Protein 1OH1 (pdb70)

Foldseek 3Di:
DCCFQAAEEEDQQDDADLCDDLPCVQAAQFFPAPDPVRGTHHYYYAPPPSRFWDFDHADVPQRWTWTFGPPPAQWIKIKHRHDQFWIKIAIDHPVDDGDDDIDIGGRHD

Structure (mmCIF, N/CA/C/O backbone):
data_1OH1
#
_entry.id   1OH1
#
_cell.length_a   1.000
_cell.length_b   1.000
_cell.length_c   1.000
_cell.angle_alpha   90.00
_cell.angle_beta   90.00
_cell.angle_gamma   90.00
#
_symmetry.space_group_name_H-M   'P 1'
#
loop_
_atom_site.group_PDB
_atom_site.id
_atom_site.type_symbol
_atom_site.label_atom_id
_atom_site.label_alt_id
_atom_site.label_comp_id
_atom_site.label_asym_id
_atom_site.label_entity_id
_atom_site.label_seq_id
_atom_site.pdbx_PDB_ins_code
_atom_site.Cartn_x
_atom_site.Cartn_y
_atom_site.Cartn_z
_atom_site.occupancy
_atom_site.B_iso_or_equiv
_atom_site.auth_seq_id
_atom_site.auth_comp_id
_atom_site.auth_asym_id
_atom_site.auth_atom_id
_atom_site.pdbx_PDB_model_num
ATOM 1 N N . GLY A 1 1 ? 2.061 -17.872 -4.261 1.00 0.00 1 GLY A N 1
ATOM 2 C CA . GLY A 1 1 ? 0.827 -18.291 -4.964 1.00 0.00 1 GLY A CA 1
ATOM 3 C C . GLY A 1 1 ? 0.551 -17.521 -6.273 1.00 0.00 1 GLY A C 1
ATOM 4 O O . GLY A 1 1 ? 0.967 -17.924 -7.356 1.00 0.00 1 GLY A O 1
ATOM 8 N N . SER A 1 2 ? -0.179 -16.419 -6.109 1.00 0.00 2 SER A N 1
ATOM 9 C CA . SER A 1 2 ? -0.512 -15.444 -7.171 1.00 0.00 2 SER A CA 1
ATOM 10 C C . SER A 1 2 ? -1.004 -14.147 -6.510 1.00 0.00 2 SER A C 1
ATOM 11 O O . SER A 1 2 ? -1.603 -14.194 -5.436 1.00 0.00 2 SER A O 1
ATOM 16 N N . MET A 1 3 ? -0.690 -13.032 -7.169 1.00 0.00 3 MET A N 1
ATOM 17 C CA . MET A 1 3 ? -1.022 -11.659 -6.705 1.00 0.00 3 MET A CA 1
ATOM 18 C C . MET A 1 3 ? -0.543 -10.567 -7.678 1.00 0.00 3 MET A C 1
ATOM 19 O O . MET A 1 3 ? -1.218 -9.556 -7.856 1.00 0.00 3 MET A O 1
ATOM 25 N N . GLU A 1 4 ? 0.661 -10.748 -8.221 1.00 0.00 4 GLU A N 1
ATOM 26 C CA . GLU A 1 4 ? 1.229 -9.874 -9.272 1.00 0.00 4 GLU A CA 1
ATOM 27 C C . GLU A 1 4 ? 0.488 -10.020 -10.614 1.00 0.00 4 GLU A C 1
ATOM 28 O O . GLU A 1 4 ? 0.871 -10.810 -11.476 1.00 0.00 4 GLU A O 1
ATOM 35 N N . GLN A 1 5 ? -0.689 -9.395 -10.633 1.00 0.00 5 GLN A N 1
ATOM 36 C CA . GLN A 1 5 ? -1.587 -9.248 -11.798 1.00 0.00 5 GLN A CA 1
ATOM 37 C C . GLN A 1 5 ? -2.756 -8.326 -11.404 1.00 0.00 5 GLN A C 1
ATOM 38 O O . GLN A 1 5 ? -3.570 -8.671 -10.550 1.00 0.00 5 GLN A O 1
ATOM 47 N N . PHE A 1 6 ? -2.566 -7.059 -11.764 1.00 0.00 6 PHE A N 1
ATOM 48 C CA . PHE A 1 6 ? -3.542 -5.948 -11.668 1.00 0.00 6 PHE A CA 1
ATOM 49 C C . PHE A 1 6 ? -3.928 -5.627 -10.215 1.00 0.00 6 PHE A C 1
ATOM 50 O O . PHE A 1 6 ? -5.059 -5.809 -9.758 1.00 0.00 6 PHE A O 1
ATOM 64 N N . GLU A 1 7 ? -2.999 -4.938 -9.563 1.00 0.00 7 GLU A N 1
ATOM 65 C CA . GLU A 1 7 ? -3.109 -4.619 -8.129 1.00 0.00 7 GLU A CA 1
ATOM 66 C C . GLU A 1 7 ? -3.540 -3.160 -7.921 1.00 0.00 7 GLU A C 1
ATOM 67 O O . GLU A 1 7 ? -2.722 -2.246 -7.812 1.00 0.00 7 GLU A O 1
ATOM 74 N N . LEU A 1 8 ? -4.857 -2.985 -7.899 1.00 0.00 8 LEU A N 1
ATOM 75 C CA . LEU A 1 8 ? -5.487 -1.657 -7.770 1.00 0.00 8 LEU A CA 1
ATOM 76 C C . LEU A 1 8 ? -6.073 -1.467 -6.364 1.00 0.00 8 LEU A C 1
ATOM 77 O O . LEU A 1 8 ? -6.951 -2.206 -5.919 1.00 0.00 8 LEU A O 1
ATOM 83 N N . PHE A 1 9 ? -5.478 -0.509 -5.667 1.00 0.00 9 PHE A N 1
ATOM 84 C CA . PHE A 1 9 ? -5.815 -0.193 -4.265 1.00 0.00 9 PHE A CA 1
ATOM 85 C C . PHE A 1 9 ? -6.220 1.277 -4.063 1.00 0.00 9 PHE A C 1
ATOM 86 O O . PHE A 1 9 ? -5.791 2.178 -4.784 1.00 0.00 9 PHE A O 1
ATOM 100 N N . SER A 1 10 ? -7.081 1.487 -3.070 1.00 0.00 10 SER A N 1
ATOM 101 C CA . SER A 1 10 ? -7.683 2.816 -2.815 1.00 0.00 10 SER A CA 1
ATOM 102 C C . SER A 1 10 ? -7.893 3.081 -1.318 1.00 0.00 10 SER A C 1
ATOM 103 O O . SER A 1 10 ? -8.602 2.331 -0.641 1.00 0.00 10 SER A O 1
ATOM 108 N N . ILE A 1 11 ? -7.271 4.150 -0.822 1.00 0.00 11 ILE A N 1
ATOM 109 C CA . ILE A 1 11 ? -7.481 4.577 0.579 1.00 0.00 11 ILE A CA 1
ATOM 110 C C . ILE A 1 11 ? -8.781 5.393 0.715 1.00 0.00 11 ILE A C 1
ATOM 111 O O . ILE A 1 11 ? -9.084 6.257 -0.109 1.00 0.00 11 ILE A O 1
ATOM 117 N N . ASP A 1 12 ? -9.457 5.191 1.841 1.00 0.00 12 ASP A N 1
ATOM 118 C CA . ASP A 1 12 ? -10.654 5.970 2.225 1.00 0.00 12 ASP A CA 1
ATOM 119 C C . ASP A 1 12 ? -10.383 7.468 2.469 1.00 0.00 12 ASP A C 1
ATOM 120 O O . ASP A 1 12 ? -11.287 8.282 2.320 1.00 0.00 12 ASP A O 1
ATOM 126 N N . LYS A 1 13 ? -9.109 7.795 2.701 1.00 0.00 13 LYS A N 1
ATOM 127 C CA . LYS A 1 13 ? -8.624 9.076 3.257 1.00 0.00 13 LYS A CA 1
ATOM 128 C C . LYS A 1 13 ? -9.368 9.408 4.564 1.00 0.00 13 LYS A C 1
ATOM 129 O O . LYS A 1 13 ? -9.999 10.443 4.750 1.00 0.00 13 LYS A O 1
ATOM 139 N N . PHE A 1 14 ? -9.203 8.472 5.495 1.00 0.00 14 PHE A N 1
ATOM 140 C CA . PHE A 1 14 ? -9.834 8.510 6.828 1.00 0.00 14 PHE A CA 1
ATOM 141 C C . PHE A 1 14 ? -9.355 9.653 7.750 1.00 0.00 14 PHE A C 1
ATOM 142 O O . PHE A 1 14 ? -10.022 9.931 8.742 1.00 0.00 14 PHE A O 1
ATOM 156 N N . LYS A 1 15 ? -8.289 10.331 7.305 1.00 0.00 15 LYS A N 1
ATOM 157 C CA . LYS A 1 15 ? -7.514 11.442 7.910 1.00 0.00 15 LYS A CA 1
ATOM 158 C C . LYS A 1 15 ? -6.009 11.119 7.951 1.00 0.00 15 LYS A C 1
ATOM 159 O O . LYS A 1 15 ? -5.220 11.840 7.349 1.00 0.00 15 LYS A O 1
ATOM 169 N N . CYS A 1 16 ? -5.680 9.934 8.479 1.00 0.00 16 CYS A N 1
ATOM 170 C CA . CYS A 1 16 ? -4.291 9.478 8.743 1.00 0.00 16 CYS A CA 1
ATOM 171 C C . CYS A 1 16 ? -3.564 10.470 9.689 1.00 0.00 16 CYS A C 1
ATOM 172 O O . CYS A 1 16 ? -4.221 11.288 10.336 1.00 0.00 16 CYS A O 1
ATOM 176 N N . ASN A 1 17 ? -2.233 10.416 9.761 1.00 0.00 17 ASN A N 1
ATOM 177 C CA . ASN A 1 17 ? -1.444 11.295 10.663 1.00 0.00 17 ASN A CA 1
ATOM 178 C C . ASN A 1 17 ? -0.171 11.866 10.013 1.00 0.00 17 ASN A C 1
ATOM 179 O O . ASN A 1 17 ? 0.086 13.063 10.100 1.00 0.00 17 ASN A O 1
ATOM 187 N N . SER A 1 18 ? 0.683 10.966 9.533 1.00 0.00 18 SER A N 1
ATOM 188 C CA . SER A 1 18 ? 1.800 11.319 8.631 1.00 0.00 18 SER A CA 1
ATOM 189 C C . SER A 1 18 ? 1.529 10.687 7.248 1.00 0.00 18 SER A C 1
ATOM 190 O O . SER A 1 18 ? 0.421 10.206 7.005 1.00 0.00 18 SER A O 1
ATOM 195 N N . GLU A 1 19 ? 2.591 10.486 6.463 1.00 0.00 19 GLU A N 1
ATOM 196 C CA . GLU A 1 19 ? 2.532 10.162 5.020 1.00 0.00 19 GLU A CA 1
ATOM 197 C C . GLU A 1 19 ? 1.819 11.261 4.211 1.00 0.00 19 GLU A C 1
ATOM 198 O O . GLU A 1 19 ? 0.684 11.644 4.481 1.00 0.00 19 GLU A O 1
ATOM 205 N N . ALA A 1 20 ? 2.538 11.725 3.193 1.00 0.00 20 ALA A N 1
ATOM 206 C CA . ALA A 1 20 ? 2.131 12.837 2.302 1.00 0.00 20 ALA A CA 1
ATOM 207 C C . ALA A 1 20 ? 3.059 12.899 1.075 1.00 0.00 20 ALA A C 1
ATOM 208 O O . ALA A 1 20 ? 2.945 12.010 0.239 1.00 0.00 20 ALA A O 1
ATOM 211 N N . LYS A 1 21 ? 4.150 13.666 1.145 1.00 0.00 21 LYS A N 1
ATOM 212 C CA . LYS A 1 21 ? 5.107 13.886 0.032 1.00 0.00 21 LYS A CA 1
ATOM 213 C C . LYS A 1 21 ? 5.613 12.594 -0.637 1.00 0.00 21 LYS A C 1
ATOM 214 O O . LYS A 1 21 ? 5.047 12.160 -1.636 1.00 0.00 21 LYS A O 1
ATOM 224 N N . TYR A 1 22 ? 6.575 11.931 0.003 1.00 0.00 22 TYR A N 1
ATOM 225 C CA . TYR A 1 22 ? 7.103 10.612 -0.408 1.00 0.00 22 TYR A CA 1
ATOM 226 C C . TYR A 1 22 ? 6.033 9.531 -0.669 1.00 0.00 22 TYR A C 1
ATOM 227 O O . TYR A 1 22 ? 6.123 8.793 -1.644 1.00 0.00 22 TYR A O 1
ATOM 242 N N . TYR A 1 23 ? 4.932 9.599 0.080 1.00 0.00 23 TYR A N 1
ATOM 243 C CA . TYR A 1 23 ? 3.774 8.703 -0.091 1.00 0.00 23 TYR A CA 1
ATOM 244 C C . TYR A 1 23 ? 3.142 8.927 -1.476 1.00 0.00 23 TYR A C 1
ATOM 245 O O . TYR A 1 23 ? 3.373 8.118 -2.370 1.00 0.00 23 TYR A O 1
ATOM 260 N N . LEU A 1 24 ? 2.640 10.136 -1.728 1.00 0.00 24 LEU A N 1
ATOM 261 C CA . LEU A 1 24 ? 2.032 10.495 -3.025 1.00 0.00 24 LEU A CA 1
ATOM 262 C C . LEU A 1 24 ? 2.990 10.355 -4.225 1.00 0.00 24 LEU A C 1
ATOM 263 O O . LEU A 1 24 ? 2.714 9.560 -5.119 1.00 0.00 24 LEU A O 1
ATOM 269 N N . ASN A 1 25 ? 4.228 10.802 -4.010 1.00 0.00 25 ASN A N 1
ATOM 270 C CA . ASN A 1 25 ? 5.325 10.769 -4.999 1.00 0.00 25 ASN A CA 1
ATOM 271 C C . ASN A 1 25 ? 5.772 9.350 -5.417 1.00 0.00 25 ASN A C 1
ATOM 272 O O . ASN A 1 25 ? 6.420 9.189 -6.449 1.00 0.00 25 ASN A O 1
ATOM 280 N N . ILE A 1 26 ? 5.570 8.375 -4.528 1.00 0.00 26 ILE A N 1
ATOM 281 C CA . ILE A 1 26 ? 6.075 6.997 -4.708 1.00 0.00 26 ILE A CA 1
ATOM 282 C C . ILE A 1 26 ? 4.988 5.886 -4.715 1.00 0.00 26 ILE A C 1
ATOM 283 O O . ILE A 1 26 ? 4.954 5.097 -5.656 1.00 0.00 26 ILE A O 1
ATOM 289 N N . ILE A 1 27 ? 4.105 5.819 -3.713 1.00 0.00 27 ILE A N 1
ATOM 290 C CA . ILE A 1 27 ? 2.967 4.858 -3.706 1.00 0.00 27 ILE A CA 1
ATOM 291 C C . ILE A 1 27 ? 1.768 5.292 -4.579 1.00 0.00 27 ILE A C 1
ATOM 292 O O . ILE A 1 27 ? 1.083 4.436 -5.140 1.00 0.00 27 ILE A O 1
ATOM 298 N N . GLU A 1 28 ? 1.440 6.585 -4.543 1.00 0.00 28 GLU A N 1
ATOM 299 C CA . GLU A 1 28 ? 0.237 7.121 -5.210 1.00 0.00 28 GLU A CA 1
ATOM 300 C C . GLU A 1 28 ? 0.457 7.215 -6.727 1.00 0.00 28 GLU A C 1
ATOM 301 O O . GLU A 1 28 ? 0.786 8.247 -7.307 1.00 0.00 28 GLU A O 1
ATOM 308 N N . GLY A 1 29 ? 0.251 6.032 -7.298 1.00 0.00 29 GLY A N 1
ATOM 309 C CA . GLY A 1 29 ? 0.513 5.696 -8.705 1.00 0.00 29 GLY A CA 1
ATOM 310 C C . GLY A 1 29 ? 0.856 4.200 -8.773 1.00 0.00 29 GLY A C 1
ATOM 311 O O . GLY A 1 29 ? 0.431 3.424 -7.916 1.00 0.00 29 GLY A O 1
ATOM 313 N N . GLU A 1 30 ? 1.676 3.857 -9.759 1.00 0.00 30 GLU A N 1
ATOM 314 C CA . GLU A 1 30 ? 2.022 2.445 -10.037 1.00 0.00 30 GLU A CA 1
ATOM 315 C C . GLU A 1 30 ? 3.519 2.106 -10.093 1.00 0.00 30 GLU A C 1
ATOM 316 O O . GLU A 1 30 ? 4.302 2.737 -10.797 1.00 0.00 30 GLU A O 1
ATOM 323 N N . TRP A 1 31 ? 3.832 1.053 -9.355 1.00 0.00 31 TRP A N 1
ATOM 324 C CA . TRP A 1 31 ? 5.174 0.425 -9.322 1.00 0.00 31 TRP A CA 1
ATOM 325 C C . TRP A 1 31 ? 5.431 -0.408 -10.583 1.00 0.00 31 TRP A C 1
ATOM 326 O O . TRP A 1 31 ? 4.717 -1.372 -10.835 1.00 0.00 31 TRP A O 1
ATOM 344 N N . HIS A 1 32 ? 6.597 -0.150 -11.166 1.00 0.00 32 HIS A N 1
ATOM 345 C CA . HIS A 1 32 ? 7.004 -0.642 -12.507 1.00 0.00 32 HIS A CA 1
ATOM 346 C C . HIS A 1 32 ? 6.146 -0.052 -13.643 1.00 0.00 32 HIS A C 1
ATOM 347 O O . HIS A 1 32 ? 4.925 -0.215 -13.633 1.00 0.00 32 HIS A O 1
ATOM 356 N N . PRO A 1 33 ? 6.791 0.564 -14.642 1.00 0.00 33 PRO A N 1
ATOM 357 C CA . PRO A 1 33 ? 6.107 1.006 -15.875 1.00 0.00 33 PRO A CA 1
ATOM 358 C C . PRO A 1 33 ? 5.754 -0.207 -16.759 1.00 0.00 33 PRO A C 1
ATOM 359 O O . PRO A 1 33 ? 6.593 -0.745 -17.471 1.00 0.00 33 PRO A O 1
ATOM 363 N N . GLN A 1 34 ? 4.633 -0.814 -16.371 1.00 0.00 34 GLN A N 1
ATOM 364 C CA . GLN A 1 34 ? 3.949 -1.927 -17.080 1.00 0.00 34 GLN A CA 1
ATOM 365 C C . GLN A 1 34 ? 4.781 -3.213 -17.308 1.00 0.00 34 GLN A C 1
ATOM 366 O O . GLN A 1 34 ? 4.304 -4.125 -17.985 1.00 0.00 34 GLN A O 1
ATOM 375 N N . ASP A 1 35 ? 5.770 -3.412 -16.432 1.00 0.00 35 ASP A N 1
ATOM 376 C CA . ASP A 1 35 ? 6.794 -4.486 -16.516 1.00 0.00 35 ASP A CA 1
ATOM 377 C C . ASP A 1 35 ? 6.353 -5.897 -16.069 1.00 0.00 35 ASP A C 1
ATOM 378 O O . ASP A 1 35 ? 7.163 -6.755 -15.733 1.00 0.00 35 ASP A O 1
ATOM 384 N N . LEU A 1 36 ? 5.057 -6.126 -16.222 1.00 0.00 36 LEU A N 1
ATOM 385 C CA . LEU A 1 36 ? 4.319 -7.361 -15.896 1.00 0.00 36 LEU A CA 1
ATOM 386 C C . LEU A 1 36 ? 2.893 -7.149 -16.427 1.00 0.00 36 LEU A C 1
ATOM 387 O O . LEU A 1 36 ? 2.165 -6.332 -15.872 1.00 0.00 36 LEU A O 1
ATOM 393 N N . ASN A 1 37 ? 2.773 -7.479 -17.714 1.00 0.00 37 ASN A N 1
ATOM 394 C CA . ASN A 1 37 ? 1.518 -7.505 -18.503 1.00 0.00 37 ASN A CA 1
ATOM 395 C C . ASN A 1 37 ? 0.529 -6.337 -18.262 1.00 0.00 37 ASN A C 1
ATOM 396 O O . ASN A 1 37 ? -0.674 -6.531 -18.110 1.00 0.00 37 ASN A O 1
ATOM 404 N N . ASP A 1 38 ? 1.070 -5.114 -18.233 1.00 0.00 38 ASP A N 1
ATOM 405 C CA . ASP A 1 38 ? 0.356 -3.864 -17.869 1.00 0.00 38 ASP A CA 1
ATOM 406 C C . ASP A 1 38 ? -0.519 -3.930 -16.593 1.00 0.00 38 ASP A C 1
ATOM 407 O O . ASP A 1 38 ? -1.435 -3.132 -16.413 1.00 0.00 38 ASP A O 1
ATOM 413 N N . SER A 1 39 ? -0.105 -4.779 -15.655 1.00 0.00 39 SER A N 1
ATOM 414 C CA . SER A 1 39 ? -0.858 -5.071 -14.418 1.00 0.00 39 SER A CA 1
ATOM 415 C C . SER A 1 39 ? -0.081 -4.843 -13.088 1.00 0.00 39 SER A C 1
ATOM 416 O O . SER A 1 39 ? -0.104 -5.710 -12.210 1.00 0.00 39 SER A O 1
ATOM 421 N N . PRO A 1 40 ? 0.492 -3.645 -12.867 1.00 0.00 40 PRO A N 1
ATOM 422 C CA . PRO A 1 40 ? 1.386 -3.345 -11.722 1.00 0.00 40 PRO A CA 1
ATOM 423 C C . PRO A 1 40 ? 0.623 -3.126 -10.393 1.00 0.00 40 PRO A C 1
ATOM 424 O O . PRO A 1 40 ? -0.509 -3.582 -10.233 1.00 0.00 40 PRO A O 1
ATOM 428 N N . LEU A 1 41 ? 1.261 -2.410 -9.462 1.00 0.00 41 LEU A N 1
ATOM 429 C CA . LEU A 1 41 ? 0.678 -1.990 -8.168 1.00 0.00 41 LEU A CA 1
ATOM 430 C C . LEU A 1 41 ? 0.323 -0.491 -8.224 1.00 0.00 41 LEU A C 1
ATOM 431 O O . LEU A 1 41 ? 1.213 0.354 -8.124 1.00 0.00 41 LEU A O 1
ATOM 437 N N . LYS A 1 42 ? -0.963 -0.209 -8.402 1.00 0.00 42 LYS A N 1
ATOM 438 C CA . LYS A 1 42 ? -1.481 1.174 -8.463 1.00 0.00 42 LYS A CA 1
ATOM 439 C C . LYS A 1 42 ? -2.477 1.468 -7.332 1.00 0.00 42 LYS A C 1
ATOM 440 O O . LYS A 1 42 ? -3.494 0.796 -7.171 1.00 0.00 42 LYS A O 1
ATOM 450 N N . PHE A 1 43 ? -2.076 2.425 -6.504 1.00 0.00 43 PHE A N 1
ATOM 451 C CA . PHE A 1 43 ? -2.897 2.927 -5.384 1.00 0.00 43 PHE A CA 1
ATOM 452 C C . PHE A 1 43 ? -3.170 4.438 -5.473 1.00 0.00 43 PHE A C 1
ATOM 453 O O . PHE A 1 43 ? -2.280 5.239 -5.753 1.00 0.00 43 PHE A O 1
ATOM 467 N N . ILE A 1 44 ? -4.400 4.771 -5.099 1.00 0.00 44 ILE A N 1
ATOM 468 C CA . ILE A 1 44 ? -4.922 6.155 -5.061 1.00 0.00 44 ILE A CA 1
ATOM 469 C C . ILE A 1 44 ? -5.425 6.557 -3.652 1.00 0.00 44 ILE A C 1
ATOM 470 O O . ILE A 1 44 ? -5.731 5.710 -2.807 1.00 0.00 44 ILE A O 1
ATOM 476 N N . LEU A 1 45 ? -5.569 7.867 -3.460 1.00 0.00 45 LEU A N 1
ATOM 477 C CA . LEU A 1 45 ? -6.060 8.471 -2.203 1.00 0.00 45 LEU A CA 1
ATOM 478 C C . LEU A 1 45 ? -7.423 9.145 -2.403 1.00 0.00 45 LEU A C 1
ATOM 479 O O . LEU A 1 45 ? -7.653 9.751 -3.448 1.00 0.00 45 LEU A O 1
ATOM 485 N N . SER A 1 46 ? -8.313 8.869 -1.446 1.00 0.00 46 SER A N 1
ATOM 486 C CA . SER A 1 46 ? -9.692 9.412 -1.342 1.00 0.00 46 SER A CA 1
ATOM 487 C C . SER A 1 46 ? -10.570 9.074 -2.555 1.00 0.00 46 SER A C 1
ATOM 488 O O . SER A 1 46 ? -10.112 8.411 -3.483 1.00 0.00 46 SER A O 1
ATOM 493 N N . THR A 1 47 ? -11.875 9.302 -2.386 1.00 0.00 47 THR A N 1
ATOM 494 C CA . THR A 1 47 ? -12.915 9.190 -3.436 1.00 0.00 47 THR A CA 1
ATOM 495 C C . THR A 1 47 ? -12.911 7.812 -4.136 1.00 0.00 47 THR A C 1
ATOM 496 O O . THR A 1 47 ? -13.561 6.879 -3.671 1.00 0.00 47 THR A O 1
ATOM 502 N N . SER A 1 48 ? -12.102 7.699 -5.194 1.00 0.00 48 SER A N 1
ATOM 503 C CA . SER A 1 48 ? -11.940 6.511 -6.065 1.00 0.00 48 SER A CA 1
ATOM 504 C C . SER A 1 48 ? -13.257 5.798 -6.434 1.00 0.00 48 SER A C 1
ATOM 505 O O . SER A 1 48 ? -13.317 4.576 -6.576 1.00 0.00 48 SER A O 1
ATOM 510 N N . ASP A 1 49 ? -14.295 6.617 -6.612 1.00 0.00 49 ASP A N 1
ATOM 511 C CA . ASP A 1 49 ? -15.710 6.243 -6.836 1.00 0.00 49 ASP A CA 1
ATOM 512 C C . ASP A 1 49 ? -16.376 5.509 -5.651 1.00 0.00 49 ASP A C 1
ATOM 513 O O . ASP A 1 49 ? -17.566 5.701 -5.423 1.00 0.00 49 ASP A O 1
ATOM 519 N N . ASP A 1 50 ? -15.618 4.641 -4.976 1.00 0.00 50 ASP A N 1
ATOM 520 C CA . ASP A 1 50 ? -16.014 3.933 -3.738 1.00 0.00 50 ASP A CA 1
ATOM 521 C C . ASP A 1 50 ? -14.788 3.255 -3.091 1.00 0.00 50 ASP A C 1
ATOM 522 O O . ASP A 1 50 ? -14.366 2.174 -3.500 1.00 0.00 50 ASP A O 1
ATOM 528 N N . SER A 1 51 ? -14.151 3.985 -2.181 1.00 0.00 51 SER A N 1
ATOM 529 C CA . SER A 1 51 ? -12.966 3.509 -1.427 1.00 0.00 51 SER A CA 1
ATOM 530 C C . SER A 1 51 ? -13.293 2.450 -0.354 1.00 0.00 51 SER A C 1
ATOM 531 O O . SER A 1 51 ? -14.445 2.260 0.027 1.00 0.00 51 SER A O 1
ATOM 536 N N . ASP A 1 52 ? -12.295 1.609 -0.073 1.00 0.00 52 ASP A N 1
ATOM 537 C CA . ASP A 1 52 ? -12.446 0.446 0.838 1.00 0.00 52 ASP A CA 1
ATOM 538 C C . ASP A 1 52 ? -11.415 0.232 1.970 1.00 0.00 52 ASP A C 1
ATOM 539 O O . ASP A 1 52 ? -11.644 -0.595 2.857 1.00 0.00 52 ASP A O 1
ATOM 545 N N . TYR A 1 53 ? -10.196 0.732 1.771 1.00 0.00 53 TYR A N 1
ATOM 546 C CA . TYR A 1 53 ? -9.154 0.730 2.822 1.00 0.00 53 TYR A CA 1
ATOM 547 C C . TYR A 1 53 ? -9.346 1.824 3.878 1.00 0.00 53 TYR A C 1
ATOM 548 O O . TYR A 1 53 ? -9.276 3.013 3.568 1.00 0.00 53 TYR A O 1
ATOM 563 N N . ILE A 1 54 ? -9.344 1.389 5.131 1.00 0.00 54 ILE A N 1
ATOM 564 C CA . ILE A 1 54 ? -9.431 2.308 6.283 1.00 0.00 54 ILE A CA 1
ATOM 565 C C . ILE A 1 54 ? -8.005 2.517 6.818 1.00 0.00 54 ILE A C 1
ATOM 566 O O . ILE A 1 54 ? -7.284 1.565 7.123 1.00 0.00 54 ILE A O 1
ATOM 572 N N . CYS A 1 55 ? -7.600 3.781 6.739 1.00 0.00 55 CYS A N 1
ATOM 573 C CA . CYS A 1 55 ? -6.292 4.266 7.225 1.00 0.00 55 CYS A CA 1
ATOM 574 C C . CYS A 1 55 ? -6.250 4.164 8.756 1.00 0.00 55 CYS A C 1
ATOM 575 O O . CYS A 1 55 ? -6.902 4.946 9.442 1.00 0.00 55 CYS A O 1
ATOM 579 N N . LYS A 1 56 ? -5.645 3.077 9.228 1.00 0.00 56 LYS A N 1
ATOM 580 C CA . LYS A 1 56 ? -5.503 2.801 10.671 1.00 0.00 56 LYS A CA 1
ATOM 581 C C . LYS A 1 56 ? -4.623 3.858 11.358 1.00 0.00 56 LYS A C 1
ATOM 582 O O . LYS A 1 56 ? -5.138 4.785 11.974 1.00 0.00 56 LYS A O 1
ATOM 592 N N . TYR A 1 57 ? -3.312 3.746 11.142 1.00 0.00 57 TYR A N 1
ATOM 593 C CA . TYR A 1 57 ? -2.306 4.649 11.734 1.00 0.00 57 TYR A CA 1
ATOM 594 C C . TYR A 1 57 ? -0.933 4.451 11.078 1.00 0.00 57 TYR A C 1
ATOM 595 O O . TYR A 1 57 ? -0.697 3.523 10.298 1.00 0.00 57 TYR A O 1
ATOM 610 N N . ILE A 1 58 ? -0.080 5.418 11.375 1.00 0.00 58 ILE A N 1
ATOM 611 C CA . ILE A 1 58 ? 1.274 5.528 10.800 1.00 0.00 58 ILE A CA 1
ATOM 612 C C . ILE A 1 58 ? 2.294 4.806 11.701 1.00 0.00 58 ILE A C 1
ATOM 613 O O . ILE A 1 58 ? 2.176 4.797 12.927 1.00 0.00 58 ILE A O 1
ATOM 619 N N . ASN A 1 59 ? 3.324 4.263 11.071 1.00 0.00 59 ASN A N 1
ATOM 620 C CA . ASN A 1 59 ? 4.476 3.680 11.782 1.00 0.00 59 ASN A CA 1
ATOM 621 C C . ASN A 1 59 ? 5.767 4.455 11.494 1.00 0.00 59 ASN A C 1
ATOM 622 O O . ASN A 1 59 ? 6.383 4.333 10.433 1.00 0.00 59 ASN A O 1
ATOM 630 N N . THR A 1 60 ? 6.153 5.218 12.513 1.00 0.00 60 THR A N 1
ATOM 631 C CA . THR A 1 60 ? 7.436 5.961 12.602 1.00 0.00 60 THR A CA 1
ATOM 632 C C . THR A 1 60 ? 8.685 5.045 12.663 1.00 0.00 60 THR A C 1
ATOM 633 O O . THR A 1 60 ? 9.792 5.509 12.915 1.00 0.00 60 THR A O 1
ATOM 639 N N . GLU A 1 61 ? 8.496 3.766 12.340 1.00 0.00 61 GLU A N 1
ATOM 640 C CA . GLU A 1 61 ? 9.555 2.739 12.266 1.00 0.00 61 GLU A CA 1
ATOM 641 C C . GLU A 1 61 ? 10.408 2.990 11.004 1.00 0.00 61 GLU A C 1
ATOM 642 O O . GLU A 1 61 ? 11.482 3.578 11.081 1.00 0.00 61 GLU A O 1
ATOM 649 N N . HIS A 1 62 ? 9.897 2.545 9.859 1.00 0.00 62 HIS A N 1
ATOM 650 C CA . HIS A 1 62 ? 10.509 2.783 8.542 1.00 0.00 62 HIS A CA 1
ATOM 651 C C . HIS A 1 62 ? 9.483 3.498 7.644 1.00 0.00 62 HIS A C 1
ATOM 652 O O . HIS A 1 62 ? 8.778 2.839 6.893 1.00 0.00 62 HIS A O 1
ATOM 661 N N . LYS A 1 63 ? 9.145 4.718 8.065 1.00 0.00 63 LYS A N 1
ATOM 662 C CA . LYS A 1 63 ? 8.249 5.674 7.359 1.00 0.00 63 LYS A CA 1
ATOM 663 C C . LYS A 1 63 ? 7.053 5.090 6.567 1.00 0.00 63 LYS A C 1
ATOM 664 O O . LYS A 1 63 ? 6.677 5.572 5.499 1.00 0.00 63 LYS A O 1
ATOM 674 N N . GLN A 1 64 ? 6.313 4.232 7.255 1.00 0.00 64 GLN A N 1
ATOM 675 C CA . GLN A 1 64 ? 5.292 3.348 6.648 1.00 0.00 64 GLN A CA 1
ATOM 676 C C . GLN A 1 64 ? 3.898 3.521 7.268 1.00 0.00 64 GLN A C 1
ATOM 677 O O . GLN A 1 64 ? 3.774 3.951 8.413 1.00 0.00 64 GLN A O 1
ATOM 686 N N . LEU A 1 65 ? 2.884 3.087 6.529 1.00 0.00 65 LEU A N 1
ATOM 687 C CA . LEU A 1 65 ? 1.488 3.160 7.009 1.00 0.00 65 LEU A CA 1
ATOM 688 C C . LEU A 1 65 ? 0.844 1.764 7.011 1.00 0.00 65 LEU A C 1
ATOM 689 O O . LEU A 1 65 ? 1.051 0.963 6.096 1.00 0.00 65 LEU A O 1
ATOM 695 N N . THR A 1 66 ? 0.051 1.544 8.053 1.00 0.00 66 THR A N 1
ATOM 696 C CA . THR A 1 66 ? -0.687 0.281 8.272 1.00 0.00 66 THR A CA 1
ATOM 697 C C . THR A 1 66 ? -2.194 0.564 8.160 1.00 0.00 66 THR A C 1
ATOM 698 O O . THR A 1 66 ? -2.726 1.472 8.801 1.00 0.00 66 THR A O 1
ATOM 704 N N . LEU A 1 67 ? -2.811 -0.148 7.225 1.00 0.00 67 LEU A N 1
ATOM 705 C CA . LEU A 1 67 ? -4.237 0.003 6.858 1.00 0.00 67 LEU A CA 1
ATOM 706 C C . LEU A 1 67 ? -5.008 -1.328 6.814 1.00 0.00 67 LEU A C 1
ATOM 707 O O . LEU A 1 67 ? -4.416 -2.377 6.578 1.00 0.00 67 LEU A O 1
ATOM 713 N N . TYR A 1 68 ? -6.318 -1.259 7.032 1.00 0.00 68 TYR A N 1
ATOM 714 C CA . TYR A 1 68 ? -7.195 -2.452 7.016 1.00 0.00 68 TYR A CA 1
ATOM 715 C C . TYR A 1 68 ? -8.387 -2.327 6.055 1.00 0.00 68 TYR A C 1
ATOM 716 O O . TYR A 1 68 ? -9.002 -1.270 5.927 1.00 0.00 68 TYR A O 1
ATOM 731 N N . ASN A 1 69 ? -8.576 -3.385 5.271 1.00 0.00 69 ASN A N 1
ATOM 732 C CA . ASN A 1 69 ? -9.651 -3.459 4.263 1.00 0.00 69 ASN A CA 1
ATOM 733 C C . ASN A 1 69 ? -10.977 -3.964 4.851 1.00 0.00 69 ASN A C 1
ATOM 734 O O . ASN A 1 69 ? -11.099 -5.120 5.260 1.00 0.00 69 ASN A O 1
ATOM 742 N N . LYS A 1 70 ? -11.970 -3.087 4.742 1.00 0.00 70 LYS A N 1
ATOM 743 C CA . LYS A 1 70 ? -13.356 -3.393 5.152 1.00 0.00 70 LYS A CA 1
ATOM 744 C C . LYS A 1 70 ? -14.225 -4.033 4.043 1.00 0.00 70 LYS A C 1
ATOM 745 O O . LYS A 1 70 ? -15.431 -4.179 4.213 1.00 0.00 70 LYS A O 1
ATOM 755 N N . ASN A 1 71 ? -13.600 -4.539 2.978 1.00 0.00 71 ASN A N 1
ATOM 756 C CA . ASN A 1 71 ? -14.338 -5.230 1.893 1.00 0.00 71 ASN A CA 1
ATOM 757 C C . ASN A 1 71 ? -14.076 -6.753 1.891 1.00 0.00 71 ASN A C 1
ATOM 758 O O . ASN A 1 71 ? -14.168 -7.438 0.875 1.00 0.00 71 ASN A O 1
ATOM 766 N N . ASN A 1 72 ? -13.713 -7.262 3.068 1.00 0.00 72 ASN A N 1
ATOM 767 C CA . ASN A 1 72 ? -13.335 -8.675 3.250 1.00 0.00 72 ASN A CA 1
ATOM 768 C C . ASN A 1 72 ? -13.780 -9.190 4.630 1.00 0.00 72 ASN A C 1
ATOM 769 O O . ASN A 1 72 ? -14.712 -9.983 4.720 1.00 0.00 72 ASN A O 1
ATOM 777 N N . SER A 1 73 ? -13.148 -8.657 5.679 1.00 0.00 73 SER A N 1
ATOM 778 C CA . SER A 1 73 ? -13.465 -8.966 7.095 1.00 0.00 73 SER A CA 1
ATOM 779 C C . SER A 1 73 ? -12.563 -8.153 8.040 1.00 0.00 73 SER A C 1
ATOM 780 O O . SER A 1 73 ? -13.044 -7.248 8.714 1.00 0.00 73 SER A O 1
ATOM 785 N N . SER A 1 74 ? -11.247 -8.350 7.904 1.00 0.00 74 SER A N 1
ATOM 786 C CA . SER A 1 74 ? -10.228 -7.700 8.766 1.00 0.00 74 SER A CA 1
ATOM 787 C C . SER A 1 74 ? -8.807 -7.847 8.183 1.00 0.00 74 SER A C 1
ATOM 788 O O . SER A 1 74 ? -7.916 -8.455 8.772 1.00 0.00 74 SER A O 1
ATOM 793 N N . ILE A 1 75 ? -8.558 -7.149 7.076 1.00 0.00 75 ILE A N 1
ATOM 794 C CA . ILE A 1 75 ? -7.296 -7.316 6.310 1.00 0.00 75 ILE A CA 1
ATOM 795 C C . ILE A 1 75 ? -6.353 -6.131 6.573 1.00 0.00 75 ILE A C 1
ATOM 796 O O . ILE A 1 75 ? -6.463 -5.093 5.923 1.00 0.00 75 ILE A O 1
ATOM 802 N N . VAL A 1 76 ? -5.362 -6.384 7.414 1.00 0.00 76 VAL A N 1
ATOM 803 C CA . VAL A 1 76 ? -4.378 -5.351 7.785 1.00 0.00 76 VAL A CA 1
ATOM 804 C C . VAL A 1 76 ? -3.068 -5.545 6.993 1.00 0.00 76 VAL A C 1
ATOM 805 O O . VAL A 1 76 ? -2.504 -6.635 6.914 1.00 0.00 76 VAL A O 1
ATOM 810 N N . ILE A 1 77 ? -2.786 -4.516 6.214 1.00 0.00 77 ILE A N 1
ATOM 811 C CA . ILE A 1 77 ? -1.595 -4.427 5.347 1.00 0.00 77 ILE A CA 1
ATOM 812 C C . ILE A 1 77 ? -0.677 -3.297 5.842 1.00 0.00 77 ILE A C 1
ATOM 813 O O . ILE A 1 77 ? -1.115 -2.181 6.118 1.00 0.00 77 ILE A O 1
ATOM 819 N N . GLU A 1 78 ? 0.592 -3.670 5.910 1.00 0.00 78 GLU A N 1
ATOM 820 C CA . GLU A 1 78 ? 1.689 -2.787 6.348 1.00 0.00 78 GLU A CA 1
ATOM 821 C C . GLU A 1 78 ? 2.711 -2.686 5.210 1.00 0.00 78 GLU A C 1
ATOM 822 O O . GLU A 1 78 ? 3.130 -3.701 4.651 1.00 0.00 78 GLU A O 1
ATOM 829 N N . ILE A 1 79 ? 2.782 -1.468 4.687 1.00 0.00 79 ILE A N 1
ATOM 830 C CA . ILE A 1 79 ? 3.634 -1.136 3.524 1.00 0.00 79 ILE A CA 1
ATOM 831 C C . ILE A 1 79 ? 4.506 0.102 3.750 1.00 0.00 79 ILE A C 1
ATOM 832 O O . ILE A 1 79 ? 4.030 1.128 4.244 1.00 0.00 79 ILE A O 1
ATOM 838 N N . PHE A 1 80 ? 5.742 0.005 3.260 1.00 0.00 80 PHE A N 1
ATOM 839 C CA . PHE A 1 80 ? 6.697 1.129 3.301 1.00 0.00 80 PHE A CA 1
ATOM 840 C C . PHE A 1 80 ? 7.005 1.666 1.904 1.00 0.00 80 PHE A C 1
ATOM 841 O O . PHE A 1 80 ? 7.517 0.962 1.037 1.00 0.00 80 PHE A O 1
ATOM 855 N N . ILE A 1 81 ? 6.897 2.990 1.873 1.00 0.00 81 ILE A N 1
ATOM 856 C CA . ILE A 1 81 ? 7.011 3.868 0.701 1.00 0.00 81 ILE A CA 1
ATOM 857 C C . ILE A 1 81 ? 8.143 4.872 1.015 1.00 0.00 81 ILE A C 1
ATOM 858 O O . ILE A 1 81 ? 7.877 5.838 1.731 1.00 0.00 81 ILE A O 1
ATOM 864 N N . PRO A 1 82 ? 9.411 4.546 0.722 1.00 0.00 82 PRO A N 1
ATOM 865 C CA . PRO A 1 82 ? 10.511 5.513 0.880 1.00 0.00 82 PRO A CA 1
ATOM 866 C C . PRO A 1 82 ? 10.700 6.385 -0.376 1.00 0.00 82 PRO A C 1
ATOM 867 O O . PRO A 1 82 ? 9.923 7.306 -0.606 1.00 0.00 82 PRO A O 1
ATOM 871 N N . ASN A 1 83 ? 11.691 6.016 -1.185 1.00 0.00 83 ASN A N 1
ATOM 872 C CA . ASN A 1 83 ? 12.142 6.626 -2.450 1.00 0.00 83 ASN A CA 1
ATOM 873 C C . ASN A 1 83 ? 13.363 5.792 -2.901 1.00 0.00 83 ASN A C 1
ATOM 874 O O . ASN A 1 83 ? 13.472 4.634 -2.496 1.00 0.00 83 ASN A O 1
ATOM 882 N N . ASP A 1 84 ? 14.232 6.349 -3.752 1.00 0.00 84 ASP A N 1
ATOM 883 C CA . ASP A 1 84 ? 15.423 5.676 -4.330 1.00 0.00 84 ASP A CA 1
ATOM 884 C C . ASP A 1 84 ? 15.164 4.222 -4.786 1.00 0.00 84 ASP A C 1
ATOM 885 O O . ASP A 1 84 ? 16.018 3.350 -4.656 1.00 0.00 84 ASP A O 1
ATOM 891 N N . ASN A 1 85 ? 13.978 4.030 -5.364 1.00 0.00 85 ASN A N 1
ATOM 892 C CA . ASN A 1 85 ? 13.455 2.735 -5.850 1.00 0.00 85 ASN A CA 1
ATOM 893 C C . ASN A 1 85 ? 13.416 1.688 -4.714 1.00 0.00 85 ASN A C 1
ATOM 894 O O . ASN A 1 85 ? 14.401 0.996 -4.475 1.00 0.00 85 ASN A O 1
ATOM 902 N N . LYS A 1 86 ? 12.310 1.664 -3.962 1.00 0.00 86 LYS A N 1
ATOM 903 C CA . LYS A 1 86 ? 12.098 0.701 -2.851 1.00 0.00 86 LYS A CA 1
ATOM 904 C C . LYS A 1 86 ? 10.654 0.768 -2.313 1.00 0.00 86 LYS A C 1
ATOM 905 O O . LYS A 1 86 ? 10.102 1.862 -2.194 1.00 0.00 86 LYS A O 1
ATOM 915 N N . ILE A 1 87 ? 10.035 -0.402 -2.156 1.00 0.00 87 ILE A N 1
ATOM 916 C CA . ILE A 1 87 ? 8.770 -0.613 -1.406 1.00 0.00 87 ILE A CA 1
ATOM 917 C C . ILE A 1 87 ? 8.658 -2.077 -0.933 1.00 0.00 87 ILE A C 1
ATOM 918 O O . ILE A 1 87 ? 9.098 -3.008 -1.608 1.00 0.00 87 ILE A O 1
ATOM 924 N N . LEU A 1 88 ? 8.043 -2.230 0.233 1.00 0.00 88 LEU A N 1
ATOM 925 C CA . LEU A 1 88 ? 7.673 -3.541 0.803 1.00 0.00 88 LEU A CA 1
ATOM 926 C C . LEU A 1 88 ? 6.170 -3.654 1.101 1.00 0.00 88 LEU A C 1
ATOM 927 O O . LEU A 1 88 ? 5.558 -2.705 1.591 1.00 0.00 88 LEU A O 1
ATOM 933 N N . LEU A 1 89 ? 5.638 -4.824 0.755 1.00 0.00 89 LEU A N 1
ATOM 934 C CA . LEU A 1 89 ? 4.227 -5.230 0.938 1.00 0.00 89 LEU A CA 1
ATOM 935 C C . LEU A 1 89 ? 4.091 -6.389 1.942 1.00 0.00 89 LEU A C 1
ATOM 936 O O . LEU A 1 89 ? 4.771 -7.406 1.821 1.00 0.00 89 LEU A O 1
ATOM 942 N N . THR A 1 90 ? 3.243 -6.181 2.948 1.00 0.00 90 THR A N 1
ATOM 943 C CA . THR A 1 90 ? 2.866 -7.237 3.921 1.00 0.00 90 THR A CA 1
ATOM 944 C C . THR A 1 90 ? 1.334 -7.339 4.046 1.00 0.00 90 THR A C 1
ATOM 945 O O . THR A 1 90 ? 0.668 -6.325 4.241 1.00 0.00 90 THR A O 1
ATOM 951 N N . ILE A 1 91 ? 0.853 -8.580 4.120 1.00 0.00 91 ILE A N 1
ATOM 952 C CA . ILE A 1 91 ? -0.575 -8.901 4.345 1.00 0.00 91 ILE A CA 1
ATOM 953 C C . ILE A 1 91 ? -0.756 -9.737 5.634 1.00 0.00 91 ILE A C 1
ATOM 954 O O . ILE A 1 91 ? 0.065 -10.604 5.938 1.00 0.00 91 ILE A O 1
ATOM 960 N N . MET A 1 92 ? -1.706 -9.280 6.444 1.00 0.00 92 MET A N 1
ATOM 961 C CA . MET A 1 92 ? -2.186 -9.946 7.678 1.00 0.00 92 MET A CA 1
ATOM 962 C C . MET A 1 92 ? -3.707 -9.768 7.851 1.00 0.00 92 MET A C 1
ATOM 963 O O . MET A 1 92 ? -4.331 -8.958 7.165 1.00 0.00 92 MET A O 1
ATOM 969 N N . ASN A 1 93 ? -4.297 -10.606 8.697 1.00 0.00 93 ASN A N 1
ATOM 970 C CA . ASN A 1 93 ? -5.728 -10.514 9.054 1.00 0.00 93 ASN A CA 1
ATOM 971 C C . ASN A 1 93 ? -5.935 -10.609 10.576 1.00 0.00 93 ASN A C 1
ATOM 972 O O . ASN A 1 93 ? -5.574 -11.608 11.197 1.00 0.00 93 ASN A O 1
ATOM 980 N N . THR A 1 94 ? -6.676 -9.636 11.101 1.00 0.00 94 THR A N 1
ATOM 981 C CA . THR A 1 94 ? -7.040 -9.501 12.535 1.00 0.00 94 THR A CA 1
ATOM 982 C C . THR A 1 94 ? -7.841 -10.714 13.069 1.00 0.00 94 THR A C 1
ATOM 983 O O . THR A 1 94 ? -7.985 -10.888 14.276 1.00 0.00 94 THR A O 1
ATOM 989 N N . GLU A 1 95 ? -8.498 -11.437 12.164 1.00 0.00 95 GLU A N 1
ATOM 990 C CA . GLU A 1 95 ? -9.236 -12.680 12.470 1.00 0.00 95 GLU A CA 1
ATOM 991 C C . GLU A 1 95 ? -8.753 -13.928 11.696 1.00 0.00 95 GLU A C 1
ATOM 992 O O . GLU A 1 95 ? -9.503 -14.894 11.542 1.00 0.00 95 GLU A O 1
ATOM 999 N N . ALA A 1 96 ? -7.473 -13.949 11.311 1.00 0.00 96 ALA A N 1
ATOM 1000 C CA . ALA A 1 96 ? -6.855 -15.052 10.535 1.00 0.00 96 ALA A CA 1
ATOM 1001 C C . ALA A 1 96 ? -5.309 -14.968 10.546 1.00 0.00 96 ALA A C 1
ATOM 1002 O O . ALA A 1 96 ? -4.728 -14.522 11.532 1.00 0.00 96 ALA A O 1
ATOM 1005 N N . LEU A 1 97 ? -4.654 -15.443 9.485 1.00 0.00 97 LEU A N 1
ATOM 1006 C CA . LEU A 1 97 ? -3.182 -15.489 9.369 1.00 0.00 97 LEU A CA 1
ATOM 1007 C C . LEU A 1 97 ? -2.579 -14.233 8.705 1.00 0.00 97 LEU A C 1
ATOM 1008 O O . LEU A 1 97 ? -3.275 -13.257 8.428 1.00 0.00 97 LEU A O 1
ATOM 1014 N N . GLY A 1 98 ? -1.257 -14.288 8.513 1.00 0.00 98 GLY A N 1
ATOM 1015 C CA . GLY A 1 98 ? -0.469 -13.241 7.838 1.00 0.00 98 GLY A CA 1
ATOM 1016 C C . GLY A 1 98 ? 1.021 -13.586 7.944 1.00 0.00 98 GLY A C 1
ATOM 1017 O O . GLY A 1 98 ? 1.376 -14.761 7.944 1.00 0.00 98 GLY A O 1
ATOM 1019 N N . THR A 1 99 ? 1.846 -12.540 7.991 1.00 0.00 99 THR A N 1
ATOM 1020 C CA . THR A 1 99 ? 3.313 -12.606 8.250 1.00 0.00 99 THR A CA 1
ATOM 1021 C C . THR A 1 99 ? 4.048 -13.805 7.599 1.00 0.00 99 THR A C 1
ATOM 1022 O O . THR A 1 99 ? 4.711 -14.608 8.251 1.00 0.00 99 THR A O 1
ATOM 1028 N N . SER A 1 100 ? 3.866 -13.879 6.284 1.00 0.00 100 SER A N 1
ATOM 1029 C CA . SER A 1 100 ? 4.388 -14.964 5.421 1.00 0.00 100 SER A CA 1
ATOM 1030 C C . SER A 1 100 ? 5.012 -14.496 4.084 1.00 0.00 100 SER A C 1
ATOM 1031 O O . SER A 1 100 ? 6.213 -14.695 3.929 1.00 0.00 100 SER A O 1
ATOM 1036 N N . PRO A 1 101 ? 4.288 -13.805 3.179 1.00 0.00 101 PRO A N 1
ATOM 1037 C CA . PRO A 1 101 ? 4.815 -13.451 1.845 1.00 0.00 101 PRO A CA 1
ATOM 1038 C C . PRO A 1 101 ? 5.938 -12.395 1.863 1.00 0.00 101 PRO A C 1
ATOM 1039 O O . PRO A 1 101 ? 7.102 -12.749 1.728 1.00 0.00 101 PRO A O 1
ATOM 1043 N N . ARG A 1 102 ? 5.563 -11.124 2.032 1.00 0.00 102 ARG A N 1
ATOM 1044 C CA . ARG A 1 102 ? 6.447 -9.940 1.961 1.00 0.00 102 ARG A CA 1
ATOM 1045 C C . ARG A 1 102 ? 7.193 -9.772 0.634 1.00 0.00 102 ARG A C 1
ATOM 1046 O O . ARG A 1 102 ? 8.152 -10.469 0.312 1.00 0.00 102 ARG A O 1
ATOM 1060 N N . MET A 1 103 ? 6.729 -8.774 -0.105 1.00 0.00 103 MET A N 1
ATOM 1061 C CA . MET A 1 103 ? 7.300 -8.455 -1.424 1.00 0.00 103 MET A CA 1
ATOM 1062 C C . MET A 1 103 ? 8.028 -7.109 -1.365 1.00 0.00 103 MET A C 1
ATOM 1063 O O . MET A 1 103 ? 7.432 -6.092 -1.011 1.00 0.00 103 MET A O 1
ATOM 1069 N N . THR A 1 104 ? 9.338 -7.195 -1.565 1.00 0.00 104 THR A N 1
ATOM 1070 C CA . THR A 1 104 ? 10.243 -6.025 -1.584 1.00 0.00 104 THR A CA 1
ATOM 1071 C C . THR A 1 104 ? 10.662 -5.759 -3.034 1.00 0.00 104 THR A C 1
ATOM 1072 O O . THR A 1 104 ? 11.549 -6.402 -3.591 1.00 0.00 104 THR A O 1
ATOM 1078 N N . PHE A 1 105 ? 9.937 -4.821 -3.626 1.00 0.00 105 PHE A N 1
ATOM 1079 C CA . PHE A 1 105 ? 10.051 -4.454 -5.048 1.00 0.00 105 PHE A CA 1
ATOM 1080 C C . PHE A 1 105 ? 10.477 -2.990 -5.179 1.00 0.00 105 PHE A C 1
ATOM 1081 O O . PHE A 1 105 ? 10.138 -2.150 -4.348 1.00 0.00 105 PHE A O 1
ATOM 1095 N N . ILE A 1 106 ? 11.352 -2.740 -6.144 1.00 0.00 106 ILE A N 1
ATOM 1096 C CA . ILE A 1 106 ? 11.948 -1.401 -6.310 1.00 0.00 106 ILE A CA 1
ATOM 1097 C C . ILE A 1 106 ? 11.407 -0.708 -7.572 1.00 0.00 106 ILE A C 1
ATOM 1098 O O . ILE A 1 106 ? 10.842 -1.359 -8.455 1.00 0.00 106 ILE A O 1
ATOM 1104 N N . LYS A 1 107 ? 11.331 0.622 -7.502 1.00 0.00 107 LYS A N 1
ATOM 1105 C CA . LYS A 1 107 ? 10.773 1.473 -8.578 1.00 0.00 107 LYS A CA 1
ATOM 1106 C C . LYS A 1 107 ? 11.688 1.468 -9.816 1.00 0.00 107 LYS A C 1
ATOM 1107 O O . LYS A 1 107 ? 12.525 2.352 -9.989 1.00 0.00 107 LYS A O 1
ATOM 1117 N N . HIS A 1 108 ? 11.557 0.347 -10.528 1.00 0.00 108 HIS A N 1
ATOM 1118 C CA . HIS A 1 108 ? 12.301 -0.160 -11.707 1.00 0.00 108 HIS A CA 1
ATOM 1119 C C . HIS A 1 108 ? 13.164 -1.324 -11.204 1.00 0.00 108 HIS A C 1
ATOM 1120 O O . HIS A 1 108 ? 13.826 -1.187 -10.179 1.00 0.00 108 HIS A O 1
ATOM 1129 N N . LYS A 1 109 ? 13.066 -2.467 -11.885 1.00 0.00 109 LYS A N 1
ATOM 1130 C CA . LYS A 1 109 ? 13.703 -3.758 -11.513 1.00 0.00 109 LYS A CA 1
ATOM 1131 C C . LYS A 1 109 ? 13.020 -4.507 -10.349 1.00 0.00 109 LYS A C 1
ATOM 1132 O O . LYS A 1 109 ? 12.969 -5.755 -10.452 1.00 99.99 109 LYS A O 1
ATOM 1142 N N . GLY A 1 1 ? 1.036 -17.233 -9.096 1.00 0.00 1 GLY A N 2
ATOM 1143 C CA . GLY A 1 1 ? -0.319 -17.824 -8.971 1.00 0.00 1 GLY A CA 2
ATOM 1144 C C . GLY A 1 1 ? -0.984 -17.722 -7.580 1.00 0.00 1 GLY A C 2
ATOM 1145 O O . GLY A 1 1 ? -1.399 -18.726 -7.005 1.00 0.00 1 GLY A O 2
ATOM 1149 N N . SER A 1 2 ? -0.958 -16.508 -7.035 1.00 0.00 2 SER A N 2
ATOM 1150 C CA . SER A 1 2 ? -1.601 -16.128 -5.757 1.00 0.00 2 SER A CA 2
ATOM 1151 C C . SER A 1 2 ? -1.867 -14.611 -5.736 1.00 0.00 2 SER A C 2
ATOM 1152 O O . SER A 1 2 ? -2.926 -14.168 -6.172 1.00 0.00 2 SER A O 2
ATOM 1157 N N . MET A 1 3 ? -0.868 -13.831 -5.326 1.00 0.00 3 MET A N 2
ATOM 1158 C CA . MET A 1 3 ? -0.891 -12.354 -5.344 1.00 0.00 3 MET A CA 2
ATOM 1159 C C . MET A 1 3 ? 0.355 -11.778 -6.031 1.00 0.00 3 MET A C 2
ATOM 1160 O O . MET A 1 3 ? 1.460 -11.830 -5.494 1.00 0.00 3 MET A O 2
ATOM 1166 N N . GLU A 1 4 ? 0.174 -11.564 -7.331 1.00 0.00 4 GLU A N 2
ATOM 1167 C CA . GLU A 1 4 ? 1.125 -10.915 -8.265 1.00 0.00 4 GLU A CA 2
ATOM 1168 C C . GLU A 1 4 ? 0.468 -10.771 -9.646 1.00 0.00 4 GLU A C 2
ATOM 1169 O O . GLU A 1 4 ? -0.448 -11.526 -9.967 1.00 0.00 4 GLU A O 2
ATOM 1176 N N . GLN A 1 5 ? 0.955 -9.807 -10.427 1.00 0.00 5 GLN A N 2
ATOM 1177 C CA . GLN A 1 5 ? 0.390 -9.425 -11.744 1.00 0.00 5 GLN A CA 2
ATOM 1178 C C . GLN A 1 5 ? -1.063 -8.900 -11.706 1.00 0.00 5 GLN A C 2
ATOM 1179 O O . GLN A 1 5 ? -1.847 -9.136 -12.623 1.00 0.00 5 GLN A O 2
ATOM 1188 N N . PHE A 1 6 ? -1.385 -8.231 -10.595 1.00 0.00 6 PHE A N 2
ATOM 1189 C CA . PHE A 1 6 ? -2.597 -7.408 -10.363 1.00 0.00 6 PHE A CA 2
ATOM 1190 C C . PHE A 1 6 ? -2.625 -6.886 -8.920 1.00 0.00 6 PHE A C 2
ATOM 1191 O O . PHE A 1 6 ? -2.722 -7.668 -7.974 1.00 0.00 6 PHE A O 2
ATOM 1205 N N . GLU A 1 7 ? -2.192 -5.637 -8.765 1.00 0.00 7 GLU A N 2
ATOM 1206 C CA . GLU A 1 7 ? -2.265 -4.922 -7.473 1.00 0.00 7 GLU A CA 2
ATOM 1207 C C . GLU A 1 7 ? -2.928 -3.545 -7.628 1.00 0.00 7 GLU A C 2
ATOM 1208 O O . GLU A 1 7 ? -2.342 -2.625 -8.196 1.00 0.00 7 GLU A O 2
ATOM 1215 N N . LEU A 1 8 ? -4.189 -3.471 -7.209 1.00 0.00 8 LEU A N 2
ATOM 1216 C CA . LEU A 1 8 ? -5.025 -2.260 -7.345 1.00 0.00 8 LEU A CA 2
ATOM 1217 C C . LEU A 1 8 ? -5.611 -1.865 -5.978 1.00 0.00 8 LEU A C 2
ATOM 1218 O O . LEU A 1 8 ? -6.373 -2.624 -5.380 1.00 0.00 8 LEU A O 2
ATOM 1224 N N . PHE A 1 9 ? -5.154 -0.726 -5.463 1.00 0.00 9 PHE A N 2
ATOM 1225 C CA . PHE A 1 9 ? -5.548 -0.245 -4.118 1.00 0.00 9 PHE A CA 2
ATOM 1226 C C . PHE A 1 9 ? -6.113 1.185 -4.083 1.00 0.00 9 PHE A C 2
ATOM 1227 O O . PHE A 1 9 ? -5.674 2.054 -4.833 1.00 0.00 9 PHE A O 2
ATOM 1241 N N . SER A 1 10 ? -7.054 1.408 -3.164 1.00 0.00 10 SER A N 2
ATOM 1242 C CA . SER A 1 10 ? -7.717 2.720 -2.979 1.00 0.00 10 SER A CA 2
ATOM 1243 C C . SER A 1 10 ? -7.954 3.105 -1.509 1.00 0.00 10 SER A C 2
ATOM 1244 O O . SER A 1 10 ? -8.592 2.369 -0.751 1.00 0.00 10 SER A O 2
ATOM 1249 N N . ILE A 1 11 ? -7.469 4.296 -1.165 1.00 0.00 11 ILE A N 2
ATOM 1250 C CA . ILE A 1 11 ? -7.614 4.894 0.182 1.00 0.00 11 ILE A CA 2
ATOM 1251 C C . ILE A 1 11 ? -8.970 5.597 0.398 1.00 0.00 11 ILE A C 2
ATOM 1252 O O . ILE A 1 11 ? -9.431 6.347 -0.460 1.00 0.00 11 ILE A O 2
ATOM 1258 N N . ASP A 1 12 ? -9.414 5.500 1.649 1.00 0.00 12 ASP A N 2
ATOM 1259 C CA . ASP A 1 12 ? -10.614 6.136 2.258 1.00 0.00 12 ASP A CA 2
ATOM 1260 C C . ASP A 1 12 ? -10.850 7.659 2.122 1.00 0.00 12 ASP A C 2
ATOM 1261 O O . ASP A 1 12 ? -11.856 8.159 2.619 1.00 0.00 12 ASP A O 2
ATOM 1267 N N . LYS A 1 13 ? -9.986 8.343 1.378 1.00 0.00 13 LYS A N 2
ATOM 1268 C CA . LYS A 1 13 ? -9.805 9.812 1.406 1.00 0.00 13 LYS A CA 2
ATOM 1269 C C . LYS A 1 13 ? -9.594 10.355 2.836 1.00 0.00 13 LYS A C 2
ATOM 1270 O O . LYS A 1 13 ? -10.514 10.817 3.508 1.00 0.00 13 LYS A O 2
ATOM 1280 N N . PHE A 1 14 ? -8.365 10.162 3.299 1.00 0.00 14 PHE A N 2
ATOM 1281 C CA . PHE A 1 14 ? -7.861 10.713 4.574 1.00 0.00 14 PHE A CA 2
ATOM 1282 C C . PHE A 1 14 ? -6.661 11.654 4.323 1.00 0.00 14 PHE A C 2
ATOM 1283 O O . PHE A 1 14 ? -6.767 12.580 3.522 1.00 0.00 14 PHE A O 2
ATOM 1297 N N . LYS A 1 15 ? -5.489 11.266 4.830 1.00 0.00 15 LYS A N 2
ATOM 1298 C CA . LYS A 1 15 ? -4.222 12.034 4.865 1.00 0.00 15 LYS A CA 2
ATOM 1299 C C . LYS A 1 15 ? -3.213 11.230 5.706 1.00 0.00 15 LYS A C 2
ATOM 1300 O O . LYS A 1 15 ? -2.142 10.868 5.223 1.00 0.00 15 LYS A O 2
ATOM 1310 N N . CYS A 1 16 ? -3.710 10.787 6.869 1.00 0.00 16 CYS A N 2
ATOM 1311 C CA . CYS A 1 16 ? -2.988 10.051 7.932 1.00 0.00 16 CYS A CA 2
ATOM 1312 C C . CYS A 1 16 ? -1.981 10.997 8.627 1.00 0.00 16 CYS A C 2
ATOM 1313 O O . CYS A 1 16 ? -2.226 12.201 8.686 1.00 0.00 16 CYS A O 2
ATOM 1317 N N . ASN A 1 17 ? -0.930 10.457 9.243 1.00 0.00 17 ASN A N 2
ATOM 1318 C CA . ASN A 1 17 ? 0.085 11.260 9.958 1.00 0.00 17 ASN A CA 2
ATOM 1319 C C . ASN A 1 17 ? 1.515 10.968 9.489 1.00 0.00 17 ASN A C 2
ATOM 1320 O O . ASN A 1 17 ? 1.794 9.845 9.068 1.00 0.00 17 ASN A O 2
ATOM 1328 N N . SER A 1 18 ? 2.374 11.989 9.580 1.00 0.00 18 SER A N 2
ATOM 1329 C CA . SER A 1 18 ? 3.811 11.994 9.182 1.00 0.00 18 SER A CA 2
ATOM 1330 C C . SER A 1 18 ? 4.061 11.816 7.670 1.00 0.00 18 SER A C 2
ATOM 1331 O O . SER A 1 18 ? 4.864 12.514 7.051 1.00 0.00 18 SER A O 2
ATOM 1336 N N . GLU A 1 19 ? 3.369 10.839 7.104 1.00 0.00 19 GLU A N 2
ATOM 1337 C CA . GLU A 1 19 ? 3.296 10.565 5.661 1.00 0.00 19 GLU A CA 2
ATOM 1338 C C . GLU A 1 19 ? 2.561 11.685 4.905 1.00 0.00 19 GLU A C 2
ATOM 1339 O O . GLU A 1 19 ? 1.559 12.222 5.373 1.00 0.00 19 GLU A O 2
ATOM 1346 N N . ALA A 1 20 ? 3.111 11.989 3.733 1.00 0.00 20 ALA A N 2
ATOM 1347 C CA . ALA A 1 20 ? 2.601 12.983 2.761 1.00 0.00 20 ALA A CA 2
ATOM 1348 C C . ALA A 1 20 ? 3.457 12.912 1.481 1.00 0.00 20 ALA A C 2
ATOM 1349 O O . ALA A 1 20 ? 3.340 11.920 0.768 1.00 0.00 20 ALA A O 2
ATOM 1352 N N . LYS A 1 21 ? 4.521 13.716 1.414 1.00 0.00 21 LYS A N 2
ATOM 1353 C CA . LYS A 1 21 ? 5.475 13.799 0.282 1.00 0.00 21 LYS A CA 2
ATOM 1354 C C . LYS A 1 21 ? 5.971 12.447 -0.275 1.00 0.00 21 LYS A C 2
ATOM 1355 O O . LYS A 1 21 ? 5.381 11.935 -1.225 1.00 0.00 21 LYS A O 2
ATOM 1365 N N . TYR A 1 22 ? 6.986 11.858 0.361 1.00 0.00 22 TYR A N 2
ATOM 1366 C CA . TYR A 1 22 ? 7.569 10.545 0.002 1.00 0.00 22 TYR A CA 2
ATOM 1367 C C . TYR A 1 22 ? 6.521 9.435 -0.198 1.00 0.00 22 TYR A C 2
ATOM 1368 O O . TYR A 1 22 ? 6.412 8.883 -1.290 1.00 0.00 22 TYR A O 2
ATOM 1383 N N . TYR A 1 23 ? 5.600 9.352 0.760 1.00 0.00 23 TYR A N 2
ATOM 1384 C CA . TYR A 1 23 ? 4.447 8.436 0.723 1.00 0.00 23 TYR A CA 2
ATOM 1385 C C . TYR A 1 23 ? 3.656 8.549 -0.594 1.00 0.00 23 TYR A C 2
ATOM 1386 O O . TYR A 1 23 ? 3.805 7.688 -1.452 1.00 0.00 23 TYR A O 2
ATOM 1401 N N . LEU A 1 24 ? 3.066 9.715 -0.857 1.00 0.00 24 LEU A N 2
ATOM 1402 C CA . LEU A 1 24 ? 2.292 9.964 -2.091 1.00 0.00 24 LEU A CA 2
ATOM 1403 C C . LEU A 1 24 ? 3.129 9.793 -3.369 1.00 0.00 24 LEU A C 2
ATOM 1404 O O . LEU A 1 24 ? 2.832 8.901 -4.155 1.00 0.00 24 LEU A O 2
ATOM 1410 N N . ASN A 1 25 ? 4.314 10.401 -3.391 1.00 0.00 25 ASN A N 2
ATOM 1411 C CA . ASN A 1 25 ? 5.240 10.345 -4.544 1.00 0.00 25 ASN A CA 2
ATOM 1412 C C . ASN A 1 25 ? 5.678 8.916 -4.932 1.00 0.00 25 ASN A C 2
ATOM 1413 O O . ASN A 1 25 ? 5.939 8.648 -6.102 1.00 0.00 25 ASN A O 2
ATOM 1421 N N . ILE A 1 26 ? 5.724 8.022 -3.944 1.00 0.00 26 ILE A N 2
ATOM 1422 C CA . ILE A 1 26 ? 6.162 6.625 -4.132 1.00 0.00 26 ILE A CA 2
ATOM 1423 C C . ILE A 1 26 ? 5.018 5.574 -4.120 1.00 0.00 26 ILE A C 2
ATOM 1424 O O . ILE A 1 26 ? 5.135 4.566 -4.810 1.00 0.00 26 ILE A O 2
ATOM 1430 N N . ILE A 1 27 ? 3.875 5.834 -3.472 1.00 0.00 27 ILE A N 2
ATOM 1431 C CA . ILE A 1 27 ? 2.699 4.920 -3.524 1.00 0.00 27 ILE A CA 2
ATOM 1432 C C . ILE A 1 27 ? 1.587 5.333 -4.521 1.00 0.00 27 ILE A C 2
ATOM 1433 O O . ILE A 1 27 ? 0.986 4.478 -5.172 1.00 0.00 27 ILE A O 2
ATOM 1439 N N . GLU A 1 28 ? 1.317 6.634 -4.611 1.00 0.00 28 GLU A N 2
ATOM 1440 C CA . GLU A 1 28 ? 0.219 7.212 -5.415 1.00 0.00 28 GLU A CA 2
ATOM 1441 C C . GLU A 1 28 ? 0.597 7.189 -6.906 1.00 0.00 28 GLU A C 2
ATOM 1442 O O . GLU A 1 28 ? 1.316 8.047 -7.412 1.00 0.00 28 GLU A O 2
ATOM 1449 N N . GLY A 1 29 ? 0.060 6.157 -7.558 1.00 0.00 29 GLY A N 2
ATOM 1450 C CA . GLY A 1 29 ? 0.398 5.798 -8.948 1.00 0.00 29 GLY A CA 2
ATOM 1451 C C . GLY A 1 29 ? 0.769 4.311 -9.031 1.00 0.00 29 GLY A C 2
ATOM 1452 O O . GLY A 1 29 ? 0.252 3.500 -8.262 1.00 0.00 29 GLY A O 2
ATOM 1454 N N . GLU A 1 30 ? 1.638 3.988 -9.986 1.00 0.00 30 GLU A N 2
ATOM 1455 C CA . GLU A 1 30 ? 2.022 2.588 -10.253 1.00 0.00 30 GLU A CA 2
ATOM 1456 C C . GLU A 1 30 ? 3.535 2.356 -10.375 1.00 0.00 30 GLU A C 2
ATOM 1457 O O . GLU A 1 30 ? 4.244 3.044 -11.107 1.00 0.00 30 GLU A O 2
ATOM 1464 N N . TRP A 1 31 ? 3.961 1.333 -9.643 1.00 0.00 31 TRP A N 2
ATOM 1465 C CA . TRP A 1 31 ? 5.311 0.737 -9.702 1.00 0.00 31 TRP A CA 2
ATOM 1466 C C . TRP A 1 31 ? 5.507 0.016 -11.039 1.00 0.00 31 TRP A C 2
ATOM 1467 O O . TRP A 1 31 ? 4.613 -0.709 -11.471 1.00 0.00 31 TRP A O 2
ATOM 1485 N N . HIS A 1 32 ? 6.733 0.095 -11.559 1.00 0.00 32 HIS A N 2
ATOM 1486 C CA . HIS A 1 32 ? 7.159 -0.526 -12.838 1.00 0.00 32 HIS A CA 2
ATOM 1487 C C . HIS A 1 32 ? 6.455 0.064 -14.083 1.00 0.00 32 HIS A C 2
ATOM 1488 O O . HIS A 1 32 ? 5.299 0.485 -13.996 1.00 0.00 32 HIS A O 2
ATOM 1497 N N . PRO A 1 33 ? 7.149 0.147 -15.232 1.00 0.00 33 PRO A N 2
ATOM 1498 C CA . PRO A 1 33 ? 6.583 0.744 -16.457 1.00 0.00 33 PRO A CA 2
ATOM 1499 C C . PRO A 1 33 ? 5.453 -0.123 -17.029 1.00 0.00 33 PRO A C 2
ATOM 1500 O O . PRO A 1 33 ? 5.478 -1.348 -16.912 1.00 0.00 33 PRO A O 2
ATOM 1504 N N . GLN A 1 34 ? 4.556 0.532 -17.759 1.00 0.00 34 GLN A N 2
ATOM 1505 C CA . GLN A 1 34 ? 3.400 -0.104 -18.438 1.00 0.00 34 GLN A CA 2
ATOM 1506 C C . GLN A 1 34 ? 3.754 -1.155 -19.517 1.00 0.00 34 GLN A C 2
ATOM 1507 O O . GLN A 1 34 ? 2.921 -1.991 -19.857 1.00 0.00 34 GLN A O 2
ATOM 1516 N N . ASP A 1 35 ? 5.055 -1.342 -19.732 1.00 0.00 35 ASP A N 2
ATOM 1517 C CA . ASP A 1 35 ? 5.614 -2.105 -20.865 1.00 0.00 35 ASP A CA 2
ATOM 1518 C C . ASP A 1 35 ? 5.855 -3.594 -20.530 1.00 0.00 35 ASP A C 2
ATOM 1519 O O . ASP A 1 35 ? 6.810 -4.215 -20.992 1.00 0.00 35 ASP A O 2
ATOM 1525 N N . LEU A 1 36 ? 4.909 -4.148 -19.776 1.00 0.00 36 LEU A N 2
ATOM 1526 C CA . LEU A 1 36 ? 4.914 -5.549 -19.310 1.00 0.00 36 LEU A CA 2
ATOM 1527 C C . LEU A 1 36 ? 3.492 -5.940 -18.875 1.00 0.00 36 LEU A C 2
ATOM 1528 O O . LEU A 1 36 ? 3.080 -5.677 -17.746 1.00 0.00 36 LEU A O 2
ATOM 1534 N N . ASN A 1 37 ? 2.713 -6.309 -19.896 1.00 0.00 37 ASN A N 2
ATOM 1535 C CA . ASN A 1 37 ? 1.313 -6.806 -19.844 1.00 0.00 37 ASN A CA 2
ATOM 1536 C C . ASN A 1 37 ? 0.217 -5.837 -19.338 1.00 0.00 37 ASN A C 2
ATOM 1537 O O . ASN A 1 37 ? -0.870 -5.817 -19.910 1.00 0.00 37 ASN A O 2
ATOM 1545 N N . ASP A 1 38 ? 0.592 -4.965 -18.403 1.00 0.00 38 ASP A N 2
ATOM 1546 C CA . ASP A 1 38 ? -0.234 -3.999 -17.638 1.00 0.00 38 ASP A CA 2
ATOM 1547 C C . ASP A 1 38 ? -0.992 -4.677 -16.487 1.00 0.00 38 ASP A C 2
ATOM 1548 O O . ASP A 1 38 ? -2.191 -4.950 -16.521 1.00 0.00 38 ASP A O 2
ATOM 1554 N N . SER A 1 39 ? -0.183 -4.917 -15.461 1.00 0.00 39 SER A N 2
ATOM 1555 C CA . SER A 1 39 ? -0.524 -5.682 -14.243 1.00 0.00 39 SER A CA 2
ATOM 1556 C C . SER A 1 39 ? 0.228 -5.355 -12.917 1.00 0.00 39 SER A C 2
ATOM 1557 O O . SER A 1 39 ? 0.066 -6.131 -11.971 1.00 0.00 39 SER A O 2
ATOM 1562 N N . PRO A 1 40 ? 1.009 -4.269 -12.747 1.00 0.00 40 PRO A N 2
ATOM 1563 C CA . PRO A 1 40 ? 1.852 -4.095 -11.542 1.00 0.00 40 PRO A CA 2
ATOM 1564 C C . PRO A 1 40 ? 1.087 -3.617 -10.284 1.00 0.00 40 PRO A C 2
ATOM 1565 O O . PRO A 1 40 ? -0.020 -4.077 -10.006 1.00 0.00 40 PRO A O 2
ATOM 1569 N N . LEU A 1 41 ? 1.730 -2.748 -9.503 1.00 0.00 41 LEU A N 2
ATOM 1570 C CA . LEU A 1 41 ? 1.257 -2.243 -8.199 1.00 0.00 41 LEU A CA 2
ATOM 1571 C C . LEU A 1 41 ? 0.810 -0.777 -8.303 1.00 0.00 41 LEU A C 2
ATOM 1572 O O . LEU A 1 41 ? 1.646 0.111 -8.472 1.00 0.00 41 LEU A O 2
ATOM 1578 N N . LYS A 1 42 ? -0.506 -0.580 -8.358 1.00 0.00 42 LYS A N 2
ATOM 1579 C CA . LYS A 1 42 ? -1.105 0.769 -8.357 1.00 0.00 42 LYS A CA 2
ATOM 1580 C C . LYS A 1 42 ? -1.976 1.063 -7.125 1.00 0.00 42 LYS A C 2
ATOM 1581 O O . LYS A 1 42 ? -2.691 0.204 -6.603 1.00 0.00 42 LYS A O 2
ATOM 1591 N N . PHE A 1 43 ? -1.858 2.308 -6.685 1.00 0.00 43 PHE A N 2
ATOM 1592 C CA . PHE A 1 43 ? -2.680 2.886 -5.608 1.00 0.00 43 PHE A CA 2
ATOM 1593 C C . PHE A 1 43 ? -3.218 4.284 -5.956 1.00 0.00 43 PHE A C 2
ATOM 1594 O O . PHE A 1 43 ? -2.492 5.149 -6.449 1.00 0.00 43 PHE A O 2
ATOM 1608 N N . ILE A 1 44 ? -4.485 4.462 -5.599 1.00 0.00 44 ILE A N 2
ATOM 1609 C CA . ILE A 1 44 ? -5.258 5.708 -5.779 1.00 0.00 44 ILE A CA 2
ATOM 1610 C C . ILE A 1 44 ? -5.938 6.162 -4.465 1.00 0.00 44 ILE A C 2
ATOM 1611 O O . ILE A 1 44 ? -6.090 5.398 -3.509 1.00 0.00 44 ILE A O 2
ATOM 1617 N N . LEU A 1 45 ? -6.299 7.440 -4.437 1.00 0.00 45 LEU A N 2
ATOM 1618 C CA . LEU A 1 45 ? -7.008 8.073 -3.308 1.00 0.00 45 LEU A CA 2
ATOM 1619 C C . LEU A 1 45 ? -8.470 8.359 -3.680 1.00 0.00 45 LEU A C 2
ATOM 1620 O O . LEU A 1 45 ? -8.753 8.830 -4.781 1.00 0.00 45 LEU A O 2
ATOM 1626 N N . SER A 1 46 ? -9.349 8.089 -2.714 1.00 0.00 46 SER A N 2
ATOM 1627 C CA . SER A 1 46 ? -10.796 8.428 -2.700 1.00 0.00 46 SER A CA 2
ATOM 1628 C C . SER A 1 46 ? -11.666 7.581 -3.647 1.00 0.00 46 SER A C 2
ATOM 1629 O O . SER A 1 46 ? -11.193 6.706 -4.372 1.00 0.00 46 SER A O 2
ATOM 1634 N N . THR A 1 47 ? -12.963 7.893 -3.609 1.00 0.00 47 THR A N 2
ATOM 1635 C CA . THR A 1 47 ? -13.986 7.468 -4.588 1.00 0.00 47 THR A CA 2
ATOM 1636 C C . THR A 1 47 ? -14.232 5.950 -4.495 1.00 0.00 47 THR A C 2
ATOM 1637 O O . THR A 1 47 ? -14.721 5.499 -3.462 1.00 0.00 47 THR A O 2
ATOM 1643 N N . SER A 1 48 ? -13.779 5.167 -5.480 1.00 0.00 48 SER A N 2
ATOM 1644 C CA . SER A 1 48 ? -13.974 3.695 -5.582 1.00 0.00 48 SER A CA 2
ATOM 1645 C C . SER A 1 48 ? -15.270 3.182 -4.916 1.00 0.00 48 SER A C 2
ATOM 1646 O O . SER A 1 48 ? -15.253 2.357 -4.003 1.00 0.00 48 SER A O 2
ATOM 1651 N N . ASP A 1 49 ? -16.396 3.720 -5.397 1.00 0.00 49 ASP A N 2
ATOM 1652 C CA . ASP A 1 49 ? -17.739 3.631 -4.776 1.00 0.00 49 ASP A CA 2
ATOM 1653 C C . ASP A 1 49 ? -17.744 4.342 -3.405 1.00 0.00 49 ASP A C 2
ATOM 1654 O O . ASP A 1 49 ? -18.101 5.514 -3.325 1.00 0.00 49 ASP A O 2
ATOM 1660 N N . ASP A 1 50 ? -17.210 3.660 -2.395 1.00 0.00 50 ASP A N 2
ATOM 1661 C CA . ASP A 1 50 ? -17.165 4.135 -0.998 1.00 0.00 50 ASP A CA 2
ATOM 1662 C C . ASP A 1 50 ? -15.803 3.876 -0.321 1.00 0.00 50 ASP A C 2
ATOM 1663 O O . ASP A 1 50 ? -15.711 3.819 0.904 1.00 0.00 50 ASP A O 2
ATOM 1669 N N . SER A 1 51 ? -14.742 3.937 -1.133 1.00 0.00 51 SER A N 2
ATOM 1670 C CA . SER A 1 51 ? -13.357 3.533 -0.780 1.00 0.00 51 SER A CA 2
ATOM 1671 C C . SER A 1 51 ? -13.257 2.066 -0.327 1.00 0.00 51 SER A C 2
ATOM 1672 O O . SER A 1 51 ? -14.253 1.343 -0.347 1.00 0.00 51 SER A O 2
ATOM 1677 N N . ASP A 1 52 ? -12.025 1.576 -0.174 1.00 0.00 52 ASP A N 2
ATOM 1678 C CA . ASP A 1 52 ? -11.810 0.206 0.341 1.00 0.00 52 ASP A CA 2
ATOM 1679 C C . ASP A 1 52 ? -10.790 0.037 1.489 1.00 0.00 52 ASP A C 2
ATOM 1680 O O . ASP A 1 52 ? -11.002 -0.786 2.380 1.00 0.00 52 ASP A O 2
ATOM 1686 N N . TYR A 1 53 ? -9.708 0.815 1.457 1.00 0.00 53 TYR A N 2
ATOM 1687 C CA . TYR A 1 53 ? -8.697 0.831 2.534 1.00 0.00 53 TYR A CA 2
ATOM 1688 C C . TYR A 1 53 ? -8.880 2.010 3.503 1.00 0.00 53 TYR A C 2
ATOM 1689 O O . TYR A 1 53 ? -8.814 3.180 3.120 1.00 0.00 53 TYR A O 2
ATOM 1704 N N . ILE A 1 54 ? -9.048 1.652 4.772 1.00 0.00 54 ILE A N 2
ATOM 1705 C CA . ILE A 1 54 ? -9.205 2.597 5.897 1.00 0.00 54 ILE A CA 2
ATOM 1706 C C . ILE A 1 54 ? -7.921 2.661 6.746 1.00 0.00 54 ILE A C 2
ATOM 1707 O O . ILE A 1 54 ? -7.424 1.668 7.278 1.00 0.00 54 ILE A O 2
ATOM 1713 N N . CYS A 1 55 ? -7.349 3.861 6.698 1.00 0.00 55 CYS A N 2
ATOM 1714 C CA . CYS A 1 55 ? -6.085 4.251 7.347 1.00 0.00 55 CYS A CA 2
ATOM 1715 C C . CYS A 1 55 ? -6.165 4.178 8.877 1.00 0.00 55 CYS A C 2
ATOM 1716 O O . CYS A 1 55 ? -6.996 4.838 9.498 1.00 0.00 55 CYS A O 2
ATOM 1720 N N . LYS A 1 56 ? -5.314 3.317 9.430 1.00 0.00 56 LYS A N 2
ATOM 1721 C CA . LYS A 1 56 ? -5.124 3.203 10.888 1.00 0.00 56 LYS A CA 2
ATOM 1722 C C . LYS A 1 56 ? -4.179 4.296 11.426 1.00 0.00 56 LYS A C 2
ATOM 1723 O O . LYS A 1 56 ? -4.649 5.325 11.903 1.00 0.00 56 LYS A O 2
ATOM 1733 N N . TYR A 1 57 ? -2.867 4.105 11.252 1.00 0.00 57 TYR A N 2
ATOM 1734 C CA . TYR A 1 57 ? -1.815 5.001 11.793 1.00 0.00 57 TYR A CA 2
ATOM 1735 C C . TYR A 1 57 ? -0.414 4.666 11.255 1.00 0.00 57 TYR A C 2
ATOM 1736 O O . TYR A 1 57 ? -0.164 3.561 10.769 1.00 0.00 57 TYR A O 2
ATOM 1751 N N . ILE A 1 58 ? 0.436 5.690 11.258 1.00 0.00 58 ILE A N 2
ATOM 1752 C CA . ILE A 1 58 ? 1.866 5.565 10.906 1.00 0.00 58 ILE A CA 2
ATOM 1753 C C . ILE A 1 58 ? 2.663 4.929 12.063 1.00 0.00 58 ILE A C 2
ATOM 1754 O O . ILE A 1 58 ? 2.528 5.298 13.230 1.00 0.00 58 ILE A O 2
ATOM 1760 N N . ASN A 1 59 ? 3.594 4.081 11.662 1.00 0.00 59 ASN A N 2
ATOM 1761 C CA . ASN A 1 59 ? 4.483 3.334 12.564 1.00 0.00 59 ASN A CA 2
ATOM 1762 C C . ASN A 1 59 ? 5.897 3.926 12.467 1.00 0.00 59 ASN A C 2
ATOM 1763 O O . ASN A 1 59 ? 6.643 3.709 11.505 1.00 0.00 59 ASN A O 2
ATOM 1771 N N . THR A 1 60 ? 6.142 4.846 13.396 1.00 0.00 60 THR A N 2
ATOM 1772 C CA . THR A 1 60 ? 7.422 5.573 13.559 1.00 0.00 60 THR A CA 2
ATOM 1773 C C . THR A 1 60 ? 8.585 4.667 13.993 1.00 0.00 60 THR A C 2
ATOM 1774 O O . THR A 1 60 ? 8.968 4.565 15.156 1.00 0.00 60 THR A O 2
ATOM 1780 N N . GLU A 1 61 ? 9.073 3.974 12.971 1.00 0.00 61 GLU A N 2
ATOM 1781 C CA . GLU A 1 61 ? 10.202 3.018 13.006 1.00 0.00 61 GLU A CA 2
ATOM 1782 C C . GLU A 1 61 ? 10.756 2.733 11.600 1.00 0.00 61 GLU A C 2
ATOM 1783 O O . GLU A 1 61 ? 11.961 2.565 11.423 1.00 0.00 61 GLU A O 2
ATOM 1790 N N . HIS A 1 62 ? 9.846 2.550 10.645 1.00 0.00 62 HIS A N 2
ATOM 1791 C CA . HIS A 1 62 ? 10.199 2.398 9.221 1.00 0.00 62 HIS A CA 2
ATOM 1792 C C . HIS A 1 62 ? 9.278 3.208 8.289 1.00 0.00 62 HIS A C 2
ATOM 1793 O O . HIS A 1 62 ? 8.682 2.652 7.376 1.00 0.00 62 HIS A O 2
ATOM 1802 N N . LYS A 1 63 ? 9.140 4.505 8.593 1.00 0.00 63 LYS A N 2
ATOM 1803 C CA . LYS A 1 63 ? 8.251 5.506 7.938 1.00 0.00 63 LYS A CA 2
ATOM 1804 C C . LYS A 1 63 ? 7.063 4.936 7.120 1.00 0.00 63 LYS A C 2
ATOM 1805 O O . LYS A 1 63 ? 6.806 5.281 5.965 1.00 0.00 63 LYS A O 2
ATOM 1815 N N . GLN A 1 64 ? 6.262 4.137 7.820 1.00 0.00 64 GLN A N 2
ATOM 1816 C CA . GLN A 1 64 ? 5.241 3.258 7.213 1.00 0.00 64 GLN A CA 2
ATOM 1817 C C . GLN A 1 64 ? 3.845 3.447 7.814 1.00 0.00 64 GLN A C 2
ATOM 1818 O O . GLN A 1 64 ? 3.726 3.716 9.007 1.00 0.00 64 GLN A O 2
ATOM 1827 N N . LEU A 1 65 ? 2.823 3.159 7.019 1.00 0.00 65 LEU A N 2
ATOM 1828 C CA . LEU A 1 65 ? 1.429 3.157 7.500 1.00 0.00 65 LEU A CA 2
ATOM 1829 C C . LEU A 1 65 ? 0.889 1.726 7.623 1.00 0.00 65 LEU A C 2
ATOM 1830 O O . LEU A 1 65 ? 1.114 0.862 6.771 1.00 0.00 65 LEU A O 2
ATOM 1836 N N . THR A 1 66 ? 0.170 1.540 8.722 1.00 0.00 66 THR A N 2
ATOM 1837 C CA . THR A 1 66 ? -0.687 0.359 8.946 1.00 0.00 66 THR A CA 2
ATOM 1838 C C . THR A 1 66 ? -2.132 0.814 8.694 1.00 0.00 66 THR A C 2
ATOM 1839 O O . THR A 1 66 ? -2.537 1.911 9.087 1.00 0.00 66 THR A O 2
ATOM 1845 N N . LEU A 1 67 ? -2.847 -0.011 7.938 1.00 0.00 67 LEU A N 2
ATOM 1846 C CA . LEU A 1 67 ? -4.245 0.241 7.527 1.00 0.00 67 LEU A CA 2
ATOM 1847 C C . LEU A 1 67 ? -4.989 -1.058 7.189 1.00 0.00 67 LEU A C 2
ATOM 1848 O O . LEU A 1 67 ? -4.377 -2.081 6.887 1.00 0.00 67 LEU A O 2
ATOM 1854 N N . TYR A 1 68 ? -6.311 -1.004 7.310 1.00 0.00 68 TYR A N 2
ATOM 1855 C CA . TYR A 1 68 ? -7.178 -2.188 7.151 1.00 0.00 68 TYR A CA 2
ATOM 1856 C C . TYR A 1 68 ? -8.244 -2.012 6.061 1.00 0.00 68 TYR A C 2
ATOM 1857 O O . TYR A 1 68 ? -8.671 -0.899 5.765 1.00 0.00 68 TYR A O 2
ATOM 1872 N N . ASN A 1 69 ? -8.507 -3.105 5.355 1.00 0.00 69 ASN A N 2
ATOM 1873 C CA . ASN A 1 69 ? -9.427 -3.121 4.202 1.00 0.00 69 ASN A CA 2
ATOM 1874 C C . ASN A 1 69 ? -10.800 -3.670 4.609 1.00 0.00 69 ASN A C 2
ATOM 1875 O O . ASN A 1 69 ? -10.958 -4.857 4.912 1.00 0.00 69 ASN A O 2
ATOM 1883 N N . LYS A 1 70 ? -11.799 -2.828 4.377 1.00 0.00 70 LYS A N 2
ATOM 1884 C CA . LYS A 1 70 ? -13.187 -3.114 4.787 1.00 0.00 70 LYS A CA 2
ATOM 1885 C C . LYS A 1 70 ? -14.007 -3.621 3.586 1.00 0.00 70 LYS A C 2
ATOM 1886 O O . LYS A 1 70 ? -14.954 -3.001 3.110 1.00 0.00 70 LYS A O 2
ATOM 1896 N N . ASN A 1 71 ? -13.575 -4.795 3.131 1.00 0.00 71 ASN A N 2
ATOM 1897 C CA . ASN A 1 71 ? -14.156 -5.499 1.967 1.00 0.00 71 ASN A CA 2
ATOM 1898 C C . ASN A 1 71 ? -14.562 -6.933 2.346 1.00 0.00 71 ASN A C 2
ATOM 1899 O O . ASN A 1 71 ? -15.630 -7.395 1.961 1.00 0.00 71 ASN A O 2
ATOM 1907 N N . ASN A 1 72 ? -13.574 -7.696 2.823 1.00 0.00 72 ASN A N 2
ATOM 1908 C CA . ASN A 1 72 ? -13.835 -8.972 3.524 1.00 0.00 72 ASN A CA 2
ATOM 1909 C C . ASN A 1 72 ? -14.443 -8.710 4.917 1.00 0.00 72 ASN A C 2
ATOM 1910 O O . ASN A 1 72 ? -15.654 -8.561 5.026 1.00 0.00 72 ASN A O 2
ATOM 1918 N N . SER A 1 73 ? -13.568 -8.309 5.845 1.00 0.00 73 SER A N 2
ATOM 1919 C CA . SER A 1 73 ? -13.879 -8.157 7.287 1.00 0.00 73 SER A CA 2
ATOM 1920 C C . SER A 1 73 ? -12.696 -7.541 8.048 1.00 0.00 73 SER A C 2
ATOM 1921 O O . SER A 1 73 ? -12.855 -6.554 8.761 1.00 0.00 73 SER A O 2
ATOM 1926 N N . SER A 1 74 ? -11.505 -8.119 7.862 1.00 0.00 74 SER A N 2
ATOM 1927 C CA . SER A 1 74 ? -10.334 -7.808 8.712 1.00 0.00 74 SER A CA 2
ATOM 1928 C C . SER A 1 74 ? -8.957 -7.921 8.019 1.00 0.00 74 SER A C 2
ATOM 1929 O O . SER A 1 74 ? -8.053 -8.601 8.516 1.00 0.00 74 SER A O 2
ATOM 1934 N N . ILE A 1 75 ? -8.772 -7.191 6.923 1.00 0.00 75 ILE A N 2
ATOM 1935 C CA . ILE A 1 75 ? -7.518 -7.278 6.138 1.00 0.00 75 ILE A CA 2
ATOM 1936 C C . ILE A 1 75 ? -6.566 -6.161 6.593 1.00 0.00 75 ILE A C 2
ATOM 1937 O O . ILE A 1 75 ? -6.739 -5.003 6.224 1.00 0.00 75 ILE A O 2
ATOM 1943 N N . VAL A 1 76 ? -5.530 -6.562 7.314 1.00 0.00 76 VAL A N 2
ATOM 1944 C CA . VAL A 1 76 ? -4.550 -5.635 7.916 1.00 0.00 76 VAL A CA 2
ATOM 1945 C C . VAL A 1 76 ? -3.296 -5.627 7.026 1.00 0.00 76 VAL A C 2
ATOM 1946 O O . VAL A 1 76 ? -2.640 -6.650 6.836 1.00 0.00 76 VAL A O 2
ATOM 1951 N N . ILE A 1 77 ? -3.030 -4.465 6.449 1.00 0.00 77 ILE A N 2
ATOM 1952 C CA . ILE A 1 77 ? -1.825 -4.250 5.631 1.00 0.00 77 ILE A CA 2
ATOM 1953 C C . ILE A 1 77 ? -0.900 -3.229 6.319 1.00 0.00 77 ILE A C 2
ATOM 1954 O O . ILE A 1 77 ? -1.341 -2.231 6.895 1.00 0.00 77 ILE A O 2
ATOM 1960 N N . GLU A 1 78 ? 0.372 -3.595 6.322 1.00 0.00 78 GLU A N 2
ATOM 1961 C CA . GLU A 1 78 ? 1.453 -2.773 6.890 1.00 0.00 78 GLU A CA 2
ATOM 1962 C C . GLU A 1 78 ? 2.497 -2.552 5.788 1.00 0.00 78 GLU A C 2
ATOM 1963 O O . GLU A 1 78 ? 3.031 -3.508 5.226 1.00 0.00 78 GLU A O 2
ATOM 1970 N N . ILE A 1 79 ? 2.526 -1.314 5.313 1.00 0.00 79 ILE A N 2
ATOM 1971 C CA . ILE A 1 79 ? 3.316 -0.940 4.122 1.00 0.00 79 ILE A CA 2
ATOM 1972 C C . ILE A 1 79 ? 4.285 0.227 4.345 1.00 0.00 79 ILE A C 2
ATOM 1973 O O . ILE A 1 79 ? 3.904 1.275 4.863 1.00 0.00 79 ILE A O 2
ATOM 1979 N N . PHE A 1 80 ? 5.504 0.035 3.845 1.00 0.00 80 PHE A N 2
ATOM 1980 C CA . PHE A 1 80 ? 6.549 1.077 3.880 1.00 0.00 80 PHE A CA 2
ATOM 1981 C C . PHE A 1 80 ? 6.773 1.652 2.482 1.00 0.00 80 PHE A C 2
ATOM 1982 O O . PHE A 1 80 ? 7.085 0.930 1.534 1.00 0.00 80 PHE A O 2
ATOM 1996 N N . ILE A 1 81 ? 6.585 2.965 2.435 1.00 0.00 81 ILE A N 2
ATOM 1997 C CA . ILE A 1 81 ? 6.688 3.778 1.209 1.00 0.00 81 ILE A CA 2
ATOM 1998 C C . ILE A 1 81 ? 7.825 4.806 1.419 1.00 0.00 81 ILE A C 2
ATOM 1999 O O . ILE A 1 81 ? 7.578 5.829 2.061 1.00 0.00 81 ILE A O 2
ATOM 2005 N N . PRO A 1 82 ? 9.078 4.465 1.074 1.00 0.00 82 PRO A N 2
ATOM 2006 C CA . PRO A 1 82 ? 10.208 5.407 1.203 1.00 0.00 82 PRO A CA 2
ATOM 2007 C C . PRO A 1 82 ? 10.438 6.294 -0.040 1.00 0.00 82 PRO A C 2
ATOM 2008 O O . PRO A 1 82 ? 9.714 7.268 -0.234 1.00 0.00 82 PRO A O 2
ATOM 2012 N N . ASN A 1 83 ? 11.455 5.950 -0.832 1.00 0.00 83 ASN A N 2
ATOM 2013 C CA . ASN A 1 83 ? 11.951 6.620 -2.056 1.00 0.00 83 ASN A CA 2
ATOM 2014 C C . ASN A 1 83 ? 13.116 5.747 -2.583 1.00 0.00 83 ASN A C 2
ATOM 2015 O O . ASN A 1 83 ? 13.209 4.578 -2.205 1.00 0.00 83 ASN A O 2
ATOM 2023 N N . ASP A 1 84 ? 13.934 6.274 -3.499 1.00 0.00 84 ASP A N 2
ATOM 2024 C CA . ASP A 1 84 ? 15.098 5.587 -4.110 1.00 0.00 84 ASP A CA 2
ATOM 2025 C C . ASP A 1 84 ? 14.773 4.183 -4.651 1.00 0.00 84 ASP A C 2
ATOM 2026 O O . ASP A 1 84 ? 15.521 3.221 -4.491 1.00 0.00 84 ASP A O 2
ATOM 2032 N N . ASN A 1 85 ? 13.584 4.125 -5.252 1.00 0.00 85 ASN A N 2
ATOM 2033 C CA . ASN A 1 85 ? 12.980 2.930 -5.872 1.00 0.00 85 ASN A CA 2
ATOM 2034 C C . ASN A 1 85 ? 12.912 1.736 -4.893 1.00 0.00 85 ASN A C 2
ATOM 2035 O O . ASN A 1 85 ? 13.603 0.740 -5.062 1.00 0.00 85 ASN A O 2
ATOM 2043 N N . LYS A 1 86 ? 12.051 1.866 -3.882 1.00 0.00 86 LYS A N 2
ATOM 2044 C CA . LYS A 1 86 ? 11.777 0.817 -2.869 1.00 0.00 86 LYS A CA 2
ATOM 2045 C C . LYS A 1 86 ? 10.383 0.958 -2.235 1.00 0.00 86 LYS A C 2
ATOM 2046 O O . LYS A 1 86 ? 9.908 2.075 -2.027 1.00 0.00 86 LYS A O 2
ATOM 2056 N N . ILE A 1 87 ? 9.731 -0.187 -2.036 1.00 0.00 87 ILE A N 2
ATOM 2057 C CA . ILE A 1 87 ? 8.464 -0.322 -1.276 1.00 0.00 87 ILE A CA 2
ATOM 2058 C C . ILE A 1 87 ? 8.355 -1.726 -0.641 1.00 0.00 87 ILE A C 2
ATOM 2059 O O . ILE A 1 87 ? 8.754 -2.729 -1.237 1.00 0.00 87 ILE A O 2
ATOM 2065 N N . LEU A 1 88 ? 7.770 -1.752 0.554 1.00 0.00 88 LEU A N 2
ATOM 2066 C CA . LEU A 1 88 ? 7.510 -2.995 1.308 1.00 0.00 88 LEU A CA 2
ATOM 2067 C C . LEU A 1 88 ? 6.028 -3.260 1.604 1.00 0.00 88 LEU A C 2
ATOM 2068 O O . LEU A 1 88 ? 5.321 -2.386 2.101 1.00 0.00 88 LEU A O 2
ATOM 2074 N N . LEU A 1 89 ? 5.662 -4.523 1.395 1.00 0.00 89 LEU A N 2
ATOM 2075 C CA . LEU A 1 89 ? 4.307 -5.067 1.634 1.00 0.00 89 LEU A CA 2
ATOM 2076 C C . LEU A 1 89 ? 4.315 -6.110 2.764 1.00 0.00 89 LEU A C 2
ATOM 2077 O O . LEU A 1 89 ? 5.147 -7.017 2.755 1.00 0.00 89 LEU A O 2
ATOM 2083 N N . THR A 1 90 ? 3.417 -5.930 3.729 1.00 0.00 90 THR A N 2
ATOM 2084 C CA . THR A 1 90 ? 3.103 -6.967 4.740 1.00 0.00 90 THR A CA 2
ATOM 2085 C C . THR A 1 90 ? 1.579 -7.173 4.813 1.00 0.00 90 THR A C 2
ATOM 2086 O O . THR A 1 90 ? 0.829 -6.216 5.011 1.00 0.00 90 THR A O 2
ATOM 2092 N N . ILE A 1 91 ? 1.176 -8.443 4.769 1.00 0.00 91 ILE A N 2
ATOM 2093 C CA . ILE A 1 91 ? -0.249 -8.849 4.857 1.00 0.00 91 ILE A CA 2
ATOM 2094 C C . ILE A 1 91 ? -0.505 -9.627 6.166 1.00 0.00 91 ILE A C 2
ATOM 2095 O O . ILE A 1 91 ? 0.287 -10.476 6.578 1.00 0.00 91 ILE A O 2
ATOM 2101 N N . MET A 1 92 ? -1.559 -9.191 6.848 1.00 0.00 92 MET A N 2
ATOM 2102 C CA . MET A 1 92 ? -2.147 -9.805 8.060 1.00 0.00 92 MET A CA 2
ATOM 2103 C C . MET A 1 92 ? -3.683 -9.815 7.934 1.00 0.00 92 MET A C 2
ATOM 2104 O O . MET A 1 92 ? -4.253 -8.989 7.223 1.00 0.00 92 MET A O 2
ATOM 2110 N N . ASN A 1 93 ? -4.348 -10.774 8.576 1.00 0.00 93 ASN A N 2
ATOM 2111 C CA . ASN A 1 93 ? -5.827 -10.792 8.625 1.00 0.00 93 ASN A CA 2
ATOM 2112 C C . ASN A 1 93 ? -6.332 -11.271 9.996 1.00 0.00 93 ASN A C 2
ATOM 2113 O O . ASN A 1 93 ? -6.173 -12.438 10.344 1.00 0.00 93 ASN A O 2
ATOM 2121 N N . THR A 1 94 ? -7.025 -10.379 10.701 1.00 0.00 94 THR A N 2
ATOM 2122 C CA . THR A 1 94 ? -7.497 -10.591 12.093 1.00 0.00 94 THR A CA 2
ATOM 2123 C C . THR A 1 94 ? -8.327 -11.874 12.300 1.00 0.00 94 THR A C 2
ATOM 2124 O O . THR A 1 94 ? -8.196 -12.513 13.340 1.00 0.00 94 THR A O 2
ATOM 2130 N N . GLU A 1 95 ? -9.189 -12.224 11.341 1.00 0.00 95 GLU A N 2
ATOM 2131 C CA . GLU A 1 95 ? -9.917 -13.513 11.399 1.00 0.00 95 GLU A CA 2
ATOM 2132 C C . GLU A 1 95 ? -9.369 -14.628 10.474 1.00 0.00 95 GLU A C 2
ATOM 2133 O O . GLU A 1 95 ? -10.098 -15.541 10.086 1.00 0.00 95 GLU A O 2
ATOM 2140 N N . ALA A 1 96 ? -8.078 -14.561 10.137 1.00 0.00 96 ALA A N 2
ATOM 2141 C CA . ALA A 1 96 ? -7.415 -15.501 9.200 1.00 0.00 96 ALA A CA 2
ATOM 2142 C C . ALA A 1 96 ? -5.871 -15.447 9.317 1.00 0.00 96 ALA A C 2
ATOM 2143 O O . ALA A 1 96 ? -5.350 -15.195 10.400 1.00 0.00 96 ALA A O 2
ATOM 2146 N N . LEU A 1 97 ? -5.154 -15.630 8.207 1.00 0.00 97 LEU A N 2
ATOM 2147 C CA . LEU A 1 97 ? -3.686 -15.778 8.181 1.00 0.00 97 LEU A CA 2
ATOM 2148 C C . LEU A 1 97 ? -2.969 -14.485 7.761 1.00 0.00 97 LEU A C 2
ATOM 2149 O O . LEU A 1 97 ? -3.568 -13.587 7.170 1.00 0.00 97 LEU A O 2
ATOM 2155 N N . GLY A 1 98 ? -1.708 -14.390 8.201 1.00 0.00 98 GLY A N 2
ATOM 2156 C CA . GLY A 1 98 ? -0.814 -13.271 7.849 1.00 0.00 98 GLY A CA 2
ATOM 2157 C C . GLY A 1 98 ? 0.542 -13.376 8.558 1.00 0.00 98 GLY A C 2
ATOM 2158 O O . GLY A 1 98 ? 1.097 -14.469 8.685 1.00 0.00 98 GLY A O 2
ATOM 2160 N N . THR A 1 99 ? 1.126 -12.203 8.789 1.00 0.00 99 THR A N 2
ATOM 2161 C CA . THR A 1 99 ? 2.370 -11.989 9.575 1.00 0.00 99 THR A CA 2
ATOM 2162 C C . THR A 1 99 ? 3.534 -12.872 9.072 1.00 0.00 99 THR A C 2
ATOM 2163 O O . THR A 1 99 ? 4.243 -13.533 9.829 1.00 0.00 99 THR A O 2
ATOM 2169 N N . SER A 1 100 ? 3.654 -12.895 7.745 1.00 0.00 100 SER A N 2
ATOM 2170 C CA . SER A 1 100 ? 4.619 -13.728 6.987 1.00 0.00 100 SER A CA 2
ATOM 2171 C C . SER A 1 100 ? 4.786 -13.375 5.491 1.00 0.00 100 SER A C 2
ATOM 2172 O O . SER A 1 100 ? 5.935 -13.364 5.046 1.00 0.00 100 SER A O 2
ATOM 2177 N N . PRO A 1 101 ? 3.738 -13.014 4.722 1.00 0.00 101 PRO A N 2
ATOM 2178 C CA . PRO A 1 101 ? 3.915 -12.526 3.340 1.00 0.00 101 PRO A CA 2
ATOM 2179 C C . PRO A 1 101 ? 4.454 -11.089 3.315 1.00 0.00 101 PRO A C 2
ATOM 2180 O O . PRO A 1 101 ? 3.820 -10.163 3.826 1.00 0.00 101 PRO A O 2
ATOM 2184 N N . ARG A 1 102 ? 5.717 -11.005 2.908 1.00 0.00 102 ARG A N 2
ATOM 2185 C CA . ARG A 1 102 ? 6.456 -9.736 2.795 1.00 0.00 102 ARG A CA 2
ATOM 2186 C C . ARG A 1 102 ? 7.090 -9.617 1.399 1.00 0.00 102 ARG A C 2
ATOM 2187 O O . ARG A 1 102 ? 7.778 -10.531 0.947 1.00 0.00 102 ARG A O 2
ATOM 2201 N N . MET A 1 103 ? 6.770 -8.521 0.718 1.00 0.00 103 MET A N 2
ATOM 2202 C CA . MET A 1 103 ? 7.244 -8.284 -0.662 1.00 0.00 103 MET A CA 2
ATOM 2203 C C . MET A 1 103 ? 7.973 -6.940 -0.831 1.00 0.00 103 MET A C 2
ATOM 2204 O O . MET A 1 103 ? 7.473 -5.887 -0.430 1.00 0.00 103 MET A O 2
ATOM 2210 N N . THR A 1 104 ? 9.177 -7.057 -1.384 1.00 0.00 104 THR A N 2
ATOM 2211 C CA . THR A 1 104 ? 10.051 -5.934 -1.787 1.00 0.00 104 THR A CA 2
ATOM 2212 C C . THR A 1 104 ? 9.937 -5.659 -3.291 1.00 0.00 104 THR A C 2
ATOM 2213 O O . THR A 1 104 ? 10.469 -6.387 -4.131 1.00 0.00 104 THR A O 2
ATOM 2219 N N . PHE A 1 105 ? 9.227 -4.582 -3.596 1.00 0.00 105 PHE A N 2
ATOM 2220 C CA . PHE A 1 105 ? 9.036 -4.125 -4.987 1.00 0.00 105 PHE A CA 2
ATOM 2221 C C . PHE A 1 105 ? 9.840 -2.826 -5.133 1.00 0.00 105 PHE A C 2
ATOM 2222 O O . PHE A 1 105 ? 9.894 -2.011 -4.210 1.00 0.00 105 PHE A O 2
ATOM 2236 N N . ILE A 1 106 ? 10.541 -2.692 -6.252 1.00 0.00 106 ILE A N 2
ATOM 2237 C CA . ILE A 1 106 ? 11.352 -1.483 -6.501 1.00 0.00 106 ILE A CA 2
ATOM 2238 C C . ILE A 1 106 ? 10.902 -0.776 -7.790 1.00 0.00 106 ILE A C 2
ATOM 2239 O O . ILE A 1 106 ? 10.409 -1.419 -8.716 1.00 0.00 106 ILE A O 2
ATOM 2245 N N . LYS A 1 107 ? 10.899 0.554 -7.760 1.00 0.00 107 LYS A N 2
ATOM 2246 C CA . LYS A 1 107 ? 10.399 1.375 -8.884 1.00 0.00 107 LYS A CA 2
ATOM 2247 C C . LYS A 1 107 ? 11.434 1.351 -10.019 1.00 0.00 107 LYS A C 2
ATOM 2248 O O . LYS A 1 107 ? 12.335 2.184 -10.069 1.00 0.00 107 LYS A O 2
ATOM 2258 N N . HIS A 1 108 ? 11.334 0.276 -10.802 1.00 0.00 108 HIS A N 2
ATOM 2259 C CA . HIS A 1 108 ? 12.221 -0.086 -11.935 1.00 0.00 108 HIS A CA 2
ATOM 2260 C C . HIS A 1 108 ? 13.459 -0.816 -11.395 1.00 0.00 108 HIS A C 2
ATOM 2261 O O . HIS A 1 108 ? 14.274 -0.252 -10.669 1.00 0.00 108 HIS A O 2
ATOM 2270 N N . LYS A 1 109 ? 13.455 -2.135 -11.578 1.00 0.00 109 LYS A N 2
ATOM 2271 C CA . LYS A 1 109 ? 14.575 -3.004 -11.144 1.00 0.00 109 LYS A CA 2
ATOM 2272 C C . LYS A 1 109 ? 15.962 -2.650 -11.721 1.00 0.00 109 LYS A C 2
ATOM 2273 O O . LYS A 1 109 ? 16.955 -2.922 -11.012 1.00 99.99 109 LYS A O 2
ATOM 2283 N N . GLY A 1 1 ? -2.660 -18.911 -6.002 1.00 0.00 1 GLY A N 3
ATOM 2284 C CA . GLY A 1 1 ? -2.560 -17.471 -5.662 1.00 0.00 1 GLY A CA 3
ATOM 2285 C C . GLY A 1 1 ? -1.341 -16.736 -6.259 1.00 0.00 1 GLY A C 3
ATOM 2286 O O . GLY A 1 1 ? -0.315 -16.539 -5.606 1.00 0.00 1 GLY A O 3
ATOM 2290 N N . SER A 1 2 ? -1.521 -16.304 -7.504 1.00 0.00 2 SER A N 3
ATOM 2291 C CA . SER A 1 2 ? -0.505 -15.559 -8.275 1.00 0.00 2 SER A CA 3
ATOM 2292 C C . SER A 1 2 ? -0.472 -14.070 -7.913 1.00 0.00 2 SER A C 3
ATOM 2293 O O . SER A 1 2 ? -1.395 -13.316 -8.217 1.00 0.00 2 SER A O 3
ATOM 2298 N N . MET A 1 3 ? 0.472 -13.746 -7.034 1.00 0.00 3 MET A N 3
ATOM 2299 C CA . MET A 1 3 ? 0.808 -12.349 -6.695 1.00 0.00 3 MET A CA 3
ATOM 2300 C C . MET A 1 3 ? 1.456 -11.600 -7.870 1.00 0.00 3 MET A C 3
ATOM 2301 O O . MET A 1 3 ? 2.105 -12.200 -8.725 1.00 0.00 3 MET A O 3
ATOM 2307 N N . GLU A 1 4 ? 1.292 -10.277 -7.841 1.00 0.00 4 GLU A N 3
ATOM 2308 C CA . GLU A 1 4 ? 1.781 -9.309 -8.854 1.00 0.00 4 GLU A CA 3
ATOM 2309 C C . GLU A 1 4 ? 1.053 -9.468 -10.206 1.00 0.00 4 GLU A C 3
ATOM 2310 O O . GLU A 1 4 ? 1.631 -9.734 -11.261 1.00 0.00 4 GLU A O 3
ATOM 2317 N N . GLN A 1 5 ? -0.225 -9.105 -10.144 1.00 0.00 5 GLN A N 3
ATOM 2318 C CA . GLN A 1 5 ? -1.173 -9.153 -11.272 1.00 0.00 5 GLN A CA 3
ATOM 2319 C C . GLN A 1 5 ? -2.419 -8.318 -10.936 1.00 0.00 5 GLN A C 3
ATOM 2320 O O . GLN A 1 5 ? -3.169 -8.637 -10.017 1.00 0.00 5 GLN A O 3
ATOM 2329 N N . PHE A 1 6 ? -2.305 -7.072 -11.386 1.00 0.00 6 PHE A N 3
ATOM 2330 C CA . PHE A 1 6 ? -3.337 -6.015 -11.394 1.00 0.00 6 PHE A CA 3
ATOM 2331 C C . PHE A 1 6 ? -3.783 -5.625 -9.972 1.00 0.00 6 PHE A C 3
ATOM 2332 O O . PHE A 1 6 ? -4.862 -5.953 -9.482 1.00 0.00 6 PHE A O 3
ATOM 2346 N N . GLU A 1 7 ? -2.925 -4.820 -9.350 1.00 0.00 7 GLU A N 3
ATOM 2347 C CA . GLU A 1 7 ? -3.108 -4.359 -7.961 1.00 0.00 7 GLU A CA 3
ATOM 2348 C C . GLU A 1 7 ? -3.620 -2.917 -7.906 1.00 0.00 7 GLU A C 3
ATOM 2349 O O . GLU A 1 7 ? -2.862 -1.971 -8.103 1.00 0.00 7 GLU A O 3
ATOM 2356 N N . LEU A 1 8 ? -4.932 -2.814 -7.730 1.00 0.00 8 LEU A N 3
ATOM 2357 C CA . LEU A 1 8 ? -5.655 -1.526 -7.669 1.00 0.00 8 LEU A CA 3
ATOM 2358 C C . LEU A 1 8 ? -6.060 -1.194 -6.225 1.00 0.00 8 LEU A C 3
ATOM 2359 O O . LEU A 1 8 ? -6.858 -1.899 -5.606 1.00 0.00 8 LEU A O 3
ATOM 2365 N N . PHE A 1 9 ? -5.362 -0.212 -5.664 1.00 0.00 9 PHE A N 3
ATOM 2366 C CA . PHE A 1 9 ? -5.607 0.247 -4.281 1.00 0.00 9 PHE A CA 3
ATOM 2367 C C . PHE A 1 9 ? -6.015 1.725 -4.204 1.00 0.00 9 PHE A C 3
ATOM 2368 O O . PHE A 1 9 ? -5.523 2.566 -4.952 1.00 0.00 9 PHE A O 3
ATOM 2382 N N . SER A 1 10 ? -6.918 2.008 -3.270 1.00 0.00 10 SER A N 3
ATOM 2383 C CA . SER A 1 10 ? -7.446 3.371 -3.032 1.00 0.00 10 SER A CA 3
ATOM 2384 C C . SER A 1 10 ? -7.432 3.716 -1.537 1.00 0.00 10 SER A C 3
ATOM 2385 O O . SER A 1 10 ? -8.024 2.982 -0.738 1.00 0.00 10 SER A O 3
ATOM 2390 N N . ILE A 1 11 ? -6.664 4.747 -1.172 1.00 0.00 11 ILE A N 3
ATOM 2391 C CA . ILE A 1 11 ? -6.723 5.315 0.200 1.00 0.00 11 ILE A CA 3
ATOM 2392 C C . ILE A 1 11 ? -7.967 6.177 0.436 1.00 0.00 11 ILE A C 3
ATOM 2393 O O . ILE A 1 11 ? -8.489 6.785 -0.491 1.00 0.00 11 ILE A O 3
ATOM 2399 N N . ASP A 1 12 ? -8.190 6.430 1.721 1.00 0.00 12 ASP A N 3
ATOM 2400 C CA . ASP A 1 12 ? -9.285 7.288 2.218 1.00 0.00 12 ASP A CA 3
ATOM 2401 C C . ASP A 1 12 ? -9.136 8.787 1.888 1.00 0.00 12 ASP A C 3
ATOM 2402 O O . ASP A 1 12 ? -10.126 9.453 1.599 1.00 0.00 12 ASP A O 3
ATOM 2408 N N . LYS A 1 13 ? -7.893 9.281 1.921 1.00 0.00 13 LYS A N 3
ATOM 2409 C CA . LYS A 1 13 ? -7.532 10.721 1.848 1.00 0.00 13 LYS A CA 3
ATOM 2410 C C . LYS A 1 13 ? -8.456 11.591 2.734 1.00 0.00 13 LYS A C 3
ATOM 2411 O O . LYS A 1 13 ? -9.106 12.541 2.302 1.00 0.00 13 LYS A O 3
ATOM 2421 N N . PHE A 1 14 ? -8.570 11.118 3.976 1.00 0.00 14 PHE A N 3
ATOM 2422 C CA . PHE A 1 14 ? -9.441 11.685 5.022 1.00 0.00 14 PHE A CA 3
ATOM 2423 C C . PHE A 1 14 ? -8.676 11.836 6.351 1.00 0.00 14 PHE A C 3
ATOM 2424 O O . PHE A 1 14 ? -8.052 12.865 6.590 1.00 0.00 14 PHE A O 3
ATOM 2438 N N . LYS A 1 15 ? -8.755 10.817 7.208 1.00 0.00 15 LYS A N 3
ATOM 2439 C CA . LYS A 1 15 ? -7.927 10.702 8.424 1.00 0.00 15 LYS A CA 3
ATOM 2440 C C . LYS A 1 15 ? -6.498 10.220 8.092 1.00 0.00 15 LYS A C 3
ATOM 2441 O O . LYS A 1 15 ? -6.204 9.921 6.933 1.00 0.00 15 LYS A O 3
ATOM 2451 N N . CYS A 1 16 ? -5.740 9.947 9.161 1.00 0.00 16 CYS A N 3
ATOM 2452 C CA . CYS A 1 16 ? -4.335 9.468 9.177 1.00 0.00 16 CYS A CA 3
ATOM 2453 C C . CYS A 1 16 ? -3.296 10.560 8.860 1.00 0.00 16 CYS A C 3
ATOM 2454 O O . CYS A 1 16 ? -3.121 10.981 7.721 1.00 0.00 16 CYS A O 3
ATOM 2458 N N . ASN A 1 17 ? -2.745 11.097 9.950 1.00 0.00 17 ASN A N 3
ATOM 2459 C CA . ASN A 1 17 ? -1.704 12.152 9.958 1.00 0.00 17 ASN A CA 3
ATOM 2460 C C . ASN A 1 17 ? -0.410 11.768 9.210 1.00 0.00 17 ASN A C 3
ATOM 2461 O O . ASN A 1 17 ? -0.008 12.447 8.270 1.00 0.00 17 ASN A O 3
ATOM 2469 N N . SER A 1 18 ? 0.316 10.794 9.763 1.00 0.00 18 SER A N 3
ATOM 2470 C CA . SER A 1 18 ? 1.511 10.228 9.095 1.00 0.00 18 SER A CA 3
ATOM 2471 C C . SER A 1 18 ? 1.043 9.501 7.825 1.00 0.00 18 SER A C 3
ATOM 2472 O O . SER A 1 18 ? -0.003 8.858 7.862 1.00 0.00 18 SER A O 3
ATOM 2477 N N . GLU A 1 19 ? 1.970 9.388 6.877 1.00 0.00 19 GLU A N 3
ATOM 2478 C CA . GLU A 1 19 ? 1.736 9.120 5.439 1.00 0.00 19 GLU A CA 3
ATOM 2479 C C . GLU A 1 19 ? 0.981 10.275 4.754 1.00 0.00 19 GLU A C 3
ATOM 2480 O O . GLU A 1 19 ? -0.126 10.643 5.138 1.00 0.00 19 GLU A O 3
ATOM 2487 N N . ALA A 1 20 ? 1.660 10.846 3.763 1.00 0.00 20 ALA A N 3
ATOM 2488 C CA . ALA A 1 20 ? 1.173 11.960 2.917 1.00 0.00 20 ALA A CA 3
ATOM 2489 C C . ALA A 1 20 ? 2.174 12.220 1.771 1.00 0.00 20 ALA A C 3
ATOM 2490 O O . ALA A 1 20 ? 2.261 11.374 0.889 1.00 0.00 20 ALA A O 3
ATOM 2493 N N . LYS A 1 21 ? 3.121 13.142 1.971 1.00 0.00 21 LYS A N 3
ATOM 2494 C CA . LYS A 1 21 ? 4.104 13.561 0.944 1.00 0.00 21 LYS A CA 3
ATOM 2495 C C . LYS A 1 21 ? 4.937 12.409 0.349 1.00 0.00 21 LYS A C 3
ATOM 2496 O O . LYS A 1 21 ? 4.586 11.905 -0.711 1.00 0.00 21 LYS A O 3
ATOM 2506 N N . TYR A 1 22 ? 5.918 11.917 1.109 1.00 0.00 22 TYR A N 3
ATOM 2507 C CA . TYR A 1 22 ? 6.753 10.754 0.720 1.00 0.00 22 TYR A CA 3
ATOM 2508 C C . TYR A 1 22 ? 5.934 9.516 0.285 1.00 0.00 22 TYR A C 3
ATOM 2509 O O . TYR A 1 22 ? 6.242 8.895 -0.726 1.00 0.00 22 TYR A O 3
ATOM 2524 N N . TYR A 1 23 ? 4.776 9.341 0.920 1.00 0.00 23 TYR A N 3
ATOM 2525 C CA . TYR A 1 23 ? 3.812 8.278 0.577 1.00 0.00 23 TYR A CA 3
ATOM 2526 C C . TYR A 1 23 ? 3.344 8.452 -0.883 1.00 0.00 23 TYR A C 3
ATOM 2527 O O . TYR A 1 23 ? 3.867 7.766 -1.750 1.00 0.00 23 TYR A O 3
ATOM 2542 N N . LEU A 1 24 ? 2.628 9.537 -1.168 1.00 0.00 24 LEU A N 3
ATOM 2543 C CA . LEU A 1 24 ? 2.157 9.822 -2.541 1.00 0.00 24 LEU A CA 3
ATOM 2544 C C . LEU A 1 24 ? 3.315 9.933 -3.562 1.00 0.00 24 LEU A C 3
ATOM 2545 O O . LEU A 1 24 ? 3.343 9.160 -4.507 1.00 0.00 24 LEU A O 3
ATOM 2551 N N . ASN A 1 25 ? 4.386 10.614 -3.172 1.00 0.00 25 ASN A N 3
ATOM 2552 C CA . ASN A 1 25 ? 5.589 10.777 -4.021 1.00 0.00 25 ASN A CA 3
ATOM 2553 C C . ASN A 1 25 ? 6.299 9.481 -4.466 1.00 0.00 25 ASN A C 3
ATOM 2554 O O . ASN A 1 25 ? 6.994 9.499 -5.477 1.00 0.00 25 ASN A O 3
ATOM 2562 N N . ILE A 1 26 ? 6.198 8.433 -3.654 1.00 0.00 26 ILE A N 3
ATOM 2563 C CA . ILE A 1 26 ? 6.826 7.130 -3.979 1.00 0.00 26 ILE A CA 3
ATOM 2564 C C . ILE A 1 26 ? 5.821 5.990 -4.297 1.00 0.00 26 ILE A C 3
ATOM 2565 O O . ILE A 1 26 ? 6.165 5.093 -5.060 1.00 0.00 26 ILE A O 3
ATOM 2571 N N . ILE A 1 27 ? 4.581 6.065 -3.808 1.00 0.00 27 ILE A N 3
ATOM 2572 C CA . ILE A 1 27 ? 3.544 5.048 -4.130 1.00 0.00 27 ILE A CA 3
ATOM 2573 C C . ILE A 1 27 ? 2.428 5.497 -5.107 1.00 0.00 27 ILE A C 3
ATOM 2574 O O . ILE A 1 27 ? 1.934 4.655 -5.854 1.00 0.00 27 ILE A O 3
ATOM 2580 N N . GLU A 1 28 ? 2.059 6.782 -5.129 1.00 0.00 28 GLU A N 3
ATOM 2581 C CA . GLU A 1 28 ? 0.893 7.280 -5.905 1.00 0.00 28 GLU A CA 3
ATOM 2582 C C . GLU A 1 28 ? 1.064 7.022 -7.406 1.00 0.00 28 GLU A C 3
ATOM 2583 O O . GLU A 1 28 ? 1.847 7.673 -8.095 1.00 0.00 28 GLU A O 3
ATOM 2590 N N . GLY A 1 29 ? 0.242 6.077 -7.855 1.00 0.00 29 GLY A N 3
ATOM 2591 C CA . GLY A 1 29 ? 0.314 5.550 -9.223 1.00 0.00 29 GLY A CA 3
ATOM 2592 C C . GLY A 1 29 ? 0.791 4.095 -9.181 1.00 0.00 29 GLY A C 3
ATOM 2593 O O . GLY A 1 29 ? 0.495 3.359 -8.240 1.00 0.00 29 GLY A O 3
ATOM 2595 N N . GLU A 1 30 ? 1.635 3.777 -10.155 1.00 0.00 30 GLU A N 3
ATOM 2596 C CA . GLU A 1 30 ? 2.062 2.393 -10.414 1.00 0.00 30 GLU A CA 3
ATOM 2597 C C . GLU A 1 30 ? 3.576 2.189 -10.494 1.00 0.00 30 GLU A C 3
ATOM 2598 O O . GLU A 1 30 ? 4.294 2.934 -11.157 1.00 0.00 30 GLU A O 3
ATOM 2605 N N . TRP A 1 31 ? 4.009 1.259 -9.652 1.00 0.00 31 TRP A N 3
ATOM 2606 C CA . TRP A 1 31 ? 5.354 0.647 -9.702 1.00 0.00 31 TRP A CA 3
ATOM 2607 C C . TRP A 1 31 ? 5.464 -0.171 -11.002 1.00 0.00 31 TRP A C 3
ATOM 2608 O O . TRP A 1 31 ? 4.452 -0.658 -11.498 1.00 0.00 31 TRP A O 3
ATOM 2626 N N . HIS A 1 32 ? 6.668 -0.216 -11.576 1.00 0.00 32 HIS A N 3
ATOM 2627 C CA . HIS A 1 32 ? 7.015 -0.997 -12.795 1.00 0.00 32 HIS A CA 3
ATOM 2628 C C . HIS A 1 32 ? 6.380 -0.461 -14.105 1.00 0.00 32 HIS A C 3
ATOM 2629 O O . HIS A 1 32 ? 5.289 0.107 -14.078 1.00 0.00 32 HIS A O 3
ATOM 2638 N N . PRO A 1 33 ? 7.082 -0.573 -15.248 1.00 0.00 33 PRO A N 3
ATOM 2639 C CA . PRO A 1 33 ? 6.551 -0.179 -16.573 1.00 0.00 33 PRO A CA 3
ATOM 2640 C C . PRO A 1 33 ? 5.513 -1.170 -17.136 1.00 0.00 33 PRO A C 3
ATOM 2641 O O . PRO A 1 33 ? 5.369 -2.285 -16.638 1.00 0.00 33 PRO A O 3
ATOM 2645 N N . GLN A 1 34 ? 5.009 -0.856 -18.330 1.00 0.00 34 GLN A N 3
ATOM 2646 C CA . GLN A 1 34 ? 3.916 -1.635 -18.957 1.00 0.00 34 GLN A CA 3
ATOM 2647 C C . GLN A 1 34 ? 4.384 -2.464 -20.175 1.00 0.00 34 GLN A C 3
ATOM 2648 O O . GLN A 1 34 ? 3.803 -2.426 -21.259 1.00 0.00 34 GLN A O 3
ATOM 2657 N N . ASP A 1 35 ? 5.369 -3.327 -19.929 1.00 0.00 35 ASP A N 3
ATOM 2658 C CA . ASP A 1 35 ? 5.948 -4.195 -20.983 1.00 0.00 35 ASP A CA 3
ATOM 2659 C C . ASP A 1 35 ? 5.756 -5.712 -20.803 1.00 0.00 35 ASP A C 3
ATOM 2660 O O . ASP A 1 35 ? 6.500 -6.520 -21.353 1.00 0.00 35 ASP A O 3
ATOM 2666 N N . LEU A 1 36 ? 4.646 -6.070 -20.161 1.00 0.00 36 LEU A N 3
ATOM 2667 C CA . LEU A 1 36 ? 4.266 -7.474 -19.900 1.00 0.00 36 LEU A CA 3
ATOM 2668 C C . LEU A 1 36 ? 2.790 -7.530 -19.470 1.00 0.00 36 LEU A C 3
ATOM 2669 O O . LEU A 1 36 ? 2.473 -7.550 -18.282 1.00 0.00 36 LEU A O 3
ATOM 2675 N N . ASN A 1 37 ? 1.913 -7.387 -20.470 1.00 0.00 37 ASN A N 3
ATOM 2676 C CA . ASN A 1 37 ? 0.431 -7.366 -20.343 1.00 0.00 37 ASN A CA 3
ATOM 2677 C C . ASN A 1 37 ? -0.203 -6.198 -19.554 1.00 0.00 37 ASN A C 3
ATOM 2678 O O . ASN A 1 37 ? -1.314 -5.780 -19.865 1.00 0.00 37 ASN A O 3
ATOM 2686 N N . ASP A 1 38 ? 0.554 -5.679 -18.587 1.00 0.00 38 ASP A N 3
ATOM 2687 C CA . ASP A 1 38 ? 0.241 -4.567 -17.661 1.00 0.00 38 ASP A CA 3
ATOM 2688 C C . ASP A 1 38 ? -0.620 -5.050 -16.487 1.00 0.00 38 ASP A C 3
ATOM 2689 O O . ASP A 1 38 ? -1.842 -5.153 -16.568 1.00 0.00 38 ASP A O 3
ATOM 2695 N N . SER A 1 39 ? 0.079 -5.259 -15.376 1.00 0.00 39 SER A N 3
ATOM 2696 C CA . SER A 1 39 ? -0.511 -5.789 -14.127 1.00 0.00 39 SER A CA 3
ATOM 2697 C C . SER A 1 39 ? 0.261 -5.462 -12.822 1.00 0.00 39 SER A C 3
ATOM 2698 O O . SER A 1 39 ? 0.261 -6.281 -11.899 1.00 0.00 39 SER A O 3
ATOM 2703 N N . PRO A 1 40 ? 0.806 -4.248 -12.639 1.00 0.00 40 PRO A N 3
ATOM 2704 C CA . PRO A 1 40 ? 1.677 -3.942 -11.493 1.00 0.00 40 PRO A CA 3
ATOM 2705 C C . PRO A 1 40 ? 0.867 -3.454 -10.271 1.00 0.00 40 PRO A C 3
ATOM 2706 O O . PRO A 1 40 ? -0.293 -3.832 -10.094 1.00 0.00 40 PRO A O 3
ATOM 2710 N N . LEU A 1 41 ? 1.484 -2.582 -9.475 1.00 0.00 41 LEU A N 3
ATOM 2711 C CA . LEU A 1 41 ? 0.938 -2.040 -8.216 1.00 0.00 41 LEU A CA 3
ATOM 2712 C C . LEU A 1 41 ? 0.582 -0.553 -8.374 1.00 0.00 41 LEU A C 3
ATOM 2713 O O . LEU A 1 41 ? 1.462 0.304 -8.396 1.00 0.00 41 LEU A O 3
ATOM 2719 N N . LYS A 1 42 ? -0.713 -0.312 -8.570 1.00 0.00 42 LYS A N 3
ATOM 2720 C CA . LYS A 1 42 ? -1.302 1.032 -8.740 1.00 0.00 42 LYS A CA 3
ATOM 2721 C C . LYS A 1 42 ? -2.267 1.424 -7.613 1.00 0.00 42 LYS A C 3
ATOM 2722 O O . LYS A 1 42 ? -3.171 0.682 -7.226 1.00 0.00 42 LYS A O 3
ATOM 2732 N N . PHE A 1 43 ? -1.955 2.573 -7.031 1.00 0.00 43 PHE A N 3
ATOM 2733 C CA . PHE A 1 43 ? -2.734 3.166 -5.931 1.00 0.00 43 PHE A CA 3
ATOM 2734 C C . PHE A 1 43 ? -3.134 4.634 -6.186 1.00 0.00 43 PHE A C 3
ATOM 2735 O O . PHE A 1 43 ? -2.320 5.453 -6.614 1.00 0.00 43 PHE A O 3
ATOM 2749 N N . ILE A 1 44 ? -4.384 4.927 -5.828 1.00 0.00 44 ILE A N 3
ATOM 2750 C CA . ILE A 1 44 ? -5.017 6.257 -5.954 1.00 0.00 44 ILE A CA 3
ATOM 2751 C C . ILE A 1 44 ? -5.478 6.829 -4.587 1.00 0.00 44 ILE A C 3
ATOM 2752 O O . ILE A 1 44 ? -5.428 6.162 -3.550 1.00 0.00 44 ILE A O 3
ATOM 2758 N N . LEU A 1 45 ? -6.072 8.020 -4.655 1.00 0.00 45 LEU A N 3
ATOM 2759 C CA . LEU A 1 45 ? -6.420 8.877 -3.502 1.00 0.00 45 LEU A CA 3
ATOM 2760 C C . LEU A 1 45 ? -7.945 9.073 -3.448 1.00 0.00 45 LEU A C 3
ATOM 2761 O O . LEU A 1 45 ? -8.594 9.259 -4.481 1.00 0.00 45 LEU A O 3
ATOM 2767 N N . SER A 1 46 ? -8.496 8.939 -2.242 1.00 0.00 46 SER A N 3
ATOM 2768 C CA . SER A 1 46 ? -9.911 9.237 -1.915 1.00 0.00 46 SER A CA 3
ATOM 2769 C C . SER A 1 46 ? -10.874 8.437 -2.822 1.00 0.00 46 SER A C 3
ATOM 2770 O O . SER A 1 46 ? -10.555 7.333 -3.278 1.00 0.00 46 SER A O 3
ATOM 2775 N N . THR A 1 47 ? -12.039 9.016 -3.106 1.00 0.00 47 THR A N 3
ATOM 2776 C CA . THR A 1 47 ? -13.049 8.504 -4.060 1.00 0.00 47 THR A CA 3
ATOM 2777 C C . THR A 1 47 ? -13.524 7.107 -3.591 1.00 0.00 47 THR A C 3
ATOM 2778 O O . THR A 1 47 ? -13.506 6.805 -2.398 1.00 0.00 47 THR A O 3
ATOM 2784 N N . SER A 1 48 ? -14.024 6.276 -4.510 1.00 0.00 48 SER A N 3
ATOM 2785 C CA . SER A 1 48 ? -14.412 4.864 -4.254 1.00 0.00 48 SER A CA 3
ATOM 2786 C C . SER A 1 48 ? -15.410 4.700 -3.079 1.00 0.00 48 SER A C 3
ATOM 2787 O O . SER A 1 48 ? -15.353 3.736 -2.316 1.00 0.00 48 SER A O 3
ATOM 2792 N N . ASP A 1 49 ? -16.322 5.669 -2.934 1.00 0.00 49 ASP A N 3
ATOM 2793 C CA . ASP A 1 49 ? -17.266 5.811 -1.798 1.00 0.00 49 ASP A CA 3
ATOM 2794 C C . ASP A 1 49 ? -16.555 6.005 -0.442 1.00 0.00 49 ASP A C 3
ATOM 2795 O O . ASP A 1 49 ? -16.264 7.137 -0.069 1.00 0.00 49 ASP A O 3
ATOM 2801 N N . ASP A 1 50 ? -16.197 4.906 0.220 1.00 0.00 50 ASP A N 3
ATOM 2802 C CA . ASP A 1 50 ? -15.416 4.935 1.476 1.00 0.00 50 ASP A CA 3
ATOM 2803 C C . ASP A 1 50 ? -14.031 4.270 1.358 1.00 0.00 50 ASP A C 3
ATOM 2804 O O . ASP A 1 50 ? -13.367 4.050 2.370 1.00 0.00 50 ASP A O 3
ATOM 2810 N N . SER A 1 51 ? -13.498 4.279 0.132 1.00 0.00 51 SER A N 3
ATOM 2811 C CA . SER A 1 51 ? -12.242 3.588 -0.261 1.00 0.00 51 SER A CA 3
ATOM 2812 C C . SER A 1 51 ? -12.303 2.070 -0.011 1.00 0.00 51 SER A C 3
ATOM 2813 O O . SER A 1 51 ? -13.320 1.534 0.422 1.00 0.00 51 SER A O 3
ATOM 2818 N N . ASP A 1 52 ? -11.244 1.375 -0.427 1.00 0.00 52 ASP A N 3
ATOM 2819 C CA . ASP A 1 52 ? -11.096 -0.073 -0.176 1.00 0.00 52 ASP A CA 3
ATOM 2820 C C . ASP A 1 52 ? -10.179 -0.392 1.024 1.00 0.00 52 ASP A C 3
ATOM 2821 O O . ASP A 1 52 ? -10.366 -1.408 1.691 1.00 0.00 52 ASP A O 3
ATOM 2827 N N . TYR A 1 53 ? -9.236 0.512 1.304 1.00 0.00 53 TYR A N 3
ATOM 2828 C CA . TYR A 1 53 ? -8.285 0.406 2.427 1.00 0.00 53 TYR A CA 3
ATOM 2829 C C . TYR A 1 53 ? -8.545 1.480 3.495 1.00 0.00 53 TYR A C 3
ATOM 2830 O O . TYR A 1 53 ? -8.708 2.657 3.171 1.00 0.00 53 TYR A O 3
ATOM 2845 N N . ILE A 1 54 ? -8.558 1.031 4.749 1.00 0.00 54 ILE A N 3
ATOM 2846 C CA . ILE A 1 54 ? -8.753 1.896 5.935 1.00 0.00 54 ILE A CA 3
ATOM 2847 C C . ILE A 1 54 ? -7.537 1.811 6.877 1.00 0.00 54 ILE A C 3
ATOM 2848 O O . ILE A 1 54 ? -7.232 0.767 7.455 1.00 0.00 54 ILE A O 3
ATOM 2854 N N . CYS A 1 55 ? -6.808 2.924 6.910 1.00 0.00 55 CYS A N 3
ATOM 2855 C CA . CYS A 1 55 ? -5.657 3.143 7.811 1.00 0.00 55 CYS A CA 3
ATOM 2856 C C . CYS A 1 55 ? -6.073 3.383 9.270 1.00 0.00 55 CYS A C 3
ATOM 2857 O O . CYS A 1 55 ? -6.724 4.379 9.581 1.00 0.00 55 CYS A O 3
ATOM 2861 N N . LYS A 1 56 ? -5.888 2.350 10.092 1.00 0.00 56 LYS A N 3
ATOM 2862 C CA . LYS A 1 56 ? -6.141 2.449 11.547 1.00 0.00 56 LYS A CA 3
ATOM 2863 C C . LYS A 1 56 ? -5.018 3.183 12.297 1.00 0.00 56 LYS A C 3
ATOM 2864 O O . LYS A 1 56 ? -5.280 3.967 13.209 1.00 0.00 56 LYS A O 3
ATOM 2874 N N . TYR A 1 57 ? -3.774 2.875 11.935 1.00 0.00 57 TYR A N 3
ATOM 2875 C CA . TYR A 1 57 ? -2.598 3.538 12.525 1.00 0.00 57 TYR A CA 3
ATOM 2876 C C . TYR A 1 57 ? -1.468 3.658 11.496 1.00 0.00 57 TYR A C 3
ATOM 2877 O O . TYR A 1 57 ? -1.313 2.849 10.584 1.00 0.00 57 TYR A O 3
ATOM 2892 N N . ILE A 1 58 ? -0.724 4.739 11.664 1.00 0.00 58 ILE A N 3
ATOM 2893 C CA . ILE A 1 58 ? 0.343 5.177 10.747 1.00 0.00 58 ILE A CA 3
ATOM 2894 C C . ILE A 1 58 ? 1.617 5.505 11.538 1.00 0.00 58 ILE A C 3
ATOM 2895 O O . ILE A 1 58 ? 1.557 6.176 12.570 1.00 0.00 58 ILE A O 3
ATOM 2901 N N . ASN A 1 59 ? 2.760 5.032 11.048 1.00 0.00 59 ASN A N 3
ATOM 2902 C CA . ASN A 1 59 ? 4.022 5.103 11.805 1.00 0.00 59 ASN A CA 3
ATOM 2903 C C . ASN A 1 59 ? 5.154 5.841 11.071 1.00 0.00 59 ASN A C 3
ATOM 2904 O O . ASN A 1 59 ? 5.963 5.255 10.353 1.00 0.00 59 ASN A O 3
ATOM 2912 N N . THR A 1 60 ? 5.284 7.114 11.429 1.00 0.00 60 THR A N 3
ATOM 2913 C CA . THR A 1 60 ? 6.339 8.022 10.918 1.00 0.00 60 THR A CA 3
ATOM 2914 C C . THR A 1 60 ? 7.766 7.572 11.263 1.00 0.00 60 THR A C 3
ATOM 2915 O O . THR A 1 60 ? 8.659 7.678 10.428 1.00 0.00 60 THR A O 3
ATOM 2921 N N . GLU A 1 61 ? 7.929 6.960 12.437 1.00 0.00 61 GLU A N 3
ATOM 2922 C CA . GLU A 1 61 ? 9.246 6.557 12.975 1.00 0.00 61 GLU A CA 3
ATOM 2923 C C . GLU A 1 61 ? 9.980 5.555 12.067 1.00 0.00 61 GLU A C 3
ATOM 2924 O O . GLU A 1 61 ? 11.162 5.741 11.789 1.00 0.00 61 GLU A O 3
ATOM 2931 N N . HIS A 1 62 ? 9.238 4.589 11.524 1.00 0.00 62 HIS A N 3
ATOM 2932 C CA . HIS A 1 62 ? 9.776 3.662 10.508 1.00 0.00 62 HIS A CA 3
ATOM 2933 C C . HIS A 1 62 ? 9.235 3.949 9.091 1.00 0.00 62 HIS A C 3
ATOM 2934 O O . HIS A 1 62 ? 9.285 3.099 8.202 1.00 0.00 62 HIS A O 3
ATOM 2943 N N . LYS A 1 63 ? 8.774 5.188 8.903 1.00 0.00 63 LYS A N 3
ATOM 2944 C CA . LYS A 1 63 ? 8.129 5.706 7.676 1.00 0.00 63 LYS A CA 3
ATOM 2945 C C . LYS A 1 63 ? 7.128 4.736 7.001 1.00 0.00 63 LYS A C 3
ATOM 2946 O O . LYS A 1 63 ? 6.828 4.802 5.809 1.00 0.00 63 LYS A O 3
ATOM 2956 N N . GLN A 1 64 ? 6.395 4.032 7.858 1.00 0.00 64 GLN A N 3
ATOM 2957 C CA . GLN A 1 64 ? 5.516 2.913 7.468 1.00 0.00 64 GLN A CA 3
ATOM 2958 C C . GLN A 1 64 ? 4.059 3.163 7.896 1.00 0.00 64 GLN A C 3
ATOM 2959 O O . GLN A 1 64 ? 3.776 4.057 8.692 1.00 0.00 64 GLN A O 3
ATOM 2968 N N . LEU A 1 65 ? 3.136 2.473 7.233 1.00 0.00 65 LEU A N 3
ATOM 2969 C CA . LEU A 1 65 ? 1.692 2.586 7.522 1.00 0.00 65 LEU A CA 3
ATOM 2970 C C . LEU A 1 65 ? 0.929 1.251 7.590 1.00 0.00 65 LEU A C 3
ATOM 2971 O O . LEU A 1 65 ? 1.235 0.308 6.859 1.00 0.00 65 LEU A O 3
ATOM 2977 N N . THR A 1 66 ? -0.076 1.247 8.467 1.00 0.00 66 THR A N 3
ATOM 2978 C CA . THR A 1 66 ? -0.832 0.040 8.874 1.00 0.00 66 THR A CA 3
ATOM 2979 C C . THR A 1 66 ? -2.333 0.208 8.569 1.00 0.00 66 THR A C 3
ATOM 2980 O O . THR A 1 66 ? -3.073 0.874 9.303 1.00 0.00 66 THR A O 3
ATOM 2986 N N . LEU A 1 67 ? -2.758 -0.423 7.477 1.00 0.00 67 LEU A N 3
ATOM 2987 C CA . LEU A 1 67 ? -4.156 -0.351 6.994 1.00 0.00 67 LEU A CA 3
ATOM 2988 C C . LEU A 1 67 ? -4.812 -1.685 6.607 1.00 0.00 67 LEU A C 3
ATOM 2989 O O . LEU A 1 67 ? -4.187 -2.520 5.959 1.00 0.00 67 LEU A O 3
ATOM 2995 N N . TYR A 1 68 ? -6.106 -1.804 6.900 1.00 0.00 68 TYR A N 3
ATOM 2996 C CA . TYR A 1 68 ? -6.892 -3.011 6.566 1.00 0.00 68 TYR A CA 3
ATOM 2997 C C . TYR A 1 68 ? -7.965 -2.749 5.505 1.00 0.00 68 TYR A C 3
ATOM 2998 O O . TYR A 1 68 ? -8.561 -1.674 5.438 1.00 0.00 68 TYR A O 3
ATOM 3013 N N . ASN A 1 69 ? -8.080 -3.721 4.610 1.00 0.00 69 ASN A N 3
ATOM 3014 C CA . ASN A 1 69 ? -9.044 -3.685 3.499 1.00 0.00 69 ASN A CA 3
ATOM 3015 C C . ASN A 1 69 ? -10.411 -4.230 3.931 1.00 0.00 69 ASN A C 3
ATOM 3016 O O . ASN A 1 69 ? -10.521 -5.354 4.431 1.00 0.00 69 ASN A O 3
ATOM 3024 N N . LYS A 1 70 ? -11.424 -3.452 3.565 1.00 0.00 70 LYS A N 3
ATOM 3025 C CA . LYS A 1 70 ? -12.836 -3.711 3.914 1.00 0.00 70 LYS A CA 3
ATOM 3026 C C . LYS A 1 70 ? -13.703 -4.061 2.680 1.00 0.00 70 LYS A C 3
ATOM 3027 O O . LYS A 1 70 ? -14.819 -3.580 2.491 1.00 0.00 70 LYS A O 3
ATOM 3037 N N . ASN A 1 71 ? -13.092 -4.826 1.777 1.00 0.00 71 ASN A N 3
ATOM 3038 C CA . ASN A 1 71 ? -13.793 -5.468 0.644 1.00 0.00 71 ASN A CA 3
ATOM 3039 C C . ASN A 1 71 ? -13.960 -6.993 0.821 1.00 0.00 71 ASN A C 3
ATOM 3040 O O . ASN A 1 71 ? -14.735 -7.632 0.112 1.00 0.00 71 ASN A O 3
ATOM 3048 N N . ASN A 1 72 ? -13.165 -7.574 1.719 1.00 0.00 72 ASN A N 3
ATOM 3049 C CA . ASN A 1 72 ? -13.151 -9.030 1.956 1.00 0.00 72 ASN A CA 3
ATOM 3050 C C . ASN A 1 72 ? -13.722 -9.384 3.345 1.00 0.00 72 ASN A C 3
ATOM 3051 O O . ASN A 1 72 ? -14.873 -9.793 3.462 1.00 0.00 72 ASN A O 3
ATOM 3059 N N . SER A 1 73 ? -12.873 -9.287 4.363 1.00 0.00 73 SER A N 3
ATOM 3060 C CA . SER A 1 73 ? -13.232 -9.564 5.767 1.00 0.00 73 SER A CA 3
ATOM 3061 C C . SER A 1 73 ? -12.510 -8.581 6.700 1.00 0.00 73 SER A C 3
ATOM 3062 O O . SER A 1 73 ? -13.132 -7.710 7.300 1.00 0.00 73 SER A O 3
ATOM 3067 N N . SER A 1 74 ? -11.183 -8.718 6.757 1.00 0.00 74 SER A N 3
ATOM 3068 C CA . SER A 1 74 ? -10.294 -7.883 7.597 1.00 0.00 74 SER A CA 3
ATOM 3069 C C . SER A 1 74 ? -8.812 -8.159 7.291 1.00 0.00 74 SER A C 3
ATOM 3070 O O . SER A 1 74 ? -8.194 -9.045 7.875 1.00 0.00 74 SER A O 3
ATOM 3075 N N . ILE A 1 75 ? -8.287 -7.476 6.278 1.00 0.00 75 ILE A N 3
ATOM 3076 C CA . ILE A 1 75 ? -6.896 -7.701 5.816 1.00 0.00 75 ILE A CA 3
ATOM 3077 C C . ILE A 1 75 ? -6.004 -6.456 5.958 1.00 0.00 75 ILE A C 3
ATOM 3078 O O . ILE A 1 75 ? -6.042 -5.536 5.142 1.00 0.00 75 ILE A O 3
ATOM 3084 N N . VAL A 1 76 ? -5.142 -6.542 6.964 1.00 0.00 76 VAL A N 3
ATOM 3085 C CA . VAL A 1 76 ? -4.257 -5.448 7.416 1.00 0.00 76 VAL A CA 3
ATOM 3086 C C . VAL A 1 76 ? -2.894 -5.622 6.728 1.00 0.00 76 VAL A C 3
ATOM 3087 O O . VAL A 1 76 ? -2.237 -6.646 6.896 1.00 0.00 76 VAL A O 3
ATOM 3092 N N . ILE A 1 77 ? -2.498 -4.627 5.951 1.00 0.00 77 ILE A N 3
ATOM 3093 C CA . ILE A 1 77 ? -1.149 -4.607 5.355 1.00 0.00 77 ILE A CA 3
ATOM 3094 C C . ILE A 1 77 ? -0.301 -3.459 5.919 1.00 0.00 77 ILE A C 3
ATOM 3095 O O . ILE A 1 77 ? -0.800 -2.393 6.284 1.00 0.00 77 ILE A O 3
ATOM 3101 N N . GLU A 1 78 ? 0.979 -3.788 6.050 1.00 0.00 78 GLU A N 3
ATOM 3102 C CA . GLU A 1 78 ? 2.025 -2.911 6.618 1.00 0.00 78 GLU A CA 3
ATOM 3103 C C . GLU A 1 78 ? 3.079 -2.658 5.534 1.00 0.00 78 GLU A C 3
ATOM 3104 O O . GLU A 1 78 ? 3.740 -3.599 5.090 1.00 0.00 78 GLU A O 3
ATOM 3111 N N . ILE A 1 79 ? 2.993 -1.472 4.938 1.00 0.00 79 ILE A N 3
ATOM 3112 C CA . ILE A 1 79 ? 3.854 -1.112 3.789 1.00 0.00 79 ILE A CA 3
ATOM 3113 C C . ILE A 1 79 ? 4.665 0.179 3.989 1.00 0.00 79 ILE A C 3
ATOM 3114 O O . ILE A 1 79 ? 4.157 1.161 4.534 1.00 0.00 79 ILE A O 3
ATOM 3120 N N . PHE A 1 80 ? 5.940 0.107 3.607 1.00 0.00 80 PHE A N 3
ATOM 3121 C CA . PHE A 1 80 ? 6.874 1.254 3.667 1.00 0.00 80 PHE A CA 3
ATOM 3122 C C . PHE A 1 80 ? 7.240 1.721 2.255 1.00 0.00 80 PHE A C 3
ATOM 3123 O O . PHE A 1 80 ? 7.680 0.945 1.408 1.00 0.00 80 PHE A O 3
ATOM 3137 N N . ILE A 1 81 ? 6.973 3.010 2.086 1.00 0.00 81 ILE A N 3
ATOM 3138 C CA . ILE A 1 81 ? 7.144 3.810 0.860 1.00 0.00 81 ILE A CA 3
ATOM 3139 C C . ILE A 1 81 ? 8.270 4.837 1.145 1.00 0.00 81 ILE A C 3
ATOM 3140 O O . ILE A 1 81 ? 8.020 5.812 1.854 1.00 0.00 81 ILE A O 3
ATOM 3146 N N . PRO A 1 82 ? 9.521 4.492 0.798 1.00 0.00 82 PRO A N 3
ATOM 3147 C CA . PRO A 1 82 ? 10.703 5.333 1.079 1.00 0.00 82 PRO A CA 3
ATOM 3148 C C . PRO A 1 82 ? 10.995 6.309 -0.075 1.00 0.00 82 PRO A C 3
ATOM 3149 O O . PRO A 1 82 ? 10.632 7.477 0.017 1.00 0.00 82 PRO A O 3
ATOM 3153 N N . ASN A 1 83 ? 11.780 5.830 -1.041 1.00 0.00 83 ASN A N 3
ATOM 3154 C CA . ASN A 1 83 ? 12.191 6.429 -2.329 1.00 0.00 83 ASN A CA 3
ATOM 3155 C C . ASN A 1 83 ? 13.203 5.425 -2.921 1.00 0.00 83 ASN A C 3
ATOM 3156 O O . ASN A 1 83 ? 13.037 4.221 -2.731 1.00 0.00 83 ASN A O 3
ATOM 3164 N N . ASP A 1 84 ? 14.146 5.902 -3.735 1.00 0.00 84 ASP A N 3
ATOM 3165 C CA . ASP A 1 84 ? 15.371 5.184 -4.168 1.00 0.00 84 ASP A CA 3
ATOM 3166 C C . ASP A 1 84 ? 15.133 3.764 -4.721 1.00 0.00 84 ASP A C 3
ATOM 3167 O O . ASP A 1 84 ? 15.913 2.844 -4.490 1.00 0.00 84 ASP A O 3
ATOM 3173 N N . ASN A 1 85 ? 13.993 3.623 -5.395 1.00 0.00 85 ASN A N 3
ATOM 3174 C CA . ASN A 1 85 ? 13.537 2.377 -6.042 1.00 0.00 85 ASN A CA 3
ATOM 3175 C C . ASN A 1 85 ? 13.396 1.235 -5.008 1.00 0.00 85 ASN A C 3
ATOM 3176 O O . ASN A 1 85 ? 14.189 0.300 -4.991 1.00 0.00 85 ASN A O 3
ATOM 3184 N N . LYS A 1 86 ? 12.435 1.394 -4.092 1.00 0.00 86 LYS A N 3
ATOM 3185 C CA . LYS A 1 86 ? 12.049 0.356 -3.099 1.00 0.00 86 LYS A CA 3
ATOM 3186 C C . LYS A 1 86 ? 10.713 0.622 -2.375 1.00 0.00 86 LYS A C 3
ATOM 3187 O O . LYS A 1 86 ? 10.268 1.764 -2.293 1.00 0.00 86 LYS A O 3
ATOM 3197 N N . ILE A 1 87 ? 10.045 -0.484 -2.054 1.00 0.00 87 ILE A N 3
ATOM 3198 C CA . ILE A 1 87 ? 8.816 -0.593 -1.226 1.00 0.00 87 ILE A CA 3
ATOM 3199 C C . ILE A 1 87 ? 8.687 -2.040 -0.697 1.00 0.00 87 ILE A C 3
ATOM 3200 O O . ILE A 1 87 ? 8.995 -3.001 -1.403 1.00 0.00 87 ILE A O 3
ATOM 3206 N N . LEU A 1 88 ? 8.203 -2.168 0.535 1.00 0.00 88 LEU A N 3
ATOM 3207 C CA . LEU A 1 88 ? 7.945 -3.482 1.166 1.00 0.00 88 LEU A CA 3
ATOM 3208 C C . LEU A 1 88 ? 6.481 -3.668 1.603 1.00 0.00 88 LEU A C 3
ATOM 3209 O O . LEU A 1 88 ? 5.860 -2.721 2.085 1.00 0.00 88 LEU A O 3
ATOM 3215 N N . LEU A 1 89 ? 5.971 -4.880 1.379 1.00 0.00 89 LEU A N 3
ATOM 3216 C CA . LEU A 1 89 ? 4.589 -5.288 1.727 1.00 0.00 89 LEU A CA 3
ATOM 3217 C C . LEU A 1 89 ? 4.497 -6.470 2.706 1.00 0.00 89 LEU A C 3
ATOM 3218 O O . LEU A 1 89 ? 4.909 -7.582 2.383 1.00 0.00 89 LEU A O 3
ATOM 3224 N N . THR A 1 90 ? 3.721 -6.234 3.760 1.00 0.00 90 THR A N 3
ATOM 3225 C CA . THR A 1 90 ? 3.359 -7.244 4.786 1.00 0.00 90 THR A CA 3
ATOM 3226 C C . THR A 1 90 ? 1.839 -7.493 4.750 1.00 0.00 90 THR A C 3
ATOM 3227 O O . THR A 1 90 ? 1.078 -6.532 4.700 1.00 0.00 90 THR A O 3
ATOM 3233 N N . ILE A 1 91 ? 1.445 -8.737 5.020 1.00 0.00 91 ILE A N 3
ATOM 3234 C CA . ILE A 1 91 ? 0.033 -9.182 5.111 1.00 0.00 91 ILE A CA 3
ATOM 3235 C C . ILE A 1 91 ? -0.325 -9.550 6.571 1.00 0.00 91 ILE A C 3
ATOM 3236 O O . ILE A 1 91 ? 0.539 -10.009 7.313 1.00 0.00 91 ILE A O 3
ATOM 3242 N N . MET A 1 92 ? -1.586 -9.339 6.937 1.00 0.00 92 MET A N 3
ATOM 3243 C CA . MET A 1 92 ? -2.214 -9.726 8.223 1.00 0.00 92 MET A CA 3
ATOM 3244 C C . MET A 1 92 ? -3.741 -9.768 8.070 1.00 0.00 92 MET A C 3
ATOM 3245 O O . MET A 1 92 ? -4.298 -9.147 7.165 1.00 0.00 92 MET A O 3
ATOM 3251 N N . ASN A 1 93 ? -4.398 -10.435 9.012 1.00 0.00 93 ASN A N 3
ATOM 3252 C CA . ASN A 1 93 ? -5.868 -10.424 9.115 1.00 0.00 93 ASN A CA 3
ATOM 3253 C C . ASN A 1 93 ? -6.352 -10.166 10.549 1.00 0.00 93 ASN A C 3
ATOM 3254 O O . ASN A 1 93 ? -6.023 -10.922 11.460 1.00 0.00 93 ASN A O 3
ATOM 3262 N N . THR A 1 94 ? -7.209 -9.159 10.704 1.00 0.00 94 THR A N 3
ATOM 3263 C CA . THR A 1 94 ? -7.793 -8.770 12.014 1.00 0.00 94 THR A CA 3
ATOM 3264 C C . THR A 1 94 ? -8.629 -9.910 12.630 1.00 0.00 94 THR A C 3
ATOM 3265 O O . THR A 1 94 ? -8.802 -9.968 13.845 1.00 0.00 94 THR A O 3
ATOM 3271 N N . GLU A 1 95 ? -9.282 -10.688 11.766 1.00 0.00 95 GLU A N 3
ATOM 3272 C CA . GLU A 1 95 ? -10.020 -11.904 12.169 1.00 0.00 95 GLU A CA 3
ATOM 3273 C C . GLU A 1 95 ? -9.497 -13.234 11.585 1.00 0.00 95 GLU A C 3
ATOM 3274 O O . GLU A 1 95 ? -10.266 -14.165 11.345 1.00 0.00 95 GLU A O 3
ATOM 3281 N N . ALA A 1 96 ? -8.172 -13.325 11.427 1.00 0.00 96 ALA A N 3
ATOM 3282 C CA . ALA A 1 96 ? -7.445 -14.517 10.922 1.00 0.00 96 ALA A CA 3
ATOM 3283 C C . ALA A 1 96 ? -5.916 -14.323 11.068 1.00 0.00 96 ALA A C 3
ATOM 3284 O O . ALA A 1 96 ? -5.482 -13.631 11.986 1.00 0.00 96 ALA A O 3
ATOM 3287 N N . LEU A 1 97 ? -5.106 -14.907 10.182 1.00 0.00 97 LEU A N 3
ATOM 3288 C CA . LEU A 1 97 ? -3.631 -14.878 10.269 1.00 0.00 97 LEU A CA 3
ATOM 3289 C C . LEU A 1 97 ? -2.960 -14.230 9.046 1.00 0.00 97 LEU A C 3
ATOM 3290 O O . LEU A 1 97 ? -3.608 -13.984 8.030 1.00 0.00 97 LEU A O 3
ATOM 3296 N N . GLY A 1 98 ? -1.650 -13.990 9.187 1.00 0.00 98 GLY A N 3
ATOM 3297 C CA . GLY A 1 98 ? -0.818 -13.330 8.161 1.00 0.00 98 GLY A CA 3
ATOM 3298 C C . GLY A 1 98 ? 0.666 -13.469 8.519 1.00 0.00 98 GLY A C 3
ATOM 3299 O O . GLY A 1 98 ? 1.124 -14.565 8.845 1.00 0.00 98 GLY A O 3
ATOM 3301 N N . THR A 1 99 ? 1.391 -12.370 8.334 1.00 0.00 99 THR A N 3
ATOM 3302 C CA . THR A 1 99 ? 2.826 -12.200 8.678 1.00 0.00 99 THR A CA 3
ATOM 3303 C C . THR A 1 99 ? 3.725 -13.416 8.409 1.00 0.00 99 THR A C 3
ATOM 3304 O O . THR A 1 99 ? 4.094 -14.174 9.307 1.00 0.00 99 THR A O 3
ATOM 3310 N N . SER A 1 100 ? 4.146 -13.481 7.147 1.00 0.00 100 SER A N 3
ATOM 3311 C CA . SER A 1 100 ? 4.971 -14.574 6.582 1.00 0.00 100 SER A CA 3
ATOM 3312 C C . SER A 1 100 ? 5.652 -14.221 5.242 1.00 0.00 100 SER A C 3
ATOM 3313 O O . SER A 1 100 ? 6.852 -13.968 5.294 1.00 0.00 100 SER A O 3
ATOM 3318 N N . PRO A 1 101 ? 4.937 -14.010 4.113 1.00 0.00 101 PRO A N 3
ATOM 3319 C CA . PRO A 1 101 ? 5.572 -13.829 2.793 1.00 0.00 101 PRO A CA 3
ATOM 3320 C C . PRO A 1 101 ? 6.473 -12.584 2.683 1.00 0.00 101 PRO A C 3
ATOM 3321 O O . PRO A 1 101 ? 7.689 -12.731 2.654 1.00 0.00 101 PRO A O 3
ATOM 3325 N N . ARG A 1 102 ? 5.862 -11.398 2.733 1.00 0.00 102 ARG A N 3
ATOM 3326 C CA . ARG A 1 102 ? 6.512 -10.081 2.552 1.00 0.00 102 ARG A CA 3
ATOM 3327 C C . ARG A 1 102 ? 7.170 -9.893 1.176 1.00 0.00 102 ARG A C 3
ATOM 3328 O O . ARG A 1 102 ? 8.047 -10.643 0.754 1.00 0.00 102 ARG A O 3
ATOM 3342 N N . MET A 1 103 ? 6.670 -8.885 0.479 1.00 0.00 103 MET A N 3
ATOM 3343 C CA . MET A 1 103 ? 7.103 -8.611 -0.904 1.00 0.00 103 MET A CA 3
ATOM 3344 C C . MET A 1 103 ? 7.825 -7.260 -1.021 1.00 0.00 103 MET A C 3
ATOM 3345 O O . MET A 1 103 ? 7.278 -6.216 -0.673 1.00 0.00 103 MET A O 3
ATOM 3351 N N . THR A 1 104 ? 9.079 -7.366 -1.429 1.00 0.00 104 THR A N 3
ATOM 3352 C CA . THR A 1 104 ? 9.979 -6.201 -1.594 1.00 0.00 104 THR A CA 3
ATOM 3353 C C . THR A 1 104 ? 10.105 -5.891 -3.096 1.00 0.00 104 THR A C 3
ATOM 3354 O O . THR A 1 104 ? 10.870 -6.508 -3.831 1.00 0.00 104 THR A O 3
ATOM 3360 N N . PHE A 1 105 ? 9.301 -4.922 -3.491 1.00 0.00 105 PHE A N 3
ATOM 3361 C CA . PHE A 1 105 ? 9.206 -4.468 -4.898 1.00 0.00 105 PHE A CA 3
ATOM 3362 C C . PHE A 1 105 ? 10.059 -3.192 -5.008 1.00 0.00 105 PHE A C 3
ATOM 3363 O O . PHE A 1 105 ? 10.099 -2.382 -4.086 1.00 0.00 105 PHE A O 3
ATOM 3377 N N . ILE A 1 106 ? 10.811 -3.096 -6.088 1.00 0.00 106 ILE A N 3
ATOM 3378 C CA . ILE A 1 106 ? 11.618 -1.877 -6.343 1.00 0.00 106 ILE A CA 3
ATOM 3379 C C . ILE A 1 106 ? 11.120 -1.144 -7.603 1.00 0.00 106 ILE A C 3
ATOM 3380 O O . ILE A 1 106 ? 10.657 -1.775 -8.555 1.00 0.00 106 ILE A O 3
ATOM 3386 N N . LYS A 1 107 ? 11.093 0.180 -7.503 1.00 0.00 107 LYS A N 3
ATOM 3387 C CA . LYS A 1 107 ? 10.630 1.084 -8.587 1.00 0.00 107 LYS A CA 3
ATOM 3388 C C . LYS A 1 107 ? 11.627 1.017 -9.756 1.00 0.00 107 LYS A C 3
ATOM 3389 O O . LYS A 1 107 ? 12.589 1.775 -9.802 1.00 0.00 107 LYS A O 3
ATOM 3399 N N . HIS A 1 108 ? 11.375 0.046 -10.631 1.00 0.00 108 HIS A N 3
ATOM 3400 C CA . HIS A 1 108 ? 12.231 -0.377 -11.770 1.00 0.00 108 HIS A CA 3
ATOM 3401 C C . HIS A 1 108 ? 13.271 -1.388 -11.262 1.00 0.00 108 HIS A C 3
ATOM 3402 O O . HIS A 1 108 ? 14.059 -1.101 -10.366 1.00 0.00 108 HIS A O 3
ATOM 3411 N N . LYS A 1 109 ? 13.157 -2.613 -11.768 1.00 0.00 109 LYS A N 3
ATOM 3412 C CA . LYS A 1 109 ? 14.079 -3.719 -11.410 1.00 0.00 109 LYS A CA 3
ATOM 3413 C C . LYS A 1 109 ? 15.550 -3.471 -11.800 1.00 0.00 109 LYS A C 3
ATOM 3414 O O . LYS A 1 109 ? 16.426 -3.988 -11.073 1.00 99.99 109 LYS A O 3
ATOM 3424 N N . GLY A 1 1 ? -3.960 -15.028 -3.161 1.00 0.00 1 GLY A N 4
ATOM 3425 C CA . GLY A 1 1 ? -3.293 -16.154 -3.856 1.00 0.00 1 GLY A CA 4
ATOM 3426 C C . GLY A 1 1 ? -2.180 -15.738 -4.841 1.00 0.00 1 GLY A C 4
ATOM 3427 O O . GLY A 1 1 ? -1.000 -15.736 -4.490 1.00 0.00 1 GLY A O 4
ATOM 3431 N N . SER A 1 2 ? -2.575 -15.493 -6.087 1.00 0.00 2 SER A N 4
ATOM 3432 C CA . SER A 1 2 ? -1.673 -15.006 -7.155 1.00 0.00 2 SER A CA 4
ATOM 3433 C C . SER A 1 2 ? -1.360 -13.511 -7.004 1.00 0.00 2 SER A C 4
ATOM 3434 O O . SER A 1 2 ? -2.239 -12.710 -6.693 1.00 0.00 2 SER A O 4
ATOM 3439 N N . MET A 1 3 ? -0.079 -13.184 -7.164 1.00 0.00 3 MET A N 4
ATOM 3440 C CA . MET A 1 3 ? 0.427 -11.792 -7.146 1.00 0.00 3 MET A CA 4
ATOM 3441 C C . MET A 1 3 ? 1.368 -11.489 -8.328 1.00 0.00 3 MET A C 4
ATOM 3442 O O . MET A 1 3 ? 1.589 -12.336 -9.192 1.00 0.00 3 MET A O 4
ATOM 3448 N N . GLU A 1 4 ? 1.925 -10.273 -8.327 1.00 0.00 4 GLU A N 4
ATOM 3449 C CA . GLU A 1 4 ? 2.891 -9.752 -9.325 1.00 0.00 4 GLU A CA 4
ATOM 3450 C C . GLU A 1 4 ? 2.390 -9.702 -10.785 1.00 0.00 4 GLU A C 4
ATOM 3451 O O . GLU A 1 4 ? 3.120 -9.923 -11.751 1.00 0.00 4 GLU A O 4
ATOM 3458 N N . GLN A 1 5 ? 1.119 -9.317 -10.872 1.00 0.00 5 GLN A N 4
ATOM 3459 C CA . GLN A 1 5 ? 0.324 -9.020 -12.082 1.00 0.00 5 GLN A CA 4
ATOM 3460 C C . GLN A 1 5 ? -0.976 -8.364 -11.602 1.00 0.00 5 GLN A C 4
ATOM 3461 O O . GLN A 1 5 ? -1.583 -8.859 -10.652 1.00 0.00 5 GLN A O 4
ATOM 3470 N N . PHE A 1 6 ? -1.149 -7.111 -12.021 1.00 0.00 6 PHE A N 4
ATOM 3471 C CA . PHE A 1 6 ? -2.339 -6.272 -11.745 1.00 0.00 6 PHE A CA 4
ATOM 3472 C C . PHE A 1 6 ? -2.554 -5.994 -10.245 1.00 0.00 6 PHE A C 4
ATOM 3473 O O . PHE A 1 6 ? -3.256 -6.704 -9.528 1.00 0.00 6 PHE A O 4
ATOM 3487 N N . GLU A 1 7 ? -1.926 -4.913 -9.796 1.00 0.00 7 GLU A N 4
ATOM 3488 C CA . GLU A 1 7 ? -1.980 -4.488 -8.383 1.00 0.00 7 GLU A CA 4
ATOM 3489 C C . GLU A 1 7 ? -2.632 -3.111 -8.212 1.00 0.00 7 GLU A C 4
ATOM 3490 O O . GLU A 1 7 ? -2.003 -2.075 -8.415 1.00 0.00 7 GLU A O 4
ATOM 3497 N N . LEU A 1 8 ? -3.908 -3.151 -7.850 1.00 0.00 8 LEU A N 4
ATOM 3498 C CA . LEU A 1 8 ? -4.733 -1.939 -7.668 1.00 0.00 8 LEU A CA 4
ATOM 3499 C C . LEU A 1 8 ? -5.034 -1.721 -6.176 1.00 0.00 8 LEU A C 4
ATOM 3500 O O . LEU A 1 8 ? -5.595 -2.585 -5.501 1.00 0.00 8 LEU A O 4
ATOM 3506 N N . PHE A 1 9 ? -4.585 -0.569 -5.693 1.00 0.00 9 PHE A N 4
ATOM 3507 C CA . PHE A 1 9 ? -4.785 -0.139 -4.292 1.00 0.00 9 PHE A CA 4
ATOM 3508 C C . PHE A 1 9 ? -5.437 1.255 -4.211 1.00 0.00 9 PHE A C 4
ATOM 3509 O O . PHE A 1 9 ? -5.142 2.136 -5.016 1.00 0.00 9 PHE A O 4
ATOM 3523 N N . SER A 1 10 ? -6.316 1.439 -3.229 1.00 0.00 10 SER A N 4
ATOM 3524 C CA . SER A 1 10 ? -7.070 2.707 -3.052 1.00 0.00 10 SER A CA 4
ATOM 3525 C C . SER A 1 10 ? -7.083 3.175 -1.586 1.00 0.00 10 SER A C 4
ATOM 3526 O O . SER A 1 10 ? -7.604 2.467 -0.723 1.00 0.00 10 SER A O 4
ATOM 3531 N N . ILE A 1 11 ? -6.504 4.347 -1.319 1.00 0.00 11 ILE A N 4
ATOM 3532 C CA . ILE A 1 11 ? -6.498 4.951 0.041 1.00 0.00 11 ILE A CA 4
ATOM 3533 C C . ILE A 1 11 ? -7.897 5.436 0.484 1.00 0.00 11 ILE A C 4
ATOM 3534 O O . ILE A 1 11 ? -8.744 5.712 -0.356 1.00 0.00 11 ILE A O 4
ATOM 3540 N N . ASP A 1 12 ? -8.028 5.693 1.782 1.00 0.00 12 ASP A N 4
ATOM 3541 C CA . ASP A 1 12 ? -9.248 6.259 2.400 1.00 0.00 12 ASP A CA 4
ATOM 3542 C C . ASP A 1 12 ? -9.459 7.783 2.245 1.00 0.00 12 ASP A C 4
ATOM 3543 O O . ASP A 1 12 ? -10.375 8.326 2.851 1.00 0.00 12 ASP A O 4
ATOM 3549 N N . LYS A 1 13 ? -8.634 8.446 1.426 1.00 0.00 13 LYS A N 4
ATOM 3550 C CA . LYS A 1 13 ? -8.594 9.923 1.254 1.00 0.00 13 LYS A CA 4
ATOM 3551 C C . LYS A 1 13 ? -8.693 10.655 2.614 1.00 0.00 13 LYS A C 4
ATOM 3552 O O . LYS A 1 13 ? -9.698 11.273 2.962 1.00 0.00 13 LYS A O 4
ATOM 3562 N N . PHE A 1 14 ? -7.649 10.470 3.416 1.00 0.00 14 PHE A N 4
ATOM 3563 C CA . PHE A 1 14 ? -7.614 11.029 4.781 1.00 0.00 14 PHE A CA 4
ATOM 3564 C C . PHE A 1 14 ? -6.269 11.715 5.094 1.00 0.00 14 PHE A C 4
ATOM 3565 O O . PHE A 1 14 ? -5.974 12.756 4.513 1.00 0.00 14 PHE A O 4
ATOM 3579 N N . LYS A 1 15 ? -5.410 11.027 5.850 1.00 0.00 15 LYS A N 4
ATOM 3580 C CA . LYS A 1 15 ? -4.062 11.481 6.270 1.00 0.00 15 LYS A CA 4
ATOM 3581 C C . LYS A 1 15 ? -3.306 10.407 7.074 1.00 0.00 15 LYS A C 4
ATOM 3582 O O . LYS A 1 15 ? -2.365 9.817 6.556 1.00 0.00 15 LYS A O 4
ATOM 3592 N N . CYS A 1 16 ? -3.924 9.967 8.175 1.00 0.00 16 CYS A N 4
ATOM 3593 C CA . CYS A 1 16 ? -3.365 9.002 9.155 1.00 0.00 16 CYS A CA 4
ATOM 3594 C C . CYS A 1 16 ? -2.060 9.462 9.842 1.00 0.00 16 CYS A C 4
ATOM 3595 O O . CYS A 1 16 ? -1.154 8.668 10.098 1.00 0.00 16 CYS A O 4
ATOM 3599 N N . ASN A 1 17 ? -2.223 10.620 10.487 1.00 0.00 17 ASN A N 4
ATOM 3600 C CA . ASN A 1 17 ? -1.204 11.423 11.206 1.00 0.00 17 ASN A CA 4
ATOM 3601 C C . ASN A 1 17 ? -0.160 12.061 10.273 1.00 0.00 17 ASN A C 4
ATOM 3602 O O . ASN A 1 17 ? -0.371 13.171 9.789 1.00 0.00 17 ASN A O 4
ATOM 3610 N N . SER A 1 18 ? 0.935 11.346 10.018 1.00 0.00 18 SER A N 4
ATOM 3611 C CA . SER A 1 18 ? 1.959 11.771 9.041 1.00 0.00 18 SER A CA 4
ATOM 3612 C C . SER A 1 18 ? 1.550 11.221 7.656 1.00 0.00 18 SER A C 4
ATOM 3613 O O . SER A 1 18 ? 0.382 10.893 7.459 1.00 0.00 18 SER A O 4
ATOM 3618 N N . GLU A 1 19 ? 2.534 11.015 6.780 1.00 0.00 19 GLU A N 4
ATOM 3619 C CA . GLU A 1 19 ? 2.415 10.575 5.371 1.00 0.00 19 GLU A CA 4
ATOM 3620 C C . GLU A 1 19 ? 1.717 11.624 4.486 1.00 0.00 19 GLU A C 4
ATOM 3621 O O . GLU A 1 19 ? 0.702 12.212 4.853 1.00 0.00 19 GLU A O 4
ATOM 3628 N N . ALA A 1 20 ? 2.317 11.823 3.314 1.00 0.00 20 ALA A N 4
ATOM 3629 C CA . ALA A 1 20 ? 1.882 12.784 2.273 1.00 0.00 20 ALA A CA 4
ATOM 3630 C C . ALA A 1 20 ? 2.835 12.706 1.066 1.00 0.00 20 ALA A C 4
ATOM 3631 O O . ALA A 1 20 ? 2.740 11.736 0.322 1.00 0.00 20 ALA A O 4
ATOM 3634 N N . LYS A 1 21 ? 3.917 13.490 1.090 1.00 0.00 21 LYS A N 4
ATOM 3635 C CA . LYS A 1 21 ? 4.902 13.596 -0.007 1.00 0.00 21 LYS A CA 4
ATOM 3636 C C . LYS A 1 21 ? 5.548 12.265 -0.434 1.00 0.00 21 LYS A C 4
ATOM 3637 O O . LYS A 1 21 ? 5.061 11.641 -1.371 1.00 0.00 21 LYS A O 4
ATOM 3647 N N . TYR A 1 22 ? 6.517 11.778 0.345 1.00 0.00 22 TYR A N 4
ATOM 3648 C CA . TYR A 1 22 ? 7.179 10.477 0.097 1.00 0.00 22 TYR A CA 4
ATOM 3649 C C . TYR A 1 22 ? 6.200 9.296 -0.085 1.00 0.00 22 TYR A C 4
ATOM 3650 O O . TYR A 1 22 ? 6.424 8.428 -0.923 1.00 0.00 22 TYR A O 4
ATOM 3665 N N . TYR A 1 23 ? 5.064 9.352 0.614 1.00 0.00 23 TYR A N 4
ATOM 3666 C CA . TYR A 1 23 ? 3.924 8.455 0.338 1.00 0.00 23 TYR A CA 4
ATOM 3667 C C . TYR A 1 23 ? 3.412 8.564 -1.100 1.00 0.00 23 TYR A C 4
ATOM 3668 O O . TYR A 1 23 ? 3.795 7.726 -1.907 1.00 0.00 23 TYR A O 4
ATOM 3683 N N . LEU A 1 24 ? 2.773 9.673 -1.468 1.00 0.00 24 LEU A N 4
ATOM 3684 C CA . LEU A 1 24 ? 2.213 9.851 -2.824 1.00 0.00 24 LEU A CA 4
ATOM 3685 C C . LEU A 1 24 ? 3.259 9.648 -3.939 1.00 0.00 24 LEU A C 4
ATOM 3686 O O . LEU A 1 24 ? 3.062 8.786 -4.787 1.00 0.00 24 LEU A O 4
ATOM 3692 N N . ASN A 1 25 ? 4.463 10.168 -3.713 1.00 0.00 25 ASN A N 4
ATOM 3693 C CA . ASN A 1 25 ? 5.611 10.027 -4.629 1.00 0.00 25 ASN A CA 4
ATOM 3694 C C . ASN A 1 25 ? 6.040 8.588 -4.959 1.00 0.00 25 ASN A C 4
ATOM 3695 O O . ASN A 1 25 ? 6.726 8.375 -5.958 1.00 0.00 25 ASN A O 4
ATOM 3703 N N . ILE A 1 26 ? 5.793 7.661 -4.030 1.00 0.00 26 ILE A N 4
ATOM 3704 C CA . ILE A 1 26 ? 6.146 6.240 -4.220 1.00 0.00 26 ILE A CA 4
ATOM 3705 C C . ILE A 1 26 ? 4.923 5.295 -4.261 1.00 0.00 26 ILE A C 4
ATOM 3706 O O . ILE A 1 26 ? 4.910 4.378 -5.074 1.00 0.00 26 ILE A O 4
ATOM 3712 N N . ILE A 1 27 ? 3.856 5.561 -3.505 1.00 0.00 27 ILE A N 4
ATOM 3713 C CA . ILE A 1 27 ? 2.617 4.747 -3.560 1.00 0.00 27 ILE A CA 4
ATOM 3714 C C . ILE A 1 27 ? 1.613 5.196 -4.648 1.00 0.00 27 ILE A C 4
ATOM 3715 O O . ILE A 1 27 ? 1.066 4.362 -5.368 1.00 0.00 27 ILE A O 4
ATOM 3721 N N . GLU A 1 28 ? 1.465 6.509 -4.830 1.00 0.00 28 GLU A N 4
ATOM 3722 C CA . GLU A 1 28 ? 0.477 7.095 -5.758 1.00 0.00 28 GLU A CA 4
ATOM 3723 C C . GLU A 1 28 ? 1.065 7.199 -7.170 1.00 0.00 28 GLU A C 4
ATOM 3724 O O . GLU A 1 28 ? 1.934 8.018 -7.461 1.00 0.00 28 GLU A O 4
ATOM 3731 N N . GLY A 1 29 ? 0.481 6.352 -8.018 1.00 0.00 29 GLY A N 4
ATOM 3732 C CA . GLY A 1 29 ? 0.914 6.159 -9.412 1.00 0.00 29 GLY A CA 4
ATOM 3733 C C . GLY A 1 29 ? 1.098 4.661 -9.717 1.00 0.00 29 GLY A C 4
ATOM 3734 O O . GLY A 1 29 ? 0.790 3.809 -8.886 1.00 0.00 29 GLY A O 4
ATOM 3736 N N . GLU A 1 30 ? 1.623 4.401 -10.908 1.00 0.00 30 GLU A N 4
ATOM 3737 C CA . GLU A 1 30 ? 1.787 3.023 -11.420 1.00 0.00 30 GLU A CA 4
ATOM 3738 C C . GLU A 1 30 ? 3.262 2.648 -11.652 1.00 0.00 30 GLU A C 4
ATOM 3739 O O . GLU A 1 30 ? 4.017 3.380 -12.286 1.00 0.00 30 GLU A O 4
ATOM 3746 N N . TRP A 1 31 ? 3.587 1.477 -11.141 1.00 0.00 31 TRP A N 4
ATOM 3747 C CA . TRP A 1 31 ? 4.969 0.947 -11.140 1.00 0.00 31 TRP A CA 4
ATOM 3748 C C . TRP A 1 31 ? 5.272 0.040 -12.337 1.00 0.00 31 TRP A C 4
ATOM 3749 O O . TRP A 1 31 ? 4.612 -0.976 -12.533 1.00 0.00 31 TRP A O 4
ATOM 3767 N N . HIS A 1 32 ? 6.482 0.282 -12.831 1.00 0.00 32 HIS A N 4
ATOM 3768 C CA . HIS A 1 32 ? 7.001 -0.214 -14.136 1.00 0.00 32 HIS A CA 4
ATOM 3769 C C . HIS A 1 32 ? 6.211 0.406 -15.312 1.00 0.00 32 HIS A C 4
ATOM 3770 O O . HIS A 1 32 ? 4.988 0.475 -15.237 1.00 0.00 32 HIS A O 4
ATOM 3779 N N . PRO A 1 33 ? 6.891 0.749 -16.417 1.00 0.00 33 PRO A N 4
ATOM 3780 C CA . PRO A 1 33 ? 6.263 1.426 -17.574 1.00 0.00 33 PRO A CA 4
ATOM 3781 C C . PRO A 1 33 ? 5.083 0.637 -18.176 1.00 0.00 33 PRO A C 4
ATOM 3782 O O . PRO A 1 33 ? 3.935 0.991 -17.942 1.00 0.00 33 PRO A O 4
ATOM 3786 N N . GLN A 1 34 ? 5.380 -0.350 -19.022 1.00 0.00 34 GLN A N 4
ATOM 3787 C CA . GLN A 1 34 ? 4.345 -1.224 -19.633 1.00 0.00 34 GLN A CA 4
ATOM 3788 C C . GLN A 1 34 ? 4.788 -2.659 -19.985 1.00 0.00 34 GLN A C 4
ATOM 3789 O O . GLN A 1 34 ? 3.949 -3.514 -20.269 1.00 0.00 34 GLN A O 4
ATOM 3798 N N . ASP A 1 35 ? 6.011 -2.996 -19.572 1.00 0.00 35 ASP A N 4
ATOM 3799 C CA . ASP A 1 35 ? 6.714 -4.219 -20.019 1.00 0.00 35 ASP A CA 4
ATOM 3800 C C . ASP A 1 35 ? 6.443 -5.420 -19.085 1.00 0.00 35 ASP A C 4
ATOM 3801 O O . ASP A 1 35 ? 7.338 -6.171 -18.706 1.00 0.00 35 ASP A O 4
ATOM 3807 N N . LEU A 1 36 ? 5.165 -5.545 -18.730 1.00 0.00 36 LEU A N 4
ATOM 3808 C CA . LEU A 1 36 ? 4.631 -6.522 -17.755 1.00 0.00 36 LEU A CA 4
ATOM 3809 C C . LEU A 1 36 ? 3.158 -6.885 -18.053 1.00 0.00 36 LEU A C 4
ATOM 3810 O O . LEU A 1 36 ? 2.267 -6.770 -17.210 1.00 0.00 36 LEU A O 4
ATOM 3816 N N . ASN A 1 37 ? 2.902 -7.171 -19.333 1.00 0.00 37 ASN A N 4
ATOM 3817 C CA . ASN A 1 37 ? 1.557 -7.462 -19.889 1.00 0.00 37 ASN A CA 4
ATOM 3818 C C . ASN A 1 37 ? 0.501 -6.385 -19.526 1.00 0.00 37 ASN A C 4
ATOM 3819 O O . ASN A 1 37 ? -0.659 -6.674 -19.240 1.00 0.00 37 ASN A O 4
ATOM 3827 N N . ASP A 1 38 ? 0.964 -5.131 -19.487 1.00 0.00 38 ASP A N 4
ATOM 3828 C CA . ASP A 1 38 ? 0.183 -3.932 -19.103 1.00 0.00 38 ASP A CA 4
ATOM 3829 C C . ASP A 1 38 ? -0.673 -4.091 -17.819 1.00 0.00 38 ASP A C 4
ATOM 3830 O O . ASP A 1 38 ? -1.885 -3.886 -17.834 1.00 0.00 38 ASP A O 4
ATOM 3836 N N . SER A 1 39 ? -0.005 -4.450 -16.723 1.00 0.00 39 SER A N 4
ATOM 3837 C CA . SER A 1 39 ? -0.653 -4.599 -15.394 1.00 0.00 39 SER A CA 4
ATOM 3838 C C . SER A 1 39 ? 0.221 -4.184 -14.181 1.00 0.00 39 SER A C 4
ATOM 3839 O O . SER A 1 39 ? 0.611 -5.042 -13.383 1.00 0.00 39 SER A O 4
ATOM 3844 N N . PRO A 1 40 ? 0.529 -2.883 -14.033 1.00 0.00 40 PRO A N 4
ATOM 3845 C CA . PRO A 1 40 ? 1.402 -2.364 -12.951 1.00 0.00 40 PRO A CA 4
ATOM 3846 C C . PRO A 1 40 ? 0.837 -2.478 -11.519 1.00 0.00 40 PRO A C 4
ATOM 3847 O O . PRO A 1 40 ? -0.124 -3.193 -11.248 1.00 0.00 40 PRO A O 4
ATOM 3851 N N . LEU A 1 41 ? 1.622 -1.916 -10.604 1.00 0.00 41 LEU A N 4
ATOM 3852 C CA . LEU A 1 41 ? 1.226 -1.602 -9.214 1.00 0.00 41 LEU A CA 4
ATOM 3853 C C . LEU A 1 41 ? 0.815 -0.120 -9.151 1.00 0.00 41 LEU A C 4
ATOM 3854 O O . LEU A 1 41 ? 1.651 0.762 -9.316 1.00 0.00 41 LEU A O 4
ATOM 3860 N N . LYS A 1 42 ? -0.492 0.097 -9.155 1.00 0.00 42 LYS A N 4
ATOM 3861 C CA . LYS A 1 42 ? -1.084 1.448 -9.068 1.00 0.00 42 LYS A CA 4
ATOM 3862 C C . LYS A 1 42 ? -2.020 1.614 -7.872 1.00 0.00 42 LYS A C 4
ATOM 3863 O O . LYS A 1 42 ? -2.857 0.768 -7.559 1.00 0.00 42 LYS A O 4
ATOM 3873 N N . PHE A 1 43 ? -1.728 2.689 -7.166 1.00 0.00 43 PHE A N 4
ATOM 3874 C CA . PHE A 1 43 ? -2.568 3.165 -6.055 1.00 0.00 43 PHE A CA 4
ATOM 3875 C C . PHE A 1 43 ? -3.124 4.568 -6.330 1.00 0.00 43 PHE A C 4
ATOM 3876 O O . PHE A 1 43 ? -2.414 5.469 -6.784 1.00 0.00 43 PHE A O 4
ATOM 3890 N N . ILE A 1 44 ? -4.388 4.696 -5.947 1.00 0.00 44 ILE A N 4
ATOM 3891 C CA . ILE A 1 44 ? -5.178 5.940 -6.067 1.00 0.00 44 ILE A CA 4
ATOM 3892 C C . ILE A 1 44 ? -5.726 6.401 -4.696 1.00 0.00 44 ILE A C 4
ATOM 3893 O O . ILE A 1 44 ? -5.522 5.771 -3.656 1.00 0.00 44 ILE A O 4
ATOM 3899 N N . LEU A 1 45 ? -6.593 7.405 -4.770 1.00 0.00 45 LEU A N 4
ATOM 3900 C CA . LEU A 1 45 ? -7.113 8.170 -3.622 1.00 0.00 45 LEU A CA 4
ATOM 3901 C C . LEU A 1 45 ? -8.645 8.183 -3.582 1.00 0.00 45 LEU A C 4
ATOM 3902 O O . LEU A 1 45 ? -9.299 8.669 -4.502 1.00 0.00 45 LEU A O 4
ATOM 3908 N N . SER A 1 46 ? -9.159 7.492 -2.564 1.00 0.00 46 SER A N 4
ATOM 3909 C CA . SER A 1 46 ? -10.595 7.224 -2.323 1.00 0.00 46 SER A CA 4
ATOM 3910 C C . SER A 1 46 ? -11.175 6.217 -3.333 1.00 0.00 46 SER A C 4
ATOM 3911 O O . SER A 1 46 ? -10.475 5.687 -4.196 1.00 0.00 46 SER A O 4
ATOM 3916 N N . THR A 1 47 ? -12.379 5.778 -2.992 1.00 0.00 47 THR A N 4
ATOM 3917 C CA . THR A 1 47 ? -13.253 4.940 -3.839 1.00 0.00 47 THR A CA 4
ATOM 3918 C C . THR A 1 47 ? -14.675 5.494 -3.667 1.00 0.00 47 THR A C 4
ATOM 3919 O O . THR A 1 47 ? -15.039 5.921 -2.569 1.00 0.00 47 THR A O 4
ATOM 3925 N N . SER A 1 48 ? -15.505 5.309 -4.693 1.00 0.00 48 SER A N 4
ATOM 3926 C CA . SER A 1 48 ? -16.920 5.750 -4.736 1.00 0.00 48 SER A CA 4
ATOM 3927 C C . SER A 1 48 ? -17.744 5.440 -3.471 1.00 0.00 48 SER A C 4
ATOM 3928 O O . SER A 1 48 ? -18.466 6.300 -2.969 1.00 0.00 48 SER A O 4
ATOM 3933 N N . ASP A 1 49 ? -17.486 4.278 -2.874 1.00 0.00 49 ASP A N 4
ATOM 3934 C CA . ASP A 1 49 ? -18.155 3.794 -1.646 1.00 0.00 49 ASP A CA 4
ATOM 3935 C C . ASP A 1 49 ? -17.463 4.229 -0.334 1.00 0.00 49 ASP A C 4
ATOM 3936 O O . ASP A 1 49 ? -17.309 3.438 0.593 1.00 0.00 49 ASP A O 4
ATOM 3942 N N . ASP A 1 50 ? -17.079 5.507 -0.266 1.00 0.00 50 ASP A N 4
ATOM 3943 C CA . ASP A 1 50 ? -16.295 6.098 0.848 1.00 0.00 50 ASP A CA 4
ATOM 3944 C C . ASP A 1 50 ? -14.983 5.330 1.131 1.00 0.00 50 ASP A C 4
ATOM 3945 O O . ASP A 1 50 ? -14.537 5.218 2.273 1.00 0.00 50 ASP A O 4
ATOM 3951 N N . SER A 1 51 ? -14.290 5.001 0.040 1.00 0.00 51 SER A N 4
ATOM 3952 C CA . SER A 1 51 ? -13.038 4.206 0.007 1.00 0.00 51 SER A CA 4
ATOM 3953 C C . SER A 1 51 ? -13.201 2.747 0.463 1.00 0.00 51 SER A C 4
ATOM 3954 O O . SER A 1 51 ? -14.291 2.308 0.817 1.00 0.00 51 SER A O 4
ATOM 3959 N N . ASP A 1 52 ? -12.146 1.963 0.232 1.00 0.00 52 ASP A N 4
ATOM 3960 C CA . ASP A 1 52 ? -12.112 0.533 0.619 1.00 0.00 52 ASP A CA 4
ATOM 3961 C C . ASP A 1 52 ? -11.029 0.178 1.660 1.00 0.00 52 ASP A C 4
ATOM 3962 O O . ASP A 1 52 ? -11.204 -0.746 2.455 1.00 0.00 52 ASP A O 4
ATOM 3968 N N . TYR A 1 53 ? -9.892 0.877 1.622 1.00 0.00 53 TYR A N 4
ATOM 3969 C CA . TYR A 1 53 ? -8.772 0.651 2.559 1.00 0.00 53 TYR A CA 4
ATOM 3970 C C . TYR A 1 53 ? -8.734 1.740 3.637 1.00 0.00 53 TYR A C 4
ATOM 3971 O O . TYR A 1 53 ? -8.568 2.922 3.335 1.00 0.00 53 TYR A O 4
ATOM 3986 N N 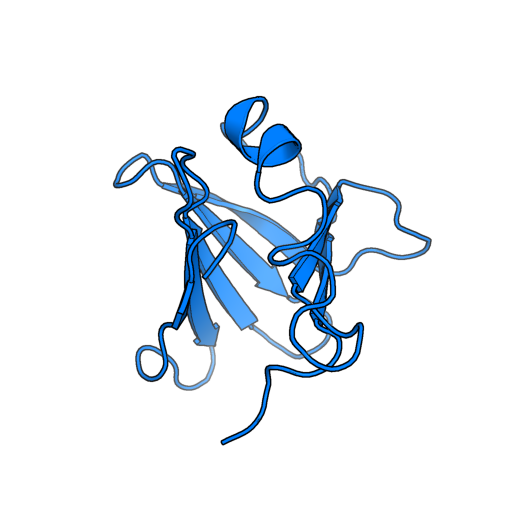. ILE A 1 54 ? -8.811 1.297 4.888 1.00 0.00 54 ILE A N 4
ATOM 3987 C CA . ILE A 1 54 ? -8.835 2.201 6.055 1.00 0.00 54 ILE A CA 4
ATOM 3988 C C . ILE A 1 54 ? -7.565 2.006 6.898 1.00 0.00 54 ILE A C 4
ATOM 3989 O O . ILE A 1 54 ? -7.288 0.923 7.413 1.00 0.00 54 ILE A O 4
ATOM 3995 N N . CYS A 1 55 ? -6.745 3.053 6.879 1.00 0.00 55 CYS A N 4
ATOM 3996 C CA . CYS A 1 55 ? -5.522 3.124 7.698 1.00 0.00 55 CYS A CA 4
ATOM 3997 C C . CYS A 1 55 ? -5.845 3.525 9.137 1.00 0.00 55 CYS A C 4
ATOM 3998 O O . CYS A 1 55 ? -6.577 4.485 9.369 1.00 0.00 55 CYS A O 4
ATOM 4002 N N . LYS A 1 56 ? -5.366 2.708 10.068 1.00 0.00 56 LYS A N 4
ATOM 4003 C CA . LYS A 1 56 ? -5.522 2.985 11.508 1.00 0.00 56 LYS A CA 4
ATOM 4004 C C . LYS A 1 56 ? -4.611 4.150 11.952 1.00 0.00 56 LYS A C 4
ATOM 4005 O O . LYS A 1 56 ? -5.075 5.070 12.622 1.00 0.00 56 LYS A O 4
ATOM 4015 N N . TYR A 1 57 ? -3.346 4.107 11.517 1.00 0.00 57 TYR A N 4
ATOM 4016 C CA . TYR A 1 57 ? -2.317 5.152 11.737 1.00 0.00 57 TYR A CA 4
ATOM 4017 C C . TYR A 1 57 ? -0.965 4.766 11.109 1.00 0.00 57 TYR A C 4
ATOM 4018 O O . TYR A 1 57 ? -0.752 3.611 10.728 1.00 0.00 57 TYR A O 4
ATOM 4033 N N . ILE A 1 58 ? -0.169 5.793 10.804 1.00 0.00 58 ILE A N 4
ATOM 4034 C CA . ILE A 1 58 ? 1.254 5.615 10.452 1.00 0.00 58 ILE A CA 4
ATOM 4035 C C . ILE A 1 58 ? 2.107 5.262 11.692 1.00 0.00 58 ILE A C 4
ATOM 4036 O O . ILE A 1 58 ? 1.941 5.824 12.774 1.00 0.00 58 ILE A O 4
ATOM 4042 N N . ASN A 1 59 ? 3.140 4.473 11.432 1.00 0.00 59 ASN A N 4
ATOM 4043 C CA . ASN A 1 59 ? 4.107 3.991 12.432 1.00 0.00 59 ASN A CA 4
ATOM 4044 C C . ASN A 1 59 ? 5.480 4.603 12.122 1.00 0.00 59 ASN A C 4
ATOM 4045 O O . ASN A 1 59 ? 6.079 4.348 11.071 1.00 0.00 59 ASN A O 4
ATOM 4053 N N . THR A 1 60 ? 5.965 5.389 13.077 1.00 0.00 60 THR A N 4
ATOM 4054 C CA . THR A 1 60 ? 7.289 6.054 13.020 1.00 0.00 60 THR A CA 4
ATOM 4055 C C . THR A 1 60 ? 8.486 5.087 13.178 1.00 0.00 60 THR A C 4
ATOM 4056 O O . THR A 1 60 ? 9.634 5.520 13.237 1.00 0.00 60 THR A O 4
ATOM 4062 N N . GLU A 1 61 ? 8.230 3.783 13.058 1.00 0.00 61 GLU A N 4
ATOM 4063 C CA . GLU A 1 61 ? 9.256 2.721 13.163 1.00 0.00 61 GLU A CA 4
ATOM 4064 C C . GLU A 1 61 ? 10.268 2.773 12.000 1.00 0.00 61 GLU A C 4
ATOM 4065 O O . GLU A 1 61 ? 11.431 2.427 12.183 1.00 0.00 61 GLU A O 4
ATOM 4072 N N . HIS A 1 62 ? 9.737 3.010 10.800 1.00 0.00 62 HIS A N 4
ATOM 4073 C CA . HIS A 1 62 ? 10.495 3.203 9.543 1.00 0.00 62 HIS A CA 4
ATOM 4074 C C . HIS A 1 62 ? 9.594 3.778 8.430 1.00 0.00 62 HIS A C 4
ATOM 4075 O O . HIS A 1 62 ? 9.518 3.267 7.319 1.00 0.00 62 HIS A O 4
ATOM 4084 N N . LYS A 1 63 ? 8.847 4.827 8.789 1.00 0.00 63 LYS A N 4
ATOM 4085 C CA . LYS A 1 63 ? 7.934 5.567 7.877 1.00 0.00 63 LYS A CA 4
ATOM 4086 C C . LYS A 1 63 ? 6.852 4.671 7.211 1.00 0.00 63 LYS A C 4
ATOM 4087 O O . LYS A 1 63 ? 6.372 4.923 6.105 1.00 0.00 63 LYS A O 4
ATOM 4097 N N . GLN A 1 64 ? 6.265 3.785 8.017 1.00 0.00 64 GLN A N 4
ATOM 4098 C CA . GLN A 1 64 ? 5.425 2.664 7.531 1.00 0.00 64 GLN A CA 4
ATOM 4099 C C . GLN A 1 64 ? 3.968 2.762 8.024 1.00 0.00 64 GLN A C 4
ATOM 4100 O O . GLN A 1 64 ? 3.739 3.045 9.197 1.00 0.00 64 GLN A O 4
ATOM 4109 N N . LEU A 1 65 ? 3.024 2.268 7.226 1.00 0.00 65 LEU A N 4
ATOM 4110 C CA . LEU A 1 65 ? 1.575 2.375 7.518 1.00 0.00 65 LEU A CA 4
ATOM 4111 C C . LEU A 1 65 ? 0.889 1.024 7.796 1.00 0.00 65 LEU A C 4
ATOM 4112 O O . LEU A 1 65 ? 1.140 0.036 7.106 1.00 0.00 65 LEU A O 4
ATOM 4118 N N . THR A 1 66 ? -0.079 1.079 8.714 1.00 0.00 66 THR A N 4
ATOM 4119 C CA . THR A 1 66 ? -0.953 -0.064 9.069 1.00 0.00 66 THR A CA 4
ATOM 4120 C C . THR A 1 66 ? -2.401 0.240 8.638 1.00 0.00 66 THR A C 4
ATOM 4121 O O . THR A 1 66 ? -3.070 1.094 9.224 1.00 0.00 66 THR A O 4
ATOM 4127 N N . LEU A 1 67 ? -2.826 -0.439 7.576 1.00 0.00 67 LEU A N 4
ATOM 4128 C CA . LEU A 1 67 ? -4.195 -0.323 7.024 1.00 0.00 67 LEU A CA 4
ATOM 4129 C C . LEU A 1 67 ? -4.942 -1.656 6.875 1.00 0.00 67 LEU A C 4
ATOM 4130 O O . LEU A 1 67 ? -4.347 -2.677 6.555 1.00 0.00 67 LEU A O 4
ATOM 4136 N N . TYR A 1 68 ? -6.255 -1.611 7.062 1.00 0.00 68 TYR A N 4
ATOM 4137 C CA . TYR A 1 68 ? -7.143 -2.776 6.883 1.00 0.00 68 TYR A CA 4
ATOM 4138 C C . TYR A 1 68 ? -8.233 -2.513 5.835 1.00 0.00 68 TYR A C 4
ATOM 4139 O O . TYR A 1 68 ? -8.770 -1.411 5.714 1.00 0.00 68 TYR A O 4
ATOM 4154 N N . ASN A 1 69 ? -8.390 -3.507 4.970 1.00 0.00 69 ASN A N 4
ATOM 4155 C CA . ASN A 1 69 ? -9.304 -3.461 3.817 1.00 0.00 69 ASN A CA 4
ATOM 4156 C C . ASN A 1 69 ? -10.692 -4.012 4.172 1.00 0.00 69 ASN A C 4
ATOM 4157 O O . ASN A 1 69 ? -10.868 -5.199 4.457 1.00 0.00 69 ASN A O 4
ATOM 4165 N N . LYS A 1 70 ? -11.665 -3.126 3.988 1.00 0.00 70 LYS A N 4
ATOM 4166 C CA . LYS A 1 70 ? -13.088 -3.365 4.308 1.00 0.00 70 LYS A CA 4
ATOM 4167 C C . LYS A 1 70 ? -13.877 -4.068 3.179 1.00 0.00 70 LYS A C 4
ATOM 4168 O O . LYS A 1 70 ? -15.105 -4.106 3.205 1.00 0.00 70 LYS A O 4
ATOM 4178 N N . ASN A 1 71 ? -13.154 -4.758 2.294 1.00 0.00 71 ASN A N 4
ATOM 4179 C CA . ASN A 1 71 ? -13.739 -5.481 1.144 1.00 0.00 71 ASN A CA 4
ATOM 4180 C C . ASN A 1 71 ? -14.001 -6.980 1.351 1.00 0.00 71 ASN A C 4
ATOM 4181 O O . ASN A 1 71 ? -14.852 -7.553 0.673 1.00 0.00 71 ASN A O 4
ATOM 4189 N N . ASN A 1 72 ? -13.141 -7.630 2.135 1.00 0.00 72 ASN A N 4
ATOM 4190 C CA . ASN A 1 72 ? -13.300 -9.072 2.422 1.00 0.00 72 ASN A CA 4
ATOM 4191 C C . ASN A 1 72 ? -13.927 -9.375 3.790 1.00 0.00 72 ASN A C 4
ATOM 4192 O O . ASN A 1 72 ? -14.891 -10.131 3.869 1.00 0.00 72 ASN A O 4
ATOM 4200 N N . SER A 1 73 ? -13.338 -8.792 4.835 1.00 0.00 73 SER A N 4
ATOM 4201 C CA . SER A 1 73 ? -13.717 -8.987 6.255 1.00 0.00 73 SER A CA 4
ATOM 4202 C C . SER A 1 73 ? -12.850 -8.102 7.165 1.00 0.00 73 SER A C 4
ATOM 4203 O O . SER A 1 73 ? -13.294 -7.049 7.612 1.00 0.00 73 SER A O 4
ATOM 4208 N N . SER A 1 74 ? -11.573 -8.473 7.302 1.00 0.00 74 SER A N 4
ATOM 4209 C CA . SER A 1 74 ? -10.620 -7.771 8.192 1.00 0.00 74 SER A CA 4
ATOM 4210 C C . SER A 1 74 ? -9.145 -8.025 7.830 1.00 0.00 74 SER A C 4
ATOM 4211 O O . SER A 1 74 ? -8.313 -8.391 8.659 1.00 0.00 74 SER A O 4
ATOM 4216 N N . ILE A 1 75 ? -8.805 -7.598 6.621 1.00 0.00 75 ILE A N 4
ATOM 4217 C CA . ILE A 1 75 ? -7.488 -7.873 6.011 1.00 0.00 75 ILE A CA 4
ATOM 4218 C C . ILE A 1 75 ? -6.569 -6.650 6.160 1.00 0.00 75 ILE A C 4
ATOM 4219 O O . ILE A 1 75 ? -6.778 -5.606 5.546 1.00 0.00 75 ILE A O 4
ATOM 4225 N N . VAL A 1 76 ? -5.564 -6.839 7.003 1.00 0.00 76 VAL A N 4
ATOM 4226 C CA . VAL A 1 76 ? -4.666 -5.773 7.486 1.00 0.00 76 VAL A CA 4
ATOM 4227 C C . VAL A 1 76 ? -3.314 -5.928 6.772 1.00 0.00 76 VAL A C 4
ATOM 4228 O O . VAL A 1 76 ? -2.663 -6.961 6.864 1.00 0.00 76 VAL A O 4
ATOM 4233 N N . ILE A 1 77 ? -2.941 -4.894 6.037 1.00 0.00 77 ILE A N 4
ATOM 4234 C CA . ILE A 1 77 ? -1.632 -4.808 5.365 1.00 0.00 77 ILE A CA 4
ATOM 4235 C C . ILE A 1 77 ? -0.787 -3.677 5.973 1.00 0.00 77 ILE A C 4
ATOM 4236 O O . ILE A 1 77 ? -1.285 -2.651 6.449 1.00 0.00 77 ILE A O 4
ATOM 4242 N N . GLU A 1 78 ? 0.494 -4.002 6.078 1.00 0.00 78 GLU A N 4
ATOM 4243 C CA . GLU A 1 78 ? 1.548 -3.068 6.506 1.00 0.00 78 GLU A CA 4
ATOM 4244 C C . GLU A 1 78 ? 2.550 -2.829 5.382 1.00 0.00 78 GLU A C 4
ATOM 4245 O O . GLU A 1 78 ? 3.061 -3.764 4.771 1.00 0.00 78 GLU A O 4
ATOM 4252 N N . ILE A 1 79 ? 2.520 -1.583 4.926 1.00 0.00 79 ILE A N 4
ATOM 4253 C CA . ILE A 1 79 ? 3.345 -1.127 3.794 1.00 0.00 79 ILE A CA 4
ATOM 4254 C C . ILE A 1 79 ? 4.252 0.046 4.155 1.00 0.00 79 ILE A C 4
ATOM 4255 O O . ILE A 1 79 ? 3.838 1.003 4.816 1.00 0.00 79 ILE A O 4
ATOM 4261 N N . PHE A 1 80 ? 5.506 -0.083 3.727 1.00 0.00 80 PHE A N 4
ATOM 4262 C CA . PHE A 1 80 ? 6.478 1.016 3.798 1.00 0.00 80 PHE A CA 4
ATOM 4263 C C . PHE A 1 80 ? 6.695 1.564 2.397 1.00 0.00 80 PHE A C 4
ATOM 4264 O O . PHE A 1 80 ? 7.012 0.825 1.461 1.00 0.00 80 PHE A O 4
ATOM 4278 N N . ILE A 1 81 ? 6.432 2.86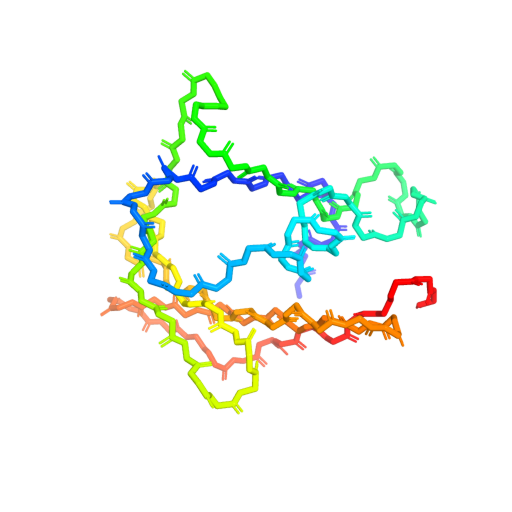9 2.322 1.00 0.00 81 ILE A N 4
ATOM 4279 C CA . ILE A 1 81 ? 6.540 3.712 1.131 1.00 0.00 81 ILE A CA 4
ATOM 4280 C C . ILE A 1 81 ? 7.750 4.647 1.351 1.00 0.00 81 ILE A C 4
ATOM 4281 O O . ILE A 1 81 ? 7.602 5.655 2.049 1.00 0.00 81 ILE A O 4
ATOM 4287 N N . PRO A 1 82 ? 8.962 4.230 0.944 1.00 0.00 82 PRO A N 4
ATOM 4288 C CA . PRO A 1 82 ? 10.194 5.009 1.148 1.00 0.00 82 PRO A CA 4
ATOM 4289 C C . PRO A 1 82 ? 10.406 6.065 0.044 1.00 0.00 82 PRO A C 4
ATOM 4290 O O . PRO A 1 82 ? 9.926 7.192 0.165 1.00 0.00 82 PRO A O 4
ATOM 4294 N N . ASN A 1 83 ? 11.222 5.686 -0.941 1.00 0.00 83 ASN A N 4
ATOM 4295 C CA . ASN A 1 83 ? 11.746 6.403 -2.122 1.00 0.00 83 ASN A CA 4
ATOM 4296 C C . ASN A 1 83 ? 12.856 5.517 -2.719 1.00 0.00 83 ASN A C 4
ATOM 4297 O O . ASN A 1 83 ? 12.847 4.310 -2.473 1.00 0.00 83 ASN A O 4
ATOM 4305 N N . ASP A 1 84 ? 13.744 6.086 -3.540 1.00 0.00 84 ASP A N 4
ATOM 4306 C CA . ASP A 1 84 ? 14.901 5.384 -4.147 1.00 0.00 84 ASP A CA 4
ATOM 4307 C C . ASP A 1 84 ? 14.550 4.062 -4.864 1.00 0.00 84 ASP A C 4
ATOM 4308 O O . ASP A 1 84 ? 15.429 3.249 -5.150 1.00 0.00 84 ASP A O 4
ATOM 4314 N N . ASN A 1 85 ? 13.314 4.019 -5.364 1.00 0.00 85 ASN A N 4
ATOM 4315 C CA . ASN A 1 85 ? 12.665 2.858 -6.008 1.00 0.00 85 ASN A CA 4
ATOM 4316 C C . ASN A 1 85 ? 12.559 1.619 -5.092 1.00 0.00 85 ASN A C 4
ATOM 4317 O O . ASN A 1 85 ? 13.103 0.561 -5.393 1.00 0.00 85 ASN A O 4
ATOM 4325 N N . LYS A 1 86 ? 11.752 1.740 -4.032 1.00 0.00 86 LYS A N 4
ATOM 4326 C CA . LYS A 1 86 ? 11.459 0.656 -3.059 1.00 0.00 86 LYS A CA 4
ATOM 4327 C C . LYS A 1 86 ? 10.078 0.790 -2.392 1.00 0.00 86 LYS A C 4
ATOM 4328 O O . LYS A 1 86 ? 9.555 1.900 -2.329 1.00 0.00 86 LYS A O 4
ATOM 4338 N N . ILE A 1 87 ? 9.439 -0.360 -2.155 1.00 0.00 87 ILE A N 4
ATOM 4339 C CA . ILE A 1 87 ? 8.270 -0.575 -1.263 1.00 0.00 87 ILE A CA 4
ATOM 4340 C C . ILE A 1 87 ? 8.280 -2.002 -0.664 1.00 0.00 87 ILE A C 4
ATOM 4341 O O . ILE A 1 87 ? 8.636 -2.971 -1.338 1.00 0.00 87 ILE A O 4
ATOM 4347 N N . LEU A 1 88 ? 7.748 -2.087 0.557 1.00 0.00 88 LEU A N 4
ATOM 4348 C CA . LEU A 1 88 ? 7.471 -3.352 1.279 1.00 0.00 88 LEU A CA 4
ATOM 4349 C C . LEU A 1 88 ? 5.969 -3.541 1.544 1.00 0.00 88 LEU A C 4
ATOM 4350 O O . LEU A 1 88 ? 5.281 -2.565 1.842 1.00 0.00 88 LEU A O 4
ATOM 4356 N N . LEU A 1 89 ? 5.515 -4.793 1.451 1.00 0.00 89 LEU A N 4
ATOM 4357 C CA . LEU A 1 89 ? 4.154 -5.224 1.847 1.00 0.00 89 LEU A CA 4
ATOM 4358 C C . LEU A 1 89 ? 4.183 -6.407 2.830 1.00 0.00 89 LEU A C 4
ATOM 4359 O O . LEU A 1 89 ? 4.967 -7.340 2.672 1.00 0.00 89 LEU A O 4
ATOM 4365 N N . THR A 1 90 ? 3.301 -6.319 3.820 1.00 0.00 90 THR A N 4
ATOM 4366 C CA . THR A 1 90 ? 3.022 -7.358 4.839 1.00 0.00 90 THR A CA 4
ATOM 4367 C C . THR A 1 90 ? 1.513 -7.656 4.845 1.00 0.00 90 THR A C 4
ATOM 4368 O O . THR A 1 90 ? 0.713 -6.722 4.797 1.00 0.00 90 THR A O 4
ATOM 4374 N N . ILE A 1 91 ? 1.174 -8.915 5.111 1.00 0.00 91 ILE A N 4
ATOM 4375 C CA . ILE A 1 91 ? -0.221 -9.409 5.190 1.00 0.00 91 ILE A CA 4
ATOM 4376 C C . ILE A 1 91 ? -0.543 -9.760 6.661 1.00 0.00 91 ILE A C 4
ATOM 4377 O O . ILE A 1 91 ? 0.366 -9.989 7.455 1.00 0.00 91 ILE A O 4
ATOM 4383 N N . MET A 1 92 ? -1.809 -9.568 7.026 1.00 0.00 92 MET A N 4
ATOM 4384 C CA . MET A 1 92 ? -2.440 -9.911 8.323 1.00 0.00 92 MET A CA 4
ATOM 4385 C C . MET A 1 92 ? -3.975 -9.865 8.223 1.00 0.00 92 MET A C 4
ATOM 4386 O O . MET A 1 92 ? -4.533 -9.342 7.259 1.00 0.00 92 MET A O 4
ATOM 4392 N N . ASN A 1 93 ? -4.637 -10.439 9.225 1.00 0.00 93 ASN A N 4
ATOM 4393 C CA . ASN A 1 93 ? -6.103 -10.384 9.388 1.00 0.00 93 ASN A CA 4
ATOM 4394 C C . ASN A 1 93 ? -6.493 -10.291 10.869 1.00 0.00 93 ASN A C 4
ATOM 4395 O O . ASN A 1 93 ? -6.066 -11.116 11.673 1.00 0.00 93 ASN A O 4
ATOM 4403 N N . THR A 1 94 ? -7.471 -9.434 11.157 1.00 0.00 94 THR A N 4
ATOM 4404 C CA . THR A 1 94 ? -8.055 -9.278 12.513 1.00 0.00 94 THR A CA 4
ATOM 4405 C C . THR A 1 94 ? -8.730 -10.578 13.006 1.00 0.00 94 THR A C 4
ATOM 4406 O O . THR A 1 94 ? -8.858 -10.797 14.208 1.00 0.00 94 THR A O 4
ATOM 4412 N N . GLU A 1 95 ? -9.189 -11.404 12.063 1.00 0.00 95 GLU A N 4
ATOM 4413 C CA . GLU A 1 95 ? -9.788 -12.724 12.359 1.00 0.00 95 GLU A CA 4
ATOM 4414 C C . GLU A 1 95 ? -8.975 -13.948 11.871 1.00 0.00 95 GLU A C 4
ATOM 4415 O O . GLU A 1 95 ? -9.504 -15.059 11.831 1.00 0.00 95 GLU A O 4
ATOM 4422 N N . ALA A 1 96 ? -7.688 -13.755 11.573 1.00 0.00 96 ALA A N 4
ATOM 4423 C CA . ALA A 1 96 ? -6.816 -14.794 10.970 1.00 0.00 96 ALA A CA 4
ATOM 4424 C C . ALA A 1 96 ? -5.325 -14.391 11.051 1.00 0.00 96 ALA A C 4
ATOM 4425 O O . ALA A 1 96 ? -4.943 -13.659 11.959 1.00 0.00 96 ALA A O 4
ATOM 4428 N N . LEU A 1 97 ? -4.492 -14.853 10.114 1.00 0.00 97 LEU A N 4
ATOM 4429 C CA . LEU A 1 97 ? -3.024 -14.682 10.177 1.00 0.00 97 LEU A CA 4
ATOM 4430 C C . LEU A 1 97 ? -2.478 -13.860 8.990 1.00 0.00 97 LEU A C 4
ATOM 4431 O O . LEU A 1 97 ? -3.224 -13.081 8.396 1.00 0.00 97 LEU A O 4
ATOM 4437 N N . GLY A 1 98 ? -1.183 -14.033 8.676 1.00 0.00 98 GLY A N 4
ATOM 4438 C CA . GLY A 1 98 ? -0.521 -13.316 7.565 1.00 0.00 98 GLY A CA 4
ATOM 4439 C C . GLY A 1 98 ? 0.868 -12.740 7.890 1.00 0.00 98 GLY A C 4
ATOM 4440 O O . GLY A 1 98 ? 1.613 -12.405 6.970 1.00 0.00 98 GLY A O 4
ATOM 4442 N N . THR A 1 99 ? 1.140 -12.516 9.175 1.00 0.00 99 THR A N 4
ATOM 4443 C CA . THR A 1 99 ? 2.425 -12.002 9.703 1.00 0.00 99 THR A CA 4
ATOM 4444 C C . THR A 1 99 ? 3.620 -12.953 9.488 1.00 0.00 99 THR A C 4
ATOM 4445 O O . THR A 1 99 ? 4.160 -13.537 10.429 1.00 0.00 99 THR A O 4
ATOM 4451 N N . SER A 1 100 ? 3.997 -13.090 8.217 1.00 0.00 100 SER A N 4
ATOM 4452 C CA . SER A 1 100 ? 5.159 -13.881 7.744 1.00 0.00 100 SER A CA 4
ATOM 4453 C C . SER A 1 100 ? 5.554 -13.717 6.262 1.00 0.00 100 SER A C 4
ATOM 4454 O O . SER A 1 100 ? 6.759 -13.641 6.010 1.00 0.00 100 SER A O 4
ATOM 4459 N N . PRO A 1 101 ? 4.632 -13.654 5.281 1.00 0.00 101 PRO A N 4
ATOM 4460 C CA . PRO A 1 101 ? 4.986 -13.223 3.915 1.00 0.00 101 PRO A CA 4
ATOM 4461 C C . PRO A 1 101 ? 5.146 -11.702 3.796 1.00 0.00 101 PRO A C 4
ATOM 4462 O O . PRO A 1 101 ? 4.423 -10.922 4.417 1.00 0.00 101 PRO A O 4
ATOM 4466 N N . ARG A 1 102 ? 6.143 -11.338 2.994 1.00 0.00 102 ARG A N 4
ATOM 4467 C CA . ARG A 1 102 ? 6.481 -9.948 2.648 1.00 0.00 102 ARG A CA 4
ATOM 4468 C C . ARG A 1 102 ? 6.879 -9.862 1.166 1.00 0.00 102 ARG A C 4
ATOM 4469 O O . ARG A 1 102 ? 7.528 -10.760 0.626 1.00 0.00 102 ARG A O 4
ATOM 4483 N N . MET A 1 103 ? 6.469 -8.764 0.534 1.00 0.00 103 MET A N 4
ATOM 4484 C CA . MET A 1 103 ? 6.796 -8.489 -0.876 1.00 0.00 103 MET A CA 4
ATOM 4485 C C . MET A 1 103 ? 7.518 -7.145 -1.040 1.00 0.00 103 MET A C 4
ATOM 4486 O O . MET A 1 103 ? 7.132 -6.137 -0.443 1.00 0.00 103 MET A O 4
ATOM 4492 N N . THR A 1 104 ? 8.610 -7.205 -1.796 1.00 0.00 104 THR A N 4
ATOM 4493 C CA . THR A 1 104 ? 9.480 -6.056 -2.114 1.00 0.00 104 THR A CA 4
ATOM 4494 C C . THR A 1 104 ? 9.416 -5.659 -3.592 1.00 0.00 104 THR A C 4
ATOM 4495 O O . THR A 1 104 ? 10.161 -6.138 -4.448 1.00 0.00 104 THR A O 4
ATOM 4501 N N . PHE A 1 105 ? 8.577 -4.659 -3.820 1.00 0.00 105 PHE A N 4
ATOM 4502 C CA . PHE A 1 105 ? 8.279 -4.113 -5.159 1.00 0.00 105 PHE A CA 4
ATOM 4503 C C . PHE A 1 105 ? 9.067 -2.810 -5.253 1.00 0.00 105 PHE A C 4
ATOM 4504 O O . PHE A 1 105 ? 8.942 -1.923 -4.409 1.00 0.00 105 PHE A O 4
ATOM 4518 N N . ILE A 1 106 ? 10.069 -2.867 -6.113 1.00 0.00 106 ILE A N 4
ATOM 4519 C CA . ILE A 1 106 ? 11.053 -1.784 -6.270 1.00 0.00 106 ILE A CA 4
ATOM 4520 C C . ILE A 1 106 ? 10.985 -1.210 -7.695 1.00 0.00 106 ILE A C 4
ATOM 4521 O O . ILE A 1 106 ? 10.988 -1.969 -8.665 1.00 0.00 106 ILE A O 4
ATOM 4527 N N . LYS A 1 107 ? 10.780 0.106 -7.786 1.00 0.00 107 LYS A N 4
ATOM 4528 C CA . LYS A 1 107 ? 10.526 0.841 -9.048 1.00 0.00 107 LYS A CA 4
ATOM 4529 C C . LYS A 1 107 ? 11.799 0.954 -9.920 1.00 0.00 107 LYS A C 4
ATOM 4530 O O . LYS A 1 107 ? 12.281 2.036 -10.240 1.00 0.00 107 LYS A O 4
ATOM 4540 N N . HIS A 1 108 ? 12.317 -0.230 -10.252 1.00 0.00 108 HIS A N 4
ATOM 4541 C CA . HIS A 1 108 ? 13.534 -0.555 -11.035 1.00 0.00 108 HIS A CA 4
ATOM 4542 C C . HIS A 1 108 ? 14.654 -1.050 -10.110 1.00 0.00 108 HIS A C 4
ATOM 4543 O O . HIS A 1 108 ? 15.202 -0.318 -9.291 1.00 0.00 108 HIS A O 4
ATOM 4552 N N . LYS A 1 109 ? 14.812 -2.371 -10.141 1.00 0.00 109 LYS A N 4
ATOM 4553 C CA . LYS A 1 109 ? 15.799 -3.126 -9.329 1.00 0.00 109 LYS A CA 4
ATOM 4554 C C . LYS A 1 109 ? 17.254 -2.660 -9.548 1.00 0.00 109 LYS A C 4
ATOM 4555 O O . LYS A 1 109 ? 18.012 -2.665 -8.556 1.00 99.99 109 LYS A O 4
ATOM 4565 N N . GLY A 1 1 ? -2.754 -17.293 -1.392 1.00 0.00 1 GLY A N 5
ATOM 4566 C CA . GLY A 1 1 ? -1.969 -16.133 -1.876 1.00 0.00 1 GLY A CA 5
ATOM 4567 C C . GLY A 1 1 ? -1.690 -16.118 -3.394 1.00 0.00 1 GLY A C 5
ATOM 4568 O O . GLY A 1 1 ? -0.725 -16.709 -3.871 1.00 0.00 1 GLY A O 5
ATOM 4572 N N . SER A 1 2 ? -2.610 -15.484 -4.118 1.00 0.00 2 SER A N 5
ATOM 4573 C CA . SER A 1 2 ? -2.528 -15.322 -5.587 1.00 0.00 2 SER A CA 5
ATOM 4574 C C . SER A 1 2 ? -2.861 -13.874 -6.006 1.00 0.00 2 SER A C 5
ATOM 4575 O O . SER A 1 2 ? -3.820 -13.597 -6.725 1.00 0.00 2 SER A O 5
ATOM 4580 N N . MET A 1 3 ? -2.081 -12.934 -5.473 1.00 0.00 3 MET A N 5
ATOM 4581 C CA . MET A 1 3 ? -2.285 -11.491 -5.729 1.00 0.00 3 MET A CA 5
ATOM 4582 C C . MET A 1 3 ? -1.070 -10.900 -6.473 1.00 0.00 3 MET A C 5
ATOM 4583 O O . MET A 1 3 ? -0.247 -10.147 -5.947 1.00 0.00 3 MET A O 5
ATOM 4589 N N . GLU A 1 4 ? -0.916 -11.412 -7.685 1.00 0.00 4 GLU A N 5
ATOM 4590 C CA . GLU A 1 4 ? 0.175 -11.067 -8.615 1.00 0.00 4 GLU A CA 5
ATOM 4591 C C . GLU A 1 4 ? -0.414 -10.772 -9.999 1.00 0.00 4 GLU A C 5
ATOM 4592 O O . GLU A 1 4 ? -1.539 -11.176 -10.287 1.00 0.00 4 GLU A O 5
ATOM 4599 N N . GLN A 1 5 ? 0.333 -10.008 -10.798 1.00 0.00 5 GLN A N 5
ATOM 4600 C CA . GLN A 1 5 ? -0.090 -9.561 -12.146 1.00 0.00 5 GLN A CA 5
ATOM 4601 C C . GLN A 1 5 ? -1.357 -8.671 -12.158 1.00 0.00 5 GLN A C 5
ATOM 4602 O O . GLN A 1 5 ? -2.109 -8.664 -13.131 1.00 0.00 5 GLN A O 5
ATOM 4611 N N . PHE A 1 6 ? -1.541 -7.911 -11.071 1.00 0.00 6 PHE A N 5
ATOM 4612 C CA . PHE A 1 6 ? -2.539 -6.827 -10.901 1.00 0.00 6 PHE A CA 5
ATOM 4613 C C . PHE A 1 6 ? -2.642 -6.427 -9.421 1.00 0.00 6 PHE A C 5
ATOM 4614 O O . PHE A 1 6 ? -3.091 -7.213 -8.586 1.00 0.00 6 PHE A O 5
ATOM 4628 N N . GLU A 1 7 ? -2.005 -5.313 -9.074 1.00 0.00 7 GLU A N 5
ATOM 4629 C CA . GLU A 1 7 ? -2.103 -4.775 -7.701 1.00 0.00 7 GLU A CA 5
ATOM 4630 C C . GLU A 1 7 ? -2.678 -3.351 -7.665 1.00 0.00 7 GLU A C 5
ATOM 4631 O O . GLU A 1 7 ? -1.987 -2.387 -7.981 1.00 0.00 7 GLU A O 5
ATOM 4638 N N . LEU A 1 8 ? -3.982 -3.290 -7.409 1.00 0.00 8 LEU A N 5
ATOM 4639 C CA . LEU A 1 8 ? -4.740 -2.026 -7.277 1.00 0.00 8 LEU A CA 5
ATOM 4640 C C . LEU A 1 8 ? -5.138 -1.756 -5.818 1.00 0.00 8 LEU A C 5
ATOM 4641 O O . LEU A 1 8 ? -5.754 -2.595 -5.159 1.00 0.00 8 LEU A O 5
ATOM 4647 N N . PHE A 1 9 ? -4.674 -0.616 -5.322 1.00 0.00 9 PHE A N 5
ATOM 4648 C CA . PHE A 1 9 ? -4.934 -0.190 -3.929 1.00 0.00 9 PHE A CA 5
ATOM 4649 C C . PHE A 1 9 ? -5.479 1.247 -3.832 1.00 0.00 9 PHE A C 5
ATOM 4650 O O . PHE A 1 9 ? -4.918 2.168 -4.415 1.00 0.00 9 PHE A O 5
ATOM 4664 N N . SER A 1 10 ? -6.512 1.422 -3.008 1.00 0.00 10 SER A N 5
ATOM 4665 C CA . SER A 1 10 ? -7.218 2.722 -2.866 1.00 0.00 10 SER A CA 5
ATOM 4666 C C . SER A 1 10 ? -7.244 3.221 -1.413 1.00 0.00 10 SER A C 5
ATOM 4667 O O . SER A 1 10 ? -7.824 2.561 -0.549 1.00 0.00 10 SER A O 5
ATOM 4672 N N . ILE A 1 11 ? -6.675 4.401 -1.172 1.00 0.00 11 ILE A N 5
ATOM 4673 C CA . ILE A 1 11 ? -6.698 5.039 0.169 1.00 0.00 11 ILE A CA 5
ATOM 4674 C C . ILE A 1 11 ? -8.078 5.641 0.511 1.00 0.00 11 ILE A C 5
ATOM 4675 O O . ILE A 1 11 ? -8.777 6.165 -0.355 1.00 0.00 11 ILE A O 5
ATOM 4681 N N . ASP A 1 12 ? -8.361 5.666 1.811 1.00 0.00 12 ASP A N 5
ATOM 4682 C CA . ASP A 1 12 ? -9.505 6.417 2.379 1.00 0.00 12 ASP A CA 5
ATOM 4683 C C . ASP A 1 12 ? -9.570 7.930 2.091 1.00 0.00 12 ASP A C 5
ATOM 4684 O O . ASP A 1 12 ? -10.658 8.496 2.088 1.00 0.00 12 ASP A O 5
ATOM 4690 N N . LYS A 1 13 ? -8.405 8.570 1.939 1.00 0.00 13 LYS A N 5
ATOM 4691 C CA . LYS A 1 13 ? -8.260 10.041 1.781 1.00 0.00 13 LYS A CA 5
ATOM 4692 C C . LYS A 1 13 ? -8.993 10.832 2.891 1.00 0.00 13 LYS A C 5
ATOM 4693 O O . LYS A 1 13 ? -9.535 11.916 2.678 1.00 0.00 13 LYS A O 5
ATOM 4703 N N . PHE A 1 14 ? -8.935 10.271 4.096 1.00 0.00 14 PHE A N 5
ATOM 4704 C CA . PHE A 1 14 ? -9.719 10.747 5.245 1.00 0.00 14 PHE A CA 5
ATOM 4705 C C . PHE A 1 14 ? -8.812 11.040 6.458 1.00 0.00 14 PHE A C 5
ATOM 4706 O O . PHE A 1 14 ? -8.202 12.103 6.535 1.00 0.00 14 PHE A O 5
ATOM 4720 N N . LYS A 1 15 ? -8.574 10.018 7.275 1.00 0.00 15 LYS A N 5
ATOM 4721 C CA . LYS A 1 15 ? -7.813 10.137 8.530 1.00 0.00 15 LYS A CA 5
ATOM 4722 C C . LYS A 1 15 ? -6.575 9.234 8.429 1.00 0.00 15 LYS A C 5
ATOM 4723 O O . LYS A 1 15 ? -6.701 8.010 8.414 1.00 0.00 15 LYS A O 5
ATOM 4733 N N . CYS A 1 16 ? -5.445 9.875 8.131 1.00 0.00 16 CYS A N 5
ATOM 4734 C CA . CYS A 1 16 ? -4.144 9.196 7.966 1.00 0.00 16 CYS A CA 5
ATOM 4735 C C . CYS A 1 16 ? -2.976 10.198 7.954 1.00 0.00 16 CYS A C 5
ATOM 4736 O O . CYS A 1 16 ? -2.911 11.080 7.100 1.00 0.00 16 CYS A O 5
ATOM 4740 N N . ASN A 1 17 ? -2.244 10.192 9.066 1.00 0.00 17 ASN A N 5
ATOM 4741 C CA . ASN A 1 17 ? -1.051 11.044 9.281 1.00 0.00 17 ASN A CA 5
ATOM 4742 C C . ASN A 1 17 ? 0.255 10.276 8.963 1.00 0.00 17 ASN A C 5
ATOM 4743 O O . ASN A 1 17 ? 0.209 9.102 8.592 1.00 0.00 17 ASN A O 5
ATOM 4751 N N . SER A 1 18 ? 1.409 10.914 9.208 1.00 0.00 18 SER A N 5
ATOM 4752 C CA . SER A 1 18 ? 2.778 10.425 8.896 1.00 0.00 18 SER A CA 5
ATOM 4753 C C . SER A 1 18 ? 2.960 10.313 7.374 1.00 0.00 18 SER A C 5
ATOM 4754 O O . SER A 1 18 ? 3.572 11.171 6.743 1.00 0.00 18 SER A O 5
ATOM 4759 N N . GLU A 1 19 ? 2.274 9.323 6.815 1.00 0.00 19 GLU A N 5
ATOM 4760 C CA . GLU A 1 19 ? 2.060 9.126 5.375 1.00 0.00 19 GLU A CA 5
ATOM 4761 C C . GLU A 1 19 ? 1.202 10.279 4.824 1.00 0.00 19 GLU A C 5
ATOM 4762 O O . GLU A 1 19 ? 0.190 10.645 5.413 1.00 0.00 19 GLU A O 5
ATOM 4769 N N . ALA A 1 20 ? 1.711 10.848 3.733 1.00 0.00 20 ALA A N 5
ATOM 4770 C CA . ALA A 1 20 ? 1.069 11.899 2.911 1.00 0.00 20 ALA A CA 5
ATOM 4771 C C . ALA A 1 20 ? 1.941 12.184 1.673 1.00 0.00 20 ALA A C 5
ATOM 4772 O O . ALA A 1 20 ? 1.977 11.335 0.785 1.00 0.00 20 ALA A O 5
ATOM 4775 N N . LYS A 1 21 ? 2.871 13.139 1.793 1.00 0.00 21 LYS A N 5
ATOM 4776 C CA . LYS A 1 21 ? 3.791 13.580 0.725 1.00 0.00 21 LYS A CA 5
ATOM 4777 C C . LYS A 1 21 ? 4.582 12.436 0.070 1.00 0.00 21 LYS A C 5
ATOM 4778 O O . LYS A 1 21 ? 4.134 11.894 -0.938 1.00 0.00 21 LYS A O 5
ATOM 4788 N N . TYR A 1 22 ? 5.627 11.951 0.745 1.00 0.00 22 TYR A N 5
ATOM 4789 C CA . TYR A 1 22 ? 6.453 10.812 0.290 1.00 0.00 22 TYR A CA 5
ATOM 4790 C C . TYR A 1 22 ? 5.661 9.540 -0.083 1.00 0.00 22 TYR A C 5
ATOM 4791 O O . TYR A 1 22 ? 5.958 8.901 -1.090 1.00 0.00 22 TYR A O 5
ATOM 4806 N N . TYR A 1 23 ? 4.540 9.308 0.607 1.00 0.00 23 TYR A N 5
ATOM 4807 C CA . TYR A 1 23 ? 3.602 8.219 0.272 1.00 0.00 23 TYR A CA 5
ATOM 4808 C C . TYR A 1 23 ? 3.050 8.420 -1.142 1.00 0.00 23 TYR A C 5
ATOM 4809 O O . TYR A 1 23 ? 3.530 7.771 -2.068 1.00 0.00 23 TYR A O 5
ATOM 4824 N N . LEU A 1 24 ? 2.290 9.498 -1.343 1.00 0.00 24 LEU A N 5
ATOM 4825 C CA . LEU A 1 24 ? 1.700 9.841 -2.650 1.00 0.00 24 LEU A CA 5
ATOM 4826 C C . LEU A 1 24 ? 2.767 10.000 -3.744 1.00 0.00 24 LEU A C 5
ATOM 4827 O O . LEU A 1 24 ? 2.807 9.183 -4.661 1.00 0.00 24 LEU A O 5
ATOM 4833 N N . ASN A 1 25 ? 3.805 10.781 -3.453 1.00 0.00 25 ASN A N 5
ATOM 4834 C CA . ASN A 1 25 ? 4.929 11.039 -4.372 1.00 0.00 25 ASN A CA 5
ATOM 4835 C C . ASN A 1 25 ? 5.708 9.801 -4.853 1.00 0.00 25 ASN A C 5
ATOM 4836 O O . ASN A 1 25 ? 6.390 9.878 -5.876 1.00 0.00 25 ASN A O 5
ATOM 4844 N N . ILE A 1 26 ? 5.692 8.716 -4.072 1.00 0.00 26 ILE A N 5
ATOM 4845 C CA . ILE A 1 26 ? 6.353 7.450 -4.453 1.00 0.00 26 ILE A CA 5
ATOM 4846 C C . ILE A 1 26 ? 5.390 6.255 -4.713 1.00 0.00 26 ILE A C 5
ATOM 4847 O O . ILE A 1 26 ? 5.788 5.286 -5.360 1.00 0.00 26 ILE A O 5
ATOM 4853 N N . ILE A 1 27 ? 4.121 6.313 -4.282 1.00 0.00 27 ILE A N 5
ATOM 4854 C CA . ILE A 1 27 ? 3.112 5.253 -4.558 1.00 0.00 27 ILE A CA 5
ATOM 4855 C C . ILE A 1 27 ? 1.912 5.623 -5.465 1.00 0.00 27 ILE A C 5
ATOM 4856 O O . ILE A 1 27 ? 1.232 4.729 -5.974 1.00 0.00 27 ILE A O 5
ATOM 4862 N N . GLU A 1 28 ? 1.564 6.909 -5.560 1.00 0.00 28 GLU A N 5
ATOM 4863 C CA . GLU A 1 28 ? 0.436 7.405 -6.380 1.00 0.00 28 GLU A CA 5
ATOM 4864 C C . GLU A 1 28 ? 0.717 7.149 -7.865 1.00 0.00 28 GLU A C 5
ATOM 4865 O O . GLU A 1 28 ? 1.437 7.892 -8.536 1.00 0.00 28 GLU A O 5
ATOM 4872 N N . GLY A 1 29 ? 0.129 6.042 -8.335 1.00 0.00 29 GLY A N 5
ATOM 4873 C CA . GLY A 1 29 ? 0.409 5.477 -9.662 1.00 0.00 29 GLY A CA 5
ATOM 4874 C C . GLY A 1 29 ? 0.994 4.071 -9.522 1.00 0.00 29 GLY A C 5
ATOM 4875 O O . GLY A 1 29 ? 0.736 3.380 -8.533 1.00 0.00 29 GLY A O 5
ATOM 4877 N N . GLU A 1 30 ? 1.859 3.704 -10.472 1.00 0.00 30 GLU A N 5
ATOM 4878 C CA . GLU A 1 30 ? 2.367 2.331 -10.604 1.00 0.00 30 GLU A CA 5
ATOM 4879 C C . GLU A 1 30 ? 3.884 2.135 -10.607 1.00 0.00 30 GLU A C 5
ATOM 4880 O O . GLU A 1 30 ? 4.629 2.752 -11.370 1.00 0.00 30 GLU A O 5
ATOM 4887 N N . TRP A 1 31 ? 4.284 1.192 -9.752 1.00 0.00 31 TRP A N 5
ATOM 4888 C CA . TRP A 1 31 ? 5.644 0.650 -9.632 1.00 0.00 31 TRP A CA 5
ATOM 4889 C C . TRP A 1 31 ? 5.980 -0.283 -10.799 1.00 0.00 31 TRP A C 5
ATOM 4890 O O . TRP A 1 31 ? 5.443 -1.391 -10.883 1.00 0.00 31 TRP A O 5
ATOM 4908 N N . HIS A 1 32 ? 6.991 0.142 -11.565 1.00 0.00 32 HIS A N 5
ATOM 4909 C CA . HIS A 1 32 ? 7.473 -0.469 -12.823 1.00 0.00 32 HIS A CA 5
ATOM 4910 C C . HIS A 1 32 ? 6.601 -0.148 -14.051 1.00 0.00 32 HIS A C 5
ATOM 4911 O O . HIS A 1 32 ? 5.386 0.021 -13.915 1.00 0.00 32 HIS A O 5
ATOM 4920 N N . PRO A 1 33 ? 7.219 -0.025 -15.245 1.00 0.00 33 PRO A N 5
ATOM 4921 C CA . PRO A 1 33 ? 6.489 0.125 -16.516 1.00 0.00 33 PRO A CA 5
ATOM 4922 C C . PRO A 1 33 ? 5.732 -1.159 -16.898 1.00 0.00 33 PRO A C 5
ATOM 4923 O O . PRO A 1 33 ? 5.799 -2.168 -16.195 1.00 0.00 33 PRO A O 5
ATOM 4927 N N . GLN A 1 34 ? 5.285 -1.212 -18.152 1.00 0.00 34 GLN A N 5
ATOM 4928 C CA . GLN A 1 34 ? 4.349 -2.252 -18.616 1.00 0.00 34 GLN A CA 5
ATOM 4929 C C . GLN A 1 34 ? 4.938 -3.422 -19.427 1.00 0.00 34 GLN A C 5
ATOM 4930 O O . GLN A 1 34 ? 4.178 -4.252 -19.929 1.00 0.00 34 GLN A O 5
ATOM 4939 N N . ASP A 1 35 ? 6.215 -3.703 -19.140 1.00 0.00 35 ASP A N 5
ATOM 4940 C CA . ASP A 1 35 ? 7.056 -4.709 -19.835 1.00 0.00 35 ASP A CA 5
ATOM 4941 C C . ASP A 1 35 ? 6.812 -6.182 -19.435 1.00 0.00 35 ASP A C 5
ATOM 4942 O O . ASP A 1 35 ? 7.660 -7.055 -19.619 1.00 0.00 35 ASP A O 5
ATOM 4948 N N . LEU A 1 36 ? 5.564 -6.443 -19.062 1.00 0.00 36 LEU A N 5
ATOM 4949 C CA . LEU A 1 36 ? 5.002 -7.722 -18.586 1.00 0.00 36 LEU A CA 5
ATOM 4950 C C . LEU A 1 36 ? 3.488 -7.560 -18.384 1.00 0.00 36 LEU A C 5
ATOM 4951 O O . LEU A 1 36 ? 3.032 -7.140 -17.322 1.00 0.00 36 LEU A O 5
ATOM 4957 N N . ASN A 1 37 ? 2.794 -7.595 -19.523 1.00 0.00 37 ASN A N 5
ATOM 4958 C CA . ASN A 1 37 ? 1.315 -7.574 -19.662 1.00 0.00 37 ASN A CA 5
ATOM 4959 C C . ASN A 1 37 ? 0.548 -6.364 -19.067 1.00 0.00 37 ASN A C 5
ATOM 4960 O O . ASN A 1 37 ? -0.674 -6.292 -19.165 1.00 0.00 37 ASN A O 5
ATOM 4968 N N . ASP A 1 38 ? 1.288 -5.343 -18.627 1.00 0.00 38 ASP A N 5
ATOM 4969 C CA . ASP A 1 38 ? 0.799 -4.130 -17.931 1.00 0.00 38 ASP A CA 5
ATOM 4970 C C . ASP A 1 38 ? -0.028 -4.461 -16.671 1.00 0.00 38 ASP A C 5
ATOM 4971 O O . ASP A 1 38 ? -1.229 -4.203 -16.587 1.00 0.00 38 ASP A O 5
ATOM 4977 N N . SER A 1 39 ? 0.691 -4.917 -15.651 1.00 0.00 39 SER A N 5
ATOM 4978 C CA . SER A 1 39 ? 0.059 -5.364 -14.390 1.00 0.00 39 SER A CA 5
ATOM 4979 C C . SER A 1 39 ? 0.835 -5.025 -13.086 1.00 0.00 39 SER A C 5
ATOM 4980 O O . SER A 1 39 ? 1.063 -5.916 -12.258 1.00 0.00 39 SER A O 5
ATOM 4985 N N . PRO A 1 40 ? 1.255 -3.763 -12.879 1.00 0.00 40 PRO A N 5
ATOM 4986 C CA . PRO A 1 40 ? 2.182 -3.387 -11.790 1.00 0.00 40 PRO A CA 5
ATOM 4987 C C . PRO A 1 40 ? 1.493 -3.247 -10.415 1.00 0.00 40 PRO A C 5
ATOM 4988 O O . PRO A 1 40 ? 0.417 -3.793 -10.167 1.00 0.00 40 PRO A O 5
ATOM 4992 N N . LEU A 1 41 ? 2.187 -2.543 -9.519 1.00 0.00 41 LEU A N 5
ATOM 4993 C CA . LEU A 1 41 ? 1.701 -2.129 -8.188 1.00 0.00 41 LEU A CA 5
ATOM 4994 C C . LEU A 1 41 ? 1.231 -0.668 -8.275 1.00 0.00 41 LEU A C 5
ATOM 4995 O O . LEU A 1 41 ? 2.049 0.251 -8.319 1.00 0.00 41 LEU A O 5
ATOM 5001 N N . LYS A 1 42 ? -0.075 -0.505 -8.466 1.00 0.00 42 LYS A N 5
ATOM 5002 C CA . LYS A 1 42 ? -0.697 0.826 -8.560 1.00 0.00 42 LYS A CA 5
ATOM 5003 C C . LYS A 1 42 ? -1.678 1.153 -7.430 1.00 0.00 42 LYS A C 5
ATOM 5004 O O . LYS A 1 42 ? -2.513 0.351 -7.007 1.00 0.00 42 LYS A O 5
ATOM 5014 N N . PHE A 1 43 ? -1.484 2.364 -6.933 1.00 0.00 43 PHE A N 5
ATOM 5015 C CA . PHE A 1 43 ? -2.310 2.942 -5.866 1.00 0.00 43 PHE A CA 5
ATOM 5016 C C . PHE A 1 43 ? -2.938 4.292 -6.263 1.00 0.00 43 PHE A C 5
ATOM 5017 O O . PHE A 1 43 ? -2.289 5.158 -6.851 1.00 0.00 43 PHE A O 5
ATOM 5031 N N . ILE A 1 44 ? -4.190 4.425 -5.841 1.00 0.00 44 ILE A N 5
ATOM 5032 C CA . ILE A 1 44 ? -5.041 5.619 -6.026 1.00 0.00 44 ILE A CA 5
ATOM 5033 C C . ILE A 1 44 ? -5.617 6.162 -4.704 1.00 0.00 44 ILE A C 5
ATOM 5034 O O . ILE A 1 44 ? -5.663 5.479 -3.677 1.00 0.00 44 ILE A O 5
ATOM 5040 N N . LEU A 1 45 ? -6.153 7.375 -4.799 1.00 0.00 45 LEU A N 5
ATOM 5041 C CA . LEU A 1 45 ? -6.647 8.143 -3.639 1.00 0.00 45 LEU A CA 5
ATOM 5042 C C . LEU A 1 45 ? -8.152 8.441 -3.704 1.00 0.00 45 LEU A C 5
ATOM 5043 O O . LEU A 1 45 ? -8.698 8.686 -4.778 1.00 0.00 45 LEU A O 5
ATOM 5049 N N . SER A 1 46 ? -8.781 8.372 -2.529 1.00 0.00 46 SER A N 5
ATOM 5050 C CA . SER A 1 46 ? -10.239 8.546 -2.316 1.00 0.00 46 SER A CA 5
ATOM 5051 C C . SER A 1 46 ? -11.060 7.451 -3.022 1.00 0.00 46 SER A C 5
ATOM 5052 O O . SER A 1 46 ? -10.511 6.503 -3.589 1.00 0.00 46 SER A O 5
ATOM 5057 N N . THR A 1 47 ? -12.344 7.421 -2.681 1.00 0.00 47 THR A N 5
ATOM 5058 C CA . THR A 1 47 ? -13.334 6.493 -3.281 1.00 0.00 47 THR A CA 5
ATOM 5059 C C . THR A 1 47 ? -14.745 7.101 -3.142 1.00 0.00 47 THR A C 5
ATOM 5060 O O . THR A 1 47 ? -15.645 6.527 -2.527 1.00 0.00 47 THR A O 5
ATOM 5066 N N . SER A 1 48 ? -14.858 8.340 -3.626 1.00 0.00 48 SER A N 5
ATOM 5067 C CA . SER A 1 48 ? -16.061 9.208 -3.571 1.00 0.00 48 SER A CA 5
ATOM 5068 C C . SER A 1 48 ? -16.612 9.419 -2.147 1.00 0.00 48 SER A C 5
ATOM 5069 O O . SER A 1 48 ? -16.225 10.376 -1.483 1.00 0.00 48 SER A O 5
ATOM 5074 N N . ASP A 1 49 ? -17.480 8.517 -1.687 1.00 0.00 49 ASP A N 5
ATOM 5075 C CA . ASP A 1 49 ? -18.004 8.517 -0.306 1.00 0.00 49 ASP A CA 5
ATOM 5076 C C . ASP A 1 49 ? -18.018 7.128 0.375 1.00 0.00 49 ASP A C 5
ATOM 5077 O O . ASP A 1 49 ? -18.783 6.891 1.308 1.00 0.00 49 ASP A O 5
ATOM 5083 N N . ASP A 1 50 ? -17.147 6.226 -0.081 1.00 0.00 50 ASP A N 5
ATOM 5084 C CA . ASP A 1 50 ? -16.994 4.861 0.472 1.00 0.00 50 ASP A CA 5
ATOM 5085 C C . ASP A 1 50 ? -15.681 4.200 0.032 1.00 0.00 50 ASP A C 5
ATOM 5086 O O . ASP A 1 50 ? -15.573 3.620 -1.045 1.00 0.00 50 ASP A O 5
ATOM 5092 N N . SER A 1 51 ? -14.678 4.393 0.876 1.00 0.00 51 SER A N 5
ATOM 5093 C CA . SER A 1 51 ? -13.300 3.932 0.617 1.00 0.00 51 SER A CA 5
ATOM 5094 C C . SER A 1 51 ? -13.005 2.458 0.907 1.00 0.00 51 SER A C 5
ATOM 5095 O O . SER A 1 51 ? -13.275 1.947 1.991 1.00 0.00 51 SER A O 5
ATOM 5100 N N . ASP A 1 52 ? -12.230 1.896 -0.016 1.00 0.00 52 ASP A N 5
ATOM 5101 C CA . ASP A 1 52 ? -11.804 0.475 0.019 1.00 0.00 52 ASP A CA 5
ATOM 5102 C C . ASP A 1 52 ? -10.881 0.127 1.207 1.00 0.00 52 ASP A C 5
ATOM 5103 O O . ASP A 1 52 ? -11.070 -0.894 1.870 1.00 0.00 52 ASP A O 5
ATOM 5109 N N . TYR A 1 53 ? -9.880 0.978 1.436 1.00 0.00 53 TYR A N 5
ATOM 5110 C CA . TYR A 1 53 ? -8.945 0.847 2.571 1.00 0.00 53 TYR A CA 5
ATOM 5111 C C . TYR A 1 53 ? -9.228 1.854 3.689 1.00 0.00 53 TYR A C 5
ATOM 5112 O O . TYR A 1 53 ? -9.259 3.065 3.462 1.00 0.00 53 TYR A O 5
ATOM 5127 N N . ILE A 1 54 ? -9.190 1.313 4.899 1.00 0.00 54 ILE A N 5
ATOM 5128 C CA . ILE A 1 54 ? -9.310 2.097 6.141 1.00 0.00 54 ILE A CA 5
ATOM 5129 C C . ILE A 1 54 ? -7.999 2.047 6.948 1.00 0.00 54 ILE A C 5
ATOM 5130 O O . ILE A 1 54 ? -7.468 0.980 7.260 1.00 0.00 54 ILE A O 5
ATOM 5136 N N . CYS A 1 55 ? -7.363 3.213 6.922 1.00 0.00 55 CYS A N 5
ATOM 5137 C CA . CYS A 1 55 ? -6.121 3.543 7.651 1.00 0.00 55 CYS A CA 5
ATOM 5138 C C . CYS A 1 55 ? -6.247 3.244 9.155 1.00 0.00 55 CYS A C 5
ATOM 5139 O O . CYS A 1 55 ? -7.045 3.853 9.861 1.00 0.00 55 CYS A O 5
ATOM 5143 N N . LYS A 1 56 ? -5.490 2.233 9.571 1.00 0.00 56 LYS A N 5
ATOM 5144 C CA . LYS A 1 56 ? -5.503 1.728 10.957 1.00 0.00 56 LYS A CA 5
ATOM 5145 C C . LYS A 1 56 ? -4.661 2.619 11.888 1.00 0.00 56 LYS A C 5
ATOM 5146 O O . LYS A 1 56 ? -5.191 3.198 12.833 1.00 0.00 56 LYS A O 5
ATOM 5156 N N . TYR A 1 57 ? -3.348 2.650 11.652 1.00 0.00 57 TYR A N 5
ATOM 5157 C CA . TYR A 1 57 ? -2.423 3.523 12.406 1.00 0.00 57 TYR A CA 5
ATOM 5158 C C . TYR A 1 57 ? -1.133 3.869 11.652 1.00 0.00 57 TYR A C 5
ATOM 5159 O O . TYR A 1 57 ? -0.626 3.135 10.799 1.00 0.00 57 TYR A O 5
ATOM 5174 N N . ILE A 1 58 ? -0.611 5.013 12.066 1.00 0.00 58 ILE A N 5
ATOM 5175 C CA . ILE A 1 58 ? 0.570 5.658 11.460 1.00 0.00 58 ILE A CA 5
ATOM 5176 C C . ILE A 1 58 ? 1.871 5.058 12.023 1.00 0.00 58 ILE A C 5
ATOM 5177 O O . ILE A 1 58 ? 1.959 4.778 13.219 1.00 0.00 58 ILE A O 5
ATOM 5183 N N . ASN A 1 59 ? 2.863 4.872 11.160 1.00 0.00 59 ASN A N 5
ATOM 5184 C CA . ASN A 1 59 ? 4.184 4.415 11.637 1.00 0.00 59 ASN A CA 5
ATOM 5185 C C . ASN A 1 59 ? 5.248 5.509 11.476 1.00 0.00 59 ASN A C 5
ATOM 5186 O O . ASN A 1 59 ? 5.981 5.597 10.488 1.00 0.00 59 ASN A O 5
ATOM 5194 N N . THR A 1 60 ? 5.242 6.388 12.472 1.00 0.00 60 THR A N 5
ATOM 5195 C CA . THR A 1 60 ? 6.241 7.459 12.686 1.00 0.00 60 THR A CA 5
ATOM 5196 C C . THR A 1 60 ? 7.583 6.925 13.222 1.00 0.00 60 THR A C 5
ATOM 5197 O O . THR A 1 60 ? 8.048 7.262 14.310 1.00 0.00 60 THR A O 5
ATOM 5203 N N . GLU A 1 61 ? 8.133 6.016 12.426 1.00 0.00 61 GLU A N 5
ATOM 5204 C CA . GLU A 1 61 ? 9.448 5.366 12.612 1.00 0.00 61 GLU A CA 5
ATOM 5205 C C . GLU A 1 61 ? 10.016 4.978 11.236 1.00 0.00 61 GLU A C 5
ATOM 5206 O O . GLU A 1 61 ? 10.574 5.829 10.550 1.00 0.00 61 GLU A O 5
ATOM 5213 N N . HIS A 1 62 ? 9.582 3.826 10.726 1.00 0.00 62 HIS A N 5
ATOM 5214 C CA . HIS A 1 62 ? 9.990 3.308 9.404 1.00 0.00 62 HIS A CA 5
ATOM 5215 C C . HIS A 1 62 ? 9.143 3.846 8.232 1.00 0.00 62 HIS A C 5
ATOM 5216 O O . HIS A 1 62 ? 8.857 3.127 7.282 1.00 0.00 62 HIS A O 5
ATOM 5225 N N . LYS A 1 63 ? 8.768 5.126 8.334 1.00 0.00 63 LYS A N 5
ATOM 5226 C CA . LYS A 1 63 ? 7.901 5.872 7.388 1.00 0.00 63 LYS A CA 5
ATOM 5227 C C . LYS A 1 63 ? 6.835 5.009 6.673 1.00 0.00 63 LYS A C 5
ATOM 5228 O O . LYS A 1 63 ? 6.607 5.051 5.465 1.00 0.00 63 LYS A O 5
ATOM 5238 N N . GLN A 1 64 ? 6.078 4.311 7.508 1.00 0.00 64 GLN A N 5
ATOM 5239 C CA . GLN A 1 64 ? 5.245 3.172 7.084 1.00 0.00 64 GLN A CA 5
ATOM 5240 C C . GLN A 1 64 ? 3.783 3.387 7.510 1.00 0.00 64 GLN A C 5
ATOM 5241 O O . GLN A 1 64 ? 3.493 4.227 8.365 1.00 0.00 64 GLN A O 5
ATOM 5250 N N . LEU A 1 65 ? 2.872 2.800 6.741 1.00 0.00 65 LEU A N 5
ATOM 5251 C CA . LEU A 1 65 ? 1.440 2.830 7.100 1.00 0.00 65 LEU A CA 5
ATOM 5252 C C . LEU A 1 65 ? 0.773 1.448 7.106 1.00 0.00 65 LEU A C 5
ATOM 5253 O O . LEU A 1 65 ? 1.079 0.586 6.279 1.00 0.00 65 LEU A O 5
ATOM 5259 N N . THR A 1 66 ? -0.042 1.266 8.142 1.00 0.00 66 THR A N 5
ATOM 5260 C CA . THR A 1 66 ? -0.880 0.067 8.355 1.00 0.00 66 THR A CA 5
ATOM 5261 C C . THR A 1 66 ? -2.355 0.406 8.088 1.00 0.00 66 THR A C 5
ATOM 5262 O O . THR A 1 66 ? -2.906 1.378 8.610 1.00 0.00 66 THR A O 5
ATOM 5268 N N . LEU A 1 67 ? -2.937 -0.361 7.178 1.00 0.00 67 LEU A N 5
ATOM 5269 C CA . LEU A 1 67 ? -4.321 -0.139 6.710 1.00 0.00 67 LEU A CA 5
ATOM 5270 C C . LEU A 1 67 ? -5.009 -1.441 6.288 1.00 0.00 67 LEU A C 5
ATOM 5271 O O . LEU A 1 67 ? -4.426 -2.270 5.591 1.00 0.00 67 LEU A O 5
ATOM 5277 N N . TYR A 1 68 ? -6.273 -1.555 6.675 1.00 0.00 68 TYR A N 5
ATOM 5278 C CA . TYR A 1 68 ? -7.073 -2.772 6.448 1.00 0.00 68 TYR A CA 5
ATOM 5279 C C . TYR A 1 68 ? -8.230 -2.539 5.474 1.00 0.00 68 TYR A C 5
ATOM 5280 O O . TYR A 1 68 ? -8.804 -1.454 5.403 1.00 0.00 68 TYR A O 5
ATOM 5295 N N . ASN A 1 69 ? -8.321 -3.478 4.544 1.00 0.00 69 ASN A N 5
ATOM 5296 C CA . ASN A 1 69 ? -9.335 -3.438 3.477 1.00 0.00 69 ASN A CA 5
ATOM 5297 C C . ASN A 1 69 ? -10.699 -3.931 3.980 1.00 0.00 69 ASN A C 5
ATOM 5298 O O . ASN A 1 69 ? -10.853 -5.093 4.366 1.00 0.00 69 ASN A O 5
ATOM 5306 N N . LYS A 1 70 ? -11.673 -3.046 3.810 1.00 0.00 70 LYS A N 5
ATOM 5307 C CA . LYS A 1 70 ? -13.060 -3.283 4.251 1.00 0.00 70 LYS A CA 5
ATOM 5308 C C . LYS A 1 70 ? -14.030 -3.516 3.071 1.00 0.00 70 LYS A C 5
ATOM 5309 O O . LYS A 1 70 ? -15.213 -3.192 3.124 1.00 0.00 70 LYS A O 5
ATOM 5319 N N . ASN A 1 71 ? -13.493 -4.111 2.008 1.00 0.00 71 ASN A N 5
ATOM 5320 C CA . ASN A 1 71 ? -14.312 -4.566 0.866 1.00 0.00 71 ASN A CA 5
ATOM 5321 C C . ASN A 1 71 ? -14.529 -6.094 0.860 1.00 0.00 71 ASN A C 5
ATOM 5322 O O . ASN A 1 71 ? -15.627 -6.545 0.550 1.00 0.00 71 ASN A O 5
ATOM 5330 N N . ASN A 1 72 ? -13.506 -6.856 1.260 1.00 0.00 72 ASN A N 5
ATOM 5331 C CA . ASN A 1 72 ? -13.616 -8.328 1.407 1.00 0.00 72 ASN A CA 5
ATOM 5332 C C . ASN A 1 72 ? -14.020 -8.832 2.804 1.00 0.00 72 ASN A C 5
ATOM 5333 O O . ASN A 1 72 ? -14.924 -9.656 2.922 1.00 0.00 72 ASN A O 5
ATOM 5341 N N . SER A 1 73 ? -13.319 -8.360 3.840 1.00 0.00 73 SER A N 5
ATOM 5342 C CA . SER A 1 73 ? -13.475 -8.849 5.232 1.00 0.00 73 SER A CA 5
ATOM 5343 C C . SER A 1 73 ? -12.728 -7.943 6.229 1.00 0.00 73 SER A C 5
ATOM 5344 O O . SER A 1 73 ? -13.369 -7.157 6.918 1.00 0.00 73 SER A O 5
ATOM 5349 N N . SER A 1 74 ? -11.422 -8.162 6.407 1.00 0.00 74 SER A N 5
ATOM 5350 C CA . SER A 1 74 ? -10.513 -7.268 7.169 1.00 0.00 74 SER A CA 5
ATOM 5351 C C . SER A 1 74 ? -9.038 -7.656 6.986 1.00 0.00 74 SER A C 5
ATOM 5352 O O . SER A 1 74 ? -8.400 -8.318 7.807 1.00 0.00 74 SER A O 5
ATOM 5357 N N . ILE A 1 75 ? -8.512 -7.115 5.893 1.00 0.00 75 ILE A N 5
ATOM 5358 C CA . ILE A 1 75 ? -7.160 -7.437 5.387 1.00 0.00 75 ILE A CA 5
ATOM 5359 C C . ILE A 1 75 ? -6.231 -6.241 5.654 1.00 0.00 75 ILE A C 5
ATOM 5360 O O . ILE A 1 75 ? -6.208 -5.271 4.895 1.00 0.00 75 ILE A O 5
ATOM 5366 N N . VAL A 1 76 ? -5.514 -6.346 6.764 1.00 0.00 76 VAL A N 5
ATOM 5367 C CA . VAL A 1 76 ? -4.560 -5.314 7.212 1.00 0.00 76 VAL A CA 5
ATOM 5368 C C . VAL A 1 76 ? -3.182 -5.515 6.559 1.00 0.00 76 VAL A C 5
ATOM 5369 O O . VAL A 1 76 ? -2.556 -6.569 6.647 1.00 0.00 76 VAL A O 5
ATOM 5374 N N . ILE A 1 77 ? -2.838 -4.515 5.765 1.00 0.00 77 ILE A N 5
ATOM 5375 C CA . ILE A 1 77 ? -1.538 -4.462 5.075 1.00 0.00 77 ILE A CA 5
ATOM 5376 C C . ILE A 1 77 ? -0.647 -3.360 5.663 1.00 0.00 77 ILE A C 5
ATOM 5377 O O . ILE A 1 77 ? -1.102 -2.276 6.032 1.00 0.00 77 ILE A O 5
ATOM 5383 N N . GLU A 1 78 ? 0.617 -3.732 5.794 1.00 0.00 78 GLU A N 5
ATOM 5384 C CA . GLU A 1 78 ? 1.677 -2.840 6.307 1.00 0.00 78 GLU A CA 5
ATOM 5385 C C . GLU A 1 78 ? 2.806 -2.651 5.291 1.00 0.00 78 GLU A C 5
ATOM 5386 O O . GLU A 1 78 ? 3.488 -3.605 4.911 1.00 0.00 78 GLU A O 5
ATOM 5393 N N . ILE A 1 79 ? 2.744 -1.468 4.695 1.00 0.00 79 ILE A N 5
ATOM 5394 C CA . ILE A 1 79 ? 3.653 -1.051 3.604 1.00 0.00 79 ILE A CA 5
ATOM 5395 C C . ILE A 1 79 ? 4.505 0.178 3.966 1.00 0.00 79 ILE A C 5
ATOM 5396 O O . ILE A 1 79 ? 4.003 1.146 4.539 1.00 0.00 79 ILE A O 5
ATOM 5402 N N . PHE A 1 80 ? 5.777 0.086 3.595 1.00 0.00 80 PHE A N 5
ATOM 5403 C CA . PHE A 1 80 ? 6.730 1.213 3.695 1.00 0.00 80 PHE A CA 5
ATOM 5404 C C . PHE A 1 80 ? 7.061 1.702 2.280 1.00 0.00 80 PHE A C 5
ATOM 5405 O O . PHE A 1 80 ? 7.499 0.935 1.430 1.00 0.00 80 PHE A O 5
ATOM 5419 N N . ILE A 1 81 ? 6.857 3.002 2.153 1.00 0.00 81 ILE A N 5
ATOM 5420 C CA . ILE A 1 81 ? 7.081 3.815 0.941 1.00 0.00 81 ILE A CA 5
ATOM 5421 C C . ILE A 1 81 ? 8.301 4.758 1.137 1.00 0.00 81 ILE A C 5
ATOM 5422 O O . ILE A 1 81 ? 8.156 5.858 1.666 1.00 0.00 81 ILE A O 5
ATOM 5428 N N . PRO A 1 82 ? 9.526 4.280 0.875 1.00 0.00 82 PRO A N 5
ATOM 5429 C CA . PRO A 1 82 ? 10.738 5.103 1.055 1.00 0.00 82 PRO A CA 5
ATOM 5430 C C . PRO A 1 82 ? 10.887 6.108 -0.106 1.00 0.00 82 PRO A C 5
ATOM 5431 O O . PRO A 1 82 ? 10.275 7.174 -0.101 1.00 0.00 82 PRO A O 5
ATOM 5435 N N . ASN A 1 83 ? 11.662 5.681 -1.099 1.00 0.00 83 ASN A N 5
ATOM 5436 C CA . ASN A 1 83 ? 12.095 6.304 -2.366 1.00 0.00 83 ASN A CA 5
ATOM 5437 C C . ASN A 1 83 ? 13.341 5.483 -2.770 1.00 0.00 83 ASN A C 5
ATOM 5438 O O . ASN A 1 83 ? 13.410 4.307 -2.407 1.00 0.00 83 ASN A O 5
ATOM 5446 N N . ASP A 1 84 ? 14.282 6.056 -3.527 1.00 0.00 84 ASP A N 5
ATOM 5447 C CA . ASP A 1 84 ? 15.562 5.412 -3.913 1.00 0.00 84 ASP A CA 5
ATOM 5448 C C . ASP A 1 84 ? 15.410 3.974 -4.445 1.00 0.00 84 ASP A C 5
ATOM 5449 O O . ASP A 1 84 ? 16.263 3.113 -4.241 1.00 0.00 84 ASP A O 5
ATOM 5455 N N . ASN A 1 85 ? 14.292 3.772 -5.143 1.00 0.00 85 ASN A N 5
ATOM 5456 C CA . ASN A 1 85 ? 13.856 2.496 -5.745 1.00 0.00 85 ASN A CA 5
ATOM 5457 C C . ASN A 1 85 ? 13.739 1.374 -4.689 1.00 0.00 85 ASN A C 5
ATOM 5458 O O . ASN A 1 85 ? 14.576 0.479 -4.613 1.00 0.00 85 ASN A O 5
ATOM 5466 N N . LYS A 1 86 ? 12.685 1.465 -3.868 1.00 0.00 86 LYS A N 5
ATOM 5467 C CA . LYS A 1 86 ? 12.365 0.472 -2.810 1.00 0.00 86 LYS A CA 5
ATOM 5468 C C . LYS A 1 86 ? 10.952 0.695 -2.233 1.00 0.00 86 LYS A C 5
ATOM 5469 O O . LYS A 1 86 ? 10.506 1.837 -2.133 1.00 0.00 86 LYS A O 5
ATOM 5479 N N . ILE A 1 87 ? 10.247 -0.412 -1.996 1.00 0.00 87 ILE A N 5
ATOM 5480 C CA . ILE A 1 87 ? 8.972 -0.510 -1.242 1.00 0.00 87 ILE A CA 5
ATOM 5481 C C . ILE A 1 87 ? 8.783 -1.951 -0.714 1.00 0.00 87 ILE A C 5
ATOM 5482 O O . ILE A 1 87 ? 9.093 -2.923 -1.404 1.00 0.00 87 ILE A O 5
ATOM 5488 N N . LEU A 1 88 ? 8.219 -2.049 0.487 1.00 0.00 88 LEU A N 5
ATOM 5489 C CA . LEU A 1 88 ? 7.907 -3.345 1.125 1.00 0.00 88 LEU A CA 5
ATOM 5490 C C . LEU A 1 88 ? 6.400 -3.486 1.409 1.00 0.00 88 LEU A C 5
ATOM 5491 O O . LEU A 1 88 ? 5.783 -2.573 1.959 1.00 0.00 88 LEU A O 5
ATOM 5497 N N . LEU A 1 89 ? 5.863 -4.659 1.070 1.00 0.00 89 LEU A N 5
ATOM 5498 C CA . LEU A 1 89 ? 4.446 -5.022 1.302 1.00 0.00 89 LEU A CA 5
ATOM 5499 C C . LEU A 1 89 ? 4.263 -6.254 2.203 1.00 0.00 89 LEU A C 5
ATOM 5500 O O . LEU A 1 89 ? 4.704 -7.350 1.865 1.00 0.00 89 LEU A O 5
ATOM 5506 N N . THR A 1 90 ? 3.401 -6.073 3.199 1.00 0.00 90 THR A N 5
ATOM 5507 C CA . THR A 1 90 ? 3.008 -7.138 4.156 1.00 0.00 90 THR A CA 5
ATOM 5508 C C . THR A 1 90 ? 1.479 -7.280 4.149 1.00 0.00 90 THR A C 5
ATOM 5509 O O . THR A 1 90 ? 0.782 -6.275 4.274 1.00 0.00 90 THR A O 5
ATOM 5515 N N . ILE A 1 91 ? 1.022 -8.530 4.214 1.00 0.00 91 ILE A N 5
ATOM 5516 C CA . ILE A 1 91 ? -0.412 -8.892 4.293 1.00 0.00 91 ILE A CA 5
ATOM 5517 C C . ILE A 1 91 ? -0.641 -9.670 5.606 1.00 0.00 91 ILE A C 5
ATOM 5518 O O . ILE A 1 91 ? 0.166 -10.521 5.983 1.00 0.00 91 ILE A O 5
ATOM 5524 N N . MET A 1 92 ? -1.729 -9.301 6.277 1.00 0.00 92 MET A N 5
ATOM 5525 C CA . MET A 1 92 ? -2.242 -9.928 7.514 1.00 0.00 92 MET A CA 5
ATOM 5526 C C . MET A 1 92 ? -3.764 -9.681 7.588 1.00 0.00 92 MET A C 5
ATOM 5527 O O . MET A 1 92 ? -4.288 -8.812 6.893 1.00 0.00 92 MET A O 5
ATOM 5533 N N . ASN A 1 93 ? -4.486 -10.536 8.305 1.00 0.00 93 ASN A N 5
ATOM 5534 C CA . ASN A 1 93 ? -5.952 -10.396 8.464 1.00 0.00 93 ASN A CA 5
ATOM 5535 C C . ASN A 1 93 ? -6.351 -10.458 9.943 1.00 0.00 93 ASN A C 5
ATOM 5536 O O . ASN A 1 93 ? -5.833 -11.312 10.661 1.00 0.00 93 ASN A O 5
ATOM 5544 N N . THR A 1 94 ? -7.362 -9.663 10.304 1.00 0.00 94 THR A N 5
ATOM 5545 C CA . THR A 1 94 ? -7.942 -9.520 11.669 1.00 0.00 94 THR A CA 5
ATOM 5546 C C . THR A 1 94 ? -7.328 -10.398 12.791 1.00 0.00 94 THR A C 5
ATOM 5547 O O . THR A 1 94 ? -6.311 -10.035 13.376 1.00 0.00 94 THR A O 5
ATOM 5553 N N . GLU A 1 95 ? -7.932 -11.561 13.026 1.00 0.00 95 GLU A N 5
ATOM 5554 C CA . GLU A 1 95 ? -7.459 -12.629 13.930 1.00 0.00 95 GLU A CA 5
ATOM 5555 C C . GLU A 1 95 ? -7.128 -13.909 13.129 1.00 0.00 95 GLU A C 5
ATOM 5556 O O . GLU A 1 95 ? -7.592 -15.009 13.427 1.00 0.00 95 GLU A O 5
ATOM 5563 N N . ALA A 1 96 ? -6.437 -13.700 12.012 1.00 0.00 96 ALA A N 5
ATOM 5564 C CA . ALA A 1 96 ? -6.060 -14.761 11.059 1.00 0.00 96 ALA A CA 5
ATOM 5565 C C . ALA A 1 96 ? -4.545 -14.751 10.755 1.00 0.00 96 ALA A C 5
ATOM 5566 O O . ALA A 1 96 ? -3.765 -14.088 11.435 1.00 0.00 96 ALA A O 5
ATOM 5569 N N . LEU A 1 97 ? -4.151 -15.470 9.707 1.00 0.00 97 LEU A N 5
ATOM 5570 C CA . LEU A 1 97 ? -2.738 -15.637 9.311 1.00 0.00 97 LEU A CA 5
ATOM 5571 C C . LEU A 1 97 ? -2.154 -14.471 8.491 1.00 0.00 97 LEU A C 5
ATOM 5572 O O . LEU A 1 97 ? -2.875 -13.688 7.864 1.00 0.00 97 LEU A O 5
ATOM 5578 N N . GLY A 1 98 ? -0.820 -14.426 8.545 1.00 0.00 98 GLY A N 5
ATOM 5579 C CA . GLY A 1 98 ? 0.030 -13.441 7.848 1.00 0.00 98 GLY A CA 5
ATOM 5580 C C . GLY A 1 98 ? 1.486 -13.927 7.890 1.00 0.00 98 GLY A C 5
ATOM 5581 O O . GLY A 1 98 ? 1.742 -15.103 7.640 1.00 0.00 98 GLY A O 5
ATOM 5583 N N . THR A 1 99 ? 2.403 -12.971 8.037 1.00 0.00 99 THR A N 5
ATOM 5584 C CA . THR A 1 99 ? 3.860 -13.202 8.258 1.00 0.00 99 THR A CA 5
ATOM 5585 C C . THR A 1 99 ? 4.543 -14.216 7.312 1.00 0.00 99 THR A C 5
ATOM 5586 O O . THR A 1 99 ? 5.385 -15.017 7.712 1.00 0.00 99 THR A O 5
ATOM 5592 N N . SER A 1 100 ? 4.100 -14.170 6.059 1.00 0.00 100 SER A N 5
ATOM 5593 C CA . SER A 1 100 ? 4.523 -15.066 4.959 1.00 0.00 100 SER A CA 5
ATOM 5594 C C . SER A 1 100 ? 4.803 -14.371 3.604 1.00 0.00 100 SER A C 5
ATOM 5595 O O . SER A 1 100 ? 5.904 -14.564 3.093 1.00 0.00 100 SER A O 5
ATOM 5600 N N . PRO A 1 101 ? 3.921 -13.502 3.065 1.00 0.00 101 PRO A N 5
ATOM 5601 C CA . PRO A 1 101 ? 4.121 -12.882 1.737 1.00 0.00 101 PRO A CA 5
ATOM 5602 C C . PRO A 1 101 ? 5.359 -11.971 1.622 1.00 0.00 101 PRO A C 5
ATOM 5603 O O . PRO A 1 101 ? 6.236 -12.257 0.816 1.00 0.00 101 PRO A O 5
ATOM 5607 N N . ARG A 1 102 ? 5.296 -10.800 2.262 1.00 0.00 102 ARG A N 5
ATOM 5608 C CA . ARG A 1 102 ? 6.354 -9.766 2.311 1.00 0.00 102 ARG A CA 5
ATOM 5609 C C . ARG A 1 102 ? 7.211 -9.589 1.050 1.00 0.00 102 ARG A C 5
ATOM 5610 O O . ARG A 1 102 ? 8.378 -9.973 0.968 1.00 0.00 102 ARG A O 5
ATOM 5624 N N . MET A 1 103 ? 6.657 -8.753 0.184 1.00 0.00 103 MET A N 5
ATOM 5625 C CA . MET A 1 103 ? 7.227 -8.523 -1.151 1.00 0.00 103 MET A CA 5
ATOM 5626 C C . MET A 1 103 ? 7.943 -7.170 -1.212 1.00 0.00 103 MET A C 5
ATOM 5627 O O . MET A 1 103 ? 7.414 -6.137 -0.801 1.00 0.00 103 MET A O 5
ATOM 5633 N N . THR A 1 104 ? 9.220 -7.297 -1.555 1.00 0.00 104 THR A N 5
ATOM 5634 C CA . THR A 1 104 ? 10.142 -6.164 -1.756 1.00 0.00 104 THR A CA 5
ATOM 5635 C C . THR A 1 104 ? 10.268 -5.854 -3.249 1.00 0.00 104 THR A C 5
ATOM 5636 O O . THR A 1 104 ? 10.752 -6.655 -4.052 1.00 0.00 104 THR A O 5
ATOM 5642 N N . PHE A 1 105 ? 9.615 -4.759 -3.604 1.00 0.00 105 PHE A N 5
ATOM 5643 C CA . PHE A 1 105 ? 9.556 -4.278 -4.995 1.00 0.00 105 PHE A CA 5
ATOM 5644 C C . PHE A 1 105 ? 10.394 -3.001 -5.040 1.00 0.00 105 PHE A C 5
ATOM 5645 O O . PHE A 1 105 ? 10.324 -2.159 -4.146 1.00 0.00 105 PHE A O 5
ATOM 5659 N N . ILE A 1 106 ? 11.262 -2.919 -6.036 1.00 0.00 106 ILE A N 5
ATOM 5660 C CA . ILE A 1 106 ? 12.068 -1.701 -6.236 1.00 0.00 106 ILE A CA 5
ATOM 5661 C C . ILE A 1 106 ? 11.600 -0.978 -7.504 1.00 0.00 106 ILE A C 5
ATOM 5662 O O . ILE A 1 106 ? 11.103 -1.605 -8.440 1.00 0.00 106 ILE A O 5
ATOM 5668 N N . LYS A 1 107 ? 11.554 0.348 -7.406 1.00 0.00 107 LYS A N 5
ATOM 5669 C CA . LYS A 1 107 ? 11.103 1.239 -8.494 1.00 0.00 107 LYS A CA 5
ATOM 5670 C C . LYS A 1 107 ? 12.150 1.222 -9.621 1.00 0.00 107 LYS A C 5
ATOM 5671 O O . LYS A 1 107 ? 13.040 2.066 -9.652 1.00 0.00 107 LYS A O 5
ATOM 5681 N N . HIS A 1 108 ? 12.061 0.176 -10.442 1.00 0.00 108 HIS A N 5
ATOM 5682 C CA . HIS A 1 108 ? 12.961 -0.180 -11.567 1.00 0.00 108 HIS A CA 5
ATOM 5683 C C . HIS A 1 108 ? 14.079 -1.127 -11.102 1.00 0.00 108 HIS A C 5
ATOM 5684 O O . HIS A 1 108 ? 15.030 -0.719 -10.440 1.00 0.00 108 HIS A O 5
ATOM 5693 N N . LYS A 1 109 ? 13.837 -2.424 -11.289 1.00 0.00 109 LYS A N 5
ATOM 5694 C CA . LYS A 1 109 ? 14.872 -3.466 -11.063 1.00 0.00 109 LYS A CA 5
ATOM 5695 C C . LYS A 1 109 ? 16.121 -3.308 -11.954 1.00 0.00 109 LYS A C 5
ATOM 5696 O O . LYS A 1 109 ? 17.212 -3.697 -11.481 1.00 99.99 109 LYS A O 5
ATOM 5706 N N . GLY A 1 1 ? -4.333 -18.800 -3.875 1.00 0.00 1 GLY A N 6
ATOM 5707 C CA . GLY A 1 1 ? -4.337 -18.348 -5.290 1.00 0.00 1 GLY A CA 6
ATOM 5708 C C . GLY A 1 1 ? -4.290 -16.827 -5.566 1.00 0.00 1 GLY A C 6
ATOM 5709 O O . GLY A 1 1 ? -3.799 -16.388 -6.606 1.00 0.00 1 GLY A O 6
ATOM 5713 N N . SER A 1 2 ? -4.829 -16.052 -4.626 1.00 0.00 2 SER A N 6
ATOM 5714 C CA . SER A 1 2 ? -4.997 -14.588 -4.756 1.00 0.00 2 SER A CA 6
ATOM 5715 C C . SER A 1 2 ? -3.672 -13.828 -4.563 1.00 0.00 2 SER A C 6
ATOM 5716 O O . SER A 1 2 ? -2.741 -14.342 -3.944 1.00 0.00 2 SER A O 6
ATOM 5721 N N . MET A 1 3 ? -3.695 -12.566 -4.992 1.00 0.00 3 MET A N 6
ATOM 5722 C CA . MET A 1 3 ? -2.553 -11.624 -5.040 1.00 0.00 3 MET A CA 6
ATOM 5723 C C . MET A 1 3 ? -1.412 -12.168 -5.927 1.00 0.00 3 MET A C 6
ATOM 5724 O O . MET A 1 3 ? -0.313 -12.503 -5.493 1.00 0.00 3 MET A O 6
ATOM 5730 N N . GLU A 1 4 ? -1.728 -12.189 -7.218 1.00 0.00 4 GLU A N 6
ATOM 5731 C CA . GLU A 1 4 ? -0.862 -12.691 -8.301 1.00 0.00 4 GLU A CA 6
ATOM 5732 C C . GLU A 1 4 ? -1.148 -11.940 -9.604 1.00 0.00 4 GLU A C 6
ATOM 5733 O O . GLU A 1 4 ? -2.228 -12.066 -10.175 1.00 0.00 4 GLU A O 6
ATOM 5740 N N . GLN A 1 5 ? -0.260 -10.989 -9.888 1.00 0.00 5 GLN A N 6
ATOM 5741 C CA . GLN A 1 5 ? -0.294 -10.135 -11.098 1.00 0.00 5 GLN A CA 6
ATOM 5742 C C . GLN A 1 5 ? -1.466 -9.131 -11.216 1.00 0.00 5 GLN A C 6
ATOM 5743 O O . GLN A 1 5 ? -1.952 -8.843 -12.311 1.00 0.00 5 GLN A O 6
ATOM 5752 N N . PHE A 1 6 ? -1.666 -8.398 -10.116 1.00 0.00 6 PHE A N 6
ATOM 5753 C CA . PHE A 1 6 ? -2.748 -7.403 -9.906 1.00 0.00 6 PHE A CA 6
ATOM 5754 C C . PHE A 1 6 ? -2.806 -6.898 -8.452 1.00 0.00 6 PHE A C 6
ATOM 5755 O O . PHE A 1 6 ? -3.036 -7.677 -7.528 1.00 0.00 6 PHE A O 6
ATOM 5769 N N . GLU A 1 7 ? -2.319 -5.678 -8.234 1.00 0.00 7 GLU A N 6
ATOM 5770 C CA . GLU A 1 7 ? -2.512 -4.992 -6.937 1.00 0.00 7 GLU A CA 6
ATOM 5771 C C . GLU A 1 7 ? -3.192 -3.625 -7.103 1.00 0.00 7 GLU A C 6
ATOM 5772 O O . GLU A 1 7 ? -2.583 -2.671 -7.582 1.00 0.00 7 GLU A O 6
ATOM 5779 N N . LEU A 1 8 ? -4.489 -3.616 -6.810 1.00 0.00 8 LEU A N 6
ATOM 5780 C CA . LEU A 1 8 ? -5.339 -2.406 -6.839 1.00 0.00 8 LEU A CA 6
ATOM 5781 C C . LEU A 1 8 ? -5.691 -1.919 -5.428 1.00 0.00 8 LEU A C 6
ATOM 5782 O O . LEU A 1 8 ? -6.290 -2.646 -4.633 1.00 0.00 8 LEU A O 6
ATOM 5788 N N . PHE A 1 9 ? -5.162 -0.744 -5.106 1.00 0.00 9 PHE A N 6
ATOM 5789 C CA . PHE A 1 9 ? -5.344 -0.128 -3.775 1.00 0.00 9 PHE A CA 6
ATOM 5790 C C . PHE A 1 9 ? -5.863 1.318 -3.850 1.00 0.00 9 PHE A C 6
ATOM 5791 O O . PHE A 1 9 ? -5.391 2.126 -4.648 1.00 0.00 9 PHE A O 6
ATOM 5805 N N . SER A 1 10 ? -6.795 1.634 -2.952 1.00 0.00 10 SER A N 6
ATOM 5806 C CA . SER A 1 10 ? -7.456 2.961 -2.900 1.00 0.00 10 SER A CA 6
ATOM 5807 C C . SER A 1 10 ? -7.570 3.491 -1.464 1.00 0.00 10 SER A C 6
ATOM 5808 O O . SER A 1 10 ? -8.209 2.856 -0.622 1.00 0.00 10 SER A O 6
ATOM 5813 N N . ILE A 1 11 ? -6.906 4.615 -1.190 1.00 0.00 11 ILE A N 6
ATOM 5814 C CA . ILE A 1 11 ? -7.012 5.289 0.129 1.00 0.00 11 ILE A CA 6
ATOM 5815 C C . ILE A 1 11 ? -8.325 6.091 0.240 1.00 0.00 11 ILE A C 6
ATOM 5816 O O . ILE A 1 11 ? -8.854 6.555 -0.763 1.00 0.00 11 ILE A O 6
ATOM 5822 N N . ASP A 1 12 ? -8.740 6.356 1.473 1.00 0.00 12 ASP A N 6
ATOM 5823 C CA . ASP A 1 12 ? -9.903 7.224 1.748 1.00 0.00 12 ASP A CA 6
ATOM 5824 C C . ASP A 1 12 ? -9.765 8.707 1.342 1.00 0.00 12 ASP A C 6
ATOM 5825 O O . ASP A 1 12 ? -10.747 9.314 0.930 1.00 0.00 12 ASP A O 6
ATOM 5831 N N . LYS A 1 13 ? -8.558 9.271 1.475 1.00 0.00 13 LYS A N 6
ATOM 5832 C CA . LYS A 1 13 ? -8.260 10.726 1.369 1.00 0.00 13 LYS A CA 6
ATOM 5833 C C . LYS A 1 13 ? -9.307 11.631 2.062 1.00 0.00 13 LYS A C 6
ATOM 5834 O O . LYS A 1 13 ? -9.765 12.652 1.553 1.00 0.00 13 LYS A O 6
ATOM 5844 N N . PHE A 1 14 ? -9.712 11.161 3.237 1.00 0.00 14 PHE A N 6
ATOM 5845 C CA . PHE A 1 14 ? -10.704 11.837 4.094 1.00 0.00 14 PHE A CA 6
ATOM 5846 C C . PHE A 1 14 ? -10.136 12.309 5.448 1.00 0.00 14 PHE A C 6
ATOM 5847 O O . PHE A 1 14 ? -10.714 13.175 6.100 1.00 0.00 14 PHE A O 6
ATOM 5861 N N . LYS A 1 15 ? -8.971 11.765 5.814 1.00 0.00 15 LYS A N 6
ATOM 5862 C CA . LYS A 1 15 ? -8.269 12.000 7.094 1.00 0.00 15 LYS A CA 6
ATOM 5863 C C . LYS A 1 15 ? -6.879 11.319 7.040 1.00 0.00 15 LYS A C 6
ATOM 5864 O O . LYS A 1 15 ? -6.425 10.975 5.949 1.00 0.00 15 LYS A O 6
ATOM 5874 N N . CYS A 1 16 ? -6.308 11.003 8.209 1.00 0.00 16 CYS A N 6
ATOM 5875 C CA . CYS A 1 16 ? -4.943 10.460 8.418 1.00 0.00 16 CYS A CA 6
ATOM 5876 C C . CYS A 1 16 ? -3.827 11.452 8.034 1.00 0.00 16 CYS A C 6
ATOM 5877 O O . CYS A 1 16 ? -3.277 11.424 6.935 1.00 0.00 16 CYS A O 6
ATOM 5881 N N . ASN A 1 17 ? -3.425 12.247 9.031 1.00 0.00 17 ASN A N 6
ATOM 5882 C CA . ASN A 1 17 ? -2.349 13.269 8.922 1.00 0.00 17 ASN A CA 6
ATOM 5883 C C . ASN A 1 17 ? -0.919 12.691 8.797 1.00 0.00 17 ASN A C 6
ATOM 5884 O O . ASN A 1 17 ? 0.065 13.414 8.673 1.00 0.00 17 ASN A O 6
ATOM 5892 N N . SER A 1 18 ? -0.858 11.369 8.761 1.00 0.00 18 SER A N 6
ATOM 5893 C CA . SER A 1 18 ? 0.344 10.530 8.636 1.00 0.00 18 SER A CA 6
ATOM 5894 C C . SER A 1 18 ? 1.157 10.781 7.344 1.00 0.00 18 SER A C 6
ATOM 5895 O O . SER A 1 18 ? 1.835 11.795 7.206 1.00 0.00 18 SER A O 6
ATOM 5900 N N . GLU A 1 19 ? 1.270 9.758 6.507 1.00 0.00 19 GLU A N 6
ATOM 5901 C CA . GLU A 1 19 ? 1.860 9.822 5.155 1.00 0.00 19 GLU A CA 6
ATOM 5902 C C . GLU A 1 19 ? 1.081 10.707 4.165 1.00 0.00 19 GLU A C 6
ATOM 5903 O O . GLU A 1 19 ? -0.138 10.599 4.047 1.00 0.00 19 GLU A O 6
ATOM 5910 N N . ALA A 1 20 ? 1.842 11.497 3.404 1.00 0.00 20 ALA A N 6
ATOM 5911 C CA . ALA A 1 20 ? 1.300 12.468 2.426 1.00 0.00 20 ALA A CA 6
ATOM 5912 C C . ALA A 1 20 ? 2.192 12.666 1.180 1.00 0.00 20 ALA A C 6
ATOM 5913 O O . ALA A 1 20 ? 2.115 11.849 0.266 1.00 0.00 20 ALA A O 6
ATOM 5916 N N . LYS A 1 21 ? 3.135 13.615 1.210 1.00 0.00 21 LYS A N 6
ATOM 5917 C CA . LYS A 1 21 ? 4.032 13.936 0.073 1.00 0.00 21 LYS A CA 6
ATOM 5918 C C . LYS A 1 21 ? 4.788 12.716 -0.479 1.00 0.00 21 LYS A C 6
ATOM 5919 O O . LYS A 1 21 ? 4.444 12.210 -1.546 1.00 0.00 21 LYS A O 6
ATOM 5929 N N . TYR A 1 22 ? 5.722 12.200 0.323 1.00 0.00 22 TYR A N 6
ATOM 5930 C CA . TYR A 1 22 ? 6.475 10.967 0.016 1.00 0.00 22 TYR A CA 6
ATOM 5931 C C . TYR A 1 22 ? 5.582 9.738 -0.264 1.00 0.00 22 TYR A C 6
ATOM 5932 O O . TYR A 1 22 ? 5.820 9.020 -1.230 1.00 0.00 22 TYR A O 6
ATOM 5947 N N . TYR A 1 23 ? 4.416 9.696 0.388 1.00 0.00 23 TYR A N 6
ATOM 5948 C CA . TYR A 1 23 ? 3.389 8.665 0.137 1.00 0.00 23 TYR A CA 6
ATOM 5949 C C . TYR A 1 23 ? 2.905 8.740 -1.319 1.00 0.00 23 TYR A C 6
ATOM 5950 O O . TYR A 1 23 ? 3.317 7.916 -2.126 1.00 0.00 23 TYR A O 6
ATOM 5965 N N . LEU A 1 24 ? 2.271 9.846 -1.704 1.00 0.00 24 LEU A N 6
ATOM 5966 C CA . LEU A 1 24 ? 1.771 10.014 -3.084 1.00 0.00 24 LEU A CA 6
ATOM 5967 C C . LEU A 1 24 ? 2.877 9.965 -4.156 1.00 0.00 24 LEU A C 6
ATOM 5968 O O . LEU A 1 24 ? 2.804 9.111 -5.033 1.00 0.00 24 LEU A O 6
ATOM 5974 N N . ASN A 1 25 ? 4.011 10.613 -3.884 1.00 0.00 25 ASN A N 6
ATOM 5975 C CA . ASN A 1 25 ? 5.169 10.629 -4.804 1.00 0.00 25 ASN A CA 6
ATOM 5976 C C . ASN A 1 25 ? 5.815 9.255 -5.072 1.00 0.00 25 ASN A C 6
ATOM 5977 O O . ASN A 1 25 ? 6.414 9.055 -6.124 1.00 0.00 25 ASN A O 6
ATOM 5985 N N . ILE A 1 26 ? 5.748 8.361 -4.085 1.00 0.00 26 ILE A N 6
ATOM 5986 C CA . ILE A 1 26 ? 6.347 7.012 -4.191 1.00 0.00 26 ILE A CA 6
ATOM 5987 C C . ILE A 1 26 ? 5.294 5.869 -4.116 1.00 0.00 26 ILE A C 6
ATOM 5988 O O . ILE A 1 26 ? 5.640 4.698 -4.055 1.00 0.00 26 ILE A O 6
ATOM 5994 N N . ILE A 1 27 ? 3.995 6.173 -4.074 1.00 0.00 27 ILE A N 6
ATOM 5995 C CA . ILE A 1 27 ? 2.937 5.131 -4.121 1.00 0.00 27 ILE A CA 6
ATOM 5996 C C . ILE A 1 27 ? 1.726 5.404 -5.043 1.00 0.00 27 ILE A C 6
ATOM 5997 O O . ILE A 1 27 ? 1.046 4.468 -5.461 1.00 0.00 27 ILE A O 6
ATOM 6003 N N . GLU A 1 28 ? 1.422 6.677 -5.300 1.00 0.00 28 GLU A N 6
ATOM 6004 C CA . GLU A 1 28 ? 0.335 7.058 -6.225 1.00 0.00 28 GLU A CA 6
ATOM 6005 C C . GLU A 1 28 ? 0.756 6.760 -7.674 1.00 0.00 28 GLU A C 6
ATOM 6006 O O . GLU A 1 28 ? 1.500 7.509 -8.305 1.00 0.00 28 GLU A O 6
ATOM 6013 N N . GLY A 1 29 ? 0.280 5.595 -8.108 1.00 0.00 29 GLY A N 6
ATOM 6014 C CA . GLY A 1 29 ? 0.629 4.992 -9.407 1.00 0.00 29 GLY A CA 6
ATOM 6015 C C . GLY A 1 29 ? 1.019 3.517 -9.233 1.00 0.00 29 GLY A C 6
ATOM 6016 O O . GLY A 1 29 ? 0.623 2.878 -8.260 1.00 0.00 29 GLY A O 6
ATOM 6018 N N . GLU A 1 30 ? 1.849 3.042 -10.157 1.00 0.00 30 GLU A N 6
ATOM 6019 C CA . GLU A 1 30 ? 2.165 1.602 -10.287 1.00 0.00 30 GLU A CA 6
ATOM 6020 C C . GLU A 1 30 ? 3.661 1.300 -10.130 1.00 0.00 30 GLU A C 6
ATOM 6021 O O . GLU A 1 30 ? 4.495 1.734 -10.924 1.00 0.00 30 GLU A O 6
ATOM 6028 N N . TRP A 1 31 ? 3.944 0.471 -9.135 1.00 0.00 31 TRP A N 6
ATOM 6029 C CA . TRP A 1 31 ? 5.284 -0.096 -8.895 1.00 0.00 31 TRP A CA 6
ATOM 6030 C C . TRP A 1 31 ? 5.707 -1.132 -9.931 1.00 0.00 31 TRP A C 6
ATOM 6031 O O . TRP A 1 31 ? 5.110 -2.199 -10.052 1.00 0.00 31 TRP A O 6
ATOM 6049 N N . HIS A 1 32 ? 6.770 -0.758 -10.637 1.00 0.00 32 HIS A N 6
ATOM 6050 C CA . HIS A 1 32 ? 7.366 -1.508 -11.764 1.00 0.00 32 HIS A CA 6
ATOM 6051 C C . HIS A 1 32 ? 6.321 -1.688 -12.898 1.00 0.00 32 HIS A C 6
ATOM 6052 O O . HIS A 1 32 ? 5.932 -2.816 -13.222 1.00 0.00 32 HIS A O 6
ATOM 6061 N N . PRO A 1 33 ? 5.920 -0.580 -13.557 1.00 0.00 33 PRO A N 6
ATOM 6062 C CA . PRO A 1 33 ? 4.843 -0.566 -14.575 1.00 0.00 33 PRO A CA 6
ATOM 6063 C C . PRO A 1 33 ? 5.289 -1.107 -15.950 1.00 0.00 33 PRO A C 6
ATOM 6064 O O . PRO A 1 33 ? 5.005 -0.542 -17.002 1.00 0.00 33 PRO A O 6
ATOM 6068 N N . GLN A 1 34 ? 5.966 -2.251 -15.899 1.00 0.00 34 GLN A N 6
ATOM 6069 C CA . GLN A 1 34 ? 6.620 -2.907 -17.054 1.00 0.00 34 GLN A CA 6
ATOM 6070 C C . GLN A 1 34 ? 6.819 -4.428 -16.876 1.00 0.00 34 GLN A C 6
ATOM 6071 O O . GLN A 1 34 ? 7.607 -5.056 -17.579 1.00 0.00 34 GLN A O 6
ATOM 6080 N N . ASP A 1 35 ? 5.937 -5.030 -16.074 1.00 0.00 35 ASP A N 6
ATOM 6081 C CA . ASP A 1 35 ? 5.965 -6.467 -15.723 1.00 0.00 35 ASP A CA 6
ATOM 6082 C C . ASP A 1 35 ? 5.383 -7.377 -16.834 1.00 0.00 35 ASP A C 6
ATOM 6083 O O . ASP A 1 35 ? 4.384 -8.060 -16.612 1.00 0.00 35 ASP A O 6
ATOM 6089 N N . LEU A 1 36 ? 5.877 -7.155 -18.056 1.00 0.00 36 LEU A N 6
ATOM 6090 C CA . LEU A 1 36 ? 5.583 -7.883 -19.314 1.00 0.00 36 LEU A CA 6
ATOM 6091 C C . LEU A 1 36 ? 4.173 -8.484 -19.522 1.00 0.00 36 LEU A C 6
ATOM 6092 O O . LEU A 1 36 ? 4.002 -9.480 -20.221 1.00 0.00 36 LEU A O 6
ATOM 6098 N N . ASN A 1 37 ? 3.172 -7.673 -19.175 1.00 0.00 37 ASN A N 6
ATOM 6099 C CA . ASN A 1 37 ? 1.748 -8.079 -19.045 1.00 0.00 37 ASN A CA 6
ATOM 6100 C C . ASN A 1 37 ? 0.879 -6.930 -18.489 1.00 0.00 37 ASN A C 6
ATOM 6101 O O . ASN A 1 37 ? -0.288 -6.788 -18.835 1.00 0.00 37 ASN A O 6
ATOM 6109 N N . ASP A 1 38 ? 1.509 -6.111 -17.639 1.00 0.00 38 ASP A N 6
ATOM 6110 C CA . ASP A 1 38 ? 0.953 -4.928 -16.942 1.00 0.00 38 ASP A CA 6
ATOM 6111 C C . ASP A 1 38 ? 0.062 -5.376 -15.767 1.00 0.00 38 ASP A C 6
ATOM 6112 O O . ASP A 1 38 ? -1.147 -5.172 -15.710 1.00 0.00 38 ASP A O 6
ATOM 6118 N N . SER A 1 39 ? 0.798 -5.765 -14.730 1.00 0.00 39 SER A N 6
ATOM 6119 C CA . SER A 1 39 ? 0.271 -6.457 -13.534 1.00 0.00 39 SER A CA 6
ATOM 6120 C C . SER A 1 39 ? 0.727 -5.920 -12.151 1.00 0.00 39 SER A C 6
ATOM 6121 O O . SER A 1 39 ? 0.695 -6.674 -11.174 1.00 0.00 39 SER A O 6
ATOM 6126 N N . PRO A 1 40 ? 1.095 -4.636 -12.018 1.00 0.00 40 PRO A N 6
ATOM 6127 C CA . PRO A 1 40 ? 1.931 -4.149 -10.904 1.00 0.00 40 PRO A CA 6
ATOM 6128 C C . PRO A 1 40 ? 1.125 -3.853 -9.620 1.00 0.00 40 PRO A C 6
ATOM 6129 O O . PRO A 1 40 ? 0.024 -4.364 -9.414 1.00 0.00 40 PRO A O 6
ATOM 6133 N N . LEU A 1 41 ? 1.725 -3.023 -8.769 1.00 0.00 41 LEU A N 6
ATOM 6134 C CA . LEU A 1 41 ? 1.120 -2.472 -7.541 1.00 0.00 41 LEU A CA 6
ATOM 6135 C C . LEU A 1 41 ? 0.703 -1.013 -7.791 1.00 0.00 41 LEU A C 6
ATOM 6136 O O . LEU A 1 41 ? 1.552 -0.128 -7.869 1.00 0.00 41 LEU A O 6
ATOM 6142 N N . LYS A 1 42 ? -0.591 -0.828 -8.042 1.00 0.00 42 LYS A N 6
ATOM 6143 C CA . LYS A 1 42 ? -1.164 0.505 -8.298 1.00 0.00 42 LYS A CA 6
ATOM 6144 C C . LYS A 1 42 ? -2.176 0.974 -7.244 1.00 0.00 42 LYS A C 6
ATOM 6145 O O . LYS A 1 42 ? -3.077 0.247 -6.823 1.00 0.00 42 LYS A O 6
ATOM 6155 N N . PHE A 1 43 ? -1.886 2.174 -6.757 1.00 0.00 43 PHE A N 6
ATOM 6156 C CA . PHE A 1 43 ? -2.701 2.866 -5.746 1.00 0.00 43 PHE A CA 6
ATOM 6157 C C . PHE A 1 43 ? -3.142 4.283 -6.155 1.00 0.00 43 PHE A C 6
ATOM 6158 O O . PHE A 1 43 ? -2.344 5.091 -6.635 1.00 0.00 43 PHE A O 6
ATOM 6172 N N . ILE A 1 44 ? -4.384 4.566 -5.773 1.00 0.00 44 ILE A N 6
ATOM 6173 C CA . ILE A 1 44 ? -5.076 5.853 -5.992 1.00 0.00 44 ILE A CA 6
ATOM 6174 C C . ILE A 1 44 ? -5.569 6.483 -4.663 1.00 0.00 44 ILE A C 6
ATOM 6175 O O . ILE A 1 44 ? -5.623 5.834 -3.616 1.00 0.00 44 ILE A O 6
ATOM 6181 N N . LEU A 1 45 ? -5.990 7.744 -4.757 1.00 0.00 45 LEU A N 6
ATOM 6182 C CA . LEU A 1 45 ? -6.541 8.517 -3.625 1.00 0.00 45 LEU A CA 6
ATOM 6183 C C . LEU A 1 45 ? -8.057 8.750 -3.748 1.00 0.00 45 LEU A C 6
ATOM 6184 O O . LEU A 1 45 ? -8.608 8.779 -4.847 1.00 0.00 45 LEU A O 6
ATOM 6190 N N . SER A 1 46 ? -8.691 8.715 -2.578 1.00 0.00 46 SER A N 6
ATOM 6191 C CA . SER A 1 46 ? -10.144 8.891 -2.336 1.00 0.00 46 SER A CA 6
ATOM 6192 C C . SER A 1 46 ? -11.020 7.864 -3.086 1.00 0.00 46 SER A C 6
ATOM 6193 O O . SER A 1 46 ? -10.652 6.692 -3.158 1.00 0.00 46 SER A O 6
ATOM 6198 N N . THR A 1 47 ? -12.110 8.323 -3.705 1.00 0.00 47 THR A N 6
ATOM 6199 C CA . THR A 1 47 ? -13.166 7.515 -4.373 1.00 0.00 47 THR A CA 6
ATOM 6200 C C . THR A 1 47 ? -13.947 6.583 -3.422 1.00 0.00 47 THR A C 6
ATOM 6201 O O . THR A 1 47 ? -13.679 6.513 -2.220 1.00 0.00 47 THR A O 6
ATOM 6207 N N . SER A 1 48 ? -15.047 6.041 -3.949 1.00 0.00 48 SER A N 6
ATOM 6208 C CA . SER A 1 48 ? -16.018 5.173 -3.232 1.00 0.00 48 SER A CA 6
ATOM 6209 C C . SER A 1 48 ? -16.602 5.730 -1.915 1.00 0.00 48 SER A C 6
ATOM 6210 O O . SER A 1 48 ? -17.078 4.979 -1.063 1.00 0.00 48 SER A O 6
ATOM 6215 N N . ASP A 1 49 ? -16.679 7.062 -1.819 1.00 0.00 49 ASP A N 6
ATOM 6216 C CA . ASP A 1 49 ? -17.082 7.826 -0.612 1.00 0.00 49 ASP A CA 6
ATOM 6217 C C . ASP A 1 49 ? -16.174 7.599 0.610 1.00 0.00 49 ASP A C 6
ATOM 6218 O O . ASP A 1 49 ? -15.379 8.471 0.949 1.00 0.00 49 ASP A O 6
ATOM 6224 N N . ASP A 1 50 ? -16.211 6.385 1.157 1.00 0.00 50 ASP A N 6
ATOM 6225 C CA . ASP A 1 50 ? -15.379 5.986 2.308 1.00 0.00 50 ASP A CA 6
ATOM 6226 C C . ASP A 1 50 ? -14.257 5.007 1.885 1.00 0.00 50 ASP A C 6
ATOM 6227 O O . ASP A 1 50 ? -13.580 4.419 2.729 1.00 0.00 50 ASP A O 6
ATOM 6233 N N . SER A 1 51 ? -13.905 5.041 0.596 1.00 0.00 51 SER A N 6
ATOM 6234 C CA . SER A 1 51 ? -12.948 4.118 -0.063 1.00 0.00 51 SER A CA 6
ATOM 6235 C C . SER A 1 51 ? -13.184 2.633 0.297 1.00 0.00 51 SER A C 6
ATOM 6236 O O . SER A 1 51 ? -14.308 2.236 0.593 1.00 0.00 51 SER A O 6
ATOM 6241 N N . ASP A 1 52 ? -12.136 1.818 0.171 1.00 0.00 52 ASP A N 6
ATOM 6242 C CA . ASP A 1 52 ? -12.118 0.419 0.651 1.00 0.00 52 ASP A CA 6
ATOM 6243 C C . ASP A 1 52 ? -11.031 0.144 1.714 1.00 0.00 52 ASP A C 6
ATOM 6244 O O . ASP A 1 52 ? -11.189 -0.752 2.545 1.00 0.00 52 ASP A O 6
ATOM 6250 N N . TYR A 1 53 ? -10.004 0.998 1.761 1.00 0.00 53 TYR A N 6
ATOM 6251 C CA . TYR A 1 53 ? -8.841 0.829 2.657 1.00 0.00 53 TYR A CA 6
ATOM 6252 C C . TYR A 1 53 ? -8.791 1.937 3.721 1.00 0.00 53 TYR A C 6
ATOM 6253 O O . TYR A 1 53 ? -8.646 3.123 3.411 1.00 0.00 53 TYR A O 6
ATOM 6268 N N . ILE A 1 54 ? -8.803 1.500 4.975 1.00 0.00 54 ILE A N 6
ATOM 6269 C CA . ILE A 1 54 ? -8.797 2.413 6.136 1.00 0.00 54 ILE A CA 6
ATOM 6270 C C . ILE A 1 54 ? -7.479 2.386 6.930 1.00 0.00 54 ILE A C 6
ATOM 6271 O O . ILE A 1 54 ? -7.028 1.355 7.431 1.00 0.00 54 ILE A O 6
ATOM 6277 N N . CYS A 1 55 ? -6.818 3.535 6.823 1.00 0.00 55 CYS A N 6
ATOM 6278 C CA . CYS A 1 55 ? -5.537 3.873 7.476 1.00 0.00 55 CYS A CA 6
ATOM 6279 C C . CYS A 1 55 ? -5.650 3.977 9.004 1.00 0.00 55 CYS A C 6
ATOM 6280 O O . CYS A 1 55 ? -6.276 4.898 9.520 1.00 0.00 55 CYS A O 6
ATOM 6284 N N . LYS A 1 56 ? -5.114 2.964 9.685 1.00 0.00 56 LYS A N 6
ATOM 6285 C CA . LYS A 1 56 ? -5.118 2.913 11.162 1.00 0.00 56 LYS A CA 6
ATOM 6286 C C . LYS A 1 56 ? -4.212 4.004 11.763 1.00 0.00 56 LYS A C 6
ATOM 6287 O O . LYS A 1 56 ? -4.704 4.897 12.447 1.00 0.00 56 LYS A O 6
ATOM 6297 N N . TYR A 1 57 ? -2.923 3.951 11.415 1.00 0.00 57 TYR A N 6
ATOM 6298 C CA . TYR A 1 57 ? -1.895 4.908 11.885 1.00 0.00 57 TYR A CA 6
ATOM 6299 C C . TYR A 1 57 ? -0.506 4.659 11.280 1.00 0.00 57 TYR A C 6
ATOM 6300 O O . TYR A 1 57 ? -0.205 3.566 10.793 1.00 0.00 57 TYR A O 6
ATOM 6315 N N . ILE A 1 58 ? 0.242 5.757 11.179 1.00 0.00 58 ILE A N 6
ATOM 6316 C CA . ILE A 1 58 ? 1.679 5.745 10.839 1.00 0.00 58 ILE A CA 6
ATOM 6317 C C . ILE A 1 58 ? 2.492 5.162 12.011 1.00 0.00 58 ILE A C 6
ATOM 6318 O O . ILE A 1 58 ? 2.163 5.346 13.182 1.00 0.00 58 ILE A O 6
ATOM 6324 N N . ASN A 1 59 ? 3.542 4.456 11.633 1.00 0.00 59 ASN A N 6
ATOM 6325 C CA . ASN A 1 59 ? 4.511 3.825 12.547 1.00 0.00 59 ASN A CA 6
ATOM 6326 C C . ASN A 1 59 ? 5.931 4.198 12.086 1.00 0.00 59 ASN A C 6
ATOM 6327 O O . ASN A 1 59 ? 6.105 4.931 11.110 1.00 0.00 59 ASN A O 6
ATOM 6335 N N . THR A 1 60 ? 6.920 3.670 12.806 1.00 0.00 60 THR A N 6
ATOM 6336 C CA . THR A 1 60 ? 8.347 3.716 12.409 1.00 0.00 60 THR A CA 6
ATOM 6337 C C . THR A 1 60 ? 8.577 3.050 11.031 1.00 0.00 60 THR A C 6
ATOM 6338 O O . THR A 1 60 ? 8.121 3.587 10.022 1.00 0.00 60 THR A O 6
ATOM 6344 N N . GLU A 1 61 ? 9.297 1.926 10.967 1.00 0.00 61 GLU A N 6
ATOM 6345 C CA . GLU A 1 61 ? 9.609 1.182 9.722 1.00 0.00 61 GLU A CA 6
ATOM 6346 C C . GLU A 1 61 ? 10.101 2.139 8.605 1.00 0.00 61 GLU A C 6
ATOM 6347 O O . GLU A 1 61 ? 9.529 2.224 7.522 1.00 0.00 61 GLU A O 6
ATOM 6354 N N . HIS A 1 62 ? 10.938 3.077 9.063 1.00 0.00 62 HIS A N 6
ATOM 6355 C CA . HIS A 1 62 ? 11.533 4.203 8.306 1.00 0.00 62 HIS A CA 6
ATOM 6356 C C . HIS A 1 62 ? 10.594 5.215 7.602 1.00 0.00 62 HIS A C 6
ATOM 6357 O O . HIS A 1 62 ? 11.109 6.088 6.907 1.00 0.00 62 HIS A O 6
ATOM 6366 N N . LYS A 1 63 ? 9.321 5.231 8.024 1.00 0.00 63 LYS A N 6
ATOM 6367 C CA . LYS A 1 63 ? 8.156 6.077 7.625 1.00 0.00 63 LYS A CA 6
ATOM 6368 C C . LYS A 1 63 ? 6.999 5.304 6.945 1.00 0.00 63 LYS A C 6
ATOM 6369 O O . LYS A 1 63 ? 6.453 5.703 5.914 1.00 0.00 63 LYS A O 6
ATOM 6379 N N . GLN A 1 64 ? 6.487 4.310 7.671 1.00 0.00 64 GLN A N 6
ATOM 6380 C CA . GLN A 1 64 ? 5.477 3.342 7.182 1.00 0.00 64 GLN A CA 6
ATOM 6381 C C . GLN A 1 64 ? 4.176 3.350 8.005 1.00 0.00 64 GLN A C 6
ATOM 6382 O O . GLN A 1 64 ? 4.228 3.358 9.233 1.00 0.00 64 GLN A O 6
ATOM 6391 N N . LEU A 1 65 ? 3.063 3.054 7.336 1.00 0.00 65 LEU A N 6
ATOM 6392 C CA . LEU A 1 65 ? 1.732 2.939 7.975 1.00 0.00 65 LEU A CA 6
ATOM 6393 C C . LEU A 1 65 ? 1.077 1.551 7.808 1.00 0.00 65 LEU A C 6
ATOM 6394 O O . LEU A 1 65 ? 1.403 0.795 6.892 1.00 0.00 65 LEU A O 6
ATOM 6400 N N . THR A 1 66 ? 0.202 1.247 8.768 1.00 0.00 66 THR A N 6
ATOM 6401 C CA . THR A 1 66 ? -0.692 0.064 8.768 1.00 0.00 66 THR A CA 6
ATOM 6402 C C . THR A 1 66 ? -2.142 0.451 8.438 1.00 0.00 66 THR A C 6
ATOM 6403 O O . THR A 1 66 ? -2.727 1.321 9.088 1.00 0.00 66 THR A O 6
ATOM 6409 N N . LEU A 1 67 ? -2.655 -0.126 7.352 1.00 0.00 67 LEU A N 6
ATOM 6410 C CA . LEU A 1 67 ? -4.067 0.035 6.934 1.00 0.00 67 LEU A CA 6
ATOM 6411 C C . LEU A 1 67 ? -4.802 -1.273 6.605 1.00 0.00 67 LEU A C 6
ATOM 6412 O O . LEU A 1 67 ? -4.245 -2.169 5.978 1.00 0.00 67 LEU A O 6
ATOM 6418 N N . TYR A 1 68 ? -6.088 -1.301 6.941 1.00 0.00 68 TYR A N 6
ATOM 6419 C CA . TYR A 1 68 ? -6.939 -2.503 6.807 1.00 0.00 68 TYR A CA 6
ATOM 6420 C C . TYR A 1 68 ? -8.117 -2.330 5.841 1.00 0.00 68 TYR A C 6
ATOM 6421 O O . TYR A 1 68 ? -8.728 -1.266 5.744 1.00 0.00 68 TYR A O 6
ATOM 6436 N N . ASN A 1 69 ? -8.214 -3.319 4.959 1.00 0.00 69 ASN A N 6
ATOM 6437 C CA . ASN A 1 69 ? -9.191 -3.360 3.857 1.00 0.00 69 ASN A CA 6
ATOM 6438 C C . ASN A 1 69 ? -10.560 -3.882 4.309 1.00 0.00 69 ASN A C 6
ATOM 6439 O O . ASN A 1 69 ? -10.769 -5.084 4.494 1.00 0.00 69 ASN A O 6
ATOM 6447 N N . LYS A 1 70 ? -11.489 -2.934 4.340 1.00 0.00 70 LYS A N 6
ATOM 6448 C CA . LYS A 1 70 ? -12.894 -3.165 4.724 1.00 0.00 70 LYS A CA 6
ATOM 6449 C C . LYS A 1 70 ? -13.795 -3.690 3.586 1.00 0.00 70 LYS A C 6
ATOM 6450 O O . LYS A 1 70 ? -15.010 -3.788 3.745 1.00 0.00 70 LYS A O 6
ATOM 6460 N N . ASN A 1 71 ? -13.163 -4.153 2.507 1.00 0.00 71 ASN A N 6
ATOM 6461 C CA . ASN A 1 71 ? -13.890 -4.748 1.369 1.00 0.00 71 ASN A CA 6
ATOM 6462 C C . ASN A 1 71 ? -13.780 -6.279 1.259 1.00 0.00 71 ASN A C 6
ATOM 6463 O O . ASN A 1 71 ? -14.648 -6.904 0.651 1.00 0.00 71 ASN A O 6
ATOM 6471 N N . ASN A 1 72 ? -12.749 -6.862 1.871 1.00 0.00 72 ASN A N 6
ATOM 6472 C CA . ASN A 1 72 ? -12.487 -8.312 1.753 1.00 0.00 72 ASN A CA 6
ATOM 6473 C C . ASN A 1 72 ? -12.813 -9.042 3.072 1.00 0.00 72 ASN A C 6
ATOM 6474 O O . ASN A 1 72 ? -13.966 -9.385 3.314 1.00 0.00 72 ASN A O 6
ATOM 6482 N N . SER A 1 73 ? -11.805 -9.225 3.930 1.00 0.00 73 SER A N 6
ATOM 6483 C CA . SER A 1 73 ? -11.952 -9.862 5.256 1.00 0.00 73 SER A CA 6
ATOM 6484 C C . SER A 1 73 ? -10.770 -9.533 6.183 1.00 0.00 73 SER A C 6
ATOM 6485 O O . SER A 1 73 ? -9.834 -10.305 6.391 1.00 0.00 73 SER A O 6
ATOM 6490 N N . SER A 1 74 ? -10.849 -8.335 6.761 1.00 0.00 74 SER A N 6
ATOM 6491 C CA . SER A 1 74 ? -9.888 -7.805 7.763 1.00 0.00 74 SER A CA 6
ATOM 6492 C C . SER A 1 74 ? -8.401 -7.795 7.336 1.00 0.00 74 SER A C 6
ATOM 6493 O O . SER A 1 74 ? -7.500 -8.099 8.120 1.00 0.00 74 SER A O 6
ATOM 6498 N N . ILE A 1 75 ? -8.152 -7.291 6.127 1.00 0.00 75 ILE A N 6
ATOM 6499 C CA . ILE A 1 75 ? -6.797 -7.317 5.527 1.00 0.00 75 ILE A CA 6
ATOM 6500 C C . ILE A 1 75 ? -6.004 -6.048 5.892 1.00 0.00 75 ILE A C 6
ATOM 6501 O O . ILE A 1 75 ? -6.124 -5.010 5.248 1.00 0.00 75 ILE A O 6
ATOM 6507 N N . VAL A 1 76 ? -5.108 -6.231 6.848 1.00 0.00 76 VAL A N 6
ATOM 6508 C CA . VAL A 1 76 ? -4.232 -5.177 7.399 1.00 0.00 76 VAL A CA 6
ATOM 6509 C C . VAL A 1 76 ? -2.879 -5.270 6.672 1.00 0.00 76 VAL A C 6
ATOM 6510 O O . VAL A 1 76 ? -2.131 -6.225 6.860 1.00 0.00 76 VAL A O 6
ATOM 6515 N N . ILE A 1 77 ? -2.618 -4.315 5.790 1.00 0.00 77 ILE A N 6
ATOM 6516 C CA . ILE A 1 77 ? -1.310 -4.246 5.106 1.00 0.00 77 ILE A CA 6
ATOM 6517 C C . ILE A 1 77 ? -0.476 -3.059 5.610 1.00 0.00 77 ILE A C 6
ATOM 6518 O O . ILE A 1 77 ? -0.989 -1.992 5.952 1.00 0.00 77 ILE A O 6
ATOM 6524 N N . GLU A 1 78 ? 0.809 -3.356 5.747 1.00 0.00 78 GLU A N 6
ATOM 6525 C CA . GLU A 1 78 ? 1.839 -2.426 6.247 1.00 0.00 78 GLU A CA 6
ATOM 6526 C C . GLU A 1 78 ? 2.928 -2.200 5.196 1.00 0.00 78 GLU A C 6
ATOM 6527 O O . GLU A 1 78 ? 3.586 -3.142 4.748 1.00 0.00 78 GLU A O 6
ATOM 6534 N N . ILE A 1 79 ? 2.850 -0.996 4.639 1.00 0.00 79 ILE A N 6
ATOM 6535 C CA . ILE A 1 79 ? 3.642 -0.595 3.458 1.00 0.00 79 ILE A CA 6
ATOM 6536 C C . ILE A 1 79 ? 4.487 0.666 3.695 1.00 0.00 79 ILE A C 6
ATOM 6537 O O . ILE A 1 79 ? 3.987 1.683 4.184 1.00 0.00 79 ILE A O 6
ATOM 6543 N N . PHE A 1 80 ? 5.784 0.533 3.423 1.00 0.00 80 PHE A N 6
ATOM 6544 C CA . PHE A 1 80 ? 6.733 1.659 3.543 1.00 0.00 80 PHE A CA 6
ATOM 6545 C C . PHE A 1 80 ? 7.081 2.210 2.163 1.00 0.00 80 PHE A C 6
ATOM 6546 O O . PHE A 1 80 ? 7.628 1.507 1.318 1.00 0.00 80 PHE A O 6
ATOM 6560 N N . ILE A 1 81 ? 6.880 3.520 2.094 1.00 0.00 81 ILE A N 6
ATOM 6561 C CA . ILE A 1 81 ? 6.914 4.326 0.861 1.00 0.00 81 ILE A CA 6
ATOM 6562 C C . ILE A 1 81 ? 8.029 5.382 1.041 1.00 0.00 81 ILE A C 6
ATOM 6563 O O . ILE A 1 81 ? 7.732 6.489 1.486 1.00 0.00 81 ILE A O 6
ATOM 6569 N N . PRO A 1 82 ? 9.305 5.020 0.843 1.00 0.00 82 PRO A N 6
ATOM 6570 C CA . PRO A 1 82 ? 10.452 5.912 1.100 1.00 0.00 82 PRO A CA 6
ATOM 6571 C C . PRO A 1 82 ? 10.602 6.967 -0.016 1.00 0.00 82 PRO A C 6
ATOM 6572 O O . PRO A 1 82 ? 10.066 8.066 0.079 1.00 0.00 82 PRO A O 6
ATOM 6576 N N . ASN A 1 83 ? 11.414 6.586 -1.000 1.00 0.00 83 ASN A N 6
ATOM 6577 C CA . ASN A 1 83 ? 11.844 7.233 -2.254 1.00 0.00 83 ASN A CA 6
ATOM 6578 C C . ASN A 1 83 ? 13.071 6.414 -2.713 1.00 0.00 83 ASN A C 6
ATOM 6579 O O . ASN A 1 83 ? 13.163 5.234 -2.365 1.00 0.00 83 ASN A O 6
ATOM 6587 N N . ASP A 1 84 ? 13.955 6.996 -3.527 1.00 0.00 84 ASP A N 6
ATOM 6588 C CA . ASP A 1 84 ? 15.242 6.396 -3.950 1.00 0.00 84 ASP A CA 6
ATOM 6589 C C . ASP A 1 84 ? 15.114 4.952 -4.474 1.00 0.00 84 ASP A C 6
ATOM 6590 O O . ASP A 1 84 ? 16.010 4.121 -4.322 1.00 0.00 84 ASP A O 6
ATOM 6596 N N . ASN A 1 85 ? 14.001 4.733 -5.172 1.00 0.00 85 ASN A N 6
ATOM 6597 C CA . ASN A 1 85 ? 13.615 3.455 -5.804 1.00 0.00 85 ASN A CA 6
ATOM 6598 C C . ASN A 1 85 ? 13.452 2.296 -4.797 1.00 0.00 85 ASN A C 6
ATOM 6599 O O . ASN A 1 85 ? 13.954 1.200 -5.019 1.00 0.00 85 ASN A O 6
ATOM 6607 N N . LYS A 1 86 ? 12.662 2.523 -3.749 1.00 0.00 86 LYS A N 6
ATOM 6608 C CA . LYS A 1 86 ? 12.412 1.535 -2.671 1.00 0.00 86 LYS A CA 6
ATOM 6609 C C . LYS A 1 86 ? 10.948 1.526 -2.189 1.00 0.00 86 LYS A C 6
ATOM 6610 O O . LYS A 1 86 ? 10.294 2.565 -2.234 1.00 0.00 86 LYS A O 6
ATOM 6620 N N . ILE A 1 87 ? 10.449 0.337 -1.836 1.00 0.00 87 ILE A N 6
ATOM 6621 C CA . ILE A 1 87 ? 9.159 0.104 -1.126 1.00 0.00 87 ILE A CA 6
ATOM 6622 C C . ILE A 1 87 ? 9.090 -1.341 -0.581 1.00 0.00 87 ILE A C 6
ATOM 6623 O O . ILE A 1 87 ? 9.612 -2.275 -1.193 1.00 0.00 87 ILE A O 6
ATOM 6629 N N . LEU A 1 88 ? 8.394 -1.493 0.542 1.00 0.00 88 LEU A N 6
ATOM 6630 C CA . LEU A 1 88 ? 8.031 -2.817 1.095 1.00 0.00 88 LEU A CA 6
ATOM 6631 C C . LEU A 1 88 ? 6.532 -2.965 1.403 1.00 0.00 88 LEU A C 6
ATOM 6632 O O . LEU A 1 88 ? 5.890 -2.014 1.851 1.00 0.00 88 LEU A O 6
ATOM 6638 N N . LEU A 1 89 ? 6.010 -4.150 1.088 1.00 0.00 89 LEU A N 6
ATOM 6639 C CA . LEU A 1 89 ? 4.611 -4.557 1.356 1.00 0.00 89 LEU A CA 6
ATOM 6640 C C . LEU A 1 89 ? 4.503 -5.848 2.183 1.00 0.00 89 LEU A C 6
ATOM 6641 O O . LEU A 1 89 ? 5.073 -6.886 1.841 1.00 0.00 89 LEU A O 6
ATOM 6647 N N . THR A 1 90 ? 3.651 -5.747 3.200 1.00 0.00 90 THR A N 6
ATOM 6648 C CA . THR A 1 90 ? 3.273 -6.884 4.069 1.00 0.00 90 THR A CA 6
ATOM 6649 C C . THR A 1 90 ? 1.742 -6.921 4.229 1.00 0.00 90 THR A C 6
ATOM 6650 O O . THR A 1 90 ? 1.139 -5.894 4.525 1.00 0.00 90 THR A O 6
ATOM 6656 N N . ILE A 1 91 ? 1.199 -8.138 4.244 1.00 0.00 91 ILE A N 6
ATOM 6657 C CA . ILE A 1 91 ? -0.247 -8.460 4.312 1.00 0.00 91 ILE A CA 6
ATOM 6658 C C . ILE A 1 91 ? -0.493 -9.277 5.598 1.00 0.00 91 ILE A C 6
ATOM 6659 O O . ILE A 1 91 ? 0.279 -10.173 5.936 1.00 0.00 91 ILE A O 6
ATOM 6665 N N . MET A 1 92 ? -1.552 -8.891 6.299 1.00 0.00 92 MET A N 6
ATOM 6666 C CA . MET A 1 92 ? -2.071 -9.549 7.516 1.00 0.00 92 MET A CA 6
ATOM 6667 C C . MET A 1 92 ? -3.604 -9.604 7.515 1.00 0.00 92 MET A C 6
ATOM 6668 O O . MET A 1 92 ? -4.256 -8.785 6.872 1.00 0.00 92 MET A O 6
ATOM 6674 N N . ASN A 1 93 ? -4.152 -10.552 8.269 1.00 0.00 93 ASN A N 6
ATOM 6675 C CA . ASN A 1 93 ? -5.610 -10.696 8.448 1.00 0.00 93 ASN A CA 6
ATOM 6676 C C . ASN A 1 93 ? -5.986 -10.865 9.923 1.00 0.00 93 ASN A C 6
ATOM 6677 O O . ASN A 1 93 ? -5.583 -11.837 10.561 1.00 0.00 93 ASN A O 6
ATOM 6685 N N . THR A 1 94 ? -6.840 -9.966 10.400 1.00 0.00 94 THR A N 6
ATOM 6686 C CA . THR A 1 94 ? -7.392 -10.017 11.777 1.00 0.00 94 THR A CA 6
ATOM 6687 C C . THR A 1 94 ? -8.212 -11.305 12.019 1.00 0.00 94 THR A C 6
ATOM 6688 O O . THR A 1 94 ? -8.366 -11.740 13.158 1.00 0.00 94 THR A O 6
ATOM 6694 N N . GLU A 1 95 ? -8.800 -11.842 10.950 1.00 0.00 95 GLU A N 6
ATOM 6695 C CA . GLU A 1 95 ? -9.545 -13.118 10.986 1.00 0.00 95 GLU A CA 6
ATOM 6696 C C . GLU A 1 95 ? -8.924 -14.245 10.118 1.00 0.00 95 GLU A C 6
ATOM 6697 O O . GLU A 1 95 ? -9.639 -15.018 9.481 1.00 0.00 95 GLU A O 6
ATOM 6704 N N . ALA A 1 96 ? -7.587 -14.332 10.087 1.00 0.00 96 ALA A N 6
ATOM 6705 C CA . ALA A 1 96 ? -6.829 -15.400 9.379 1.00 0.00 96 ALA A CA 6
ATOM 6706 C C . ALA A 1 96 ? -5.322 -15.381 9.727 1.00 0.00 96 ALA A C 6
ATOM 6707 O O . ALA A 1 96 ? -4.907 -14.666 10.634 1.00 0.00 96 ALA A O 6
ATOM 6710 N N . LEU A 1 97 ? -4.520 -16.160 8.992 1.00 0.00 97 LEU A N 6
ATOM 6711 C CA . LEU A 1 97 ? -3.071 -16.353 9.221 1.00 0.00 97 LEU A CA 6
ATOM 6712 C C . LEU A 1 97 ? -2.436 -16.902 7.929 1.00 0.00 97 LEU A C 6
ATOM 6713 O O . LEU A 1 97 ? -3.116 -17.561 7.142 1.00 0.00 97 LEU A O 6
ATOM 6719 N N . GLY A 1 98 ? -1.194 -16.469 7.667 1.00 0.00 98 GLY A N 6
ATOM 6720 C CA . GLY A 1 98 ? -0.419 -16.926 6.492 1.00 0.00 98 GLY A CA 6
ATOM 6721 C C . GLY A 1 98 ? 0.873 -16.125 6.279 1.00 0.00 98 GLY A C 6
ATOM 6722 O O . GLY A 1 98 ? 1.085 -15.088 6.906 1.00 0.00 98 GLY A O 6
ATOM 6724 N N . THR A 1 99 ? 1.787 -16.721 5.520 1.00 0.00 99 THR A N 6
ATOM 6725 C CA . THR A 1 99 ? 3.023 -16.036 5.078 1.00 0.00 99 THR A CA 6
ATOM 6726 C C . THR A 1 99 ? 3.162 -16.145 3.551 1.00 0.00 99 THR A C 6
ATOM 6727 O O . THR A 1 99 ? 3.464 -17.203 3.008 1.00 0.00 99 THR A O 6
ATOM 6733 N N . SER A 1 100 ? 2.565 -15.130 2.942 1.00 0.00 100 SER A N 6
ATOM 6734 C CA . SER A 1 100 ? 2.529 -14.852 1.486 1.00 0.00 100 SER A CA 6
ATOM 6735 C C . SER A 1 100 ? 3.095 -13.471 1.054 1.00 0.00 100 SER A C 6
ATOM 6736 O O . SER A 1 100 ? 3.644 -13.401 -0.045 1.00 0.00 100 SER A O 6
ATOM 6741 N N . PRO A 1 101 ? 2.960 -12.382 1.840 1.00 0.00 101 PRO A N 6
ATOM 6742 C CA . PRO A 1 101 ? 3.560 -11.063 1.525 1.00 0.00 101 PRO A CA 6
ATOM 6743 C C . PRO A 1 101 ? 5.101 -11.026 1.586 1.00 0.00 101 PRO A C 6
ATOM 6744 O O . PRO A 1 101 ? 5.759 -11.943 1.104 1.00 0.00 101 PRO A O 6
ATOM 6748 N N . ARG A 1 102 ? 5.648 -9.940 2.149 1.00 0.00 102 ARG A N 6
ATOM 6749 C CA . ARG A 1 102 ? 7.088 -9.644 2.314 1.00 0.00 102 ARG A CA 6
ATOM 6750 C C . ARG A 1 102 ? 7.728 -9.358 0.942 1.00 0.00 102 ARG A C 6
ATOM 6751 O O . ARG A 1 102 ? 8.680 -9.993 0.491 1.00 0.00 102 ARG A O 6
ATOM 6765 N N . MET A 1 103 ? 7.226 -8.277 0.354 1.00 0.00 103 MET A N 6
ATOM 6766 C CA . MET A 1 103 ? 7.575 -7.878 -1.020 1.00 0.00 103 MET A CA 6
ATOM 6767 C C . MET A 1 103 ? 8.319 -6.537 -1.040 1.00 0.00 103 MET A C 6
ATOM 6768 O O . MET A 1 103 ? 7.814 -5.520 -0.562 1.00 0.00 103 MET A O 6
ATOM 6774 N N . THR A 1 104 ? 9.556 -6.614 -1.515 1.00 0.00 104 THR A N 6
ATOM 6775 C CA . THR A 1 104 ? 10.469 -5.459 -1.654 1.00 0.00 104 THR A CA 6
ATOM 6776 C C . THR A 1 104 ? 10.661 -5.069 -3.124 1.00 0.00 104 THR A C 6
ATOM 6777 O O . THR A 1 104 ? 11.522 -5.567 -3.848 1.00 0.00 104 THR A O 6
ATOM 6783 N N . PHE A 1 105 ? 9.888 -4.059 -3.496 1.00 0.00 105 PHE A N 6
ATOM 6784 C CA . PHE A 1 105 ? 9.783 -3.589 -4.892 1.00 0.00 105 PHE A CA 6
ATOM 6785 C C . PHE A 1 105 ? 10.594 -2.291 -5.016 1.00 0.00 105 PHE A C 6
ATOM 6786 O O . PHE A 1 105 ? 10.729 -1.512 -4.071 1.00 0.00 105 PHE A O 6
ATOM 6800 N N . ILE A 1 106 ? 11.200 -2.128 -6.183 1.00 0.00 106 ILE A N 6
ATOM 6801 C CA . ILE A 1 106 ? 12.085 -0.981 -6.463 1.00 0.00 106 ILE A CA 6
ATOM 6802 C C . ILE A 1 106 ? 11.594 -0.104 -7.630 1.00 0.00 106 ILE A C 6
ATOM 6803 O O . ILE A 1 106 ? 11.203 -0.607 -8.686 1.00 0.00 106 ILE A O 6
ATOM 6809 N N . LYS A 1 107 ? 11.613 1.212 -7.416 1.00 0.00 107 LYS A N 6
ATOM 6810 C CA . LYS A 1 107 ? 11.208 2.221 -8.424 1.00 0.00 107 LYS A CA 6
ATOM 6811 C C . LYS A 1 107 ? 12.333 2.509 -9.444 1.00 0.00 107 LYS A C 6
ATOM 6812 O O . LYS A 1 107 ? 12.570 3.637 -9.861 1.00 0.00 107 LYS A O 6
ATOM 6822 N N . HIS A 1 108 ? 12.982 1.413 -9.846 1.00 0.00 108 HIS A N 6
ATOM 6823 C CA . HIS A 1 108 ? 14.015 1.283 -10.903 1.00 0.00 108 HIS A CA 6
ATOM 6824 C C . HIS A 1 108 ? 15.433 1.357 -10.310 1.00 0.00 108 HIS A C 6
ATOM 6825 O O . HIS A 1 108 ? 15.936 2.416 -9.948 1.00 0.00 108 HIS A O 6
ATOM 6834 N N . LYS A 1 109 ? 16.004 0.173 -10.111 1.00 0.00 109 LYS A N 6
ATOM 6835 C CA . LYS A 1 109 ? 17.363 0.009 -9.545 1.00 0.00 109 LYS A CA 6
ATOM 6836 C C . LYS A 1 109 ? 18.278 -0.762 -10.519 1.00 0.00 109 LYS A C 6
ATOM 6837 O O . LYS A 1 109 ? 19.444 -0.343 -10.676 1.00 99.99 109 LYS A O 6
ATOM 6847 N N . GLY A 1 1 ? -6.610 -10.398 -9.348 1.00 0.00 1 GLY A N 7
ATOM 6848 C CA . GLY A 1 1 ? -5.220 -10.792 -9.691 1.00 0.00 1 GLY A CA 7
ATOM 6849 C C . GLY A 1 1 ? -4.463 -11.802 -8.798 1.00 0.00 1 GLY A C 7
ATOM 6850 O O . GLY A 1 1 ? -3.678 -12.607 -9.292 1.00 0.00 1 GLY A O 7
ATOM 6854 N N . SER A 1 2 ? -4.810 -11.805 -7.508 1.00 0.00 2 SER A N 7
ATOM 6855 C CA . SER A 1 2 ? -4.141 -12.560 -6.420 1.00 0.00 2 SER A CA 7
ATOM 6856 C C . SER A 1 2 ? -2.702 -12.113 -6.132 1.00 0.00 2 SER A C 7
ATOM 6857 O O . SER A 1 2 ? -1.715 -12.639 -6.651 1.00 0.00 2 SER A O 7
ATOM 6862 N N . MET A 1 3 ? -2.638 -11.222 -5.142 1.00 0.00 3 MET A N 7
ATOM 6863 C CA . MET A 1 3 ? -1.436 -10.486 -4.682 1.00 0.00 3 MET A CA 7
ATOM 6864 C C . MET A 1 3 ? -0.879 -9.617 -5.822 1.00 0.00 3 MET A C 7
ATOM 6865 O O . MET A 1 3 ? -1.291 -8.469 -5.957 1.00 0.00 3 MET A O 7
ATOM 6871 N N . GLU A 1 4 ? -0.160 -10.270 -6.733 1.00 0.00 4 GLU A N 7
ATOM 6872 C CA . GLU A 1 4 ? 0.375 -9.660 -7.966 1.00 0.00 4 GLU A CA 7
ATOM 6873 C C . GLU A 1 4 ? -0.717 -9.630 -9.057 1.00 0.00 4 GLU A C 7
ATOM 6874 O O . GLU A 1 4 ? -1.876 -9.927 -8.774 1.00 0.00 4 GLU A O 7
ATOM 6881 N N . GLN A 1 5 ? -0.316 -9.286 -10.284 1.00 0.00 5 GLN A N 7
ATOM 6882 C CA . GLN A 1 5 ? -1.190 -9.241 -11.478 1.00 0.00 5 GLN A CA 7
ATOM 6883 C C . GLN A 1 5 ? -2.409 -8.327 -11.267 1.00 0.00 5 GLN A C 7
ATOM 6884 O O . GLN A 1 5 ? -3.451 -8.725 -10.757 1.00 0.00 5 GLN A O 7
ATOM 6893 N N . PHE A 1 6 ? -2.174 -7.050 -11.561 1.00 0.00 6 PHE A N 7
ATOM 6894 C CA . PHE A 1 6 ? -3.142 -5.933 -11.473 1.00 0.00 6 PHE A CA 7
ATOM 6895 C C . PHE A 1 6 ? -3.462 -5.578 -10.009 1.00 0.00 6 PHE A C 7
ATOM 6896 O O . PHE A 1 6 ? -4.558 -5.782 -9.481 1.00 0.00 6 PHE A O 7
ATOM 6910 N N . GLU A 1 7 ? -2.507 -4.864 -9.420 1.00 0.00 7 GLU A N 7
ATOM 6911 C CA . GLU A 1 7 ? -2.574 -4.450 -8.007 1.00 0.00 7 GLU A CA 7
ATOM 6912 C C . GLU A 1 7 ? -3.159 -3.036 -7.913 1.00 0.00 7 GLU A C 7
ATOM 6913 O O . GLU A 1 7 ? -2.450 -2.042 -8.070 1.00 0.00 7 GLU A O 7
ATOM 6920 N N . LEU A 1 8 ? -4.480 -2.988 -7.792 1.00 0.00 8 LEU A N 7
ATOM 6921 C CA . LEU A 1 8 ? -5.229 -1.721 -7.707 1.00 0.00 8 LEU A CA 7
ATOM 6922 C C . LEU A 1 8 ? -5.697 -1.448 -6.270 1.00 0.00 8 LEU A C 7
ATOM 6923 O O . LEU A 1 8 ? -6.557 -2.136 -5.721 1.00 0.00 8 LEU A O 7
ATOM 6929 N N . PHE A 1 9 ? -5.020 -0.482 -5.666 1.00 0.00 9 PHE A N 7
ATOM 6930 C CA . PHE A 1 9 ? -5.281 -0.057 -4.278 1.00 0.00 9 PHE A CA 7
ATOM 6931 C C . PHE A 1 9 ? -5.702 1.420 -4.215 1.00 0.00 9 PHE A C 7
ATOM 6932 O O . PHE A 1 9 ? -5.232 2.259 -4.983 1.00 0.00 9 PHE A O 7
ATOM 6946 N N . SER A 1 10 ? -6.624 1.709 -3.302 1.00 0.00 10 SER A N 7
ATOM 6947 C CA . SER A 1 10 ? -7.120 3.079 -3.045 1.00 0.00 10 SER A CA 7
ATOM 6948 C C . SER A 1 10 ? -7.144 3.385 -1.541 1.00 0.00 10 SER A C 7
ATOM 6949 O O . SER A 1 10 ? -7.448 2.507 -0.731 1.00 0.00 10 SER A O 7
ATOM 6954 N N . ILE A 1 11 ? -6.740 4.607 -1.197 1.00 0.00 11 ILE A N 7
ATOM 6955 C CA . ILE A 1 11 ? -6.868 5.095 0.191 1.00 0.00 11 ILE A CA 7
ATOM 6956 C C . ILE A 1 11 ? -8.223 5.770 0.455 1.00 0.00 11 ILE A C 7
ATOM 6957 O O . ILE A 1 11 ? -8.714 6.574 -0.335 1.00 0.00 11 ILE A O 7
ATOM 6963 N N . ASP A 1 12 ? -8.674 5.560 1.685 1.00 0.00 12 ASP A N 7
ATOM 6964 C CA . ASP A 1 12 ? -9.882 6.191 2.256 1.00 0.00 12 ASP A CA 7
ATOM 6965 C C . ASP A 1 12 ? -9.867 7.733 2.353 1.00 0.00 12 ASP A C 7
ATOM 6966 O O . ASP A 1 12 ? -10.918 8.328 2.575 1.00 0.00 12 ASP A O 7
ATOM 6972 N N . LYS A 1 13 ? -8.663 8.315 2.353 1.00 0.00 13 LYS A N 7
ATOM 6973 C CA . LYS A 1 13 ? -8.371 9.754 2.559 1.00 0.00 13 LYS A CA 7
ATOM 6974 C C . LYS A 1 13 ? -9.165 10.359 3.736 1.00 0.00 13 LYS A C 7
ATOM 6975 O O . LYS A 1 13 ? -9.940 11.306 3.611 1.00 0.00 13 LYS A O 7
ATOM 6985 N N . PHE A 1 14 ? -8.915 9.752 4.894 1.00 0.00 14 PHE A N 7
ATOM 6986 C CA . PHE A 1 14 ? -9.592 10.092 6.160 1.00 0.00 14 PHE A CA 7
ATOM 6987 C C . PHE A 1 14 ? -8.616 10.605 7.233 1.00 0.00 14 PHE A C 7
ATOM 6988 O O . PHE A 1 14 ? -8.297 11.791 7.246 1.00 0.00 14 PHE A O 7
ATOM 7002 N N . LYS A 1 15 ? -8.121 9.708 8.086 1.00 0.00 15 LYS A N 7
ATOM 7003 C CA . LYS A 1 15 ? -7.118 10.064 9.108 1.00 0.00 15 LYS A CA 7
ATOM 7004 C C . LYS A 1 15 ? -5.728 9.591 8.652 1.00 0.00 15 LYS A C 7
ATOM 7005 O O . LYS A 1 15 ? -5.129 10.241 7.798 1.00 0.00 15 LYS A O 7
ATOM 7015 N N . CYS A 1 16 ? -5.334 8.380 9.063 1.00 0.00 16 CYS A N 7
ATOM 7016 C CA . CYS A 1 16 ? -4.020 7.755 8.797 1.00 0.00 16 CYS A CA 7
ATOM 7017 C C . CYS A 1 16 ? -2.820 8.544 9.364 1.00 0.00 16 CYS A C 7
ATOM 7018 O O . CYS A 1 16 ? -2.263 8.109 10.368 1.00 0.00 16 CYS A O 7
ATOM 7022 N N . ASN A 1 17 ? -2.655 9.793 8.911 1.00 0.00 17 ASN A N 7
ATOM 7023 C CA . ASN A 1 17 ? -1.569 10.739 9.271 1.00 0.00 17 ASN A CA 7
ATOM 7024 C C . ASN A 1 17 ? -0.162 10.307 8.825 1.00 0.00 17 ASN A C 7
ATOM 7025 O O . ASN A 1 17 ? 0.094 9.126 8.612 1.00 0.00 17 ASN A O 7
ATOM 7033 N N . SER A 1 18 ? 0.757 11.277 8.806 1.00 0.00 18 SER A N 7
ATOM 7034 C CA . SER A 1 18 ? 2.174 11.164 8.363 1.00 0.00 18 SER A CA 7
ATOM 7035 C C . SER A 1 18 ? 2.308 10.877 6.857 1.00 0.00 18 SER A C 7
ATOM 7036 O O . SER A 1 18 ? 2.758 11.729 6.090 1.00 0.00 18 SER A O 7
ATOM 7041 N N . GLU A 1 19 ? 1.955 9.656 6.469 1.00 0.00 19 GLU A N 7
ATOM 7042 C CA . GLU A 1 19 ? 1.738 9.237 5.078 1.00 0.00 19 GLU A CA 7
ATOM 7043 C C . GLU A 1 19 ? 0.675 10.128 4.407 1.00 0.00 19 GLU A C 7
ATOM 7044 O O . GLU A 1 19 ? -0.435 10.301 4.904 1.00 0.00 19 GLU A O 7
ATOM 7051 N N . ALA A 1 20 ? 1.160 10.807 3.376 1.00 0.00 20 ALA A N 7
ATOM 7052 C CA . ALA A 1 20 ? 0.411 11.714 2.480 1.00 0.00 20 ALA A CA 7
ATOM 7053 C C . ALA A 1 20 ? 1.390 12.247 1.419 1.00 0.00 20 ALA A C 7
ATOM 7054 O O . ALA A 1 20 ? 1.710 11.492 0.510 1.00 0.00 20 ALA A O 7
ATOM 7057 N N . LYS A 1 21 ? 2.158 13.275 1.785 1.00 0.00 21 LYS A N 7
ATOM 7058 C CA . LYS A 1 21 ? 3.054 14.016 0.871 1.00 0.00 21 LYS A CA 7
ATOM 7059 C C . LYS A 1 21 ? 4.120 13.166 0.154 1.00 0.00 21 LYS A C 7
ATOM 7060 O O . LYS A 1 21 ? 3.892 12.759 -0.984 1.00 0.00 21 LYS A O 7
ATOM 7070 N N . TYR A 1 22 ? 5.193 12.795 0.862 1.00 0.00 22 TYR A N 7
ATOM 7071 C CA . TYR A 1 22 ? 6.255 11.905 0.334 1.00 0.00 22 TYR A CA 7
ATOM 7072 C C . TYR A 1 22 ? 5.683 10.607 -0.262 1.00 0.00 22 TYR A C 7
ATOM 7073 O O . TYR A 1 22 ? 6.019 10.224 -1.380 1.00 0.00 22 TYR A O 7
ATOM 7088 N N . TYR A 1 23 ? 4.642 10.114 0.398 1.00 0.00 23 TYR A N 7
ATOM 7089 C CA . TYR A 1 23 ? 3.938 8.894 -0.005 1.00 0.00 23 TYR A CA 7
ATOM 7090 C C . TYR A 1 23 ? 3.323 8.969 -1.399 1.00 0.00 23 TYR A C 7
ATOM 7091 O O . TYR A 1 23 ? 3.845 8.317 -2.297 1.00 0.00 23 TYR A O 7
ATOM 7106 N N . LEU A 1 24 ? 2.374 9.879 -1.604 1.00 0.00 24 LEU A N 7
ATOM 7107 C CA . LEU A 1 24 ? 1.779 10.106 -2.933 1.00 0.00 24 LEU A CA 7
ATOM 7108 C C . LEU A 1 24 ? 2.832 10.493 -3.987 1.00 0.00 24 LEU A C 7
ATOM 7109 O O . LEU A 1 24 ? 2.931 9.797 -4.993 1.00 0.00 24 LEU A O 7
ATOM 7115 N N . ASN A 1 25 ? 3.813 11.297 -3.575 1.00 0.00 25 ASN A N 7
ATOM 7116 C CA . ASN A 1 25 ? 4.964 11.664 -4.428 1.00 0.00 25 ASN A CA 7
ATOM 7117 C C . ASN A 1 25 ? 5.820 10.494 -4.954 1.00 0.00 25 ASN A C 7
ATOM 7118 O O . ASN A 1 25 ? 6.545 10.670 -5.931 1.00 0.00 25 ASN A O 7
ATOM 7126 N N . ILE A 1 26 ? 5.808 9.357 -4.255 1.00 0.00 26 ILE A N 7
ATOM 7127 C CA . ILE A 1 26 ? 6.540 8.148 -4.700 1.00 0.00 26 ILE A CA 7
ATOM 7128 C C . ILE A 1 26 ? 5.618 6.960 -5.084 1.00 0.00 26 ILE A C 7
ATOM 7129 O O . ILE A 1 26 ? 5.954 6.205 -5.996 1.00 0.00 26 ILE A O 7
ATOM 7135 N N . ILE A 1 27 ? 4.484 6.764 -4.401 1.00 0.00 27 ILE A N 7
ATOM 7136 C CA . ILE A 1 27 ? 3.545 5.657 -4.711 1.00 0.00 27 ILE A CA 7
ATOM 7137 C C . ILE A 1 27 ? 2.440 5.978 -5.738 1.00 0.00 27 ILE A C 7
ATOM 7138 O O . ILE A 1 27 ? 2.039 5.065 -6.458 1.00 0.00 27 ILE A O 7
ATOM 7144 N N . GLU A 1 28 ? 1.962 7.225 -5.799 1.00 0.00 28 GLU A N 7
ATOM 7145 C CA . GLU A 1 28 ? 0.753 7.590 -6.575 1.00 0.00 28 GLU A CA 7
ATOM 7146 C C . GLU A 1 28 ? 0.942 7.293 -8.072 1.00 0.00 28 GLU A C 7
ATOM 7147 O O . GLU A 1 28 ? 1.597 8.030 -8.809 1.00 0.00 28 GLU A O 7
ATOM 7154 N N . GLY A 1 29 ? 0.411 6.125 -8.439 1.00 0.00 29 GLY A N 7
ATOM 7155 C CA . GLY A 1 29 ? 0.618 5.509 -9.762 1.00 0.00 29 GLY A CA 7
ATOM 7156 C C . GLY A 1 29 ? 1.106 4.061 -9.612 1.00 0.00 29 GLY A C 7
ATOM 7157 O O . GLY A 1 29 ? 0.817 3.401 -8.615 1.00 0.00 29 GLY A O 7
ATOM 7159 N N . GLU A 1 30 ? 1.894 3.626 -10.599 1.00 0.00 30 GLU A N 7
ATOM 7160 C CA . GLU A 1 30 ? 2.244 2.200 -10.775 1.00 0.00 30 GLU A CA 7
ATOM 7161 C C . GLU A 1 30 ? 3.715 1.800 -10.961 1.00 0.00 30 GLU A C 7
ATOM 7162 O O . GLU A 1 30 ? 4.343 2.086 -11.981 1.00 0.00 30 GLU A O 7
ATOM 7169 N N . TRP A 1 31 ? 4.111 0.886 -10.081 1.00 0.00 31 TRP A N 7
ATOM 7170 C CA . TRP A 1 31 ? 5.465 0.302 -9.997 1.00 0.00 31 TRP A CA 7
ATOM 7171 C C . TRP A 1 31 ? 5.788 -0.696 -11.119 1.00 0.00 31 TRP A C 7
ATOM 7172 O O . TRP A 1 31 ? 5.300 -1.828 -11.127 1.00 0.00 31 TRP A O 7
ATOM 7190 N N . HIS A 1 32 ? 6.588 -0.221 -12.074 1.00 0.00 32 HIS A N 7
ATOM 7191 C CA . HIS A 1 32 ? 7.037 -0.992 -13.255 1.00 0.00 32 HIS A CA 7
ATOM 7192 C C . HIS A 1 32 ? 8.180 -0.281 -14.008 1.00 0.00 32 HIS A C 7
ATOM 7193 O O . HIS A 1 32 ? 8.204 0.951 -13.992 1.00 0.00 32 HIS A O 7
ATOM 7202 N N . PRO A 1 33 ? 9.141 -1.040 -14.568 1.00 0.00 33 PRO A N 7
ATOM 7203 C CA . PRO A 1 33 ? 10.176 -0.499 -15.471 1.00 0.00 33 PRO A CA 7
ATOM 7204 C C . PRO A 1 33 ? 9.586 -0.059 -16.823 1.00 0.00 33 PRO A C 7
ATOM 7205 O O . PRO A 1 33 ? 9.142 1.078 -16.937 1.00 0.00 33 PRO A O 7
ATOM 7209 N N . GLN A 1 34 ? 9.649 -0.928 -17.834 1.00 0.00 34 GLN A N 7
ATOM 7210 C CA . GLN A 1 34 ? 8.992 -0.719 -19.145 1.00 0.00 34 GLN A CA 7
ATOM 7211 C C . GLN A 1 34 ? 8.210 -1.938 -19.672 1.00 0.00 34 GLN A C 7
ATOM 7212 O O . GLN A 1 34 ? 7.802 -1.985 -20.832 1.00 0.00 34 GLN A O 7
ATOM 7221 N N . ASP A 1 35 ? 7.937 -2.883 -18.771 1.00 0.00 35 ASP A N 7
ATOM 7222 C CA . ASP A 1 35 ? 7.254 -4.160 -19.066 1.00 0.00 35 ASP A CA 7
ATOM 7223 C C . ASP A 1 35 ? 7.079 -4.965 -17.770 1.00 0.00 35 ASP A C 7
ATOM 7224 O O . ASP A 1 35 ? 7.994 -5.025 -16.953 1.00 0.00 35 ASP A O 7
ATOM 7230 N N . LEU A 1 36 ? 5.828 -5.369 -17.549 1.00 0.00 36 LEU A N 7
ATOM 7231 C CA . LEU A 1 36 ? 5.376 -6.224 -16.423 1.00 0.00 36 LEU A CA 7
ATOM 7232 C C . LEU A 1 36 ? 3.927 -6.721 -16.621 1.00 0.00 36 LEU A C 7
ATOM 7233 O O . LEU A 1 36 ? 3.023 -6.438 -15.831 1.00 0.00 36 LEU A O 7
ATOM 7239 N N . ASN A 1 37 ? 3.710 -7.362 -17.775 1.00 0.00 37 ASN A N 7
ATOM 7240 C CA . ASN A 1 37 ? 2.386 -7.851 -18.238 1.00 0.00 37 ASN A CA 7
ATOM 7241 C C . ASN A 1 37 ? 1.213 -6.857 -18.086 1.00 0.00 37 ASN A C 7
ATOM 7242 O O . ASN A 1 37 ? 0.057 -7.238 -17.919 1.00 0.00 37 ASN A O 7
ATOM 7250 N N . ASP A 1 38 ? 1.524 -5.562 -18.211 1.00 0.00 38 ASP A N 7
ATOM 7251 C CA . ASP A 1 38 ? 0.598 -4.443 -17.916 1.00 0.00 38 ASP A CA 7
ATOM 7252 C C . ASP A 1 38 ? -0.277 -4.642 -16.657 1.00 0.00 38 ASP A C 7
ATOM 7253 O O . ASP A 1 38 ? -1.501 -4.531 -16.690 1.00 0.00 38 ASP A O 7
ATOM 7259 N N . SER A 1 39 ? 0.365 -5.165 -15.610 1.00 0.00 39 SER A N 7
ATOM 7260 C CA . SER A 1 39 ? -0.299 -5.462 -14.321 1.00 0.00 39 SER A CA 7
ATOM 7261 C C . SER A 1 39 ? 0.482 -5.080 -13.034 1.00 0.00 39 SER A C 7
ATOM 7262 O O . SER A 1 39 ? 0.578 -5.902 -12.117 1.00 0.00 39 SER A O 7
ATOM 7267 N N . PRO A 1 40 ? 0.950 -3.823 -12.908 1.00 0.00 40 PRO A N 7
ATOM 7268 C CA . PRO A 1 40 ? 1.859 -3.376 -11.826 1.00 0.00 40 PRO A CA 7
ATOM 7269 C C . PRO A 1 40 ? 1.146 -3.145 -10.475 1.00 0.00 40 PRO A C 7
ATOM 7270 O O . PRO A 1 40 ? 0.032 -3.618 -10.254 1.00 0.00 40 PRO A O 7
ATOM 7274 N N . LEU A 1 41 ? 1.832 -2.409 -9.594 1.00 0.00 41 LEU A N 7
ATOM 7275 C CA . LEU A 1 41 ? 1.329 -1.925 -8.289 1.00 0.00 41 LEU A CA 7
ATOM 7276 C C . LEU A 1 41 ? 0.879 -0.460 -8.421 1.00 0.00 41 LEU A C 7
ATOM 7277 O O . LEU A 1 41 ? 1.719 0.437 -8.493 1.00 0.00 41 LEU A O 7
ATOM 7283 N N . LYS A 1 42 ? -0.432 -0.263 -8.529 1.00 0.00 42 LYS A N 7
ATOM 7284 C CA . LYS A 1 42 ? -1.038 1.081 -8.586 1.00 0.00 42 LYS A CA 7
ATOM 7285 C C . LYS A 1 42 ? -1.990 1.414 -7.434 1.00 0.00 42 LYS A C 7
ATOM 7286 O O . LYS A 1 42 ? -2.968 0.716 -7.162 1.00 0.00 42 LYS A O 7
ATOM 7296 N N . PHE A 1 43 ? -1.566 2.430 -6.695 1.00 0.00 43 PHE A N 7
ATOM 7297 C CA . PHE A 1 43 ? -2.350 3.005 -5.589 1.00 0.00 43 PHE A CA 7
ATOM 7298 C C . PHE A 1 43 ? -2.709 4.474 -5.842 1.00 0.00 43 PHE A C 7
ATOM 7299 O O . PHE A 1 43 ? -1.879 5.295 -6.236 1.00 0.00 43 PHE A O 7
ATOM 7313 N N . ILE A 1 44 ? -3.981 4.729 -5.570 1.00 0.00 44 ILE A N 7
ATOM 7314 C CA . ILE A 1 44 ? -4.612 6.061 -5.644 1.00 0.00 44 ILE A CA 7
ATOM 7315 C C . ILE A 1 44 ? -5.111 6.543 -4.269 1.00 0.00 44 ILE A C 7
ATOM 7316 O O . ILE A 1 44 ? -5.090 5.819 -3.271 1.00 0.00 44 ILE A O 7
ATOM 7322 N N . LEU A 1 45 ? -5.703 7.733 -4.290 1.00 0.00 45 LEU A N 7
ATOM 7323 C CA . LEU A 1 45 ? -6.111 8.463 -3.078 1.00 0.00 45 LEU A CA 7
ATOM 7324 C C . LEU A 1 45 ? -7.530 9.027 -3.225 1.00 0.00 45 LEU A C 7
ATOM 7325 O O . LEU A 1 45 ? -7.932 9.393 -4.330 1.00 0.00 45 LEU A O 7
ATOM 7331 N N . SER A 1 46 ? -8.283 8.985 -2.124 1.00 0.00 46 SER A N 7
ATOM 7332 C CA . SER A 1 46 ? -9.660 9.527 -2.046 1.00 0.00 46 SER A CA 7
ATOM 7333 C C . SER A 1 46 ? -10.568 8.769 -3.039 1.00 0.00 46 SER A C 7
ATOM 7334 O O . SER A 1 46 ? -10.395 7.562 -3.215 1.00 0.00 46 SER A O 7
ATOM 7339 N N . THR A 1 47 ? -11.498 9.486 -3.665 1.00 0.00 47 THR A N 7
ATOM 7340 C CA . THR A 1 47 ? -12.447 9.012 -4.693 1.00 0.00 47 THR A CA 7
ATOM 7341 C C . THR A 1 47 ? -13.464 8.003 -4.134 1.00 0.00 47 THR A C 7
ATOM 7342 O O . THR A 1 47 ? -13.120 6.918 -3.668 1.00 0.00 47 THR A O 7
ATOM 7348 N N . SER A 1 48 ? -14.703 8.488 -4.066 1.00 0.00 48 SER A N 7
ATOM 7349 C CA . SER A 1 48 ? -15.871 7.777 -3.491 1.00 0.00 48 SER A CA 7
ATOM 7350 C C . SER A 1 48 ? -15.701 7.405 -2.009 1.00 0.00 48 SER A C 7
ATOM 7351 O O . SER A 1 48 ? -14.945 6.508 -1.638 1.00 0.00 48 SER A O 7
ATOM 7356 N N . ASP A 1 49 ? -16.429 8.130 -1.159 1.00 0.00 49 ASP A N 7
ATOM 7357 C CA . ASP A 1 49 ? -16.389 7.922 0.306 1.00 0.00 49 ASP A CA 7
ATOM 7358 C C . ASP A 1 49 ? -16.744 6.461 0.645 1.00 0.00 49 ASP A C 7
ATOM 7359 O O . ASP A 1 49 ? -17.803 5.978 0.252 1.00 0.00 49 ASP A O 7
ATOM 7365 N N . ASP A 1 50 ? -15.963 5.912 1.576 1.00 0.00 50 ASP A N 7
ATOM 7366 C CA . ASP A 1 50 ? -15.787 4.461 1.825 1.00 0.00 50 ASP A CA 7
ATOM 7367 C C . ASP A 1 50 ? -15.067 3.705 0.691 1.00 0.00 50 ASP A C 7
ATOM 7368 O O . ASP A 1 50 ? -15.649 2.946 -0.084 1.00 0.00 50 ASP A O 7
ATOM 7374 N N . SER A 1 51 ? -13.762 3.956 0.637 1.00 0.00 51 SER A N 7
ATOM 7375 C CA . SER A 1 51 ? -12.793 3.223 -0.207 1.00 0.00 51 SER A CA 7
ATOM 7376 C C . SER A 1 51 ? -12.513 1.808 0.341 1.00 0.00 51 SER A C 7
ATOM 7377 O O . SER A 1 51 ? -12.703 1.547 1.528 1.00 0.00 51 SER A O 7
ATOM 7382 N N . ASP A 1 52 ? -11.919 0.961 -0.503 1.00 0.00 52 ASP A N 7
ATOM 7383 C CA . ASP A 1 52 ? -11.589 -0.451 -0.178 1.00 0.00 52 ASP A CA 7
ATOM 7384 C C . ASP A 1 52 ? -10.696 -0.646 1.062 1.00 0.00 52 ASP A C 7
ATOM 7385 O O . ASP A 1 52 ? -10.869 -1.605 1.819 1.00 0.00 52 ASP A O 7
ATOM 7391 N N . TYR A 1 53 ? -9.754 0.280 1.243 1.00 0.00 53 TYR A N 7
ATOM 7392 C CA . TYR A 1 53 ? -8.821 0.259 2.383 1.00 0.00 53 TYR A CA 7
ATOM 7393 C C . TYR A 1 53 ? -9.143 1.302 3.457 1.00 0.00 53 TYR A C 7
ATOM 7394 O O . TYR A 1 53 ? -9.061 2.516 3.246 1.00 0.00 53 TYR A O 7
ATOM 7409 N N . ILE A 1 54 ? -9.358 0.753 4.645 1.00 0.00 54 ILE A N 7
ATOM 7410 C CA . ILE A 1 54 ? -9.660 1.537 5.856 1.00 0.00 54 ILE A CA 7
ATOM 7411 C C . ILE A 1 54 ? -8.429 1.621 6.771 1.00 0.00 54 ILE A C 7
ATOM 7412 O O . ILE A 1 54 ? -7.886 0.619 7.239 1.00 0.00 54 ILE A O 7
ATOM 7418 N N . CYS A 1 55 ? -7.932 2.853 6.824 1.00 0.00 55 CYS A N 7
ATOM 7419 C CA . CYS A 1 55 ? -6.760 3.268 7.618 1.00 0.00 55 CYS A CA 7
ATOM 7420 C C . CYS A 1 55 ? -6.950 2.955 9.105 1.00 0.00 55 CYS A C 7
ATOM 7421 O O . CYS A 1 55 ? -7.843 3.504 9.750 1.00 0.00 55 CYS A O 7
ATOM 7425 N N . LYS A 1 56 ? -6.119 2.041 9.594 1.00 0.00 56 LYS A N 7
ATOM 7426 C CA . LYS A 1 56 ? -6.176 1.652 11.013 1.00 0.00 56 LYS A CA 7
ATOM 7427 C C . LYS A 1 56 ? -5.074 2.296 11.867 1.00 0.00 56 LYS A C 7
ATOM 7428 O O . LYS A 1 56 ? -5.347 2.796 12.957 1.00 0.00 56 LYS A O 7
ATOM 7438 N N . TYR A 1 57 ? -3.856 2.313 11.330 1.00 0.00 57 TYR A N 7
ATOM 7439 C CA . TYR A 1 57 ? -2.671 2.902 11.988 1.00 0.00 57 TYR A CA 7
ATOM 7440 C C . TYR A 1 57 ? -1.505 3.007 11.005 1.00 0.00 57 TYR A C 7
ATOM 7441 O O . TYR A 1 57 ? -1.312 2.135 10.165 1.00 0.00 57 TYR A O 7
ATOM 7456 N N . ILE A 1 58 ? -0.862 4.163 10.991 1.00 0.00 58 ILE A N 7
ATOM 7457 C CA . ILE A 1 58 ? 0.390 4.326 10.225 1.00 0.00 58 ILE A CA 7
ATOM 7458 C C . ILE A 1 58 ? 1.601 3.725 10.948 1.00 0.00 58 ILE A C 7
ATOM 7459 O O . ILE A 1 58 ? 1.572 3.467 12.151 1.00 0.00 58 ILE A O 7
ATOM 7465 N N . ASN A 1 59 ? 2.678 3.588 10.191 1.00 0.00 59 ASN A N 7
ATOM 7466 C CA . ASN A 1 59 ? 3.950 3.101 10.735 1.00 0.00 59 ASN A CA 7
ATOM 7467 C C . ASN A 1 59 ? 4.979 4.238 10.749 1.00 0.00 59 ASN A C 7
ATOM 7468 O O . ASN A 1 59 ? 5.461 4.720 9.722 1.00 0.00 59 ASN A O 7
ATOM 7476 N N . THR A 1 60 ? 5.074 4.777 11.958 1.00 0.00 60 THR A N 7
ATOM 7477 C CA . THR A 1 60 ? 5.985 5.881 12.327 1.00 0.00 60 THR A CA 7
ATOM 7478 C C . THR A 1 60 ? 7.466 5.461 12.284 1.00 0.00 60 THR A C 7
ATOM 7479 O O . THR A 1 60 ? 8.010 4.897 13.232 1.00 0.00 60 THR A O 7
ATOM 7485 N N . GLU A 1 61 ? 7.956 5.441 11.049 1.00 0.00 61 GLU A N 7
ATOM 7486 C CA . GLU A 1 61 ? 9.377 5.185 10.746 1.00 0.00 61 GLU A CA 7
ATOM 7487 C C . GLU A 1 61 ? 9.958 6.312 9.865 1.00 0.00 61 GLU A C 7
ATOM 7488 O O . GLU A 1 61 ? 10.326 7.359 10.392 1.00 0.00 61 GLU A O 7
ATOM 7495 N N . HIS A 1 62 ? 9.993 6.115 8.547 1.00 0.00 62 HIS A N 7
ATOM 7496 C CA . HIS A 1 62 ? 10.433 7.164 7.598 1.00 0.00 62 HIS A CA 7
ATOM 7497 C C . HIS A 1 62 ? 9.385 7.503 6.510 1.00 0.00 62 HIS A C 7
ATOM 7498 O O . HIS A 1 62 ? 9.742 8.075 5.483 1.00 0.00 62 HIS A O 7
ATOM 7507 N N . LYS A 1 63 ? 8.114 7.215 6.827 1.00 0.00 63 LYS A N 7
ATOM 7508 C CA . LYS A 1 63 ? 6.862 7.281 6.017 1.00 0.00 63 LYS A CA 7
ATOM 7509 C C . LYS A 1 63 ? 6.310 5.882 5.677 1.00 0.00 63 LYS A C 7
ATOM 7510 O O . LYS A 1 63 ? 6.743 5.232 4.727 1.00 0.00 63 LYS A O 7
ATOM 7520 N N . GLN A 1 64 ? 5.371 5.403 6.493 1.00 0.00 64 GLN A N 7
ATOM 7521 C CA . GLN A 1 64 ? 4.700 4.104 6.257 1.00 0.00 64 GLN A CA 7
ATOM 7522 C C . GLN A 1 64 ? 3.237 4.073 6.744 1.00 0.00 64 GLN A C 7
ATOM 7523 O O . GLN A 1 64 ? 2.886 4.781 7.685 1.00 0.00 64 GLN A O 7
ATOM 7532 N N . LEU A 1 65 ? 2.395 3.327 6.026 1.00 0.00 65 LEU A N 7
ATOM 7533 C CA . LEU A 1 65 ? 0.972 3.127 6.387 1.00 0.00 65 LEU A CA 7
ATOM 7534 C C . LEU A 1 65 ? 0.582 1.653 6.610 1.00 0.00 65 LEU A C 7
ATOM 7535 O O . LEU A 1 65 ? 1.199 0.741 6.055 1.00 0.00 65 LEU A O 7
ATOM 7541 N N . THR A 1 66 ? -0.415 1.468 7.474 1.00 0.00 66 THR A N 7
ATOM 7542 C CA . THR A 1 66 ? -1.014 0.140 7.725 1.00 0.00 66 THR A CA 7
ATOM 7543 C C . THR A 1 66 ? -2.552 0.225 7.765 1.00 0.00 66 THR A C 7
ATOM 7544 O O . THR A 1 66 ? -3.160 0.958 8.551 1.00 0.00 66 THR A O 7
ATOM 7550 N N . LEU A 1 67 ? -3.160 -0.483 6.818 1.00 0.00 67 LEU A N 7
ATOM 7551 C CA . LEU A 1 67 ? -4.632 -0.553 6.665 1.00 0.00 67 LEU A CA 7
ATOM 7552 C C . LEU A 1 67 ? -5.176 -1.949 6.368 1.00 0.00 67 LEU A C 7
ATOM 7553 O O . LEU A 1 67 ? -4.554 -2.728 5.647 1.00 0.00 67 LEU A O 7
ATOM 7559 N N . TYR A 1 68 ? -6.436 -2.123 6.748 1.00 0.00 68 TYR A N 7
ATOM 7560 C CA . TYR A 1 68 ? -7.153 -3.394 6.575 1.00 0.00 68 TYR A CA 7
ATOM 7561 C C . TYR A 1 68 ? -8.254 -3.296 5.516 1.00 0.00 68 TYR A C 7
ATOM 7562 O O . TYR A 1 68 ? -8.874 -2.249 5.321 1.00 0.00 68 TYR A O 7
ATOM 7577 N N . ASN A 1 69 ? -8.239 -4.318 4.671 1.00 0.00 69 ASN A N 7
ATOM 7578 C CA . ASN A 1 69 ? -9.208 -4.481 3.577 1.00 0.00 69 ASN A CA 7
ATOM 7579 C C . ASN A 1 69 ? -10.580 -4.898 4.112 1.00 0.00 69 ASN A C 7
ATOM 7580 O O . ASN A 1 69 ? -10.772 -6.016 4.599 1.00 0.00 69 ASN A O 7
ATOM 7588 N N . LYS A 1 70 ? -11.511 -3.965 3.954 1.00 0.00 70 LYS A N 7
ATOM 7589 C CA . LYS A 1 70 ? -12.898 -4.138 4.427 1.00 0.00 70 LYS A CA 7
ATOM 7590 C C . LYS A 1 70 ? -13.818 -4.806 3.380 1.00 0.00 70 LYS A C 7
ATOM 7591 O O . LYS A 1 70 ? -15.040 -4.740 3.475 1.00 0.00 70 LYS A O 7
ATOM 7601 N N . ASN A 1 71 ? -13.215 -5.395 2.345 1.00 0.00 71 ASN A N 7
ATOM 7602 C CA . ASN A 1 71 ? -13.931 -6.217 1.343 1.00 0.00 71 ASN A CA 7
ATOM 7603 C C . ASN A 1 71 ? -13.609 -7.725 1.388 1.00 0.00 71 ASN A C 7
ATOM 7604 O O . ASN A 1 71 ? -14.218 -8.516 0.669 1.00 0.00 71 ASN A O 7
ATOM 7612 N N . ASN A 1 72 ? -12.667 -8.113 2.247 1.00 0.00 72 ASN A N 7
ATOM 7613 C CA . ASN A 1 72 ? -12.294 -9.529 2.434 1.00 0.00 72 ASN A CA 7
ATOM 7614 C C . ASN A 1 72 ? -12.695 -10.083 3.814 1.00 0.00 72 ASN A C 7
ATOM 7615 O O . ASN A 1 72 ? -13.783 -10.632 3.958 1.00 0.00 72 ASN A O 7
ATOM 7623 N N . SER A 1 73 ? -11.780 -10.003 4.786 1.00 0.00 73 SER A N 7
ATOM 7624 C CA . SER A 1 73 ? -11.995 -10.404 6.193 1.00 0.00 73 SER A CA 7
ATOM 7625 C C . SER A 1 73 ? -10.793 -9.943 7.026 1.00 0.00 73 SER A C 7
ATOM 7626 O O . SER A 1 73 ? -9.761 -10.610 7.112 1.00 0.00 73 SER A O 7
ATOM 7631 N N . SER A 1 74 ? -10.857 -8.654 7.358 1.00 0.00 74 SER A N 7
ATOM 7632 C CA . SER A 1 74 ? -9.870 -7.937 8.202 1.00 0.00 74 SER A CA 7
ATOM 7633 C C . SER A 1 74 ? -8.391 -8.121 7.795 1.00 0.00 74 SER A C 7
ATOM 7634 O O . SER A 1 74 ? -7.534 -8.467 8.611 1.00 0.00 74 SER A O 7
ATOM 7639 N N . ILE A 1 75 ? -8.093 -7.731 6.554 1.00 0.00 75 ILE A N 7
ATOM 7640 C CA . ILE A 1 75 ? -6.739 -7.886 5.971 1.00 0.00 75 ILE A CA 7
ATOM 7641 C C . ILE A 1 75 ? -5.931 -6.583 6.108 1.00 0.00 75 ILE A C 7
ATOM 7642 O O . ILE A 1 75 ? -5.931 -5.725 5.225 1.00 0.00 75 ILE A O 7
ATOM 7648 N N . VAL A 1 76 ? -5.196 -6.522 7.209 1.00 0.00 76 VAL A N 7
ATOM 7649 C CA . VAL A 1 76 ? -4.344 -5.376 7.574 1.00 0.00 76 VAL A CA 7
ATOM 7650 C C . VAL A 1 76 ? -2.933 -5.533 6.981 1.00 0.00 76 VAL A C 7
ATOM 7651 O O . VAL A 1 76 ? -2.239 -6.520 7.213 1.00 0.00 76 VAL A O 7
ATOM 7656 N N . ILE A 1 77 ? -2.658 -4.652 6.028 1.00 0.00 77 ILE A N 7
ATOM 7657 C CA . ILE A 1 77 ? -1.382 -4.647 5.287 1.00 0.00 77 ILE A CA 7
ATOM 7658 C C . ILE A 1 77 ? -0.503 -3.448 5.669 1.00 0.00 77 ILE A C 7
ATOM 7659 O O . ILE A 1 77 ? -0.984 -2.320 5.801 1.00 0.00 77 ILE A O 7
ATOM 7665 N N . GLU A 1 78 ? 0.786 -3.743 5.776 1.00 0.00 78 GLU A N 7
ATOM 7666 C CA . GLU A 1 78 ? 1.834 -2.757 6.101 1.00 0.00 78 GLU A CA 7
ATOM 7667 C C . GLU A 1 78 ? 2.845 -2.703 4.950 1.00 0.00 78 GLU A C 7
ATOM 7668 O O . GLU A 1 78 ? 3.445 -3.719 4.594 1.00 0.00 78 GLU A O 7
ATOM 7675 N N . ILE A 1 79 ? 2.756 -1.594 4.224 1.00 0.00 79 ILE A N 7
ATOM 7676 C CA . ILE A 1 79 ? 3.663 -1.313 3.092 1.00 0.00 79 ILE A CA 7
ATOM 7677 C C . ILE A 1 79 ? 4.374 0.031 3.303 1.00 0.00 79 ILE A C 7
ATOM 7678 O O . ILE A 1 79 ? 3.778 0.938 3.876 1.00 0.00 79 ILE A O 7
ATOM 7684 N N . PHE A 1 80 ? 5.640 0.096 2.900 1.00 0.00 80 PHE A N 7
ATOM 7685 C CA . PHE A 1 80 ? 6.464 1.323 2.968 1.00 0.00 80 PHE A CA 7
ATOM 7686 C C . PHE A 1 80 ? 6.902 1.724 1.551 1.00 0.00 80 PHE A C 7
ATOM 7687 O O . PHE A 1 80 ? 7.575 0.947 0.876 1.00 0.00 80 PHE A O 7
ATOM 7701 N N . ILE A 1 81 ? 6.772 3.022 1.284 1.00 0.00 81 ILE A N 7
ATOM 7702 C CA . ILE A 1 81 ? 7.116 3.651 -0.008 1.00 0.00 81 ILE A CA 7
ATOM 7703 C C . ILE A 1 81 ? 8.196 4.731 0.229 1.00 0.00 81 ILE A C 7
ATOM 7704 O O . ILE A 1 81 ? 7.875 5.754 0.839 1.00 0.00 81 ILE A O 7
ATOM 7710 N N . PRO A 1 82 ? 9.464 4.425 -0.096 1.00 0.00 82 PRO A N 7
ATOM 7711 C CA . PRO A 1 82 ? 10.574 5.379 0.065 1.00 0.00 82 PRO A CA 7
ATOM 7712 C C . PRO A 1 82 ? 10.931 6.107 -1.244 1.00 0.00 82 PRO A C 7
ATOM 7713 O O . PRO A 1 82 ? 10.348 7.141 -1.548 1.00 0.00 82 PRO A O 7
ATOM 7717 N N . ASN A 1 83 ? 11.871 5.548 -2.001 1.00 0.00 83 ASN A N 7
ATOM 7718 C CA . ASN A 1 83 ? 12.450 6.042 -3.268 1.00 0.00 83 ASN A CA 7
ATOM 7719 C C . ASN A 1 83 ? 13.528 5.022 -3.693 1.00 0.00 83 ASN A C 7
ATOM 7720 O O . ASN A 1 83 ? 13.469 3.872 -3.255 1.00 0.00 83 ASN A O 7
ATOM 7728 N N . ASP A 1 84 ? 14.463 5.437 -4.557 1.00 0.00 84 ASP A N 7
ATOM 7729 C CA . ASP A 1 84 ? 15.632 4.638 -4.998 1.00 0.00 84 ASP A CA 7
ATOM 7730 C C . ASP A 1 84 ? 15.350 3.188 -5.427 1.00 0.00 84 ASP A C 7
ATOM 7731 O O . ASP A 1 84 ? 16.276 2.390 -5.569 1.00 0.00 84 ASP A O 7
ATOM 7737 N N . ASN A 1 85 ? 14.126 3.001 -5.916 1.00 0.00 85 ASN A N 7
ATOM 7738 C CA . ASN A 1 85 ? 13.540 1.702 -6.298 1.00 0.00 85 ASN A CA 7
ATOM 7739 C C . ASN A 1 85 ? 13.601 0.717 -5.118 1.00 0.00 85 ASN A C 7
ATOM 7740 O O . ASN A 1 85 ? 14.603 0.035 -4.926 1.00 0.00 85 ASN A O 7
ATOM 7748 N N . LYS A 1 86 ? 12.581 0.807 -4.258 1.00 0.00 86 LYS A N 7
ATOM 7749 C CA . LYS A 1 86 ? 12.393 -0.040 -3.052 1.00 0.00 86 LYS A CA 7
ATOM 7750 C C . LYS A 1 86 ? 10.981 0.128 -2.466 1.00 0.00 86 LYS A C 7
ATOM 7751 O O . LYS A 1 86 ? 10.451 1.231 -2.502 1.00 0.00 86 LYS A O 7
ATOM 7761 N N . ILE A 1 87 ? 10.355 -0.982 -2.076 1.00 0.00 87 ILE A N 7
ATOM 7762 C CA . ILE A 1 87 ? 9.071 -1.036 -1.329 1.00 0.00 87 ILE A CA 7
ATOM 7763 C C . ILE A 1 87 ? 8.916 -2.404 -0.629 1.00 0.00 87 ILE A C 7
ATOM 7764 O O . ILE A 1 87 ? 9.343 -3.440 -1.140 1.00 0.00 87 ILE A O 7
ATOM 7770 N N . LEU A 1 88 ? 8.269 -2.355 0.531 1.00 0.00 88 LEU A N 7
ATOM 7771 C CA . LEU A 1 88 ? 7.990 -3.530 1.382 1.00 0.00 88 LEU A CA 7
ATOM 7772 C C . LEU A 1 88 ? 6.474 -3.768 1.486 1.00 0.00 88 LEU A C 7
ATOM 7773 O O . LEU A 1 88 ? 5.723 -2.804 1.609 1.00 0.00 88 LEU A O 7
ATOM 7779 N N . LEU A 1 89 ? 6.064 -5.028 1.328 1.00 0.00 89 LEU A N 7
ATOM 7780 C CA . LEU A 1 89 ? 4.662 -5.494 1.455 1.00 0.00 89 LEU A CA 7
ATOM 7781 C C . LEU A 1 89 ? 4.492 -6.615 2.488 1.00 0.00 89 LEU A C 7
ATOM 7782 O O . LEU A 1 89 ? 5.188 -7.627 2.448 1.00 0.00 89 LEU A O 7
ATOM 7788 N N . THR A 1 90 ? 3.596 -6.362 3.439 1.00 0.00 90 THR A N 7
ATOM 7789 C CA . THR A 1 90 ? 3.133 -7.354 4.438 1.00 0.00 90 THR A CA 7
ATOM 7790 C C . THR A 1 90 ? 1.594 -7.367 4.480 1.00 0.00 90 THR A C 7
ATOM 7791 O O . THR A 1 90 ? 0.976 -6.309 4.448 1.00 0.00 90 THR A O 7
ATOM 7797 N N . ILE A 1 91 ? 1.036 -8.564 4.658 1.00 0.00 91 ILE A N 7
ATOM 7798 C CA . ILE A 1 91 ? -0.415 -8.860 4.747 1.00 0.00 91 ILE A CA 7
ATOM 7799 C C . ILE A 1 91 ? -0.626 -9.595 6.087 1.00 0.00 91 ILE A C 7
ATOM 7800 O O . ILE A 1 91 ? 0.196 -10.441 6.416 1.00 0.00 91 ILE A O 7
ATOM 7806 N N . MET A 1 92 ? -1.719 -9.294 6.791 1.00 0.00 92 MET A N 7
ATOM 7807 C CA . MET A 1 92 ? -2.085 -9.926 8.080 1.00 0.00 92 MET A CA 7
ATOM 7808 C C . MET A 1 92 ? -3.617 -9.893 8.278 1.00 0.00 92 MET A C 7
ATOM 7809 O O . MET A 1 92 ? -4.292 -9.020 7.741 1.00 0.00 92 MET A O 7
ATOM 7815 N N . ASN A 1 93 ? -4.153 -10.852 9.032 1.00 0.00 93 ASN A N 7
ATOM 7816 C CA . ASN A 1 93 ? -5.604 -10.954 9.311 1.00 0.00 93 ASN A CA 7
ATOM 7817 C C . ASN A 1 93 ? -5.940 -10.812 10.800 1.00 0.00 93 ASN A C 7
ATOM 7818 O O . ASN A 1 93 ? -5.440 -11.577 11.619 1.00 0.00 93 ASN A O 7
ATOM 7826 N N . THR A 1 94 ? -6.858 -9.894 11.103 1.00 0.00 94 THR A N 7
ATOM 7827 C CA . THR A 1 94 ? -7.390 -9.709 12.476 1.00 0.00 94 THR A CA 7
ATOM 7828 C C . THR A 1 94 ? -8.213 -10.928 12.935 1.00 0.00 94 THR A C 7
ATOM 7829 O O . THR A 1 94 ? -8.083 -11.372 14.071 1.00 0.00 94 THR A O 7
ATOM 7835 N N . GLU A 1 95 ? -9.029 -11.479 12.032 1.00 0.00 95 GLU A N 7
ATOM 7836 C CA . GLU A 1 95 ? -9.834 -12.689 12.315 1.00 0.00 95 GLU A CA 7
ATOM 7837 C C . GLU A 1 95 ? -9.051 -14.010 12.153 1.00 0.00 95 GLU A C 7
ATOM 7838 O O . GLU A 1 95 ? -9.623 -15.063 11.871 1.00 0.00 95 GLU A O 7
ATOM 7845 N N . ALA A 1 96 ? -7.750 -13.929 12.437 1.00 0.00 96 ALA A N 7
ATOM 7846 C CA . ALA A 1 96 ? -6.733 -14.995 12.281 1.00 0.00 96 ALA A CA 7
ATOM 7847 C C . ALA A 1 96 ? -5.378 -14.464 12.807 1.00 0.00 96 ALA A C 7
ATOM 7848 O O . ALA A 1 96 ? -5.362 -13.545 13.625 1.00 0.00 96 ALA A O 7
ATOM 7851 N N . LEU A 1 97 ? -4.278 -15.103 12.404 1.00 0.00 97 LEU A N 7
ATOM 7852 C CA . LEU A 1 97 ? -2.881 -14.729 12.716 1.00 0.00 97 LEU A CA 7
ATOM 7853 C C . LEU A 1 97 ? -1.955 -15.635 11.881 1.00 0.00 97 LEU A C 7
ATOM 7854 O O . LEU A 1 97 ? -2.413 -16.647 11.346 1.00 0.00 97 LEU A O 7
ATOM 7860 N N . GLY A 1 98 ? -0.741 -15.145 11.608 1.00 0.00 98 GLY A N 7
ATOM 7861 C CA . GLY A 1 98 ? 0.267 -15.925 10.853 1.00 0.00 98 GLY A CA 7
ATOM 7862 C C . GLY A 1 98 ? 0.610 -15.334 9.477 1.00 0.00 98 GLY A C 7
ATOM 7863 O O . GLY A 1 98 ? 1.696 -15.565 8.950 1.00 0.00 98 GLY A O 7
ATOM 7865 N N . THR A 1 99 ? -0.363 -14.654 8.876 1.00 0.00 99 THR A N 7
ATOM 7866 C CA . THR A 1 99 ? -0.187 -13.905 7.616 1.00 0.00 99 THR A CA 7
ATOM 7867 C C . THR A 1 99 ? 0.853 -12.784 7.741 1.00 0.00 99 THR A C 7
ATOM 7868 O O . THR A 1 99 ? 0.759 -11.959 8.650 1.00 0.00 99 THR A O 7
ATOM 7874 N N . SER A 1 100 ? 1.968 -13.026 7.049 1.00 0.00 100 SER A N 7
ATOM 7875 C CA . SER A 1 100 ? 3.042 -12.033 6.797 1.00 0.00 100 SER A CA 7
ATOM 7876 C C . SER A 1 100 ? 4.024 -12.488 5.692 1.00 0.00 100 SER A C 7
ATOM 7877 O O . SER A 1 100 ? 4.976 -13.221 5.954 1.00 0.00 100 SER A O 7
ATOM 7882 N N . PRO A 1 101 ? 3.754 -12.124 4.425 1.00 0.00 101 PRO A N 7
ATOM 7883 C CA . PRO A 1 101 ? 4.610 -12.488 3.275 1.00 0.00 101 PRO A CA 7
ATOM 7884 C C . PRO A 1 101 ? 5.982 -11.792 3.226 1.00 0.00 101 PRO A C 7
ATOM 7885 O O . PRO A 1 101 ? 6.933 -12.368 2.707 1.00 0.00 101 PRO A O 7
ATOM 7889 N N . ARG A 1 102 ? 6.009 -10.514 3.611 1.00 0.00 102 ARG A N 7
ATOM 7890 C CA . ARG A 1 102 ? 7.200 -9.636 3.651 1.00 0.00 102 ARG A CA 7
ATOM 7891 C C . ARG A 1 102 ? 8.036 -9.653 2.356 1.00 0.00 102 ARG A C 7
ATOM 7892 O O . ARG A 1 102 ? 9.163 -10.141 2.283 1.00 0.00 102 ARG A O 7
ATOM 7906 N N . MET A 1 103 ? 7.499 -8.917 1.390 1.00 0.00 103 MET A N 7
ATOM 7907 C CA . MET A 1 103 ? 8.046 -8.839 0.025 1.00 0.00 103 MET A CA 7
ATOM 7908 C C . MET A 1 103 ? 8.700 -7.471 -0.218 1.00 0.00 103 MET A C 7
ATOM 7909 O O . MET A 1 103 ? 8.079 -6.426 -0.011 1.00 0.00 103 MET A O 7
ATOM 7915 N N . THR A 1 104 ? 9.953 -7.531 -0.653 1.00 0.00 104 THR A N 7
ATOM 7916 C CA . THR A 1 104 ? 10.764 -6.351 -1.014 1.00 0.00 104 THR A CA 7
ATOM 7917 C C . THR A 1 104 ? 10.975 -6.258 -2.531 1.00 0.00 104 THR A C 7
ATOM 7918 O O . THR A 1 104 ? 11.873 -6.851 -3.127 1.00 0.00 104 THR A O 7
ATOM 7924 N N . PHE A 1 105 ? 10.113 -5.444 -3.117 1.00 0.00 105 PHE A N 7
ATOM 7925 C CA . PHE A 1 105 ? 10.030 -5.222 -4.573 1.00 0.00 105 PHE A CA 7
ATOM 7926 C C . PHE A 1 105 ? 10.509 -3.802 -4.889 1.00 0.00 105 PHE A C 7
ATOM 7927 O O . PHE A 1 105 ? 10.396 -2.906 -4.057 1.00 0.00 105 PHE A O 7
ATOM 7941 N N . ILE A 1 106 ? 11.278 -3.674 -5.963 1.00 0.00 106 ILE A N 7
ATOM 7942 C CA . ILE A 1 106 ? 11.908 -2.375 -6.281 1.00 0.00 106 ILE A CA 7
ATOM 7943 C C . ILE A 1 106 ? 11.355 -1.765 -7.580 1.00 0.00 106 ILE A C 7
ATOM 7944 O O . ILE A 1 106 ? 10.972 -2.489 -8.501 1.00 0.00 106 ILE A O 7
ATOM 7950 N N . LYS A 1 107 ? 11.173 -0.443 -7.548 1.00 0.00 107 LYS A N 7
ATOM 7951 C CA . LYS A 1 107 ? 10.631 0.373 -8.659 1.00 0.00 107 LYS A CA 7
ATOM 7952 C C . LYS A 1 107 ? 11.598 0.381 -9.861 1.00 0.00 107 LYS A C 7
ATOM 7953 O O . LYS A 1 107 ? 12.312 1.350 -10.089 1.00 0.00 107 LYS A O 7
ATOM 7963 N N . HIS A 1 108 ? 11.622 -0.756 -10.555 1.00 0.00 108 HIS A N 7
ATOM 7964 C CA . HIS A 1 108 ? 12.407 -1.109 -11.768 1.00 0.00 108 HIS A CA 7
ATOM 7965 C C . HIS A 1 108 ? 13.454 -2.168 -11.396 1.00 0.00 108 HIS A C 7
ATOM 7966 O O . HIS A 1 108 ? 14.292 -1.960 -10.522 1.00 0.00 108 HIS A O 7
ATOM 7975 N N . LYS A 1 109 ? 13.250 -3.354 -11.963 1.00 0.00 109 LYS A N 7
ATOM 7976 C CA . LYS A 1 109 ? 14.110 -4.548 -11.755 1.00 0.00 109 LYS A CA 7
ATOM 7977 C C . LYS A 1 109 ? 13.977 -5.617 -12.857 1.00 0.00 109 LYS A C 7
ATOM 7978 O O . LYS A 1 109 ? 14.966 -6.350 -13.074 1.00 99.99 109 LYS A O 7
ATOM 7988 N N . GLY A 1 1 ? -3.899 -15.749 -4.439 1.00 0.00 1 GLY A N 8
ATOM 7989 C CA . GLY A 1 1 ? -3.624 -14.474 -5.139 1.00 0.00 1 GLY A CA 8
ATOM 7990 C C . GLY A 1 1 ? -3.174 -13.295 -4.246 1.00 0.00 1 GLY A C 8
ATOM 7991 O O . GLY A 1 1 ? -2.282 -13.421 -3.408 1.00 0.00 1 GLY A O 8
ATOM 7995 N N . SER A 1 2 ? -3.760 -12.135 -4.543 1.00 0.00 2 SER A N 8
ATOM 7996 C CA . SER A 1 2 ? -3.578 -10.845 -3.826 1.00 0.00 2 SER A CA 8
ATOM 7997 C C . SER A 1 2 ? -2.144 -10.284 -3.706 1.00 0.00 2 SER A C 8
ATOM 7998 O O . SER A 1 2 ? -1.879 -9.392 -2.898 1.00 0.00 2 SER A O 8
ATOM 8003 N N . MET A 1 3 ? -1.298 -10.664 -4.661 1.00 0.00 3 MET A N 8
ATOM 8004 C CA . MET A 1 3 ? 0.100 -10.198 -4.761 1.00 0.00 3 MET A CA 8
ATOM 8005 C C . MET A 1 3 ? 0.576 -10.383 -6.209 1.00 0.00 3 MET A C 8
ATOM 8006 O O . MET A 1 3 ? 0.319 -11.422 -6.815 1.00 0.00 3 MET A O 8
ATOM 8012 N N . GLU A 1 4 ? 1.320 -9.387 -6.697 1.00 0.00 4 GLU A N 8
ATOM 8013 C CA . GLU A 1 4 ? 1.756 -9.263 -8.114 1.00 0.00 4 GLU A CA 8
ATOM 8014 C C . GLU A 1 4 ? 0.548 -9.380 -9.079 1.00 0.00 4 GLU A C 8
ATOM 8015 O O . GLU A 1 4 ? -0.593 -9.299 -8.628 1.00 0.00 4 GLU A O 8
ATOM 8022 N N . GLN A 1 5 ? 0.798 -9.223 -10.384 1.00 0.00 5 GLN A N 8
ATOM 8023 C CA . GLN A 1 5 ? -0.169 -9.511 -11.471 1.00 0.00 5 GLN A CA 8
ATOM 8024 C C . GLN A 1 5 ? -1.543 -8.845 -11.260 1.00 0.00 5 GLN A C 8
ATOM 8025 O O . GLN A 1 5 ? -2.540 -9.485 -10.931 1.00 0.00 5 GLN A O 8
ATOM 8034 N N . PHE A 1 6 ? -1.545 -7.546 -11.552 1.00 0.00 6 PHE A N 8
ATOM 8035 C CA . PHE A 1 6 ? -2.652 -6.590 -11.310 1.00 0.00 6 PHE A CA 8
ATOM 8036 C C . PHE A 1 6 ? -2.916 -6.337 -9.815 1.00 0.00 6 PHE A C 8
ATOM 8037 O O . PHE A 1 6 ? -3.901 -6.775 -9.219 1.00 0.00 6 PHE A O 8
ATOM 8051 N N . GLU A 1 7 ? -2.066 -5.480 -9.256 1.00 0.00 7 GLU A N 8
ATOM 8052 C CA . GLU A 1 7 ? -2.197 -5.014 -7.863 1.00 0.00 7 GLU A CA 8
ATOM 8053 C C . GLU A 1 7 ? -2.800 -3.606 -7.800 1.00 0.00 7 GLU A C 8
ATOM 8054 O O . GLU A 1 7 ? -2.132 -2.615 -8.089 1.00 0.00 7 GLU A O 8
ATOM 8061 N N . LEU A 1 8 ? -4.102 -3.585 -7.544 1.00 0.00 8 LEU A N 8
ATOM 8062 C CA . LEU A 1 8 ? -4.890 -2.343 -7.415 1.00 0.00 8 LEU A CA 8
ATOM 8063 C C . LEU A 1 8 ? -5.270 -2.032 -5.957 1.00 0.00 8 LEU A C 8
ATOM 8064 O O . LEU A 1 8 ? -5.970 -2.796 -5.293 1.00 0.00 8 LEU A O 8
ATOM 8070 N N . PHE A 1 9 ? -4.665 -0.961 -5.451 1.00 0.00 9 PHE A N 8
ATOM 8071 C CA . PHE A 1 9 ? -4.873 -0.479 -4.069 1.00 0.00 9 PHE A CA 8
ATOM 8072 C C . PHE A 1 9 ? -5.452 0.945 -4.035 1.00 0.00 9 PHE A C 8
ATOM 8073 O O . PHE A 1 9 ? -5.062 1.812 -4.816 1.00 0.00 9 PHE A O 8
ATOM 8087 N N . SER A 1 10 ? -6.417 1.157 -3.141 1.00 0.00 10 SER A N 8
ATOM 8088 C CA . SER A 1 10 ? -7.057 2.481 -2.944 1.00 0.00 10 SER A CA 8
ATOM 8089 C C . SER A 1 10 ? -7.019 2.955 -1.483 1.00 0.00 10 SER A C 8
ATOM 8090 O O . SER A 1 10 ? -7.551 2.292 -0.593 1.00 0.00 10 SER A O 8
ATOM 8095 N N . ILE A 1 11 ? -6.391 4.110 -1.251 1.00 0.00 11 ILE A N 8
ATOM 8096 C CA . ILE A 1 11 ? -6.333 4.734 0.092 1.00 0.00 11 ILE A CA 8
ATOM 8097 C C . ILE A 1 11 ? -7.705 5.289 0.518 1.00 0.00 11 ILE A C 8
ATOM 8098 O O . ILE A 1 11 ? -8.416 5.908 -0.273 1.00 0.00 11 ILE A O 8
ATOM 8104 N N . ASP A 1 12 ? -7.943 5.211 1.823 1.00 0.00 12 ASP A N 8
ATOM 8105 C CA . ASP A 1 12 ? -9.135 5.790 2.469 1.00 0.00 12 ASP A CA 8
ATOM 8106 C C . ASP A 1 12 ? -9.353 7.298 2.232 1.00 0.00 12 ASP A C 8
ATOM 8107 O O . ASP A 1 12 ? -10.502 7.707 2.086 1.00 0.00 12 ASP A O 8
ATOM 8113 N N . LYS A 1 13 ? -8.255 8.049 2.098 1.00 0.00 13 LYS A N 8
ATOM 8114 C CA . LYS A 1 13 ? -8.211 9.533 2.105 1.00 0.00 13 LYS A CA 8
ATOM 8115 C C . LYS A 1 13 ? -8.801 10.213 3.358 1.00 0.00 13 LYS A C 8
ATOM 8116 O O . LYS A 1 13 ? -9.172 11.384 3.346 1.00 0.00 13 LYS A O 8
ATOM 8126 N N . PHE A 1 14 ? -8.747 9.490 4.473 1.00 0.00 14 PHE A N 8
ATOM 8127 C CA . PHE A 1 14 ? -9.106 10.021 5.804 1.00 0.00 14 PHE A CA 8
ATOM 8128 C C . PHE A 1 14 ? -8.021 10.927 6.422 1.00 0.00 14 PHE A C 8
ATOM 8129 O O . PHE A 1 14 ? -8.319 11.755 7.275 1.00 0.00 14 PHE A O 8
ATOM 8143 N N . LYS A 1 15 ? -6.779 10.781 5.944 1.00 0.00 15 LYS A N 8
ATOM 8144 C CA . LYS A 1 15 ? -5.567 11.395 6.535 1.00 0.00 15 LYS A CA 8
ATOM 8145 C C . LYS A 1 15 ? -5.442 11.020 8.029 1.00 0.00 15 LYS A C 8
ATOM 8146 O O . LYS A 1 15 ? -5.687 11.807 8.939 1.00 0.00 15 LYS A O 8
ATOM 8156 N N . CYS A 1 16 ? -5.066 9.759 8.245 1.00 0.00 16 CYS A N 8
ATOM 8157 C CA . CYS A 1 16 ? -4.917 9.176 9.597 1.00 0.00 16 CYS A CA 8
ATOM 8158 C C . CYS A 1 16 ? -3.917 9.906 10.512 1.00 0.00 16 CYS A C 8
ATOM 8159 O O . CYS A 1 16 ? -4.136 9.951 11.720 1.00 0.00 16 CYS A O 8
ATOM 8163 N N . ASN A 1 17 ? -2.804 10.354 9.917 1.00 0.00 17 ASN A N 8
ATOM 8164 C CA . ASN A 1 17 ? -1.711 11.147 10.535 1.00 0.00 17 ASN A CA 8
ATOM 8165 C C . ASN A 1 17 ? -0.593 11.332 9.479 1.00 0.00 17 ASN A C 8
ATOM 8166 O O . ASN A 1 17 ? -0.902 11.749 8.363 1.00 0.00 17 ASN A O 8
ATOM 8174 N N . SER A 1 18 ? 0.676 11.074 9.818 1.00 0.00 18 SER A N 8
ATOM 8175 C CA . SER A 1 18 ? 1.821 11.036 8.871 1.00 0.00 18 SER A CA 8
ATOM 8176 C C . SER A 1 18 ? 1.511 10.255 7.583 1.00 0.00 18 SER A C 8
ATOM 8177 O O . SER A 1 18 ? 0.680 9.352 7.600 1.00 0.00 18 SER A O 8
ATOM 8182 N N . GLU A 1 19 ? 2.365 10.447 6.573 1.00 0.00 19 GLU A N 8
ATOM 8183 C CA . GLU A 1 19 ? 2.165 9.991 5.178 1.00 0.00 19 GLU A CA 8
ATOM 8184 C C . GLU A 1 19 ? 1.040 10.772 4.468 1.00 0.00 19 GLU A C 8
ATOM 8185 O O . GLU A 1 19 ? -0.051 10.937 5.006 1.00 0.00 19 GLU A O 8
ATOM 8192 N N . ALA A 1 20 ? 1.332 11.095 3.209 1.00 0.00 20 ALA A N 8
ATOM 8193 C CA . ALA A 1 20 ? 0.500 11.863 2.248 1.00 0.00 20 ALA A CA 8
ATOM 8194 C C . ALA A 1 20 ? 1.391 12.282 1.060 1.00 0.00 20 ALA A C 8
ATOM 8195 O O . ALA A 1 20 ? 1.718 11.414 0.259 1.00 0.00 20 ALA A O 8
ATOM 8198 N N . LYS A 1 21 ? 2.058 13.432 1.192 1.00 0.00 21 LYS A N 8
ATOM 8199 C CA . LYS A 1 21 ? 2.964 14.042 0.189 1.00 0.00 21 LYS A CA 8
ATOM 8200 C C . LYS A 1 21 ? 3.990 13.069 -0.434 1.00 0.00 21 LYS A C 8
ATOM 8201 O O . LYS A 1 21 ? 3.707 12.487 -1.477 1.00 0.00 21 LYS A O 8
ATOM 8211 N N . TYR A 1 22 ? 5.083 12.799 0.284 1.00 0.00 22 TYR A N 8
ATOM 8212 C CA . TYR A 1 22 ? 6.137 11.842 -0.129 1.00 0.00 22 TYR A CA 8
ATOM 8213 C C . TYR A 1 22 ? 5.580 10.463 -0.543 1.00 0.00 22 TYR A C 8
ATOM 8214 O O . TYR A 1 22 ? 5.923 9.951 -1.601 1.00 0.00 22 TYR A O 8
ATOM 8229 N N . TYR A 1 23 ? 4.555 10.024 0.179 1.00 0.00 23 TYR A N 8
ATOM 8230 C CA . TYR A 1 23 ? 3.868 8.755 -0.116 1.00 0.00 23 TYR A CA 8
ATOM 8231 C C . TYR A 1 23 ? 3.257 8.727 -1.525 1.00 0.00 23 TYR A C 8
ATOM 8232 O O . TYR A 1 23 ? 3.796 8.037 -2.379 1.00 0.00 23 TYR A O 8
ATOM 8247 N N . LEU A 1 24 ? 2.335 9.645 -1.790 1.00 0.00 24 LEU A N 8
ATOM 8248 C CA . LEU A 1 24 ? 1.720 9.769 -3.128 1.00 0.00 24 LEU A CA 8
ATOM 8249 C C . LEU A 1 24 ? 2.770 10.091 -4.218 1.00 0.00 24 LEU A C 8
ATOM 8250 O O . LEU A 1 24 ? 2.899 9.315 -5.150 1.00 0.00 24 LEU A O 8
ATOM 8256 N N . ASN A 1 25 ? 3.705 10.976 -3.889 1.00 0.00 25 ASN A N 8
ATOM 8257 C CA . ASN A 1 25 ? 4.809 11.356 -4.801 1.00 0.00 25 ASN A CA 8
ATOM 8258 C C . ASN A 1 25 ? 5.724 10.206 -5.275 1.00 0.00 25 ASN A C 8
ATOM 8259 O O . ASN A 1 25 ? 6.463 10.390 -6.236 1.00 0.00 25 ASN A O 8
ATOM 8267 N N . ILE A 1 26 ? 5.794 9.132 -4.489 1.00 0.00 26 ILE A N 8
ATOM 8268 C CA . ILE A 1 26 ? 6.535 7.916 -4.902 1.00 0.00 26 ILE A CA 8
ATOM 8269 C C . ILE A 1 26 ? 5.639 6.672 -5.183 1.00 0.00 26 ILE A C 8
ATOM 8270 O O . ILE A 1 26 ? 5.978 5.893 -6.067 1.00 0.00 26 ILE A O 8
ATOM 8276 N N . ILE A 1 27 ? 4.464 6.527 -4.554 1.00 0.00 27 ILE A N 8
ATOM 8277 C CA . ILE A 1 27 ? 3.547 5.382 -4.824 1.00 0.00 27 ILE A CA 8
ATOM 8278 C C . ILE A 1 27 ? 2.301 5.656 -5.703 1.00 0.00 27 ILE A C 8
ATOM 8279 O O . ILE A 1 27 ? 1.805 4.722 -6.331 1.00 0.00 27 ILE A O 8
ATOM 8285 N N . GLU A 1 28 ? 1.776 6.883 -5.727 1.00 0.00 28 GLU A N 8
ATOM 8286 C CA . GLU A 1 28 ? 0.539 7.230 -6.473 1.00 0.00 28 GLU A CA 8
ATOM 8287 C C . GLU A 1 28 ? 0.706 6.907 -7.966 1.00 0.00 28 GLU A C 8
ATOM 8288 O O . GLU A 1 28 ? 1.366 7.620 -8.722 1.00 0.00 28 GLU A O 8
ATOM 8295 N N . GLY A 1 29 ? 0.066 5.797 -8.332 1.00 0.00 29 GLY A N 8
ATOM 8296 C CA . GLY A 1 29 ? 0.254 5.164 -9.646 1.00 0.00 29 GLY A CA 8
ATOM 8297 C C . GLY A 1 29 ? 0.892 3.784 -9.467 1.00 0.00 29 GLY A C 8
ATOM 8298 O O . GLY A 1 29 ? 0.667 3.106 -8.465 1.00 0.00 29 GLY A O 8
ATOM 8300 N N . GLU A 1 30 ? 1.724 3.424 -10.441 1.00 0.00 30 GLU A N 8
ATOM 8301 C CA . GLU A 1 30 ? 2.264 2.057 -10.561 1.00 0.00 30 GLU A CA 8
ATOM 8302 C C . GLU A 1 30 ? 3.782 1.929 -10.706 1.00 0.00 30 GLU A C 8
ATOM 8303 O O . GLU A 1 30 ? 4.394 2.516 -11.597 1.00 0.00 30 GLU A O 8
ATOM 8310 N N . TRP A 1 31 ? 4.345 1.142 -9.795 1.00 0.00 31 TRP A N 8
ATOM 8311 C CA . TRP A 1 31 ? 5.745 0.665 -9.828 1.00 0.00 31 TRP A CA 8
ATOM 8312 C C . TRP A 1 31 ? 5.965 -0.259 -11.032 1.00 0.00 31 TRP A C 8
ATOM 8313 O O . TRP A 1 31 ? 5.042 -0.999 -11.357 1.00 0.00 31 TRP A O 8
ATOM 8331 N N . HIS A 1 32 ? 7.177 -0.228 -11.608 1.00 0.00 32 HIS A N 8
ATOM 8332 C CA . HIS A 1 32 ? 7.659 -0.987 -12.801 1.00 0.00 32 HIS A CA 8
ATOM 8333 C C . HIS A 1 32 ? 7.775 -0.098 -14.052 1.00 0.00 32 HIS A C 8
ATOM 8334 O O . HIS A 1 32 ? 6.949 0.802 -14.189 1.00 0.00 32 HIS A O 8
ATOM 8343 N N . PRO A 1 33 ? 8.656 -0.422 -15.024 1.00 0.00 33 PRO A N 8
ATOM 8344 C CA . PRO A 1 33 ? 8.767 0.324 -16.299 1.00 0.00 33 PRO A CA 8
ATOM 8345 C C . PRO A 1 33 ? 7.609 0.081 -17.289 1.00 0.00 33 PRO A C 8
ATOM 8346 O O . PRO A 1 33 ? 7.711 0.412 -18.467 1.00 0.00 33 PRO A O 8
ATOM 8350 N N . GLN A 1 34 ? 6.465 -0.365 -16.766 1.00 0.00 34 GLN A N 8
ATOM 8351 C CA . GLN A 1 34 ? 5.278 -0.824 -17.530 1.00 0.00 34 GLN A CA 8
ATOM 8352 C C . GLN A 1 34 ? 5.486 -1.935 -18.585 1.00 0.00 34 GLN A C 8
ATOM 8353 O O . GLN A 1 34 ? 4.513 -2.419 -19.167 1.00 0.00 34 GLN A O 8
ATOM 8362 N N . ASP A 1 35 ? 6.642 -2.602 -18.512 1.00 0.00 35 ASP A N 8
ATOM 8363 C CA . ASP A 1 35 ? 7.095 -3.613 -19.495 1.00 0.00 35 ASP A CA 8
ATOM 8364 C C . ASP A 1 35 ? 6.563 -5.049 -19.294 1.00 0.00 35 ASP A C 8
ATOM 8365 O O . ASP A 1 35 ? 7.185 -6.024 -19.711 1.00 0.00 35 ASP A O 8
ATOM 8371 N N . LEU A 1 36 ? 5.331 -5.151 -18.796 1.00 0.00 36 LEU A N 8
ATOM 8372 C CA . LEU A 1 36 ? 4.692 -6.444 -18.473 1.00 0.00 36 LEU A CA 8
ATOM 8373 C C . LEU A 1 36 ? 3.163 -6.292 -18.403 1.00 0.00 36 LEU A C 8
ATOM 8374 O O . LEU A 1 36 ? 2.574 -6.184 -17.328 1.00 0.00 36 LEU A O 8
ATOM 8380 N N . ASN A 1 37 ? 2.580 -6.111 -19.593 1.00 0.00 37 ASN A N 8
ATOM 8381 C CA . ASN A 1 37 ? 1.125 -5.967 -19.860 1.00 0.00 37 ASN A CA 8
ATOM 8382 C C . ASN A 1 37 ? 0.302 -5.082 -18.893 1.00 0.00 37 ASN A C 8
ATOM 8383 O O . ASN A 1 37 ? -0.923 -5.180 -18.823 1.00 0.00 37 ASN A O 8
ATOM 8391 N N . ASP A 1 38 ? 0.973 -4.097 -18.295 1.00 0.00 38 ASP A N 8
ATOM 8392 C CA . ASP A 1 38 ? 0.454 -3.270 -17.184 1.00 0.00 38 ASP A CA 8
ATOM 8393 C C . ASP A 1 38 ? -0.210 -4.042 -16.023 1.00 0.00 38 ASP A C 8
ATOM 8394 O O . ASP A 1 38 ? -1.251 -3.650 -15.497 1.00 0.00 38 ASP A O 8
ATOM 8400 N N . SER A 1 39 ? 0.522 -5.038 -15.515 1.00 0.00 39 SER A N 8
ATOM 8401 C CA . SER A 1 39 ? 0.120 -5.801 -14.309 1.00 0.00 39 SER A CA 8
ATOM 8402 C C . SER A 1 39 ? 0.960 -5.632 -13.015 1.00 0.00 39 SER A C 8
ATOM 8403 O O . SER A 1 39 ? 1.022 -6.572 -12.214 1.00 0.00 39 SER A O 8
ATOM 8408 N N . PRO A 1 40 ? 1.464 -4.436 -12.669 1.00 0.00 40 PRO A N 8
ATOM 8409 C CA . PRO A 1 40 ? 2.354 -4.277 -11.509 1.00 0.00 40 PRO A CA 8
ATOM 8410 C C . PRO A 1 40 ? 1.577 -3.798 -10.265 1.00 0.00 40 PRO A C 8
ATOM 8411 O O . PRO A 1 40 ? 0.481 -4.294 -10.005 1.00 0.00 40 PRO A O 8
ATOM 8415 N N . LEU A 1 41 ? 2.126 -2.818 -9.548 1.00 0.00 41 LEU A N 8
ATOM 8416 C CA . LEU A 1 41 ? 1.597 -2.302 -8.269 1.00 0.00 41 LEU A CA 8
ATOM 8417 C C . LEU A 1 41 ? 1.094 -0.857 -8.424 1.00 0.00 41 LEU A C 8
ATOM 8418 O O . LEU A 1 41 ? 1.893 0.080 -8.412 1.00 0.00 41 LEU A O 8
ATOM 8424 N N . LYS A 1 42 ? -0.218 -0.730 -8.620 1.00 0.00 42 LYS A N 8
ATOM 8425 C CA . LYS A 1 42 ? -0.893 0.578 -8.723 1.00 0.00 42 LYS A CA 8
ATOM 8426 C C . LYS A 1 42 ? -1.738 0.865 -7.473 1.00 0.00 42 LYS A C 8
ATOM 8427 O O . LYS A 1 42 ? -2.540 0.056 -7.009 1.00 0.00 42 LYS A O 8
ATOM 8437 N N . PHE A 1 43 ? -1.508 2.068 -6.965 1.00 0.00 43 PHE A N 8
ATOM 8438 C CA . PHE A 1 43 ? -2.267 2.648 -5.849 1.00 0.00 43 PHE A CA 8
ATOM 8439 C C . PHE A 1 43 ? -2.811 4.059 -6.149 1.00 0.00 43 PHE A C 8
ATOM 8440 O O . PHE A 1 43 ? -2.092 4.942 -6.614 1.00 0.00 43 PHE A O 8
ATOM 8454 N N . ILE A 1 44 ? -4.079 4.226 -5.783 1.00 0.00 44 ILE A N 8
ATOM 8455 C CA . ILE A 1 44 ? -4.864 5.480 -5.889 1.00 0.00 44 ILE A CA 8
ATOM 8456 C C . ILE A 1 44 ? -5.407 6.012 -4.548 1.00 0.00 44 ILE A C 8
ATOM 8457 O O . ILE A 1 44 ? -5.321 5.354 -3.509 1.00 0.00 44 ILE A O 8
ATOM 8463 N N . LEU A 1 45 ? -6.057 7.173 -4.627 1.00 0.00 45 LEU A N 8
ATOM 8464 C CA . LEU A 1 45 ? -6.555 7.926 -3.459 1.00 0.00 45 LEU A CA 8
ATOM 8465 C C . LEU A 1 45 ? -8.061 8.245 -3.508 1.00 0.00 45 LEU A C 8
ATOM 8466 O O . LEU A 1 45 ? -8.544 8.858 -4.458 1.00 0.00 45 LEU A O 8
ATOM 8472 N N . SER A 1 46 ? -8.725 7.920 -2.397 1.00 0.00 46 SER A N 8
ATOM 8473 C CA . SER A 1 46 ? -10.186 8.043 -2.159 1.00 0.00 46 SER A CA 8
ATOM 8474 C C . SER A 1 46 ? -11.037 7.144 -3.071 1.00 0.00 46 SER A C 8
ATOM 8475 O O . SER A 1 46 ? -10.545 6.566 -4.040 1.00 0.00 46 SER A O 8
ATOM 8480 N N . THR A 1 47 ? -12.224 6.819 -2.565 1.00 0.00 47 THR A N 8
ATOM 8481 C CA . THR A 1 47 ? -13.272 6.185 -3.397 1.00 0.00 47 THR A CA 8
ATOM 8482 C C . THR A 1 47 ? -14.540 7.071 -3.431 1.00 0.00 47 THR A C 8
ATOM 8483 O O . THR A 1 47 ? -15.657 6.562 -3.364 1.00 0.00 47 THR A O 8
ATOM 8489 N N . SER A 1 48 ? -14.363 8.395 -3.564 1.00 0.00 48 SER A N 8
ATOM 8490 C CA . SER A 1 48 ? -15.441 9.427 -3.516 1.00 0.00 48 SER A CA 8
ATOM 8491 C C . SER A 1 48 ? -16.108 9.569 -2.132 1.00 0.00 48 SER A C 8
ATOM 8492 O O . SER A 1 48 ? -16.051 10.619 -1.495 1.00 0.00 48 SER A O 8
ATOM 8497 N N . ASP A 1 49 ? -16.605 8.440 -1.645 1.00 0.00 49 ASP A N 8
ATOM 8498 C CA . ASP A 1 49 ? -17.319 8.255 -0.370 1.00 0.00 49 ASP A CA 8
ATOM 8499 C C . ASP A 1 49 ? -17.151 6.805 0.108 1.00 0.00 49 ASP A C 8
ATOM 8500 O O . ASP A 1 49 ? -17.374 5.872 -0.655 1.00 0.00 49 ASP A O 8
ATOM 8506 N N . ASP A 1 50 ? -16.625 6.666 1.325 1.00 0.00 50 ASP A N 8
ATOM 8507 C CA . ASP A 1 50 ? -16.354 5.370 1.991 1.00 0.00 50 ASP A CA 8
ATOM 8508 C C . ASP A 1 50 ? -15.452 4.430 1.160 1.00 0.00 50 ASP A C 8
ATOM 8509 O O . ASP A 1 50 ? -15.902 3.552 0.428 1.00 0.00 50 ASP A O 8
ATOM 8515 N N . SER A 1 51 ? -14.157 4.564 1.419 1.00 0.00 51 SER A N 8
ATOM 8516 C CA . SER A 1 51 ? -13.095 3.907 0.621 1.00 0.00 51 SER A CA 8
ATOM 8517 C C . SER A 1 51 ? -12.841 2.453 1.057 1.00 0.00 51 SER A C 8
ATOM 8518 O O . SER A 1 51 ? -12.844 2.150 2.248 1.00 0.00 51 SER A O 8
ATOM 8523 N N . ASP A 1 52 ? -12.429 1.627 0.093 1.00 0.00 52 ASP A N 8
ATOM 8524 C CA . ASP A 1 52 ? -12.195 0.168 0.283 1.00 0.00 52 ASP A CA 8
ATOM 8525 C C . ASP A 1 52 ? -11.225 -0.259 1.406 1.00 0.00 52 ASP A C 8
ATOM 8526 O O . ASP A 1 52 ? -11.371 -1.333 1.988 1.00 0.00 52 ASP A O 8
ATOM 8532 N N . TYR A 1 53 ? -10.193 0.553 1.614 1.00 0.00 53 TYR A N 8
ATOM 8533 C CA . TYR A 1 53 ? -9.178 0.334 2.662 1.00 0.00 53 TYR A CA 8
ATOM 8534 C C . TYR A 1 53 ? -9.314 1.382 3.774 1.00 0.00 53 TYR A C 8
ATOM 8535 O O . TYR A 1 53 ? -9.276 2.579 3.497 1.00 0.00 53 TYR A O 8
ATOM 8550 N N . ILE A 1 54 ? -9.262 0.898 5.009 1.00 0.00 54 ILE A N 8
ATOM 8551 C CA . ILE A 1 54 ? -9.338 1.749 6.218 1.00 0.00 54 ILE A CA 8
ATOM 8552 C C . ILE A 1 54 ? -7.991 1.765 6.968 1.00 0.00 54 ILE A C 8
ATOM 8553 O O . ILE A 1 54 ? -7.349 0.734 7.165 1.00 0.00 54 ILE A O 8
ATOM 8559 N N . CYS A 1 55 ? -7.620 2.965 7.401 1.00 0.00 55 CYS A N 8
ATOM 8560 C CA . CYS A 1 55 ? -6.308 3.226 8.025 1.00 0.00 55 CYS A CA 8
ATOM 8561 C C . CYS A 1 55 ? -6.353 3.009 9.545 1.00 0.00 55 CYS A C 8
ATOM 8562 O O . CYS A 1 55 ? -7.094 3.688 10.250 1.00 0.00 55 CYS A O 8
ATOM 8566 N N . LYS A 1 56 ? -5.755 1.892 9.948 1.00 0.00 56 LYS A N 8
ATOM 8567 C CA . LYS A 1 56 ? -5.697 1.460 11.365 1.00 0.00 56 LYS A CA 8
ATOM 8568 C C . LYS A 1 56 ? -4.692 2.282 12.191 1.00 0.00 56 LYS A C 8
ATOM 8569 O O . LYS A 1 56 ? -4.952 2.614 13.344 1.00 0.00 56 LYS A O 8
ATOM 8579 N N . TYR A 1 57 ? -3.536 2.541 11.580 1.00 0.00 57 TYR A N 8
ATOM 8580 C CA . TYR A 1 57 ? -2.434 3.349 12.139 1.00 0.00 57 TYR A CA 8
ATOM 8581 C C . TYR A 1 57 ? -1.363 3.622 11.075 1.00 0.00 57 TYR A C 8
ATOM 8582 O O . TYR A 1 57 ? -1.256 2.928 10.061 1.00 0.00 57 TYR A O 8
ATOM 8597 N N . ILE A 1 58 ? -0.742 4.778 11.231 1.00 0.00 58 ILE A N 8
ATOM 8598 C CA . ILE A 1 58 ? 0.452 5.156 10.450 1.00 0.00 58 ILE A CA 8
ATOM 8599 C C . ILE A 1 58 ? 1.711 4.644 11.171 1.00 0.00 58 ILE A C 8
ATOM 8600 O O . ILE A 1 58 ? 1.705 4.432 12.382 1.00 0.00 58 ILE A O 8
ATOM 8606 N N . ASN A 1 59 ? 2.797 4.547 10.421 1.00 0.00 59 ASN A N 8
ATOM 8607 C CA . ASN A 1 59 ? 4.110 4.226 11.003 1.00 0.00 59 ASN A CA 8
ATOM 8608 C C . ASN A 1 59 ? 5.081 5.396 10.809 1.00 0.00 59 ASN A C 8
ATOM 8609 O O . ASN A 1 59 ? 5.575 5.680 9.714 1.00 0.00 59 ASN A O 8
ATOM 8617 N N . THR A 1 60 ? 5.218 6.136 11.904 1.00 0.00 60 THR A N 8
ATOM 8618 C CA . THR A 1 60 ? 6.096 7.320 12.081 1.00 0.00 60 THR A CA 8
ATOM 8619 C C . THR A 1 60 ? 7.611 7.035 12.006 1.00 0.00 60 THR A C 8
ATOM 8620 O O . THR A 1 60 ? 8.422 7.833 12.467 1.00 0.00 60 THR A O 8
ATOM 8626 N N . GLU A 1 61 ? 7.959 6.012 11.235 1.00 0.00 61 GLU A N 8
ATOM 8627 C CA . GLU A 1 61 ? 9.343 5.534 11.058 1.00 0.00 61 GLU A CA 8
ATOM 8628 C C . GLU A 1 61 ? 10.148 6.471 10.135 1.00 0.00 61 GLU A C 8
ATOM 8629 O O . GLU A 1 61 ? 11.174 7.006 10.548 1.00 0.00 61 GLU A O 8
ATOM 8636 N N . HIS A 1 62 ? 9.694 6.607 8.886 1.00 0.00 62 HIS A N 8
ATOM 8637 C CA . HIS A 1 62 ? 10.241 7.590 7.918 1.00 0.00 62 HIS A CA 8
ATOM 8638 C C . HIS A 1 62 ? 9.304 7.832 6.706 1.00 0.00 62 HIS A C 8
ATOM 8639 O O . HIS A 1 62 ? 9.745 8.379 5.703 1.00 0.00 62 HIS A O 8
ATOM 8648 N N . LYS A 1 63 ? 7.998 7.677 6.962 1.00 0.00 63 LYS A N 8
ATOM 8649 C CA . LYS A 1 63 ? 6.845 7.615 6.015 1.00 0.00 63 LYS A CA 8
ATOM 8650 C C . LYS A 1 63 ? 6.379 6.165 5.763 1.00 0.00 63 LYS A C 8
ATOM 8651 O O . LYS A 1 63 ? 6.818 5.486 4.835 1.00 0.00 63 LYS A O 8
ATOM 8661 N N . GLN A 1 64 ? 5.535 5.667 6.660 1.00 0.00 64 GLN A N 8
ATOM 8662 C CA . GLN A 1 64 ? 4.897 4.343 6.503 1.00 0.00 64 GLN A CA 8
ATOM 8663 C C . GLN A 1 64 ? 3.423 4.370 6.953 1.00 0.00 64 GLN A C 8
ATOM 8664 O O . GLN A 1 64 ? 3.042 5.197 7.779 1.00 0.00 64 GLN A O 8
ATOM 8673 N N . LEU A 1 65 ? 2.607 3.559 6.286 1.00 0.00 65 LEU A N 8
ATOM 8674 C CA . LEU A 1 65 ? 1.160 3.426 6.561 1.00 0.00 65 LEU A CA 8
ATOM 8675 C C . LEU A 1 65 ? 0.662 1.966 6.608 1.00 0.00 65 LEU A C 8
ATOM 8676 O O . LEU A 1 65 ? 1.205 1.085 5.941 1.00 0.00 65 LEU A O 8
ATOM 8682 N N . THR A 1 66 ? -0.338 1.772 7.466 1.00 0.00 66 THR A N 8
ATOM 8683 C CA . THR A 1 66 ? -1.121 0.526 7.607 1.00 0.00 66 THR A CA 8
ATOM 8684 C C . THR A 1 66 ? -2.591 0.772 7.189 1.00 0.00 66 THR A C 8
ATOM 8685 O O . THR A 1 66 ? -3.228 1.724 7.648 1.00 0.00 66 THR A O 8
ATOM 8691 N N . LEU A 1 67 ? -3.126 -0.148 6.388 1.00 0.00 67 LEU A N 8
ATOM 8692 C CA . LEU A 1 67 ? -4.574 -0.212 6.071 1.00 0.00 67 LEU A CA 8
ATOM 8693 C C . LEU A 1 67 ? -5.097 -1.652 6.006 1.00 0.00 67 LEU A C 8
ATOM 8694 O O . LEU A 1 67 ? -4.422 -2.538 5.489 1.00 0.00 67 LEU A O 8
ATOM 8700 N N . TYR A 1 68 ? -6.352 -1.812 6.411 1.00 0.00 68 TYR A N 8
ATOM 8701 C CA . TYR A 1 68 ? -7.091 -3.084 6.297 1.00 0.00 68 TYR A CA 8
ATOM 8702 C C . TYR A 1 68 ? -8.349 -2.981 5.434 1.00 0.00 68 TYR A C 8
ATOM 8703 O O . TYR A 1 68 ? -8.993 -1.934 5.366 1.00 0.00 68 TYR A O 8
ATOM 8718 N N . ASN A 1 69 ? -8.516 -4.008 4.609 1.00 0.00 69 ASN A N 8
ATOM 8719 C CA . ASN A 1 69 ? -9.674 -4.123 3.704 1.00 0.00 69 ASN A CA 8
ATOM 8720 C C . ASN A 1 69 ? -10.915 -4.642 4.450 1.00 0.00 69 ASN A C 8
ATOM 8721 O O . ASN A 1 69 ? -10.975 -5.801 4.868 1.00 0.00 69 ASN A O 8
ATOM 8729 N N . LYS A 1 70 ? -11.872 -3.732 4.610 1.00 0.00 70 LYS A N 8
ATOM 8730 C CA . LYS A 1 70 ? -13.174 -4.012 5.261 1.00 0.00 70 LYS A CA 8
ATOM 8731 C C . LYS A 1 70 ? -14.203 -4.775 4.403 1.00 0.00 70 LYS A C 8
ATOM 8732 O O . LYS A 1 70 ? -15.359 -4.918 4.794 1.00 0.00 70 LYS A O 8
ATOM 8742 N N . ASN A 1 71 ? -13.753 -5.301 3.268 1.00 0.00 71 ASN A N 8
ATOM 8743 C CA . ASN A 1 71 ? -14.600 -6.056 2.322 1.00 0.00 71 ASN A CA 8
ATOM 8744 C C . ASN A 1 71 ? -13.897 -7.330 1.794 1.00 0.00 71 ASN A C 8
ATOM 8745 O O . ASN A 1 71 ? -13.903 -7.625 0.601 1.00 0.00 71 ASN A O 8
ATOM 8753 N N . ASN A 1 72 ? -13.088 -7.918 2.675 1.00 0.00 72 ASN A N 8
ATOM 8754 C CA . ASN A 1 72 ? -12.353 -9.182 2.445 1.00 0.00 72 ASN A CA 8
ATOM 8755 C C . ASN A 1 72 ? -12.454 -10.097 3.683 1.00 0.00 72 ASN A C 8
ATOM 8756 O O . ASN A 1 72 ? -13.432 -10.826 3.819 1.00 0.00 72 ASN A O 8
ATOM 8764 N N . SER A 1 73 ? -11.477 -10.000 4.590 1.00 0.00 73 SER A N 8
ATOM 8765 C CA . SER A 1 73 ? -11.496 -10.661 5.914 1.00 0.00 73 SER A CA 8
ATOM 8766 C C . SER A 1 73 ? -10.388 -10.118 6.833 1.00 0.00 73 SER A C 8
ATOM 8767 O O . SER A 1 73 ? -9.334 -10.715 7.044 1.00 0.00 73 SER A O 8
ATOM 8772 N N . SER A 1 74 ? -10.633 -8.912 7.345 1.00 0.00 74 SER A N 8
ATOM 8773 C CA . SER A 1 74 ? -9.777 -8.237 8.357 1.00 0.00 74 SER A CA 8
ATOM 8774 C C . SER A 1 74 ? -8.265 -8.176 8.022 1.00 0.00 74 SER A C 8
ATOM 8775 O O . SER A 1 74 ? -7.398 -8.211 8.894 1.00 0.00 74 SER A O 8
ATOM 8780 N N . ILE A 1 75 ? -8.004 -7.847 6.761 1.00 0.00 75 ILE A N 8
ATOM 8781 C CA . ILE A 1 75 ? -6.667 -7.942 6.134 1.00 0.00 75 ILE A CA 8
ATOM 8782 C C . ILE A 1 75 ? -5.938 -6.585 6.129 1.00 0.00 75 ILE A C 8
ATOM 8783 O O . ILE A 1 75 ? -6.170 -5.728 5.274 1.00 0.00 75 ILE A O 8
ATOM 8789 N N . VAL A 1 76 ? -5.100 -6.433 7.147 1.00 0.00 76 VAL A N 8
ATOM 8790 C CA . VAL A 1 76 ? -4.308 -5.212 7.402 1.00 0.00 76 VAL A CA 8
ATOM 8791 C C . VAL A 1 76 ? -2.859 -5.347 6.914 1.00 0.00 76 VAL A C 8
ATOM 8792 O O . VAL A 1 76 ? -2.138 -6.277 7.258 1.00 0.00 76 VAL A O 8
ATOM 8797 N N . ILE A 1 77 ? -2.512 -4.428 6.023 1.00 0.00 77 ILE A N 8
ATOM 8798 C CA . ILE A 1 77 ? -1.175 -4.357 5.404 1.00 0.00 77 ILE A CA 8
ATOM 8799 C C . ILE A 1 77 ? -0.401 -3.096 5.815 1.00 0.00 77 ILE A C 8
ATOM 8800 O O . ILE A 1 77 ? -0.929 -1.983 5.773 1.00 0.00 77 ILE A O 8
ATOM 8806 N N . GLU A 1 78 ? 0.856 -3.332 6.182 1.00 0.00 78 GLU A N 8
ATOM 8807 C CA . GLU A 1 78 ? 1.840 -2.265 6.458 1.00 0.00 78 GLU A CA 8
ATOM 8808 C C . GLU A 1 78 ? 2.965 -2.315 5.426 1.00 0.00 78 GLU A C 8
ATOM 8809 O O . GLU A 1 78 ? 3.616 -3.347 5.245 1.00 0.00 78 GLU A O 8
ATOM 8816 N N . ILE A 1 79 ? 2.934 -1.300 4.574 1.00 0.00 79 ILE A N 8
ATOM 8817 C CA . ILE A 1 79 ? 3.911 -1.166 3.474 1.00 0.00 79 ILE A CA 8
ATOM 8818 C C . ILE A 1 79 ? 4.650 0.170 3.618 1.00 0.00 79 ILE A C 8
ATOM 8819 O O . ILE A 1 79 ? 4.101 1.089 4.217 1.00 0.00 79 ILE A O 8
ATOM 8825 N N . PHE A 1 80 ? 5.913 0.219 3.200 1.00 0.00 80 PHE A N 8
ATOM 8826 C CA . PHE A 1 80 ? 6.694 1.475 3.192 1.00 0.00 80 PHE A CA 8
ATOM 8827 C C . PHE A 1 80 ? 7.113 1.797 1.755 1.00 0.00 80 PHE A C 8
ATOM 8828 O O . PHE A 1 80 ? 7.773 0.985 1.107 1.00 0.00 80 PHE A O 8
ATOM 8842 N N . ILE A 1 81 ? 6.916 3.066 1.401 1.00 0.00 81 ILE A N 8
ATOM 8843 C CA . ILE A 1 81 ? 7.267 3.637 0.088 1.00 0.00 81 ILE A CA 8
ATOM 8844 C C . ILE A 1 81 ? 8.322 4.739 0.309 1.00 0.00 81 ILE A C 8
ATOM 8845 O O . ILE A 1 81 ? 7.982 5.765 0.904 1.00 0.00 81 ILE A O 8
ATOM 8851 N N . PRO A 1 82 ? 9.601 4.416 0.057 1.00 0.00 82 PRO A N 8
ATOM 8852 C CA . PRO A 1 82 ? 10.691 5.388 0.211 1.00 0.00 82 PRO A CA 8
ATOM 8853 C C . PRO A 1 82 ? 11.046 6.029 -1.144 1.00 0.00 82 PRO A C 8
ATOM 8854 O O . PRO A 1 82 ? 10.346 6.928 -1.603 1.00 0.00 82 PRO A O 8
ATOM 8858 N N . ASN A 1 83 ? 12.090 5.505 -1.782 1.00 0.00 83 ASN A N 8
ATOM 8859 C CA . ASN A 1 83 ? 12.658 5.900 -3.082 1.00 0.00 83 ASN A CA 8
ATOM 8860 C C . ASN A 1 83 ? 13.858 4.958 -3.322 1.00 0.00 83 ASN A C 8
ATOM 8861 O O . ASN A 1 83 ? 13.845 3.846 -2.792 1.00 0.00 83 ASN A O 8
ATOM 8869 N N . ASP A 1 84 ? 14.851 5.363 -4.123 1.00 0.00 84 ASP A N 8
ATOM 8870 C CA . ASP A 1 84 ? 16.036 4.530 -4.454 1.00 0.00 84 ASP A CA 8
ATOM 8871 C C . ASP A 1 84 ? 15.689 3.102 -4.927 1.00 0.00 84 ASP A C 8
ATOM 8872 O O . ASP A 1 84 ? 16.459 2.159 -4.772 1.00 0.00 84 ASP A O 8
ATOM 8878 N N . ASN A 1 85 ? 14.533 3.027 -5.583 1.00 0.00 85 ASN A N 8
ATOM 8879 C CA . ASN A 1 85 ? 13.939 1.797 -6.136 1.00 0.00 85 ASN A CA 8
ATOM 8880 C C . ASN A 1 85 ? 13.769 0.652 -5.113 1.00 0.00 85 ASN A C 8
ATOM 8881 O O . ASN A 1 85 ? 14.319 -0.425 -5.306 1.00 0.00 85 ASN A O 8
ATOM 8889 N N . LYS A 1 86 ? 13.026 0.909 -4.028 1.00 0.00 86 LYS A N 8
ATOM 8890 C CA . LYS A 1 86 ? 12.663 -0.101 -2.992 1.00 0.00 86 LYS A CA 8
ATOM 8891 C C . LYS A 1 86 ? 11.292 0.175 -2.334 1.00 0.00 86 LYS A C 8
ATOM 8892 O O . LYS A 1 86 ? 10.864 1.325 -2.342 1.00 0.00 86 LYS A O 8
ATOM 8902 N N . ILE A 1 87 ? 10.594 -0.896 -1.923 1.00 0.00 87 ILE A N 8
ATOM 8903 C CA . ILE A 1 87 ? 9.370 -0.940 -1.063 1.00 0.00 87 ILE A CA 8
ATOM 8904 C C . ILE A 1 87 ? 9.327 -2.302 -0.326 1.00 0.00 87 ILE A C 8
ATOM 8905 O O . ILE A 1 87 ? 9.710 -3.322 -0.898 1.00 0.00 87 ILE A O 8
ATOM 8911 N N . LEU A 1 88 ? 8.742 -2.304 0.875 1.00 0.00 88 LEU A N 8
ATOM 8912 C CA . LEU A 1 88 ? 8.376 -3.527 1.632 1.00 0.00 88 LEU A CA 8
ATOM 8913 C C . LEU A 1 88 ? 6.865 -3.618 1.938 1.00 0.00 88 LEU A C 8
ATOM 8914 O O . LEU A 1 88 ? 6.239 -2.589 2.193 1.00 0.00 88 LEU A O 8
ATOM 8920 N N . LEU A 1 89 ? 6.325 -4.841 1.896 1.00 0.00 89 LEU A N 8
ATOM 8921 C CA . LEU A 1 89 ? 4.937 -5.193 2.301 1.00 0.00 89 LEU A CA 8
ATOM 8922 C C . LEU A 1 89 ? 4.881 -6.238 3.430 1.00 0.00 89 LEU A C 8
ATOM 8923 O O . LEU A 1 89 ? 5.579 -7.253 3.397 1.00 0.00 89 LEU A O 8
ATOM 8929 N N . THR A 1 90 ? 3.899 -6.015 4.304 1.00 0.00 90 THR A N 8
ATOM 8930 C CA . THR A 1 90 ? 3.480 -6.960 5.365 1.00 0.00 90 THR A CA 8
ATOM 8931 C C . THR A 1 90 ? 1.950 -7.159 5.328 1.00 0.00 90 THR A C 8
ATOM 8932 O O . THR A 1 90 ? 1.216 -6.177 5.265 1.00 0.00 90 THR A O 8
ATOM 8938 N N . ILE A 1 91 ? 1.529 -8.406 5.548 1.00 0.00 91 ILE A N 8
ATOM 8939 C CA . ILE A 1 91 ? 0.114 -8.841 5.622 1.00 0.00 91 ILE A CA 8
ATOM 8940 C C . ILE A 1 91 ? -0.196 -9.350 7.047 1.00 0.00 91 ILE A C 8
ATOM 8941 O O . ILE A 1 91 ? 0.622 -10.034 7.661 1.00 0.00 91 ILE A O 8
ATOM 8947 N N . MET A 1 92 ? -1.323 -8.888 7.572 1.00 0.00 92 MET A N 8
ATOM 8948 C CA . MET A 1 92 ? -1.842 -9.253 8.909 1.00 0.00 92 MET A CA 8
ATOM 8949 C C . MET A 1 92 ? -3.362 -9.497 8.820 1.00 0.00 92 MET A C 8
ATOM 8950 O O . MET A 1 92 ? -4.048 -8.878 8.008 1.00 0.00 92 MET A O 8
ATOM 8956 N N . ASN A 1 93 ? -3.869 -10.315 9.736 1.00 0.00 93 ASN A N 8
ATOM 8957 C CA . ASN A 1 93 ? -5.299 -10.695 9.777 1.00 0.00 93 ASN A CA 8
ATOM 8958 C C . ASN A 1 93 ? -5.843 -10.579 11.208 1.00 0.00 93 ASN A C 8
ATOM 8959 O O . ASN A 1 93 ? -5.305 -11.213 12.114 1.00 0.00 93 ASN A O 8
ATOM 8967 N N . THR A 1 94 ? -6.850 -9.730 11.398 1.00 0.00 94 THR A N 8
ATOM 8968 C CA . THR A 1 94 ? -7.507 -9.554 12.719 1.00 0.00 94 THR A CA 8
ATOM 8969 C C . THR A 1 94 ? -8.253 -10.832 13.162 1.00 0.00 94 THR A C 8
ATOM 8970 O O . THR A 1 94 ? -8.202 -11.194 14.335 1.00 0.00 94 THR A O 8
ATOM 8976 N N . GLU A 1 95 ? -9.001 -11.436 12.238 1.00 0.00 95 GLU A N 8
ATOM 8977 C CA . GLU A 1 95 ? -9.742 -12.696 12.482 1.00 0.00 95 GLU A CA 8
ATOM 8978 C C . GLU A 1 95 ? -9.789 -13.662 11.278 1.00 0.00 95 GLU A C 8
ATOM 8979 O O . GLU A 1 95 ? -10.827 -14.227 10.938 1.00 0.00 95 GLU A O 8
ATOM 8986 N N . ALA A 1 96 ? -8.605 -13.904 10.710 1.00 0.00 96 ALA A N 8
ATOM 8987 C CA . ALA A 1 96 ? -8.425 -14.757 9.514 1.00 0.00 96 ALA A CA 8
ATOM 8988 C C . ALA A 1 96 ? -7.127 -15.600 9.584 1.00 0.00 96 ALA A C 8
ATOM 8989 O O . ALA A 1 96 ? -6.560 -15.764 10.663 1.00 0.00 96 ALA A O 8
ATOM 8992 N N . LEU A 1 97 ? -6.615 -16.043 8.432 1.00 0.00 97 LEU A N 8
ATOM 8993 C CA . LEU A 1 97 ? -5.476 -16.980 8.321 1.00 0.00 97 LEU A CA 8
ATOM 8994 C C . LEU A 1 97 ? -4.559 -16.696 7.119 1.00 0.00 97 LEU A C 8
ATOM 8995 O O . LEU A 1 97 ? -4.798 -15.766 6.347 1.00 0.00 97 LEU A O 8
ATOM 9001 N N . GLY A 1 98 ? -3.440 -17.433 7.075 1.00 0.00 98 GLY A N 8
ATOM 9002 C CA . GLY A 1 98 ? -2.459 -17.363 5.975 1.00 0.00 98 GLY A CA 8
ATOM 9003 C C . GLY A 1 98 ? -1.113 -16.858 6.496 1.00 0.00 98 GLY A C 8
ATOM 9004 O O . GLY A 1 98 ? -0.405 -17.585 7.189 1.00 0.00 98 GLY A O 8
ATOM 9006 N N . THR A 1 99 ? -0.941 -15.544 6.348 1.00 0.00 99 THR A N 8
ATOM 9007 C CA . THR A 1 99 ? 0.252 -14.771 6.769 1.00 0.00 99 THR A CA 8
ATOM 9008 C C . THR A 1 99 ? 1.539 -15.252 6.073 1.00 0.00 99 THR A C 8
ATOM 9009 O O . THR A 1 99 ? 2.191 -16.206 6.493 1.00 0.00 99 THR A O 8
ATOM 9015 N N . SER A 1 100 ? 1.846 -14.575 4.970 1.00 0.00 100 SER A N 8
ATOM 9016 C CA . SER A 1 100 ? 3.104 -14.745 4.210 1.00 0.00 100 SER A CA 8
ATOM 9017 C C . SER A 1 100 ? 3.376 -13.449 3.413 1.00 0.00 100 SER A C 8
ATOM 9018 O O . SER A 1 100 ? 2.727 -13.234 2.387 1.00 0.00 100 SER A O 8
ATOM 9023 N N . PRO A 1 101 ? 4.044 -12.473 4.053 1.00 0.00 101 PRO A N 8
ATOM 9024 C CA . PRO A 1 101 ? 4.309 -11.167 3.416 1.00 0.00 101 PRO A CA 8
ATOM 9025 C C . PRO A 1 101 ? 5.722 -11.078 2.811 1.00 0.00 101 PRO A C 8
ATOM 9026 O O . PRO A 1 101 ? 5.922 -11.561 1.703 1.00 0.00 101 PRO A O 8
ATOM 9030 N N . ARG A 1 102 ? 6.634 -10.359 3.476 1.00 0.00 102 ARG A N 8
ATOM 9031 C CA . ARG A 1 102 ? 8.082 -10.293 3.163 1.00 0.00 102 ARG A CA 8
ATOM 9032 C C . ARG A 1 102 ? 8.375 -9.910 1.699 1.00 0.00 102 ARG A C 8
ATOM 9033 O O . ARG A 1 102 ? 9.374 -10.310 1.102 1.00 0.00 102 ARG A O 8
ATOM 9047 N N . MET A 1 103 ? 7.590 -8.947 1.220 1.00 0.00 103 MET A N 8
ATOM 9048 C CA . MET A 1 103 ? 7.555 -8.593 -0.211 1.00 0.00 103 MET A CA 8
ATOM 9049 C C . MET A 1 103 ? 8.263 -7.260 -0.487 1.00 0.00 103 MET A C 8
ATOM 9050 O O . MET A 1 103 ? 7.932 -6.231 0.101 1.00 0.00 103 MET A O 8
ATOM 9056 N N . THR A 1 104 ? 9.274 -7.350 -1.345 1.00 0.00 104 THR A N 8
ATOM 9057 C CA . THR A 1 104 ? 10.152 -6.220 -1.720 1.00 0.00 104 THR A CA 8
ATOM 9058 C C . THR A 1 104 ? 10.031 -5.795 -3.192 1.00 0.00 104 THR A C 8
ATOM 9059 O O . THR A 1 104 ? 10.762 -6.234 -4.079 1.00 0.00 104 THR A O 8
ATOM 9065 N N . PHE A 1 105 ? 9.188 -4.787 -3.394 1.00 0.00 105 PHE A N 8
ATOM 9066 C CA . PHE A 1 105 ? 8.854 -4.263 -4.737 1.00 0.00 105 PHE A CA 8
ATOM 9067 C C . PHE A 1 105 ? 9.769 -3.076 -5.035 1.00 0.00 105 PHE A C 8
ATOM 9068 O O . PHE A 1 105 ? 9.620 -1.978 -4.496 1.00 0.00 105 PHE A O 8
ATOM 9082 N N . ILE A 1 106 ? 10.855 -3.412 -5.715 1.00 0.00 106 ILE A N 8
ATOM 9083 C CA . ILE A 1 106 ? 11.858 -2.418 -6.124 1.00 0.00 106 ILE A CA 8
ATOM 9084 C C . ILE A 1 106 ? 11.534 -1.870 -7.526 1.00 0.00 106 ILE A C 8
ATOM 9085 O O . ILE A 1 106 ? 11.038 -2.602 -8.387 1.00 0.00 106 ILE A O 8
ATOM 9091 N N . LYS A 1 107 ? 11.651 -0.550 -7.689 1.00 0.00 107 LYS A N 8
ATOM 9092 C CA . LYS A 1 107 ? 11.411 0.117 -8.987 1.00 0.00 107 LYS A CA 8
ATOM 9093 C C . LYS A 1 107 ? 12.518 -0.281 -9.976 1.00 0.00 107 LYS A C 8
ATOM 9094 O O . LYS A 1 107 ? 13.634 0.225 -9.920 1.00 0.00 107 LYS A O 8
ATOM 9104 N N . HIS A 1 108 ? 12.231 -1.371 -10.683 1.00 0.00 108 HIS A N 8
ATOM 9105 C CA . HIS A 1 108 ? 13.112 -2.033 -11.677 1.00 0.00 108 HIS A CA 8
ATOM 9106 C C . HIS A 1 108 ? 14.043 -3.011 -10.942 1.00 0.00 108 HIS A C 8
ATOM 9107 O O . HIS A 1 108 ? 14.870 -2.629 -10.118 1.00 0.00 108 HIS A O 8
ATOM 9116 N N . LYS A 1 109 ? 13.743 -4.292 -11.129 1.00 0.00 109 LYS A N 8
ATOM 9117 C CA . LYS A 1 109 ? 14.507 -5.411 -10.530 1.00 0.00 109 LYS A CA 8
ATOM 9118 C C . LYS A 1 109 ? 15.941 -5.566 -11.077 1.00 0.00 109 LYS A C 8
ATOM 9119 O O . LYS A 1 109 ? 16.821 -5.941 -10.277 1.00 99.99 109 LYS A O 8
ATOM 9129 N N . GLY A 1 1 ? -1.141 -18.030 -10.451 1.00 0.00 1 GLY A N 9
ATOM 9130 C CA . GLY A 1 1 ? -1.129 -17.045 -9.346 1.00 0.00 1 GLY A CA 9
ATOM 9131 C C . GLY A 1 1 ? -0.018 -17.237 -8.290 1.00 0.00 1 GLY A C 9
ATOM 9132 O O . GLY A 1 1 ? 0.314 -18.363 -7.918 1.00 0.00 1 GLY A O 9
ATOM 9136 N N . SER A 1 2 ? 0.502 -16.102 -7.823 1.00 0.00 2 SER A N 9
ATOM 9137 C CA . SER A 1 2 ? 1.517 -15.990 -6.749 1.00 0.00 2 SER A CA 9
ATOM 9138 C C . SER A 1 2 ? 1.722 -14.530 -6.301 1.00 0.00 2 SER A C 9
ATOM 9139 O O . SER A 1 2 ? 1.121 -14.094 -5.322 1.00 0.00 2 SER A O 9
ATOM 9144 N N . MET A 1 3 ? 2.527 -13.782 -7.054 1.00 0.00 3 MET A N 9
ATOM 9145 C CA . MET A 1 3 ? 2.927 -12.391 -6.761 1.00 0.00 3 MET A CA 9
ATOM 9146 C C . MET A 1 3 ? 2.947 -11.515 -8.024 1.00 0.00 3 MET A C 9
ATOM 9147 O O . MET A 1 3 ? 3.282 -11.985 -9.110 1.00 0.00 3 MET A O 9
ATOM 9153 N N . GLU A 1 4 ? 2.611 -10.239 -7.825 1.00 0.00 4 GLU A N 9
ATOM 9154 C CA . GLU A 1 4 ? 2.629 -9.155 -8.836 1.00 0.00 4 GLU A CA 9
ATOM 9155 C C . GLU A 1 4 ? 1.786 -9.459 -10.094 1.00 0.00 4 GLU A C 9
ATOM 9156 O O . GLU A 1 4 ? 2.295 -9.843 -11.146 1.00 0.00 4 GLU A O 9
ATOM 9163 N N . GLN A 1 5 ? 0.503 -9.121 -9.969 1.00 0.00 5 GLN A N 9
ATOM 9164 C CA . GLN A 1 5 ? -0.556 -9.422 -10.964 1.00 0.00 5 GLN A CA 9
ATOM 9165 C C . GLN A 1 5 ? -1.889 -8.720 -10.635 1.00 0.00 5 GLN A C 9
ATOM 9166 O O . GLN A 1 5 ? -2.621 -9.120 -9.733 1.00 0.00 5 GLN A O 9
ATOM 9175 N N . PHE A 1 6 ? -2.036 -7.537 -11.226 1.00 0.00 6 PHE A N 9
ATOM 9176 C CA . PHE A 1 6 ? -3.193 -6.622 -11.066 1.00 0.00 6 PHE A CA 9
ATOM 9177 C C . PHE A 1 6 ? -3.495 -6.268 -9.599 1.00 0.00 6 PHE A C 9
ATOM 9178 O O . PHE A 1 6 ? -4.399 -6.794 -8.952 1.00 0.00 6 PHE A O 9
ATOM 9192 N N . GLU A 1 7 ? -2.726 -5.307 -9.103 1.00 0.00 7 GLU A N 9
ATOM 9193 C CA . GLU A 1 7 ? -2.866 -4.834 -7.715 1.00 0.00 7 GLU A CA 9
ATOM 9194 C C . GLU A 1 7 ? -3.366 -3.388 -7.662 1.00 0.00 7 GLU A C 9
ATOM 9195 O O . GLU A 1 7 ? -2.601 -2.431 -7.757 1.00 0.00 7 GLU A O 9
ATOM 9202 N N . LEU A 1 8 ? -4.692 -3.296 -7.660 1.00 0.00 8 LEU A N 9
ATOM 9203 C CA . LEU A 1 8 ? -5.428 -2.019 -7.619 1.00 0.00 8 LEU A CA 9
ATOM 9204 C C . LEU A 1 8 ? -5.873 -1.674 -6.197 1.00 0.00 8 LEU A C 9
ATOM 9205 O O . LEU A 1 8 ? -6.642 -2.399 -5.562 1.00 0.00 8 LEU A O 9
ATOM 9211 N N . PHE A 1 9 ? -5.237 -0.634 -5.675 1.00 0.00 9 PHE A N 9
ATOM 9212 C CA . PHE A 1 9 ? -5.526 -0.121 -4.324 1.00 0.00 9 PHE A CA 9
ATOM 9213 C C . PHE A 1 9 ? -5.916 1.363 -4.375 1.00 0.00 9 PHE A C 9
ATOM 9214 O O . PHE A 1 9 ? -5.390 2.125 -5.182 1.00 0.00 9 PHE A O 9
ATOM 9228 N N . SER A 1 10 ? -6.918 1.726 -3.582 1.00 0.00 10 SER A N 9
ATOM 9229 C CA . SER A 1 10 ? -7.308 3.141 -3.410 1.00 0.00 10 SER A CA 9
ATOM 9230 C C . SER A 1 10 ? -7.532 3.495 -1.935 1.00 0.00 10 SER A C 9
ATOM 9231 O O . SER A 1 10 ? -8.252 2.803 -1.208 1.00 0.00 10 SER A O 9
ATOM 9236 N N . ILE A 1 11 ? -6.842 4.553 -1.526 1.00 0.00 11 ILE A N 9
ATOM 9237 C CA . ILE A 1 11 ? -6.863 5.053 -0.134 1.00 0.00 11 ILE A CA 9
ATOM 9238 C C . ILE A 1 11 ? -8.205 5.707 0.257 1.00 0.00 11 ILE A C 9
ATOM 9239 O O . ILE A 1 11 ? -8.970 6.188 -0.577 1.00 0.00 11 ILE A O 9
ATOM 9245 N N . ASP A 1 12 ? -8.378 5.804 1.567 1.00 0.00 12 ASP A N 9
ATOM 9246 C CA . ASP A 1 12 ? -9.484 6.510 2.236 1.00 0.00 12 ASP A CA 9
ATOM 9247 C C . ASP A 1 12 ? -9.648 8.031 2.072 1.00 0.00 12 ASP A C 9
ATOM 9248 O O . ASP A 1 12 ? -10.792 8.468 2.143 1.00 0.00 12 ASP A O 9
ATOM 9254 N N . LYS A 1 13 ? -8.577 8.772 1.748 1.00 0.00 13 LYS A N 9
ATOM 9255 C CA . LYS A 1 13 ? -8.461 10.258 1.848 1.00 0.00 13 LYS A CA 9
ATOM 9256 C C . LYS A 1 13 ? -8.252 10.773 3.289 1.00 0.00 13 LYS A C 9
ATOM 9257 O O . LYS A 1 13 ? -7.557 11.765 3.475 1.00 0.00 13 LYS A O 9
ATOM 9267 N N . PHE A 1 14 ? -8.683 9.981 4.273 1.00 0.00 14 PHE A N 9
ATOM 9268 C CA . PHE A 1 14 ? -8.674 10.268 5.728 1.00 0.00 14 PHE A CA 9
ATOM 9269 C C . PHE A 1 14 ? -7.341 10.628 6.425 1.00 0.00 14 PHE A C 9
ATOM 9270 O O . PHE A 1 14 ? -7.367 11.034 7.583 1.00 0.00 14 PHE A O 9
ATOM 9284 N N . LYS A 1 15 ? -6.239 10.646 5.672 1.00 0.00 15 LYS A N 9
ATOM 9285 C CA . LYS A 1 15 ? -4.842 10.834 6.139 1.00 0.00 15 LYS A CA 9
ATOM 9286 C C . LYS A 1 15 ? -4.552 10.573 7.635 1.00 0.00 15 LYS A C 9
ATOM 9287 O O . LYS A 1 15 ? -4.604 11.473 8.469 1.00 0.00 15 LYS A O 9
ATOM 9297 N N . CYS A 1 16 ? -4.037 9.375 7.913 1.00 0.00 16 CYS A N 9
ATOM 9298 C CA . CYS A 1 16 ? -3.837 8.899 9.301 1.00 0.00 16 CYS A CA 9
ATOM 9299 C C . CYS A 1 16 ? -3.085 9.845 10.259 1.00 0.00 16 CYS A C 9
ATOM 9300 O O . CYS A 1 16 ? -3.741 10.396 11.137 1.00 0.00 16 CYS A O 9
ATOM 9304 N N . ASN A 1 17 ? -1.750 9.934 10.167 1.00 0.00 17 ASN A N 9
ATOM 9305 C CA . ASN A 1 17 ? -0.918 10.933 10.895 1.00 0.00 17 ASN A CA 9
ATOM 9306 C C . ASN A 1 17 ? 0.594 10.951 10.581 1.00 0.00 17 ASN A C 9
ATOM 9307 O O . ASN A 1 17 ? 1.419 10.566 11.408 1.00 0.00 17 ASN A O 9
ATOM 9315 N N . SER A 1 18 ? 0.913 11.496 9.402 1.00 0.00 18 SER A N 9
ATOM 9316 C CA . SER A 1 18 ? 2.261 11.873 8.882 1.00 0.00 18 SER A CA 9
ATOM 9317 C C . SER A 1 18 ? 2.362 11.726 7.355 1.00 0.00 18 SER A C 9
ATOM 9318 O O . SER A 1 18 ? 2.562 12.705 6.639 1.00 0.00 18 SER A O 9
ATOM 9323 N N . GLU A 1 19 ? 2.342 10.475 6.901 1.00 0.00 19 GLU A N 9
ATOM 9324 C CA . GLU A 1 19 ? 2.395 10.110 5.476 1.00 0.00 19 GLU A CA 9
ATOM 9325 C C . GLU A 1 19 ? 1.351 10.822 4.606 1.00 0.00 19 GLU A C 9
ATOM 9326 O O . GLU A 1 19 ? 0.160 10.836 4.912 1.00 0.00 19 GLU A O 9
ATOM 9333 N N . ALA A 1 20 ? 1.903 11.518 3.619 1.00 0.00 20 ALA A N 9
ATOM 9334 C CA . ALA A 1 20 ? 1.173 12.344 2.635 1.00 0.00 20 ALA A CA 9
ATOM 9335 C C . ALA A 1 20 ? 2.067 12.629 1.414 1.00 0.00 20 ALA A C 9
ATOM 9336 O O . ALA A 1 20 ? 2.133 11.776 0.537 1.00 0.00 20 ALA A O 9
ATOM 9339 N N . LYS A 1 21 ? 2.972 13.606 1.537 1.00 0.00 21 LYS A N 9
ATOM 9340 C CA . LYS A 1 21 ? 3.900 14.063 0.476 1.00 0.00 21 LYS A CA 9
ATOM 9341 C C . LYS A 1 21 ? 4.674 12.894 -0.177 1.00 0.00 21 LYS A C 9
ATOM 9342 O O . LYS A 1 21 ? 4.234 12.355 -1.191 1.00 0.00 21 LYS A O 9
ATOM 9352 N N . TYR A 1 22 ? 5.709 12.404 0.511 1.00 0.00 22 TYR A N 9
ATOM 9353 C CA . TYR A 1 22 ? 6.501 11.227 0.087 1.00 0.00 22 TYR A CA 9
ATOM 9354 C C . TYR A 1 22 ? 5.676 9.952 -0.183 1.00 0.00 22 TYR A C 9
ATOM 9355 O O . TYR A 1 22 ? 5.915 9.266 -1.174 1.00 0.00 22 TYR A O 9
ATOM 9370 N N . TYR A 1 23 ? 4.587 9.777 0.574 1.00 0.00 23 TYR A N 9
ATOM 9371 C CA . TYR A 1 23 ? 3.655 8.642 0.405 1.00 0.00 23 TYR A CA 9
ATOM 9372 C C . TYR A 1 23 ? 3.093 8.659 -1.025 1.00 0.00 23 TYR A C 9
ATOM 9373 O O . TYR A 1 23 ? 3.545 7.886 -1.866 1.00 0.00 23 TYR A O 9
ATOM 9388 N N . LEU A 1 24 ? 2.423 9.761 -1.358 1.00 0.00 24 LEU A N 9
ATOM 9389 C CA . LEU A 1 24 ? 1.804 9.973 -2.678 1.00 0.00 24 LEU A CA 9
ATOM 9390 C C . LEU A 1 24 ? 2.833 10.065 -3.815 1.00 0.00 24 LEU A C 9
ATOM 9391 O O . LEU A 1 24 ? 2.774 9.247 -4.729 1.00 0.00 24 LEU A O 9
ATOM 9397 N N . ASN A 1 25 ? 3.889 10.851 -3.611 1.00 0.00 25 ASN A N 9
ATOM 9398 C CA . ASN A 1 25 ? 4.987 11.008 -4.588 1.00 0.00 25 ASN A CA 9
ATOM 9399 C C . ASN A 1 25 ? 5.696 9.711 -5.022 1.00 0.00 25 ASN A C 9
ATOM 9400 O O . ASN A 1 25 ? 6.327 9.691 -6.078 1.00 0.00 25 ASN A O 9
ATOM 9408 N N . ILE A 1 26 ? 5.677 8.688 -4.165 1.00 0.00 26 ILE A N 9
ATOM 9409 C CA . ILE A 1 26 ? 6.264 7.375 -4.506 1.00 0.00 26 ILE A CA 9
ATOM 9410 C C . ILE A 1 26 ? 5.233 6.222 -4.670 1.00 0.00 26 ILE A C 9
ATOM 9411 O O . ILE A 1 26 ? 5.536 5.233 -5.337 1.00 0.00 26 ILE A O 9
ATOM 9417 N N . ILE A 1 27 ? 4.010 6.333 -4.128 1.00 0.00 27 ILE A N 9
ATOM 9418 C CA . ILE A 1 27 ? 2.962 5.295 -4.330 1.00 0.00 27 ILE A CA 9
ATOM 9419 C C . ILE A 1 27 ? 1.800 5.650 -5.286 1.00 0.00 27 ILE A C 9
ATOM 9420 O O . ILE A 1 27 ? 1.214 4.745 -5.882 1.00 0.00 27 ILE A O 9
ATOM 9426 N N . GLU A 1 28 ? 1.416 6.925 -5.358 1.00 0.00 28 GLU A N 9
ATOM 9427 C CA . GLU A 1 28 ? 0.252 7.374 -6.151 1.00 0.00 28 GLU A CA 9
ATOM 9428 C C . GLU A 1 28 ? 0.567 7.212 -7.648 1.00 0.00 28 GLU A C 9
ATOM 9429 O O . GLU A 1 28 ? 1.157 8.078 -8.289 1.00 0.00 28 GLU A O 9
ATOM 9436 N N . GLY A 1 29 ? 0.070 6.083 -8.157 1.00 0.00 29 GLY A N 9
ATOM 9437 C CA . GLY A 1 29 ? 0.432 5.538 -9.476 1.00 0.00 29 GLY A CA 9
ATOM 9438 C C . GLY A 1 29 ? 0.918 4.090 -9.321 1.00 0.00 29 GLY A C 9
ATOM 9439 O O . GLY A 1 29 ? 0.474 3.369 -8.426 1.00 0.00 29 GLY A O 9
ATOM 9441 N N . GLU A 1 30 ? 1.787 3.677 -10.242 1.00 0.00 30 GLU A N 9
ATOM 9442 C CA . GLU A 1 30 ? 2.263 2.279 -10.297 1.00 0.00 30 GLU A CA 9
ATOM 9443 C C . GLU A 1 30 ? 3.769 2.029 -10.395 1.00 0.00 30 GLU A C 9
ATOM 9444 O O . GLU A 1 30 ? 4.481 2.569 -11.240 1.00 0.00 30 GLU A O 9
ATOM 9451 N N . TRP A 1 31 ? 4.163 1.111 -9.525 1.00 0.00 31 TRP A N 9
ATOM 9452 C CA . TRP A 1 31 ? 5.497 0.482 -9.460 1.00 0.00 31 TRP A CA 9
ATOM 9453 C C . TRP A 1 31 ? 5.677 -0.464 -10.656 1.00 0.00 31 TRP A C 9
ATOM 9454 O O . TRP A 1 31 ? 4.699 -1.015 -11.154 1.00 0.00 31 TRP A O 9
ATOM 9472 N N . HIS A 1 32 ? 6.935 -0.734 -11.003 1.00 0.00 32 HIS A N 9
ATOM 9473 C CA . HIS A 1 32 ? 7.341 -1.575 -12.159 1.00 0.00 32 HIS A CA 9
ATOM 9474 C C . HIS A 1 32 ? 6.839 -1.033 -13.519 1.00 0.00 32 HIS A C 9
ATOM 9475 O O . HIS A 1 32 ? 5.653 -0.720 -13.662 1.00 0.00 32 HIS A O 9
ATOM 9484 N N . PRO A 1 33 ? 7.696 -1.009 -14.553 1.00 0.00 33 PRO A N 9
ATOM 9485 C CA . PRO A 1 33 ? 7.364 -0.465 -15.890 1.00 0.00 33 PRO A CA 9
ATOM 9486 C C . PRO A 1 33 ? 6.424 -1.331 -16.761 1.00 0.00 33 PRO A C 9
ATOM 9487 O O . PRO A 1 33 ? 6.681 -1.532 -17.944 1.00 0.00 33 PRO A O 9
ATOM 9491 N N . GLN A 1 34 ? 5.401 -1.919 -16.135 1.00 0.00 34 GLN A N 9
ATOM 9492 C CA . GLN A 1 34 ? 4.379 -2.809 -16.748 1.00 0.00 34 GLN A CA 9
ATOM 9493 C C . GLN A 1 34 ? 4.821 -4.071 -17.520 1.00 0.00 34 GLN A C 9
ATOM 9494 O O . GLN A 1 34 ? 3.984 -4.911 -17.849 1.00 0.00 34 GLN A O 9
ATOM 9503 N N . ASP A 1 35 ? 6.133 -4.240 -17.688 1.00 0.00 35 ASP A N 9
ATOM 9504 C CA . ASP A 1 35 ? 6.788 -5.306 -18.478 1.00 0.00 35 ASP A CA 9
ATOM 9505 C C . ASP A 1 35 ? 6.732 -6.708 -17.830 1.00 0.00 35 ASP A C 9
ATOM 9506 O O . ASP A 1 35 ? 7.749 -7.317 -17.501 1.00 0.00 35 ASP A O 9
ATOM 9512 N N . LEU A 1 36 ? 5.493 -7.138 -17.611 1.00 0.00 36 LEU A N 9
ATOM 9513 C CA . LEU A 1 36 ? 5.058 -8.419 -17.009 1.00 0.00 36 LEU A CA 9
ATOM 9514 C C . LEU A 1 36 ? 3.528 -8.579 -17.107 1.00 0.00 36 LEU A C 9
ATOM 9515 O O . LEU A 1 36 ? 2.778 -8.250 -16.190 1.00 0.00 36 LEU A O 9
ATOM 9521 N N . ASN A 1 37 ? 3.070 -8.921 -18.315 1.00 0.00 37 ASN A N 9
ATOM 9522 C CA . ASN A 1 37 ? 1.629 -9.004 -18.671 1.00 0.00 37 ASN A CA 9
ATOM 9523 C C . ASN A 1 37 ? 0.765 -7.784 -18.278 1.00 0.00 37 ASN A C 9
ATOM 9524 O O . ASN A 1 37 ? -0.433 -7.893 -18.022 1.00 0.00 37 ASN A O 9
ATOM 9532 N N . ASP A 1 38 ? 1.415 -6.617 -18.237 1.00 0.00 38 ASP A N 9
ATOM 9533 C CA . ASP A 1 38 ? 0.848 -5.294 -17.892 1.00 0.00 38 ASP A CA 9
ATOM 9534 C C . ASP A 1 38 ? -0.085 -5.290 -16.663 1.00 0.00 38 ASP A C 9
ATOM 9535 O O . ASP A 1 38 ? -1.244 -4.885 -16.729 1.00 0.00 38 ASP A O 9
ATOM 9541 N N . SER A 1 39 ? 0.462 -5.770 -15.545 1.00 0.00 39 SER A N 9
ATOM 9542 C CA . SER A 1 39 ? -0.313 -5.922 -14.291 1.00 0.00 39 SER A CA 9
ATOM 9543 C C . SER A 1 39 ? 0.452 -5.691 -12.961 1.00 0.00 39 SER A C 9
ATOM 9544 O O . SER A 1 39 ? 0.462 -6.559 -12.085 1.00 0.00 39 SER A O 9
ATOM 9549 N N . PRO A 1 40 ? 0.984 -4.483 -12.714 1.00 0.00 40 PRO A N 9
ATOM 9550 C CA . PRO A 1 40 ? 1.762 -4.203 -11.490 1.00 0.00 40 PRO A CA 9
ATOM 9551 C C . PRO A 1 40 ? 0.857 -3.787 -10.308 1.00 0.00 40 PRO A C 9
ATOM 9552 O O . PRO A 1 40 ? -0.287 -4.228 -10.198 1.00 0.00 40 PRO A O 9
ATOM 9556 N N . LEU A 1 41 ? 1.402 -2.930 -9.444 1.00 0.00 41 LEU A N 9
ATOM 9557 C CA . LEU A 1 41 ? 0.752 -2.389 -8.238 1.00 0.00 41 LEU A CA 9
ATOM 9558 C C . LEU A 1 41 ? 0.488 -0.885 -8.422 1.00 0.00 41 LEU A C 9
ATOM 9559 O O . LEU A 1 41 ? 1.423 -0.088 -8.491 1.00 0.00 41 LEU A O 9
ATOM 9565 N N . LYS A 1 42 ? -0.789 -0.578 -8.645 1.00 0.00 42 LYS A N 9
ATOM 9566 C CA . LYS A 1 42 ? -1.280 0.804 -8.799 1.00 0.00 42 LYS A CA 9
ATOM 9567 C C . LYS A 1 42 ? -2.155 1.185 -7.601 1.00 0.00 42 LYS A C 9
ATOM 9568 O O . LYS A 1 42 ? -3.046 0.445 -7.176 1.00 0.00 42 LYS A O 9
ATOM 9578 N N . PHE A 1 43 ? -1.818 2.342 -7.055 1.00 0.00 43 PHE A N 9
ATOM 9579 C CA . PHE A 1 43 ? -2.577 2.961 -5.960 1.00 0.00 43 PHE A CA 9
ATOM 9580 C C . PHE A 1 43 ? -3.064 4.373 -6.317 1.00 0.00 43 PHE A C 9
ATOM 9581 O O . PHE A 1 43 ? -2.298 5.233 -6.752 1.00 0.00 43 PHE A O 9
ATOM 9595 N N . ILE A 1 44 ? -4.334 4.574 -5.986 1.00 0.00 44 ILE A N 9
ATOM 9596 C CA . ILE A 1 44 ? -5.062 5.846 -6.164 1.00 0.00 44 ILE A CA 9
ATOM 9597 C C . ILE A 1 44 ? -5.456 6.457 -4.806 1.00 0.00 44 ILE A C 9
ATOM 9598 O O . ILE A 1 44 ? -5.462 5.809 -3.757 1.00 0.00 44 ILE A O 9
ATOM 9604 N N . LEU A 1 45 ? -5.841 7.727 -4.892 1.00 0.00 45 LEU A N 9
ATOM 9605 C CA . LEU A 1 45 ? -6.277 8.550 -3.755 1.00 0.00 45 LEU A CA 9
ATOM 9606 C C . LEU A 1 45 ? -7.794 8.762 -3.882 1.00 0.00 45 LEU A C 9
ATOM 9607 O O . LEU A 1 45 ? -8.260 9.208 -4.931 1.00 0.00 45 LEU A O 9
ATOM 9613 N N . SER A 1 46 ? -8.526 8.231 -2.900 1.00 0.00 46 SER A N 9
ATOM 9614 C CA . SER A 1 46 ? -9.976 8.481 -2.688 1.00 0.00 46 SER A CA 9
ATOM 9615 C C . SER A 1 46 ? -10.883 7.729 -3.676 1.00 0.00 46 SER A C 9
ATOM 9616 O O . SER A 1 46 ? -10.415 7.066 -4.602 1.00 0.00 46 SER A O 9
ATOM 9621 N N . THR A 1 47 ? -12.150 7.613 -3.287 1.00 0.00 47 THR A N 9
ATOM 9622 C CA . THR A 1 47 ? -13.217 7.191 -4.223 1.00 0.00 47 THR A CA 9
ATOM 9623 C C . THR A 1 47 ? -14.345 8.235 -4.349 1.00 0.00 47 THR A C 9
ATOM 9624 O O . THR A 1 47 ? -14.092 9.358 -4.781 1.00 0.00 47 THR A O 9
ATOM 9630 N N . SER A 1 48 ? -15.485 7.943 -3.724 1.00 0.00 48 SER A N 9
ATOM 9631 C CA . SER A 1 48 ? -16.741 8.721 -3.844 1.00 0.00 48 SER A CA 9
ATOM 9632 C C . SER A 1 48 ? -17.737 8.302 -2.752 1.00 0.00 48 SER A C 9
ATOM 9633 O O . SER A 1 48 ? -18.245 9.142 -2.017 1.00 0.00 48 SER A O 9
ATOM 9638 N N . ASP A 1 49 ? -17.985 6.992 -2.672 1.00 0.00 49 ASP A N 9
ATOM 9639 C CA . ASP A 1 49 ? -18.917 6.381 -1.702 1.00 0.00 49 ASP A CA 9
ATOM 9640 C C . ASP A 1 49 ? -18.436 6.496 -0.238 1.00 0.00 49 ASP A C 9
ATOM 9641 O O . ASP A 1 49 ? -18.936 7.345 0.492 1.00 0.00 49 ASP A O 9
ATOM 9647 N N . ASP A 1 50 ? -17.583 5.569 0.210 1.00 0.00 50 ASP A N 9
ATOM 9648 C CA . ASP A 1 50 ? -16.974 5.621 1.559 1.00 0.00 50 ASP A CA 9
ATOM 9649 C C . ASP A 1 50 ? -15.609 4.900 1.616 1.00 0.00 50 ASP A C 9
ATOM 9650 O O . ASP A 1 50 ? -15.226 4.320 2.629 1.00 0.00 50 ASP A O 9
ATOM 9656 N N . SER A 1 51 ? -14.828 5.098 0.552 1.00 0.00 51 SER A N 9
ATOM 9657 C CA . SER A 1 51 ? -13.479 4.511 0.371 1.00 0.00 51 SER A CA 9
ATOM 9658 C C . SER A 1 51 ? -13.396 2.973 0.459 1.00 0.00 51 SER A C 9
ATOM 9659 O O . SER A 1 51 ? -14.417 2.301 0.338 1.00 0.00 51 SER A O 9
ATOM 9664 N N . ASP A 1 52 ? -12.180 2.458 0.269 1.00 0.00 52 ASP A N 9
ATOM 9665 C CA . ASP A 1 52 ? -11.910 0.998 0.282 1.00 0.00 52 ASP A CA 9
ATOM 9666 C C . ASP A 1 52 ? -10.874 0.548 1.333 1.00 0.00 52 ASP A C 9
ATOM 9667 O O . ASP A 1 52 ? -11.056 -0.466 2.005 1.00 0.00 52 ASP A O 9
ATOM 9673 N N . TYR A 1 53 ? -9.788 1.315 1.439 1.00 0.00 53 TYR A N 9
ATOM 9674 C CA . TYR A 1 53 ? -8.718 1.084 2.430 1.00 0.00 53 TYR A CA 9
ATOM 9675 C C . TYR A 1 53 ? -8.835 2.067 3.599 1.00 0.00 53 TYR A C 9
ATOM 9676 O O . TYR A 1 53 ? -8.724 3.278 3.402 1.00 0.00 53 TYR A O 9
ATOM 9691 N N . ILE A 1 54 ? -8.955 1.518 4.802 1.00 0.00 54 ILE A N 9
ATOM 9692 C CA . ILE A 1 54 ? -9.106 2.307 6.042 1.00 0.00 54 ILE A CA 9
ATOM 9693 C C . ILE A 1 54 ? -7.865 2.077 6.921 1.00 0.00 54 ILE A C 9
ATOM 9694 O O . ILE A 1 54 ? -7.615 0.976 7.410 1.00 0.00 54 ILE A O 9
ATOM 9700 N N . CYS A 1 55 ? -7.027 3.105 6.980 1.00 0.00 55 CYS A N 9
ATOM 9701 C CA . CYS A 1 55 ? -5.814 3.072 7.818 1.00 0.00 55 CYS A CA 9
ATOM 9702 C C . CYS A 1 55 ? -6.196 3.289 9.291 1.00 0.00 55 CYS A C 9
ATOM 9703 O O . CYS A 1 55 ? -6.967 4.194 9.598 1.00 0.00 55 CYS A O 9
ATOM 9707 N N . LYS A 1 56 ? -5.774 2.362 10.148 1.00 0.00 56 LYS A N 9
ATOM 9708 C CA . LYS A 1 56 ? -5.984 2.489 11.607 1.00 0.00 56 LYS A CA 9
ATOM 9709 C C . LYS A 1 56 ? -5.059 3.570 12.209 1.00 0.00 56 LYS A C 9
ATOM 9710 O O . LYS A 1 56 ? -5.483 4.336 13.070 1.00 0.00 56 LYS A O 9
ATOM 9720 N N . TYR A 1 57 ? -3.810 3.595 11.732 1.00 0.00 57 TYR A N 9
ATOM 9721 C CA . TYR A 1 57 ? -2.756 4.577 12.093 1.00 0.00 57 TYR A CA 9
ATOM 9722 C C . TYR A 1 57 ? -1.472 4.367 11.269 1.00 0.00 57 TYR A C 9
ATOM 9723 O O . TYR A 1 57 ? -1.346 3.406 10.502 1.00 0.00 57 TYR A O 9
ATOM 9738 N N . ILE A 1 58 ? -0.583 5.355 11.335 1.00 0.00 58 ILE A N 9
ATOM 9739 C CA . ILE A 1 58 ? 0.745 5.270 10.685 1.00 0.00 58 ILE A CA 9
ATOM 9740 C C . ILE A 1 58 ? 1.740 4.554 11.618 1.00 0.00 58 ILE A C 9
ATOM 9741 O O . ILE A 1 58 ? 1.660 4.682 12.838 1.00 0.00 58 ILE A O 9
ATOM 9747 N N . ASN A 1 59 ? 2.812 4.048 11.025 1.00 0.00 59 ASN A N 9
ATOM 9748 C CA . ASN A 1 59 ? 3.855 3.331 11.775 1.00 0.00 59 ASN A CA 9
ATOM 9749 C C . ASN A 1 59 ? 5.133 4.188 11.847 1.00 0.00 59 ASN A C 9
ATOM 9750 O O . ASN A 1 59 ? 5.988 4.171 10.953 1.00 0.00 59 ASN A O 9
ATOM 9758 N N . THR A 1 60 ? 5.160 5.031 12.882 1.00 0.00 60 THR A N 9
ATOM 9759 C CA . THR A 1 60 ? 6.280 5.951 13.197 1.00 0.00 60 THR A CA 9
ATOM 9760 C C . THR A 1 60 ? 7.517 5.186 13.695 1.00 0.00 60 THR A C 9
ATOM 9761 O O . THR A 1 60 ? 7.763 5.053 14.892 1.00 0.00 60 THR A O 9
ATOM 9767 N N . GLU A 1 61 ? 8.207 4.608 12.719 1.00 0.00 61 GLU A N 9
ATOM 9768 C CA . GLU A 1 61 ? 9.488 3.880 12.863 1.00 0.00 61 GLU A CA 9
ATOM 9769 C C . GLU A 1 61 ? 10.236 3.897 11.522 1.00 0.00 61 GLU A C 9
ATOM 9770 O O . GLU A 1 61 ? 11.158 4.684 11.334 1.00 0.00 61 GLU A O 9
ATOM 9777 N N . HIS A 1 62 ? 9.643 3.230 10.534 1.00 0.00 62 HIS A N 9
ATOM 9778 C CA . HIS A 1 62 ? 10.206 3.165 9.174 1.00 0.00 62 HIS A CA 9
ATOM 9779 C C . HIS A 1 62 ? 9.351 3.918 8.137 1.00 0.00 62 HIS A C 9
ATOM 9780 O O . HIS A 1 62 ? 9.009 3.376 7.093 1.00 0.00 62 HIS A O 9
ATOM 9789 N N . LYS A 1 63 ? 8.943 5.139 8.495 1.00 0.00 63 LYS A N 9
ATOM 9790 C CA . LYS A 1 63 ? 8.099 6.051 7.677 1.00 0.00 63 LYS A CA 9
ATOM 9791 C C . LYS A 1 63 ? 6.922 5.383 6.919 1.00 0.00 63 LYS A C 9
ATOM 9792 O O . LYS A 1 63 ? 6.547 5.794 5.816 1.00 0.00 63 LYS A O 9
ATOM 9802 N N . GLN A 1 64 ? 6.251 4.438 7.573 1.00 0.00 64 GLN A N 9
ATOM 9803 C CA . GLN A 1 64 ? 5.237 3.590 6.913 1.00 0.00 64 GLN A CA 9
ATOM 9804 C C . GLN A 1 64 ? 3.804 3.725 7.456 1.00 0.00 64 GLN A C 9
ATOM 9805 O O . GLN A 1 64 ? 3.563 4.440 8.427 1.00 0.00 64 GLN A O 9
ATOM 9814 N N . LEU A 1 65 ? 2.859 3.115 6.738 1.00 0.00 65 LEU A N 9
ATOM 9815 C CA . LEU A 1 65 ? 1.423 3.153 7.083 1.00 0.00 65 LEU A CA 9
ATOM 9816 C C . LEU A 1 65 ? 0.810 1.748 7.239 1.00 0.00 65 LEU A C 9
ATOM 9817 O O . LEU A 1 65 ? 1.143 0.830 6.486 1.00 0.00 65 LEU A O 9
ATOM 9823 N N . THR A 1 66 ? -0.114 1.661 8.197 1.00 0.00 66 THR A N 9
ATOM 9824 C CA . THR A 1 66 ? -0.872 0.427 8.515 1.00 0.00 66 THR A CA 9
ATOM 9825 C C . THR A 1 66 ? -2.369 0.626 8.217 1.00 0.00 66 THR A C 9
ATOM 9826 O O . THR A 1 66 ? -3.042 1.468 8.818 1.00 0.00 66 THR A O 9
ATOM 9832 N N . LEU A 1 67 ? -2.807 -0.029 7.145 1.00 0.00 67 LEU A N 9
ATOM 9833 C CA . LEU A 1 67 ? -4.184 0.109 6.613 1.00 0.00 67 LEU A CA 9
ATOM 9834 C C . LEU A 1 67 ? -4.881 -1.254 6.552 1.00 0.00 67 LEU A C 9
ATOM 9835 O O . LEU A 1 67 ? -4.346 -2.172 5.937 1.00 0.00 67 LEU A O 9
ATOM 9841 N N . TYR A 1 68 ? -6.152 -1.296 6.932 1.00 0.00 68 TYR A N 9
ATOM 9842 C CA . TYR A 1 68 ? -6.976 -2.495 6.695 1.00 0.00 68 TYR A CA 9
ATOM 9843 C C . TYR A 1 68 ? -8.067 -2.200 5.660 1.00 0.00 68 TYR A C 9
ATOM 9844 O O . TYR A 1 68 ? -8.672 -1.128 5.645 1.00 0.00 68 TYR A O 9
ATOM 9859 N N . ASN A 1 69 ? -8.119 -3.070 4.663 1.00 0.00 69 ASN A N 9
ATOM 9860 C CA . ASN A 1 69 ? -9.138 -2.993 3.602 1.00 0.00 69 ASN A CA 9
ATOM 9861 C C . ASN A 1 69 ? -10.474 -3.529 4.138 1.00 0.00 69 ASN A C 9
ATOM 9862 O O . ASN A 1 69 ? -10.527 -4.603 4.743 1.00 0.00 69 ASN A O 9
ATOM 9870 N N . LYS A 1 70 ? -11.530 -2.777 3.846 1.00 0.00 70 LYS A N 9
ATOM 9871 C CA . LYS A 1 70 ? -12.886 -3.082 4.344 1.00 0.00 70 LYS A CA 9
ATOM 9872 C C . LYS A 1 70 ? -13.792 -3.837 3.345 1.00 0.00 70 LYS A C 9
ATOM 9873 O O . LYS A 1 70 ? -14.990 -3.981 3.580 1.00 0.00 70 LYS A O 9
ATOM 9883 N N . ASN A 1 71 ? -13.187 -4.415 2.306 1.00 0.00 71 ASN A N 9
ATOM 9884 C CA . ASN A 1 71 ? -13.921 -5.191 1.282 1.00 0.00 71 ASN A CA 9
ATOM 9885 C C . ASN A 1 71 ? -14.129 -6.680 1.630 1.00 0.00 71 ASN A C 9
ATOM 9886 O O . ASN A 1 71 ? -15.156 -7.245 1.262 1.00 0.00 71 ASN A O 9
ATOM 9894 N N . ASN A 1 72 ? -13.077 -7.359 2.096 1.00 0.00 72 ASN A N 9
ATOM 9895 C CA . ASN A 1 72 ? -13.193 -8.756 2.585 1.00 0.00 72 ASN A CA 9
ATOM 9896 C C . ASN A 1 72 ? -13.846 -8.881 3.971 1.00 0.00 72 ASN A C 9
ATOM 9897 O O . ASN A 1 72 ? -14.829 -9.598 4.135 1.00 0.00 72 ASN A O 9
ATOM 9905 N N . SER A 1 73 ? -13.202 -8.234 4.945 1.00 0.00 73 SER A N 9
ATOM 9906 C CA . SER A 1 73 ? -13.442 -8.400 6.397 1.00 0.00 73 SER A CA 9
ATOM 9907 C C . SER A 1 73 ? -12.470 -7.546 7.227 1.00 0.00 73 SER A C 9
ATOM 9908 O O . SER A 1 73 ? -12.868 -6.519 7.771 1.00 0.00 73 SER A O 9
ATOM 9913 N N . SER A 1 74 ? -11.191 -7.931 7.237 1.00 0.00 74 SER A N 9
ATOM 9914 C CA . SER A 1 74 ? -10.181 -7.300 8.119 1.00 0.00 74 SER A CA 9
ATOM 9915 C C . SER A 1 74 ? -8.713 -7.395 7.648 1.00 0.00 74 SER A C 9
ATOM 9916 O O . SER A 1 74 ? -7.822 -7.766 8.414 1.00 0.00 74 SER A O 9
ATOM 9921 N N . ILE A 1 75 ? -8.424 -6.880 6.453 1.00 0.00 75 ILE A N 9
ATOM 9922 C CA . ILE A 1 75 ? -7.086 -7.088 5.846 1.00 0.00 75 ILE A CA 9
ATOM 9923 C C . ILE A 1 75 ? -6.161 -5.876 6.043 1.00 0.00 75 ILE A C 9
ATOM 9924 O O . ILE A 1 75 ? -6.099 -4.969 5.212 1.00 0.00 75 ILE A O 9
ATOM 9930 N N . VAL A 1 76 ? -5.405 -5.954 7.131 1.00 0.00 76 VAL A N 9
ATOM 9931 C CA . VAL A 1 76 ? -4.408 -4.944 7.528 1.00 0.00 76 VAL A CA 9
ATOM 9932 C C . VAL A 1 76 ? -3.044 -5.194 6.861 1.00 0.00 76 VAL A C 9
ATOM 9933 O O . VAL A 1 76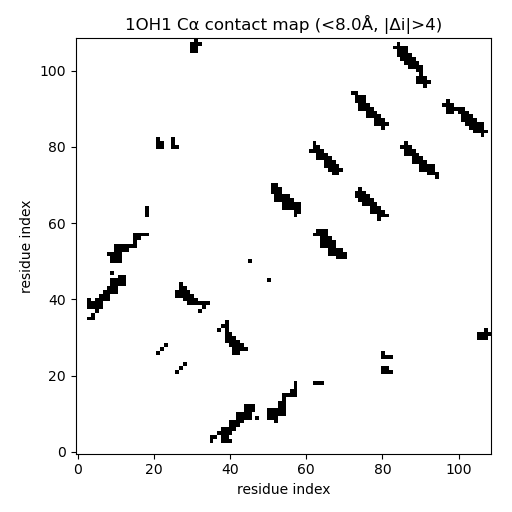 ? -2.409 -6.236 7.010 1.00 0.00 76 VAL A O 9
ATOM 9938 N N . ILE A 1 77 ? -2.695 -4.231 6.023 1.00 0.00 77 ILE A N 9
ATOM 9939 C CA . ILE A 1 77 ? -1.421 -4.188 5.287 1.00 0.00 77 ILE A CA 9
ATOM 9940 C C . ILE A 1 77 ? -0.498 -3.115 5.882 1.00 0.00 77 ILE A C 9
ATOM 9941 O O . ILE A 1 77 ? -0.928 -2.021 6.253 1.00 0.00 77 ILE A O 9
ATOM 9947 N N . GLU A 1 78 ? 0.777 -3.477 5.946 1.00 0.00 78 GLU A N 9
ATOM 9948 C CA . GLU A 1 78 ? 1.843 -2.604 6.480 1.00 0.00 78 GLU A CA 9
ATOM 9949 C C . GLU A 1 78 ? 2.850 -2.337 5.359 1.00 0.00 78 GLU A C 9
ATOM 9950 O O . GLU A 1 78 ? 3.467 -3.267 4.839 1.00 0.00 78 GLU A O 9
ATOM 9957 N N . ILE A 1 79 ? 2.776 -1.128 4.816 1.00 0.00 79 ILE A N 9
ATOM 9958 C CA . ILE A 1 79 ? 3.621 -0.769 3.658 1.00 0.00 79 ILE A CA 9
ATOM 9959 C C . ILE A 1 79 ? 4.480 0.483 3.872 1.00 0.00 79 ILE A C 9
ATOM 9960 O O . ILE A 1 79 ? 3.999 1.501 4.376 1.00 0.00 79 ILE A O 9
ATOM 9966 N N . PHE A 1 80 ? 5.721 0.383 3.399 1.00 0.00 80 PHE A N 9
ATOM 9967 C CA . PHE A 1 80 ? 6.689 1.497 3.464 1.00 0.00 80 PHE A CA 9
ATOM 9968 C C . PHE A 1 80 ? 7.007 2.027 2.066 1.00 0.00 80 PHE A C 9
ATOM 9969 O O . PHE A 1 80 ? 7.399 1.280 1.171 1.00 0.00 80 PHE A O 9
ATOM 9983 N N . ILE A 1 81 ? 7.042 3.354 2.066 1.00 0.00 81 ILE A N 9
ATOM 9984 C CA . ILE A 1 81 ? 7.234 4.247 0.921 1.00 0.00 81 ILE A CA 9
ATOM 9985 C C . ILE A 1 81 ? 8.546 5.067 1.060 1.00 0.00 81 ILE A C 9
ATOM 9986 O O . ILE A 1 81 ? 8.565 6.108 1.723 1.00 0.00 81 ILE A O 9
ATOM 9992 N N . PRO A 1 82 ? 9.683 4.514 0.616 1.00 0.00 82 PRO A N 9
ATOM 9993 C CA . PRO A 1 82 ? 10.972 5.224 0.688 1.00 0.00 82 PRO A CA 9
ATOM 9994 C C . PRO A 1 82 ? 11.068 6.236 -0.473 1.00 0.00 82 PRO A C 9
ATOM 9995 O O . PRO A 1 82 ? 10.437 7.286 -0.422 1.00 0.00 82 PRO A O 9
ATOM 9999 N N . ASN A 1 83 ? 11.727 5.806 -1.548 1.00 0.00 83 ASN A N 9
ATOM 10000 C CA . ASN A 1 83 ? 11.993 6.498 -2.826 1.00 0.00 83 ASN A CA 9
ATOM 10001 C C . ASN A 1 83 ? 12.985 5.575 -3.566 1.00 0.00 83 ASN A C 9
ATOM 10002 O O . ASN A 1 83 ? 12.674 4.388 -3.653 1.00 0.00 83 ASN A O 9
ATOM 10010 N N . ASP A 1 84 ? 14.126 6.094 -4.047 1.00 0.00 84 ASP A N 9
ATOM 10011 C CA . ASP A 1 84 ? 15.268 5.371 -4.668 1.00 0.00 84 ASP A CA 9
ATOM 10012 C C . ASP A 1 84 ? 15.064 3.852 -4.816 1.00 0.00 84 ASP A C 9
ATOM 10013 O O . ASP A 1 84 ? 15.469 3.068 -3.959 1.00 0.00 84 ASP A O 9
ATOM 10019 N N . ASN A 1 85 ? 14.347 3.506 -5.883 1.00 0.00 85 ASN A N 9
ATOM 10020 C CA . ASN A 1 85 ? 13.856 2.142 -6.178 1.00 0.00 85 ASN A CA 9
ATOM 10021 C C . ASN A 1 85 ? 13.651 1.184 -4.983 1.00 0.00 85 ASN A C 9
ATOM 10022 O O . ASN A 1 85 ? 14.350 0.184 -4.829 1.00 0.00 85 ASN A O 9
ATOM 10030 N N . LYS A 1 86 ? 12.654 1.510 -4.155 1.00 0.00 86 LYS A N 9
ATOM 10031 C CA . LYS A 1 86 ? 12.262 0.650 -3.015 1.00 0.00 86 LYS A CA 9
ATOM 10032 C C . LYS A 1 86 ? 10.800 0.816 -2.557 1.00 0.00 86 LYS A C 9
ATOM 10033 O O . LYS A 1 86 ? 10.245 1.912 -2.618 1.00 0.00 86 LYS A O 9
ATOM 10043 N N . ILE A 1 87 ? 10.221 -0.313 -2.140 1.00 0.00 87 ILE A N 9
ATOM 10044 C CA . ILE A 1 87 ? 8.858 -0.469 -1.568 1.00 0.00 87 ILE A CA 9
ATOM 10045 C C . ILE A 1 87 ? 8.741 -1.813 -0.821 1.00 0.00 87 ILE A C 9
ATOM 10046 O O . ILE A 1 87 ? 9.305 -2.826 -1.236 1.00 0.00 87 ILE A O 9
ATOM 10052 N N . LEU A 1 88 ? 7.992 -1.775 0.279 1.00 0.00 88 LEU A N 9
ATOM 10053 C CA . LEU A 1 88 ? 7.669 -2.967 1.095 1.00 0.00 88 LEU A CA 9
ATOM 10054 C C . LEU A 1 88 ? 6.150 -3.146 1.231 1.00 0.00 88 LEU A C 9
ATOM 10055 O O . LEU A 1 88 ? 5.450 -2.175 1.523 1.00 0.00 88 LEU A O 9
ATOM 10061 N N . LEU A 1 89 ? 5.698 -4.381 1.027 1.00 0.00 89 LEU A N 9
ATOM 10062 C CA . LEU A 1 89 ? 4.289 -4.801 1.210 1.00 0.00 89 LEU A CA 9
ATOM 10063 C C . LEU A 1 89 ? 4.155 -5.946 2.230 1.00 0.00 89 LEU A C 9
ATOM 10064 O O . LEU A 1 89 ? 4.803 -6.982 2.097 1.00 0.00 89 LEU A O 9
ATOM 10070 N N . THR A 1 90 ? 3.268 -5.757 3.202 1.00 0.00 90 THR A N 9
ATOM 10071 C CA . THR A 1 90 ? 2.886 -6.802 4.186 1.00 0.00 90 THR A CA 9
ATOM 10072 C C . THR A 1 90 ? 1.354 -6.946 4.194 1.00 0.00 90 THR A C 9
ATOM 10073 O O . THR A 1 90 ? 0.660 -5.940 4.090 1.00 0.00 90 THR A O 9
ATOM 10079 N N . ILE A 1 91 ? 0.864 -8.170 4.391 1.00 0.00 91 ILE A N 9
ATOM 10080 C CA . ILE A 1 91 ? -0.580 -8.489 4.520 1.00 0.00 91 ILE A CA 9
ATOM 10081 C C . ILE A 1 91 ? -0.778 -9.336 5.794 1.00 0.00 91 ILE A C 9
ATOM 10082 O O . ILE A 1 91 ? -0.005 -10.256 6.060 1.00 0.00 91 ILE A O 9
ATOM 10088 N N . MET A 1 92 ? -1.762 -8.920 6.584 1.00 0.00 92 MET A N 9
ATOM 10089 C CA . MET A 1 92 ? -2.267 -9.613 7.788 1.00 0.00 92 MET A CA 9
ATOM 10090 C C . MET A 1 92 ? -3.788 -9.370 7.903 1.00 0.00 92 MET A C 9
ATOM 10091 O O . MET A 1 92 ? -4.326 -8.471 7.263 1.00 0.00 92 MET A O 9
ATOM 10097 N N . ASN A 1 93 ? -4.490 -10.252 8.610 1.00 0.00 93 ASN A N 9
ATOM 10098 C CA . ASN A 1 93 ? -5.952 -10.148 8.779 1.00 0.00 93 ASN A CA 9
ATOM 10099 C C . ASN A 1 93 ? -6.340 -10.281 10.261 1.00 0.00 93 ASN A C 9
ATOM 10100 O O . ASN A 1 93 ? -5.977 -11.262 10.908 1.00 0.00 93 ASN A O 9
ATOM 10108 N N . THR A 1 94 ? -7.120 -9.311 10.737 1.00 0.00 94 THR A N 9
ATOM 10109 C CA . THR A 1 94 ? -7.553 -9.189 12.151 1.00 0.00 94 THR A CA 9
ATOM 10110 C C . THR A 1 94 ? -8.289 -10.444 12.661 1.00 0.00 94 THR A C 9
ATOM 10111 O O . THR A 1 94 ? -8.157 -10.799 13.829 1.00 0.00 94 THR A O 9
ATOM 10117 N N . GLU A 1 95 ? -9.066 -11.091 11.792 1.00 0.00 95 GLU A N 9
ATOM 10118 C CA . GLU A 1 95 ? -9.630 -12.421 12.110 1.00 0.00 95 GLU A CA 9
ATOM 10119 C C . GLU A 1 95 ? -8.953 -13.585 11.355 1.00 0.00 95 GLU A C 9
ATOM 10120 O O . GLU A 1 95 ? -9.558 -14.276 10.537 1.00 0.00 95 GLU A O 9
ATOM 10127 N N . ALA A 1 96 ? -7.637 -13.682 11.563 1.00 0.00 96 ALA A N 9
ATOM 10128 C CA . ALA A 1 96 ? -6.749 -14.733 11.008 1.00 0.00 96 ALA A CA 9
ATOM 10129 C C . ALA A 1 96 ? -5.397 -14.786 11.744 1.00 0.00 96 ALA A C 9
ATOM 10130 O O . ALA A 1 96 ? -5.113 -13.959 12.609 1.00 0.00 96 ALA A O 9
ATOM 10133 N N . LEU A 1 97 ? -4.591 -15.788 11.385 1.00 0.00 97 LEU A N 9
ATOM 10134 C CA . LEU A 1 97 ? -3.269 -16.074 11.982 1.00 0.00 97 LEU A CA 9
ATOM 10135 C C . LEU A 1 97 ? -2.353 -16.798 10.980 1.00 0.00 97 LEU A C 9
ATOM 10136 O O . LEU A 1 97 ? -2.745 -17.822 10.422 1.00 0.00 97 LEU A O 9
ATOM 10142 N N . GLY A 1 98 ? -1.322 -16.067 10.538 1.00 0.00 98 GLY A N 9
ATOM 10143 C CA . GLY A 1 98 ? -0.289 -16.617 9.633 1.00 0.00 98 GLY A CA 9
ATOM 10144 C C . GLY A 1 98 ? 0.524 -15.535 8.909 1.00 0.00 98 GLY A C 9
ATOM 10145 O O . GLY A 1 98 ? 0.452 -14.350 9.237 1.00 0.00 98 GLY A O 9
ATOM 10147 N N . THR A 1 99 ? 1.335 -15.989 7.954 1.00 0.00 99 THR A N 9
ATOM 10148 C CA . THR A 1 99 ? 2.192 -15.132 7.103 1.00 0.00 99 THR A CA 9
ATOM 10149 C C . THR A 1 99 ? 2.522 -15.890 5.804 1.00 0.00 99 THR A C 9
ATOM 10150 O O . THR A 1 99 ? 2.635 -17.115 5.798 1.00 0.00 99 THR A O 9
ATOM 10156 N N . SER A 1 100 ? 2.556 -15.117 4.722 1.00 0.00 100 SER A N 9
ATOM 10157 C CA . SER A 1 100 ? 2.852 -15.559 3.339 1.00 0.00 100 SER A CA 9
ATOM 10158 C C . SER A 1 100 ? 3.256 -14.464 2.318 1.00 0.00 100 SER A C 9
ATOM 10159 O O . SER A 1 100 ? 3.930 -14.830 1.357 1.00 0.00 100 SER A O 9
ATOM 10164 N N . PRO A 1 101 ? 2.823 -13.189 2.425 1.00 0.00 101 PRO A N 9
ATOM 10165 C CA . PRO A 1 101 ? 3.251 -12.135 1.481 1.00 0.00 101 PRO A CA 9
ATOM 10166 C C . PRO A 1 101 ? 4.674 -11.611 1.774 1.00 0.00 101 PRO A C 9
ATOM 10167 O O . PRO A 1 101 ? 5.635 -12.353 1.618 1.00 0.00 101 PRO A O 9
ATOM 10171 N N . ARG A 1 102 ? 4.780 -10.381 2.290 1.00 0.00 102 ARG A N 9
ATOM 10172 C CA . ARG A 1 102 ? 6.038 -9.650 2.562 1.00 0.00 102 ARG A CA 9
ATOM 10173 C C . ARG A 1 102 ? 6.921 -9.543 1.307 1.00 0.00 102 ARG A C 9
ATOM 10174 O O . ARG A 1 102 ? 7.972 -10.164 1.166 1.00 0.00 102 ARG A O 9
ATOM 10188 N N . MET A 1 103 ? 6.514 -8.593 0.474 1.00 0.00 103 MET A N 9
ATOM 10189 C CA . MET A 1 103 ? 7.100 -8.393 -0.861 1.00 0.00 103 MET A CA 9
ATOM 10190 C C . MET A 1 103 ? 7.861 -7.062 -0.924 1.00 0.00 103 MET A C 9
ATOM 10191 O O . MET A 1 103 ? 7.344 -6.004 -0.560 1.00 0.00 103 MET A O 9
ATOM 10197 N N . THR A 1 104 ? 9.153 -7.227 -1.172 1.00 0.00 104 THR A N 9
ATOM 10198 C CA . THR A 1 104 ? 10.143 -6.142 -1.288 1.00 0.00 104 THR A CA 9
ATOM 10199 C C . THR A 1 104 ? 10.514 -5.891 -2.754 1.00 0.00 104 THR A C 9
ATOM 10200 O O . THR A 1 104 ? 11.266 -6.631 -3.387 1.00 0.00 104 THR A O 9
ATOM 10206 N N . PHE A 1 105 ? 9.931 -4.814 -3.259 1.00 0.00 105 PHE A N 9
ATOM 10207 C CA . PHE A 1 105 ? 9.998 -4.426 -4.684 1.00 0.00 105 PHE A CA 9
ATOM 10208 C C . PHE A 1 105 ? 10.696 -3.063 -4.857 1.00 0.00 105 PHE A C 9
ATOM 10209 O O . PHE A 1 105 ? 11.055 -2.408 -3.875 1.00 0.00 105 PHE A O 9
ATOM 10223 N N . ILE A 1 106 ? 10.817 -2.617 -6.106 1.00 0.00 106 ILE A N 9
ATOM 10224 C CA . ILE A 1 106 ? 11.585 -1.402 -6.460 1.00 0.00 106 ILE A CA 9
ATOM 10225 C C . ILE A 1 106 ? 10.785 -0.367 -7.276 1.00 0.00 106 ILE A C 9
ATOM 10226 O O . ILE A 1 106 ? 9.989 -0.715 -8.153 1.00 0.00 106 ILE A O 9
ATOM 10232 N N . LYS A 1 107 ? 11.017 0.909 -6.967 1.00 0.00 107 LYS A N 9
ATOM 10233 C CA . LYS A 1 107 ? 10.517 2.055 -7.762 1.00 0.00 107 LYS A CA 9
ATOM 10234 C C . LYS A 1 107 ? 11.302 2.164 -9.082 1.00 0.00 107 LYS A C 9
ATOM 10235 O O . LYS A 1 107 ? 12.349 2.800 -9.153 1.00 0.00 107 LYS A O 9
ATOM 10245 N N . HIS A 1 108 ? 10.856 1.299 -9.993 1.00 0.00 108 HIS A N 9
ATOM 10246 C CA . HIS A 1 108 ? 11.321 1.099 -11.389 1.00 0.00 108 HIS A CA 9
ATOM 10247 C C . HIS A 1 108 ? 12.437 0.040 -11.415 1.00 0.00 108 HIS A C 9
ATOM 10248 O O . HIS A 1 108 ? 13.347 0.053 -10.590 1.00 0.00 108 HIS A O 9
ATOM 10257 N N . LYS A 1 109 ? 12.341 -0.880 -12.375 1.00 0.00 109 LYS A N 9
ATOM 10258 C CA . LYS A 1 109 ? 13.313 -1.988 -12.551 1.00 0.00 109 LYS A CA 9
ATOM 10259 C C . LYS A 1 109 ? 14.773 -1.525 -12.744 1.00 0.00 109 LYS A C 9
ATOM 10260 O O . LYS A 1 109 ? 15.668 -2.281 -12.309 1.00 99.99 109 LYS A O 9
ATOM 10270 N N . GLY A 1 1 ? -2.455 -14.451 -0.526 1.00 0.00 1 GLY A N 10
ATOM 10271 C CA . GLY A 1 1 ? -3.350 -13.860 -1.552 1.00 0.00 1 GLY A CA 10
ATOM 10272 C C . GLY A 1 1 ? -3.200 -14.363 -3.006 1.00 0.00 1 GLY A C 10
ATOM 10273 O O . GLY A 1 1 ? -4.092 -14.157 -3.823 1.00 0.00 1 GLY A O 10
ATOM 10277 N N . SER A 1 2 ? -2.005 -14.857 -3.341 1.00 0.00 2 SER A N 10
ATOM 10278 C CA . SER A 1 2 ? -1.638 -15.474 -4.642 1.00 0.00 2 SER A CA 10
ATOM 10279 C C . SER A 1 2 ? -1.820 -14.593 -5.902 1.00 0.00 2 SER A C 10
ATOM 10280 O O . SER A 1 2 ? -1.746 -15.083 -7.029 1.00 0.00 2 SER A O 10
ATOM 10285 N N . MET A 1 3 ? -1.940 -13.280 -5.701 1.00 0.00 3 MET A N 10
ATOM 10286 C CA . MET A 1 3 ? -1.972 -12.290 -6.796 1.00 0.00 3 MET A CA 10
ATOM 10287 C C . MET A 1 3 ? -0.587 -12.051 -7.413 1.00 0.00 3 MET A C 10
ATOM 10288 O O . MET A 1 3 ? 0.223 -11.247 -6.950 1.00 0.00 3 MET A O 10
ATOM 10294 N N . GLU A 1 4 ? -0.302 -12.909 -8.382 1.00 0.00 4 GLU A N 10
ATOM 10295 C CA . GLU A 1 4 ? 0.923 -12.844 -9.197 1.00 0.00 4 GLU A CA 10
ATOM 10296 C C . GLU A 1 4 ? 0.620 -12.052 -10.471 1.00 0.00 4 GLU A C 10
ATOM 10297 O O . GLU A 1 4 ? 0.005 -12.559 -11.405 1.00 0.00 4 GLU A O 10
ATOM 10304 N N . GLN A 1 5 ? 1.026 -10.785 -10.403 1.00 0.00 5 GLN A N 10
ATOM 10305 C CA . GLN A 1 5 ? 0.793 -9.738 -11.424 1.00 0.00 5 GLN A CA 10
ATOM 10306 C C . GLN A 1 5 ? -0.679 -9.273 -11.424 1.00 0.00 5 GLN A C 10
ATOM 10307 O O . GLN A 1 5 ? -1.514 -9.776 -12.174 1.00 0.00 5 GLN A O 10
ATOM 10316 N N . PHE A 1 6 ? -0.896 -8.249 -10.593 1.00 0.00 6 PHE A N 10
ATOM 10317 C CA . PHE A 1 6 ? -2.158 -7.527 -10.279 1.00 0.00 6 PHE A CA 10
ATOM 10318 C C . PHE A 1 6 ? -2.256 -7.109 -8.808 1.00 0.00 6 PHE A C 10
ATOM 10319 O O . PHE A 1 6 ? -2.438 -7.934 -7.913 1.00 0.00 6 PHE A O 10
ATOM 10333 N N . GLU A 1 7 ? -1.877 -5.858 -8.575 1.00 0.00 7 GLU A N 10
ATOM 10334 C CA . GLU A 1 7 ? -2.020 -5.210 -7.256 1.00 0.00 7 GLU A CA 10
ATOM 10335 C C . GLU A 1 7 ? -2.737 -3.858 -7.376 1.00 0.00 7 GLU A C 10
ATOM 10336 O O . GLU A 1 7 ? -2.174 -2.900 -7.897 1.00 0.00 7 GLU A O 10
ATOM 10343 N N . LEU A 1 8 ? -4.022 -3.865 -7.038 1.00 0.00 8 LEU A N 10
ATOM 10344 C CA . LEU A 1 8 ? -4.879 -2.659 -7.065 1.00 0.00 8 LEU A CA 10
ATOM 10345 C C . LEU A 1 8 ? -5.258 -2.207 -5.653 1.00 0.00 8 LEU A C 10
ATOM 10346 O O . LEU A 1 8 ? -5.868 -2.952 -4.887 1.00 0.00 8 LEU A O 10
ATOM 10352 N N . PHE A 1 9 ? -4.745 -1.034 -5.297 1.00 0.00 9 PHE A N 10
ATOM 10353 C CA . PHE A 1 9 ? -4.945 -0.461 -3.950 1.00 0.00 9 PHE A CA 10
ATOM 10354 C C . PHE A 1 9 ? -5.538 0.959 -3.983 1.00 0.00 9 PHE A C 10
ATOM 10355 O O . PHE A 1 9 ? -5.157 1.788 -4.805 1.00 0.00 9 PHE A O 10
ATOM 10369 N N . SER A 1 10 ? -6.451 1.218 -3.048 1.00 0.00 10 SER A N 10
ATOM 10370 C CA . SER A 1 10 ? -7.199 2.497 -2.978 1.00 0.00 10 SER A CA 10
ATOM 10371 C C . SER A 1 10 ? -7.138 3.142 -1.585 1.00 0.00 10 SER A C 10
ATOM 10372 O O . SER A 1 10 ? -7.685 2.586 -0.631 1.00 0.00 10 SER A O 10
ATOM 10377 N N . ILE A 1 11 ? -6.482 4.300 -1.473 1.00 0.00 11 ILE A N 10
ATOM 10378 C CA . ILE A 1 11 ? -6.408 5.037 -0.186 1.00 0.00 11 ILE A CA 10
ATOM 10379 C C . ILE A 1 11 ? -7.766 5.647 0.210 1.00 0.00 11 ILE A C 10
ATOM 10380 O O . ILE A 1 11 ? -8.448 6.212 -0.635 1.00 0.00 11 ILE A O 10
ATOM 10386 N N . ASP A 1 12 ? -8.025 5.697 1.514 1.00 0.00 12 ASP A N 10
ATOM 10387 C CA . ASP A 1 12 ? -9.204 6.402 2.067 1.00 0.00 12 ASP A CA 10
ATOM 10388 C C . ASP A 1 12 ? -9.126 7.942 2.089 1.00 0.00 12 ASP A C 10
ATOM 10389 O O . ASP A 1 12 ? -10.143 8.589 2.318 1.00 0.00 12 ASP A O 10
ATOM 10395 N N . LYS A 1 13 ? -7.968 8.500 1.722 1.00 0.00 13 LYS A N 10
ATOM 10396 C CA . LYS A 1 13 ? -7.584 9.915 1.974 1.00 0.00 13 LYS A CA 10
ATOM 10397 C C . LYS A 1 13 ? -7.756 10.381 3.436 1.00 0.00 13 LYS A C 10
ATOM 10398 O O . LYS A 1 13 ? -7.867 11.565 3.740 1.00 0.00 13 LYS A O 10
ATOM 10408 N N . PHE A 1 14 ? -7.521 9.424 4.330 1.00 0.00 14 PHE A N 10
ATOM 10409 C CA . PHE A 1 14 ? -7.674 9.595 5.788 1.00 0.00 14 PHE A CA 10
ATOM 10410 C C . PHE A 1 14 ? -6.495 10.301 6.491 1.00 0.00 14 PHE A C 10
ATOM 10411 O O . PHE A 1 14 ? -6.608 10.685 7.652 1.00 0.00 14 PHE A O 10
ATOM 10425 N N . LYS A 1 15 ? -5.366 10.406 5.783 1.00 0.00 15 LYS A N 10
ATOM 10426 C CA . LYS A 1 15 ? -4.098 11.030 6.233 1.00 0.00 15 LYS A CA 10
ATOM 10427 C C . LYS A 1 15 ? -3.768 10.920 7.737 1.00 0.00 15 LYS A C 10
ATOM 10428 O O . LYS A 1 15 ? -3.706 11.889 8.492 1.00 0.00 15 LYS A O 10
ATOM 10438 N N . CYS A 1 16 ? -3.346 9.709 8.090 1.00 0.00 16 CYS A N 10
ATOM 10439 C CA . CYS A 1 16 ? -3.049 9.334 9.485 1.00 0.00 16 CYS A CA 10
ATOM 10440 C C . CYS A 1 16 ? -1.681 9.905 9.904 1.00 0.00 16 CYS A C 10
ATOM 10441 O O . CYS A 1 16 ? -0.669 9.273 9.649 1.00 0.00 16 CYS A O 10
ATOM 10445 N N . ASN A 1 17 ? -1.626 11.141 10.398 1.00 0.00 17 ASN A N 10
ATOM 10446 C CA . ASN A 1 17 ? -0.393 11.767 10.947 1.00 0.00 17 ASN A CA 10
ATOM 10447 C C . ASN A 1 17 ? 0.777 11.832 9.926 1.00 0.00 17 ASN A C 10
ATOM 10448 O O . ASN A 1 17 ? 0.803 12.755 9.114 1.00 0.00 17 ASN A O 10
ATOM 10456 N N . SER A 1 18 ? 1.789 10.968 10.049 1.00 0.00 18 SER A N 10
ATOM 10457 C CA . SER A 1 18 ? 2.852 10.764 9.033 1.00 0.00 18 SER A CA 10
ATOM 10458 C C . SER A 1 18 ? 2.253 10.127 7.762 1.00 0.00 18 SER A C 10
ATOM 10459 O O . SER A 1 18 ? 1.092 9.725 7.763 1.00 0.00 18 SER A O 10
ATOM 10464 N N . GLU A 1 19 ? 3.061 9.932 6.715 1.00 0.00 19 GLU A N 10
ATOM 10465 C CA . GLU A 1 19 ? 2.579 9.438 5.402 1.00 0.00 19 GLU A CA 10
ATOM 10466 C C . GLU A 1 19 ? 1.555 10.378 4.734 1.00 0.00 19 GLU A C 10
ATOM 10467 O O . GLU A 1 19 ? 0.485 10.652 5.269 1.00 0.00 19 GLU A O 10
ATOM 10474 N N . ALA A 1 20 ? 1.936 10.829 3.541 1.00 0.00 20 ALA A N 10
ATOM 10475 C CA . ALA A 1 20 ? 1.099 11.590 2.578 1.00 0.00 20 ALA A CA 10
ATOM 10476 C C . ALA A 1 20 ? 1.909 12.012 1.341 1.00 0.00 20 ALA A C 10
ATOM 10477 O O . ALA A 1 20 ? 1.984 11.229 0.402 1.00 0.00 20 ALA A O 10
ATOM 10480 N N . LYS A 1 21 ? 2.695 13.089 1.444 1.00 0.00 21 LYS A N 10
ATOM 10481 C CA . LYS A 1 21 ? 3.509 13.639 0.333 1.00 0.00 21 LYS A CA 10
ATOM 10482 C C . LYS A 1 21 ? 4.411 12.595 -0.356 1.00 0.00 21 LYS A C 10
ATOM 10483 O O . LYS A 1 21 ? 4.083 12.111 -1.437 1.00 0.00 21 LYS A O 10
ATOM 10493 N N . TYR A 1 22 ? 5.524 12.246 0.291 1.00 0.00 22 TYR A N 10
ATOM 10494 C CA . TYR A 1 22 ? 6.462 11.192 -0.153 1.00 0.00 22 TYR A CA 10
ATOM 10495 C C . TYR A 1 22 ? 5.779 9.841 -0.447 1.00 0.00 22 TYR A C 10
ATOM 10496 O O . TYR A 1 22 ? 6.011 9.239 -1.490 1.00 0.00 22 TYR A O 10
ATOM 10511 N N . TYR A 1 23 ? 4.756 9.540 0.352 1.00 0.00 23 TYR A N 10
ATOM 10512 C CA . TYR A 1 23 ? 3.928 8.334 0.192 1.00 0.00 23 TYR A CA 10
ATOM 10513 C C . TYR A 1 23 ? 3.254 8.318 -1.190 1.00 0.00 23 TYR A C 10
ATOM 10514 O O . TYR A 1 23 ? 3.702 7.579 -2.059 1.00 0.00 23 TYR A O 10
ATOM 10529 N N . LEU A 1 24 ? 2.406 9.309 -1.477 1.00 0.00 24 LEU A N 10
ATOM 10530 C CA . LEU A 1 24 ? 1.750 9.430 -2.793 1.00 0.00 24 LEU A CA 10
ATOM 10531 C C . LEU A 1 24 ? 2.761 9.589 -3.948 1.00 0.00 24 LEU A C 10
ATOM 10532 O O . LEU A 1 24 ? 2.755 8.760 -4.848 1.00 0.00 24 LEU A O 10
ATOM 10538 N N . ASN A 1 25 ? 3.794 10.404 -3.749 1.00 0.00 25 ASN A N 10
ATOM 10539 C CA . ASN A 1 25 ? 4.857 10.598 -4.760 1.00 0.00 25 ASN A CA 10
ATOM 10540 C C . ASN A 1 25 ? 5.647 9.340 -5.171 1.00 0.00 25 ASN A C 10
ATOM 10541 O O . ASN A 1 25 ? 6.254 9.323 -6.240 1.00 0.00 25 ASN A O 10
ATOM 10549 N N . ILE A 1 26 ? 5.704 8.343 -4.288 1.00 0.00 26 ILE A N 10
ATOM 10550 C CA . ILE A 1 26 ? 6.368 7.060 -4.598 1.00 0.00 26 ILE A CA 10
ATOM 10551 C C . ILE A 1 26 ? 5.404 5.845 -4.724 1.00 0.00 26 ILE A C 10
ATOM 10552 O O . ILE A 1 26 ? 5.777 4.846 -5.329 1.00 0.00 26 ILE A O 10
ATOM 10558 N N . ILE A 1 27 ? 4.158 5.925 -4.241 1.00 0.00 27 ILE A N 10
ATOM 10559 C CA . ILE A 1 27 ? 3.150 4.854 -4.472 1.00 0.00 27 ILE A CA 10
ATOM 10560 C C . ILE A 1 27 ? 2.018 5.183 -5.478 1.00 0.00 27 ILE A C 10
ATOM 10561 O O . ILE A 1 27 ? 1.519 4.282 -6.149 1.00 0.00 27 ILE A O 10
ATOM 10567 N N . GLU A 1 28 ? 1.581 6.441 -5.526 1.00 0.00 28 GLU A N 10
ATOM 10568 C CA . GLU A 1 28 ? 0.389 6.873 -6.287 1.00 0.00 28 GLU A CA 10
ATOM 10569 C C . GLU A 1 28 ? 0.610 6.794 -7.804 1.00 0.00 28 GLU A C 10
ATOM 10570 O O . GLU A 1 28 ? 1.061 7.733 -8.455 1.00 0.00 28 GLU A O 10
ATOM 10577 N N . GLY A 1 29 ? 0.150 5.649 -8.302 1.00 0.00 29 GLY A N 10
ATOM 10578 C CA . GLY A 1 29 ? 0.378 5.186 -9.680 1.00 0.00 29 GLY A CA 10
ATOM 10579 C C . GLY A 1 29 ? 0.886 3.741 -9.629 1.00 0.00 29 GLY A C 10
ATOM 10580 O O . GLY A 1 29 ? 0.455 2.958 -8.780 1.00 0.00 29 GLY A O 10
ATOM 10582 N N . GLU A 1 30 ? 1.849 3.454 -10.497 1.00 0.00 30 GLU A N 10
ATOM 10583 C CA . GLU A 1 30 ? 2.387 2.088 -10.646 1.00 0.00 30 GLU A CA 10
ATOM 10584 C C . GLU A 1 30 ? 3.907 1.974 -10.484 1.00 0.00 30 GLU A C 10
ATOM 10585 O O . GLU A 1 30 ? 4.683 2.727 -11.069 1.00 0.00 30 GLU A O 10
ATOM 10592 N N . TRP A 1 31 ? 4.263 1.042 -9.614 1.00 0.00 31 TRP A N 10
ATOM 10593 C CA . TRP A 1 31 ? 5.634 0.511 -9.472 1.00 0.00 31 TRP A CA 10
ATOM 10594 C C . TRP A 1 31 ? 5.951 -0.336 -10.717 1.00 0.00 31 TRP A C 10
ATOM 10595 O O . TRP A 1 31 ? 5.039 -0.886 -11.333 1.00 0.00 31 TRP A O 10
ATOM 10613 N N . HIS A 1 32 ? 7.237 -0.448 -11.056 1.00 0.00 32 HIS A N 10
ATOM 10614 C CA . HIS A 1 32 ? 7.734 -1.220 -12.229 1.00 0.00 32 HIS A CA 10
ATOM 10615 C C . HIS A 1 32 ? 7.234 -0.659 -13.592 1.00 0.00 32 HIS A C 10
ATOM 10616 O O . HIS A 1 32 ? 6.422 0.267 -13.594 1.00 0.00 32 HIS A O 10
ATOM 10625 N N . PRO A 1 33 ? 7.842 -1.031 -14.736 1.00 0.00 33 PRO A N 10
ATOM 10626 C CA . PRO A 1 33 ? 7.387 -0.574 -16.069 1.00 0.00 33 PRO A CA 10
ATOM 10627 C C . PRO A 1 33 ? 6.005 -1.100 -16.487 1.00 0.00 33 PRO A C 10
ATOM 10628 O O . PRO A 1 33 ? 5.657 -2.251 -16.230 1.00 0.00 33 PRO A O 10
ATOM 10632 N N . GLN A 1 34 ? 5.335 -0.303 -17.318 1.00 0.00 34 GLN A N 10
ATOM 10633 C CA . GLN A 1 34 ? 3.978 -0.603 -17.826 1.00 0.00 34 GLN A CA 10
ATOM 10634 C C . GLN A 1 34 ? 4.016 -1.133 -19.281 1.00 0.00 34 GLN A C 10
ATOM 10635 O O . GLN A 1 34 ? 3.219 -0.768 -20.145 1.00 0.00 34 GLN A O 10
ATOM 10644 N N . ASP A 1 35 ? 4.956 -2.042 -19.534 1.00 0.00 35 ASP A N 10
ATOM 10645 C CA . ASP A 1 35 ? 5.194 -2.592 -20.888 1.00 0.00 35 ASP A CA 10
ATOM 10646 C C . ASP A 1 35 ? 5.201 -4.131 -20.984 1.00 0.00 35 ASP A C 10
ATOM 10647 O O . ASP A 1 35 ? 5.944 -4.724 -21.765 1.00 0.00 35 ASP A O 10
ATOM 10653 N N . LEU A 1 36 ? 4.277 -4.735 -20.238 1.00 0.00 36 LEU A N 10
ATOM 10654 C CA . LEU A 1 36 ? 4.084 -6.202 -20.161 1.00 0.00 36 LEU A CA 10
ATOM 10655 C C . LEU A 1 36 ? 2.797 -6.493 -19.369 1.00 0.00 36 LEU A C 10
ATOM 10656 O O . LEU A 1 36 ? 2.792 -6.451 -18.139 1.00 0.00 36 LEU A O 10
ATOM 10662 N N . ASN A 1 37 ? 1.698 -6.527 -20.125 1.00 0.00 37 ASN A N 10
ATOM 10663 C CA . ASN A 1 37 ? 0.296 -6.762 -19.690 1.00 0.00 37 ASN A CA 10
ATOM 10664 C C . ASN A 1 37 ? -0.332 -5.693 -18.769 1.00 0.00 37 ASN A C 10
ATOM 10665 O O . ASN A 1 37 ? -1.509 -5.373 -18.904 1.00 0.00 37 ASN A O 10
ATOM 10673 N N . ASP A 1 38 ? 0.528 -5.060 -17.972 1.00 0.00 38 ASP A N 10
ATOM 10674 C CA . ASP A 1 38 ? 0.309 -3.894 -17.085 1.00 0.00 38 ASP A CA 10
ATOM 10675 C C . ASP A 1 38 ? -0.307 -4.289 -15.734 1.00 0.00 38 ASP A C 10
ATOM 10676 O O . ASP A 1 38 ? -1.204 -3.642 -15.196 1.00 0.00 38 ASP A O 10
ATOM 10682 N N . SER A 1 39 ? 0.379 -5.244 -15.112 1.00 0.00 39 SER A N 10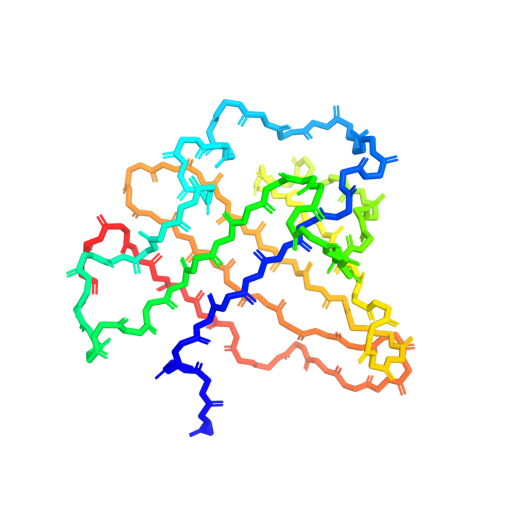
ATOM 10683 C CA . SER A 1 39 ? -0.072 -5.841 -13.841 1.00 0.00 39 SER A CA 10
ATOM 10684 C C . SER A 1 39 ? 0.948 -5.763 -12.673 1.00 0.00 39 SER A C 10
ATOM 10685 O O . SER A 1 39 ? 1.206 -6.778 -12.021 1.00 0.00 39 SER A O 10
ATOM 10690 N N . PRO A 1 40 ? 1.533 -4.596 -12.351 1.00 0.00 40 PRO A N 10
ATOM 10691 C CA . PRO A 1 40 ? 2.466 -4.486 -11.216 1.00 0.00 40 PRO A CA 10
ATOM 10692 C C . PRO A 1 40 ? 1.658 -4.088 -9.962 1.00 0.00 40 PRO A C 10
ATOM 10693 O O . PRO A 1 40 ? 0.659 -4.740 -9.653 1.00 0.00 40 PRO A O 10
ATOM 10697 N N . LEU A 1 41 ? 2.056 -3.006 -9.296 1.00 0.00 41 LEU A N 10
ATOM 10698 C CA . LEU A 1 41 ? 1.347 -2.456 -8.129 1.00 0.00 41 LEU A CA 10
ATOM 10699 C C . LEU A 1 41 ? 0.860 -1.047 -8.492 1.00 0.00 41 LEU A C 10
ATOM 10700 O O . LEU A 1 41 ? 1.667 -0.174 -8.802 1.00 0.00 41 LEU A O 10
ATOM 10706 N N . LYS A 1 42 ? -0.458 -0.924 -8.577 1.00 0.00 42 LYS A N 10
ATOM 10707 C CA . LYS A 1 42 ? -1.150 0.337 -8.908 1.00 0.00 42 LYS A CA 10
ATOM 10708 C C . LYS A 1 42 ? -2.051 0.761 -7.742 1.00 0.00 42 LYS A C 10
ATOM 10709 O O . LYS A 1 42 ? -2.829 -0.027 -7.201 1.00 0.00 42 LYS A O 10
ATOM 10719 N N . PHE A 1 43 ? -1.808 1.982 -7.289 1.00 0.00 43 PHE A N 10
ATOM 10720 C CA . PHE A 1 43 ? -2.595 2.607 -6.212 1.00 0.00 43 PHE A CA 10
ATOM 10721 C C . PHE A 1 43 ? -3.194 3.972 -6.593 1.00 0.00 43 PHE A C 10
ATOM 10722 O O . PHE A 1 43 ? -2.496 4.876 -7.051 1.00 0.00 43 PHE A O 10
ATOM 10736 N N . ILE A 1 44 ? -4.459 4.099 -6.210 1.00 0.00 44 ILE A N 10
ATOM 10737 C CA . ILE A 1 44 ? -5.315 5.280 -6.441 1.00 0.00 44 ILE A CA 10
ATOM 10738 C C . ILE A 1 44 ? -5.729 5.948 -5.106 1.00 0.00 44 ILE A C 10
ATOM 10739 O O . ILE A 1 44 ? -5.540 5.401 -4.014 1.00 0.00 44 ILE A O 10
ATOM 10745 N N . LEU A 1 45 ? -6.417 7.076 -5.242 1.00 0.00 45 LEU A N 10
ATOM 10746 C CA . LEU A 1 45 ? -6.824 7.949 -4.125 1.00 0.00 45 LEU A CA 10
ATOM 10747 C C . LEU A 1 45 ? -8.355 7.944 -3.963 1.00 0.00 45 LEU A C 10
ATOM 10748 O O . LEU A 1 45 ? -9.085 7.589 -4.890 1.00 0.00 45 LEU A O 10
ATOM 10754 N N . SER A 1 46 ? -8.797 8.193 -2.733 1.00 0.00 46 SER A N 10
ATOM 10755 C CA . SER A 1 46 ? -10.229 8.353 -2.392 1.00 0.00 46 SER A CA 10
ATOM 10756 C C . SER A 1 46 ? -10.850 9.556 -3.120 1.00 0.00 46 SER A C 10
ATOM 10757 O O . SER A 1 46 ? -10.156 10.423 -3.650 1.00 0.00 46 SER A O 10
ATOM 10762 N N . THR A 1 47 ? -12.160 9.659 -2.943 1.00 0.00 47 THR A N 10
ATOM 10763 C CA . THR A 1 47 ? -13.051 10.545 -3.719 1.00 0.00 47 THR A CA 10
ATOM 10764 C C . THR A 1 47 ? -14.382 10.721 -2.962 1.00 0.00 47 THR A C 10
ATOM 10765 O O . THR A 1 47 ? -14.433 11.445 -1.971 1.00 0.00 47 THR A O 10
ATOM 10771 N N . SER A 1 48 ? -15.401 9.975 -3.371 1.00 0.00 48 SER A N 10
ATOM 10772 C CA . SER A 1 48 ? -16.727 9.938 -2.720 1.00 0.00 48 SER A CA 10
ATOM 10773 C C . SER A 1 48 ? -17.128 8.550 -2.195 1.00 0.00 48 SER A C 10
ATOM 10774 O O . SER A 1 48 ? -17.603 8.424 -1.070 1.00 0.00 48 SER A O 10
ATOM 10779 N N . ASP A 1 49 ? -16.825 7.522 -2.988 1.00 0.00 49 ASP A N 10
ATOM 10780 C CA . ASP A 1 49 ? -17.110 6.088 -2.731 1.00 0.00 49 ASP A CA 10
ATOM 10781 C C . ASP A 1 49 ? -16.496 5.430 -1.468 1.00 0.00 49 ASP A C 10
ATOM 10782 O O . ASP A 1 49 ? -16.459 4.206 -1.375 1.00 0.00 49 ASP A O 10
ATOM 10788 N N . ASP A 1 50 ? -15.998 6.235 -0.528 1.00 0.00 50 ASP A N 10
ATOM 10789 C CA . ASP A 1 50 ? -15.218 5.797 0.658 1.00 0.00 50 ASP A CA 10
ATOM 10790 C C . ASP A 1 50 ? -14.039 4.827 0.410 1.00 0.00 50 ASP A C 10
ATOM 10791 O O . ASP A 1 50 ? -13.465 4.281 1.352 1.00 0.00 50 ASP A O 10
ATOM 10797 N N . SER A 1 51 ? -13.533 4.807 -0.825 1.00 0.00 51 SER A N 10
ATOM 10798 C CA . SER A 1 51 ? -12.433 3.930 -1.290 1.00 0.00 51 SER A CA 10
ATOM 10799 C C . SER A 1 51 ? -12.681 2.436 -0.963 1.00 0.00 51 SER A C 10
ATOM 10800 O O . SER A 1 51 ? -13.780 1.931 -1.166 1.00 0.00 51 SER A O 10
ATOM 10805 N N . ASP A 1 52 ? -11.609 1.703 -0.660 1.00 0.00 52 ASP A N 10
ATOM 10806 C CA . ASP A 1 52 ? -11.649 0.305 -0.185 1.00 0.00 52 ASP A CA 10
ATOM 10807 C C . ASP A 1 52 ? -10.860 0.057 1.120 1.00 0.00 52 ASP A C 10
ATOM 10808 O O . ASP A 1 52 ? -11.215 -0.826 1.903 1.00 0.00 52 ASP A O 10
ATOM 10814 N N . TYR A 1 53 ? -9.852 0.891 1.376 1.00 0.00 53 TYR A N 10
ATOM 10815 C CA . TYR A 1 53 ? -8.943 0.755 2.532 1.00 0.00 53 TYR A CA 10
ATOM 10816 C C . TYR A 1 53 ? -9.263 1.778 3.626 1.00 0.00 53 TYR A C 10
ATOM 10817 O O . TYR A 1 53 ? -9.342 2.973 3.350 1.00 0.00 53 TYR A O 10
ATOM 10832 N N . ILE A 1 54 ? -9.224 1.311 4.867 1.00 0.00 54 ILE A N 10
ATOM 10833 C CA . ILE A 1 54 ? -9.444 2.159 6.058 1.00 0.00 54 ILE A CA 10
ATOM 10834 C C . ILE A 1 54 ? -8.183 2.233 6.942 1.00 0.00 54 ILE A C 10
ATOM 10835 O O . ILE A 1 54 ? -7.734 1.232 7.503 1.00 0.00 54 ILE A O 10
ATOM 10841 N N . CYS A 1 55 ? -7.588 3.428 6.930 1.00 0.00 55 CYS A N 10
ATOM 10842 C CA . CYS A 1 55 ? -6.347 3.740 7.669 1.00 0.00 55 CYS A CA 10
ATOM 10843 C C . CYS A 1 55 ? -6.558 3.737 9.188 1.00 0.00 55 CYS A C 10
ATOM 10844 O O . CYS A 1 55 ? -7.165 4.647 9.746 1.00 0.00 55 CYS A O 10
ATOM 10848 N N . LYS A 1 56 ? -6.091 2.649 9.791 1.00 0.00 56 LYS A N 10
ATOM 10849 C CA . LYS A 1 56 ? -6.103 2.470 11.257 1.00 0.00 56 LYS A CA 10
ATOM 10850 C C . LYS A 1 56 ? -5.165 3.479 11.942 1.00 0.00 56 LYS A C 10
ATOM 10851 O O . LYS A 1 56 ? -5.584 4.256 12.795 1.00 0.00 56 LYS A O 10
ATOM 10861 N N . TYR A 1 57 ? -3.907 3.441 11.506 1.00 0.00 57 TYR A N 10
ATOM 10862 C CA . TYR A 1 57 ? -2.804 4.290 11.990 1.00 0.00 57 TYR A CA 10
ATOM 10863 C C . TYR A 1 57 ? -1.555 4.079 11.126 1.00 0.00 57 TYR A C 10
ATOM 10864 O O . TYR A 1 57 ? -1.469 3.136 10.339 1.00 0.00 57 TYR A O 10
ATOM 10879 N N . ILE A 1 58 ? -0.727 5.110 11.093 1.00 0.00 58 ILE A N 10
ATOM 10880 C CA . ILE A 1 58 ? 0.634 4.997 10.536 1.00 0.00 58 ILE A CA 10
ATOM 10881 C C . ILE A 1 58 ? 1.635 4.354 11.502 1.00 0.00 58 ILE A C 10
ATOM 10882 O O . ILE A 1 58 ? 1.416 4.230 12.705 1.00 0.00 58 ILE A O 10
ATOM 10888 N N . ASN A 1 59 ? 2.788 4.064 10.924 1.00 0.00 59 ASN A N 10
ATOM 10889 C CA . ASN A 1 59 ? 3.996 3.678 11.657 1.00 0.00 59 ASN A CA 10
ATOM 10890 C C . ASN A 1 59 ? 5.089 4.728 11.407 1.00 0.00 59 ASN A C 10
ATOM 10891 O O . ASN A 1 59 ? 5.798 4.707 10.398 1.00 0.00 59 ASN A O 10
ATOM 10899 N N . THR A 1 60 ? 5.142 5.667 12.349 1.00 0.00 60 THR A N 10
ATOM 10900 C CA . THR A 1 60 ? 6.139 6.765 12.397 1.00 0.00 60 THR A CA 10
ATOM 10901 C C . THR A 1 60 ? 7.552 6.300 12.820 1.00 0.00 60 THR A C 10
ATOM 10902 O O . THR A 1 60 ? 8.240 6.924 13.626 1.00 0.00 60 THR A O 10
ATOM 10908 N N . GLU A 1 61 ? 7.918 5.128 12.306 1.00 0.00 61 GLU A N 10
ATOM 10909 C CA . GLU A 1 61 ? 9.234 4.501 12.520 1.00 0.00 61 GLU A CA 10
ATOM 10910 C C . GLU A 1 61 ? 9.874 4.157 11.164 1.00 0.00 61 GLU A C 10
ATOM 10911 O O . GLU A 1 61 ? 10.933 4.682 10.833 1.00 0.00 61 GLU A O 10
ATOM 10918 N N . HIS A 1 62 ? 9.152 3.387 10.349 1.00 0.00 62 HIS A N 10
ATOM 10919 C CA . HIS A 1 62 ? 9.580 3.096 8.967 1.00 0.00 62 HIS A CA 10
ATOM 10920 C C . HIS A 1 62 ? 8.716 3.863 7.942 1.00 0.00 62 HIS A C 10
ATOM 10921 O O . HIS A 1 62 ? 8.248 3.309 6.954 1.00 0.00 62 HIS A O 10
ATOM 10930 N N . LYS A 1 63 ? 8.412 5.117 8.296 1.00 0.00 63 LYS A N 10
ATOM 10931 C CA . LYS A 1 63 ? 7.621 6.110 7.524 1.00 0.00 63 LYS A CA 10
ATOM 10932 C C . LYS A 1 63 ? 6.463 5.583 6.641 1.00 0.00 63 LYS A C 10
ATOM 10933 O O . LYS A 1 63 ? 6.158 6.123 5.575 1.00 0.00 63 LYS A O 10
ATOM 10943 N N . GLN A 1 64 ? 5.676 4.690 7.232 1.00 0.00 64 GLN A N 10
ATOM 10944 C CA . GLN A 1 64 ? 4.645 3.909 6.514 1.00 0.00 64 GLN A CA 10
ATOM 10945 C C . GLN A 1 64 ? 3.245 3.957 7.146 1.00 0.00 64 GLN A C 10
ATOM 10946 O O . GLN A 1 64 ? 3.111 4.398 8.284 1.00 0.00 64 GLN A O 10
ATOM 10955 N N . LEU A 1 65 ? 2.233 3.456 6.434 1.00 0.00 65 LEU A N 10
ATOM 10956 C CA . LEU A 1 65 ? 0.905 3.218 7.039 1.00 0.00 65 LEU A CA 10
ATOM 10957 C C . LEU A 1 65 ? 0.536 1.737 7.226 1.00 0.00 65 LEU A C 10
ATOM 10958 O O . LEU A 1 65 ? 1.187 0.837 6.692 1.00 0.00 65 LEU A O 10
ATOM 10964 N N . THR A 1 66 ? -0.395 1.547 8.154 1.00 0.00 66 THR A N 10
ATOM 10965 C CA . THR A 1 66 ? -1.098 0.270 8.395 1.00 0.00 66 THR A CA 10
ATOM 10966 C C . THR A 1 66 ? -2.625 0.458 8.324 1.00 0.00 66 THR A C 10
ATOM 10967 O O . THR A 1 66 ? -3.212 1.294 9.017 1.00 0.00 66 THR A O 10
ATOM 10973 N N . LEU A 1 67 ? -3.183 -0.167 7.289 1.00 0.00 67 LEU A N 10
ATOM 10974 C CA . LEU A 1 67 ? -4.631 -0.138 6.997 1.00 0.00 67 LEU A CA 10
ATOM 10975 C C . LEU A 1 67 ? -5.238 -1.445 6.474 1.00 0.00 67 LEU A C 10
ATOM 10976 O O . LEU A 1 67 ? -4.614 -2.172 5.708 1.00 0.00 67 LEU A O 10
ATOM 10982 N N . TYR A 1 68 ? -6.525 -1.610 6.758 1.00 0.00 68 TYR A N 10
ATOM 10983 C CA . TYR A 1 68 ? -7.284 -2.825 6.403 1.00 0.00 68 TYR A CA 10
ATOM 10984 C C . TYR A 1 68 ? -8.376 -2.573 5.360 1.00 0.00 68 TYR A C 10
ATOM 10985 O O . TYR A 1 68 ? -8.962 -1.492 5.298 1.00 0.00 68 TYR A O 10
ATOM 11000 N N . ASN A 1 69 ? -8.422 -3.481 4.391 1.00 0.00 69 ASN A N 10
ATOM 11001 C CA . ASN A 1 69 ? -9.387 -3.411 3.277 1.00 0.00 69 ASN A CA 10
ATOM 11002 C C . ASN A 1 69 ? -10.746 -4.011 3.660 1.00 0.00 69 ASN A C 10
ATOM 11003 O O . ASN A 1 69 ? -10.903 -5.223 3.834 1.00 0.00 69 ASN A O 10
ATOM 11011 N N . LYS A 1 70 ? -11.722 -3.112 3.668 1.00 0.00 70 LYS A N 10
ATOM 11012 C CA . LYS A 1 70 ? -13.137 -3.410 3.972 1.00 0.00 70 LYS A CA 10
ATOM 11013 C C . LYS A 1 70 ? -13.921 -3.987 2.763 1.00 0.00 70 LYS A C 10
ATOM 11014 O O . LYS A 1 70 ? -15.147 -3.993 2.735 1.00 0.00 70 LYS A O 10
ATOM 11024 N N . ASN A 1 71 ? -13.196 -4.606 1.829 1.00 0.00 71 ASN A N 10
ATOM 11025 C CA . ASN A 1 71 ? -13.796 -5.278 0.653 1.00 0.00 71 ASN A CA 10
ATOM 11026 C C . ASN A 1 71 ? -13.715 -6.820 0.717 1.00 0.00 71 ASN A C 10
ATOM 11027 O O . ASN A 1 71 ? -14.241 -7.514 -0.152 1.00 0.00 71 ASN A O 10
ATOM 11035 N N . ASN A 1 72 ? -12.932 -7.331 1.667 1.00 0.00 72 ASN A N 10
ATOM 11036 C CA . ASN A 1 72 ? -12.823 -8.783 1.932 1.00 0.00 72 ASN A CA 10
ATOM 11037 C C . ASN A 1 72 ? -13.483 -9.230 3.247 1.00 0.00 72 ASN A C 10
ATOM 11038 O O . ASN A 1 72 ? -14.293 -10.152 3.250 1.00 0.00 72 ASN A O 10
ATOM 11046 N N . SER A 1 73 ? -13.054 -8.597 4.339 1.00 0.00 73 SER A N 10
ATOM 11047 C CA . SER A 1 73 ? -13.434 -8.898 5.740 1.00 0.00 73 SER A CA 10
ATOM 11048 C C . SER A 1 73 ? -12.692 -7.946 6.690 1.00 0.00 73 SER A C 10
ATOM 11049 O O . SER A 1 73 ? -13.305 -7.104 7.339 1.00 0.00 73 SER A O 10
ATOM 11054 N N . SER A 1 74 ? -11.370 -8.104 6.724 1.00 0.00 74 SER A N 10
ATOM 11055 C CA . SER A 1 74 ? -10.408 -7.170 7.353 1.00 0.00 74 SER A CA 10
ATOM 11056 C C . SER A 1 74 ? -8.973 -7.600 7.025 1.00 0.00 74 SER A C 10
ATOM 11057 O O . SER A 1 74 ? -8.383 -8.432 7.711 1.00 0.00 74 SER A O 10
ATOM 11062 N N . ILE A 1 75 ? -8.484 -7.097 5.894 1.00 0.00 75 ILE A N 10
ATOM 11063 C CA . ILE A 1 75 ? -7.110 -7.389 5.438 1.00 0.00 75 ILE A CA 10
ATOM 11064 C C . ILE A 1 75 ? -6.187 -6.167 5.586 1.00 0.00 75 ILE A C 10
ATOM 11065 O O . ILE A 1 75 ? -6.217 -5.217 4.804 1.00 0.00 75 ILE A O 10
ATOM 11071 N N . VAL A 1 76 ? -5.504 -6.208 6.723 1.00 0.00 76 VAL A N 10
ATOM 11072 C CA . VAL A 1 76 ? -4.586 -5.169 7.228 1.00 0.00 76 VAL A CA 10
ATOM 11073 C C . VAL A 1 76 ? -3.245 -5.302 6.490 1.00 0.00 76 VAL A C 10
ATOM 11074 O O . VAL A 1 76 ? -2.605 -6.351 6.522 1.00 0.00 76 VAL A O 10
ATOM 11079 N N . ILE A 1 77 ? -2.930 -4.276 5.718 1.00 0.00 77 ILE A N 10
ATOM 11080 C CA . ILE A 1 77 ? -1.631 -4.175 5.033 1.00 0.00 77 ILE A CA 10
ATOM 11081 C C . ILE A 1 77 ? -0.813 -3.009 5.607 1.00 0.00 77 ILE A C 10
ATOM 11082 O O . ILE A 1 77 ? -1.323 -1.926 5.900 1.00 0.00 77 ILE A O 10
ATOM 11088 N N . GLU A 1 78 ? 0.453 -3.325 5.842 1.00 0.00 78 GLU A N 10
ATOM 11089 C CA . GLU A 1 78 ? 1.451 -2.367 6.358 1.00 0.00 78 GLU A CA 10
ATOM 11090 C C . GLU A 1 78 ? 2.624 -2.254 5.381 1.00 0.00 78 GLU A C 10
ATOM 11091 O O . GLU A 1 78 ? 3.353 -3.220 5.151 1.00 0.00 78 GLU A O 10
ATOM 11098 N N . ILE A 1 79 ? 2.609 -1.138 4.663 1.00 0.00 79 ILE A N 10
ATOM 11099 C CA . ILE A 1 79 ? 3.515 -0.921 3.514 1.00 0.00 79 ILE A CA 10
ATOM 11100 C C . ILE A 1 79 ? 4.369 0.346 3.644 1.00 0.00 79 ILE A C 10
ATOM 11101 O O . ILE A 1 79 ? 3.840 1.419 3.931 1.00 0.00 79 ILE A O 10
ATOM 11107 N N . PHE A 1 80 ? 5.646 0.246 3.299 1.00 0.00 80 PHE A N 10
ATOM 11108 C CA . PHE A 1 80 ? 6.521 1.433 3.292 1.00 0.00 80 PHE A CA 10
ATOM 11109 C C . PHE A 1 80 ? 6.843 1.883 1.869 1.00 0.00 80 PHE A C 10
ATOM 11110 O O . PHE A 1 80 ? 7.189 1.088 0.996 1.00 0.00 80 PHE A O 10
ATOM 11124 N N . ILE A 1 81 ? 6.663 3.189 1.730 1.00 0.00 81 ILE A N 10
ATOM 11125 C CA . ILE A 1 81 ? 6.876 3.956 0.492 1.00 0.00 81 ILE A CA 10
ATOM 11126 C C . ILE A 1 81 ? 7.968 5.010 0.795 1.00 0.00 81 ILE A C 10
ATOM 11127 O O . ILE A 1 81 ? 7.651 6.037 1.404 1.00 0.00 81 ILE A O 10
ATOM 11133 N N . PRO A 1 82 ? 9.247 4.646 0.612 1.00 0.00 82 PRO A N 10
ATOM 11134 C CA . PRO A 1 82 ? 10.367 5.594 0.760 1.00 0.00 82 PRO A CA 10
ATOM 11135 C C . PRO A 1 82 ? 10.592 6.411 -0.526 1.00 0.00 82 PRO A C 10
ATOM 11136 O O . PRO A 1 82 ? 9.924 7.423 -0.725 1.00 0.00 82 PRO A O 10
ATOM 11140 N N . ASN A 1 83 ? 11.513 5.928 -1.362 1.00 0.00 83 ASN A N 10
ATOM 11141 C CA . ASN A 1 83 ? 11.957 6.439 -2.677 1.00 0.00 83 ASN A CA 10
ATOM 11142 C C . ASN A 1 83 ? 13.146 5.549 -3.104 1.00 0.00 83 ASN A C 10
ATOM 11143 O O . ASN A 1 83 ? 13.174 4.381 -2.714 1.00 0.00 83 ASN A O 10
ATOM 11151 N N . ASP A 1 84 ? 14.027 6.043 -3.981 1.00 0.00 84 ASP A N 10
ATOM 11152 C CA . ASP A 1 84 ? 15.286 5.392 -4.421 1.00 0.00 84 ASP A CA 10
ATOM 11153 C C . ASP A 1 84 ? 15.099 3.900 -4.764 1.00 0.00 84 ASP A C 10
ATOM 11154 O O . ASP A 1 84 ? 15.808 3.034 -4.259 1.00 0.00 84 ASP A O 10
ATOM 11160 N N . ASN A 1 85 ? 14.077 3.647 -5.578 1.00 0.00 85 ASN A N 10
ATOM 11161 C CA . ASN A 1 85 ? 13.573 2.298 -5.897 1.00 0.00 85 ASN A CA 10
ATOM 11162 C C . ASN A 1 85 ? 13.474 1.342 -4.694 1.00 0.00 85 ASN A C 10
ATOM 11163 O O . ASN A 1 85 ? 14.319 0.477 -4.487 1.00 0.00 85 ASN A O 10
ATOM 11171 N N . LYS A 1 86 ? 12.484 1.611 -3.840 1.00 0.00 86 LYS A N 10
ATOM 11172 C CA . LYS A 1 86 ? 12.122 0.675 -2.756 1.00 0.00 86 LYS A CA 10
ATOM 11173 C C . LYS A 1 86 ? 10.671 0.819 -2.260 1.00 0.00 86 LYS A C 10
ATOM 11174 O O . LYS A 1 86 ? 10.077 1.893 -2.342 1.00 0.00 86 LYS A O 10
ATOM 11184 N N . ILE A 1 87 ? 10.105 -0.348 -1.958 1.00 0.00 87 ILE A N 10
ATOM 11185 C CA . ILE A 1 87 ? 8.785 -0.572 -1.323 1.00 0.00 87 ILE A CA 10
ATOM 11186 C C . ILE A 1 87 ? 8.759 -1.959 -0.652 1.00 0.00 87 ILE A C 10
ATOM 11187 O O . ILE A 1 87 ? 9.279 -2.945 -1.175 1.00 0.00 87 ILE A O 10
ATOM 11193 N N . LEU A 1 88 ? 8.075 -1.993 0.486 1.00 0.00 88 LEU A N 10
ATOM 11194 C CA . LEU A 1 88 ? 7.754 -3.230 1.224 1.00 0.00 88 LEU A CA 10
ATOM 11195 C C . LEU A 1 88 ? 6.253 -3.345 1.538 1.00 0.00 88 LEU A C 10
ATOM 11196 O O . LEU A 1 88 ? 5.642 -2.383 1.999 1.00 0.00 88 LEU A O 10
ATOM 11202 N N . LEU A 1 89 ? 5.693 -4.499 1.182 1.00 0.00 89 LEU A N 10
ATOM 11203 C CA . LEU A 1 89 ? 4.279 -4.888 1.405 1.00 0.00 89 LEU A CA 10
ATOM 11204 C C . LEU A 1 89 ? 4.141 -5.974 2.481 1.00 0.00 89 LEU A C 10
ATOM 11205 O O . LEU A 1 89 ? 4.705 -7.048 2.321 1.00 0.00 89 LEU A O 10
ATOM 11211 N N . THR A 1 90 ? 3.204 -5.759 3.402 1.00 0.00 90 THR A N 10
ATOM 11212 C CA . THR A 1 90 ? 2.795 -6.763 4.416 1.00 0.00 90 THR A CA 10
ATOM 11213 C C . THR A 1 90 ? 1.296 -7.048 4.241 1.00 0.00 90 THR A C 10
ATOM 11214 O O . THR A 1 90 ? 0.534 -6.102 4.059 1.00 0.00 90 THR A O 10
ATOM 11220 N N . ILE A 1 91 ? 0.904 -8.305 4.442 1.00 0.00 91 ILE A N 10
ATOM 11221 C CA . ILE A 1 91 ? -0.523 -8.698 4.494 1.00 0.00 91 ILE A CA 10
ATOM 11222 C C . ILE A 1 91 ? -0.840 -9.313 5.868 1.00 0.00 91 ILE A C 10
ATOM 11223 O O . ILE A 1 91 ? 0.022 -9.928 6.497 1.00 0.00 91 ILE A O 10
ATOM 11229 N N . MET A 1 92 ? -2.088 -9.132 6.286 1.00 0.00 92 MET A N 10
ATOM 11230 C CA . MET A 1 92 ? -2.638 -9.617 7.569 1.00 0.00 92 MET A CA 10
ATOM 11231 C C . MET A 1 92 ? -4.173 -9.551 7.491 1.00 0.00 92 MET A C 10
ATOM 11232 O O . MET A 1 92 ? -4.723 -8.857 6.641 1.00 0.00 92 MET A O 10
ATOM 11238 N N . ASN A 1 93 ? -4.850 -10.355 8.302 1.00 0.00 93 ASN A N 10
ATOM 11239 C CA . ASN A 1 93 ? -6.326 -10.379 8.372 1.00 0.00 93 ASN A CA 10
ATOM 11240 C C . ASN A 1 93 ? -6.751 -10.646 9.823 1.00 0.00 93 ASN A C 10
ATOM 11241 O O . ASN A 1 93 ? -6.029 -11.330 10.550 1.00 0.00 93 ASN A O 10
ATOM 11249 N N . THR A 1 94 ? -7.909 -10.106 10.201 1.00 0.00 94 THR A N 10
ATOM 11250 C CA . THR A 1 94 ? -8.512 -10.310 11.544 1.00 0.00 94 THR A CA 10
ATOM 11251 C C . THR A 1 94 ? -8.574 -11.792 11.981 1.00 0.00 94 THR A C 10
ATOM 11252 O O . THR A 1 94 ? -8.184 -12.128 13.097 1.00 0.00 94 THR A O 10
ATOM 11258 N N . GLU A 1 95 ? -8.820 -12.671 11.007 1.00 0.00 95 GLU A N 10
ATOM 11259 C CA . GLU A 1 95 ? -8.841 -14.133 11.210 1.00 0.00 95 GLU A CA 10
ATOM 11260 C C . GLU A 1 95 ? -7.686 -14.867 10.490 1.00 0.00 95 GLU A C 10
ATOM 11261 O O . GLU A 1 95 ? -7.875 -15.908 9.861 1.00 0.00 95 GLU A O 10
ATOM 11268 N N . ALA A 1 96 ? -6.499 -14.260 10.527 1.00 0.00 96 ALA A N 10
ATOM 11269 C CA . ALA A 1 96 ? -5.275 -14.857 9.945 1.00 0.00 96 ALA A CA 10
ATOM 11270 C C . ALA A 1 96 ? -4.168 -15.076 11.002 1.00 0.00 96 ALA A C 10
ATOM 11271 O O . ALA A 1 96 ? -4.464 -15.633 12.054 1.00 0.00 96 ALA A O 10
ATOM 11274 N N . LEU A 1 97 ? -2.949 -14.569 10.754 1.00 0.00 97 LEU A N 10
ATOM 11275 C CA . LEU A 1 97 ? -1.726 -14.764 11.568 1.00 0.00 97 LEU A CA 10
ATOM 11276 C C . LEU A 1 97 ? -1.242 -16.226 11.512 1.00 0.00 97 LEU A C 10
ATOM 11277 O O . LEU A 1 97 ? -1.915 -17.148 11.969 1.00 0.00 97 LEU A O 10
ATOM 11283 N N . GLY A 1 98 ? -0.087 -16.390 10.856 1.00 0.00 98 GLY A N 10
ATOM 11284 C CA . GLY A 1 98 ? 0.493 -17.728 10.593 1.00 0.00 98 GLY A CA 10
ATOM 11285 C C . GLY A 1 98 ? 1.649 -17.745 9.581 1.00 0.00 98 GLY A C 10
ATOM 11286 O O . GLY A 1 98 ? 2.500 -18.632 9.612 1.00 0.00 98 GLY A O 10
ATOM 11288 N N . THR A 1 99 ? 1.565 -16.870 8.584 1.00 0.00 99 THR A N 10
ATOM 11289 C CA . THR A 1 99 ? 2.628 -16.709 7.569 1.00 0.00 99 THR A CA 10
ATOM 11290 C C . THR A 1 99 ? 3.054 -15.237 7.507 1.00 0.00 99 THR A C 10
ATOM 11291 O O . THR A 1 99 ? 2.216 -14.340 7.606 1.00 0.00 99 THR A O 10
ATOM 11297 N N . SER A 1 100 ? 4.355 -15.039 7.313 1.00 0.00 100 SER A N 10
ATOM 11298 C CA . SER A 1 100 ? 4.949 -13.704 7.086 1.00 0.00 100 SER A CA 10
ATOM 11299 C C . SER A 1 100 ? 5.494 -13.672 5.644 1.00 0.00 100 SER A C 10
ATOM 11300 O O . SER A 1 100 ? 6.635 -14.079 5.419 1.00 0.00 100 SER A O 10
ATOM 11305 N N . PRO A 1 101 ? 4.638 -13.385 4.648 1.00 0.00 101 PRO A N 10
ATOM 11306 C CA . PRO A 1 101 ? 5.053 -13.357 3.237 1.00 0.00 101 PRO A CA 10
ATOM 11307 C C . PRO A 1 101 ? 5.929 -12.130 2.940 1.00 0.00 101 PRO A C 10
ATOM 11308 O O . PRO A 1 101 ? 7.148 -12.231 3.020 1.00 0.00 101 PRO A O 10
ATOM 11312 N N . ARG A 1 102 ? 5.284 -10.966 2.852 1.00 0.00 102 ARG A N 10
ATOM 11313 C CA . ARG A 1 102 ? 5.895 -9.670 2.500 1.00 0.00 102 ARG A CA 10
ATOM 11314 C C . ARG A 1 102 ? 6.563 -9.636 1.120 1.00 0.00 102 ARG A C 10
ATOM 11315 O O . ARG A 1 102 ? 7.212 -10.579 0.679 1.00 0.00 102 ARG A O 10
ATOM 11329 N N . MET A 1 103 ? 6.303 -8.536 0.428 1.00 0.00 103 MET A N 10
ATOM 11330 C CA . MET A 1 103 ? 6.846 -8.319 -0.922 1.00 0.00 103 MET A CA 10
ATOM 11331 C C . MET A 1 103 ? 7.694 -7.043 -0.970 1.00 0.00 103 MET A C 10
ATOM 11332 O O . MET A 1 103 ? 7.248 -5.964 -0.579 1.00 0.00 103 MET A O 10
ATOM 11338 N N . THR A 1 104 ? 8.976 -7.286 -1.207 1.00 0.00 104 THR A N 10
ATOM 11339 C CA . THR A 1 104 ? 10.019 -6.247 -1.285 1.00 0.00 104 THR A CA 10
ATOM 11340 C C . THR A 1 104 ? 10.401 -5.950 -2.739 1.00 0.00 104 THR A C 10
ATOM 11341 O O . THR A 1 104 ? 11.267 -6.570 -3.353 1.00 0.00 104 THR A O 10
ATOM 11347 N N . PHE A 1 105 ? 9.752 -4.899 -3.214 1.00 0.00 105 PHE A N 10
ATOM 11348 C CA . PHE A 1 105 ? 9.811 -4.429 -4.613 1.00 0.00 105 PHE A CA 10
ATOM 11349 C C . PHE A 1 105 ? 10.462 -3.035 -4.679 1.00 0.00 105 PHE A C 10
ATOM 11350 O O . PHE A 1 105 ? 10.815 -2.459 -3.650 1.00 0.00 105 PHE A O 10
ATOM 11364 N N . ILE A 1 106 ? 10.646 -2.518 -5.893 1.00 0.00 106 ILE A N 10
ATOM 11365 C CA . ILE A 1 106 ? 11.424 -1.277 -6.123 1.00 0.00 106 ILE A CA 10
ATOM 11366 C C . ILE A 1 106 ? 10.748 -0.280 -7.087 1.00 0.00 106 ILE A C 10
ATOM 11367 O O . ILE A 1 106 ? 10.187 -0.677 -8.112 1.00 0.00 106 ILE A O 10
ATOM 11373 N N . LYS A 1 107 ? 10.805 1.011 -6.742 1.00 0.00 107 LYS A N 10
ATOM 11374 C CA . LYS A 1 107 ? 10.313 2.115 -7.607 1.00 0.00 107 LYS A CA 10
ATOM 11375 C C . LYS A 1 107 ? 11.259 2.382 -8.791 1.00 0.00 107 LYS A C 10
ATOM 11376 O O . LYS A 1 107 ? 12.137 3.241 -8.750 1.00 0.00 107 LYS A O 10
ATOM 11386 N N . HIS A 1 108 ? 11.115 1.467 -9.748 1.00 0.00 108 HIS A N 10
ATOM 11387 C CA . HIS A 1 108 ? 11.773 1.424 -11.077 1.00 0.00 108 HIS A CA 10
ATOM 11388 C C . HIS A 1 108 ? 13.155 0.757 -10.990 1.00 0.00 108 HIS A C 10
ATOM 11389 O O . HIS A 1 108 ? 14.022 1.150 -10.216 1.00 0.00 108 HIS A O 10
ATOM 11398 N N . LYS A 1 109 ? 13.327 -0.265 -11.822 1.00 0.00 109 LYS A N 10
ATOM 11399 C CA . LYS A 1 109 ? 14.564 -1.076 -11.881 1.00 0.00 109 LYS A CA 10
ATOM 11400 C C . LYS A 1 109 ? 15.814 -0.315 -12.371 1.00 0.00 109 LYS A C 10
ATOM 11401 O O . LYS A 1 109 ? 16.913 -0.648 -11.878 1.00 99.99 109 LYS A O 10
ATOM 11411 N N . GLY A 1 1 ? -7.230 -12.436 -2.728 1.00 0.00 1 GLY A N 11
ATOM 11412 C CA . GLY A 1 1 ? -7.540 -11.537 -3.862 1.00 0.00 1 GLY A CA 11
ATOM 11413 C C . GLY A 1 1 ? -6.650 -10.277 -3.957 1.00 0.00 1 GLY A C 11
ATOM 11414 O O . GLY A 1 1 ? -6.186 -9.750 -2.948 1.00 0.00 1 GLY A O 11
ATOM 11418 N N . SER A 1 2 ? -6.456 -9.807 -5.193 1.00 0.00 2 SER A N 11
ATOM 11419 C CA . SER A 1 2 ? -5.580 -8.661 -5.549 1.00 0.00 2 SER A CA 11
ATOM 11420 C C . SER A 1 2 ? -4.142 -8.788 -5.009 1.00 0.00 2 SER A C 11
ATOM 11421 O O . SER A 1 2 ? -3.701 -8.068 -4.114 1.00 0.00 2 SER A O 11
ATOM 11426 N N . MET A 1 3 ? -3.377 -9.622 -5.711 1.00 0.00 3 MET A N 11
ATOM 11427 C CA . MET A 1 3 ? -1.994 -9.979 -5.330 1.00 0.00 3 MET A CA 11
ATOM 11428 C C . MET A 1 3 ? -1.267 -10.527 -6.567 1.00 0.00 3 MET A C 11
ATOM 11429 O O . MET A 1 3 ? -1.620 -11.580 -7.097 1.00 0.00 3 MET A O 11
ATOM 11435 N N . GLU A 1 4 ? -0.304 -9.725 -7.023 1.00 0.00 4 GLU A N 11
ATOM 11436 C CA . GLU A 1 4 ? 0.435 -9.884 -8.302 1.00 0.00 4 GLU A CA 11
ATOM 11437 C C . GLU A 1 4 ? -0.502 -9.839 -9.534 1.00 0.00 4 GLU A C 11
ATOM 11438 O O . GLU A 1 4 ? -1.724 -9.886 -9.406 1.00 0.00 4 GLU A O 11
ATOM 11445 N N . GLN A 1 5 ? 0.087 -9.498 -10.683 1.00 0.00 5 GLN A N 11
ATOM 11446 C CA . GLN A 1 5 ? -0.527 -9.566 -12.034 1.00 0.00 5 GLN A CA 11
ATOM 11447 C C . GLN A 1 5 ? -1.903 -8.882 -12.206 1.00 0.00 5 GLN A C 11
ATOM 11448 O O . GLN A 1 5 ? -2.609 -9.169 -13.171 1.00 0.00 5 GLN A O 11
ATOM 11457 N N . PHE A 1 6 ? -1.969 -7.705 -11.574 1.00 0.00 6 PHE A N 11
ATOM 11458 C CA . PHE A 1 6 ? -3.152 -6.846 -11.304 1.00 0.00 6 PHE A CA 11
ATOM 11459 C C . PHE A 1 6 ? -3.272 -6.550 -9.798 1.00 0.00 6 PHE A C 11
ATOM 11460 O O . PHE A 1 6 ? -3.761 -7.352 -9.003 1.00 0.00 6 PHE A O 11
ATOM 11474 N N . GLU A 1 7 ? -2.664 -5.435 -9.412 1.00 0.00 7 GLU A N 11
ATOM 11475 C CA . GLU A 1 7 ? -2.680 -4.965 -8.010 1.00 0.00 7 GLU A CA 11
ATOM 11476 C C . GLU A 1 7 ? -3.316 -3.570 -7.914 1.00 0.00 7 GLU A C 11
ATOM 11477 O O . GLU A 1 7 ? -2.712 -2.574 -8.304 1.00 0.00 7 GLU A O 11
ATOM 11484 N N . LEU A 1 8 ? -4.574 -3.572 -7.493 1.00 0.00 8 LEU A N 11
ATOM 11485 C CA . LEU A 1 8 ? -5.406 -2.352 -7.391 1.00 0.00 8 LEU A CA 11
ATOM 11486 C C . LEU A 1 8 ? -5.636 -1.971 -5.921 1.00 0.00 8 LEU A C 11
ATOM 11487 O O . LEU A 1 8 ? -6.204 -2.750 -5.153 1.00 0.00 8 LEU A O 11
ATOM 11493 N N . PHE A 1 9 ? -5.094 -0.819 -5.542 1.00 0.00 9 PHE A N 11
ATOM 11494 C CA . PHE A 1 9 ? -5.265 -0.288 -4.169 1.00 0.00 9 PHE A CA 11
ATOM 11495 C C . PHE A 1 9 ? -5.788 1.159 -4.149 1.00 0.00 9 PHE A C 11
ATOM 11496 O O . PHE A 1 9 ? -5.364 1.996 -4.942 1.00 0.00 9 PHE A O 11
ATOM 11510 N N . SER A 1 10 ? -6.706 1.418 -3.222 1.00 0.00 10 SER A N 11
ATOM 11511 C CA . SER A 1 10 ? -7.365 2.744 -3.074 1.00 0.00 10 SER A CA 11
ATOM 11512 C C . SER A 1 10 ? -7.362 3.217 -1.612 1.00 0.00 10 SER A C 11
ATOM 11513 O O . SER A 1 10 ? -7.902 2.527 -0.744 1.00 0.00 10 SER A O 11
ATOM 11518 N N . ILE A 1 11 ? -6.780 4.390 -1.360 1.00 0.00 11 ILE A N 11
ATOM 11519 C CA . ILE A 1 11 ? -6.783 4.990 -0.002 1.00 0.00 11 ILE A CA 11
ATOM 11520 C C . ILE A 1 11 ? -8.130 5.644 0.367 1.00 0.00 11 ILE A C 11
ATOM 11521 O O . ILE A 1 11 ? -8.741 6.322 -0.454 1.00 0.00 11 ILE A O 11
ATOM 11527 N N . ASP A 1 12 ? -8.351 5.660 1.677 1.00 0.00 12 ASP A N 11
ATOM 11528 C CA . ASP A 1 12 ? -9.511 6.285 2.356 1.00 0.00 12 ASP A CA 11
ATOM 11529 C C . ASP A 1 12 ? -9.709 7.815 2.248 1.00 0.00 12 ASP A C 11
ATOM 11530 O O . ASP A 1 12 ? -10.618 8.340 2.877 1.00 0.00 12 ASP A O 11
ATOM 11536 N N . LYS A 1 13 ? -8.945 8.483 1.382 1.00 0.00 13 LYS A N 11
ATOM 11537 C CA . LYS A 1 13 ? -8.823 9.961 1.276 1.00 0.00 13 LYS A CA 11
ATOM 11538 C C . LYS A 1 13 ? -8.251 10.698 2.514 1.00 0.00 13 LYS A C 11
ATOM 11539 O O . LYS A 1 13 ? -7.699 11.789 2.397 1.00 0.00 13 LYS A O 11
ATOM 11549 N N . PHE A 1 14 ? -8.190 9.996 3.637 1.00 0.00 14 PHE A N 11
ATOM 11550 C CA . PHE A 1 14 ? -7.807 10.569 4.942 1.00 0.00 14 PHE A CA 11
ATOM 11551 C C . PHE A 1 14 ? -6.343 10.321 5.358 1.00 0.00 14 PHE A C 11
ATOM 11552 O O . PHE A 1 14 ? -5.850 10.931 6.304 1.00 0.00 14 PHE A O 11
ATOM 11566 N N . LYS A 1 15 ? -5.673 9.421 4.633 1.00 0.00 15 LYS A N 11
ATOM 11567 C CA . LYS A 1 15 ? -4.286 8.979 4.891 1.00 0.00 15 LYS A CA 11
ATOM 11568 C C . LYS A 1 15 ? -4.181 8.360 6.302 1.00 0.00 15 LYS A C 11
ATOM 11569 O O . LYS A 1 15 ? -4.953 7.450 6.591 1.00 0.00 15 LYS A O 11
ATOM 11579 N N . CYS A 1 16 ? -3.171 8.728 7.090 1.00 0.00 16 CYS A N 11
ATOM 11580 C CA . CYS A 1 16 ? -3.058 8.303 8.504 1.00 0.00 16 CYS A CA 11
ATOM 11581 C C . CYS A 1 16 ? -2.601 9.417 9.458 1.00 0.00 16 CYS A C 11
ATOM 11582 O O . CYS A 1 16 ? -3.294 9.709 10.429 1.00 0.00 16 CYS A O 11
ATOM 11586 N N . ASN A 1 17 ? -1.372 9.893 9.232 1.00 0.00 17 ASN A N 11
ATOM 11587 C CA . ASN A 1 17 ? -0.689 10.986 9.968 1.00 0.00 17 ASN A CA 11
ATOM 11588 C C . ASN A 1 17 ? 0.653 11.307 9.276 1.00 0.00 17 ASN A C 11
ATOM 11589 O O . ASN A 1 17 ? 0.702 12.182 8.418 1.00 0.00 17 ASN A O 11
ATOM 11597 N N . SER A 1 18 ? 1.678 10.489 9.528 1.00 0.00 18 SER A N 11
ATOM 11598 C CA . SER A 1 18 ? 3.022 10.614 8.908 1.00 0.00 18 SER A CA 11
ATOM 11599 C C . SER A 1 18 ? 3.003 10.335 7.393 1.00 0.00 18 SER A C 11
ATOM 11600 O O . SER A 1 18 ? 3.645 11.034 6.610 1.00 0.00 18 SER A O 11
ATOM 11605 N N . GLU A 1 19 ? 2.312 9.265 7.003 1.00 0.00 19 GLU A N 11
ATOM 11606 C CA . GLU A 1 19 ? 2.043 8.951 5.588 1.00 0.00 19 GLU A CA 11
ATOM 11607 C C . GLU A 1 19 ? 1.006 9.895 4.958 1.00 0.00 19 GLU A C 11
ATOM 11608 O O . GLU A 1 19 ? -0.144 9.942 5.389 1.00 0.00 19 GLU A O 11
ATOM 11615 N N . ALA A 1 20 ? 1.476 10.504 3.872 1.00 0.00 20 ALA A N 11
ATOM 11616 C CA . ALA A 1 20 ? 0.746 11.454 3.000 1.00 0.00 20 ALA A CA 11
ATOM 11617 C C . ALA A 1 20 ? 1.598 11.830 1.764 1.00 0.00 20 ALA A C 11
ATOM 11618 O O . ALA A 1 20 ? 1.657 11.045 0.821 1.00 0.00 20 ALA A O 11
ATOM 11621 N N . LYS A 1 21 ? 2.471 12.831 1.910 1.00 0.00 21 LYS A N 11
ATOM 11622 C CA . LYS A 1 21 ? 3.288 13.410 0.814 1.00 0.00 21 LYS A CA 11
ATOM 11623 C C . LYS A 1 21 ? 4.165 12.392 0.056 1.00 0.00 21 LYS A C 11
ATOM 11624 O O . LYS A 1 21 ? 3.833 12.007 -1.060 1.00 0.00 21 LYS A O 11
ATOM 11634 N N . TYR A 1 22 ? 5.267 11.967 0.678 1.00 0.00 22 TYR A N 11
ATOM 11635 C CA . TYR A 1 22 ? 6.170 10.919 0.145 1.00 0.00 22 TYR A CA 11
ATOM 11636 C C . TYR A 1 22 ? 5.444 9.623 -0.277 1.00 0.00 22 TYR A C 11
ATOM 11637 O O . TYR A 1 22 ? 5.744 9.082 -1.336 1.00 0.00 22 TYR A O 11
ATOM 11652 N N . TYR A 1 23 ? 4.367 9.299 0.445 1.00 0.00 23 TYR A N 11
ATOM 11653 C CA . TYR A 1 23 ? 3.487 8.154 0.139 1.00 0.00 23 TYR A CA 11
ATOM 11654 C C . TYR A 1 23 ? 2.934 8.313 -1.286 1.00 0.00 23 TYR A C 11
ATOM 11655 O O . TYR A 1 23 ? 3.473 7.685 -2.189 1.00 0.00 23 TYR A O 11
ATOM 11670 N N . LEU A 1 24 ? 2.143 9.359 -1.506 1.00 0.00 24 LEU A N 11
ATOM 11671 C CA . LEU A 1 24 ? 1.606 9.647 -2.853 1.00 0.00 24 LEU A CA 11
ATOM 11672 C C . LEU A 1 24 ? 2.706 9.876 -3.916 1.00 0.00 24 LEU A C 11
ATOM 11673 O O . LEU A 1 24 ? 2.782 9.083 -4.846 1.00 0.00 24 LEU A O 11
ATOM 11679 N N . ASN A 1 25 ? 3.726 10.658 -3.575 1.00 0.00 25 ASN A N 11
ATOM 11680 C CA . ASN A 1 25 ? 4.849 10.943 -4.499 1.00 0.00 25 ASN A CA 11
ATOM 11681 C C . ASN A 1 25 ? 5.689 9.746 -4.993 1.00 0.00 25 ASN A C 11
ATOM 11682 O O . ASN A 1 25 ? 6.376 9.873 -6.002 1.00 0.00 25 ASN A O 11
ATOM 11690 N N . ILE A 1 26 ? 5.717 8.658 -4.226 1.00 0.00 26 ILE A N 11
ATOM 11691 C CA . ILE A 1 26 ? 6.432 7.427 -4.653 1.00 0.00 26 ILE A CA 11
ATOM 11692 C C . ILE A 1 26 ? 5.481 6.217 -4.912 1.00 0.00 26 ILE A C 11
ATOM 11693 O O . ILE A 1 26 ? 5.873 5.265 -5.578 1.00 0.00 26 ILE A O 11
ATOM 11699 N N . ILE A 1 27 ? 4.250 6.230 -4.383 1.00 0.00 27 ILE A N 11
ATOM 11700 C CA . ILE A 1 27 ? 3.274 5.111 -4.526 1.00 0.00 27 ILE A CA 11
ATOM 11701 C C . ILE A 1 27 ? 2.076 5.378 -5.470 1.00 0.00 27 ILE A C 11
ATOM 11702 O O . ILE A 1 27 ? 1.503 4.429 -6.002 1.00 0.00 27 ILE A O 11
ATOM 11708 N N . GLU A 1 28 ? 1.658 6.638 -5.599 1.00 0.00 28 GLU A N 11
ATOM 11709 C CA . GLU A 1 28 ? 0.458 7.041 -6.366 1.00 0.00 28 GLU A CA 11
ATOM 11710 C C . GLU A 1 28 ? 0.679 6.820 -7.872 1.00 0.00 28 GLU A C 11
ATOM 11711 O O . GLU A 1 28 ? 1.327 7.603 -8.564 1.00 0.00 28 GLU A O 11
ATOM 11718 N N . GLY A 1 29 ? 0.116 5.694 -8.308 1.00 0.00 29 GLY A N 11
ATOM 11719 C CA . GLY A 1 29 ? 0.356 5.114 -9.644 1.00 0.00 29 GLY A CA 11
ATOM 11720 C C . GLY A 1 29 ? 0.878 3.676 -9.511 1.00 0.00 29 GLY A C 11
ATOM 11721 O O . GLY A 1 29 ? 0.592 2.998 -8.523 1.00 0.00 29 GLY A O 11
ATOM 11723 N N . GLU A 1 30 ? 1.700 3.278 -10.478 1.00 0.00 30 GLU A N 11
ATOM 11724 C CA . GLU A 1 30 ? 2.163 1.876 -10.605 1.00 0.00 30 GLU A CA 11
ATOM 11725 C C . GLU A 1 30 ? 3.675 1.618 -10.547 1.00 0.00 30 GLU A C 11
ATOM 11726 O O . GLU A 1 30 ? 4.464 2.191 -11.294 1.00 0.00 30 GLU A O 11
ATOM 11733 N N . TRP A 1 31 ? 3.995 0.637 -9.712 1.00 0.00 31 TRP A N 11
ATOM 11734 C CA . TRP A 1 31 ? 5.347 0.062 -9.547 1.00 0.00 31 TRP A CA 11
ATOM 11735 C C . TRP A 1 31 ? 5.628 -0.964 -10.656 1.00 0.00 31 TRP A C 11
ATOM 11736 O O . TRP A 1 31 ? 4.930 -1.972 -10.751 1.00 0.00 31 TRP A O 11
ATOM 11754 N N . HIS A 1 32 ? 6.754 -0.713 -11.326 1.00 0.00 32 HIS A N 11
ATOM 11755 C CA . HIS A 1 32 ? 7.318 -1.367 -12.541 1.00 0.00 32 HIS A CA 11
ATOM 11756 C C . HIS A 1 32 ? 7.628 -0.315 -13.622 1.00 0.00 32 HIS A C 11
ATOM 11757 O O . HIS A 1 32 ? 6.837 0.609 -13.802 1.00 0.00 32 HIS A O 11
ATOM 11766 N N . PRO A 1 33 ? 8.728 -0.480 -14.373 1.00 0.00 33 PRO A N 11
ATOM 11767 C CA . PRO A 1 33 ? 9.010 0.351 -15.564 1.00 0.00 33 PRO A CA 11
ATOM 11768 C C . PRO A 1 33 ? 8.134 -0.019 -16.784 1.00 0.00 33 PRO A C 11
ATOM 11769 O O . PRO A 1 33 ? 8.628 -0.313 -17.868 1.00 0.00 33 PRO A O 11
ATOM 11773 N N . GLN A 1 34 ? 6.824 -0.099 -16.536 1.00 0.00 34 GLN A N 11
ATOM 11774 C CA . GLN A 1 34 ? 5.748 -0.404 -17.516 1.00 0.00 34 GLN A CA 11
ATOM 11775 C C . GLN A 1 34 ? 6.017 -1.534 -18.536 1.00 0.00 34 GLN A C 11
ATOM 11776 O O . GLN A 1 34 ? 5.530 -1.537 -19.665 1.00 0.00 34 GLN A O 11
ATOM 11785 N N . ASP A 1 35 ? 6.642 -2.593 -18.032 1.00 0.00 35 ASP A N 11
ATOM 11786 C CA . ASP A 1 35 ? 7.125 -3.731 -18.846 1.00 0.00 35 ASP A CA 11
ATOM 11787 C C . ASP A 1 35 ? 6.986 -5.094 -18.137 1.00 0.00 35 ASP A C 11
ATOM 11788 O O . ASP A 1 35 ? 7.958 -5.648 -17.624 1.00 0.00 35 ASP A O 11
ATOM 11794 N N . LEU A 1 36 ? 5.731 -5.523 -18.014 1.00 0.00 36 LEU A N 11
ATOM 11795 C CA . LEU A 1 36 ? 5.325 -6.835 -17.451 1.00 0.00 36 LEU A CA 11
ATOM 11796 C C . LEU A 1 36 ? 3.793 -6.981 -17.525 1.00 0.00 36 LEU A C 11
ATOM 11797 O O . LEU A 1 36 ? 3.063 -6.494 -16.662 1.00 0.00 36 LEU A O 11
ATOM 11803 N N . ASN A 1 37 ? 3.359 -7.456 -18.691 1.00 0.00 37 ASN A N 11
ATOM 11804 C CA . ASN A 1 37 ? 1.947 -7.750 -19.054 1.00 0.00 37 ASN A CA 11
ATOM 11805 C C . ASN A 1 37 ? 0.901 -6.633 -18.817 1.00 0.00 37 ASN A C 11
ATOM 11806 O O . ASN A 1 37 ? -0.294 -6.846 -18.984 1.00 0.00 37 ASN A O 11
ATOM 11814 N N . ASP A 1 38 ? 1.403 -5.411 -18.630 1.00 0.00 38 ASP A N 11
ATOM 11815 C CA . ASP A 1 38 ? 0.664 -4.199 -18.210 1.00 0.00 38 ASP A CA 11
ATOM 11816 C C . ASP A 1 38 ? -0.190 -4.371 -16.929 1.00 0.00 38 ASP A C 11
ATOM 11817 O O . ASP A 1 38 ? -1.079 -3.564 -16.673 1.00 0.00 38 ASP A O 11
ATOM 11823 N N . SER A 1 39 ? 0.270 -5.242 -16.030 1.00 0.00 39 SER A N 11
ATOM 11824 C CA . SER A 1 39 ? -0.460 -5.543 -14.773 1.00 0.00 39 SER A CA 11
ATOM 11825 C C . SER A 1 39 ? 0.343 -5.326 -13.463 1.00 0.00 39 SER A C 11
ATOM 11826 O O . SER A 1 39 ? 0.470 -6.250 -12.649 1.00 0.00 39 SER A O 11
ATOM 11831 N N . PRO A 1 40 ? 0.844 -4.104 -13.204 1.00 0.00 40 PRO A N 11
ATOM 11832 C CA . PRO A 1 40 ? 1.721 -3.816 -12.050 1.00 0.00 40 PRO A CA 11
ATOM 11833 C C . PRO A 1 40 ? 0.934 -3.646 -10.732 1.00 0.00 40 PRO A C 11
ATOM 11834 O O . PRO A 1 40 ? -0.172 -4.169 -10.564 1.00 0.00 40 PRO A O 11
ATOM 11838 N N . LEU A 1 41 ? 1.556 -2.928 -9.799 1.00 0.00 41 LEU A N 11
ATOM 11839 C CA . LEU A 1 41 ? 0.997 -2.525 -8.495 1.00 0.00 41 LEU A CA 11
ATOM 11840 C C . LEU A 1 41 ? 0.624 -1.036 -8.547 1.00 0.00 41 LEU A C 11
ATOM 11841 O O . LEU A 1 41 ? 1.512 -0.189 -8.571 1.00 0.00 41 LEU A O 11
ATOM 11847 N N . LYS A 1 42 ? -0.668 -0.759 -8.723 1.00 0.00 42 LYS A N 11
ATOM 11848 C CA . LYS A 1 42 ? -1.162 0.626 -8.810 1.00 0.00 42 LYS A CA 11
ATOM 11849 C C . LYS A 1 42 ? -2.151 1.014 -7.702 1.00 0.00 42 LYS A C 11
ATOM 11850 O O . LYS A 1 42 ? -3.027 0.248 -7.296 1.00 0.00 42 LYS A O 11
ATOM 11860 N N . PHE A 1 43 ? -1.854 2.180 -7.140 1.00 0.00 43 PHE A N 11
ATOM 11861 C CA . PHE A 1 43 ? -2.633 2.787 -6.052 1.00 0.00 43 PHE A CA 11
ATOM 11862 C C . PHE A 1 43 ? -3.148 4.200 -6.378 1.00 0.00 43 PHE A C 11
ATOM 11863 O O . PHE A 1 43 ? -2.402 5.073 -6.825 1.00 0.00 43 PHE A O 11
ATOM 11877 N N . ILE A 1 44 ? -4.416 4.383 -6.020 1.00 0.00 44 ILE A N 11
ATOM 11878 C CA . ILE A 1 44 ? -5.215 5.615 -6.201 1.00 0.00 44 ILE A CA 11
ATOM 11879 C C . ILE A 1 44 ? -5.695 6.100 -4.811 1.00 0.00 44 ILE A C 11
ATOM 11880 O O . ILE A 1 44 ? -5.670 5.373 -3.815 1.00 0.00 44 ILE A O 11
ATOM 11886 N N . LEU A 1 45 ? -6.182 7.335 -4.778 1.00 0.00 45 LEU A N 11
ATOM 11887 C CA . LEU A 1 45 ? -6.717 7.989 -3.571 1.00 0.00 45 LEU A CA 11
ATOM 11888 C C . LEU A 1 45 ? -8.210 8.322 -3.740 1.00 0.00 45 LEU A C 11
ATOM 11889 O O . LEU A 1 45 ? -8.676 8.551 -4.857 1.00 0.00 45 LEU A O 11
ATOM 11895 N N . SER A 1 46 ? -8.950 8.187 -2.637 1.00 0.00 46 SER A N 11
ATOM 11896 C CA . SER A 1 46 ? -10.380 8.568 -2.516 1.00 0.00 46 SER A CA 11
ATOM 11897 C C . SER A 1 46 ? -11.286 7.644 -3.362 1.00 0.00 46 SER A C 11
ATOM 11898 O O . SER A 1 46 ? -10.945 6.488 -3.617 1.00 0.00 46 SER A O 11
ATOM 11903 N N . THR A 1 47 ? -12.447 8.163 -3.757 1.00 0.00 47 THR A N 11
ATOM 11904 C CA . THR A 1 47 ? -13.451 7.521 -4.636 1.00 0.00 47 THR A CA 11
ATOM 11905 C C . THR A 1 47 ? -14.067 6.287 -3.929 1.00 0.00 47 THR A C 11
ATOM 11906 O O . THR A 1 47 ? -14.243 6.297 -2.708 1.00 0.00 47 THR A O 11
ATOM 11912 N N . SER A 1 48 ? -14.537 5.298 -4.696 1.00 0.00 48 SER A N 11
ATOM 11913 C CA . SER A 1 48 ? -15.281 4.108 -4.211 1.00 0.00 48 SER A CA 11
ATOM 11914 C C . SER A 1 48 ? -16.488 4.411 -3.295 1.00 0.00 48 SER A C 11
ATOM 11915 O O . SER A 1 48 ? -16.869 3.598 -2.453 1.00 0.00 48 SER A O 11
ATOM 11920 N N . ASP A 1 49 ? -17.087 5.590 -3.488 1.00 0.00 49 ASP A N 11
ATOM 11921 C CA . ASP A 1 49 ? -18.190 6.175 -2.684 1.00 0.00 49 ASP A CA 11
ATOM 11922 C C . ASP A 1 49 ? -17.813 6.497 -1.220 1.00 0.00 49 ASP A C 11
ATOM 11923 O O . ASP A 1 49 ? -18.337 7.453 -0.660 1.00 0.00 49 ASP A O 11
ATOM 11929 N N . ASP A 1 50 ? -17.030 5.619 -0.597 1.00 0.00 50 ASP A N 11
ATOM 11930 C CA . ASP A 1 50 ? -16.482 5.817 0.761 1.00 0.00 50 ASP A CA 11
ATOM 11931 C C . ASP A 1 50 ? -15.185 5.013 1.019 1.00 0.00 50 ASP A C 11
ATOM 11932 O O . ASP A 1 50 ? -14.822 4.787 2.171 1.00 0.00 50 ASP A O 11
ATOM 11938 N N . SER A 1 51 ? -14.393 4.828 -0.043 1.00 0.00 51 SER A N 11
ATOM 11939 C CA . SER A 1 51 ? -13.131 4.039 -0.049 1.00 0.00 51 SER A CA 11
ATOM 11940 C C . SER A 1 51 ? -13.259 2.551 0.342 1.00 0.00 51 SER A C 11
ATOM 11941 O O . SER A 1 51 ? -14.348 2.059 0.617 1.00 0.00 51 SER A O 11
ATOM 11946 N N . ASP A 1 52 ? -12.165 1.813 0.134 1.00 0.00 52 ASP A N 11
ATOM 11947 C CA . ASP A 1 52 ? -12.059 0.376 0.501 1.00 0.00 52 ASP A CA 11
ATOM 11948 C C . ASP A 1 52 ? -11.038 0.060 1.619 1.00 0.00 52 ASP A C 11
ATOM 11949 O O . ASP A 1 52 ? -11.245 -0.861 2.408 1.00 0.00 52 ASP A O 11
ATOM 11955 N N . TYR A 1 53 ? -9.884 0.723 1.560 1.00 0.00 53 TYR A N 11
ATOM 11956 C CA . TYR A 1 53 ? -8.827 0.611 2.586 1.00 0.00 53 TYR A CA 11
ATOM 11957 C C . TYR A 1 53 ? -9.056 1.586 3.750 1.00 0.00 53 TYR A C 11
ATOM 11958 O O . TYR A 1 53 ? -9.174 2.792 3.537 1.00 0.00 53 TYR A O 11
ATOM 11973 N N . ILE A 1 54 ? -8.975 1.041 4.958 1.00 0.00 54 ILE A N 11
ATOM 11974 C CA . ILE A 1 54 ? -9.224 1.818 6.193 1.00 0.00 54 ILE A CA 11
ATOM 11975 C C . ILE A 1 54 ? -7.932 1.905 7.031 1.00 0.00 54 ILE A C 11
ATOM 11976 O O . ILE A 1 54 ? -7.292 0.893 7.321 1.00 0.00 54 ILE A O 11
ATOM 11982 N N . CYS A 1 55 ? -7.512 3.147 7.252 1.00 0.00 55 CYS A N 11
ATOM 11983 C CA . CYS A 1 55 ? -6.407 3.490 8.172 1.00 0.00 55 CYS A CA 11
ATOM 11984 C C . CYS A 1 55 ? -6.734 3.122 9.623 1.00 0.00 55 CYS A C 11
ATOM 11985 O O . CYS A 1 55 ? -7.647 3.673 10.233 1.00 0.00 55 CYS A O 11
ATOM 11989 N N . LYS A 1 56 ? -6.060 2.070 10.058 1.00 0.00 56 LYS A N 11
ATOM 11990 C CA . LYS A 1 56 ? -5.990 1.728 11.493 1.00 0.00 56 LYS A CA 11
ATOM 11991 C C . LYS A 1 56 ? -4.978 2.594 12.268 1.00 0.00 56 LYS A C 11
ATOM 11992 O O . LYS A 1 56 ? -5.304 3.081 13.347 1.00 0.00 56 LYS A O 11
ATOM 12002 N N . TYR A 1 57 ? -3.816 2.843 11.653 1.00 0.00 57 TYR A N 11
ATOM 12003 C CA . TYR A 1 57 ? -2.714 3.666 12.215 1.00 0.00 57 TYR A CA 11
ATOM 12004 C C . TYR A 1 57 ? -1.478 3.719 11.296 1.00 0.00 57 TYR A C 11
ATOM 12005 O O . TYR A 1 57 ? -1.336 2.964 10.332 1.00 0.00 57 TYR A O 11
ATOM 12020 N N . ILE A 1 58 ? -0.610 4.662 11.631 1.00 0.00 58 ILE A N 11
ATOM 12021 C CA . ILE A 1 58 ? 0.700 4.868 10.985 1.00 0.00 58 ILE A CA 11
ATOM 12022 C C . ILE A 1 58 ? 1.845 4.433 11.925 1.00 0.00 58 ILE A C 11
ATOM 12023 O O . ILE A 1 58 ? 1.786 4.650 13.132 1.00 0.00 58 ILE A O 11
ATOM 12029 N N . ASN A 1 59 ? 2.910 3.923 11.318 1.00 0.00 59 ASN A N 11
ATOM 12030 C CA . ASN A 1 59 ? 4.160 3.618 12.037 1.00 0.00 59 ASN A CA 11
ATOM 12031 C C . ASN A 1 59 ? 5.319 4.527 11.603 1.00 0.00 59 ASN A C 11
ATOM 12032 O O . ASN A 1 59 ? 6.059 4.254 10.654 1.00 0.00 59 ASN A O 11
ATOM 12040 N N . THR A 1 60 ? 5.449 5.612 12.367 1.00 0.00 60 THR A N 11
ATOM 12041 C CA . THR A 1 60 ? 6.558 6.599 12.280 1.00 0.00 60 THR A CA 11
ATOM 12042 C C . THR A 1 60 ? 7.887 6.024 12.836 1.00 0.00 60 THR A C 11
ATOM 12043 O O . THR A 1 60 ? 8.749 6.737 13.343 1.00 0.00 60 THR A O 11
ATOM 12049 N N . GLU A 1 61 ? 8.052 4.722 12.648 1.00 0.00 61 GLU A N 11
ATOM 12050 C CA . GLU A 1 61 ? 9.240 3.947 13.062 1.00 0.00 61 GLU A CA 11
ATOM 12051 C C . GLU A 1 61 ? 10.151 3.680 11.848 1.00 0.00 61 GLU A C 11
ATOM 12052 O O . GLU A 1 61 ? 11.368 3.815 11.932 1.00 0.00 61 GLU A O 11
ATOM 12059 N N . HIS A 1 62 ? 9.523 3.311 10.734 1.00 0.00 62 HIS A N 11
ATOM 12060 C CA . HIS A 1 62 ? 10.214 3.096 9.447 1.00 0.00 62 HIS A CA 11
ATOM 12061 C C . HIS A 1 62 ? 9.396 3.666 8.263 1.00 0.00 62 HIS A C 11
ATOM 12062 O O . HIS A 1 62 ? 9.250 3.038 7.221 1.00 0.00 62 HIS A O 11
ATOM 12071 N N . LYS A 1 63 ? 8.788 4.832 8.497 1.00 0.00 63 LYS A N 11
ATOM 12072 C CA . LYS A 1 63 ? 7.931 5.556 7.525 1.00 0.00 63 LYS A CA 11
ATOM 12073 C C . LYS A 1 63 ? 6.878 4.710 6.771 1.00 0.00 63 LYS A C 11
ATOM 12074 O O . LYS A 1 63 ? 6.489 5.019 5.643 1.00 0.00 63 LYS A O 11
ATOM 12084 N N . GLN A 1 64 ? 6.237 3.826 7.527 1.00 0.00 64 GLN A N 11
ATOM 12085 C CA . GLN A 1 64 ? 5.319 2.809 6.970 1.00 0.00 64 GLN A CA 11
ATOM 12086 C C . GLN A 1 64 ? 3.879 2.934 7.499 1.00 0.00 64 GLN A C 11
ATOM 12087 O O . GLN A 1 64 ? 3.658 3.204 8.678 1.00 0.00 64 GLN A O 11
ATOM 12096 N N . LEU A 1 65 ? 2.932 2.616 6.624 1.00 0.00 65 LEU A N 11
ATOM 12097 C CA . LEU A 1 65 ? 1.488 2.703 6.933 1.00 0.00 65 LEU A CA 11
ATOM 12098 C C . LEU A 1 65 ? 0.887 1.315 7.211 1.00 0.00 65 LEU A C 11
ATOM 12099 O O . LEU A 1 65 ? 1.311 0.333 6.605 1.00 0.00 65 LEU A O 11
ATOM 12105 N N . THR A 1 66 ? -0.074 1.281 8.129 1.00 0.00 66 THR A N 11
ATOM 12106 C CA . THR A 1 66 ? -0.804 0.040 8.470 1.00 0.00 66 THR A CA 11
ATOM 12107 C C . THR A 1 66 ? -2.302 0.240 8.175 1.00 0.00 66 THR A C 11
ATOM 12108 O O . THR A 1 66 ? -2.961 1.061 8.814 1.00 0.00 66 THR A O 11
ATOM 12114 N N . LEU A 1 67 ? -2.774 -0.428 7.124 1.00 0.00 67 LEU A N 11
ATOM 12115 C CA . LEU A 1 67 ? -4.185 -0.355 6.668 1.00 0.00 67 LEU A CA 11
ATOM 12116 C C . LEU A 1 67 ? -4.851 -1.726 6.475 1.00 0.00 67 LEU A C 11
ATOM 12117 O O . LEU A 1 67 ? -4.232 -2.631 5.919 1.00 0.00 67 LEU A O 11
ATOM 12123 N N . TYR A 1 68 ? -6.145 -1.792 6.779 1.00 0.00 68 TYR A N 11
ATOM 12124 C CA . TYR A 1 68 ? -6.947 -3.009 6.520 1.00 0.00 68 TYR A CA 11
ATOM 12125 C C . TYR A 1 68 ? -8.043 -2.807 5.463 1.00 0.00 68 TYR A C 11
ATOM 12126 O O . TYR A 1 68 ? -8.705 -1.771 5.403 1.00 0.00 68 TYR A O 11
ATOM 12141 N N . ASN A 1 69 ? -8.131 -3.803 4.591 1.00 0.00 69 ASN A N 11
ATOM 12142 C CA . ASN A 1 69 ? -9.087 -3.839 3.465 1.00 0.00 69 ASN A CA 11
ATOM 12143 C C . ASN A 1 69 ? -10.424 -4.474 3.882 1.00 0.00 69 ASN A C 11
ATOM 12144 O O . ASN A 1 69 ? -10.534 -5.689 4.069 1.00 0.00 69 ASN A O 11
ATOM 12152 N N . LYS A 1 70 ? -11.440 -3.617 3.885 1.00 0.00 70 LYS A N 11
ATOM 12153 C CA . LYS A 1 70 ? -12.821 -4.002 4.246 1.00 0.00 70 LYS A CA 11
ATOM 12154 C C . LYS A 1 70 ? -13.555 -4.988 3.314 1.00 0.00 70 LYS A C 11
ATOM 12155 O O . LYS A 1 70 ? -14.576 -5.553 3.697 1.00 0.00 70 LYS A O 11
ATOM 12165 N N . ASN A 1 71 ? -12.967 -5.267 2.153 1.00 0.00 71 ASN A N 11
ATOM 12166 C CA . ASN A 1 71 ? -13.468 -6.296 1.215 1.00 0.00 71 ASN A CA 11
ATOM 12167 C C . ASN A 1 71 ? -12.510 -7.477 0.955 1.00 0.00 71 ASN A C 11
ATOM 12168 O O . ASN A 1 71 ? -12.636 -8.197 -0.036 1.00 0.00 71 ASN A O 11
ATOM 12176 N N . ASN A 1 72 ? -11.588 -7.706 1.884 1.00 0.00 72 ASN A N 11
ATOM 12177 C CA . ASN A 1 72 ? -10.656 -8.851 1.801 1.00 0.00 72 ASN A CA 11
ATOM 12178 C C . ASN A 1 72 ? -10.529 -9.684 3.092 1.00 0.00 72 ASN A C 11
ATOM 12179 O O . ASN A 1 72 ? -9.464 -10.185 3.435 1.00 0.00 72 ASN A O 11
ATOM 12187 N N . SER A 1 73 ? -11.651 -9.815 3.799 1.00 0.00 73 SER A N 11
ATOM 12188 C CA . SER A 1 73 ? -11.760 -10.518 5.100 1.00 0.00 73 SER A CA 11
ATOM 12189 C C . SER A 1 73 ? -10.707 -10.059 6.136 1.00 0.00 73 SER A C 11
ATOM 12190 O O . SER A 1 73 ? -9.957 -10.832 6.730 1.00 0.00 73 SER A O 11
ATOM 12195 N N . SER A 1 74 ? -10.723 -8.745 6.368 1.00 0.00 74 SER A N 11
ATOM 12196 C CA . SER A 1 74 ? -9.892 -8.009 7.354 1.00 0.00 74 SER A CA 11
ATOM 12197 C C . SER A 1 74 ? -8.359 -8.002 7.141 1.00 0.00 74 SER A C 11
ATOM 12198 O O . SER A 1 74 ? -7.610 -7.829 8.109 1.00 0.00 74 SER A O 11
ATOM 12203 N N . ILE A 1 75 ? -7.904 -8.030 5.885 1.00 0.00 75 ILE A N 11
ATOM 12204 C CA . ILE A 1 75 ? -6.448 -8.014 5.606 1.00 0.00 75 ILE A CA 11
ATOM 12205 C C . ILE A 1 75 ? -5.807 -6.652 5.909 1.00 0.00 75 ILE A C 11
ATOM 12206 O O . ILE A 1 75 ? -6.165 -5.621 5.345 1.00 0.00 75 ILE A O 11
ATOM 12212 N N . VAL A 1 76 ? -4.730 -6.765 6.661 1.00 0.00 76 VAL A N 11
ATOM 12213 C CA . VAL A 1 76 ? -3.907 -5.640 7.132 1.00 0.00 76 VAL A CA 11
ATOM 12214 C C . VAL A 1 76 ? -2.604 -5.671 6.318 1.00 0.00 76 VAL A C 11
ATOM 12215 O O . VAL A 1 76 ? -1.886 -6.667 6.322 1.00 0.00 76 VAL A O 11
ATOM 12220 N N . ILE A 1 77 ? -2.368 -4.601 5.579 1.00 0.00 77 ILE A N 11
ATOM 12221 C CA . ILE A 1 77 ? -1.074 -4.418 4.893 1.00 0.00 77 ILE A CA 11
ATOM 12222 C C . ILE A 1 77 ? -0.297 -3.266 5.537 1.00 0.00 77 ILE A C 11
ATOM 12223 O O . ILE A 1 77 ? -0.849 -2.215 5.871 1.00 0.00 77 ILE A O 11
ATOM 12229 N N . GLU A 1 78 ? 0.964 -3.568 5.798 1.00 0.00 78 GLU A N 11
ATOM 12230 C CA . GLU A 1 78 ? 1.909 -2.583 6.349 1.00 0.00 78 GLU A CA 11
ATOM 12231 C C . GLU A 1 78 ? 3.071 -2.395 5.370 1.00 0.00 78 GLU A C 11
ATOM 12232 O O . GLU A 1 78 ? 3.828 -3.329 5.102 1.00 0.00 78 GLU A O 11
ATOM 12239 N N . ILE A 1 79 ? 3.015 -1.263 4.672 1.00 0.00 79 ILE A N 11
ATOM 12240 C CA . ILE A 1 79 ? 3.984 -0.967 3.592 1.00 0.00 79 ILE A CA 11
ATOM 12241 C C . ILE A 1 79 ? 4.779 0.317 3.866 1.00 0.00 79 ILE A C 11
ATOM 12242 O O . ILE A 1 79 ? 4.227 1.299 4.372 1.00 0.00 79 ILE A O 11
ATOM 12248 N N . PHE A 1 80 ? 6.051 0.284 3.475 1.00 0.00 80 PHE A N 11
ATOM 12249 C CA . PHE A 1 80 ? 6.913 1.482 3.482 1.00 0.00 80 PHE A CA 11
ATOM 12250 C C . PHE A 1 80 ? 7.199 1.922 2.051 1.00 0.00 80 PHE A C 11
ATOM 12251 O O . PHE A 1 80 ? 7.441 1.128 1.140 1.00 0.00 80 PHE A O 11
ATOM 12265 N N . ILE A 1 81 ? 7.034 3.233 1.940 1.00 0.00 81 ILE A N 11
ATOM 12266 C CA . ILE A 1 81 ? 7.224 4.068 0.755 1.00 0.00 81 ILE A CA 11
ATOM 12267 C C . ILE A 1 81 ? 8.494 4.949 0.866 1.00 0.00 81 ILE A C 11
ATOM 12268 O O . ILE A 1 81 ? 8.445 6.040 1.439 1.00 0.00 81 ILE A O 11
ATOM 12274 N N . PRO A 1 82 ? 9.660 4.428 0.458 1.00 0.00 82 PRO A N 11
ATOM 12275 C CA . PRO A 1 82 ? 10.917 5.190 0.533 1.00 0.00 82 PRO A CA 11
ATOM 12276 C C . PRO A 1 82 ? 11.045 6.167 -0.656 1.00 0.00 82 PRO A C 11
ATOM 12277 O O . PRO A 1 82 ? 10.320 7.155 -0.725 1.00 0.00 82 PRO A O 11
ATOM 12281 N N . ASN A 1 83 ? 11.817 5.739 -1.654 1.00 0.00 83 ASN A N 11
ATOM 12282 C CA . ASN A 1 83 ? 12.286 6.441 -2.871 1.00 0.00 83 ASN A CA 11
ATOM 12283 C C . ASN A 1 83 ? 13.385 5.540 -3.474 1.00 0.00 83 ASN A C 11
ATOM 12284 O O . ASN A 1 83 ? 13.390 4.344 -3.182 1.00 0.00 83 ASN A O 11
ATOM 12292 N N . ASP A 1 84 ? 14.238 6.062 -4.363 1.00 0.00 84 ASP A N 11
ATOM 12293 C CA . ASP A 1 84 ? 15.431 5.350 -4.890 1.00 0.00 84 ASP A CA 11
ATOM 12294 C C . ASP A 1 84 ? 15.200 3.899 -5.356 1.00 0.00 84 ASP A C 11
ATOM 12295 O O . ASP A 1 84 ? 16.069 3.036 -5.235 1.00 0.00 84 ASP A O 11
ATOM 12301 N N . ASN A 1 85 ? 14.052 3.702 -6.003 1.00 0.00 85 ASN A N 11
ATOM 12302 C CA . ASN A 1 85 ? 13.540 2.383 -6.431 1.00 0.00 85 ASN A CA 11
ATOM 12303 C C . ASN A 1 85 ? 13.457 1.361 -5.274 1.00 0.00 85 ASN A C 11
ATOM 12304 O O . ASN A 1 85 ? 14.112 0.326 -5.297 1.00 0.00 85 ASN A O 11
ATOM 12312 N N . LYS A 1 86 ? 12.665 1.673 -4.245 1.00 0.00 86 LYS A N 11
ATOM 12313 C CA . LYS A 1 86 ? 12.467 0.776 -3.077 1.00 0.00 86 LYS A CA 11
ATOM 12314 C C . LYS A 1 86 ? 11.006 0.771 -2.573 1.00 0.00 86 LYS A C 11
ATOM 12315 O O . LYS A 1 86 ? 10.321 1.786 -2.690 1.00 0.00 86 LYS A O 11
ATOM 12325 N N . ILE A 1 87 ? 10.551 -0.394 -2.106 1.00 0.00 87 ILE A N 11
ATOM 12326 C CA . ILE A 1 87 ? 9.257 -0.621 -1.406 1.00 0.00 87 ILE A CA 11
ATOM 12327 C C . ILE A 1 87 ? 9.215 -2.015 -0.736 1.00 0.00 87 ILE A C 11
ATOM 12328 O O . ILE A 1 87 ? 9.717 -3.000 -1.278 1.00 0.00 87 ILE A O 11
ATOM 12334 N N . LEU A 1 88 ? 8.549 -2.060 0.414 1.00 0.00 88 LEU A N 11
ATOM 12335 C CA . LEU A 1 88 ? 8.213 -3.309 1.135 1.00 0.00 88 LEU A CA 11
ATOM 12336 C C . LEU A 1 88 ? 6.715 -3.386 1.484 1.00 0.00 88 LEU A C 11
ATOM 12337 O O . LEU A 1 88 ? 6.136 -2.397 1.931 1.00 0.00 88 LEU A O 11
ATOM 12343 N N . LEU A 1 89 ? 6.132 -4.551 1.218 1.00 0.00 89 LEU A N 11
ATOM 12344 C CA . LEU A 1 89 ? 4.703 -4.860 1.465 1.00 0.00 89 LEU A CA 11
ATOM 12345 C C . LEU A 1 89 ? 4.521 -6.176 2.247 1.00 0.00 89 LEU A C 11
ATOM 12346 O O . LEU A 1 89 ? 5.059 -7.203 1.843 1.00 0.00 89 LEU A O 11
ATOM 12352 N N . THR A 1 90 ? 3.740 -6.131 3.324 1.00 0.00 90 THR A N 11
ATOM 12353 C CA . THR A 1 90 ? 3.380 -7.342 4.112 1.00 0.00 90 THR A CA 11
ATOM 12354 C C . THR A 1 90 ? 1.859 -7.531 4.290 1.00 0.00 90 THR A C 11
ATOM 12355 O O . THR A 1 90 ? 1.124 -6.545 4.344 1.00 0.00 90 THR A O 11
ATOM 12361 N N . ILE A 1 91 ? 1.453 -8.788 4.477 1.00 0.00 91 ILE A N 11
ATOM 12362 C CA . ILE A 1 91 ? 0.033 -9.204 4.608 1.00 0.00 91 ILE A CA 11
ATOM 12363 C C . ILE A 1 91 ? -0.193 -9.801 6.016 1.00 0.00 91 ILE A C 11
ATOM 12364 O O . ILE A 1 91 ? 0.524 -10.705 6.444 1.00 0.00 91 ILE A O 11
ATOM 12370 N N . MET A 1 92 ? -1.247 -9.296 6.641 1.00 0.00 92 MET A N 11
ATOM 12371 C CA . MET A 1 92 ? -1.781 -9.708 7.958 1.00 0.00 92 MET A CA 11
ATOM 12372 C C . MET A 1 92 ? -3.317 -9.850 7.884 1.00 0.00 92 MET A C 11
ATOM 12373 O O . MET A 1 92 ? -3.942 -9.339 6.958 1.00 0.00 92 MET A O 11
ATOM 12379 N N . ASN A 1 93 ? -3.903 -10.551 8.849 1.00 0.00 93 ASN A N 11
ATOM 12380 C CA . ASN A 1 93 ? -5.373 -10.594 9.025 1.00 0.00 93 ASN A CA 11
ATOM 12381 C C . ASN A 1 93 ? -5.797 -10.220 10.449 1.00 0.00 93 ASN A C 11
ATOM 12382 O O . ASN A 1 93 ? -5.242 -10.729 11.417 1.00 0.00 93 ASN A O 11
ATOM 12390 N N . THR A 1 94 ? -6.829 -9.386 10.516 1.00 0.00 94 THR A N 11
ATOM 12391 C CA . THR A 1 94 ? -7.378 -8.862 11.793 1.00 0.00 94 THR A CA 11
ATOM 12392 C C . THR A 1 94 ? -8.225 -9.933 12.510 1.00 0.00 94 THR A C 11
ATOM 12393 O O . THR A 1 94 ? -8.027 -10.210 13.687 1.00 0.00 94 THR A O 11
ATOM 12399 N N . GLU A 1 95 ? -9.123 -10.552 11.749 1.00 0.00 95 GLU A N 11
ATOM 12400 C CA . GLU A 1 95 ? -10.064 -11.573 12.260 1.00 0.00 95 GLU A CA 11
ATOM 12401 C C . GLU A 1 95 ? -9.673 -12.992 11.781 1.00 0.00 95 GLU A C 11
ATOM 12402 O O . GLU A 1 95 ? -10.515 -13.867 11.584 1.00 0.00 95 GLU A O 11
ATOM 12409 N N . ALA A 1 96 ? -8.357 -13.208 11.738 1.00 0.00 96 ALA A N 11
ATOM 12410 C CA . ALA A 1 96 ? -7.669 -14.429 11.255 1.00 0.00 96 ALA A CA 11
ATOM 12411 C C . ALA A 1 96 ? -6.142 -14.261 11.468 1.00 0.00 96 ALA A C 11
ATOM 12412 O O . ALA A 1 96 ? -5.736 -13.557 12.388 1.00 0.00 96 ALA A O 11
ATOM 12415 N N . LEU A 1 97 ? -5.312 -14.884 10.633 1.00 0.00 97 LEU A N 11
ATOM 12416 C CA . LEU A 1 97 ? -3.838 -14.856 10.755 1.00 0.00 97 LEU A CA 11
ATOM 12417 C C . LEU A 1 97 ? -3.111 -14.488 9.448 1.00 0.00 97 LEU A C 11
ATOM 12418 O O . LEU A 1 97 ? -3.680 -14.585 8.361 1.00 0.00 97 LEU A O 11
ATOM 12424 N N . GLY A 1 98 ? -1.929 -13.888 9.628 1.00 0.00 98 GLY A N 11
ATOM 12425 C CA . GLY A 1 98 ? -1.004 -13.579 8.513 1.00 0.00 98 GLY A CA 11
ATOM 12426 C C . GLY A 1 98 ? 0.199 -12.755 8.993 1.00 0.00 98 GLY A C 11
ATOM 12427 O O . GLY A 1 98 ? 0.053 -11.570 9.260 1.00 0.00 98 GLY A O 11
ATOM 12429 N N . THR A 1 99 ? 1.228 -13.469 9.432 1.00 0.00 99 THR A N 11
ATOM 12430 C CA . THR A 1 99 ? 2.512 -12.856 9.857 1.00 0.00 99 THR A CA 11
ATOM 12431 C C . THR A 1 99 ? 3.713 -13.646 9.312 1.00 0.00 99 THR A C 11
ATOM 12432 O O . THR A 1 99 ? 4.368 -14.406 10.022 1.00 0.00 99 THR A O 11
ATOM 12438 N N . SER A 1 100 ? 3.971 -13.418 8.025 1.00 0.00 100 SER A N 11
ATOM 12439 C CA . SER A 1 100 ? 4.988 -14.146 7.217 1.00 0.00 100 SER A CA 11
ATOM 12440 C C . SER A 1 100 ? 5.173 -13.627 5.771 1.00 0.00 100 SER A C 11
ATOM 12441 O O . SER A 1 100 ? 6.320 -13.409 5.388 1.00 0.00 100 SER A O 11
ATOM 12446 N N . PRO A 1 101 ? 4.119 -13.384 4.969 1.00 0.00 101 PRO A N 11
ATOM 12447 C CA . PRO A 1 101 ? 4.292 -12.866 3.596 1.00 0.00 101 PRO A CA 11
ATOM 12448 C C . PRO A 1 101 ? 4.769 -11.406 3.569 1.00 0.00 101 PRO A C 11
ATOM 12449 O O . PRO A 1 101 ? 4.222 -10.546 4.259 1.00 0.00 101 PRO A O 11
ATOM 12453 N N . ARG A 1 102 ? 5.885 -11.217 2.879 1.00 0.00 102 ARG A N 11
ATOM 12454 C CA . ARG A 1 102 ? 6.466 -9.891 2.580 1.00 0.00 102 ARG A CA 11
ATOM 12455 C C . ARG A 1 102 ? 7.054 -9.877 1.158 1.00 0.00 102 ARG A C 11
ATOM 12456 O O . ARG A 1 102 ? 7.526 -10.898 0.662 1.00 0.00 102 ARG A O 11
ATOM 12470 N N . MET A 1 103 ? 6.860 -8.749 0.496 1.00 0.00 103 MET A N 11
ATOM 12471 C CA . MET A 1 103 ? 7.399 -8.507 -0.854 1.00 0.00 103 MET A CA 11
ATOM 12472 C C . MET A 1 103 ? 8.226 -7.215 -0.885 1.00 0.00 103 MET A C 11
ATOM 12473 O O . MET A 1 103 ? 7.759 -6.148 -0.487 1.00 0.00 103 MET A O 11
ATOM 12479 N N . THR A 1 104 ? 9.478 -7.405 -1.281 1.00 0.00 104 THR A N 11
ATOM 12480 C CA . THR A 1 104 ? 10.484 -6.324 -1.358 1.00 0.00 104 THR A CA 11
ATOM 12481 C C . THR A 1 104 ? 10.767 -6.038 -2.837 1.00 0.00 104 THR A C 11
ATOM 12482 O O . THR A 1 104 ? 11.447 -6.791 -3.531 1.00 0.00 104 THR A O 11
ATOM 12488 N N . PHE A 1 105 ? 10.148 -4.956 -3.280 1.00 0.00 105 PHE A N 11
ATOM 12489 C CA . PHE A 1 105 ? 10.169 -4.501 -4.682 1.00 0.00 105 PHE A CA 11
ATOM 12490 C C . PHE A 1 105 ? 10.771 -3.089 -4.807 1.00 0.00 105 PHE A C 11
ATOM 12491 O O . PHE A 1 105 ? 11.214 -2.496 -3.822 1.00 0.00 105 PHE A O 11
ATOM 12505 N N . ILE A 1 106 ? 10.774 -2.568 -6.028 1.00 0.00 106 ILE A N 11
ATOM 12506 C CA . ILE A 1 106 ? 11.535 -1.359 -6.411 1.00 0.00 106 ILE A CA 11
ATOM 12507 C C . ILE A 1 106 ? 10.697 -0.383 -7.258 1.00 0.00 106 ILE A C 11
ATOM 12508 O O . ILE A 1 106 ? 9.949 -0.804 -8.143 1.00 0.00 106 ILE A O 11
ATOM 12514 N N . LYS A 1 107 ? 10.850 0.916 -7.002 1.00 0.00 107 LYS A N 11
ATOM 12515 C CA . LYS A 1 107 ? 10.258 1.972 -7.856 1.00 0.00 107 LYS A CA 11
ATOM 12516 C C . LYS A 1 107 ? 11.093 2.166 -9.134 1.00 0.00 107 LYS A C 11
ATOM 12517 O O . LYS A 1 107 ? 11.807 3.152 -9.283 1.00 0.00 107 LYS A O 11
ATOM 12527 N N . HIS A 1 108 ? 10.985 1.144 -9.987 1.00 0.00 108 HIS A N 11
ATOM 12528 C CA . HIS A 1 108 ? 11.573 0.991 -11.345 1.00 0.00 108 HIS A CA 11
ATOM 12529 C C . HIS A 1 108 ? 12.825 0.097 -11.298 1.00 0.00 108 HIS A C 11
ATOM 12530 O O . HIS A 1 108 ? 13.610 0.149 -10.355 1.00 0.00 108 HIS A O 11
ATOM 12539 N N . LYS A 1 109 ? 12.953 -0.759 -12.312 1.00 0.00 109 LYS A N 11
ATOM 12540 C CA . LYS A 1 109 ? 14.128 -1.645 -12.496 1.00 0.00 109 LYS A CA 11
ATOM 12541 C C . LYS A 1 109 ? 15.061 -1.193 -13.632 1.00 0.00 109 LYS A C 11
ATOM 12542 O O . LYS A 1 109 ? 16.284 -1.403 -13.486 1.00 99.99 109 LYS A O 11
ATOM 12552 N N . GLY A 1 1 ? -7.230 -12.436 -2.728 1.00 0.00 1 GLY A N 12
ATOM 12553 C CA . GLY A 1 1 ? -7.540 -11.537 -3.862 1.00 0.00 1 GLY A CA 12
ATOM 12554 C C . GLY A 1 1 ? -6.650 -10.277 -3.957 1.00 0.00 1 GLY A C 12
ATOM 12555 O O . GLY A 1 1 ? -6.186 -9.750 -2.948 1.00 0.00 1 GLY A O 12
ATOM 12559 N N . SER A 1 2 ? -6.456 -9.807 -5.193 1.00 0.00 2 SER A N 12
ATOM 12560 C CA . SER A 1 2 ? -5.580 -8.661 -5.549 1.00 0.00 2 SER A CA 12
ATOM 12561 C C . SER A 1 2 ? -4.142 -8.788 -5.009 1.00 0.00 2 SER A C 12
ATOM 12562 O O . SER A 1 2 ? -3.701 -8.068 -4.114 1.00 0.00 2 SER A O 12
ATOM 12567 N N . MET A 1 3 ? -3.377 -9.622 -5.711 1.00 0.00 3 MET A N 12
ATOM 12568 C CA . MET A 1 3 ? -1.994 -9.979 -5.330 1.00 0.00 3 MET A CA 12
ATOM 12569 C C . MET A 1 3 ? -1.267 -10.527 -6.567 1.00 0.00 3 MET A C 12
ATOM 12570 O O . MET A 1 3 ? -1.620 -11.580 -7.097 1.00 0.00 3 MET A O 12
ATOM 12576 N N . GLU A 1 4 ? -0.304 -9.725 -7.023 1.00 0.00 4 GLU A N 12
ATOM 12577 C CA . GLU A 1 4 ? 0.435 -9.884 -8.302 1.00 0.00 4 GLU A CA 12
ATOM 12578 C C . GLU A 1 4 ? -0.502 -9.839 -9.534 1.00 0.00 4 GLU A C 12
ATOM 12579 O O . GLU A 1 4 ? -1.724 -9.886 -9.406 1.00 0.00 4 GLU A O 12
ATOM 12586 N N . GLN A 1 5 ? 0.087 -9.498 -10.683 1.00 0.00 5 GLN A N 12
ATOM 12587 C CA . GLN A 1 5 ? -0.527 -9.566 -12.034 1.00 0.00 5 GLN A CA 12
ATOM 12588 C C . GLN A 1 5 ? -1.903 -8.882 -12.206 1.00 0.00 5 GLN A C 12
ATOM 12589 O O . GLN A 1 5 ? -2.609 -9.169 -13.171 1.00 0.00 5 GLN A O 12
ATOM 12598 N N . PHE A 1 6 ? -1.969 -7.705 -11.574 1.00 0.00 6 PHE A N 12
ATOM 12599 C CA . PHE A 1 6 ? -3.152 -6.846 -11.304 1.00 0.00 6 PHE A CA 12
ATOM 12600 C C . PHE A 1 6 ? -3.272 -6.550 -9.798 1.00 0.00 6 PHE A C 12
ATOM 12601 O O . PHE A 1 6 ? -3.761 -7.352 -9.003 1.00 0.00 6 PHE A O 12
ATOM 12615 N N . GLU A 1 7 ? -2.664 -5.435 -9.412 1.00 0.00 7 GLU A N 12
ATOM 12616 C CA . GLU A 1 7 ? -2.680 -4.965 -8.010 1.00 0.00 7 GLU A CA 12
ATOM 12617 C C . GLU A 1 7 ? -3.316 -3.570 -7.914 1.00 0.00 7 GLU A C 12
ATOM 12618 O O . GLU A 1 7 ? -2.712 -2.574 -8.304 1.00 0.00 7 GLU A O 12
ATOM 12625 N N . LEU A 1 8 ? -4.574 -3.572 -7.493 1.00 0.00 8 LEU A N 12
ATOM 12626 C CA . LEU A 1 8 ? -5.406 -2.352 -7.391 1.00 0.00 8 LEU A CA 12
ATOM 12627 C C . LEU A 1 8 ? -5.636 -1.971 -5.921 1.00 0.00 8 LEU A C 12
ATOM 12628 O O . LEU A 1 8 ? -6.204 -2.750 -5.153 1.00 0.00 8 LEU A O 12
ATOM 12634 N N . PHE A 1 9 ? -5.094 -0.819 -5.542 1.00 0.00 9 PHE A N 12
ATOM 12635 C CA . PHE A 1 9 ? -5.265 -0.288 -4.169 1.00 0.00 9 PHE A CA 12
ATOM 12636 C C . PHE A 1 9 ? -5.788 1.159 -4.149 1.00 0.00 9 PHE A C 12
ATOM 12637 O O . PHE A 1 9 ? -5.364 1.996 -4.942 1.00 0.00 9 PHE A O 12
ATOM 12651 N N . SER A 1 10 ? -6.706 1.418 -3.222 1.00 0.00 10 SER A N 12
ATOM 12652 C CA . SER A 1 10 ? -7.365 2.744 -3.074 1.00 0.00 10 SER A CA 12
ATOM 12653 C C . SER A 1 10 ? -7.362 3.217 -1.612 1.00 0.00 10 SER A C 12
ATOM 12654 O O . SER A 1 10 ? -7.902 2.527 -0.744 1.00 0.00 10 SER A O 12
ATOM 12659 N N . ILE A 1 11 ? -6.780 4.390 -1.360 1.00 0.00 11 ILE A N 12
ATOM 12660 C CA . ILE A 1 11 ? -6.783 4.990 -0.002 1.00 0.00 11 ILE A CA 12
ATOM 12661 C C . ILE A 1 11 ? -8.130 5.644 0.367 1.00 0.00 11 ILE A C 12
ATOM 12662 O O . ILE A 1 11 ? -8.741 6.322 -0.454 1.00 0.00 11 ILE A O 12
ATOM 12668 N N . ASP A 1 12 ? -8.351 5.660 1.677 1.00 0.00 12 ASP A N 12
ATOM 12669 C CA . ASP A 1 12 ? -9.511 6.285 2.356 1.00 0.00 12 ASP A CA 12
ATOM 12670 C C . ASP A 1 12 ? -9.709 7.815 2.248 1.00 0.00 12 ASP A C 12
ATOM 12671 O O . ASP A 1 12 ? -10.618 8.340 2.877 1.00 0.00 12 ASP A O 12
ATOM 12677 N N . LYS A 1 13 ? -8.945 8.483 1.382 1.00 0.00 13 LYS A N 12
ATOM 12678 C CA . LYS A 1 13 ? -8.823 9.961 1.276 1.00 0.00 13 LYS A CA 12
ATOM 12679 C C . LYS A 1 13 ? -8.251 10.698 2.514 1.00 0.00 13 LYS A C 12
ATOM 12680 O O . LYS A 1 13 ? -7.699 11.789 2.397 1.00 0.00 13 LYS A O 12
ATOM 12690 N N . PHE A 1 14 ? -8.190 9.996 3.637 1.00 0.00 14 PHE A N 12
ATOM 12691 C CA . PHE A 1 14 ? -7.807 10.569 4.942 1.00 0.00 14 PHE A CA 12
ATOM 12692 C C . PHE A 1 14 ? -6.343 10.321 5.358 1.00 0.00 14 PHE A C 12
ATOM 12693 O O . PHE A 1 14 ? -5.850 10.931 6.304 1.00 0.00 14 PHE A O 12
ATOM 12707 N N . LYS A 1 15 ? -5.673 9.421 4.633 1.00 0.00 15 LYS A N 12
ATOM 12708 C CA . LYS A 1 15 ? -4.286 8.979 4.891 1.00 0.00 15 LYS A CA 12
ATOM 12709 C C . LYS A 1 15 ? -4.181 8.360 6.302 1.00 0.00 15 LYS A C 12
ATOM 12710 O O . LYS A 1 15 ? -4.953 7.450 6.591 1.00 0.00 15 LYS A O 12
ATOM 12720 N N . CYS A 1 16 ? -3.171 8.728 7.090 1.00 0.00 16 CYS A N 12
ATOM 12721 C CA . CYS A 1 16 ? -3.058 8.303 8.504 1.00 0.00 16 CYS A CA 12
ATOM 12722 C C . CYS A 1 16 ? -2.601 9.417 9.458 1.00 0.00 16 CYS A C 12
ATOM 12723 O O . CYS A 1 16 ? -3.294 9.709 10.429 1.00 0.00 16 CYS A O 12
ATOM 12727 N N . ASN A 1 17 ? -1.372 9.893 9.232 1.00 0.00 17 ASN A N 12
ATOM 12728 C CA . ASN A 1 17 ? -0.689 10.986 9.968 1.00 0.00 17 ASN A CA 12
ATOM 12729 C C . ASN A 1 17 ? 0.653 11.307 9.276 1.00 0.00 17 ASN A C 12
ATOM 12730 O O . ASN A 1 17 ? 0.702 12.182 8.418 1.00 0.00 17 ASN A O 12
ATOM 12738 N N . SER A 1 18 ? 1.678 10.489 9.528 1.00 0.00 18 SER A N 12
ATOM 12739 C CA . SER A 1 18 ? 3.022 10.614 8.908 1.00 0.00 18 SER A CA 12
ATOM 12740 C C . SER A 1 18 ? 3.003 10.335 7.393 1.00 0.00 18 SER A C 12
ATOM 12741 O O . SER A 1 18 ? 3.645 11.034 6.610 1.00 0.00 18 SER A O 12
ATOM 12746 N N . GLU A 1 19 ? 2.312 9.265 7.003 1.00 0.00 19 GLU A N 12
ATOM 12747 C CA . GLU A 1 19 ? 2.043 8.951 5.588 1.00 0.00 19 GLU A CA 12
ATOM 12748 C C . GLU A 1 19 ? 1.006 9.895 4.958 1.00 0.00 19 GLU A C 12
ATOM 12749 O O . GLU A 1 19 ? -0.144 9.942 5.389 1.00 0.00 19 GLU A O 12
ATOM 12756 N N . ALA A 1 20 ? 1.476 10.504 3.872 1.00 0.00 20 ALA A N 12
ATOM 12757 C CA . ALA A 1 20 ? 0.746 11.454 3.000 1.00 0.00 20 ALA A CA 12
ATOM 12758 C C . ALA A 1 20 ? 1.598 11.830 1.764 1.00 0.00 20 ALA A C 12
ATOM 12759 O O . ALA A 1 20 ? 1.657 11.045 0.821 1.00 0.00 20 ALA A O 12
ATOM 12762 N N . LYS A 1 21 ? 2.471 12.831 1.910 1.00 0.00 21 LYS A N 12
ATOM 12763 C CA . LYS A 1 21 ? 3.288 13.410 0.814 1.00 0.00 21 LYS A CA 12
ATOM 12764 C C . LYS A 1 21 ? 4.165 12.392 0.056 1.00 0.00 21 LYS A C 12
ATOM 12765 O O . LYS A 1 21 ? 3.833 12.007 -1.060 1.00 0.00 21 LYS A O 12
ATOM 12775 N N . TYR A 1 22 ? 5.267 11.967 0.678 1.00 0.00 22 TYR A N 12
ATOM 12776 C CA . TYR A 1 22 ? 6.170 10.919 0.145 1.00 0.00 22 TYR A CA 12
ATOM 12777 C C . TYR A 1 22 ? 5.444 9.623 -0.277 1.00 0.00 22 TYR A C 12
ATOM 12778 O O . TYR A 1 22 ? 5.744 9.082 -1.336 1.00 0.00 22 TYR A O 12
ATOM 12793 N N . TYR A 1 23 ? 4.367 9.299 0.445 1.00 0.00 23 TYR A N 12
ATOM 12794 C CA . TYR A 1 23 ? 3.487 8.154 0.139 1.00 0.00 23 TYR A CA 12
ATOM 12795 C C . TYR A 1 23 ? 2.934 8.313 -1.286 1.00 0.00 23 TYR A C 12
ATOM 12796 O O . TYR A 1 23 ? 3.473 7.685 -2.189 1.00 0.00 23 TYR A O 12
ATOM 12811 N N . LEU A 1 24 ? 2.143 9.359 -1.506 1.00 0.00 24 LEU A N 12
ATOM 12812 C CA . LEU A 1 24 ? 1.606 9.647 -2.853 1.00 0.00 24 LEU A CA 12
ATOM 12813 C C . LEU A 1 24 ? 2.706 9.876 -3.916 1.00 0.00 24 LEU A C 12
ATOM 12814 O O . LEU A 1 24 ? 2.782 9.083 -4.846 1.00 0.00 24 LEU A O 12
ATOM 12820 N N . ASN A 1 25 ? 3.726 10.658 -3.575 1.00 0.00 25 ASN A N 12
ATOM 12821 C CA . ASN A 1 25 ? 4.849 10.943 -4.499 1.00 0.00 25 ASN A CA 12
ATOM 12822 C C . ASN A 1 25 ? 5.689 9.746 -4.993 1.00 0.00 25 ASN A C 12
ATOM 12823 O O . ASN A 1 25 ? 6.376 9.873 -6.002 1.00 0.00 25 ASN A O 12
ATOM 12831 N N . ILE A 1 26 ? 5.717 8.658 -4.226 1.00 0.00 26 ILE A N 12
ATOM 12832 C CA . ILE A 1 26 ? 6.432 7.427 -4.653 1.00 0.00 26 ILE A CA 12
ATOM 12833 C C . ILE A 1 26 ? 5.481 6.217 -4.912 1.00 0.00 26 ILE A C 12
ATOM 12834 O O . ILE A 1 26 ? 5.873 5.265 -5.578 1.00 0.00 26 ILE A O 12
ATOM 12840 N N . ILE A 1 27 ? 4.250 6.230 -4.383 1.00 0.00 27 ILE A N 12
ATOM 12841 C CA . ILE A 1 27 ? 3.274 5.111 -4.526 1.00 0.00 27 ILE A CA 12
ATOM 12842 C C . ILE A 1 27 ? 2.076 5.378 -5.470 1.00 0.00 27 ILE A C 12
ATOM 12843 O O . ILE A 1 27 ? 1.503 4.429 -6.002 1.00 0.00 27 ILE A O 12
ATOM 12849 N N . GLU A 1 28 ? 1.658 6.638 -5.599 1.00 0.00 28 GLU A N 12
ATOM 12850 C CA . GLU A 1 28 ? 0.458 7.041 -6.366 1.00 0.00 28 GLU A CA 12
ATOM 12851 C C . GLU A 1 28 ? 0.679 6.820 -7.872 1.00 0.00 28 GLU A C 12
ATOM 12852 O O . GLU A 1 28 ? 1.327 7.603 -8.564 1.00 0.00 28 GLU A O 12
ATOM 12859 N N . GLY A 1 29 ? 0.116 5.694 -8.308 1.00 0.00 29 GLY A N 12
ATOM 12860 C CA . GLY A 1 29 ? 0.356 5.114 -9.644 1.00 0.00 29 GLY A CA 12
ATOM 12861 C C . GLY A 1 29 ? 0.878 3.676 -9.511 1.00 0.00 29 GLY A C 12
ATOM 12862 O O . GLY A 1 29 ? 0.592 2.998 -8.523 1.00 0.00 29 GLY A O 12
ATOM 12864 N N . GLU A 1 30 ? 1.700 3.278 -10.478 1.00 0.00 30 GLU A N 12
ATOM 12865 C CA . GLU A 1 30 ? 2.163 1.876 -10.605 1.00 0.00 30 GLU A CA 12
ATOM 12866 C C . GLU A 1 30 ? 3.675 1.618 -10.547 1.00 0.00 30 GLU A C 12
ATOM 12867 O O . GLU A 1 30 ? 4.464 2.191 -11.294 1.00 0.00 30 GLU A O 12
ATOM 12874 N N . TRP A 1 31 ? 3.995 0.637 -9.712 1.00 0.00 31 TRP A N 12
ATOM 12875 C CA . TRP A 1 31 ? 5.347 0.062 -9.547 1.00 0.00 31 TRP A CA 12
ATOM 12876 C C . TRP A 1 31 ? 5.628 -0.964 -10.656 1.00 0.00 31 TRP A C 12
ATOM 12877 O O . TRP A 1 31 ? 4.930 -1.972 -10.751 1.00 0.00 31 TRP A O 12
ATOM 12895 N N . HIS A 1 32 ? 6.754 -0.713 -11.326 1.00 0.00 32 HIS A N 12
ATOM 12896 C CA . HIS A 1 32 ? 7.318 -1.367 -12.541 1.00 0.00 32 HIS A CA 12
ATOM 12897 C C . HIS A 1 32 ? 7.628 -0.315 -13.622 1.00 0.00 32 HIS A C 12
ATOM 12898 O O . HIS A 1 32 ? 6.837 0.609 -13.802 1.00 0.00 32 HIS A O 12
ATOM 12907 N N . PRO A 1 33 ? 8.728 -0.480 -14.373 1.00 0.00 33 PRO A N 12
ATOM 12908 C CA . PRO A 1 33 ? 9.010 0.351 -15.564 1.00 0.00 33 PRO A CA 12
ATOM 12909 C C . PRO A 1 33 ? 8.134 -0.019 -16.784 1.00 0.00 33 PRO A C 12
ATOM 12910 O O . PRO A 1 33 ? 8.628 -0.313 -17.868 1.00 0.00 33 PRO A O 12
ATOM 12914 N N . GLN A 1 34 ? 6.824 -0.099 -16.536 1.00 0.00 34 GLN A N 12
ATOM 12915 C CA . GLN A 1 34 ? 5.748 -0.404 -17.516 1.00 0.00 34 GLN A CA 12
ATOM 12916 C C . GLN A 1 34 ? 6.017 -1.534 -18.536 1.00 0.00 34 GLN A C 12
ATOM 12917 O O . GLN A 1 34 ? 5.530 -1.537 -19.665 1.00 0.00 34 GLN A O 12
ATOM 12926 N N . ASP A 1 35 ? 6.642 -2.593 -18.032 1.00 0.00 35 ASP A N 12
ATOM 12927 C CA . ASP A 1 35 ? 7.125 -3.731 -18.846 1.00 0.00 35 ASP A CA 12
ATOM 12928 C C . ASP A 1 35 ? 6.986 -5.094 -18.137 1.00 0.00 35 ASP A C 12
ATOM 12929 O O . ASP A 1 35 ? 7.958 -5.648 -17.624 1.00 0.00 35 ASP A O 12
ATOM 12935 N N . LEU A 1 36 ? 5.731 -5.523 -18.014 1.00 0.00 36 LEU A N 12
ATOM 12936 C CA . LEU A 1 36 ? 5.325 -6.835 -17.451 1.00 0.00 36 LEU A CA 12
ATOM 12937 C C . LEU A 1 36 ? 3.793 -6.981 -17.525 1.00 0.00 36 LEU A C 12
ATOM 12938 O O . LEU A 1 36 ? 3.063 -6.494 -16.662 1.00 0.00 36 LEU A O 12
ATOM 12944 N N . ASN A 1 37 ? 3.359 -7.456 -18.691 1.00 0.00 37 ASN A N 12
ATOM 12945 C CA . ASN A 1 37 ? 1.947 -7.750 -19.054 1.00 0.00 37 ASN A CA 12
ATOM 12946 C C . ASN A 1 37 ? 0.901 -6.633 -18.817 1.00 0.00 37 ASN A C 12
ATOM 12947 O O . ASN A 1 37 ? -0.294 -6.846 -18.984 1.00 0.00 37 ASN A O 12
ATOM 12955 N N . ASP A 1 38 ? 1.403 -5.411 -18.630 1.00 0.00 38 ASP A N 12
ATOM 12956 C CA . ASP A 1 38 ? 0.664 -4.199 -18.210 1.00 0.00 38 ASP A CA 12
ATOM 12957 C C . ASP A 1 38 ? -0.190 -4.371 -16.929 1.00 0.00 38 ASP A C 12
ATOM 12958 O O . ASP A 1 38 ? -1.079 -3.564 -16.673 1.00 0.00 38 ASP A O 12
ATOM 12964 N N . SER A 1 39 ? 0.270 -5.242 -16.030 1.00 0.00 39 SER A N 12
ATOM 12965 C CA . SER A 1 39 ? -0.460 -5.543 -14.773 1.00 0.00 39 SER A CA 12
ATOM 12966 C C . SER A 1 39 ? 0.343 -5.326 -13.463 1.00 0.00 39 SER A C 12
ATOM 12967 O O . SER A 1 39 ? 0.470 -6.250 -12.649 1.00 0.00 39 SER A O 12
ATOM 12972 N N . PRO A 1 40 ? 0.844 -4.104 -13.204 1.00 0.00 40 PRO A N 12
ATOM 12973 C CA . PRO A 1 40 ? 1.721 -3.816 -12.050 1.00 0.00 40 PRO A CA 12
ATOM 12974 C C . PRO A 1 40 ? 0.934 -3.646 -10.732 1.00 0.00 40 PRO A C 12
ATOM 12975 O O . PRO A 1 40 ? -0.172 -4.169 -10.564 1.00 0.00 40 PRO A O 12
ATOM 12979 N N . LEU A 1 41 ? 1.556 -2.928 -9.799 1.00 0.00 41 LEU A N 12
ATOM 12980 C CA . LEU A 1 41 ? 0.997 -2.525 -8.495 1.00 0.00 41 LEU A CA 12
ATOM 12981 C C . LEU A 1 41 ? 0.624 -1.036 -8.547 1.00 0.00 41 LEU A C 12
ATOM 12982 O O . LEU A 1 41 ? 1.512 -0.189 -8.571 1.00 0.00 41 LEU A O 12
ATOM 12988 N N . LYS A 1 42 ? -0.668 -0.759 -8.723 1.00 0.00 42 LYS A N 12
ATOM 12989 C CA . LYS A 1 42 ? -1.162 0.626 -8.810 1.00 0.00 42 LYS A CA 12
ATOM 12990 C C . LYS A 1 42 ? -2.151 1.014 -7.702 1.00 0.00 42 LYS A C 12
ATOM 12991 O O . LYS A 1 42 ? -3.027 0.248 -7.296 1.00 0.00 42 LYS A O 12
ATOM 13001 N N . PHE A 1 43 ? -1.854 2.180 -7.140 1.00 0.00 43 PHE A N 12
ATOM 13002 C CA . PHE A 1 43 ? -2.633 2.787 -6.052 1.00 0.00 43 PHE A CA 12
ATOM 13003 C C . PHE A 1 43 ? -3.148 4.200 -6.378 1.00 0.00 43 PHE A C 12
ATOM 13004 O O . PHE A 1 43 ? -2.402 5.073 -6.825 1.00 0.00 43 PHE A O 12
ATOM 13018 N N . ILE A 1 44 ? -4.416 4.383 -6.020 1.00 0.00 44 ILE A N 12
ATOM 13019 C CA . ILE A 1 44 ? -5.215 5.615 -6.201 1.00 0.00 44 ILE A CA 12
ATOM 13020 C C . ILE A 1 44 ? -5.695 6.100 -4.811 1.00 0.00 44 ILE A C 12
ATOM 13021 O O . ILE A 1 44 ? -5.670 5.373 -3.815 1.00 0.00 44 ILE A O 12
ATOM 13027 N N . LEU A 1 45 ? -6.182 7.335 -4.778 1.00 0.00 45 LEU A N 12
ATOM 13028 C CA . LEU A 1 45 ? -6.717 7.989 -3.571 1.00 0.00 45 LEU A CA 12
ATOM 13029 C C . LEU A 1 45 ? -8.210 8.322 -3.740 1.00 0.00 45 LEU A C 12
ATOM 13030 O O . LEU A 1 45 ? -8.676 8.551 -4.857 1.00 0.00 45 LEU A O 12
ATOM 13036 N N . SER A 1 46 ? -8.950 8.187 -2.637 1.00 0.00 46 SER A N 12
ATOM 13037 C CA . SER A 1 46 ? -10.380 8.568 -2.516 1.00 0.00 46 SER A CA 12
ATOM 13038 C C . SER A 1 46 ? -11.286 7.644 -3.362 1.00 0.00 46 SER A C 12
ATOM 13039 O O . SER A 1 46 ? -10.945 6.488 -3.617 1.00 0.00 46 SER A O 12
ATOM 13044 N N . THR A 1 47 ? -12.447 8.163 -3.757 1.00 0.00 47 THR A N 12
ATOM 13045 C CA . THR A 1 47 ? -13.451 7.521 -4.636 1.00 0.00 47 THR A CA 12
ATOM 13046 C C . THR A 1 47 ? -14.067 6.287 -3.929 1.00 0.00 47 THR A C 12
ATOM 13047 O O . THR A 1 47 ? -14.243 6.297 -2.708 1.00 0.00 47 THR A O 12
ATOM 13053 N N . SER A 1 48 ? -14.537 5.298 -4.696 1.00 0.00 48 SER A N 12
ATOM 13054 C CA . SER A 1 48 ? -15.281 4.108 -4.211 1.00 0.00 48 SER A CA 12
ATOM 13055 C C . SER A 1 48 ? -16.488 4.411 -3.295 1.00 0.00 48 SER A C 12
ATOM 13056 O O . SER A 1 48 ? -16.869 3.598 -2.453 1.00 0.00 48 SER A O 12
ATOM 13061 N N . ASP A 1 49 ? -17.087 5.590 -3.488 1.00 0.00 49 ASP A N 12
ATOM 13062 C CA . ASP A 1 49 ? -18.190 6.175 -2.684 1.00 0.00 49 ASP A CA 12
ATOM 13063 C C . ASP A 1 49 ? -17.813 6.497 -1.220 1.00 0.00 49 ASP A C 12
ATOM 13064 O O . ASP A 1 49 ? -18.337 7.453 -0.660 1.00 0.00 49 ASP A O 12
ATOM 13070 N N . ASP A 1 50 ? -17.030 5.619 -0.597 1.00 0.00 50 ASP A N 12
ATOM 13071 C CA . ASP A 1 50 ? -16.482 5.817 0.761 1.00 0.00 50 ASP A CA 12
ATOM 13072 C C . ASP A 1 50 ? -15.185 5.013 1.019 1.00 0.00 50 ASP A C 12
ATOM 13073 O O . ASP A 1 50 ? -14.822 4.787 2.171 1.00 0.00 50 ASP A O 12
ATOM 13079 N N . SER A 1 51 ? -14.393 4.828 -0.043 1.00 0.00 51 SER A N 12
ATOM 13080 C CA . SER A 1 51 ? -13.131 4.039 -0.049 1.00 0.00 51 SER A CA 12
ATOM 13081 C C . SER A 1 51 ? -13.259 2.551 0.342 1.00 0.00 51 SER A C 12
ATOM 13082 O O . SER A 1 51 ? -14.348 2.059 0.617 1.00 0.00 51 SER A O 12
ATOM 13087 N N . ASP A 1 52 ? -12.165 1.813 0.134 1.00 0.00 52 ASP A N 12
ATOM 13088 C CA . ASP A 1 52 ? -12.059 0.376 0.501 1.00 0.00 52 ASP A CA 12
ATOM 13089 C C . ASP A 1 52 ? -11.038 0.060 1.619 1.00 0.00 52 ASP A C 12
ATOM 13090 O O . ASP A 1 52 ? -11.245 -0.861 2.408 1.00 0.00 52 ASP A O 12
ATOM 13096 N N . TYR A 1 53 ? -9.884 0.723 1.560 1.00 0.00 53 TYR A N 12
ATOM 13097 C CA . TYR A 1 53 ? -8.827 0.611 2.586 1.00 0.00 53 TYR A CA 12
ATOM 13098 C C . TYR A 1 53 ? -9.056 1.586 3.750 1.00 0.00 53 TYR A C 12
ATOM 13099 O O . TYR A 1 53 ? -9.174 2.792 3.537 1.00 0.00 53 TYR A O 12
ATOM 13114 N N . ILE A 1 54 ? -8.975 1.041 4.958 1.00 0.00 54 ILE A N 12
ATOM 13115 C CA . ILE A 1 54 ? -9.224 1.818 6.193 1.00 0.00 54 ILE A CA 12
ATOM 13116 C C . ILE A 1 54 ? -7.932 1.905 7.031 1.00 0.00 54 ILE A C 12
ATOM 13117 O O . ILE A 1 54 ? -7.292 0.893 7.321 1.00 0.00 54 ILE A O 12
ATOM 13123 N N . CYS A 1 55 ? -7.512 3.147 7.252 1.00 0.00 55 CYS A N 12
ATOM 13124 C CA . CYS A 1 55 ? -6.407 3.490 8.172 1.00 0.00 55 CYS A CA 12
ATOM 13125 C C . CYS A 1 55 ? -6.734 3.122 9.623 1.00 0.00 55 CYS A C 12
ATOM 13126 O O . CYS A 1 55 ? -7.647 3.673 10.233 1.00 0.00 55 CYS A O 12
ATOM 13130 N N . LYS A 1 56 ? -6.060 2.070 10.058 1.00 0.00 56 LYS A N 12
ATOM 13131 C CA . LYS A 1 56 ? -5.990 1.728 11.493 1.00 0.00 56 LYS A CA 12
ATOM 13132 C C . LYS A 1 56 ? -4.978 2.594 12.268 1.00 0.00 56 LYS A C 12
ATOM 13133 O O . LYS A 1 56 ? -5.304 3.081 13.347 1.00 0.00 56 LYS A O 12
ATOM 13143 N N . TYR A 1 57 ? -3.816 2.843 11.653 1.00 0.00 57 TYR A N 12
ATOM 13144 C CA . TYR A 1 57 ? -2.714 3.666 12.215 1.00 0.00 57 TYR A CA 12
ATOM 13145 C C . TYR A 1 57 ? -1.478 3.719 11.296 1.00 0.00 57 TYR A C 12
ATOM 13146 O O . TYR A 1 57 ? -1.336 2.964 10.332 1.00 0.00 57 TYR A O 12
ATOM 13161 N N . ILE A 1 58 ? -0.610 4.662 11.631 1.00 0.00 58 ILE A N 12
ATOM 13162 C CA . ILE A 1 58 ? 0.700 4.868 10.985 1.00 0.00 58 ILE A CA 12
ATOM 13163 C C . ILE A 1 58 ? 1.845 4.433 11.925 1.00 0.00 58 ILE A C 12
ATOM 13164 O O . ILE A 1 58 ? 1.786 4.650 13.132 1.00 0.00 58 ILE A O 12
ATOM 13170 N N . ASN A 1 59 ? 2.910 3.923 11.318 1.00 0.00 59 ASN A N 12
ATOM 13171 C CA . ASN A 1 59 ? 4.160 3.618 12.037 1.00 0.00 59 ASN A CA 12
ATOM 13172 C C . ASN A 1 59 ? 5.319 4.527 11.603 1.00 0.00 59 ASN A C 12
ATOM 13173 O O . ASN A 1 59 ? 6.059 4.254 10.654 1.00 0.00 59 ASN A O 12
ATOM 13181 N N . THR A 1 60 ? 5.449 5.612 12.367 1.00 0.00 60 THR A N 12
ATOM 13182 C CA . THR A 1 60 ? 6.558 6.599 12.280 1.00 0.00 60 THR A CA 12
ATOM 13183 C C . THR A 1 60 ? 7.887 6.024 12.836 1.00 0.00 60 THR A C 12
ATOM 13184 O O . THR A 1 60 ? 8.749 6.737 13.343 1.00 0.00 60 THR A O 12
ATOM 13190 N N . GLU A 1 61 ? 8.052 4.722 12.648 1.00 0.00 61 GLU A N 12
ATOM 13191 C CA . GLU A 1 61 ? 9.240 3.947 13.062 1.00 0.00 61 GLU A CA 12
ATOM 13192 C C . GLU A 1 61 ? 10.151 3.680 11.848 1.00 0.00 61 GLU A C 12
ATOM 13193 O O . GLU A 1 61 ? 11.368 3.815 11.932 1.00 0.00 61 GLU A O 12
ATOM 13200 N N . HIS A 1 62 ? 9.523 3.311 10.734 1.00 0.00 62 HIS A N 12
ATOM 13201 C CA . HIS A 1 62 ? 10.214 3.096 9.447 1.00 0.00 62 HIS A CA 12
ATOM 13202 C C . HIS A 1 62 ? 9.396 3.666 8.263 1.00 0.00 62 HIS A C 12
ATOM 13203 O O . HIS A 1 62 ? 9.250 3.038 7.221 1.00 0.00 62 HIS A O 12
ATOM 13212 N N . LYS A 1 63 ? 8.788 4.832 8.497 1.00 0.00 63 LYS A N 12
ATOM 13213 C CA . LYS A 1 63 ? 7.931 5.556 7.525 1.00 0.00 63 LYS A CA 12
ATOM 13214 C C . LYS A 1 63 ? 6.878 4.710 6.771 1.00 0.00 63 LYS A C 12
ATOM 13215 O O . LYS A 1 63 ? 6.489 5.019 5.643 1.00 0.00 63 LYS A O 12
ATOM 13225 N N . GLN A 1 64 ? 6.237 3.826 7.527 1.00 0.00 64 GLN A N 12
ATOM 13226 C CA . GLN A 1 64 ? 5.319 2.809 6.970 1.00 0.00 64 GLN A CA 12
ATOM 13227 C C . GLN A 1 64 ? 3.879 2.934 7.499 1.00 0.00 64 GLN A C 12
ATOM 13228 O O . GLN A 1 64 ? 3.658 3.204 8.678 1.00 0.00 64 GLN A O 12
ATOM 13237 N N . LEU A 1 65 ? 2.932 2.616 6.624 1.00 0.00 65 LEU A N 12
ATOM 13238 C CA . LEU A 1 65 ? 1.488 2.703 6.933 1.00 0.00 65 LEU A CA 12
ATOM 13239 C C . LEU A 1 65 ? 0.887 1.315 7.211 1.00 0.00 65 LEU A C 12
ATOM 13240 O O . LEU A 1 65 ? 1.311 0.333 6.605 1.00 0.00 65 LEU A O 12
ATOM 13246 N N . THR A 1 66 ? -0.074 1.281 8.129 1.00 0.00 66 THR A N 12
ATOM 13247 C CA . THR A 1 66 ? -0.804 0.040 8.470 1.00 0.00 66 THR A CA 12
ATOM 13248 C C . THR A 1 66 ? -2.302 0.240 8.175 1.00 0.00 66 THR A C 12
ATOM 13249 O O . THR A 1 66 ? -2.961 1.061 8.814 1.00 0.00 66 THR A O 12
ATOM 13255 N N . LEU A 1 67 ? -2.774 -0.428 7.124 1.00 0.00 67 LEU A N 12
ATOM 13256 C CA . LEU A 1 67 ? -4.185 -0.355 6.668 1.00 0.00 67 LEU A CA 12
ATOM 13257 C C . LEU A 1 67 ? -4.851 -1.726 6.475 1.00 0.00 67 LEU A C 12
ATOM 13258 O O . LEU A 1 67 ? -4.232 -2.631 5.919 1.00 0.00 67 LEU A O 12
ATOM 13264 N N . TYR A 1 68 ? -6.145 -1.792 6.779 1.00 0.00 68 TYR A N 12
ATOM 13265 C CA . TYR A 1 68 ? -6.947 -3.009 6.520 1.00 0.00 68 TYR A CA 12
ATOM 13266 C C . TYR A 1 68 ? -8.043 -2.807 5.463 1.00 0.00 68 TYR A C 12
ATOM 13267 O O . TYR A 1 68 ? -8.705 -1.771 5.403 1.00 0.00 68 TYR A O 12
ATOM 13282 N N . ASN A 1 69 ? -8.131 -3.803 4.591 1.00 0.00 69 ASN A N 12
ATOM 13283 C CA . ASN A 1 69 ? -9.087 -3.839 3.465 1.00 0.00 69 ASN A CA 12
ATOM 13284 C C . ASN A 1 69 ? -10.424 -4.474 3.882 1.00 0.00 69 ASN A C 12
ATOM 13285 O O . ASN A 1 69 ? -10.534 -5.689 4.069 1.00 0.00 69 ASN A O 12
ATOM 13293 N N . LYS A 1 70 ? -11.440 -3.617 3.885 1.00 0.00 70 LYS A N 12
ATOM 13294 C CA . LYS A 1 70 ? -12.821 -4.002 4.246 1.00 0.00 70 LYS A CA 12
ATOM 13295 C C . LYS A 1 70 ? -13.555 -4.988 3.314 1.00 0.00 70 LYS A C 12
ATOM 13296 O O . LYS A 1 70 ? -14.576 -5.553 3.697 1.00 0.00 70 LYS A O 12
ATOM 13306 N N . ASN A 1 71 ? -12.967 -5.267 2.153 1.00 0.00 71 ASN A N 12
ATOM 13307 C CA . ASN A 1 71 ? -13.468 -6.296 1.215 1.00 0.00 71 ASN A CA 12
ATOM 13308 C C . ASN A 1 71 ? -12.510 -7.477 0.955 1.00 0.00 71 ASN A C 12
ATOM 13309 O O . ASN A 1 71 ? -12.636 -8.197 -0.036 1.00 0.00 71 ASN A O 12
ATOM 13317 N N . ASN A 1 72 ? -11.588 -7.706 1.884 1.00 0.00 72 ASN A N 12
ATOM 13318 C CA . ASN A 1 72 ? -10.656 -8.851 1.801 1.00 0.00 72 ASN A CA 12
ATOM 13319 C C . ASN A 1 72 ? -10.529 -9.684 3.092 1.00 0.00 72 ASN A C 12
ATOM 13320 O O . ASN A 1 72 ? -9.464 -10.185 3.435 1.00 0.00 72 ASN A O 12
ATOM 13328 N N . SER A 1 73 ? -11.651 -9.815 3.799 1.00 0.00 73 SER A N 12
ATOM 13329 C CA . SER A 1 73 ? -11.760 -10.518 5.100 1.00 0.00 73 SER A CA 12
ATOM 13330 C C . SER A 1 73 ? -10.707 -10.059 6.136 1.00 0.00 73 SER A C 12
ATOM 13331 O O . SER A 1 73 ? -9.957 -10.832 6.730 1.00 0.00 73 SER A O 12
ATOM 13336 N N . SER A 1 74 ? -10.723 -8.745 6.368 1.00 0.00 74 SER A N 12
ATOM 13337 C CA . SER A 1 74 ? -9.892 -8.009 7.354 1.00 0.00 74 SER A CA 12
ATOM 13338 C C . SER A 1 74 ? -8.359 -8.002 7.141 1.00 0.00 74 SER A C 12
ATOM 13339 O O . SER A 1 74 ? -7.610 -7.829 8.109 1.00 0.00 74 SER A O 12
ATOM 13344 N N . ILE A 1 75 ? -7.904 -8.030 5.885 1.00 0.00 75 ILE A N 12
ATOM 13345 C CA . ILE A 1 75 ? -6.448 -8.014 5.606 1.00 0.00 75 ILE A CA 12
ATOM 13346 C C . ILE A 1 75 ? -5.807 -6.652 5.909 1.00 0.00 75 ILE A C 12
ATOM 13347 O O . ILE A 1 75 ? -6.165 -5.621 5.345 1.00 0.00 75 ILE A O 12
ATOM 13353 N N . VAL A 1 76 ? -4.730 -6.765 6.661 1.00 0.00 76 VAL A N 12
ATOM 13354 C CA . VAL A 1 76 ? -3.907 -5.640 7.132 1.00 0.00 76 VAL A CA 12
ATOM 13355 C C . VAL A 1 76 ? -2.604 -5.671 6.318 1.00 0.00 76 VAL A C 12
ATOM 13356 O O . VAL A 1 76 ? -1.886 -6.667 6.322 1.00 0.00 76 VAL A O 12
ATOM 13361 N N . ILE A 1 77 ? -2.368 -4.601 5.579 1.00 0.00 77 ILE A N 12
ATOM 13362 C CA . ILE A 1 77 ? -1.074 -4.418 4.893 1.00 0.00 77 ILE A CA 12
ATOM 13363 C C . ILE A 1 77 ? -0.297 -3.266 5.537 1.00 0.00 77 ILE A C 12
ATOM 13364 O O . ILE A 1 77 ? -0.849 -2.215 5.871 1.00 0.00 77 ILE A O 12
ATOM 13370 N N . GLU A 1 78 ? 0.964 -3.568 5.798 1.00 0.00 78 GLU A N 12
ATOM 13371 C CA . GLU A 1 78 ? 1.909 -2.583 6.349 1.00 0.00 78 GLU A CA 12
ATOM 13372 C C . GLU A 1 78 ? 3.071 -2.395 5.370 1.00 0.00 78 GLU A C 12
ATOM 13373 O O . GLU A 1 78 ? 3.828 -3.329 5.102 1.00 0.00 78 GLU A O 12
ATOM 13380 N N . ILE A 1 79 ? 3.015 -1.263 4.672 1.00 0.00 79 ILE A N 12
ATOM 13381 C CA . ILE A 1 79 ? 3.984 -0.967 3.592 1.00 0.00 79 ILE A CA 12
ATOM 13382 C C . ILE A 1 79 ? 4.779 0.317 3.866 1.00 0.00 79 ILE A C 12
ATOM 13383 O O . ILE A 1 79 ? 4.227 1.299 4.372 1.00 0.00 79 ILE A O 12
ATOM 13389 N N . PHE A 1 80 ? 6.051 0.284 3.475 1.00 0.00 80 PHE A N 12
ATOM 13390 C CA . PHE A 1 80 ? 6.913 1.482 3.482 1.00 0.00 80 PHE A CA 12
ATOM 13391 C C . PHE A 1 80 ? 7.199 1.922 2.051 1.00 0.00 80 PHE A C 12
ATOM 13392 O O . PHE A 1 80 ? 7.441 1.128 1.140 1.00 0.00 80 PHE A O 12
ATOM 13406 N N . ILE A 1 81 ? 7.034 3.233 1.940 1.00 0.00 81 ILE A N 12
ATOM 13407 C CA . ILE A 1 81 ? 7.224 4.068 0.755 1.00 0.00 81 ILE A CA 12
ATOM 13408 C C . ILE A 1 81 ? 8.494 4.949 0.866 1.00 0.00 81 ILE A C 12
ATOM 13409 O O . ILE A 1 81 ? 8.445 6.040 1.439 1.00 0.00 81 ILE A O 12
ATOM 13415 N N . PRO A 1 82 ? 9.660 4.428 0.458 1.00 0.00 82 PRO A N 12
ATOM 13416 C CA . PRO A 1 82 ? 10.917 5.190 0.533 1.00 0.00 82 PRO A CA 12
ATOM 13417 C C . PRO A 1 82 ? 11.045 6.167 -0.656 1.00 0.00 82 PRO A C 12
ATOM 13418 O O . PRO A 1 82 ? 10.320 7.155 -0.725 1.00 0.00 82 PRO A O 12
ATOM 13422 N N . ASN A 1 83 ? 11.817 5.739 -1.654 1.00 0.00 83 ASN A N 12
ATOM 13423 C CA . ASN A 1 83 ? 12.286 6.441 -2.871 1.00 0.00 83 ASN A CA 12
ATOM 13424 C C . ASN A 1 83 ? 13.385 5.540 -3.474 1.00 0.00 83 ASN A C 12
ATOM 13425 O O . ASN A 1 83 ? 13.390 4.344 -3.182 1.00 0.00 83 ASN A O 12
ATOM 13433 N N . ASP A 1 84 ? 14.238 6.062 -4.363 1.00 0.00 84 ASP A N 12
ATOM 13434 C CA . ASP A 1 84 ? 15.431 5.350 -4.890 1.00 0.00 84 ASP A CA 12
ATOM 13435 C C . ASP A 1 84 ? 15.200 3.899 -5.356 1.00 0.00 84 ASP A C 12
ATOM 13436 O O . ASP A 1 84 ? 16.069 3.036 -5.235 1.00 0.00 84 ASP A O 12
ATOM 13442 N N . ASN A 1 85 ? 14.052 3.702 -6.003 1.00 0.00 85 ASN A N 12
ATOM 13443 C CA . ASN A 1 85 ? 13.540 2.383 -6.431 1.00 0.00 85 ASN A CA 12
ATOM 13444 C C . ASN A 1 85 ? 13.457 1.361 -5.274 1.00 0.00 85 ASN A C 12
ATOM 13445 O O . ASN A 1 85 ? 14.112 0.326 -5.297 1.00 0.00 85 ASN A O 12
ATOM 13453 N N . LYS A 1 86 ? 12.665 1.673 -4.245 1.00 0.00 86 LYS A N 12
ATOM 13454 C CA . LYS A 1 86 ? 12.467 0.776 -3.077 1.00 0.00 86 LYS A CA 12
ATOM 13455 C C . LYS A 1 86 ? 11.006 0.771 -2.573 1.00 0.00 86 LYS A C 12
ATOM 13456 O O . LYS A 1 86 ? 10.321 1.786 -2.690 1.00 0.00 86 LYS A O 12
ATOM 13466 N N . ILE A 1 87 ? 10.551 -0.394 -2.106 1.00 0.00 87 ILE A N 12
ATOM 13467 C CA . ILE A 1 87 ? 9.257 -0.621 -1.406 1.00 0.00 87 ILE A CA 12
ATOM 13468 C C . ILE A 1 87 ? 9.215 -2.015 -0.736 1.00 0.00 87 ILE A C 12
ATOM 13469 O O . ILE A 1 87 ? 9.717 -3.000 -1.278 1.00 0.00 87 ILE A O 12
ATOM 13475 N N . LEU A 1 88 ? 8.549 -2.060 0.414 1.00 0.00 88 LEU A N 12
ATOM 13476 C CA . LEU A 1 88 ? 8.213 -3.309 1.135 1.00 0.00 88 LEU A CA 12
ATOM 13477 C C . LEU A 1 88 ? 6.715 -3.386 1.484 1.00 0.00 88 LEU A C 12
ATOM 13478 O O . LEU A 1 88 ? 6.136 -2.397 1.931 1.00 0.00 88 LEU A O 12
ATOM 13484 N N . LEU A 1 89 ? 6.132 -4.551 1.218 1.00 0.00 89 LEU A N 12
ATOM 13485 C CA . LEU A 1 89 ? 4.703 -4.860 1.465 1.00 0.00 89 LEU A CA 12
ATOM 13486 C C . LEU A 1 89 ? 4.521 -6.176 2.247 1.00 0.00 89 LEU A C 12
ATOM 13487 O O . LEU A 1 89 ? 5.059 -7.203 1.843 1.00 0.00 89 LEU A O 12
ATOM 13493 N N . THR A 1 90 ? 3.740 -6.131 3.324 1.00 0.00 90 THR A N 12
ATOM 13494 C CA . THR A 1 90 ? 3.380 -7.342 4.112 1.00 0.00 90 THR A CA 12
ATOM 13495 C C . THR A 1 90 ? 1.859 -7.531 4.290 1.00 0.00 90 THR A C 12
ATOM 13496 O O . THR A 1 90 ? 1.124 -6.545 4.344 1.00 0.00 90 THR A O 12
ATOM 13502 N N . ILE A 1 91 ? 1.453 -8.788 4.477 1.00 0.00 91 ILE A N 12
ATOM 13503 C CA . ILE A 1 91 ? 0.033 -9.204 4.608 1.00 0.00 91 ILE A CA 12
ATOM 13504 C C . ILE A 1 91 ? -0.193 -9.801 6.016 1.00 0.00 91 ILE A C 12
ATOM 13505 O O . ILE A 1 91 ? 0.524 -10.705 6.444 1.00 0.00 91 ILE A O 12
ATOM 13511 N N . MET A 1 92 ? -1.247 -9.296 6.641 1.00 0.00 92 MET A N 12
ATOM 13512 C CA . MET A 1 92 ? -1.781 -9.708 7.958 1.00 0.00 92 MET A CA 12
ATOM 13513 C C . MET A 1 92 ? -3.317 -9.850 7.884 1.00 0.00 92 MET A C 12
ATOM 13514 O O . MET A 1 92 ? -3.942 -9.339 6.958 1.00 0.00 92 MET A O 12
ATOM 13520 N N . ASN A 1 93 ? -3.903 -10.551 8.849 1.00 0.00 93 ASN A N 12
ATOM 13521 C CA . ASN A 1 93 ? -5.373 -10.594 9.025 1.00 0.00 93 ASN A CA 12
ATOM 13522 C C . ASN A 1 93 ? -5.797 -10.220 10.449 1.00 0.00 93 ASN A C 12
ATOM 13523 O O . ASN A 1 93 ? -5.242 -10.729 11.417 1.00 0.00 93 ASN A O 12
ATOM 13531 N N . THR A 1 94 ? -6.829 -9.386 10.516 1.00 0.00 94 THR A N 12
ATOM 13532 C CA . THR A 1 94 ? -7.378 -8.862 11.793 1.00 0.00 94 THR A CA 12
ATOM 13533 C C . THR A 1 94 ? -8.225 -9.933 12.510 1.00 0.00 94 THR A C 12
ATOM 13534 O O . THR A 1 94 ? -8.027 -10.210 13.687 1.00 0.00 94 THR A O 12
ATOM 13540 N N . GLU A 1 95 ? -9.123 -10.552 11.749 1.00 0.00 95 GLU A N 12
ATOM 13541 C CA . GLU A 1 95 ? -10.064 -11.573 12.260 1.00 0.00 95 GLU A CA 12
ATOM 13542 C C . GLU A 1 95 ? -9.673 -12.992 11.781 1.00 0.00 95 GLU A C 12
ATOM 13543 O O . GLU A 1 95 ? -10.515 -13.867 11.584 1.00 0.00 95 GLU A O 12
ATOM 13550 N N . ALA A 1 96 ? -8.357 -13.208 11.738 1.00 0.00 96 ALA A N 12
ATOM 13551 C CA . ALA A 1 96 ? -7.669 -14.429 11.255 1.00 0.00 96 ALA A CA 12
ATOM 13552 C C . ALA A 1 96 ? -6.142 -14.261 11.468 1.00 0.00 96 ALA A C 12
ATOM 13553 O O . ALA A 1 96 ? -5.736 -13.557 12.388 1.00 0.00 96 ALA A O 12
ATOM 13556 N N . LEU A 1 97 ? -5.312 -14.884 10.633 1.00 0.00 97 LEU A N 12
ATOM 13557 C CA . LEU A 1 97 ? -3.838 -14.856 10.755 1.00 0.00 97 LEU A CA 12
ATOM 13558 C C . LEU A 1 97 ? -3.111 -14.488 9.448 1.00 0.00 97 LEU A C 12
ATOM 13559 O O . LEU A 1 97 ? -3.680 -14.585 8.361 1.00 0.00 97 LEU A O 12
ATOM 13565 N N . GLY A 1 98 ? -1.929 -13.888 9.628 1.00 0.00 98 GLY A N 12
ATOM 13566 C CA . GLY A 1 98 ? -1.004 -13.579 8.513 1.00 0.00 98 GLY A CA 12
ATOM 13567 C C . GLY A 1 98 ? 0.199 -12.755 8.993 1.00 0.00 98 GLY A C 12
ATOM 13568 O O . GLY A 1 98 ? 0.053 -11.570 9.260 1.00 0.00 98 GLY A O 12
ATOM 13570 N N . THR A 1 99 ? 1.228 -13.469 9.432 1.00 0.00 99 THR A N 12
ATOM 13571 C CA . THR A 1 99 ? 2.512 -12.856 9.857 1.00 0.00 99 THR A CA 12
ATOM 13572 C C . THR A 1 99 ? 3.713 -13.646 9.312 1.00 0.00 99 THR A C 12
ATOM 13573 O O . THR A 1 99 ? 4.368 -14.406 10.022 1.00 0.00 99 THR A O 12
ATOM 13579 N N . SER A 1 100 ? 3.971 -13.418 8.025 1.00 0.00 100 SER A N 12
ATOM 13580 C CA . SER A 1 100 ? 4.988 -14.146 7.217 1.00 0.00 100 SER A CA 12
ATOM 13581 C C . SER A 1 100 ? 5.173 -13.627 5.771 1.00 0.00 100 SER A C 12
ATOM 13582 O O . SER A 1 100 ? 6.320 -13.409 5.388 1.00 0.00 100 SER A O 12
ATOM 13587 N N . PRO A 1 101 ? 4.119 -13.384 4.969 1.00 0.00 101 PRO A N 12
ATOM 13588 C CA . PRO A 1 101 ? 4.292 -12.866 3.596 1.00 0.00 101 PRO A CA 12
ATOM 13589 C C . PRO A 1 101 ? 4.769 -11.406 3.569 1.00 0.00 101 PRO A C 12
ATOM 13590 O O . PRO A 1 101 ? 4.222 -10.546 4.259 1.00 0.00 101 PRO A O 12
ATOM 13594 N N . ARG A 1 102 ? 5.885 -11.217 2.879 1.00 0.00 102 ARG A N 12
ATOM 13595 C CA . ARG A 1 102 ? 6.466 -9.891 2.580 1.00 0.00 102 ARG A CA 12
ATOM 13596 C C . ARG A 1 102 ? 7.054 -9.877 1.158 1.00 0.00 102 ARG A C 12
ATOM 13597 O O . ARG A 1 102 ? 7.526 -10.898 0.662 1.00 0.00 102 ARG A O 12
ATOM 13611 N N . MET A 1 103 ? 6.860 -8.749 0.496 1.00 0.00 103 MET A N 12
ATOM 13612 C CA . MET A 1 103 ? 7.399 -8.507 -0.854 1.00 0.00 103 MET A CA 12
ATOM 13613 C C . MET A 1 103 ? 8.226 -7.215 -0.885 1.00 0.00 103 MET A C 12
ATOM 13614 O O . MET A 1 103 ? 7.759 -6.148 -0.487 1.00 0.00 103 MET A O 12
ATOM 13620 N N . THR A 1 104 ? 9.478 -7.405 -1.281 1.00 0.00 104 THR A N 12
ATOM 13621 C CA . THR A 1 104 ? 10.484 -6.324 -1.358 1.00 0.00 104 THR A CA 12
ATOM 13622 C C . THR A 1 104 ? 10.767 -6.038 -2.837 1.00 0.00 104 THR A C 12
ATOM 13623 O O . THR A 1 104 ? 11.447 -6.791 -3.531 1.00 0.00 104 THR A O 12
ATOM 13629 N N . PHE A 1 105 ? 10.148 -4.956 -3.280 1.00 0.00 105 PHE A N 12
ATOM 13630 C CA . PHE A 1 105 ? 10.169 -4.501 -4.682 1.00 0.00 105 PHE A CA 12
ATOM 13631 C C . PHE A 1 105 ? 10.771 -3.089 -4.807 1.00 0.00 105 PHE A C 12
ATOM 13632 O O . PHE A 1 105 ? 11.214 -2.496 -3.822 1.00 0.00 105 PHE A O 12
ATOM 13646 N N . ILE A 1 106 ? 10.774 -2.568 -6.028 1.00 0.00 106 ILE A N 12
ATOM 13647 C CA . ILE A 1 106 ? 11.535 -1.359 -6.411 1.00 0.00 106 ILE A CA 12
ATOM 13648 C C . ILE A 1 106 ? 10.697 -0.383 -7.258 1.00 0.00 106 ILE A C 12
ATOM 13649 O O . ILE A 1 106 ? 9.949 -0.804 -8.143 1.00 0.00 106 ILE A O 12
ATOM 13655 N N . LYS A 1 107 ? 10.850 0.916 -7.002 1.00 0.00 107 LYS A N 12
ATOM 13656 C CA . LYS A 1 107 ? 10.258 1.972 -7.856 1.00 0.00 107 LYS A CA 12
ATOM 13657 C C . LYS A 1 107 ? 11.093 2.166 -9.134 1.00 0.00 107 LYS A C 12
ATOM 13658 O O . LYS A 1 107 ? 11.807 3.152 -9.283 1.00 0.00 107 LYS A O 12
ATOM 13668 N N . HIS A 1 108 ? 10.985 1.144 -9.987 1.00 0.00 108 HIS A N 12
ATOM 13669 C CA . HIS A 1 108 ? 11.573 0.991 -11.345 1.00 0.00 108 HIS A CA 12
ATOM 13670 C C . HIS A 1 108 ? 12.825 0.097 -11.298 1.00 0.00 108 HIS A C 12
ATOM 13671 O O . HIS A 1 108 ? 13.610 0.149 -10.355 1.00 0.00 108 HIS A O 12
ATOM 13680 N N . LYS A 1 109 ? 12.953 -0.759 -12.312 1.00 0.00 109 LYS A N 12
ATOM 13681 C CA . LYS A 1 109 ? 14.128 -1.645 -12.496 1.00 0.00 109 LYS A CA 12
ATOM 13682 C C . LYS A 1 109 ? 15.061 -1.193 -13.632 1.00 0.00 109 LYS A C 12
ATOM 13683 O O . LYS A 1 109 ? 16.284 -1.403 -13.486 1.00 99.99 109 LYS A O 12
ATOM 13693 N N . GLY A 1 1 ? -5.578 -18.447 -9.613 1.00 0.00 1 GLY A N 13
ATOM 13694 C CA . GLY A 1 1 ? -6.451 -17.268 -9.809 1.00 0.00 1 GLY A CA 13
ATOM 13695 C C . GLY A 1 1 ? -5.713 -15.912 -9.764 1.00 0.00 1 GLY A C 13
ATOM 13696 O O . GLY A 1 1 ? -5.109 -15.485 -10.746 1.00 0.00 1 GLY A O 13
ATOM 13700 N N . SER A 1 2 ? -5.698 -15.316 -8.575 1.00 0.00 2 SER A N 13
ATOM 13701 C CA . SER A 1 2 ? -5.027 -14.025 -8.316 1.00 0.00 2 SER A CA 13
ATOM 13702 C C . SER A 1 2 ? -3.720 -14.210 -7.526 1.00 0.00 2 SER A C 13
ATOM 13703 O O . SER A 1 2 ? -3.642 -14.046 -6.308 1.00 0.00 2 SER A O 13
ATOM 13708 N N . MET A 1 3 ? -2.685 -14.560 -8.285 1.00 0.00 3 MET A N 13
ATOM 13709 C CA . MET A 1 3 ? -1.343 -14.867 -7.747 1.00 0.00 3 MET A CA 13
ATOM 13710 C C . MET A 1 3 ? -0.308 -13.949 -8.417 1.00 0.00 3 MET A C 13
ATOM 13711 O O . MET A 1 3 ? 0.092 -14.165 -9.560 1.00 0.00 3 MET A O 13
ATOM 13717 N N . GLU A 1 4 ? 0.026 -12.882 -7.692 1.00 0.00 4 GLU A N 13
ATOM 13718 C CA . GLU A 1 4 ? 0.808 -11.729 -8.200 1.00 0.00 4 GLU A CA 13
ATOM 13719 C C . GLU A 1 4 ? 0.116 -11.080 -9.418 1.00 0.00 4 GLU A C 13
ATOM 13720 O O . GLU A 1 4 ? -1.098 -11.217 -9.562 1.00 0.00 4 GLU A O 13
ATOM 13727 N N . GLN A 1 5 ? 0.843 -10.221 -10.139 1.00 0.00 5 GLN A N 13
ATOM 13728 C CA . GLN A 1 5 ? 0.375 -9.571 -11.385 1.00 0.00 5 GLN A CA 13
ATOM 13729 C C . GLN A 1 5 ? -1.040 -8.946 -11.320 1.00 0.00 5 GLN A C 13
ATOM 13730 O O . GLN A 1 5 ? -1.868 -9.159 -12.205 1.00 0.00 5 GLN A O 13
ATOM 13739 N N . PHE A 1 6 ? -1.287 -8.213 -10.228 1.00 0.00 6 PHE A N 13
ATOM 13740 C CA . PHE A 1 6 ? -2.541 -7.479 -9.917 1.00 0.00 6 PHE A CA 13
ATOM 13741 C C . PHE A 1 6 ? -2.535 -6.948 -8.473 1.00 0.00 6 PHE A C 13
ATOM 13742 O O . PHE A 1 6 ? -2.774 -7.686 -7.517 1.00 0.00 6 PHE A O 13
ATOM 13756 N N . GLU A 1 7 ? -2.056 -5.718 -8.307 1.00 0.00 7 GLU A N 13
ATOM 13757 C CA . GLU A 1 7 ? -2.085 -5.050 -6.988 1.00 0.00 7 GLU A CA 13
ATOM 13758 C C . GLU A 1 7 ? -2.766 -3.674 -7.037 1.00 0.00 7 GLU A C 13
ATOM 13759 O O . GLU A 1 7 ? -2.205 -2.690 -7.516 1.00 0.00 7 GLU A O 13
ATOM 13766 N N . LEU A 1 8 ? -4.003 -3.675 -6.553 1.00 0.00 8 LEU A N 13
ATOM 13767 C CA . LEU A 1 8 ? -4.908 -2.508 -6.590 1.00 0.00 8 LEU A CA 13
ATOM 13768 C C . LEU A 1 8 ? -5.215 -2.012 -5.168 1.00 0.00 8 LEU A C 13
ATOM 13769 O O . LEU A 1 8 ? -5.822 -2.718 -4.362 1.00 0.00 8 LEU A O 13
ATOM 13775 N N . PHE A 1 9 ? -4.639 -0.859 -4.841 1.00 0.00 9 PHE A N 13
ATOM 13776 C CA . PHE A 1 9 ? -4.808 -0.230 -3.514 1.00 0.00 9 PHE A CA 13
ATOM 13777 C C . PHE A 1 9 ? -5.363 1.201 -3.626 1.00 0.00 9 PHE A C 13
ATOM 13778 O O . PHE A 1 9 ? -5.164 1.888 -4.625 1.00 0.00 9 PHE A O 13
ATOM 13792 N N . SER A 1 10 ? -6.151 1.601 -2.631 1.00 0.00 10 SER A N 13
ATOM 13793 C CA . SER A 1 10 ? -6.796 2.935 -2.615 1.00 0.00 10 SER A CA 13
ATOM 13794 C C . SER A 1 10 ? -6.924 3.469 -1.183 1.00 0.00 10 SER A C 13
ATOM 13795 O O . SER A 1 10 ? -7.558 2.833 -0.345 1.00 0.00 10 SER A O 13
ATOM 13800 N N . ILE A 1 11 ? -6.338 4.633 -0.913 1.00 0.00 11 ILE A N 13
ATOM 13801 C CA . ILE A 1 11 ? -6.458 5.295 0.407 1.00 0.00 11 ILE A CA 13
ATOM 13802 C C . ILE A 1 11 ? -7.896 5.784 0.665 1.00 0.00 11 ILE A C 13
ATOM 13803 O O . ILE A 1 11 ? -8.615 6.136 -0.269 1.00 0.00 11 ILE A O 13
ATOM 13809 N N . ASP A 1 12 ? -8.291 5.751 1.935 1.00 0.00 12 ASP A N 13
ATOM 13810 C CA . ASP A 1 12 ? -9.558 6.354 2.410 1.00 0.00 12 ASP A CA 13
ATOM 13811 C C . ASP A 1 12 ? -9.683 7.884 2.319 1.00 0.00 12 ASP A C 13
ATOM 13812 O O . ASP A 1 12 ? -10.792 8.387 2.176 1.00 0.00 12 ASP A O 13
ATOM 13818 N N . LYS A 1 13 ? -8.538 8.576 2.283 1.00 0.00 13 LYS A N 13
ATOM 13819 C CA . LYS A 1 13 ? -8.433 10.054 2.331 1.00 0.00 13 LYS A CA 13
ATOM 13820 C C . LYS A 1 13 ? -9.207 10.607 3.540 1.00 0.00 13 LYS A C 13
ATOM 13821 O O . LYS A 1 13 ? -10.327 11.106 3.459 1.00 0.00 13 LYS A O 13
ATOM 13831 N N . PHE A 1 14 ? -8.644 10.253 4.689 1.00 0.00 14 PHE A N 13
ATOM 13832 C CA . PHE A 1 14 ? -9.204 10.625 5.995 1.00 0.00 14 PHE A CA 13
ATOM 13833 C C . PHE A 1 14 ? -8.107 11.316 6.828 1.00 0.00 14 PHE A C 13
ATOM 13834 O O . PHE A 1 14 ? -7.569 12.326 6.381 1.00 0.00 14 PHE A O 13
ATOM 13848 N N . LYS A 1 15 ? -7.596 10.622 7.843 1.00 0.00 15 LYS A N 13
ATOM 13849 C CA . LYS A 1 15 ? -6.536 11.111 8.746 1.00 0.00 15 LYS A CA 13
ATOM 13850 C C . LYS A 1 15 ? -6.015 9.893 9.521 1.00 0.00 15 LYS A C 13
ATOM 13851 O O . LYS A 1 15 ? -6.820 9.114 10.024 1.00 0.00 15 LYS A O 13
ATOM 13861 N N . CYS A 1 16 ? -4.742 9.573 9.300 1.00 0.00 16 CYS A N 13
ATOM 13862 C CA . CYS A 1 16 ? -4.096 8.501 10.085 1.00 0.00 16 CYS A CA 13
ATOM 13863 C C . CYS A 1 16 ? -2.975 8.900 11.054 1.00 0.00 16 CYS A C 13
ATOM 13864 O O . CYS A 1 16 ? -3.009 8.439 12.191 1.00 0.00 16 CYS A O 13
ATOM 13868 N N . ASN A 1 17 ? -1.989 9.673 10.587 1.00 0.00 17 ASN A N 13
ATOM 13869 C CA . ASN A 1 17 ? -1.001 10.392 11.433 1.00 0.00 17 ASN A CA 13
ATOM 13870 C C . ASN A 1 17 ? -0.015 11.159 10.531 1.00 0.00 17 ASN A C 13
ATOM 13871 O O . ASN A 1 17 ? -0.348 12.220 10.007 1.00 0.00 17 ASN A O 13
ATOM 13879 N N . SER A 1 18 ? 1.113 10.522 10.220 1.00 0.00 18 SER A N 13
ATOM 13880 C CA . SER A 1 18 ? 2.139 11.039 9.289 1.00 0.00 18 SER A CA 13
ATOM 13881 C C . SER A 1 18 ? 1.818 10.476 7.886 1.00 0.00 18 SER A C 13
ATOM 13882 O O . SER A 1 18 ? 0.747 9.906 7.694 1.00 0.00 18 SER A O 13
ATOM 13887 N N . GLU A 1 19 ? 2.785 10.513 6.962 1.00 0.00 19 GLU A N 13
ATOM 13888 C CA . GLU A 1 19 ? 2.651 10.092 5.547 1.00 0.00 19 GLU A CA 13
ATOM 13889 C C . GLU A 1 19 ? 1.510 10.756 4.754 1.00 0.00 19 GLU A C 13
ATOM 13890 O O . GLU A 1 19 ? 0.329 10.545 5.006 1.00 0.00 19 GLU A O 13
ATOM 13897 N N . ALA A 1 20 ? 1.919 11.517 3.743 1.00 0.00 20 ALA A N 13
ATOM 13898 C CA . ALA A 1 20 ? 1.008 12.291 2.871 1.00 0.00 20 ALA A CA 13
ATOM 13899 C C . ALA A 1 20 ? 1.701 12.721 1.564 1.00 0.00 20 ALA A C 13
ATOM 13900 O O . ALA A 1 20 ? 1.870 11.867 0.699 1.00 0.00 20 ALA A O 13
ATOM 13903 N N . LYS A 1 21 ? 2.364 13.883 1.558 1.00 0.00 21 LYS A N 13
ATOM 13904 C CA . LYS A 1 21 ? 2.985 14.492 0.356 1.00 0.00 21 LYS A CA 13
ATOM 13905 C C . LYS A 1 21 ? 4.006 13.565 -0.326 1.00 0.00 21 LYS A C 13
ATOM 13906 O O . LYS A 1 21 ? 3.630 12.874 -1.270 1.00 0.00 21 LYS A O 13
ATOM 13916 N N . TYR A 1 22 ? 5.198 13.410 0.272 1.00 0.00 22 TYR A N 13
ATOM 13917 C CA . TYR A 1 22 ? 6.242 12.453 -0.173 1.00 0.00 22 TYR A CA 13
ATOM 13918 C C . TYR A 1 22 ? 5.684 11.052 -0.465 1.00 0.00 22 TYR A C 13
ATOM 13919 O O . TYR A 1 22 ? 5.902 10.501 -1.539 1.00 0.00 22 TYR A O 13
ATOM 13934 N N . TYR A 1 23 ? 4.737 10.659 0.381 1.00 0.00 23 TYR A N 13
ATOM 13935 C CA . TYR A 1 23 ? 4.143 9.324 0.342 1.00 0.00 23 TYR A CA 13
ATOM 13936 C C . TYR A 1 23 ? 3.369 9.101 -0.964 1.00 0.00 23 TYR A C 13
ATOM 13937 O O . TYR A 1 23 ? 3.876 8.397 -1.833 1.00 0.00 23 TYR A O 13
ATOM 13952 N N . LEU A 1 24 ? 2.329 9.903 -1.202 1.00 0.00 24 LEU A N 13
ATOM 13953 C CA . LEU A 1 24 ? 1.567 9.865 -2.465 1.00 0.00 24 LEU A CA 13
ATOM 13954 C C . LEU A 1 24 ? 2.441 10.188 -3.691 1.00 0.00 24 LEU A C 13
ATOM 13955 O O . LEU A 1 24 ? 2.485 9.380 -4.612 1.00 0.00 24 LEU A O 13
ATOM 13961 N N . ASN A 1 25 ? 3.355 11.145 -3.527 1.00 0.00 25 ASN A N 13
ATOM 13962 C CA . ASN A 1 25 ? 4.296 11.589 -4.574 1.00 0.00 25 ASN A CA 13
ATOM 13963 C C . ASN A 1 25 ? 5.207 10.468 -5.121 1.00 0.00 25 ASN A C 13
ATOM 13964 O O . ASN A 1 25 ? 5.855 10.655 -6.148 1.00 0.00 25 ASN A O 13
ATOM 13972 N N . ILE A 1 26 ? 5.424 9.422 -4.320 1.00 0.00 26 ILE A N 13
ATOM 13973 C CA . ILE A 1 26 ? 6.125 8.213 -4.802 1.00 0.00 26 ILE A CA 13
ATOM 13974 C C . ILE A 1 26 ? 5.324 6.882 -4.791 1.00 0.00 26 ILE A C 13
ATOM 13975 O O . ILE A 1 26 ? 5.714 5.944 -5.483 1.00 0.00 26 ILE A O 13
ATOM 13981 N N . ILE A 1 27 ? 4.259 6.762 -3.989 1.00 0.00 27 ILE A N 13
ATOM 13982 C CA . ILE A 1 27 ? 3.406 5.540 -3.935 1.00 0.00 27 ILE A CA 13
ATOM 13983 C C . ILE A 1 27 ? 2.133 5.593 -4.811 1.00 0.00 27 ILE A C 13
ATOM 13984 O O . ILE A 1 27 ? 1.645 4.557 -5.260 1.00 0.00 27 ILE A O 13
ATOM 13990 N N . GLU A 1 28 ? 1.584 6.791 -5.007 1.00 0.00 28 GLU A N 13
ATOM 13991 C CA . GLU A 1 28 ? 0.394 7.013 -5.857 1.00 0.00 28 GLU A CA 13
ATOM 13992 C C . GLU A 1 28 ? 0.784 6.855 -7.335 1.00 0.00 28 GLU A C 13
ATOM 13993 O O . GLU A 1 28 ? 1.359 7.741 -7.964 1.00 0.00 28 GLU A O 13
ATOM 14000 N N . GLY A 1 29 ? 0.593 5.610 -7.772 1.00 0.00 29 GLY A N 13
ATOM 14001 C CA . GLY A 1 29 ? 0.923 5.141 -9.130 1.00 0.00 29 GLY A CA 13
ATOM 14002 C C . GLY A 1 29 ? 1.315 3.666 -9.082 1.00 0.00 29 GLY A C 13
ATOM 14003 O O . GLY A 1 29 ? 0.992 2.962 -8.119 1.00 0.00 29 GLY A O 13
ATOM 14005 N N . GLU A 1 30 ? 2.119 3.260 -10.068 1.00 0.00 30 GLU A N 13
ATOM 14006 C CA . GLU A 1 30 ? 2.472 1.847 -10.273 1.00 0.00 30 GLU A CA 13
ATOM 14007 C C . GLU A 1 30 ? 3.962 1.513 -10.267 1.00 0.00 30 GLU A C 13
ATOM 14008 O O . GLU A 1 30 ? 4.779 2.099 -10.983 1.00 0.00 30 GLU A O 13
ATOM 14015 N N . TRP A 1 31 ? 4.257 0.462 -9.504 1.00 0.00 31 TRP A N 13
ATOM 14016 C CA . TRP A 1 31 ? 5.594 -0.121 -9.340 1.00 0.00 31 TRP A CA 13
ATOM 14017 C C . TRP A 1 31 ? 6.020 -1.028 -10.492 1.00 0.00 31 TRP A C 13
ATOM 14018 O O . TRP A 1 31 ? 5.706 -2.224 -10.540 1.00 0.00 31 TRP A O 13
ATOM 14036 N N . HIS A 1 32 ? 6.695 -0.411 -11.468 1.00 0.00 32 HIS A N 13
ATOM 14037 C CA . HIS A 1 32 ? 7.090 -1.098 -12.702 1.00 0.00 32 HIS A CA 13
ATOM 14038 C C . HIS A 1 32 ? 8.145 -0.362 -13.539 1.00 0.00 32 HIS A C 13
ATOM 14039 O O . HIS A 1 32 ? 7.919 0.817 -13.823 1.00 0.00 32 HIS A O 13
ATOM 14048 N N . PRO A 1 33 ? 9.114 -1.103 -14.119 1.00 0.00 33 PRO A N 13
ATOM 14049 C CA . PRO A 1 33 ? 10.144 -0.564 -15.019 1.00 0.00 33 PRO A CA 13
ATOM 14050 C C . PRO A 1 33 ? 9.582 0.149 -16.261 1.00 0.00 33 PRO A C 13
ATOM 14051 O O . PRO A 1 33 ? 9.391 1.362 -16.244 1.00 0.00 33 PRO A O 13
ATOM 14055 N N . GLN A 1 34 ? 9.335 -0.596 -17.341 1.00 0.00 34 GLN A N 13
ATOM 14056 C CA . GLN A 1 34 ? 8.773 -0.038 -18.586 1.00 0.00 34 GLN A CA 13
ATOM 14057 C C . GLN A 1 34 ? 7.537 -0.805 -19.096 1.00 0.00 34 GLN A C 13
ATOM 14058 O O . GLN A 1 34 ? 7.385 -1.084 -20.284 1.00 0.00 34 GLN A O 13
ATOM 14067 N N . ASP A 1 35 ? 6.629 -1.110 -18.166 1.00 0.00 35 ASP A N 13
ATOM 14068 C CA . ASP A 1 35 ? 5.436 -1.955 -18.410 1.00 0.00 35 ASP A CA 13
ATOM 14069 C C . ASP A 1 35 ? 5.717 -3.313 -19.094 1.00 0.00 35 ASP A C 13
ATOM 14070 O O . ASP A 1 35 ? 5.118 -3.662 -20.109 1.00 0.00 35 ASP A O 13
ATOM 14076 N N . LEU A 1 36 ? 6.357 -4.180 -18.314 1.00 0.00 36 LEU A N 13
ATOM 14077 C CA . LEU A 1 36 ? 6.757 -5.538 -18.749 1.00 0.00 36 LEU A CA 13
ATOM 14078 C C . LEU A 1 36 ? 5.926 -6.706 -18.172 1.00 0.00 36 LEU A C 13
ATOM 14079 O O . LEU A 1 36 ? 6.275 -7.873 -18.339 1.00 0.00 36 LEU A O 13
ATOM 14085 N N . ASN A 1 37 ? 4.967 -6.363 -17.316 1.00 0.00 37 ASN A N 13
ATOM 14086 C CA . ASN A 1 37 ? 3.909 -7.280 -16.836 1.00 0.00 37 ASN A CA 13
ATOM 14087 C C . ASN A 1 37 ? 2.464 -6.801 -17.044 1.00 0.00 37 ASN A C 13
ATOM 14088 O O . ASN A 1 37 ? 1.534 -7.579 -16.835 1.00 0.00 37 ASN A O 13
ATOM 14096 N N . ASP A 1 38 ? 2.287 -5.501 -17.302 1.00 0.00 38 ASP A N 13
ATOM 14097 C CA . ASP A 1 38 ? 0.975 -4.823 -17.472 1.00 0.00 38 ASP A CA 13
ATOM 14098 C C . ASP A 1 38 ? -0.039 -5.015 -16.320 1.00 0.00 38 ASP A C 13
ATOM 14099 O O . ASP A 1 38 ? -1.245 -4.868 -16.503 1.00 0.00 38 ASP A O 13
ATOM 14105 N N . SER A 1 39 ? 0.497 -5.161 -15.108 1.00 0.00 39 SER A N 13
ATOM 14106 C CA . SER A 1 39 ? -0.271 -5.563 -13.900 1.00 0.00 39 SER A CA 13
ATOM 14107 C C . SER A 1 39 ? 0.469 -5.347 -12.549 1.00 0.00 39 SER A C 13
ATOM 14108 O O . SER A 1 39 ? 0.503 -6.232 -11.689 1.00 0.00 39 SER A O 13
ATOM 14113 N N . PRO A 1 40 ? 1.031 -4.150 -12.311 1.00 0.00 40 PRO A N 13
ATOM 14114 C CA . PRO A 1 40 ? 1.938 -3.892 -11.173 1.00 0.00 40 PRO A CA 13
ATOM 14115 C C . PRO A 1 40 ? 1.171 -3.651 -9.854 1.00 0.00 40 PRO A C 13
ATOM 14116 O O . PRO A 1 40 ? 0.030 -4.081 -9.680 1.00 0.00 40 PRO A O 13
ATOM 14120 N N . LEU A 1 41 ? 1.843 -2.958 -8.937 1.00 0.00 41 LEU A N 13
ATOM 14121 C CA . LEU A 1 41 ? 1.264 -2.429 -7.692 1.00 0.00 41 LEU A CA 13
ATOM 14122 C C . LEU A 1 41 ? 0.936 -0.944 -7.889 1.00 0.00 41 LEU A C 13
ATOM 14123 O O . LEU A 1 41 ? 1.834 -0.135 -8.110 1.00 0.00 41 LEU A O 13
ATOM 14129 N N . LYS A 1 42 ? -0.359 -0.689 -8.020 1.00 0.00 42 LYS A N 13
ATOM 14130 C CA . LYS A 1 42 ? -0.900 0.675 -8.145 1.00 0.00 42 LYS A CA 13
ATOM 14131 C C . LYS A 1 42 ? -1.923 1.059 -7.076 1.00 0.00 42 LYS A C 13
ATOM 14132 O O . LYS A 1 42 ? -2.811 0.296 -6.696 1.00 0.00 42 LYS A O 13
ATOM 14142 N N . PHE A 1 43 ? -1.594 2.195 -6.481 1.00 0.00 43 PHE A N 13
ATOM 14143 C CA . PHE A 1 43 ? -2.375 2.816 -5.401 1.00 0.00 43 PHE A CA 13
ATOM 14144 C C . PHE A 1 43 ? -2.849 4.233 -5.756 1.00 0.00 43 PHE A C 13
ATOM 14145 O O . PHE A 1 43 ? -2.086 5.068 -6.244 1.00 0.00 43 PHE A O 13
ATOM 14159 N N . ILE A 1 44 ? -4.118 4.451 -5.437 1.00 0.00 44 ILE A N 13
ATOM 14160 C CA . ILE A 1 44 ? -4.814 5.748 -5.581 1.00 0.00 44 ILE A CA 13
ATOM 14161 C C . ILE A 1 44 ? -5.288 6.341 -4.244 1.00 0.00 44 ILE A C 13
ATOM 14162 O O . ILE A 1 44 ? -5.188 5.716 -3.187 1.00 0.00 44 ILE A O 13
ATOM 14168 N N . LEU A 1 45 ? -5.839 7.551 -4.330 1.00 0.00 45 LEU A N 13
ATOM 14169 C CA . LEU A 1 45 ? -6.237 8.368 -3.167 1.00 0.00 45 LEU A CA 13
ATOM 14170 C C . LEU A 1 45 ? -7.724 8.727 -3.301 1.00 0.00 45 LEU A C 13
ATOM 14171 O O . LEU A 1 45 ? -8.132 9.221 -4.351 1.00 0.00 45 LEU A O 13
ATOM 14177 N N . SER A 1 46 ? -8.480 8.491 -2.226 1.00 0.00 46 SER A N 13
ATOM 14178 C CA . SER A 1 46 ? -9.929 8.787 -2.103 1.00 0.00 46 SER A CA 13
ATOM 14179 C C . SER A 1 46 ? -10.812 7.950 -3.043 1.00 0.00 46 SER A C 13
ATOM 14180 O O . SER A 1 46 ? -10.389 7.533 -4.119 1.00 0.00 46 SER A O 13
ATOM 14185 N N . THR A 1 47 ? -12.059 7.776 -2.609 1.00 0.00 47 THR A N 13
ATOM 14186 C CA . THR A 1 47 ? -13.086 6.961 -3.301 1.00 0.00 47 THR A CA 13
ATOM 14187 C C . THR A 1 47 ? -14.459 7.351 -2.732 1.00 0.00 47 THR A C 13
ATOM 14188 O O . THR A 1 47 ? -14.621 7.413 -1.512 1.00 0.00 47 THR A O 13
ATOM 14194 N N . SER A 1 48 ? -15.454 7.312 -3.617 1.00 0.00 48 SER A N 13
ATOM 14195 C CA . SER A 1 48 ? -16.860 7.724 -3.400 1.00 0.00 48 SER A CA 13
ATOM 14196 C C . SER A 1 48 ? -17.453 7.419 -2.014 1.00 0.00 48 SER A C 13
ATOM 14197 O O . SER A 1 48 ? -17.834 8.337 -1.291 1.00 0.00 48 SER A O 13
ATOM 14202 N N . ASP A 1 49 ? -17.414 6.150 -1.606 1.00 0.00 49 ASP A N 13
ATOM 14203 C CA . ASP A 1 49 ? -18.011 5.719 -0.328 1.00 0.00 49 ASP A CA 13
ATOM 14204 C C . ASP A 1 49 ? -16.912 5.287 0.657 1.00 0.00 49 ASP A C 13
ATOM 14205 O O . ASP A 1 49 ? -16.521 4.123 0.687 1.00 0.00 49 ASP A O 13
ATOM 14211 N N . ASP A 1 50 ? -16.286 6.301 1.261 1.00 0.00 50 ASP A N 13
ATOM 14212 C CA . ASP A 1 50 ? -15.236 6.175 2.307 1.00 0.00 50 ASP A CA 13
ATOM 14213 C C . ASP A 1 50 ? -14.021 5.295 1.936 1.00 0.00 50 ASP A C 13
ATOM 14214 O O . ASP A 1 50 ? -13.183 4.988 2.786 1.00 0.00 50 ASP A O 13
ATOM 14220 N N . SER A 1 51 ? -13.797 5.169 0.627 1.00 0.00 51 SER A N 13
ATOM 14221 C CA . SER A 1 51 ? -12.868 4.199 0.002 1.00 0.00 51 SER A CA 13
ATOM 14222 C C . SER A 1 51 ? -13.099 2.728 0.396 1.00 0.00 51 SER A C 13
ATOM 14223 O O . SER A 1 51 ? -13.838 2.392 1.316 1.00 0.00 51 SER A O 13
ATOM 14228 N N . ASP A 1 52 ? -12.462 1.856 -0.380 1.00 0.00 52 ASP A N 13
ATOM 14229 C CA . ASP A 1 52 ? -12.460 0.392 -0.175 1.00 0.00 52 ASP A CA 13
ATOM 14230 C C . ASP A 1 52 ? -11.536 -0.036 0.991 1.00 0.00 52 ASP A C 13
ATOM 14231 O O . ASP A 1 52 ? -11.675 -1.127 1.542 1.00 0.00 52 ASP A O 13
ATOM 14237 N N . TYR A 1 53 ? -10.554 0.818 1.288 1.00 0.00 53 TYR A N 13
ATOM 14238 C CA . TYR A 1 53 ? -9.520 0.586 2.313 1.00 0.00 53 TYR A CA 13
ATOM 14239 C C . TYR A 1 53 ? -9.540 1.656 3.415 1.00 0.00 53 TYR A C 13
ATOM 14240 O O . TYR A 1 53 ? -9.362 2.845 3.149 1.00 0.00 53 TYR A O 13
ATOM 14255 N N . ILE A 1 54 ? -9.488 1.159 4.644 1.00 0.00 54 ILE A N 13
ATOM 14256 C CA . ILE A 1 54 ? -9.523 1.991 5.865 1.00 0.00 54 ILE A CA 13
ATOM 14257 C C . ILE A 1 54 ? -8.216 1.865 6.668 1.00 0.00 54 ILE A C 13
ATOM 14258 O O . ILE A 1 54 ? -7.836 0.777 7.102 1.00 0.00 54 ILE A O 13
ATOM 14264 N N . CYS A 1 55 ? -7.455 2.957 6.671 1.00 0.00 55 CYS A N 13
ATOM 14265 C CA . CYS A 1 55 ? -6.216 3.043 7.467 1.00 0.00 55 CYS A CA 13
ATOM 14266 C C . CYS A 1 55 ? -6.563 3.200 8.952 1.00 0.00 55 CYS A C 13
ATOM 14267 O O . CYS A 1 55 ? -7.452 3.973 9.305 1.00 0.00 55 CYS A O 13
ATOM 14271 N N . LYS A 1 56 ? -5.976 2.327 9.762 1.00 0.00 56 LYS A N 13
ATOM 14272 C CA . LYS A 1 56 ? -6.117 2.400 11.231 1.00 0.00 56 LYS A CA 13
ATOM 14273 C C . LYS A 1 56 ? -5.093 3.397 11.808 1.00 0.00 56 LYS A C 13
ATOM 14274 O O . LYS A 1 56 ? -5.431 4.306 12.559 1.00 0.00 56 LYS A O 13
ATOM 14284 N N . TYR A 1 57 ? -3.880 3.288 11.279 1.00 0.00 57 TYR A N 13
ATOM 14285 C CA . TYR A 1 57 ? -2.661 3.939 11.782 1.00 0.00 57 TYR A CA 13
ATOM 14286 C C . TYR A 1 57 ? -1.553 3.824 10.730 1.00 0.00 57 TYR A C 13
ATOM 14287 O O . TYR A 1 57 ? -1.736 3.225 9.665 1.00 0.00 57 TYR A O 13
ATOM 14302 N N . ILE A 1 58 ? -0.474 4.550 10.976 1.00 0.00 58 ILE A N 13
ATOM 14303 C CA . ILE A 1 58 ? 0.695 4.519 10.080 1.00 0.00 58 ILE A CA 13
ATOM 14304 C C . ILE A 1 58 ? 1.964 4.168 10.864 1.00 0.00 58 ILE A C 13
ATOM 14305 O O . ILE A 1 58 ? 2.096 4.505 12.041 1.00 0.00 58 ILE A O 13
ATOM 14311 N N . ASN A 1 59 ? 2.951 3.698 10.117 1.00 0.00 59 ASN A N 13
ATOM 14312 C CA . ASN A 1 59 ? 4.255 3.331 10.685 1.00 0.00 59 ASN A CA 13
ATOM 14313 C C . ASN A 1 59 ? 5.182 4.549 10.593 1.00 0.00 59 ASN A C 13
ATOM 14314 O O . ASN A 1 59 ? 5.595 4.978 9.511 1.00 0.00 59 ASN A O 13
ATOM 14322 N N . THR A 1 60 ? 5.379 5.160 11.756 1.00 0.00 60 THR A N 13
ATOM 14323 C CA . THR A 1 60 ? 6.220 6.364 11.962 1.00 0.00 60 THR A CA 13
ATOM 14324 C C . THR A 1 60 ? 7.731 6.183 11.722 1.00 0.00 60 THR A C 13
ATOM 14325 O O . THR A 1 60 ? 8.494 7.121 11.936 1.00 0.00 60 THR A O 13
ATOM 14331 N N . GLU A 1 61 ? 8.081 5.113 11.009 1.00 0.00 61 GLU A N 13
ATOM 14332 C CA . GLU A 1 61 ? 9.473 4.726 10.700 1.00 0.00 61 GLU A CA 13
ATOM 14333 C C . GLU A 1 61 ? 10.234 5.800 9.902 1.00 0.00 61 GLU A C 13
ATOM 14334 O O . GLU A 1 61 ? 11.301 6.227 10.332 1.00 0.00 61 GLU A O 13
ATOM 14341 N N . HIS A 1 62 ? 9.690 6.163 8.733 1.00 0.00 62 HIS A N 13
ATOM 14342 C CA . HIS A 1 62 ? 10.185 7.267 7.866 1.00 0.00 62 HIS A CA 13
ATOM 14343 C C . HIS A 1 62 ? 9.222 7.599 6.694 1.00 0.00 62 HIS A C 13
ATOM 14344 O O . HIS A 1 62 ? 9.642 8.191 5.705 1.00 0.00 62 HIS A O 13
ATOM 14353 N N . LYS A 1 63 ? 7.920 7.350 6.902 1.00 0.00 63 LYS A N 13
ATOM 14354 C CA . LYS A 1 63 ? 6.788 7.397 5.928 1.00 0.00 63 LYS A CA 13
ATOM 14355 C C . LYS A 1 63 ? 6.311 6.004 5.471 1.00 0.00 63 LYS A C 13
ATOM 14356 O O . LYS A 1 63 ? 6.761 5.452 4.469 1.00 0.00 63 LYS A O 13
ATOM 14366 N N . GLN A 1 64 ? 5.364 5.459 6.231 1.00 0.00 64 GLN A N 13
ATOM 14367 C CA . GLN A 1 64 ? 4.706 4.165 5.941 1.00 0.00 64 GLN A CA 13
ATOM 14368 C C . GLN A 1 64 ? 3.274 4.171 6.499 1.00 0.00 64 GLN A C 13
ATOM 14369 O O . GLN A 1 64 ? 3.028 4.791 7.532 1.00 0.00 64 GLN A O 13
ATOM 14378 N N . LEU A 1 65 ? 2.358 3.517 5.792 1.00 0.00 65 LEU A N 13
ATOM 14379 C CA . LEU A 1 65 ? 0.946 3.419 6.213 1.00 0.00 65 LEU A CA 13
ATOM 14380 C C . LEU A 1 65 ? 0.461 1.981 6.483 1.00 0.00 65 LEU A C 13
ATOM 14381 O O . LEU A 1 65 ? 1.153 1.013 6.156 1.00 0.00 65 LEU A O 13
ATOM 14387 N N . THR A 1 66 ? -0.597 1.876 7.288 1.00 0.00 66 THR A N 13
ATOM 14388 C CA . THR A 1 66 ? -1.243 0.575 7.568 1.00 0.00 66 THR A CA 13
ATOM 14389 C C . THR A 1 66 ? -2.776 0.657 7.484 1.00 0.00 66 THR A C 13
ATOM 14390 O O . THR A 1 66 ? -3.442 1.250 8.337 1.00 0.00 66 THR A O 13
ATOM 14396 N N . LEU A 1 67 ? -3.301 -0.024 6.469 1.00 0.00 67 LEU A N 13
ATOM 14397 C CA . LEU A 1 67 ? -4.750 -0.031 6.173 1.00 0.00 67 LEU A CA 13
ATOM 14398 C C . LEU A 1 67 ? -5.337 -1.432 5.955 1.00 0.00 67 LEU A C 13
ATOM 14399 O O . LEU A 1 67 ? -4.709 -2.290 5.337 1.00 0.00 67 LEU A O 13
ATOM 14405 N N . TYR A 1 68 ? -6.574 -1.598 6.416 1.00 0.00 68 TYR A N 13
ATOM 14406 C CA . TYR A 1 68 ? -7.318 -2.863 6.290 1.00 0.00 68 TYR A CA 13
ATOM 14407 C C . TYR A 1 68 ? -8.521 -2.763 5.348 1.00 0.00 68 TYR A C 13
ATOM 14408 O O . TYR A 1 68 ? -9.142 -1.710 5.196 1.00 0.00 68 TYR A O 13
ATOM 14423 N N . ASN A 1 69 ? -8.587 -3.786 4.506 1.00 0.00 69 ASN A N 13
ATOM 14424 C CA . ASN A 1 69 ? -9.633 -3.917 3.481 1.00 0.00 69 ASN A CA 13
ATOM 14425 C C . ASN A 1 69 ? -10.986 -4.348 4.059 1.00 0.00 69 ASN A C 13
ATOM 14426 O O . ASN A 1 69 ? -11.201 -5.516 4.390 1.00 0.00 69 ASN A O 13
ATOM 14434 N N . LYS A 1 70 ? -11.897 -3.382 4.017 1.00 0.00 70 LYS A N 13
ATOM 14435 C CA . LYS A 1 70 ? -13.260 -3.531 4.562 1.00 0.00 70 LYS A CA 13
ATOM 14436 C C . LYS A 1 70 ? -14.274 -4.107 3.549 1.00 0.00 70 LYS A C 13
ATOM 14437 O O . LYS A 1 70 ? -15.462 -4.199 3.842 1.00 0.00 70 LYS A O 13
ATOM 14447 N N . ASN A 1 71 ? -13.773 -4.547 2.391 1.00 0.00 71 ASN A N 13
ATOM 14448 C CA . ASN A 1 71 ? -14.595 -5.192 1.342 1.00 0.00 71 ASN A CA 13
ATOM 14449 C C . ASN A 1 71 ? -14.079 -6.591 0.927 1.00 0.00 71 ASN A C 13
ATOM 14450 O O . ASN A 1 71 ? -14.488 -7.147 -0.092 1.00 0.00 71 ASN A O 13
ATOM 14458 N N . ASN A 1 72 ? -13.186 -7.153 1.740 1.00 0.00 72 ASN A N 13
ATOM 14459 C CA . ASN A 1 72 ? -12.573 -8.472 1.493 1.00 0.00 72 ASN A CA 13
ATOM 14460 C C . ASN A 1 72 ? -12.889 -9.434 2.654 1.00 0.00 72 ASN A C 13
ATOM 14461 O O . ASN A 1 72 ? -13.921 -10.098 2.655 1.00 0.00 72 ASN A O 13
ATOM 14469 N N . SER A 1 73 ? -12.003 -9.445 3.650 1.00 0.00 73 SER A N 13
ATOM 14470 C CA . SER A 1 73 ? -12.138 -10.204 4.908 1.00 0.00 73 SER A CA 13
ATOM 14471 C C . SER A 1 73 ? -11.002 -9.758 5.843 1.00 0.00 73 SER A C 13
ATOM 14472 O O . SER A 1 73 ? -9.925 -10.347 5.862 1.00 0.00 73 SER A O 13
ATOM 14477 N N . SER A 1 74 ? -11.133 -8.505 6.282 1.00 0.00 74 SER A N 13
ATOM 14478 C CA . SER A 1 74 ? -10.238 -7.846 7.265 1.00 0.00 74 SER A CA 13
ATOM 14479 C C . SER A 1 74 ? -8.718 -7.926 6.986 1.00 0.00 74 SER A C 13
ATOM 14480 O O . SER A 1 74 ? -7.912 -8.238 7.865 1.00 0.00 74 SER A O 13
ATOM 14485 N N . ILE A 1 75 ? -8.327 -7.413 5.819 1.00 0.00 75 ILE A N 13
ATOM 14486 C CA . ILE A 1 75 ? -6.930 -7.505 5.329 1.00 0.00 75 ILE A CA 13
ATOM 14487 C C . ILE A 1 75 ? -6.157 -6.198 5.588 1.00 0.00 75 ILE A C 13
ATOM 14488 O O . ILE A 1 75 ? -6.247 -5.239 4.823 1.00 0.00 75 ILE A O 13
ATOM 14494 N N . VAL A 1 76 ? -5.303 -6.272 6.604 1.00 0.00 76 VAL A N 13
ATOM 14495 C CA . VAL A 1 76 ? -4.531 -5.135 7.153 1.00 0.00 76 VAL A CA 13
ATOM 14496 C C . VAL A 1 76 ? -3.104 -5.177 6.578 1.00 0.00 76 VAL A C 13
ATOM 14497 O O . VAL A 1 76 ? -2.303 -6.031 6.949 1.00 0.00 76 VAL A O 13
ATOM 14502 N N . ILE A 1 77 ? -2.799 -4.275 5.659 1.00 0.00 77 ILE A N 13
ATOM 14503 C CA . ILE A 1 77 ? -1.464 -4.250 5.023 1.00 0.00 77 ILE A CA 13
ATOM 14504 C C . ILE A 1 77 ? -0.607 -3.037 5.425 1.00 0.00 77 ILE A C 13
ATOM 14505 O O . ILE A 1 77 ? -1.099 -1.908 5.493 1.00 0.00 77 ILE A O 13
ATOM 14511 N N . GLU A 1 78 ? 0.651 -3.327 5.760 1.00 0.00 78 GLU A N 13
ATOM 14512 C CA . GLU A 1 78 ? 1.666 -2.283 6.027 1.00 0.00 78 GLU A CA 13
ATOM 14513 C C . GLU A 1 78 ? 2.873 -2.293 5.090 1.00 0.00 78 GLU A C 13
ATOM 14514 O O . GLU A 1 78 ? 3.756 -3.148 5.125 1.00 0.00 78 GLU A O 13
ATOM 14521 N N . ILE A 1 79 ? 2.870 -1.221 4.314 1.00 0.00 79 ILE A N 13
ATOM 14522 C CA . ILE A 1 79 ? 3.732 -0.973 3.140 1.00 0.00 79 ILE A CA 13
ATOM 14523 C C . ILE A 1 79 ? 4.428 0.390 3.286 1.00 0.00 79 ILE A C 13
ATOM 14524 O O . ILE A 1 79 ? 3.804 1.317 3.788 1.00 0.00 79 ILE A O 13
ATOM 14530 N N . PHE A 1 80 ? 5.697 0.485 2.893 1.00 0.00 80 PHE A N 13
ATOM 14531 C CA . PHE A 1 80 ? 6.473 1.750 2.896 1.00 0.00 80 PHE A CA 13
ATOM 14532 C C . PHE A 1 80 ? 6.942 2.088 1.468 1.00 0.00 80 PHE A C 13
ATOM 14533 O O . PHE A 1 80 ? 7.560 1.242 0.826 1.00 0.00 80 PHE A O 13
ATOM 14547 N N . ILE A 1 81 ? 6.842 3.370 1.103 1.00 0.00 81 ILE A N 13
ATOM 14548 C CA . ILE A 1 81 ? 7.421 3.900 -0.152 1.00 0.00 81 ILE A CA 13
ATOM 14549 C C . ILE A 1 81 ? 8.637 4.797 0.170 1.00 0.00 81 ILE A C 13
ATOM 14550 O O . ILE A 1 81 ? 8.477 5.824 0.834 1.00 0.00 81 ILE A O 13
ATOM 14556 N N . PRO A 1 82 ? 9.858 4.318 -0.115 1.00 0.00 82 PRO A N 13
ATOM 14557 C CA . PRO A 1 82 ? 11.056 5.158 -0.005 1.00 0.00 82 PRO A CA 13
ATOM 14558 C C . PRO A 1 82 ? 11.262 5.915 -1.333 1.00 0.00 82 PRO A C 13
ATOM 14559 O O . PRO A 1 82 ? 10.617 6.930 -1.580 1.00 0.00 82 PRO A O 13
ATOM 14563 N N . ASN A 1 83 ? 12.068 5.323 -2.211 1.00 0.00 83 ASN A N 13
ATOM 14564 C CA . ASN A 1 83 ? 12.580 5.826 -3.506 1.00 0.00 83 ASN A CA 13
ATOM 14565 C C . ASN A 1 83 ? 13.700 4.857 -3.937 1.00 0.00 83 ASN A C 13
ATOM 14566 O O . ASN A 1 83 ? 13.631 3.688 -3.553 1.00 0.00 83 ASN A O 13
ATOM 14574 N N . ASP A 1 84 ? 14.664 5.305 -4.752 1.00 0.00 84 ASP A N 13
ATOM 14575 C CA . ASP A 1 84 ? 15.813 4.494 -5.231 1.00 0.00 84 ASP A CA 13
ATOM 14576 C C . ASP A 1 84 ? 15.505 3.038 -5.634 1.00 0.00 84 ASP A C 13
ATOM 14577 O O . ASP A 1 84 ? 16.332 2.146 -5.461 1.00 0.00 84 ASP A O 13
ATOM 14583 N N . ASN A 1 85 ? 14.339 2.851 -6.257 1.00 0.00 85 ASN A N 13
ATOM 14584 C CA . ASN A 1 85 ? 13.735 1.528 -6.523 1.00 0.00 85 ASN A CA 13
ATOM 14585 C C . ASN A 1 85 ? 13.836 0.537 -5.350 1.00 0.00 85 ASN A C 13
ATOM 14586 O O . ASN A 1 85 ? 14.736 -0.293 -5.277 1.00 0.00 85 ASN A O 13
ATOM 14594 N N . LYS A 1 86 ? 12.948 0.744 -4.376 1.00 0.00 86 LYS A N 13
ATOM 14595 C CA . LYS A 1 86 ? 12.757 -0.160 -3.223 1.00 0.00 86 LYS A CA 13
ATOM 14596 C C . LYS A 1 86 ? 11.404 0.141 -2.554 1.00 0.00 86 LYS A C 13
ATOM 14597 O O . LYS A 1 86 ? 10.919 1.268 -2.636 1.00 0.00 86 LYS A O 13
ATOM 14607 N N . ILE A 1 87 ? 10.772 -0.920 -2.052 1.00 0.00 87 ILE A N 13
ATOM 14608 C CA . ILE A 1 87 ? 9.491 -0.897 -1.302 1.00 0.00 87 ILE A CA 13
ATOM 14609 C C . ILE A 1 87 ? 9.218 -2.276 -0.671 1.00 0.00 87 ILE A C 13
ATOM 14610 O O . ILE A 1 87 ? 9.415 -3.315 -1.297 1.00 0.00 87 ILE A O 13
ATOM 14616 N N . LEU A 1 88 ? 8.658 -2.221 0.533 1.00 0.00 88 LEU A N 13
ATOM 14617 C CA . LEU A 1 88 ? 8.232 -3.409 1.300 1.00 0.00 88 LEU A CA 13
ATOM 14618 C C . LEU A 1 88 ? 6.771 -3.317 1.763 1.00 0.00 88 LEU A C 13
ATOM 14619 O O . LEU A 1 88 ? 6.337 -2.276 2.261 1.00 0.00 88 LEU A O 13
ATOM 14625 N N . LEU A 1 89 ? 6.019 -4.359 1.418 1.00 0.00 89 LEU A N 13
ATOM 14626 C CA . LEU A 1 89 ? 4.594 -4.525 1.780 1.00 0.00 89 LEU A CA 13
ATOM 14627 C C . LEU A 1 89 ? 4.377 -5.822 2.572 1.00 0.00 89 LEU A C 13
ATOM 14628 O O . LEU A 1 89 ? 4.841 -6.891 2.177 1.00 0.00 89 LEU A O 13
ATOM 14634 N N . THR A 1 90 ? 3.605 -5.706 3.647 1.00 0.00 90 THR A N 13
ATOM 14635 C CA . THR A 1 90 ? 3.197 -6.864 4.473 1.00 0.00 90 THR A CA 13
ATOM 14636 C C . THR A 1 90 ? 1.672 -7.051 4.436 1.00 0.00 90 THR A C 13
ATOM 14637 O O . THR A 1 90 ? 0.934 -6.075 4.306 1.00 0.00 90 THR A O 13
ATOM 14643 N N . ILE A 1 91 ? 1.236 -8.289 4.656 1.00 0.00 91 ILE A N 13
ATOM 14644 C CA . ILE A 1 91 ? -0.197 -8.656 4.710 1.00 0.00 91 ILE A CA 13
ATOM 14645 C C . ILE A 1 91 ? -0.529 -9.206 6.113 1.00 0.00 91 ILE A C 13
ATOM 14646 O O . ILE A 1 91 ? 0.313 -9.821 6.761 1.00 0.00 91 ILE A O 13
ATOM 14652 N N . MET A 1 92 ? -1.624 -8.692 6.660 1.00 0.00 92 MET A N 13
ATOM 14653 C CA . MET A 1 92 ? -2.273 -9.214 7.880 1.00 0.00 92 MET A CA 13
ATOM 14654 C C . MET A 1 92 ? -3.775 -9.419 7.643 1.00 0.00 92 MET A C 13
ATOM 14655 O O . MET A 1 92 ? -4.350 -8.899 6.686 1.00 0.00 92 MET A O 13
ATOM 14661 N N . ASN A 1 93 ? -4.399 -10.118 8.584 1.00 0.00 93 ASN A N 13
ATOM 14662 C CA . ASN A 1 93 ? -5.837 -10.426 8.541 1.00 0.00 93 ASN A CA 13
ATOM 14663 C C . ASN A 1 93 ? -6.357 -10.612 9.972 1.00 0.00 93 ASN A C 13
ATOM 14664 O O . ASN A 1 93 ? -5.786 -11.383 10.745 1.00 0.00 93 ASN A O 13
ATOM 14672 N N . THR A 1 94 ? -7.397 -9.854 10.310 1.00 0.00 94 THR A N 13
ATOM 14673 C CA . THR A 1 94 ? -8.061 -9.912 11.636 1.00 0.00 94 THR A CA 13
ATOM 14674 C C . THR A 1 94 ? -8.626 -11.312 11.958 1.00 0.00 94 THR A C 13
ATOM 14675 O O . THR A 1 94 ? -8.757 -11.671 13.125 1.00 0.00 94 THR A O 13
ATOM 14681 N N . GLU A 1 95 ? -8.887 -12.115 10.925 1.00 0.00 95 GLU A N 13
ATOM 14682 C CA . GLU A 1 95 ? -9.384 -13.500 11.084 1.00 0.00 95 GLU A CA 13
ATOM 14683 C C . GLU A 1 95 ? -8.271 -14.561 10.903 1.00 0.00 95 GLU A C 13
ATOM 14684 O O . GLU A 1 95 ? -8.544 -15.733 10.647 1.00 0.00 95 GLU A O 13
ATOM 14691 N N . ALA A 1 96 ? -7.018 -14.153 11.123 1.00 0.00 96 ALA A N 13
ATOM 14692 C CA . ALA A 1 96 ? -5.826 -15.015 10.965 1.00 0.00 96 ALA A CA 13
ATOM 14693 C C . ALA A 1 96 ? -4.930 -15.044 12.222 1.00 0.00 96 ALA A C 13
ATOM 14694 O O . ALA A 1 96 ? -5.198 -14.356 13.205 1.00 0.00 96 ALA A O 13
ATOM 14697 N N . LEU A 1 97 ? -3.813 -15.768 12.127 1.00 0.00 97 LEU A N 13
ATOM 14698 C CA . LEU A 1 97 ? -2.868 -15.979 13.243 1.00 0.00 97 LEU A CA 13
ATOM 14699 C C . LEU A 1 97 ? -1.427 -15.502 12.956 1.00 0.00 97 LEU A C 13
ATOM 14700 O O . LEU A 1 97 ? -0.451 -16.215 13.189 1.00 0.00 97 LEU A O 13
ATOM 14706 N N . GLY A 1 98 ? -1.328 -14.245 12.502 1.00 0.00 98 GLY A N 13
ATOM 14707 C CA . GLY A 1 98 ? -0.046 -13.612 12.111 1.00 0.00 98 GLY A CA 13
ATOM 14708 C C . GLY A 1 98 ? 0.678 -14.337 10.963 1.00 0.00 98 GLY A C 13
ATOM 14709 O O . GLY A 1 98 ? 1.616 -15.101 11.172 1.00 0.00 98 GLY A O 13
ATOM 14711 N N . THR A 1 99 ? 0.288 -13.966 9.746 1.00 0.00 99 THR A N 13
ATOM 14712 C CA . THR A 1 99 ? 0.830 -14.548 8.498 1.00 0.00 99 THR A CA 13
ATOM 14713 C C . THR A 1 99 ? 1.095 -13.454 7.454 1.00 0.00 99 THR A C 13
ATOM 14714 O O . THR A 1 99 ? 0.172 -12.763 7.022 1.00 0.00 99 THR A O 13
ATOM 14720 N N . SER A 1 100 ? 2.381 -13.141 7.322 1.00 0.00 100 SER A N 13
ATOM 14721 C CA . SER A 1 100 ? 2.856 -12.078 6.417 1.00 0.00 100 SER A CA 13
ATOM 14722 C C . SER A 1 100 ? 4.065 -12.542 5.586 1.00 0.00 100 SER A C 13
ATOM 14723 O O . SER A 1 100 ? 5.144 -12.725 6.152 1.00 0.00 100 SER A O 13
ATOM 14728 N N . PRO A 1 101 ? 3.879 -12.798 4.282 1.00 0.00 101 PRO A N 13
ATOM 14729 C CA . PRO A 1 101 ? 4.980 -13.179 3.373 1.00 0.00 101 PRO A CA 13
ATOM 14730 C C . PRO A 1 101 ? 6.048 -12.091 3.168 1.00 0.00 101 PRO A C 13
ATOM 14731 O O . PRO A 1 101 ? 7.197 -12.423 2.898 1.00 0.00 101 PRO A O 13
ATOM 14735 N N . ARG A 1 102 ? 5.636 -10.822 3.284 1.00 0.00 102 ARG A N 13
ATOM 14736 C CA . ARG A 1 102 ? 6.488 -9.613 3.211 1.00 0.00 102 ARG A CA 13
ATOM 14737 C C . ARG A 1 102 ? 7.226 -9.487 1.866 1.00 0.00 102 ARG A C 13
ATOM 14738 O O . ARG A 1 102 ? 8.280 -10.069 1.619 1.00 0.00 102 ARG A O 13
ATOM 14752 N N . MET A 1 103 ? 6.652 -8.639 1.021 1.00 0.00 103 MET A N 13
ATOM 14753 C CA . MET A 1 103 ? 7.056 -8.532 -0.391 1.00 0.00 103 MET A CA 13
ATOM 14754 C C . MET A 1 103 ? 7.786 -7.218 -0.699 1.00 0.00 103 MET A C 13
ATOM 14755 O O . MET A 1 103 ? 7.303 -6.122 -0.408 1.00 0.00 103 MET A O 13
ATOM 14761 N N . THR A 1 104 ? 9.003 -7.414 -1.193 1.00 0.00 104 THR A N 13
ATOM 14762 C CA . THR A 1 104 ? 9.952 -6.349 -1.573 1.00 0.00 104 THR A CA 13
ATOM 14763 C C . THR A 1 104 ? 10.073 -6.180 -3.095 1.00 0.00 104 THR A C 13
ATOM 14764 O O . THR A 1 104 ? 10.769 -6.917 -3.794 1.00 0.00 104 THR A O 13
ATOM 14770 N N . PHE A 1 105 ? 9.351 -5.175 -3.572 1.00 0.00 105 PHE A N 13
ATOM 14771 C CA . PHE A 1 105 ? 9.317 -4.788 -5.001 1.00 0.00 105 PHE A CA 13
ATOM 14772 C C . PHE A 1 105 ? 10.234 -3.565 -5.203 1.00 0.00 105 PHE A C 13
ATOM 14773 O O . PHE A 1 105 ? 10.650 -2.928 -4.232 1.00 0.00 105 PHE A O 13
ATOM 14787 N N . ILE A 1 106 ? 10.697 -3.347 -6.434 1.00 0.00 106 ILE A N 13
ATOM 14788 C CA . ILE A 1 106 ? 11.517 -2.153 -6.757 1.00 0.00 106 ILE A CA 13
ATOM 14789 C C . ILE A 1 106 ? 10.970 -1.349 -7.957 1.00 0.00 106 ILE A C 13
ATOM 14790 O O . ILE A 1 106 ? 10.454 -1.923 -8.919 1.00 0.00 106 ILE A O 13
ATOM 14796 N N . LYS A 1 107 ? 11.042 -0.019 -7.852 1.00 0.00 107 LYS A N 13
ATOM 14797 C CA . LYS A 1 107 ? 10.542 0.940 -8.870 1.00 0.00 107 LYS A CA 13
ATOM 14798 C C . LYS A 1 107 ? 11.525 1.049 -10.046 1.00 0.00 107 LYS A C 13
ATOM 14799 O O . LYS A 1 107 ? 12.355 1.961 -10.093 1.00 0.00 107 LYS A O 13
ATOM 14809 N N . HIS A 1 108 ? 11.522 -0.050 -10.800 1.00 0.00 108 HIS A N 13
ATOM 14810 C CA . HIS A 1 108 ? 12.277 -0.344 -12.042 1.00 0.00 108 HIS A CA 13
ATOM 14811 C C . HIS A 1 108 ? 13.275 -1.486 -11.820 1.00 0.00 108 HIS A C 13
ATOM 14812 O O . HIS A 1 108 ? 14.175 -1.390 -10.992 1.00 0.00 108 HIS A O 13
ATOM 14821 N N . LYS A 1 109 ? 12.923 -2.627 -12.409 1.00 0.00 109 LYS A N 13
ATOM 14822 C CA . LYS A 1 109 ? 13.736 -3.864 -12.357 1.00 0.00 109 LYS A CA 13
ATOM 14823 C C . LYS A 1 109 ? 14.071 -4.474 -13.732 1.00 0.00 109 LYS A C 13
ATOM 14824 O O . LYS A 1 109 ? 15.200 -4.994 -13.871 1.00 99.99 109 LYS A O 13
ATOM 14834 N N . GLY A 1 1 ? -5.561 -16.878 -4.230 1.00 0.00 1 GLY A N 14
ATOM 14835 C CA . GLY A 1 1 ? -6.247 -16.040 -5.243 1.00 0.00 1 GLY A CA 14
ATOM 14836 C C . GLY A 1 1 ? -5.346 -15.317 -6.272 1.00 0.00 1 GLY A C 14
ATOM 14837 O O . GLY A 1 1 ? -5.749 -14.292 -6.814 1.00 0.00 1 GLY A O 14
ATOM 14841 N N . SER A 1 2 ? -4.242 -15.979 -6.632 1.00 0.00 2 SER A N 14
ATOM 14842 C CA . SER A 1 2 ? -3.145 -15.466 -7.490 1.00 0.00 2 SER A CA 14
ATOM 14843 C C . SER A 1 2 ? -2.453 -14.218 -6.911 1.00 0.00 2 SER A C 14
ATOM 14844 O O . SER A 1 2 ? -3.078 -13.185 -6.678 1.00 0.00 2 SER A O 14
ATOM 14849 N N . MET A 1 3 ? -1.189 -14.402 -6.537 1.00 0.00 3 MET A N 14
ATOM 14850 C CA . MET A 1 3 ? -0.354 -13.308 -5.991 1.00 0.00 3 MET A CA 14
ATOM 14851 C C . MET A 1 3 ? 0.496 -12.655 -7.089 1.00 0.00 3 MET A C 14
ATOM 14852 O O . MET A 1 3 ? 1.000 -13.343 -7.976 1.00 0.00 3 MET A O 14
ATOM 14858 N N . GLU A 1 4 ? 0.758 -11.361 -6.889 1.00 0.00 4 GLU A N 14
ATOM 14859 C CA . GLU A 1 4 ? 1.359 -10.453 -7.895 1.00 0.00 4 GLU A CA 14
ATOM 14860 C C . GLU A 1 4 ? 0.432 -10.336 -9.123 1.00 0.00 4 GLU A C 14
ATOM 14861 O O . GLU A 1 4 ? -0.752 -10.641 -9.002 1.00 0.00 4 GLU A O 14
ATOM 14868 N N . GLN A 1 5 ? 0.919 -9.755 -10.224 1.00 0.00 5 GLN A N 14
ATOM 14869 C CA . GLN A 1 5 ? 0.187 -9.657 -11.512 1.00 0.00 5 GLN A CA 14
ATOM 14870 C C . GLN A 1 5 ? -1.171 -8.939 -11.315 1.00 0.00 5 GLN A C 14
ATOM 14871 O O . GLN A 1 5 ? -2.230 -9.564 -11.296 1.00 0.00 5 GLN A O 14
ATOM 14880 N N . PHE A 1 6 ? -1.092 -7.607 -11.311 1.00 0.00 6 PHE A N 14
ATOM 14881 C CA . PHE A 1 6 ? -2.171 -6.644 -10.973 1.00 0.00 6 PHE A CA 14
ATOM 14882 C C . PHE A 1 6 ? -2.357 -6.394 -9.471 1.00 0.00 6 PHE A C 14
ATOM 14883 O O . PHE A 1 6 ? -2.986 -7.150 -8.733 1.00 0.00 6 PHE A O 14
ATOM 14897 N N . GLU A 1 7 ? -1.769 -5.285 -9.043 1.00 0.00 7 GLU A N 14
ATOM 14898 C CA . GLU A 1 7 ? -1.932 -4.783 -7.667 1.00 0.00 7 GLU A CA 14
ATOM 14899 C C . GLU A 1 7 ? -2.657 -3.429 -7.631 1.00 0.00 7 GLU A C 14
ATOM 14900 O O . GLU A 1 7 ? -2.067 -2.372 -7.835 1.00 0.00 7 GLU A O 14
ATOM 14907 N N . LEU A 1 8 ? -3.971 -3.533 -7.471 1.00 0.00 8 LEU A N 14
ATOM 14908 C CA . LEU A 1 8 ? -4.904 -2.386 -7.413 1.00 0.00 8 LEU A CA 14
ATOM 14909 C C . LEU A 1 8 ? -5.243 -1.986 -5.967 1.00 0.00 8 LEU A C 14
ATOM 14910 O O . LEU A 1 8 ? -5.827 -2.762 -5.212 1.00 0.00 8 LEU A O 14
ATOM 14916 N N . PHE A 1 9 ? -4.758 -0.811 -5.585 1.00 0.00 9 PHE A N 14
ATOM 14917 C CA . PHE A 1 9 ? -4.991 -0.259 -4.229 1.00 0.00 9 PHE A CA 14
ATOM 14918 C C . PHE A 1 9 ? -5.621 1.147 -4.248 1.00 0.00 9 PHE A C 14
ATOM 14919 O O . PHE A 1 9 ? -5.339 1.959 -5.126 1.00 0.00 9 PHE A O 14
ATOM 14933 N N . SER A 1 10 ? -6.514 1.385 -3.291 1.00 0.00 10 SER A N 14
ATOM 14934 C CA . SER A 1 10 ? -7.181 2.698 -3.098 1.00 0.00 10 SER A CA 14
ATOM 14935 C C . SER A 1 10 ? -7.260 3.127 -1.620 1.00 0.00 10 SER A C 14
ATOM 14936 O O . SER A 1 10 ? -7.607 2.325 -0.751 1.00 0.00 10 SER A O 14
ATOM 14941 N N . ILE A 1 11 ? -6.897 4.383 -1.362 1.00 0.00 11 ILE A N 14
ATOM 14942 C CA . ILE A 1 11 ? -7.000 4.965 0.000 1.00 0.00 11 ILE A CA 14
ATOM 14943 C C . ILE A 1 11 ? -8.376 5.600 0.315 1.00 0.00 11 ILE A C 14
ATOM 14944 O O . ILE A 1 11 ? -8.956 6.329 -0.486 1.00 0.00 11 ILE A O 14
ATOM 14950 N N . ASP A 1 12 ? -8.684 5.489 1.601 1.00 0.00 12 ASP A N 14
ATOM 14951 C CA . ASP A 1 12 ? -9.839 6.075 2.330 1.00 0.00 12 ASP A CA 14
ATOM 14952 C C . ASP A 1 12 ? -9.947 7.605 2.508 1.00 0.00 12 ASP A C 14
ATOM 14953 O O . ASP A 1 12 ? -10.704 8.055 3.362 1.00 0.00 12 ASP A O 14
ATOM 14959 N N . LYS A 1 13 ? -9.145 8.378 1.779 1.00 0.00 13 LYS A N 14
ATOM 14960 C CA . LYS A 1 13 ? -9.109 9.865 1.864 1.00 0.00 13 LYS A CA 14
ATOM 14961 C C . LYS A 1 13 ? -9.106 10.506 3.278 1.00 0.00 13 LYS A C 14
ATOM 14962 O O . LYS A 1 13 ? -9.610 11.612 3.474 1.00 0.00 13 LYS A O 14
ATOM 14972 N N . PHE A 1 14 ? -8.454 9.838 4.231 1.00 0.00 14 PHE A N 14
ATOM 14973 C CA . PHE A 1 14 ? -8.358 10.323 5.626 1.00 0.00 14 PHE A CA 14
ATOM 14974 C C . PHE A 1 14 ? -7.089 11.146 5.929 1.00 0.00 14 PHE A C 14
ATOM 14975 O O . PHE A 1 14 ? -6.962 12.271 5.454 1.00 0.00 14 PHE A O 14
ATOM 14989 N N . LYS A 1 15 ? -6.120 10.531 6.612 1.00 0.00 15 LYS A N 14
ATOM 14990 C CA . LYS A 1 15 ? -4.916 11.183 7.180 1.00 0.00 15 LYS A CA 14
ATOM 14991 C C . LYS A 1 15 ? -3.955 10.162 7.824 1.00 0.00 15 LYS A C 14
ATOM 14992 O O . LYS A 1 15 ? -3.060 9.658 7.153 1.00 0.00 15 LYS A O 14
ATOM 15002 N N . CYS A 1 16 ? -4.317 9.694 9.022 1.00 0.00 16 CYS A N 14
ATOM 15003 C CA . CYS A 1 16 ? -3.492 8.843 9.911 1.00 0.00 16 CYS A CA 14
ATOM 15004 C C . CYS A 1 16 ? -2.114 9.427 10.295 1.00 0.00 16 CYS A C 14
ATOM 15005 O O . CYS A 1 16 ? -1.153 8.702 10.552 1.00 0.00 16 CYS A O 14
ATOM 15009 N N . ASN A 1 17 ? -2.172 10.725 10.601 1.00 0.00 17 ASN A N 14
ATOM 15010 C CA . ASN A 1 17 ? -1.066 11.615 11.023 1.00 0.00 17 ASN A CA 14
ATOM 15011 C C . ASN A 1 17 ? 0.043 11.784 9.966 1.00 0.00 17 ASN A C 14
ATOM 15012 O O . ASN A 1 17 ? -0.081 12.640 9.093 1.00 0.00 17 ASN A O 14
ATOM 15020 N N . SER A 1 18 ? 1.164 11.089 10.137 1.00 0.00 18 SER A N 14
ATOM 15021 C CA . SER A 1 18 ? 2.238 11.013 9.122 1.00 0.00 18 SER A CA 14
ATOM 15022 C C . SER A 1 18 ? 1.735 10.125 7.969 1.00 0.00 18 SER A C 14
ATOM 15023 O O . SER A 1 18 ? 0.867 9.283 8.189 1.00 0.00 18 SER A O 14
ATOM 15028 N N . GLU A 1 19 ? 2.511 10.101 6.885 1.00 0.00 19 GLU A N 14
ATOM 15029 C CA . GLU A 1 19 ? 2.098 9.652 5.533 1.00 0.00 19 GLU A CA 14
ATOM 15030 C C . GLU A 1 19 ? 1.103 10.630 4.885 1.00 0.00 19 GLU A C 14
ATOM 15031 O O . GLU A 1 19 ? 0.092 11.003 5.473 1.00 0.00 19 GLU A O 14
ATOM 15038 N N . ALA A 1 20 ? 1.492 11.041 3.683 1.00 0.00 20 ALA A N 14
ATOM 15039 C CA . ALA A 1 20 ? 0.774 11.965 2.769 1.00 0.00 20 ALA A CA 14
ATOM 15040 C C . ALA A 1 20 ? 1.704 12.288 1.582 1.00 0.00 20 ALA A C 14
ATOM 15041 O O . ALA A 1 20 ? 1.877 11.434 0.722 1.00 0.00 20 ALA A O 14
ATOM 15044 N N . LYS A 1 21 ? 2.554 13.299 1.761 1.00 0.00 21 LYS A N 14
ATOM 15045 C CA . LYS A 1 21 ? 3.542 13.799 0.776 1.00 0.00 21 LYS A CA 14
ATOM 15046 C C . LYS A 1 21 ? 4.415 12.710 0.112 1.00 0.00 21 LYS A C 14
ATOM 15047 O O . LYS A 1 21 ? 4.067 12.258 -0.976 1.00 0.00 21 LYS A O 14
ATOM 15057 N N . TYR A 1 22 ? 5.469 12.257 0.789 1.00 0.00 22 TYR A N 14
ATOM 15058 C CA . TYR A 1 22 ? 6.324 11.130 0.341 1.00 0.00 22 TYR A CA 14
ATOM 15059 C C . TYR A 1 22 ? 5.544 9.842 -0.004 1.00 0.00 22 TYR A C 14
ATOM 15060 O O . TYR A 1 22 ? 5.808 9.228 -1.031 1.00 0.00 22 TYR A O 14
ATOM 15075 N N . TYR A 1 23 ? 4.449 9.614 0.725 1.00 0.00 23 TYR A N 14
ATOM 15076 C CA . TYR A 1 23 ? 3.550 8.463 0.499 1.00 0.00 23 TYR A CA 14
ATOM 15077 C C . TYR A 1 23 ? 3.012 8.501 -0.944 1.00 0.00 23 TYR A C 14
ATOM 15078 O O . TYR A 1 23 ? 3.551 7.805 -1.796 1.00 0.00 23 TYR A O 14
ATOM 15093 N N . LEU A 1 24 ? 2.226 9.531 -1.248 1.00 0.00 24 LEU A N 14
ATOM 15094 C CA . LEU A 1 24 ? 1.665 9.740 -2.599 1.00 0.00 24 LEU A CA 14
ATOM 15095 C C . LEU A 1 24 ? 2.729 9.966 -3.696 1.00 0.00 24 LEU A C 14
ATOM 15096 O O . LEU A 1 24 ? 2.718 9.243 -4.682 1.00 0.00 24 LEU A O 14
ATOM 15102 N N . ASN A 1 25 ? 3.769 10.735 -3.381 1.00 0.00 25 ASN A N 14
ATOM 15103 C CA . ASN A 1 25 ? 4.884 11.006 -4.320 1.00 0.00 25 ASN A CA 14
ATOM 15104 C C . ASN A 1 25 ? 5.666 9.762 -4.789 1.00 0.00 25 ASN A C 14
ATOM 15105 O O . ASN A 1 25 ? 6.393 9.830 -5.775 1.00 0.00 25 ASN A O 14
ATOM 15113 N N . ILE A 1 26 ? 5.625 8.701 -3.986 1.00 0.00 26 ILE A N 14
ATOM 15114 C CA . ILE A 1 26 ? 6.261 7.419 -4.357 1.00 0.00 26 ILE A CA 14
ATOM 15115 C C . ILE A 1 26 ? 5.252 6.265 -4.630 1.00 0.00 26 ILE A C 14
ATOM 15116 O O . ILE A 1 26 ? 5.550 5.409 -5.457 1.00 0.00 26 ILE A O 14
ATOM 15122 N N . ILE A 1 27 ? 4.038 6.294 -4.064 1.00 0.00 27 ILE A N 14
ATOM 15123 C CA . ILE A 1 27 ? 3.005 5.251 -4.318 1.00 0.00 27 ILE A CA 14
ATOM 15124 C C . ILE A 1 27 ? 1.851 5.613 -5.289 1.00 0.00 27 ILE A C 14
ATOM 15125 O O . ILE A 1 27 ? 1.284 4.717 -5.912 1.00 0.00 27 ILE A O 14
ATOM 15131 N N . GLU A 1 28 ? 1.455 6.885 -5.343 1.00 0.00 28 GLU A N 14
ATOM 15132 C CA . GLU A 1 28 ? 0.252 7.322 -6.086 1.00 0.00 28 GLU A CA 14
ATOM 15133 C C . GLU A 1 28 ? 0.517 7.264 -7.600 1.00 0.00 28 GLU A C 14
ATOM 15134 O O . GLU A 1 28 ? 1.048 8.189 -8.209 1.00 0.00 28 GLU A O 14
ATOM 15141 N N . GLY A 1 29 ? 0.095 6.123 -8.140 1.00 0.00 29 GLY A N 14
ATOM 15142 C CA . GLY A 1 29 ? 0.387 5.694 -9.520 1.00 0.00 29 GLY A CA 14
ATOM 15143 C C . GLY A 1 29 ? 0.864 4.233 -9.516 1.00 0.00 29 GLY A C 14
ATOM 15144 O O . GLY A 1 29 ? 0.525 3.473 -8.610 1.00 0.00 29 GLY A O 14
ATOM 15146 N N . GLU A 1 30 ? 1.708 3.908 -10.490 1.00 0.00 30 GLU A N 14
ATOM 15147 C CA . GLU A 1 30 ? 2.127 2.512 -10.759 1.00 0.00 30 GLU A CA 14
ATOM 15148 C C . GLU A 1 30 ? 3.646 2.340 -10.632 1.00 0.00 30 GLU A C 14
ATOM 15149 O O . GLU A 1 30 ? 4.411 3.088 -11.238 1.00 0.00 30 GLU A O 14
ATOM 15156 N N . TRP A 1 31 ? 4.031 1.329 -9.865 1.00 0.00 31 TRP A N 14
ATOM 15157 C CA . TRP A 1 31 ? 5.409 0.788 -9.845 1.00 0.00 31 TRP A CA 14
ATOM 15158 C C . TRP A 1 31 ? 5.667 0.009 -11.139 1.00 0.00 31 TRP A C 14
ATOM 15159 O O . TRP A 1 31 ? 4.861 -0.843 -11.502 1.00 0.00 31 TRP A O 14
ATOM 15177 N N . HIS A 1 32 ? 6.843 0.256 -11.718 1.00 0.00 32 HIS A N 14
ATOM 15178 C CA . HIS A 1 32 ? 7.341 -0.350 -12.984 1.00 0.00 32 HIS A CA 14
ATOM 15179 C C . HIS A 1 32 ? 6.590 0.215 -14.217 1.00 0.00 32 HIS A C 14
ATOM 15180 O O . HIS A 1 32 ? 5.377 0.414 -14.149 1.00 0.00 32 HIS A O 14
ATOM 15189 N N . PRO A 1 33 ? 7.292 0.470 -15.333 1.00 0.00 33 PRO A N 14
ATOM 15190 C CA . PRO A 1 33 ? 6.670 0.957 -16.588 1.00 0.00 33 PRO A CA 14
ATOM 15191 C C . PRO A 1 33 ? 5.736 -0.107 -17.191 1.00 0.00 33 PRO A C 14
ATOM 15192 O O . PRO A 1 33 ? 5.844 -1.276 -16.832 1.00 0.00 33 PRO A O 14
ATOM 15196 N N . GLN A 1 34 ? 4.973 0.283 -18.212 1.00 0.00 34 GLN A N 14
ATOM 15197 C CA . GLN A 1 34 ? 4.001 -0.592 -18.930 1.00 0.00 34 GLN A CA 14
ATOM 15198 C C . GLN A 1 34 ? 4.555 -1.876 -19.596 1.00 0.00 34 GLN A C 14
ATOM 15199 O O . GLN A 1 34 ? 3.785 -2.729 -20.035 1.00 0.00 34 GLN A O 14
ATOM 15208 N N . ASP A 1 35 ? 5.847 -2.131 -19.424 1.00 0.00 35 ASP A N 14
ATOM 15209 C CA . ASP A 1 35 ? 6.553 -3.245 -20.089 1.00 0.00 35 ASP A CA 14
ATOM 15210 C C . ASP A 1 35 ? 6.880 -4.337 -19.051 1.00 0.00 35 ASP A C 14
ATOM 15211 O O . ASP A 1 35 ? 8.023 -4.527 -18.646 1.00 0.00 35 ASP A O 14
ATOM 15217 N N . LEU A 1 36 ? 5.807 -5.024 -18.662 1.00 0.00 36 LEU A N 14
ATOM 15218 C CA . LEU A 1 36 ? 5.797 -6.088 -17.625 1.00 0.00 36 LEU A CA 14
ATOM 15219 C C . LEU A 1 36 ? 4.469 -6.880 -17.600 1.00 0.00 36 LEU A C 14
ATOM 15220 O O . LEU A 1 36 ? 3.744 -6.905 -16.609 1.00 0.00 36 LEU A O 14
ATOM 15226 N N . ASN A 1 37 ? 4.070 -7.362 -18.780 1.00 0.00 37 ASN A N 14
ATOM 15227 C CA . ASN A 1 37 ? 2.755 -8.007 -19.051 1.00 0.00 37 ASN A CA 14
ATOM 15228 C C . ASN A 1 37 ? 1.519 -7.089 -18.849 1.00 0.00 37 ASN A C 14
ATOM 15229 O O . ASN A 1 37 ? 0.395 -7.464 -19.177 1.00 0.00 37 ASN A O 14
ATOM 15237 N N . ASP A 1 38 ? 1.769 -5.870 -18.368 1.00 0.00 38 ASP A N 14
ATOM 15238 C CA . ASP A 1 38 ? 0.804 -4.785 -18.076 1.00 0.00 38 ASP A CA 14
ATOM 15239 C C . ASP A 1 38 ? -0.142 -5.178 -16.921 1.00 0.00 38 ASP A C 14
ATOM 15240 O O . ASP A 1 38 ? -1.346 -5.366 -17.089 1.00 0.00 38 ASP A O 14
ATOM 15246 N N . SER A 1 39 ? 0.486 -5.303 -15.755 1.00 0.00 39 SER A N 14
ATOM 15247 C CA . SER A 1 39 ? -0.180 -5.647 -14.476 1.00 0.00 39 SER A CA 14
ATOM 15248 C C . SER A 1 39 ? 0.658 -5.208 -13.243 1.00 0.00 39 SER A C 14
ATOM 15249 O O . SER A 1 39 ? 0.972 -6.021 -12.368 1.00 0.00 39 SER A O 14
ATOM 15254 N N . PRO A 1 40 ? 0.971 -3.903 -13.124 1.00 0.00 40 PRO A N 14
ATOM 15255 C CA . PRO A 1 40 ? 1.911 -3.367 -12.115 1.00 0.00 40 PRO A CA 14
ATOM 15256 C C . PRO A 1 40 ? 1.263 -3.236 -10.719 1.00 0.00 40 PRO A C 14
ATOM 15257 O O . PRO A 1 40 ? 0.229 -3.842 -10.437 1.00 0.00 40 PRO A O 14
ATOM 15261 N N . LEU A 1 41 ? 1.869 -2.398 -9.877 1.00 0.00 41 LEU A N 14
ATOM 15262 C CA . LEU A 1 41 ? 1.326 -2.017 -8.558 1.00 0.00 41 LEU A CA 14
ATOM 15263 C C . LEU A 1 41 ? 0.859 -0.554 -8.637 1.00 0.00 41 LEU A C 14
ATOM 15264 O O . LEU A 1 41 ? 1.682 0.361 -8.638 1.00 0.00 41 LEU A O 14
ATOM 15270 N N . LYS A 1 42 ? -0.451 -0.376 -8.761 1.00 0.00 42 LYS A N 14
ATOM 15271 C CA . LYS A 1 42 ? -1.052 0.970 -8.810 1.00 0.00 42 LYS A CA 14
ATOM 15272 C C . LYS A 1 42 ? -1.984 1.269 -7.629 1.00 0.00 42 LYS A C 14
ATOM 15273 O O . LYS A 1 42 ? -2.828 0.462 -7.231 1.00 0.00 42 LYS A O 14
ATOM 15283 N N . PHE A 1 43 ? -1.710 2.421 -7.036 1.00 0.00 43 PHE A N 14
ATOM 15284 C CA . PHE A 1 43 ? -2.510 2.973 -5.929 1.00 0.00 43 PHE A CA 14
ATOM 15285 C C . PHE A 1 43 ? -3.096 4.355 -6.257 1.00 0.00 43 PHE A C 14
ATOM 15286 O O . PHE A 1 43 ? -2.389 5.287 -6.639 1.00 0.00 43 PHE A O 14
ATOM 15300 N N . ILE A 1 44 ? -4.373 4.449 -5.910 1.00 0.00 44 ILE A N 14
ATOM 15301 C CA . ILE A 1 44 ? -5.224 5.645 -6.090 1.00 0.00 44 ILE A CA 14
ATOM 15302 C C . ILE A 1 44 ? -5.540 6.242 -4.703 1.00 0.00 44 ILE A C 14
ATOM 15303 O O . ILE A 1 44 ? -5.619 5.543 -3.687 1.00 0.00 44 ILE A O 14
ATOM 15309 N N . LEU A 1 45 ? -5.890 7.520 -4.735 1.00 0.00 45 LEU A N 14
ATOM 15310 C CA . LEU A 1 45 ? -6.164 8.332 -3.539 1.00 0.00 45 LEU A CA 14
ATOM 15311 C C . LEU A 1 45 ? -7.582 8.915 -3.652 1.00 0.00 45 LEU A C 14
ATOM 15312 O O . LEU A 1 45 ? -7.918 9.466 -4.697 1.00 0.00 45 LEU A O 14
ATOM 15318 N N . SER A 1 46 ? -8.427 8.525 -2.693 1.00 0.00 46 SER A N 14
ATOM 15319 C CA . SER A 1 46 ? -9.828 8.986 -2.488 1.00 0.00 46 SER A CA 14
ATOM 15320 C C . SER A 1 46 ? -10.836 8.248 -3.398 1.00 0.00 46 SER A C 14
ATOM 15321 O O . SER A 1 46 ? -10.543 7.171 -3.912 1.00 0.00 46 SER A O 14
ATOM 15326 N N . THR A 1 47 ? -12.062 8.776 -3.467 1.00 0.00 47 THR A N 14
ATOM 15327 C CA . THR A 1 47 ? -13.107 8.394 -4.446 1.00 0.00 47 THR A CA 14
ATOM 15328 C C . THR A 1 47 ? -13.561 6.926 -4.242 1.00 0.00 47 THR A C 14
ATOM 15329 O O . THR A 1 47 ? -13.787 6.514 -3.102 1.00 0.00 47 THR A O 14
ATOM 15335 N N . SER A 1 48 ? -13.817 6.186 -5.325 1.00 0.00 48 SER A N 14
ATOM 15336 C CA . SER A 1 48 ? -14.371 4.808 -5.318 1.00 0.00 48 SER A CA 14
ATOM 15337 C C . SER A 1 48 ? -15.579 4.606 -4.381 1.00 0.00 48 SER A C 14
ATOM 15338 O O . SER A 1 48 ? -15.677 3.627 -3.642 1.00 0.00 48 SER A O 14
ATOM 15343 N N . ASP A 1 49 ? -16.500 5.570 -4.447 1.00 0.00 49 ASP A N 14
ATOM 15344 C CA . ASP A 1 49 ? -17.687 5.711 -3.570 1.00 0.00 49 ASP A CA 14
ATOM 15345 C C . ASP A 1 49 ? -17.302 5.963 -2.097 1.00 0.00 49 ASP A C 14
ATOM 15346 O O . ASP A 1 49 ? -17.403 7.093 -1.632 1.00 0.00 49 ASP A O 14
ATOM 15352 N N . ASP A 1 50 ? -16.823 4.924 -1.417 1.00 0.00 50 ASP A N 14
ATOM 15353 C CA . ASP A 1 50 ? -16.360 5.015 -0.016 1.00 0.00 50 ASP A CA 14
ATOM 15354 C C . ASP A 1 50 ? -14.988 4.334 0.202 1.00 0.00 50 ASP A C 14
ATOM 15355 O O . ASP A 1 50 ? -14.620 4.025 1.332 1.00 0.00 50 ASP A O 14
ATOM 15361 N N . SER A 1 51 ? -14.164 4.325 -0.851 1.00 0.00 51 SER A N 14
ATOM 15362 C CA . SER A 1 51 ? -12.860 3.612 -0.938 1.00 0.00 51 SER A CA 14
ATOM 15363 C C . SER A 1 51 ? -12.939 2.105 -0.583 1.00 0.00 51 SER A C 14
ATOM 15364 O O . SER A 1 51 ? -14.014 1.518 -0.661 1.00 0.00 51 SER A O 14
ATOM 15369 N N . ASP A 1 52 ? -11.783 1.473 -0.361 1.00 0.00 52 ASP A N 14
ATOM 15370 C CA . ASP A 1 52 ? -11.707 0.059 0.077 1.00 0.00 52 ASP A CA 14
ATOM 15371 C C . ASP A 1 52 ? -10.822 -0.192 1.323 1.00 0.00 52 ASP A C 14
ATOM 15372 O O . ASP A 1 52 ? -11.143 -1.036 2.158 1.00 0.00 52 ASP A O 14
ATOM 15378 N N . TYR A 1 53 ? -9.662 0.462 1.373 1.00 0.00 53 TYR A N 14
ATOM 15379 C CA . TYR A 1 53 ? -8.764 0.434 2.549 1.00 0.00 53 TYR A CA 14
ATOM 15380 C C . TYR A 1 53 ? -9.143 1.530 3.557 1.00 0.00 53 TYR A C 14
ATOM 15381 O O . TYR A 1 53 ? -9.340 2.667 3.149 1.00 0.00 53 TYR A O 14
ATOM 15396 N N . ILE A 1 54 ? -9.099 1.193 4.842 1.00 0.00 54 ILE A N 14
ATOM 15397 C CA . ILE A 1 54 ? -9.252 2.172 5.943 1.00 0.00 54 ILE A CA 14
ATOM 15398 C C . ILE A 1 54 ? -7.958 2.279 6.778 1.00 0.00 54 ILE A C 14
ATOM 15399 O O . ILE A 1 54 ? -7.457 1.296 7.324 1.00 0.00 54 ILE A O 14
ATOM 15405 N N . CYS A 1 55 ? -7.329 3.443 6.661 1.00 0.00 55 CYS A N 14
ATOM 15406 C CA . CYS A 1 55 ? -6.113 3.791 7.420 1.00 0.00 55 CYS A CA 14
ATOM 15407 C C . CYS A 1 55 ? -6.414 3.764 8.925 1.00 0.00 55 CYS A C 14
ATOM 15408 O O . CYS A 1 55 ? -7.390 4.350 9.388 1.00 0.00 55 CYS A O 14
ATOM 15412 N N . LYS A 1 56 ? -5.602 2.978 9.613 1.00 0.00 56 LYS A N 14
ATOM 15413 C CA . LYS A 1 56 ? -5.700 2.819 11.080 1.00 0.00 56 LYS A CA 14
ATOM 15414 C C . LYS A 1 56 ? -4.739 3.758 11.827 1.00 0.00 56 LYS A C 14
ATOM 15415 O O . LYS A 1 56 ? -5.177 4.536 12.669 1.00 0.00 56 LYS A O 14
ATOM 15425 N N . TYR A 1 57 ? -3.476 3.765 11.399 1.00 0.00 57 TYR A N 14
ATOM 15426 C CA . TYR A 1 57 ? -2.387 4.568 12.013 1.00 0.00 57 TYR A CA 14
ATOM 15427 C C . TYR A 1 57 ? -1.061 4.479 11.235 1.00 0.00 57 TYR A C 14
ATOM 15428 O O . TYR A 1 57 ? -0.854 3.552 10.452 1.00 0.00 57 TYR A O 14
ATOM 15443 N N . ILE A 1 58 ? -0.293 5.559 11.303 1.00 0.00 58 ILE A N 14
ATOM 15444 C CA . ILE A 1 58 ? 1.115 5.576 10.840 1.00 0.00 58 ILE A CA 14
ATOM 15445 C C . ILE A 1 58 ? 2.048 4.825 11.815 1.00 0.00 58 ILE A C 14
ATOM 15446 O O . ILE A 1 58 ? 1.838 4.802 13.024 1.00 0.00 58 ILE A O 14
ATOM 15452 N N . ASN A 1 59 ? 3.063 4.196 11.244 1.00 0.00 59 ASN A N 14
ATOM 15453 C CA . ASN A 1 59 ? 4.154 3.540 11.989 1.00 0.00 59 ASN A CA 14
ATOM 15454 C C . ASN A 1 59 ? 5.442 4.356 11.796 1.00 0.00 59 ASN A C 14
ATOM 15455 O O . ASN A 1 59 ? 6.151 4.245 10.792 1.00 0.00 59 ASN A O 14
ATOM 15463 N N . THR A 1 60 ? 5.643 5.255 12.753 1.00 0.00 60 THR A N 14
ATOM 15464 C CA . THR A 1 60 ? 6.825 6.144 12.873 1.00 0.00 60 THR A CA 14
ATOM 15465 C C . THR A 1 60 ? 8.120 5.413 13.283 1.00 0.00 60 THR A C 14
ATOM 15466 O O . THR A 1 60 ? 8.886 5.854 14.136 1.00 0.00 60 THR A O 14
ATOM 15472 N N . GLU A 1 61 ? 8.347 4.312 12.578 1.00 0.00 61 GLU A N 14
ATOM 15473 C CA . GLU A 1 61 ? 9.520 3.429 12.730 1.00 0.00 61 GLU A CA 14
ATOM 15474 C C . GLU A 1 61 ? 10.287 3.384 11.393 1.00 0.00 61 GLU A C 14
ATOM 15475 O O . GLU A 1 61 ? 11.431 3.812 11.309 1.00 0.00 61 GLU A O 14
ATOM 15482 N N . HIS A 1 62 ? 9.589 2.928 10.355 1.00 0.00 62 HIS A N 14
ATOM 15483 C CA . HIS A 1 62 ? 10.100 2.893 8.970 1.00 0.00 62 HIS A CA 14
ATOM 15484 C C . HIS A 1 62 ? 9.186 3.675 8.004 1.00 0.00 62 HIS A C 14
ATOM 15485 O O . HIS A 1 62 ? 8.717 3.135 7.009 1.00 0.00 62 HIS A O 14
ATOM 15494 N N . LYS A 1 63 ? 8.820 4.893 8.411 1.00 0.00 63 LYS A N 14
ATOM 15495 C CA . LYS A 1 63 ? 7.897 5.819 7.700 1.00 0.00 63 LYS A CA 14
ATOM 15496 C C . LYS A 1 63 ? 6.732 5.178 6.899 1.00 0.00 63 LYS A C 14
ATOM 15497 O O . LYS A 1 63 ? 6.278 5.702 5.881 1.00 0.00 63 LYS A O 14
ATOM 15507 N N . GLN A 1 64 ? 6.086 4.198 7.525 1.00 0.00 64 GLN A N 14
ATOM 15508 C CA . GLN A 1 64 ? 5.113 3.303 6.855 1.00 0.00 64 GLN A CA 14
ATOM 15509 C C . GLN A 1 64 ? 3.711 3.351 7.482 1.00 0.00 64 GLN A C 14
ATOM 15510 O O . GLN A 1 64 ? 3.586 3.592 8.677 1.00 0.00 64 GLN A O 14
ATOM 15519 N N . LEU A 1 65 ? 2.697 2.988 6.705 1.00 0.00 65 LEU A N 14
ATOM 15520 C CA . LEU A 1 65 ? 1.298 3.031 7.183 1.00 0.00 65 LEU A CA 14
ATOM 15521 C C . LEU A 1 65 ? 0.707 1.625 7.389 1.00 0.00 65 LEU A C 14
ATOM 15522 O O . LEU A 1 65 ? 1.011 0.696 6.641 1.00 0.00 65 LEU A O 14
ATOM 15528 N N . THR A 1 66 ? -0.118 1.533 8.429 1.00 0.00 66 THR A N 14
ATOM 15529 C CA . THR A 1 66 ? -0.984 0.363 8.711 1.00 0.00 66 THR A CA 14
ATOM 15530 C C . THR A 1 66 ? -2.460 0.706 8.463 1.00 0.00 66 THR A C 14
ATOM 15531 O O . THR A 1 66 ? -3.008 1.640 9.057 1.00 0.00 66 THR A O 14
ATOM 15537 N N . LEU A 1 67 ? -3.028 -0.040 7.525 1.00 0.00 67 LEU A N 14
ATOM 15538 C CA . LEU A 1 67 ? -4.448 0.052 7.116 1.00 0.00 67 LEU A CA 14
ATOM 15539 C C . LEU A 1 67 ? -5.139 -1.314 6.955 1.00 0.00 67 LEU A C 14
ATOM 15540 O O . LEU A 1 67 ? -4.523 -2.279 6.513 1.00 0.00 67 LEU A O 14
ATOM 15546 N N . TYR A 1 68 ? -6.440 -1.330 7.221 1.00 0.00 68 TYR A N 14
ATOM 15547 C CA . TYR A 1 68 ? -7.288 -2.535 7.107 1.00 0.00 68 TYR A CA 14
ATOM 15548 C C . TYR A 1 68 ? -8.271 -2.417 5.929 1.00 0.00 68 TYR A C 14
ATOM 15549 O O . TYR A 1 68 ? -8.880 -1.376 5.703 1.00 0.00 68 TYR A O 14
ATOM 15564 N N . ASN A 1 69 ? -8.293 -3.468 5.122 1.00 0.00 69 ASN A N 14
ATOM 15565 C CA . ASN A 1 69 ? -9.153 -3.557 3.927 1.00 0.00 69 ASN A CA 14
ATOM 15566 C C . ASN A 1 69 ? -10.534 -4.153 4.255 1.00 0.00 69 ASN A C 14
ATOM 15567 O O . ASN A 1 69 ? -10.665 -5.335 4.577 1.00 0.00 69 ASN A O 14
ATOM 15575 N N . LYS A 1 70 ? -11.531 -3.316 4.000 1.00 0.00 70 LYS A N 14
ATOM 15576 C CA . LYS A 1 70 ? -12.945 -3.595 4.337 1.00 0.00 70 LYS A CA 14
ATOM 15577 C C . LYS A 1 70 ? -13.712 -4.463 3.314 1.00 0.00 70 LYS A C 14
ATOM 15578 O O . LYS A 1 70 ? -14.854 -4.838 3.560 1.00 0.00 70 LYS A O 14
ATOM 15588 N N . ASN A 1 71 ? -13.036 -4.870 2.236 1.00 0.00 71 ASN A N 14
ATOM 15589 C CA . ASN A 1 71 ? -13.609 -5.757 1.194 1.00 0.00 71 ASN A CA 14
ATOM 15590 C C . ASN A 1 71 ? -13.816 -7.231 1.609 1.00 0.00 71 ASN A C 14
ATOM 15591 O O . ASN A 1 71 ? -14.450 -7.996 0.883 1.00 0.00 71 ASN A O 14
ATOM 15599 N N . ASN A 1 72 ? -13.120 -7.650 2.663 1.00 0.00 72 ASN A N 14
ATOM 15600 C CA . ASN A 1 72 ? -13.090 -9.066 3.096 1.00 0.00 72 ASN A CA 14
ATOM 15601 C C . ASN A 1 72 ? -13.693 -9.278 4.498 1.00 0.00 72 ASN A C 14
ATOM 15602 O O . ASN A 1 72 ? -14.807 -9.775 4.631 1.00 0.00 72 ASN A O 14
ATOM 15610 N N . SER A 1 73 ? -12.954 -8.826 5.508 1.00 0.00 73 SER A N 14
ATOM 15611 C CA . SER A 1 73 ? -13.252 -9.042 6.942 1.00 0.00 73 SER A CA 14
ATOM 15612 C C . SER A 1 73 ? -12.311 -8.190 7.808 1.00 0.00 73 SER A C 14
ATOM 15613 O O . SER A 1 73 ? -12.739 -7.159 8.322 1.00 0.00 73 SER A O 14
ATOM 15618 N N . SER A 1 74 ? -11.023 -8.548 7.821 1.00 0.00 74 SER A N 14
ATOM 15619 C CA . SER A 1 74 ? -10.019 -7.845 8.654 1.00 0.00 74 SER A CA 14
ATOM 15620 C C . SER A 1 74 ? -8.561 -7.908 8.153 1.00 0.00 74 SER A C 14
ATOM 15621 O O . SER A 1 74 ? -7.635 -8.189 8.909 1.00 0.00 74 SER A O 14
ATOM 15626 N N . ILE A 1 75 ? -8.337 -7.439 6.929 1.00 0.00 75 ILE A N 14
ATOM 15627 C CA . ILE A 1 75 ? -6.995 -7.506 6.298 1.00 0.00 75 ILE A CA 14
ATOM 15628 C C . ILE A 1 75 ? -6.157 -6.242 6.565 1.00 0.00 75 ILE A C 14
ATOM 15629 O O . ILE A 1 75 ? -6.322 -5.225 5.896 1.00 0.00 75 ILE A O 14
ATOM 15635 N N . VAL A 1 76 ? -5.201 -6.387 7.473 1.00 0.00 76 VAL A N 14
ATOM 15636 C CA . VAL A 1 76 ? -4.304 -5.296 7.923 1.00 0.00 76 VAL A CA 14
ATOM 15637 C C . VAL A 1 76 ? -2.993 -5.369 7.116 1.00 0.00 76 VAL A C 14
ATOM 15638 O O . VAL A 1 76 ? -2.236 -6.332 7.205 1.00 0.00 76 VAL A O 14
ATOM 15643 N N . ILE A 1 77 ? -2.787 -4.345 6.307 1.00 0.00 77 ILE A N 14
ATOM 15644 C CA . ILE A 1 77 ? -1.607 -4.208 5.427 1.00 0.00 77 ILE A CA 14
ATOM 15645 C C . ILE A 1 77 ? -0.747 -3.025 5.917 1.00 0.00 77 ILE A C 14
ATOM 15646 O O . ILE A 1 77 ? -1.261 -1.979 6.319 1.00 0.00 77 ILE A O 14
ATOM 15652 N N . GLU A 1 78 ? 0.551 -3.295 5.983 1.00 0.00 78 GLU A N 14
ATOM 15653 C CA . GLU A 1 78 ? 1.550 -2.347 6.532 1.00 0.00 78 GLU A CA 14
ATOM 15654 C C . GLU A 1 78 ? 2.637 -2.109 5.472 1.00 0.00 78 GLU A C 14
ATOM 15655 O O . GLU A 1 78 ? 3.455 -2.993 5.216 1.00 0.00 78 GLU A O 14
ATOM 15662 N N . ILE A 1 79 ? 2.562 -0.984 4.764 1.00 0.00 79 ILE A N 14
ATOM 15663 C CA . ILE A 1 79 ? 3.525 -0.740 3.664 1.00 0.00 79 ILE A CA 14
ATOM 15664 C C . ILE A 1 79 ? 4.369 0.533 3.824 1.00 0.00 79 ILE A C 14
ATOM 15665 O O . ILE A 1 79 ? 3.850 1.603 4.165 1.00 0.00 79 ILE A O 14
ATOM 15671 N N . PHE A 1 80 ? 5.632 0.382 3.427 1.00 0.00 80 PHE A N 14
ATOM 15672 C CA . PHE A 1 80 ? 6.607 1.490 3.399 1.00 0.00 80 PHE A CA 14
ATOM 15673 C C . PHE A 1 80 ? 6.915 1.909 1.961 1.00 0.00 80 PHE A C 14
ATOM 15674 O O . PHE A 1 80 ? 7.170 1.091 1.077 1.00 0.00 80 PHE A O 14
ATOM 15688 N N . ILE A 1 81 ? 6.875 3.227 1.833 1.00 0.00 81 ILE A N 14
ATOM 15689 C CA . ILE A 1 81 ? 7.085 3.971 0.587 1.00 0.00 81 ILE A CA 14
ATOM 15690 C C . ILE A 1 81 ? 8.120 5.106 0.819 1.00 0.00 81 ILE A C 14
ATOM 15691 O O . ILE A 1 81 ? 7.801 6.120 1.445 1.00 0.00 81 ILE A O 14
ATOM 15697 N N . PRO A 1 82 ? 9.409 4.808 0.602 1.00 0.00 82 PRO A N 14
ATOM 15698 C CA . PRO A 1 82 ? 10.496 5.780 0.841 1.00 0.00 82 PRO A CA 14
ATOM 15699 C C . PRO A 1 82 ? 10.689 6.703 -0.377 1.00 0.00 82 PRO A C 14
ATOM 15700 O O . PRO A 1 82 ? 10.025 7.729 -0.470 1.00 0.00 82 PRO A O 14
ATOM 15704 N N . ASN A 1 83 ? 11.606 6.311 -1.261 1.00 0.00 83 ASN A N 14
ATOM 15705 C CA . ASN A 1 83 ? 12.004 6.907 -2.558 1.00 0.00 83 ASN A CA 14
ATOM 15706 C C . ASN A 1 83 ? 13.204 6.070 -3.061 1.00 0.00 83 ASN A C 14
ATOM 15707 O O . ASN A 1 83 ? 13.248 4.893 -2.724 1.00 0.00 83 ASN A O 14
ATOM 15715 N N . ASP A 1 84 ? 14.113 6.617 -3.879 1.00 0.00 84 ASP A N 14
ATOM 15716 C CA . ASP A 1 84 ? 15.303 5.932 -4.442 1.00 0.00 84 ASP A CA 14
ATOM 15717 C C . ASP A 1 84 ? 15.099 4.440 -4.798 1.00 0.00 84 ASP A C 14
ATOM 15718 O O . ASP A 1 84 ? 15.923 3.582 -4.496 1.00 0.00 84 ASP A O 14
ATOM 15724 N N . ASN A 1 85 ? 13.949 4.183 -5.422 1.00 0.00 85 ASN A N 14
ATOM 15725 C CA . ASN A 1 85 ? 13.494 2.857 -5.888 1.00 0.00 85 ASN A CA 14
ATOM 15726 C C . ASN A 1 85 ? 13.415 1.813 -4.752 1.00 0.00 85 ASN A C 14
ATOM 15727 O O . ASN A 1 85 ? 14.382 1.105 -4.491 1.00 0.00 85 ASN A O 14
ATOM 15735 N N . LYS A 1 86 ? 12.277 1.800 -4.047 1.00 0.00 86 LYS A N 14
ATOM 15736 C CA . LYS A 1 86 ? 11.949 0.815 -2.977 1.00 0.00 86 LYS A CA 14
ATOM 15737 C C . LYS A 1 86 ? 10.520 0.963 -2.411 1.00 0.00 86 LYS A C 14
ATOM 15738 O O . LYS A 1 86 ? 9.992 2.069 -2.337 1.00 0.00 86 LYS A O 14
ATOM 15748 N N . ILE A 1 87 ? 9.894 -0.191 -2.184 1.00 0.00 87 ILE A N 14
ATOM 15749 C CA . ILE A 1 87 ? 8.571 -0.371 -1.532 1.00 0.00 87 ILE A CA 14
ATOM 15750 C C . ILE A 1 87 ? 8.477 -1.791 -0.928 1.00 0.00 87 ILE A C 14
ATOM 15751 O O . ILE A 1 87 ? 8.807 -2.783 -1.578 1.00 0.00 87 ILE A O 14
ATOM 15757 N N . LEU A 1 88 ? 7.930 -1.840 0.282 1.00 0.00 88 LEU A N 14
ATOM 15758 C CA . LEU A 1 88 ? 7.671 -3.105 1.003 1.00 0.00 88 LEU A CA 14
ATOM 15759 C C . LEU A 1 88 ? 6.184 -3.234 1.376 1.00 0.00 88 LEU A C 14
ATOM 15760 O O . LEU A 1 88 ? 5.627 -2.333 2.002 1.00 0.00 88 LEU A O 14
ATOM 15766 N N . LEU A 1 89 ? 5.610 -4.378 1.015 1.00 0.00 89 LEU A N 14
ATOM 15767 C CA . LEU A 1 89 ? 4.176 -4.693 1.230 1.00 0.00 89 LEU A CA 14
ATOM 15768 C C . LEU A 1 89 ? 3.978 -5.912 2.152 1.00 0.00 89 LEU A C 14
ATOM 15769 O O . LEU A 1 89 ? 4.371 -7.019 1.788 1.00 0.00 89 LEU A O 14
ATOM 15775 N N . THR A 1 90 ? 3.262 -5.708 3.259 1.00 0.00 90 THR A N 14
ATOM 15776 C CA . THR A 1 90 ? 2.956 -6.782 4.247 1.00 0.00 90 THR A CA 14
ATOM 15777 C C . THR A 1 90 ? 1.437 -7.050 4.345 1.00 0.00 90 THR A C 14
ATOM 15778 O O . THR A 1 90 ? 0.645 -6.129 4.158 1.00 0.00 90 THR A O 14
ATOM 15784 N N . ILE A 1 91 ? 1.066 -8.288 4.688 1.00 0.00 91 ILE A N 14
ATOM 15785 C CA . ILE A 1 91 ? -0.349 -8.716 4.851 1.00 0.00 91 ILE A CA 14
ATOM 15786 C C . ILE A 1 91 ? -0.547 -9.458 6.195 1.00 0.00 91 ILE A C 14
ATOM 15787 O O . ILE A 1 91 ? 0.189 -10.391 6.507 1.00 0.00 91 ILE A O 14
ATOM 15793 N N . MET A 1 92 ? -1.503 -8.956 6.971 1.00 0.00 92 MET A N 14
ATOM 15794 C CA . MET A 1 92 ? -2.006 -9.532 8.243 1.00 0.00 92 MET A CA 14
ATOM 15795 C C . MET A 1 92 ? -3.547 -9.518 8.329 1.00 0.00 92 MET A C 14
ATOM 15796 O O . MET A 1 92 ? -4.217 -8.992 7.442 1.00 0.00 92 MET A O 14
ATOM 15802 N N . ASN A 1 93 ? -4.090 -10.185 9.346 1.00 0.00 93 ASN A N 14
ATOM 15803 C CA . ASN A 1 93 ? -5.540 -10.168 9.643 1.00 0.00 93 ASN A CA 14
ATOM 15804 C C . ASN A 1 93 ? -5.869 -10.000 11.136 1.00 0.00 93 ASN A C 14
ATOM 15805 O O . ASN A 1 93 ? -5.566 -10.874 11.941 1.00 0.00 93 ASN A O 14
ATOM 15813 N N . THR A 1 94 ? -6.639 -8.959 11.438 1.00 0.00 94 THR A N 14
ATOM 15814 C CA . THR A 1 94 ? -7.158 -8.669 12.798 1.00 0.00 94 THR A CA 14
ATOM 15815 C C . THR A 1 94 ? -8.152 -9.698 13.373 1.00 0.00 94 THR A C 14
ATOM 15816 O O . THR A 1 94 ? -8.539 -9.602 14.534 1.00 0.00 94 THR A O 14
ATOM 15822 N N . GLU A 1 95 ? -8.639 -10.603 12.522 1.00 0.00 95 GLU A N 14
ATOM 15823 C CA . GLU A 1 95 ? -9.426 -11.783 12.952 1.00 0.00 95 GLU A CA 14
ATOM 15824 C C . GLU A 1 95 ? -8.902 -13.144 12.434 1.00 0.00 95 GLU A C 14
ATOM 15825 O O . GLU A 1 95 ? -9.650 -14.118 12.372 1.00 0.00 95 GLU A O 14
ATOM 15832 N N . ALA A 1 96 ? -7.592 -13.227 12.181 1.00 0.00 96 ALA A N 14
ATOM 15833 C CA . ALA A 1 96 ? -6.915 -14.429 11.626 1.00 0.00 96 ALA A CA 14
ATOM 15834 C C . ALA A 1 96 ? -5.375 -14.280 11.702 1.00 0.00 96 ALA A C 14
ATOM 15835 O O . ALA A 1 96 ? -4.881 -13.504 12.516 1.00 0.00 96 ALA A O 14
ATOM 15838 N N . LEU A 1 97 ? -4.626 -15.020 10.882 1.00 0.00 97 LEU A N 14
ATOM 15839 C CA . LEU A 1 97 ? -3.146 -15.016 10.887 1.00 0.00 97 LEU A CA 14
ATOM 15840 C C . LEU A 1 97 ? -2.615 -15.379 9.485 1.00 0.00 97 LEU A C 14
ATOM 15841 O O . LEU A 1 97 ? -3.294 -16.083 8.738 1.00 0.00 97 LEU A O 14
ATOM 15847 N N . GLY A 1 98 ? -1.440 -14.835 9.147 1.00 0.00 98 GLY A N 14
ATOM 15848 C CA . GLY A 1 98 ? -0.817 -15.053 7.821 1.00 0.00 98 GLY A CA 14
ATOM 15849 C C . GLY A 1 98 ? 0.655 -14.614 7.762 1.00 0.00 98 GLY A C 14
ATOM 15850 O O . GLY A 1 98 ? 0.974 -13.459 8.023 1.00 0.00 98 GLY A O 14
ATOM 15852 N N . THR A 1 99 ? 1.516 -15.615 7.613 1.00 0.00 99 THR A N 14
ATOM 15853 C CA . THR A 1 99 ? 2.983 -15.446 7.475 1.00 0.00 99 THR A CA 14
ATOM 15854 C C . THR A 1 99 ? 3.522 -16.182 6.234 1.00 0.00 99 THR A C 14
ATOM 15855 O O . THR A 1 99 ? 3.779 -17.383 6.264 1.00 0.00 99 THR A O 14
ATOM 15861 N N . SER A 1 100 ? 3.645 -15.418 5.149 1.00 0.00 100 SER A N 14
ATOM 15862 C CA . SER A 1 100 ? 3.998 -15.915 3.789 1.00 0.00 100 SER A CA 14
ATOM 15863 C C . SER A 1 100 ? 4.292 -14.829 2.722 1.00 0.00 100 SER A C 14
ATOM 15864 O O . SER A 1 100 ? 5.277 -15.001 2.009 1.00 0.00 100 SER A O 14
ATOM 15869 N N . PRO A 1 101 ? 3.492 -13.752 2.583 1.00 0.00 101 PRO A N 14
ATOM 15870 C CA . PRO A 1 101 ? 3.779 -12.668 1.615 1.00 0.00 101 PRO A CA 14
ATOM 15871 C C . PRO A 1 101 ? 4.964 -11.795 2.083 1.00 0.00 101 PRO A C 14
ATOM 15872 O O . PRO A 1 101 ? 5.998 -12.334 2.461 1.00 0.00 101 PRO A O 14
ATOM 15876 N N . ARG A 1 102 ? 4.776 -10.473 2.127 1.00 0.00 102 ARG A N 14
ATOM 15877 C CA . ARG A 1 102 ? 5.782 -9.464 2.527 1.00 0.00 102 ARG A CA 14
ATOM 15878 C C . ARG A 1 102 ? 6.918 -9.367 1.491 1.00 0.00 102 ARG A C 14
ATOM 15879 O O . ARG A 1 102 ? 7.979 -9.977 1.595 1.00 0.00 102 ARG A O 14
ATOM 15893 N N . MET A 1 103 ? 6.651 -8.513 0.512 1.00 0.00 103 MET A N 14
ATOM 15894 C CA . MET A 1 103 ? 7.509 -8.380 -0.682 1.00 0.00 103 MET A CA 14
ATOM 15895 C C . MET A 1 103 ? 8.104 -6.969 -0.794 1.00 0.00 103 MET A C 14
ATOM 15896 O O . MET A 1 103 ? 7.416 -5.969 -0.577 1.00 0.00 103 MET A O 14
ATOM 15902 N N . THR A 1 104 ? 9.398 -6.968 -1.084 1.00 0.00 104 THR A N 14
ATOM 15903 C CA . THR A 1 104 ? 10.225 -5.748 -1.225 1.00 0.00 104 THR A CA 14
ATOM 15904 C C . THR A 1 104 ? 10.728 -5.605 -2.670 1.00 0.00 104 THR A C 14
ATOM 15905 O O . THR A 1 104 ? 11.533 -6.394 -3.163 1.00 0.00 104 THR A O 14
ATOM 15911 N N . PHE A 1 105 ? 10.048 -4.706 -3.361 1.00 0.00 105 PHE A N 14
ATOM 15912 C CA . PHE A 1 105 ? 10.283 -4.411 -4.790 1.00 0.00 105 PHE A CA 14
ATOM 15913 C C . PHE A 1 105 ? 10.799 -2.973 -4.922 1.00 0.00 105 PHE A C 14
ATOM 15914 O O . PHE A 1 105 ? 10.469 -2.100 -4.122 1.00 0.00 105 PHE A O 14
ATOM 15928 N N . ILE A 1 106 ? 11.636 -2.758 -5.928 1.00 0.00 106 ILE A N 14
ATOM 15929 C CA . ILE A 1 106 ? 12.220 -1.424 -6.188 1.00 0.00 106 ILE A CA 14
ATOM 15930 C C . ILE A 1 106 ? 11.637 -0.801 -7.470 1.00 0.00 106 ILE A C 14
ATOM 15931 O O . ILE A 1 106 ? 11.162 -1.511 -8.357 1.00 0.00 106 ILE A O 14
ATOM 15937 N N . LYS A 1 107 ? 11.559 0.530 -7.478 1.00 0.00 107 LYS A N 14
ATOM 15938 C CA . LYS A 1 107 ? 10.988 1.330 -8.589 1.00 0.00 107 LYS A CA 14
ATOM 15939 C C . LYS A 1 107 ? 11.900 1.262 -9.829 1.00 0.00 107 LYS A C 14
ATOM 15940 O O . LYS A 1 107 ? 12.794 2.087 -9.999 1.00 0.00 107 LYS A O 14
ATOM 15950 N N . HIS A 1 108 ? 11.782 0.108 -10.480 1.00 0.00 108 HIS A N 14
ATOM 15951 C CA . HIS A 1 108 ? 12.450 -0.380 -11.713 1.00 0.00 108 HIS A CA 14
ATOM 15952 C C . HIS A 1 108 ? 13.387 -1.522 -11.309 1.00 0.00 108 HIS A C 14
ATOM 15953 O O . HIS A 1 108 ? 14.175 -1.398 -10.378 1.00 0.00 108 HIS A O 14
ATOM 15962 N N . LYS A 1 109 ? 13.228 -2.655 -11.986 1.00 0.00 109 LYS A N 14
ATOM 15963 C CA . LYS A 1 109 ? 13.984 -3.888 -11.680 1.00 0.00 109 LYS A CA 14
ATOM 15964 C C . LYS A 1 109 ? 15.501 -3.764 -11.946 1.00 0.00 109 LYS A C 14
ATOM 15965 O O . LYS A 1 109 ? 16.268 -4.369 -11.166 1.00 99.99 109 LYS A O 14
ATOM 15975 N N . GLY A 1 1 ? -3.674 -16.277 -6.817 1.00 0.00 1 GLY A N 15
ATOM 15976 C CA . GLY A 1 1 ? -3.148 -14.898 -6.700 1.00 0.00 1 GLY A CA 15
ATOM 15977 C C . GLY A 1 1 ? -1.738 -14.806 -6.081 1.00 0.00 1 GLY A C 15
ATOM 15978 O O . GLY A 1 1 ? -1.555 -14.296 -4.976 1.00 0.00 1 GLY A O 15
ATOM 15982 N N . SER A 1 2 ? -0.762 -15.133 -6.926 1.00 0.00 2 SER A N 15
ATOM 15983 C CA . SER A 1 2 ? 0.683 -15.220 -6.609 1.00 0.00 2 SER A CA 15
ATOM 15984 C C . SER A 1 2 ? 1.394 -13.865 -6.408 1.00 0.00 2 SER A C 15
ATOM 15985 O O . SER A 1 2 ? 2.624 -13.806 -6.417 1.00 0.00 2 SER A O 15
ATOM 15990 N N . MET A 1 3 ? 0.624 -12.848 -6.014 1.00 0.00 3 MET A N 15
ATOM 15991 C CA . MET A 1 3 ? 1.031 -11.419 -6.012 1.00 0.00 3 MET A CA 15
ATOM 15992 C C . MET A 1 3 ? 1.430 -10.931 -7.423 1.00 0.00 3 MET A C 15
ATOM 15993 O O . MET A 1 3 ? 1.448 -11.705 -8.377 1.00 0.00 3 MET A O 15
ATOM 15999 N N . GLU A 1 4 ? 1.475 -9.607 -7.583 1.00 0.00 4 GLU A N 15
ATOM 16000 C CA . GLU A 1 4 ? 1.841 -8.908 -8.843 1.00 0.00 4 GLU A CA 15
ATOM 16001 C C . GLU A 1 4 ? 0.935 -9.298 -10.040 1.00 0.00 4 GLU A C 15
ATOM 16002 O O . GLU A 1 4 ? 1.376 -9.548 -11.163 1.00 0.00 4 GLU A O 15
ATOM 16009 N N . GLN A 1 5 ? -0.371 -9.273 -9.776 1.00 0.00 5 GLN A N 15
ATOM 16010 C CA . GLN A 1 5 ? -1.409 -9.614 -10.768 1.00 0.00 5 GLN A CA 15
ATOM 16011 C C . GLN A 1 5 ? -2.739 -8.901 -10.456 1.00 0.00 5 GLN A C 15
ATOM 16012 O O . GLN A 1 5 ? -3.641 -9.438 -9.819 1.00 0.00 5 GLN A O 15
ATOM 16021 N N . PHE A 1 6 ? -2.773 -7.639 -10.881 1.00 0.00 6 PHE A N 15
ATOM 16022 C CA . PHE A 1 6 ? -3.892 -6.680 -10.740 1.00 0.00 6 PHE A CA 15
ATOM 16023 C C . PHE A 1 6 ? -4.215 -6.319 -9.281 1.00 0.00 6 PHE A C 15
ATOM 16024 O O . PHE A 1 6 ? -5.221 -6.715 -8.691 1.00 0.00 6 PHE A O 15
ATOM 16038 N N . GLU A 1 7 ? -3.394 -5.416 -8.758 1.00 0.00 7 GLU A N 15
ATOM 16039 C CA . GLU A 1 7 ? -3.582 -4.909 -7.387 1.00 0.00 7 GLU A CA 15
ATOM 16040 C C . GLU A 1 7 ? -4.125 -3.480 -7.387 1.00 0.00 7 GLU A C 15
ATOM 16041 O O . GLU A 1 7 ? -3.401 -2.523 -7.652 1.00 0.00 7 GLU A O 15
ATOM 16048 N N . LEU A 1 8 ? -5.447 -3.417 -7.274 1.00 0.00 8 LEU A N 15
ATOM 16049 C CA . LEU A 1 8 ? -6.201 -2.152 -7.217 1.00 0.00 8 LEU A CA 15
ATOM 16050 C C . LEU A 1 8 ? -6.561 -1.782 -5.773 1.00 0.00 8 LEU A C 15
ATOM 16051 O O . LEU A 1 8 ? -7.273 -2.499 -5.067 1.00 0.00 8 LEU A O 15
ATOM 16057 N N . PHE A 1 9 ? -5.854 -0.767 -5.296 1.00 0.00 9 PHE A N 15
ATOM 16058 C CA . PHE A 1 9 ? -6.021 -0.255 -3.927 1.00 0.00 9 PHE A CA 15
ATOM 16059 C C . PHE A 1 9 ? -6.377 1.239 -3.937 1.00 0.00 9 PHE A C 15
ATOM 16060 O O . PHE A 1 9 ? -5.971 1.977 -4.833 1.00 0.00 9 PHE A O 15
ATOM 16074 N N . SER A 1 10 ? -7.238 1.643 -3.005 1.00 0.00 10 SER A N 15
ATOM 16075 C CA . SER A 1 10 ? -7.618 3.063 -2.849 1.00 0.00 10 SER A CA 15
ATOM 16076 C C . SER A 1 10 ? -7.912 3.434 -1.391 1.00 0.00 10 SER A C 15
ATOM 16077 O O . SER A 1 10 ? -8.668 2.740 -0.702 1.00 0.00 10 SER A O 15
ATOM 16082 N N . ILE A 1 11 ? -7.221 4.477 -0.926 1.00 0.00 11 ILE A N 15
ATOM 16083 C CA . ILE A 1 11 ? -7.355 4.994 0.456 1.00 0.00 11 ILE A CA 15
ATOM 16084 C C . ILE A 1 11 ? -8.697 5.710 0.712 1.00 0.00 11 ILE A C 15
ATOM 16085 O O . ILE A 1 11 ? -9.367 6.171 -0.209 1.00 0.00 11 ILE A O 15
ATOM 16091 N N . ASP A 1 12 ? -9.006 5.883 1.994 1.00 0.00 12 ASP A N 15
ATOM 16092 C CA . ASP A 1 12 ? -10.193 6.630 2.457 1.00 0.00 12 ASP A CA 15
ATOM 16093 C C . ASP A 1 12 ? -10.064 8.167 2.577 1.00 0.00 12 ASP A C 15
ATOM 16094 O O . ASP A 1 12 ? -10.999 8.811 3.042 1.00 0.00 12 ASP A O 15
ATOM 16100 N N . LYS A 1 13 ? -8.965 8.741 2.074 1.00 0.00 13 LYS A N 15
ATOM 16101 C CA . LYS A 1 13 ? -8.590 10.170 2.236 1.00 0.00 13 LYS A CA 15
ATOM 16102 C C . LYS A 1 13 ? -8.617 10.670 3.697 1.00 0.00 13 LYS A C 15
ATOM 16103 O O . LYS A 1 13 ? -9.133 11.738 4.025 1.00 0.00 13 LYS A O 15
ATOM 16113 N N . PHE A 1 14 ? -7.950 9.909 4.560 1.00 0.00 14 PHE A N 15
ATOM 16114 C CA . PHE A 1 14 ? -7.875 10.245 5.994 1.00 0.00 14 PHE A CA 15
ATOM 16115 C C . PHE A 1 14 ? -6.648 11.082 6.400 1.00 0.00 14 PHE A C 15
ATOM 16116 O O . PHE A 1 14 ? -6.597 11.604 7.513 1.00 0.00 14 PHE A O 15
ATOM 16130 N N . LYS A 1 15 ? -5.698 11.237 5.470 1.00 0.00 15 LYS A N 15
ATOM 16131 C CA . LYS A 1 15 ? -4.365 11.851 5.664 1.00 0.00 15 LYS A CA 15
ATOM 16132 C C . LYS A 1 15 ? -3.472 11.030 6.606 1.00 0.00 15 LYS A C 15
ATOM 16133 O O . LYS A 1 15 ? -2.605 10.304 6.133 1.00 0.00 15 LYS A O 15
ATOM 16143 N N . CYS A 1 16 ? -3.921 10.955 7.861 1.00 0.00 16 CYS A N 15
ATOM 16144 C CA . CYS A 1 16 ? -3.265 10.252 8.986 1.00 0.00 16 CYS A CA 15
ATOM 16145 C C . CYS A 1 16 ? -1.884 10.845 9.330 1.00 0.00 16 CYS A C 15
ATOM 16146 O O . CYS A 1 16 ? -0.957 10.115 9.660 1.00 0.00 16 CYS A O 15
ATOM 16150 N N . ASN A 1 17 ? -1.803 12.179 9.359 1.00 0.00 17 ASN A N 15
ATOM 16151 C CA . ASN A 1 17 ? -0.583 12.967 9.670 1.00 0.00 17 ASN A CA 15
ATOM 16152 C C . ASN A 1 17 ? 0.631 12.638 8.772 1.00 0.00 17 ASN A C 15
ATOM 16153 O O . ASN A 1 17 ? 0.773 13.247 7.713 1.00 0.00 17 ASN A O 15
ATOM 16161 N N . SER A 1 18 ? 1.496 11.716 9.197 1.00 0.00 18 SER A N 15
ATOM 16162 C CA . SER A 1 18 ? 2.528 11.110 8.322 1.00 0.00 18 SER A CA 15
ATOM 16163 C C . SER A 1 18 ? 1.804 10.271 7.251 1.00 0.00 18 SER A C 15
ATOM 16164 O O . SER A 1 18 ? 0.690 9.816 7.501 1.00 0.00 18 SER A O 15
ATOM 16169 N N . GLU A 1 19 ? 2.490 9.935 6.152 1.00 0.00 19 GLU A N 15
ATOM 16170 C CA . GLU A 1 19 ? 1.867 9.400 4.909 1.00 0.00 19 GLU A CA 15
ATOM 16171 C C . GLU A 1 19 ? 1.099 10.504 4.152 1.00 0.00 19 GLU A C 15
ATOM 16172 O O . GLU A 1 19 ? -0.064 10.793 4.417 1.00 0.00 19 GLU A O 15
ATOM 16179 N N . ALA A 1 20 ? 1.778 11.032 3.134 1.00 0.00 20 ALA A N 15
ATOM 16180 C CA . ALA A 1 20 ? 1.254 12.068 2.211 1.00 0.00 20 ALA A CA 15
ATOM 16181 C C . ALA A 1 20 ? 2.207 12.292 1.022 1.00 0.00 20 ALA A C 15
ATOM 16182 O O . ALA A 1 20 ? 2.243 11.439 0.142 1.00 0.00 20 ALA A O 15
ATOM 16185 N N . LYS A 1 21 ? 3.176 13.199 1.173 1.00 0.00 21 LYS A N 15
ATOM 16186 C CA . LYS A 1 21 ? 4.131 13.630 0.125 1.00 0.00 21 LYS A CA 15
ATOM 16187 C C . LYS A 1 21 ? 4.871 12.457 -0.558 1.00 0.00 21 LYS A C 15
ATOM 16188 O O . LYS A 1 21 ? 4.421 11.945 -1.583 1.00 0.00 21 LYS A O 15
ATOM 16198 N N . TYR A 1 22 ? 5.913 11.957 0.110 1.00 0.00 22 TYR A N 15
ATOM 16199 C CA . TYR A 1 22 ? 6.682 10.753 -0.274 1.00 0.00 22 TYR A CA 15
ATOM 16200 C C . TYR A 1 22 ? 5.823 9.497 -0.517 1.00 0.00 22 TYR A C 15
ATOM 16201 O O . TYR A 1 22 ? 6.101 8.716 -1.421 1.00 0.00 22 TYR A O 15
ATOM 16216 N N . TYR A 1 23 ? 4.686 9.422 0.176 1.00 0.00 23 TYR A N 15
ATOM 16217 C CA . TYR A 1 23 ? 3.717 8.325 0.019 1.00 0.00 23 TYR A CA 15
ATOM 16218 C C . TYR A 1 23 ? 3.127 8.362 -1.396 1.00 0.00 23 TYR A C 15
ATOM 16219 O O . TYR A 1 23 ? 3.569 7.596 -2.244 1.00 0.00 23 TYR A O 15
ATOM 16234 N N . LEU A 1 24 ? 2.395 9.430 -1.714 1.00 0.00 24 LEU A N 15
ATOM 16235 C CA . LEU A 1 24 ? 1.769 9.596 -3.038 1.00 0.00 24 LEU A CA 15
ATOM 16236 C C . LEU A 1 24 ? 2.812 9.561 -4.170 1.00 0.00 24 LEU A C 15
ATOM 16237 O O . LEU A 1 24 ? 2.754 8.658 -5.001 1.00 0.00 24 LEU A O 15
ATOM 16243 N N . ASN A 1 25 ? 3.926 10.265 -3.963 1.00 0.00 25 ASN A N 15
ATOM 16244 C CA . ASN A 1 25 ? 5.016 10.345 -4.949 1.00 0.00 25 ASN A CA 15
ATOM 16245 C C . ASN A 1 25 ? 5.723 9.015 -5.278 1.00 0.00 25 ASN A C 15
ATOM 16246 O O . ASN A 1 25 ? 6.392 8.934 -6.308 1.00 0.00 25 ASN A O 15
ATOM 16254 N N . ILE A 1 26 ? 5.699 8.069 -4.335 1.00 0.00 26 ILE A N 15
ATOM 16255 C CA . ILE A 1 26 ? 6.280 6.720 -4.514 1.00 0.00 26 ILE A CA 15
ATOM 16256 C C . ILE A 1 26 ? 5.220 5.596 -4.293 1.00 0.00 26 ILE A C 15
ATOM 16257 O O . ILE A 1 26 ? 5.550 4.458 -3.986 1.00 0.00 26 ILE A O 15
ATOM 16263 N N . ILE A 1 27 ? 3.919 5.883 -4.412 1.00 0.00 27 ILE A N 15
ATOM 16264 C CA . ILE A 1 27 ? 2.858 4.838 -4.316 1.00 0.00 27 ILE A CA 15
ATOM 16265 C C . ILE A 1 27 ? 1.533 5.129 -5.053 1.00 0.00 27 ILE A C 15
ATOM 16266 O O . ILE A 1 27 ? 0.791 4.198 -5.368 1.00 0.00 27 ILE A O 15
ATOM 16272 N N . GLU A 1 28 ? 1.189 6.407 -5.211 1.00 0.00 28 GLU A N 15
ATOM 16273 C CA . GLU A 1 28 ? -0.035 6.831 -5.920 1.00 0.00 28 GLU A CA 15
ATOM 16274 C C . GLU A 1 28 ? 0.129 6.532 -7.418 1.00 0.00 28 GLU A C 15
ATOM 16275 O O . GLU A 1 28 ? 0.733 7.281 -8.185 1.00 0.00 28 GLU A O 15
ATOM 16282 N N . GLY A 1 29 ? -0.314 5.315 -7.730 1.00 0.00 29 GLY A N 15
ATOM 16283 C CA . GLY A 1 29 ? -0.202 4.699 -9.060 1.00 0.00 29 GLY A CA 15
ATOM 16284 C C . GLY A 1 29 ? 0.397 3.297 -8.917 1.00 0.00 29 GLY A C 15
ATOM 16285 O O . GLY A 1 29 ? 0.266 2.660 -7.869 1.00 0.00 29 GLY A O 15
ATOM 16287 N N . GLU A 1 30 ? 1.117 2.889 -9.956 1.00 0.00 30 GLU A N 15
ATOM 16288 C CA . GLU A 1 30 ? 1.607 1.505 -10.084 1.00 0.00 30 GLU A CA 15
ATOM 16289 C C . GLU A 1 30 ? 3.122 1.317 -10.192 1.00 0.00 30 GLU A C 15
ATOM 16290 O O . GLU A 1 30 ? 3.808 2.016 -10.934 1.00 0.00 30 GLU A O 15
ATOM 16297 N N . TRP A 1 31 ? 3.572 0.291 -9.479 1.00 0.00 31 TRP A N 15
ATOM 16298 C CA . TRP A 1 31 ? 4.967 -0.184 -9.501 1.00 0.00 31 TRP A CA 15
ATOM 16299 C C . TRP A 1 31 ? 5.215 -1.203 -10.617 1.00 0.00 31 TRP A C 15
ATOM 16300 O O . TRP A 1 31 ? 4.625 -2.285 -10.652 1.00 0.00 31 TRP A O 15
ATOM 16318 N N . HIS A 1 32 ? 6.051 -0.780 -11.559 1.00 0.00 32 HIS A N 15
ATOM 16319 C CA . HIS A 1 32 ? 6.441 -1.573 -12.740 1.00 0.00 32 HIS A CA 15
ATOM 16320 C C . HIS A 1 32 ? 7.892 -1.308 -13.191 1.00 0.00 32 HIS A C 15
ATOM 16321 O O . HIS A 1 32 ? 8.460 -0.286 -12.799 1.00 0.00 32 HIS A O 15
ATOM 16330 N N . PRO A 1 33 ? 8.543 -2.277 -13.861 1.00 0.00 33 PRO A N 15
ATOM 16331 C CA . PRO A 1 33 ? 9.840 -2.051 -14.528 1.00 0.00 33 PRO A CA 15
ATOM 16332 C C . PRO A 1 33 ? 9.646 -1.106 -15.733 1.00 0.00 33 PRO A C 15
ATOM 16333 O O . PRO A 1 33 ? 9.252 0.035 -15.517 1.00 0.00 33 PRO A O 15
ATOM 16337 N N . GLN A 1 34 ? 9.923 -1.556 -16.959 1.00 0.00 34 GLN A N 15
ATOM 16338 C CA . GLN A 1 34 ? 9.685 -0.766 -18.192 1.00 0.00 34 GLN A CA 15
ATOM 16339 C C . GLN A 1 34 ? 9.149 -1.559 -19.402 1.00 0.00 34 GLN A C 15
ATOM 16340 O O . GLN A 1 34 ? 9.055 -1.044 -20.513 1.00 0.00 34 GLN A O 15
ATOM 16349 N N . ASP A 1 35 ? 8.667 -2.770 -19.126 1.00 0.00 35 ASP A N 15
ATOM 16350 C CA . ASP A 1 35 ? 8.150 -3.742 -20.115 1.00 0.00 35 ASP A CA 15
ATOM 16351 C C . ASP A 1 35 ? 7.689 -5.001 -19.364 1.00 0.00 35 ASP A C 15
ATOM 16352 O O . ASP A 1 35 ? 8.147 -5.240 -18.248 1.00 0.00 35 ASP A O 15
ATOM 16358 N N . LEU A 1 36 ? 6.701 -5.695 -19.936 1.00 0.00 36 LEU A N 15
ATOM 16359 C CA . LEU A 1 36 ? 6.067 -6.898 -19.343 1.00 0.00 36 LEU A CA 15
ATOM 16360 C C . LEU A 1 36 ? 5.612 -6.737 -17.878 1.00 0.00 36 LEU A C 15
ATOM 16361 O O . LEU A 1 36 ? 6.226 -7.245 -16.942 1.00 0.00 36 LEU A O 15
ATOM 16367 N N . ASN A 1 37 ? 4.502 -6.015 -17.726 1.00 0.00 37 ASN A N 15
ATOM 16368 C CA . ASN A 1 37 ? 3.840 -5.779 -16.423 1.00 0.00 37 ASN A CA 15
ATOM 16369 C C . ASN A 1 37 ? 2.449 -5.150 -16.622 1.00 0.00 37 ASN A C 15
ATOM 16370 O O . ASN A 1 37 ? 2.187 -3.998 -16.273 1.00 0.00 37 ASN A O 15
ATOM 16378 N N . ASP A 1 38 ? 1.512 -6.005 -17.026 1.00 0.00 38 ASP A N 15
ATOM 16379 C CA . ASP A 1 38 ? 0.130 -5.576 -17.344 1.00 0.00 38 ASP A CA 15
ATOM 16380 C C . ASP A 1 38 ? -0.872 -5.883 -16.212 1.00 0.00 38 ASP A C 15
ATOM 16381 O O . ASP A 1 38 ? -2.076 -6.008 -16.432 1.00 0.00 38 ASP A O 15
ATOM 16387 N N . SER A 1 39 ? -0.333 -5.827 -14.998 1.00 0.00 39 SER A N 15
ATOM 16388 C CA . SER A 1 39 ? -1.009 -6.215 -13.737 1.00 0.00 39 SER A CA 15
ATOM 16389 C C . SER A 1 39 ? -0.242 -5.818 -12.442 1.00 0.00 39 SER A C 15
ATOM 16390 O O . SER A 1 39 ? -0.246 -6.586 -11.478 1.00 0.00 39 SER A O 15
ATOM 16395 N N . PRO A 1 40 ? 0.313 -4.593 -12.333 1.00 0.00 40 PRO A N 15
ATOM 16396 C CA . PRO A 1 40 ? 1.178 -4.183 -11.201 1.00 0.00 40 PRO A CA 15
ATOM 16397 C C . PRO A 1 40 ? 0.374 -3.972 -9.896 1.00 0.00 40 PRO A C 15
ATOM 16398 O O . PRO A 1 40 ? -0.740 -4.480 -9.747 1.00 0.00 40 PRO A O 15
ATOM 16402 N N . LEU A 1 41 ? 0.944 -3.207 -8.960 1.00 0.00 41 LEU A N 15
ATOM 16403 C CA . LEU A 1 41 ? 0.202 -2.722 -7.778 1.00 0.00 41 LEU A CA 15
ATOM 16404 C C . LEU A 1 41 ? -0.026 -1.211 -7.893 1.00 0.00 41 LEU A C 15
ATOM 16405 O O . LEU A 1 41 ? 0.931 -0.443 -7.991 1.00 0.00 41 LEU A O 15
ATOM 16411 N N . LYS A 1 42 ? -1.292 -0.870 -8.094 1.00 0.00 42 LYS A N 15
ATOM 16412 C CA . LYS A 1 42 ? -1.735 0.525 -8.217 1.00 0.00 42 LYS A CA 15
ATOM 16413 C C . LYS A 1 42 ? -2.714 0.938 -7.115 1.00 0.00 42 LYS A C 15
ATOM 16414 O O . LYS A 1 42 ? -3.693 0.254 -6.810 1.00 0.00 42 LYS A O 15
ATOM 16424 N N . PHE A 1 43 ? -2.304 1.996 -6.434 1.00 0.00 43 PHE A N 15
ATOM 16425 C CA . PHE A 1 43 ? -3.088 2.604 -5.353 1.00 0.00 43 PHE A CA 15
ATOM 16426 C C . PHE A 1 43 ? -3.405 4.085 -5.613 1.00 0.00 43 PHE A C 15
ATOM 16427 O O . PHE A 1 43 ? -2.529 4.885 -5.934 1.00 0.00 43 PHE A O 15
ATOM 16441 N N . ILE A 1 44 ? -4.671 4.403 -5.373 1.00 0.00 44 ILE A N 15
ATOM 16442 C CA . ILE A 1 44 ? -5.250 5.754 -5.539 1.00 0.00 44 ILE A CA 15
ATOM 16443 C C . ILE A 1 44 ? -5.594 6.322 -4.141 1.00 0.00 44 ILE A C 15
ATOM 16444 O O . ILE A 1 44 ? -5.472 5.655 -3.110 1.00 0.00 44 ILE A O 15
ATOM 16450 N N . LEU A 1 45 ? -6.149 7.529 -4.141 1.00 0.00 45 LEU A N 15
ATOM 16451 C CA . LEU A 1 45 ? -6.505 8.275 -2.924 1.00 0.00 45 LEU A CA 15
ATOM 16452 C C . LEU A 1 45 ? -7.926 8.838 -3.012 1.00 0.00 45 LEU A C 15
ATOM 16453 O O . LEU A 1 45 ? -8.284 9.464 -4.006 1.00 0.00 45 LEU A O 15
ATOM 16459 N N . SER A 1 46 ? -8.744 8.345 -2.085 1.00 0.00 46 SER A N 15
ATOM 16460 C CA . SER A 1 46 ? -10.191 8.632 -1.954 1.00 0.00 46 SER A CA 15
ATOM 16461 C C . SER A 1 46 ? -11.025 7.981 -3.069 1.00 0.00 46 SER A C 15
ATOM 16462 O O . SER A 1 46 ? -10.515 7.232 -3.902 1.00 0.00 46 SER A O 15
ATOM 16467 N N . THR A 1 47 ? -12.321 7.984 -2.795 1.00 0.00 47 THR A N 15
ATOM 16468 C CA . THR A 1 47 ? -13.376 7.496 -3.706 1.00 0.00 47 THR A CA 15
ATOM 16469 C C . THR A 1 47 ? -14.580 8.451 -3.629 1.00 0.00 47 THR A C 15
ATOM 16470 O O . THR A 1 47 ? -14.496 9.576 -4.115 1.00 0.00 47 THR A O 15
ATOM 16476 N N . SER A 1 48 ? -15.549 8.093 -2.787 1.00 0.00 48 SER A N 15
ATOM 16477 C CA . SER A 1 48 ? -16.823 8.828 -2.596 1.00 0.00 48 SER A CA 15
ATOM 16478 C C . SER A 1 48 ? -17.699 8.187 -1.506 1.00 0.00 48 SER A C 15
ATOM 16479 O O . SER A 1 48 ? -18.641 7.442 -1.769 1.00 0.00 48 SER A O 15
ATOM 16484 N N . ASP A 1 49 ? -17.287 8.409 -0.254 1.00 0.00 49 ASP A N 15
ATOM 16485 C CA . ASP A 1 49 ? -17.908 7.855 0.977 1.00 0.00 49 ASP A CA 15
ATOM 16486 C C . ASP A 1 49 ? -17.985 6.307 1.068 1.00 0.00 49 ASP A C 15
ATOM 16487 O O . ASP A 1 49 ? -18.490 5.768 2.048 1.00 0.00 49 ASP A O 15
ATOM 16493 N N . ASP A 1 50 ? -17.515 5.621 0.027 1.00 0.00 50 ASP A N 15
ATOM 16494 C CA . ASP A 1 50 ? -17.464 4.148 -0.070 1.00 0.00 50 ASP A CA 15
ATOM 16495 C C . ASP A 1 50 ? -16.024 3.676 -0.368 1.00 0.00 50 ASP A C 15
ATOM 16496 O O . ASP A 1 50 ? -15.718 3.081 -1.399 1.00 0.00 50 ASP A O 15
ATOM 16502 N N . SER A 1 51 ? -15.126 4.057 0.533 1.00 0.00 51 SER A N 15
ATOM 16503 C CA . SER A 1 51 ? -13.681 3.765 0.446 1.00 0.00 51 SER A CA 15
ATOM 16504 C C . SER A 1 51 ? -13.303 2.327 0.827 1.00 0.00 51 SER A C 15
ATOM 16505 O O . SER A 1 51 ? -13.777 1.776 1.816 1.00 0.00 51 SER A O 15
ATOM 16510 N N . ASP A 1 52 ? -12.319 1.812 0.092 1.00 0.00 52 ASP A N 15
ATOM 16511 C CA . ASP A 1 52 ? -11.868 0.404 0.201 1.00 0.00 52 ASP A CA 15
ATOM 16512 C C . ASP A 1 52 ? -10.878 0.166 1.358 1.00 0.00 52 ASP A C 15
ATOM 16513 O O . ASP A 1 52 ? -11.038 -0.773 2.138 1.00 0.00 52 ASP A O 15
ATOM 16519 N N . TYR A 1 53 ? -9.821 0.981 1.406 1.00 0.00 53 TYR A N 15
ATOM 16520 C CA . TYR A 1 53 ? -8.816 0.939 2.486 1.00 0.00 53 TYR A CA 15
ATOM 16521 C C . TYR A 1 53 ? -9.086 1.965 3.592 1.00 0.00 53 TYR A C 15
ATOM 16522 O O . TYR A 1 53 ? -9.197 3.168 3.344 1.00 0.00 53 TYR A O 15
ATOM 16537 N N . ILE A 1 54 ? -9.030 1.447 4.814 1.00 0.00 54 ILE A N 15
ATOM 16538 C CA . ILE A 1 54 ? -9.223 2.233 6.045 1.00 0.00 54 ILE A CA 15
ATOM 16539 C C . ILE A 1 54 ? -7.865 2.367 6.750 1.00 0.00 54 ILE A C 15
ATOM 16540 O O . ILE A 1 54 ? -7.243 1.379 7.148 1.00 0.00 54 ILE A O 15
ATOM 16546 N N . CYS A 1 55 ? -7.346 3.587 6.649 1.00 0.00 55 CYS A N 15
ATOM 16547 C CA . CYS A 1 55 ? -6.101 4.024 7.307 1.00 0.00 55 CYS A CA 15
ATOM 16548 C C . CYS A 1 55 ? -6.241 3.977 8.836 1.00 0.00 55 CYS A C 15
ATOM 16549 O O . CYS A 1 55 ? -6.933 4.800 9.433 1.00 0.00 55 CYS A O 15
ATOM 16553 N N . LYS A 1 56 ? -5.673 2.918 9.404 1.00 0.00 56 LYS A N 15
ATOM 16554 C CA . LYS A 1 56 ? -5.665 2.681 10.859 1.00 0.00 56 LYS A CA 15
ATOM 16555 C C . LYS A 1 56 ? -4.705 3.665 11.550 1.00 0.00 56 LYS A C 15
ATOM 16556 O O . LYS A 1 56 ? -5.147 4.591 12.229 1.00 0.00 56 LYS A O 15
ATOM 16566 N N . TYR A 1 57 ? -3.407 3.477 11.309 1.00 0.00 57 TYR A N 15
ATOM 16567 C CA . TYR A 1 57 ? -2.348 4.332 11.879 1.00 0.00 57 TYR A CA 15
ATOM 16568 C C . TYR A 1 57 ? -1.006 4.112 11.165 1.00 0.00 57 TYR A C 15
ATOM 16569 O O . TYR A 1 57 ? -0.645 2.996 10.785 1.00 0.00 57 TYR A O 15
ATOM 16584 N N . ILE A 1 58 ? -0.403 5.241 10.816 1.00 0.00 58 ILE A N 15
ATOM 16585 C CA . ILE A 1 58 ? 0.987 5.315 10.322 1.00 0.00 58 ILE A CA 15
ATOM 16586 C C . ILE A 1 58 ? 1.985 5.125 11.480 1.00 0.00 58 ILE A C 15
ATOM 16587 O O . ILE A 1 58 ? 1.897 5.734 12.545 1.00 0.00 58 ILE A O 15
ATOM 16593 N N . ASN A 1 59 ? 3.039 4.413 11.129 1.00 0.00 59 ASN A N 15
ATOM 16594 C CA . ASN A 1 59 ? 4.219 4.180 11.967 1.00 0.00 59 ASN A CA 15
ATOM 16595 C C . ASN A 1 59 ? 5.421 4.969 11.439 1.00 0.00 59 ASN A C 15
ATOM 16596 O O . ASN A 1 59 ? 6.061 4.620 10.442 1.00 0.00 59 ASN A O 15
ATOM 16604 N N . THR A 1 60 ? 5.697 6.048 12.166 1.00 0.00 60 THR A N 15
ATOM 16605 C CA . THR A 1 60 ? 6.857 6.941 11.924 1.00 0.00 60 THR A CA 15
ATOM 16606 C C . THR A 1 60 ? 8.240 6.297 12.210 1.00 0.00 60 THR A C 15
ATOM 16607 O O . THR A 1 60 ? 9.279 6.943 12.113 1.00 0.00 60 THR A O 15
ATOM 16613 N N . GLU A 1 61 ? 8.237 4.974 12.401 1.00 0.00 61 GLU A N 15
ATOM 16614 C CA . GLU A 1 61 ? 9.430 4.128 12.633 1.00 0.00 61 GLU A CA 15
ATOM 16615 C C . GLU A 1 61 ? 10.329 3.987 11.385 1.00 0.00 61 GLU A C 15
ATOM 16616 O O . GLU A 1 61 ? 11.543 4.165 11.437 1.00 0.00 61 GLU A O 15
ATOM 16623 N N . HIS A 1 62 ? 9.716 3.478 10.320 1.00 0.00 62 HIS A N 15
ATOM 16624 C CA . HIS A 1 62 ? 10.301 3.357 8.973 1.00 0.00 62 HIS A CA 15
ATOM 16625 C C . HIS A 1 62 ? 9.342 3.950 7.926 1.00 0.00 62 HIS A C 15
ATOM 16626 O O . HIS A 1 62 ? 8.934 3.273 6.987 1.00 0.00 62 HIS A O 15
ATOM 16635 N N . LYS A 1 63 ? 8.757 5.090 8.310 1.00 0.00 63 LYS A N 15
ATOM 16636 C CA . LYS A 1 63 ? 7.881 5.934 7.464 1.00 0.00 63 LYS A CA 15
ATOM 16637 C C . LYS A 1 63 ? 6.781 5.146 6.708 1.00 0.00 63 LYS A C 15
ATOM 16638 O O . LYS A 1 63 ? 6.422 5.453 5.570 1.00 0.00 63 LYS A O 15
ATOM 16648 N N . GLN A 1 64 ? 6.148 4.231 7.438 1.00 0.00 64 GLN A N 15
ATOM 16649 C CA . GLN A 1 64 ? 5.247 3.197 6.885 1.00 0.00 64 GLN A CA 15
ATOM 16650 C C . GLN A 1 64 ? 3.888 3.166 7.586 1.00 0.00 64 GLN A C 15
ATOM 16651 O O . GLN A 1 64 ? 3.795 3.446 8.776 1.00 0.00 64 GLN A O 15
ATOM 16660 N N . LEU A 1 65 ? 2.881 2.700 6.867 1.00 0.00 65 LEU A N 15
ATOM 16661 C CA . LEU A 1 65 ? 1.484 2.750 7.334 1.00 0.00 65 LEU A CA 15
ATOM 16662 C C . LEU A 1 65 ? 0.797 1.384 7.384 1.00 0.00 65 LEU A C 15
ATOM 16663 O O . LEU A 1 65 ? 1.086 0.501 6.577 1.00 0.00 65 LEU A O 15
ATOM 16669 N N . THR A 1 66 ? -0.089 1.267 8.367 1.00 0.00 66 THR A N 15
ATOM 16670 C CA . THR A 1 66 ? -0.846 0.031 8.636 1.00 0.00 66 THR A CA 15
ATOM 16671 C C . THR A 1 66 ? -2.344 0.327 8.444 1.00 0.00 66 THR A C 15
ATOM 16672 O O . THR A 1 66 ? -2.912 1.188 9.117 1.00 0.00 66 THR A O 15
ATOM 16678 N N . LEU A 1 67 ? -2.873 -0.237 7.361 1.00 0.00 67 LEU A N 15
ATOM 16679 C CA . LEU A 1 67 ? -4.260 -0.004 6.884 1.00 0.00 67 LEU A CA 15
ATOM 16680 C C . LEU A 1 67 ? -4.980 -1.346 6.687 1.00 0.00 67 LEU A C 15
ATOM 16681 O O . LEU A 1 67 ? -4.367 -2.290 6.201 1.00 0.00 67 LEU A O 15
ATOM 16687 N N . TYR A 1 68 ? -6.292 -1.377 6.888 1.00 0.00 68 TYR A N 15
ATOM 16688 C CA . TYR A 1 68 ? -7.096 -2.584 6.596 1.00 0.00 68 TYR A CA 15
ATOM 16689 C C . TYR A 1 68 ? -8.220 -2.324 5.588 1.00 0.00 68 TYR A C 15
ATOM 16690 O O . TYR A 1 68 ? -8.809 -1.244 5.548 1.00 0.00 68 TYR A O 15
ATOM 16705 N N . ASN A 1 69 ? -8.358 -3.271 4.671 1.00 0.00 69 ASN A N 15
ATOM 16706 C CA . ASN A 1 69 ? -9.377 -3.217 3.607 1.00 0.00 69 ASN A CA 15
ATOM 16707 C C . ASN A 1 69 ? -10.719 -3.768 4.105 1.00 0.00 69 ASN A C 15
ATOM 16708 O O . ASN A 1 69 ? -10.815 -4.928 4.516 1.00 0.00 69 ASN A O 15
ATOM 16716 N N . LYS A 1 70 ? -11.744 -2.953 3.877 1.00 0.00 70 LYS A N 15
ATOM 16717 C CA . LYS A 1 70 ? -13.125 -3.224 4.326 1.00 0.00 70 LYS A CA 15
ATOM 16718 C C . LYS A 1 70 ? -14.036 -3.745 3.186 1.00 0.00 70 LYS A C 15
ATOM 16719 O O . LYS A 1 70 ? -15.261 -3.747 3.286 1.00 0.00 70 LYS A O 15
ATOM 16729 N N . ASN A 1 71 ? -13.401 -4.294 2.150 1.00 0.00 71 ASN A N 15
ATOM 16730 C CA . ASN A 1 71 ? -14.068 -4.989 1.028 1.00 0.00 71 ASN A CA 15
ATOM 16731 C C . ASN A 1 71 ? -13.852 -6.512 0.986 1.00 0.00 71 ASN A C 15
ATOM 16732 O O . ASN A 1 71 ? -14.578 -7.207 0.279 1.00 0.00 71 ASN A O 15
ATOM 16740 N N . ASN A 1 72 ? -12.702 -6.957 1.491 1.00 0.00 72 ASN A N 15
ATOM 16741 C CA . ASN A 1 72 ? -12.384 -8.396 1.595 1.00 0.00 72 ASN A CA 15
ATOM 16742 C C . ASN A 1 72 ? -12.963 -9.039 2.871 1.00 0.00 72 ASN A C 15
ATOM 16743 O O . ASN A 1 72 ? -14.130 -9.417 2.894 1.00 0.00 72 ASN A O 15
ATOM 16751 N N . SER A 1 73 ? -12.150 -9.090 3.927 1.00 0.00 73 SER A N 15
ATOM 16752 C CA . SER A 1 73 ? -12.487 -9.697 5.233 1.00 0.00 73 SER A CA 15
ATOM 16753 C C . SER A 1 73 ? -11.403 -9.353 6.268 1.00 0.00 73 SER A C 15
ATOM 16754 O O . SER A 1 73 ? -10.501 -10.135 6.554 1.00 0.00 73 SER A O 15
ATOM 16759 N N . SER A 1 74 ? -11.407 -8.084 6.680 1.00 0.00 74 SER A N 15
ATOM 16760 C CA . SER A 1 74 ? -10.440 -7.522 7.657 1.00 0.00 74 SER A CA 15
ATOM 16761 C C . SER A 1 74 ? -8.952 -7.772 7.329 1.00 0.00 74 SER A C 15
ATOM 16762 O O . SER A 1 74 ? -8.153 -8.180 8.173 1.00 0.00 74 SER A O 15
ATOM 16767 N N . ILE A 1 75 ? -8.547 -7.283 6.163 1.00 0.00 75 ILE A N 15
ATOM 16768 C CA . ILE A 1 75 ? -7.187 -7.530 5.633 1.00 0.00 75 ILE A CA 15
ATOM 16769 C C . ILE A 1 75 ? -6.276 -6.301 5.805 1.00 0.00 75 ILE A C 15
ATOM 16770 O O . ILE A 1 75 ? -6.413 -5.281 5.128 1.00 0.00 75 ILE A O 15
ATOM 16776 N N . VAL A 1 76 ? -5.387 -6.450 6.779 1.00 0.00 76 VAL A N 15
ATOM 16777 C CA . VAL A 1 76 ? -4.508 -5.372 7.284 1.00 0.00 76 VAL A CA 15
ATOM 16778 C C . VAL A 1 76 ? -3.148 -5.467 6.575 1.00 0.00 76 VAL A C 15
ATOM 16779 O O . VAL A 1 76 ? -2.494 -6.502 6.583 1.00 0.00 76 VAL A O 15
ATOM 16784 N N . ILE A 1 77 ? -2.757 -4.378 5.936 1.00 0.00 77 ILE A N 15
ATOM 16785 C CA . ILE A 1 77 ? -1.497 -4.265 5.176 1.00 0.00 77 ILE A CA 15
ATOM 16786 C C . ILE A 1 77 ? -0.608 -3.141 5.737 1.00 0.00 77 ILE A C 15
ATOM 16787 O O . ILE A 1 77 ? -1.091 -2.043 6.018 1.00 0.00 77 ILE A O 15
ATOM 16793 N N . GLU A 1 78 ? 0.658 -3.474 5.974 1.00 0.00 78 GLU A N 15
ATOM 16794 C CA . GLU A 1 78 ? 1.665 -2.498 6.446 1.00 0.00 78 GLU A CA 15
ATOM 16795 C C . GLU A 1 78 ? 2.759 -2.337 5.390 1.00 0.00 78 GLU A C 15
ATOM 16796 O O . GLU A 1 78 ? 3.511 -3.267 5.092 1.00 0.00 78 GLU A O 15
ATOM 16803 N N . ILE A 1 79 ? 2.717 -1.175 4.749 1.00 0.00 79 ILE A N 15
ATOM 16804 C CA . ILE A 1 79 ? 3.571 -0.925 3.572 1.00 0.00 79 ILE A CA 15
ATOM 16805 C C . ILE A 1 79 ? 4.386 0.376 3.684 1.00 0.00 79 ILE A C 15
ATOM 16806 O O . ILE A 1 79 ? 3.901 1.373 4.228 1.00 0.00 79 ILE A O 15
ATOM 16812 N N . PHE A 1 80 ? 5.672 0.261 3.336 1.00 0.00 80 PHE A N 15
ATOM 16813 C CA . PHE A 1 80 ? 6.642 1.378 3.378 1.00 0.00 80 PHE A CA 15
ATOM 16814 C C . PHE A 1 80 ? 6.990 1.856 1.973 1.00 0.00 80 PHE A C 15
ATOM 16815 O O . PHE A 1 80 ? 7.519 1.103 1.156 1.00 0.00 80 PHE A O 15
ATOM 16829 N N . ILE A 1 81 ? 6.859 3.174 1.850 1.00 0.00 81 ILE A N 15
ATOM 16830 C CA . ILE A 1 81 ? 6.999 3.963 0.623 1.00 0.00 81 ILE A CA 15
ATOM 16831 C C . ILE A 1 81 ? 8.109 5.000 0.888 1.00 0.00 81 ILE A C 15
ATOM 16832 O O . ILE A 1 81 ? 7.836 6.022 1.529 1.00 0.00 81 ILE A O 15
ATOM 16838 N N . PRO A 1 82 ? 9.375 4.623 0.646 1.00 0.00 82 PRO A N 15
ATOM 16839 C CA . PRO A 1 82 ? 10.525 5.515 0.837 1.00 0.00 82 PRO A CA 15
ATOM 16840 C C . PRO A 1 82 ? 10.675 6.467 -0.362 1.00 0.00 82 PRO A C 15
ATOM 16841 O O . PRO A 1 82 ? 10.073 7.538 -0.389 1.00 0.00 82 PRO A O 15
ATOM 16845 N N . ASN A 1 83 ? 11.445 6.002 -1.349 1.00 0.00 83 ASN A N 15
ATOM 16846 C CA . ASN A 1 83 ? 11.919 6.688 -2.566 1.00 0.00 83 ASN A CA 15
ATOM 16847 C C . ASN A 1 83 ? 12.985 5.767 -3.197 1.00 0.00 83 ASN A C 15
ATOM 16848 O O . ASN A 1 83 ? 13.027 4.583 -2.858 1.00 0.00 83 ASN A O 15
ATOM 16856 N N . ASP A 1 84 ? 13.789 6.289 -4.131 1.00 0.00 84 ASP A N 15
ATOM 16857 C CA . ASP A 1 84 ? 14.942 5.593 -4.755 1.00 0.00 84 ASP A CA 15
ATOM 16858 C C . ASP A 1 84 ? 14.647 4.138 -5.178 1.00 0.00 84 ASP A C 15
ATOM 16859 O O . ASP A 1 84 ? 15.458 3.233 -4.986 1.00 0.00 84 ASP A O 15
ATOM 16865 N N . ASN A 1 85 ? 13.463 3.952 -5.761 1.00 0.00 85 ASN A N 15
ATOM 16866 C CA . ASN A 1 85 ? 12.960 2.646 -6.238 1.00 0.00 85 ASN A CA 15
ATOM 16867 C C . ASN A 1 85 ? 13.000 1.600 -5.108 1.00 0.00 85 ASN A C 15
ATOM 16868 O O . ASN A 1 85 ? 13.931 0.806 -5.013 1.00 0.00 85 ASN A O 15
ATOM 16876 N N . LYS A 1 86 ? 12.028 1.700 -4.199 1.00 0.00 86 LYS A N 15
ATOM 16877 C CA . LYS A 1 86 ? 11.873 0.769 -3.058 1.00 0.00 86 LYS A CA 15
ATOM 16878 C C . LYS A 1 86 ? 10.519 0.939 -2.359 1.00 0.00 86 LYS A C 15
ATOM 16879 O O . LYS A 1 86 ? 10.009 2.054 -2.269 1.00 0.00 86 LYS A O 15
ATOM 16889 N N . ILE A 1 87 ? 9.878 -0.204 -2.146 1.00 0.00 87 ILE A N 15
ATOM 16890 C CA . ILE A 1 87 ? 8.672 -0.378 -1.304 1.00 0.00 87 ILE A CA 15
ATOM 16891 C C . ILE A 1 87 ? 8.635 -1.816 -0.746 1.00 0.00 87 ILE A C 15
ATOM 16892 O O . ILE A 1 87 ? 9.093 -2.762 -1.387 1.00 0.00 87 ILE A O 15
ATOM 16898 N N . LEU A 1 88 ? 8.150 -1.918 0.486 1.00 0.00 88 LEU A N 15
ATOM 16899 C CA . LEU A 1 88 ? 7.792 -3.208 1.108 1.00 0.00 88 LEU A CA 15
ATOM 16900 C C . LEU A 1 88 ? 6.308 -3.266 1.478 1.00 0.00 88 LEU A C 15
ATOM 16901 O O . LEU A 1 88 ? 5.764 -2.291 1.995 1.00 0.00 88 LEU A O 15
ATOM 16907 N N . LEU A 1 89 ? 5.696 -4.403 1.161 1.00 0.00 89 LEU A N 15
ATOM 16908 C CA . LEU A 1 89 ? 4.282 -4.695 1.478 1.00 0.00 89 LEU A CA 15
ATOM 16909 C C . LEU A 1 89 ? 4.138 -6.002 2.277 1.00 0.00 89 LEU A C 15
ATOM 16910 O O . LEU A 1 89 ? 4.791 -7.009 1.988 1.00 0.00 89 LEU A O 15
ATOM 16916 N N . THR A 1 90 ? 3.283 -5.928 3.293 1.00 0.00 90 THR A N 15
ATOM 16917 C CA . THR A 1 90 ? 2.854 -7.089 4.106 1.00 0.00 90 THR A CA 15
ATOM 16918 C C . THR A 1 90 ? 1.323 -7.253 4.087 1.00 0.00 90 THR A C 15
ATOM 16919 O O . THR A 1 90 ? 0.589 -6.277 3.958 1.00 0.00 90 THR A O 15
ATOM 16925 N N . ILE A 1 91 ? 0.892 -8.500 4.258 1.00 0.00 91 ILE A N 15
ATOM 16926 C CA . ILE A 1 91 ? -0.529 -8.906 4.316 1.00 0.00 91 ILE A CA 15
ATOM 16927 C C . ILE A 1 91 ? -0.731 -9.552 5.698 1.00 0.00 91 ILE A C 15
ATOM 16928 O O . ILE A 1 91 ? 0.102 -10.331 6.160 1.00 0.00 91 ILE A O 15
ATOM 16934 N N . MET A 1 92 ? -1.778 -9.087 6.359 1.00 0.00 92 MET A N 15
ATOM 16935 C CA . MET A 1 92 ? -2.313 -9.590 7.641 1.00 0.00 92 MET A CA 15
ATOM 16936 C C . MET A 1 92 ? -3.842 -9.668 7.524 1.00 0.00 92 MET A C 15
ATOM 16937 O O . MET A 1 92 ? -4.434 -9.214 6.542 1.00 0.00 92 MET A O 15
ATOM 16943 N N . ASN A 1 93 ? -4.478 -10.102 8.606 1.00 0.00 93 ASN A N 15
ATOM 16944 C CA . ASN A 1 93 ? -5.941 -10.226 8.670 1.00 0.00 93 ASN A CA 15
ATOM 16945 C C . ASN A 1 93 ? -6.359 -10.329 10.142 1.00 0.00 93 ASN A C 15
ATOM 16946 O O . ASN A 1 93 ? -5.810 -11.139 10.889 1.00 0.00 93 ASN A O 15
ATOM 16954 N N . THR A 1 94 ? -7.316 -9.486 10.519 1.00 0.00 94 THR A N 15
ATOM 16955 C CA . THR A 1 94 ? -7.862 -9.386 11.895 1.00 0.00 94 THR A CA 15
ATOM 16956 C C . THR A 1 94 ? -8.485 -10.715 12.383 1.00 0.00 94 THR A C 15
ATOM 16957 O O . THR A 1 94 ? -8.782 -10.869 13.566 1.00 0.00 94 THR A O 15
ATOM 16963 N N . GLU A 1 95 ? -8.756 -11.624 11.443 1.00 0.00 95 GLU A N 15
ATOM 16964 C CA . GLU A 1 95 ? -9.341 -12.954 11.720 1.00 0.00 95 GLU A CA 15
ATOM 16965 C C . GLU A 1 95 ? -8.667 -14.144 10.993 1.00 0.00 95 GLU A C 15
ATOM 16966 O O . GLU A 1 95 ? -9.339 -15.055 10.508 1.00 0.00 95 GLU A O 15
ATOM 16973 N N . ALA A 1 96 ? -7.334 -14.130 10.922 1.00 0.00 96 ALA A N 15
ATOM 16974 C CA . ALA A 1 96 ? -6.561 -15.224 10.288 1.00 0.00 96 ALA A CA 15
ATOM 16975 C C . ALA A 1 96 ? -5.469 -15.824 11.200 1.00 0.00 96 ALA A C 15
ATOM 16976 O O . ALA A 1 96 ? -5.408 -15.507 12.388 1.00 0.00 96 ALA A O 15
ATOM 16979 N N . LEU A 1 97 ? -4.578 -16.628 10.611 1.00 0.00 97 LEU A N 15
ATOM 16980 C CA . LEU A 1 97 ? -3.505 -17.357 11.319 1.00 0.00 97 LEU A CA 15
ATOM 16981 C C . LEU A 1 97 ? -2.445 -17.826 10.301 1.00 0.00 97 LEU A C 15
ATOM 16982 O O . LEU A 1 97 ? -2.574 -18.884 9.688 1.00 0.00 97 LEU A O 15
ATOM 16988 N N . GLY A 1 98 ? -1.545 -16.887 9.975 1.00 0.00 98 GLY A N 15
ATOM 16989 C CA . GLY A 1 98 ? -0.406 -17.160 9.073 1.00 0.00 98 GLY A CA 15
ATOM 16990 C C . GLY A 1 98 ? -0.442 -16.337 7.777 1.00 0.00 98 GLY A C 15
ATOM 16991 O O . GLY A 1 98 ? -1.211 -16.623 6.861 1.00 0.00 98 GLY A O 15
ATOM 16993 N N . THR A 1 99 ? 0.395 -15.304 7.755 1.00 0.00 99 THR A N 15
ATOM 16994 C CA . THR A 1 99 ? 0.545 -14.398 6.594 1.00 0.00 99 THR A CA 15
ATOM 16995 C C . THR A 1 99 ? 1.898 -13.681 6.620 1.00 0.00 99 THR A C 15
ATOM 16996 O O . THR A 1 99 ? 2.147 -12.821 7.464 1.00 0.00 99 THR A O 15
ATOM 17002 N N . SER A 1 100 ? 2.836 -14.241 5.861 1.00 0.00 100 SER A N 15
ATOM 17003 C CA . SER A 1 100 ? 4.180 -13.638 5.712 1.00 0.00 100 SER A CA 15
ATOM 17004 C C . SER A 1 100 ? 4.601 -13.488 4.233 1.00 0.00 100 SER A C 15
ATOM 17005 O O . SER A 1 100 ? 5.440 -14.248 3.747 1.00 0.00 100 SER A O 15
ATOM 17010 N N . PRO A 1 101 ? 4.008 -12.527 3.502 1.00 0.00 101 PRO A N 15
ATOM 17011 C CA . PRO A 1 101 ? 4.317 -12.297 2.075 1.00 0.00 101 PRO A CA 15
ATOM 17012 C C . PRO A 1 101 ? 5.668 -11.594 1.859 1.00 0.00 101 PRO A C 15
ATOM 17013 O O . PRO A 1 101 ? 6.426 -11.992 0.982 1.00 0.00 101 PRO A O 15
ATOM 17017 N N . ARG A 1 102 ? 5.861 -10.477 2.569 1.00 0.00 102 ARG A N 15
ATOM 17018 C CA . ARG A 1 102 ? 7.111 -9.696 2.658 1.00 0.00 102 ARG A CA 15
ATOM 17019 C C . ARG A 1 102 ? 7.691 -9.386 1.265 1.00 0.00 102 ARG A C 15
ATOM 17020 O O . ARG A 1 102 ? 8.757 -9.846 0.858 1.00 0.00 102 ARG A O 15
ATOM 17034 N N . MET A 1 103 ? 6.998 -8.458 0.610 1.00 0.00 103 MET A N 15
ATOM 17035 C CA . MET A 1 103 ? 7.235 -8.167 -0.812 1.00 0.00 103 MET A CA 15
ATOM 17036 C C . MET A 1 103 ? 7.996 -6.851 -0.991 1.00 0.00 103 MET A C 15
ATOM 17037 O O . MET A 1 103 ? 7.545 -5.787 -0.563 1.00 0.00 103 MET A O 15
ATOM 17043 N N . THR A 1 104 ? 9.171 -7.006 -1.598 1.00 0.00 104 THR A N 15
ATOM 17044 C CA . THR A 1 104 ? 10.126 -5.916 -1.870 1.00 0.00 104 THR A CA 15
ATOM 17045 C C . THR A 1 104 ? 10.218 -5.640 -3.370 1.00 0.00 104 THR A C 15
ATOM 17046 O O . THR A 1 104 ? 10.740 -6.424 -4.166 1.00 0.00 104 THR A O 15
ATOM 17052 N N . PHE A 1 105 ? 9.509 -4.582 -3.736 1.00 0.00 105 PHE A N 15
ATOM 17053 C CA . PHE A 1 105 ? 9.349 -4.138 -5.126 1.00 0.00 105 PHE A CA 15
ATOM 17054 C C . PHE A 1 105 ? 10.024 -2.780 -5.268 1.00 0.00 105 PHE A C 15
ATOM 17055 O O . PHE A 1 105 ? 9.916 -1.907 -4.403 1.00 0.00 105 PHE A O 15
ATOM 17069 N N . ILE A 1 106 ? 10.848 -2.676 -6.305 1.00 0.00 106 ILE A N 15
ATOM 17070 C CA . ILE A 1 106 ? 11.598 -1.448 -6.586 1.00 0.00 106 ILE A CA 15
ATOM 17071 C C . ILE A 1 106 ? 11.118 -0.826 -7.904 1.00 0.00 106 ILE A C 15
ATOM 17072 O O . ILE A 1 106 ? 10.732 -1.546 -8.830 1.00 0.00 106 ILE A O 15
ATOM 17078 N N . LYS A 1 107 ? 10.933 0.499 -7.886 1.00 0.00 107 LYS A N 15
ATOM 17079 C CA . LYS A 1 107 ? 10.430 1.291 -9.023 1.00 0.00 107 LYS A CA 15
ATOM 17080 C C . LYS A 1 107 ? 11.488 1.342 -10.134 1.00 0.00 107 LYS A C 15
ATOM 17081 O O . LYS A 1 107 ? 12.334 2.231 -10.182 1.00 0.00 107 LYS A O 15
ATOM 17091 N N . HIS A 1 108 ? 11.515 0.213 -10.842 1.00 0.00 108 HIS A N 15
ATOM 17092 C CA . HIS A 1 108 ? 12.436 -0.183 -11.930 1.00 0.00 108 HIS A CA 15
ATOM 17093 C C . HIS A 1 108 ? 13.592 -1.002 -11.332 1.00 0.00 108 HIS A C 15
ATOM 17094 O O . HIS A 1 108 ? 14.280 -0.568 -10.411 1.00 0.00 108 HIS A O 15
ATOM 17103 N N . LYS A 1 109 ? 13.628 -2.276 -11.716 1.00 0.00 109 LYS A N 15
ATOM 17104 C CA . LYS A 1 109 ? 14.697 -3.216 -11.307 1.00 0.00 109 LYS A CA 15
ATOM 17105 C C . LYS A 1 109 ? 16.098 -2.897 -11.866 1.00 0.00 109 LYS A C 15
ATOM 17106 O O . LYS A 1 109 ? 17.073 -3.149 -11.125 1.00 99.99 109 LYS A O 15
ATOM 17116 N N . GLY A 1 1 ? -3.128 -14.081 0.016 1.00 0.00 1 GLY A N 16
ATOM 17117 C CA . GLY A 1 1 ? -3.076 -15.049 -1.104 1.00 0.00 1 GLY A CA 16
ATOM 17118 C C . GLY A 1 1 ? -3.084 -14.415 -2.512 1.00 0.00 1 GLY A C 16
ATOM 17119 O O . GLY A 1 1 ? -4.110 -14.378 -3.189 1.00 0.00 1 GLY A O 16
ATOM 17123 N N . SER A 1 2 ? -1.887 -14.026 -2.944 1.00 0.00 2 SER A N 16
ATOM 17124 C CA . SER A 1 2 ? -1.636 -13.334 -4.231 1.00 0.00 2 SER A CA 16
ATOM 17125 C C . SER A 1 2 ? -0.492 -14.012 -5.000 1.00 0.00 2 SER A C 16
ATOM 17126 O O . SER A 1 2 ? 0.285 -14.762 -4.412 1.00 0.00 2 SER A O 16
ATOM 17131 N N . MET A 1 3 ? -0.419 -13.751 -6.307 1.00 0.00 3 MET A N 16
ATOM 17132 C CA . MET A 1 3 ? 0.658 -14.299 -7.163 1.00 0.00 3 MET A CA 16
ATOM 17133 C C . MET A 1 3 ? 1.373 -13.256 -8.060 1.00 0.00 3 MET A C 16
ATOM 17134 O O . MET A 1 3 ? 1.986 -13.602 -9.068 1.00 0.00 3 MET A O 16
ATOM 17140 N N . GLU A 1 4 ? 1.418 -12.000 -7.604 1.00 0.00 4 GLU A N 16
ATOM 17141 C CA . GLU A 1 4 ? 1.930 -10.837 -8.373 1.00 0.00 4 GLU A CA 16
ATOM 17142 C C . GLU A 1 4 ? 1.317 -10.700 -9.784 1.00 0.00 4 GLU A C 16
ATOM 17143 O O . GLU A 1 4 ? 1.846 -11.183 -10.783 1.00 0.00 4 GLU A O 16
ATOM 17150 N N . GLN A 1 5 ? 0.169 -10.029 -9.806 1.00 0.00 5 GLN A N 16
ATOM 17151 C CA . GLN A 1 5 ? -0.633 -9.738 -11.014 1.00 0.00 5 GLN A CA 16
ATOM 17152 C C . GLN A 1 5 ? -1.812 -8.812 -10.692 1.00 0.00 5 GLN A C 16
ATOM 17153 O O . GLN A 1 5 ? -2.668 -9.151 -9.880 1.00 0.00 5 GLN A O 16
ATOM 17162 N N . PHE A 1 6 ? -1.583 -7.552 -11.044 1.00 0.00 6 PHE A N 16
ATOM 17163 C CA . PHE A 1 6 ? -2.521 -6.417 -10.906 1.00 0.00 6 PHE A CA 16
ATOM 17164 C C . PHE A 1 6 ? -2.840 -6.100 -9.438 1.00 0.00 6 PHE A C 16
ATOM 17165 O O . PHE A 1 6 ? -3.777 -6.609 -8.824 1.00 0.00 6 PHE A O 16
ATOM 17179 N N . GLU A 1 7 ? -2.006 -5.232 -8.881 1.00 0.00 7 GLU A N 16
ATOM 17180 C CA . GLU A 1 7 ? -2.132 -4.802 -7.478 1.00 0.00 7 GLU A CA 16
ATOM 17181 C C . GLU A 1 7 ? -2.725 -3.392 -7.389 1.00 0.00 7 GLU A C 16
ATOM 17182 O O . GLU A 1 7 ? -2.010 -2.393 -7.421 1.00 0.00 7 GLU A O 16
ATOM 17189 N N . LEU A 1 8 ? -4.055 -3.372 -7.364 1.00 0.00 8 LEU A N 16
ATOM 17190 C CA . LEU A 1 8 ? -4.858 -2.135 -7.336 1.00 0.00 8 LEU A CA 16
ATOM 17191 C C . LEU A 1 8 ? -5.281 -1.799 -5.899 1.00 0.00 8 LEU A C 16
ATOM 17192 O O . LEU A 1 8 ? -6.053 -2.518 -5.266 1.00 0.00 8 LEU A O 16
ATOM 17198 N N . PHE A 1 9 ? -4.630 -0.772 -5.382 1.00 0.00 9 PHE A N 16
ATOM 17199 C CA . PHE A 1 9 ? -4.859 -0.286 -4.006 1.00 0.00 9 PHE A CA 16
ATOM 17200 C C . PHE A 1 9 ? -5.438 1.139 -4.028 1.00 0.00 9 PHE A C 16
ATOM 17201 O O . PHE A 1 9 ? -5.114 1.936 -4.901 1.00 0.00 9 PHE A O 16
ATOM 17215 N N . SER A 1 10 ? -6.383 1.400 -3.139 1.00 0.00 10 SER A N 16
ATOM 17216 C CA . SER A 1 10 ? -6.994 2.748 -3.034 1.00 0.00 10 SER A CA 16
ATOM 17217 C C . SER A 1 10 ? -6.945 3.257 -1.589 1.00 0.00 10 SER A C 16
ATOM 17218 O O . SER A 1 10 ? -7.379 2.559 -0.673 1.00 0.00 10 SER A O 16
ATOM 17223 N N . ILE A 1 11 ? -6.318 4.417 -1.400 1.00 0.00 11 ILE A N 16
ATOM 17224 C CA . ILE A 1 11 ? -6.244 5.053 -0.059 1.00 0.00 11 ILE A CA 16
ATOM 17225 C C . ILE A 1 11 ? -7.623 5.550 0.431 1.00 0.00 11 ILE A C 16
ATOM 17226 O O . ILE A 1 11 ? -8.599 5.563 -0.312 1.00 0.00 11 ILE A O 16
ATOM 17232 N N . ASP A 1 12 ? -7.616 6.042 1.664 1.00 0.00 12 ASP A N 16
ATOM 17233 C CA . ASP A 1 12 ? -8.739 6.751 2.314 1.00 0.00 12 ASP A CA 16
ATOM 17234 C C . ASP A 1 12 ? -8.993 8.227 1.939 1.00 0.00 12 ASP A C 16
ATOM 17235 O O . ASP A 1 12 ? -10.111 8.700 2.100 1.00 0.00 12 ASP A O 16
ATOM 17241 N N . LYS A 1 13 ? -7.962 8.924 1.443 1.00 0.00 13 LYS A N 16
ATOM 17242 C CA . LYS A 1 13 ? -7.946 10.392 1.201 1.00 0.00 13 LYS A CA 16
ATOM 17243 C C . LYS A 1 13 ? -8.422 11.237 2.401 1.00 0.00 13 LYS A C 16
ATOM 17244 O O . LYS A 1 13 ? -9.184 12.198 2.289 1.00 0.00 13 LYS A O 16
ATOM 17254 N N . PHE A 1 14 ? -7.906 10.853 3.561 1.00 0.00 14 PHE A N 16
ATOM 17255 C CA . PHE A 1 14 ? -8.187 11.538 4.830 1.00 0.00 14 PHE A CA 16
ATOM 17256 C C . PHE A 1 14 ? -6.906 12.195 5.370 1.00 0.00 14 PHE A C 16
ATOM 17257 O O . PHE A 1 14 ? -6.310 13.024 4.686 1.00 0.00 14 PHE A O 16
ATOM 17271 N N . LYS A 1 15 ? -6.416 11.696 6.503 1.00 0.00 15 LYS A N 16
ATOM 17272 C CA . LYS A 1 15 ? -5.189 12.168 7.169 1.00 0.00 15 LYS A CA 16
ATOM 17273 C C . LYS A 1 15 ? -4.887 11.247 8.360 1.00 0.00 15 LYS A C 16
ATOM 17274 O O . LYS A 1 15 ? -5.095 11.589 9.523 1.00 0.00 15 LYS A O 16
ATOM 17284 N N . CYS A 1 16 ? -4.359 10.070 8.038 1.00 0.00 16 CYS A N 16
ATOM 17285 C CA . CYS A 1 16 ? -3.969 9.084 9.066 1.00 0.00 16 CYS A CA 16
ATOM 17286 C C . CYS A 1 16 ? -2.651 9.393 9.803 1.00 0.00 16 CYS A C 16
ATOM 17287 O O . CYS A 1 16 ? -2.266 8.624 10.678 1.00 0.00 16 CYS A O 16
ATOM 17291 N N . ASN A 1 17 ? -2.181 10.639 9.654 1.00 0.00 17 ASN A N 16
ATOM 17292 C CA . ASN A 1 17 ? -0.888 11.171 10.151 1.00 0.00 17 ASN A CA 16
ATOM 17293 C C . ASN A 1 17 ? 0.323 10.460 9.506 1.00 0.00 17 ASN A C 16
ATOM 17294 O O . ASN A 1 17 ? 0.157 9.466 8.804 1.00 0.00 17 ASN A O 16
ATOM 17302 N N . SER A 1 18 ? 1.499 11.084 9.616 1.00 0.00 18 SER A N 16
ATOM 17303 C CA . SER A 1 18 ? 2.799 10.615 9.074 1.00 0.00 18 SER A CA 16
ATOM 17304 C C . SER A 1 18 ? 2.787 10.445 7.545 1.00 0.00 18 SER A C 16
ATOM 17305 O O . SER A 1 18 ? 3.144 11.370 6.815 1.00 0.00 18 SER A O 16
ATOM 17310 N N . GLU A 1 19 ? 2.327 9.285 7.081 1.00 0.00 19 GLU A N 16
ATOM 17311 C CA . GLU A 1 19 ? 2.132 8.984 5.654 1.00 0.00 19 GLU A CA 16
ATOM 17312 C C . GLU A 1 19 ? 1.107 9.950 5.031 1.00 0.00 19 GLU A C 16
ATOM 17313 O O . GLU A 1 19 ? 0.018 10.152 5.568 1.00 0.00 19 GLU A O 16
ATOM 17320 N N . ALA A 1 20 ? 1.495 10.479 3.873 1.00 0.00 20 ALA A N 16
ATOM 17321 C CA . ALA A 1 20 ? 0.702 11.415 3.039 1.00 0.00 20 ALA A CA 16
ATOM 17322 C C . ALA A 1 20 ? 1.499 11.854 1.797 1.00 0.00 20 ALA A C 16
ATOM 17323 O O . ALA A 1 20 ? 1.493 11.140 0.800 1.00 0.00 20 ALA A O 16
ATOM 17326 N N . LYS A 1 21 ? 2.354 12.868 1.943 1.00 0.00 21 LYS A N 16
ATOM 17327 C CA . LYS A 1 21 ? 3.149 13.441 0.835 1.00 0.00 21 LYS A CA 16
ATOM 17328 C C . LYS A 1 21 ? 4.115 12.472 0.141 1.00 0.00 21 LYS A C 16
ATOM 17329 O O . LYS A 1 21 ? 3.844 12.053 -0.978 1.00 0.00 21 LYS A O 16
ATOM 17339 N N . TYR A 1 22 ? 5.182 12.084 0.839 1.00 0.00 22 TYR A N 16
ATOM 17340 C CA . TYR A 1 22 ? 6.128 11.043 0.376 1.00 0.00 22 TYR A CA 16
ATOM 17341 C C . TYR A 1 22 ? 5.439 9.715 -0.012 1.00 0.00 22 TYR A C 16
ATOM 17342 O O . TYR A 1 22 ? 5.818 9.080 -0.988 1.00 0.00 22 TYR A O 16
ATOM 17357 N N . TYR A 1 23 ? 4.316 9.439 0.648 1.00 0.00 23 TYR A N 16
ATOM 17358 C CA . TYR A 1 23 ? 3.420 8.327 0.288 1.00 0.00 23 TYR A CA 16
ATOM 17359 C C . TYR A 1 23 ? 2.888 8.485 -1.147 1.00 0.00 23 TYR A C 16
ATOM 17360 O O . TYR A 1 23 ? 3.450 7.887 -2.049 1.00 0.00 23 TYR A O 16
ATOM 17375 N N . LEU A 1 24 ? 2.014 9.460 -1.365 1.00 0.00 24 LEU A N 16
ATOM 17376 C CA . LEU A 1 24 ? 1.456 9.712 -2.711 1.00 0.00 24 LEU A CA 16
ATOM 17377 C C . LEU A 1 24 ? 2.543 9.971 -3.784 1.00 0.00 24 LEU A C 16
ATOM 17378 O O . LEU A 1 24 ? 2.645 9.179 -4.706 1.00 0.00 24 LEU A O 16
ATOM 17384 N N . ASN A 1 25 ? 3.544 10.773 -3.442 1.00 0.00 25 ASN A N 16
ATOM 17385 C CA . ASN A 1 25 ? 4.669 11.068 -4.361 1.00 0.00 25 ASN A CA 16
ATOM 17386 C C . ASN A 1 25 ? 5.578 9.887 -4.771 1.00 0.00 25 ASN A C 16
ATOM 17387 O O . ASN A 1 25 ? 6.344 10.020 -5.720 1.00 0.00 25 ASN A O 16
ATOM 17395 N N . ILE A 1 26 ? 5.579 8.816 -3.981 1.00 0.00 26 ILE A N 16
ATOM 17396 C CA . ILE A 1 26 ? 6.335 7.585 -4.324 1.00 0.00 26 ILE A CA 16
ATOM 17397 C C . ILE A 1 26 ? 5.437 6.349 -4.613 1.00 0.00 26 ILE A C 16
ATOM 17398 O O . ILE A 1 26 ? 5.886 5.410 -5.265 1.00 0.00 26 ILE A O 16
ATOM 17404 N N . ILE A 1 27 ? 4.169 6.358 -4.187 1.00 0.00 27 ILE A N 16
ATOM 17405 C CA . ILE A 1 27 ? 3.227 5.241 -4.453 1.00 0.00 27 ILE A CA 16
ATOM 17406 C C . ILE A 1 27 ? 1.992 5.533 -5.335 1.00 0.00 27 ILE A C 16
ATOM 17407 O O . ILE A 1 27 ? 1.406 4.594 -5.872 1.00 0.00 27 ILE A O 16
ATOM 17413 N N . GLU A 1 28 ? 1.539 6.789 -5.383 1.00 0.00 28 GLU A N 16
ATOM 17414 C CA . GLU A 1 28 ? 0.329 7.201 -6.130 1.00 0.00 28 GLU A CA 16
ATOM 17415 C C . GLU A 1 28 ? 0.558 7.065 -7.638 1.00 0.00 28 GLU A C 16
ATOM 17416 O O . GLU A 1 28 ? 1.082 7.950 -8.313 1.00 0.00 28 GLU A O 16
ATOM 17423 N N . GLY A 1 29 ? 0.130 5.891 -8.094 1.00 0.00 29 GLY A N 16
ATOM 17424 C CA . GLY A 1 29 ? 0.326 5.416 -9.467 1.00 0.00 29 GLY A CA 16
ATOM 17425 C C . GLY A 1 29 ? 0.867 3.983 -9.415 1.00 0.00 29 GLY A C 16
ATOM 17426 O O . GLY A 1 29 ? 0.624 3.253 -8.452 1.00 0.00 29 GLY A O 16
ATOM 17428 N N . GLU A 1 30 ? 1.654 3.654 -10.429 1.00 0.00 30 GLU A N 16
ATOM 17429 C CA . GLU A 1 30 ? 2.110 2.276 -10.658 1.00 0.00 30 GLU A CA 16
ATOM 17430 C C . GLU A 1 30 ? 3.641 2.156 -10.686 1.00 0.00 30 GLU A C 16
ATOM 17431 O O . GLU A 1 30 ? 4.333 2.932 -11.341 1.00 0.00 30 GLU A O 16
ATOM 17438 N N . TRP A 1 31 ? 4.106 1.260 -9.827 1.00 0.00 31 TRP A N 16
ATOM 17439 C CA . TRP A 1 31 ? 5.497 0.757 -9.804 1.00 0.00 31 TRP A CA 16
ATOM 17440 C C . TRP A 1 31 ? 5.724 -0.099 -11.057 1.00 0.00 31 TRP A C 16
ATOM 17441 O O . TRP A 1 31 ? 4.797 -0.777 -11.493 1.00 0.00 31 TRP A O 16
ATOM 17459 N N . HIS A 1 32 ? 6.941 -0.047 -11.601 1.00 0.00 32 HIS A N 16
ATOM 17460 C CA . HIS A 1 32 ? 7.382 -0.850 -12.770 1.00 0.00 32 HIS A CA 16
ATOM 17461 C C . HIS A 1 32 ? 6.603 -0.507 -14.067 1.00 0.00 32 HIS A C 16
ATOM 17462 O O . HIS A 1 32 ? 5.524 0.084 -13.998 1.00 0.00 32 HIS A O 16
ATOM 17471 N N . PRO A 1 33 ? 7.196 -0.720 -15.255 1.00 0.00 33 PRO A N 16
ATOM 17472 C CA . PRO A 1 33 ? 6.497 -0.519 -16.542 1.00 0.00 33 PRO A CA 16
ATOM 17473 C C . PRO A 1 33 ? 5.455 -1.631 -16.792 1.00 0.00 33 PRO A C 16
ATOM 17474 O O . PRO A 1 33 ? 4.763 -2.055 -15.870 1.00 0.00 33 PRO A O 16
ATOM 17478 N N . GLN A 1 34 ? 5.349 -2.104 -18.031 1.00 0.00 34 GLN A N 16
ATOM 17479 C CA . GLN A 1 34 ? 4.364 -3.145 -18.396 1.00 0.00 34 GLN A CA 16
ATOM 17480 C C . GLN A 1 34 ? 4.881 -4.303 -19.273 1.00 0.00 34 GLN A C 16
ATOM 17481 O O . GLN A 1 34 ? 4.088 -5.111 -19.755 1.00 0.00 34 GLN A O 16
ATOM 17490 N N . ASP A 1 35 ? 6.189 -4.555 -19.189 1.00 0.00 35 ASP A N 16
ATOM 17491 C CA . ASP A 1 35 ? 6.897 -5.549 -20.034 1.00 0.00 35 ASP A CA 16
ATOM 17492 C C . ASP A 1 35 ? 6.762 -6.995 -19.494 1.00 0.00 35 ASP A C 16
ATOM 17493 O O . ASP A 1 35 ? 7.626 -7.845 -19.683 1.00 0.00 35 ASP A O 16
ATOM 17499 N N . LEU A 1 36 ? 5.614 -7.241 -18.869 1.00 0.00 36 LEU A N 16
ATOM 17500 C CA . LEU A 1 36 ? 5.278 -8.455 -18.092 1.00 0.00 36 LEU A CA 16
ATOM 17501 C C . LEU A 1 36 ? 3.757 -8.727 -18.157 1.00 0.00 36 LEU A C 16
ATOM 17502 O O . LEU A 1 36 ? 3.093 -8.919 -17.140 1.00 0.00 36 LEU A O 16
ATOM 17508 N N . ASN A 1 37 ? 3.191 -8.550 -19.358 1.00 0.00 37 ASN A N 16
ATOM 17509 C CA . ASN A 1 37 ? 1.733 -8.606 -19.651 1.00 0.00 37 ASN A CA 16
ATOM 17510 C C . ASN A 1 37 ? 0.876 -7.495 -19.002 1.00 0.00 37 ASN A C 16
ATOM 17511 O O . ASN A 1 37 ? -0.297 -7.349 -19.333 1.00 0.00 37 ASN A O 16
ATOM 17519 N N . ASP A 1 38 ? 1.555 -6.593 -18.282 1.00 0.00 38 ASP A N 16
ATOM 17520 C CA . ASP A 1 38 ? 1.002 -5.486 -17.471 1.00 0.00 38 ASP A CA 16
ATOM 17521 C C . ASP A 1 38 ? 0.200 -6.041 -16.290 1.00 0.00 38 ASP A C 16
ATOM 17522 O O . ASP A 1 38 ? -0.815 -6.701 -16.480 1.00 0.00 38 ASP A O 16
ATOM 17528 N N . SER A 1 39 ? 0.768 -5.844 -15.103 1.00 0.00 39 SER A N 16
ATOM 17529 C CA . SER A 1 39 ? 0.267 -6.380 -13.813 1.00 0.00 39 SER A CA 16
ATOM 17530 C C . SER A 1 39 ? 1.011 -5.926 -12.523 1.00 0.00 39 SER A C 16
ATOM 17531 O O . SER A 1 39 ? 0.954 -6.647 -11.522 1.00 0.00 39 SER A O 16
ATOM 17536 N N . PRO A 1 40 ? 1.589 -4.715 -12.438 1.00 0.00 40 PRO A N 16
ATOM 17537 C CA . PRO A 1 40 ? 2.431 -4.318 -11.294 1.00 0.00 40 PRO A CA 16
ATOM 17538 C C . PRO A 1 40 ? 1.582 -3.767 -10.126 1.00 0.00 40 PRO A C 16
ATOM 17539 O O . PRO A 1 40 ? 0.496 -4.286 -9.860 1.00 0.00 40 PRO A O 16
ATOM 17543 N N . LEU A 1 41 ? 2.066 -2.728 -9.445 1.00 0.00 41 LEU A N 16
ATOM 17544 C CA . LEU A 1 41 ? 1.413 -2.175 -8.241 1.00 0.00 41 LEU A CA 16
ATOM 17545 C C . LEU A 1 41 ? 0.949 -0.730 -8.492 1.00 0.00 41 LEU A C 16
ATOM 17546 O O . LEU A 1 41 ? 1.774 0.179 -8.567 1.00 0.00 41 LEU A O 16
ATOM 17552 N N . LYS A 1 42 ? -0.363 -0.569 -8.642 1.00 0.00 42 LYS A N 16
ATOM 17553 C CA . LYS A 1 42 ? -0.995 0.749 -8.839 1.00 0.00 42 LYS A CA 16
ATOM 17554 C C . LYS A 1 42 ? -1.941 1.078 -7.676 1.00 0.00 42 LYS A C 16
ATOM 17555 O O . LYS A 1 42 ? -2.764 0.268 -7.249 1.00 0.00 42 LYS A O 16
ATOM 17565 N N . PHE A 1 43 ? -1.777 2.293 -7.178 1.00 0.00 43 PHE A N 16
ATOM 17566 C CA . PHE A 1 43 ? -2.656 2.851 -6.141 1.00 0.00 43 PHE A CA 16
ATOM 17567 C C . PHE A 1 43 ? -3.249 4.230 -6.477 1.00 0.00 43 PHE A C 16
ATOM 17568 O O . PHE A 1 43 ? -2.556 5.134 -6.941 1.00 0.00 43 PHE A O 16
ATOM 17582 N N . ILE A 1 44 ? -4.516 4.360 -6.091 1.00 0.00 44 ILE A N 16
ATOM 17583 C CA . ILE A 1 44 ? -5.346 5.573 -6.264 1.00 0.00 44 ILE A CA 16
ATOM 17584 C C . ILE A 1 44 ? -5.629 6.178 -4.861 1.00 0.00 44 ILE A C 16
ATOM 17585 O O . ILE A 1 44 ? -5.220 5.653 -3.822 1.00 0.00 44 ILE A O 16
ATOM 17591 N N . LEU A 1 45 ? -6.479 7.201 -4.832 1.00 0.00 45 LEU A N 16
ATOM 17592 C CA . LEU A 1 45 ? -6.712 8.080 -3.674 1.00 0.00 45 LEU A CA 16
ATOM 17593 C C . LEU A 1 45 ? -8.221 8.266 -3.436 1.00 0.00 45 LEU A C 16
ATOM 17594 O O . LEU A 1 45 ? -8.892 8.957 -4.200 1.00 0.00 45 LEU A O 16
ATOM 17600 N N . SER A 1 46 ? -8.730 7.586 -2.407 1.00 0.00 46 SER A N 16
ATOM 17601 C CA . SER A 1 46 ? -10.168 7.464 -2.045 1.00 0.00 46 SER A CA 16
ATOM 17602 C C . SER A 1 46 ? -11.013 6.705 -3.080 1.00 0.00 46 SER A C 16
ATOM 17603 O O . SER A 1 46 ? -10.564 6.430 -4.192 1.00 0.00 46 SER A O 16
ATOM 17608 N N . THR A 1 47 ? -12.233 6.394 -2.647 1.00 0.00 47 THR A N 16
ATOM 17609 C CA . THR A 1 47 ? -13.287 5.716 -3.432 1.00 0.00 47 THR A CA 16
ATOM 17610 C C . THR A 1 47 ? -14.634 6.129 -2.817 1.00 0.00 47 THR A C 16
ATOM 17611 O O . THR A 1 47 ? -14.818 6.032 -1.604 1.00 0.00 47 THR A O 16
ATOM 17617 N N . SER A 1 48 ? -15.528 6.656 -3.657 1.00 0.00 48 SER A N 16
ATOM 17618 C CA . SER A 1 48 ? -16.922 7.014 -3.295 1.00 0.00 48 SER A CA 16
ATOM 17619 C C . SER A 1 48 ? -17.028 8.181 -2.290 1.00 0.00 48 SER A C 16
ATOM 17620 O O . SER A 1 48 ? -17.130 9.331 -2.705 1.00 0.00 48 SER A O 16
ATOM 17625 N N . ASP A 1 49 ? -16.938 7.876 -0.996 1.00 0.00 49 ASP A N 16
ATOM 17626 C CA . ASP A 1 49 ? -17.012 8.869 0.097 1.00 0.00 49 ASP A CA 16
ATOM 17627 C C . ASP A 1 49 ? -16.012 8.547 1.224 1.00 0.00 49 ASP A C 16
ATOM 17628 O O . ASP A 1 49 ? -15.059 9.287 1.436 1.00 0.00 49 ASP A O 16
ATOM 17634 N N . ASP A 1 50 ? -16.166 7.371 1.839 1.00 0.00 50 ASP A N 16
ATOM 17635 C CA . ASP A 1 50 ? -15.288 6.912 2.939 1.00 0.00 50 ASP A CA 16
ATOM 17636 C C . ASP A 1 50 ? -14.203 5.901 2.511 1.00 0.00 50 ASP A C 16
ATOM 17637 O O . ASP A 1 50 ? -13.544 5.288 3.352 1.00 0.00 50 ASP A O 16
ATOM 17643 N N . SER A 1 51 ? -13.892 5.912 1.215 1.00 0.00 51 SER A N 16
ATOM 17644 C CA . SER A 1 51 ? -12.949 5.001 0.522 1.00 0.00 51 SER A CA 16
ATOM 17645 C C . SER A 1 51 ? -13.259 3.497 0.696 1.00 0.00 51 SER A C 16
ATOM 17646 O O . SER A 1 51 ? -14.413 3.119 0.884 1.00 0.00 51 SER A O 16
ATOM 17651 N N . ASP A 1 52 ? -12.229 2.661 0.545 1.00 0.00 52 ASP A N 16
ATOM 17652 C CA . ASP A 1 52 ? -12.305 1.190 0.684 1.00 0.00 52 ASP A CA 16
ATOM 17653 C C . ASP A 1 52 ? -11.317 0.592 1.710 1.00 0.00 52 ASP A C 16
ATOM 17654 O O . ASP A 1 52 ? -11.640 -0.352 2.433 1.00 0.00 52 ASP A O 16
ATOM 17660 N N . TYR A 1 53 ? -10.068 1.052 1.660 1.00 0.00 53 TYR A N 16
ATOM 17661 C CA . TYR A 1 53 ? -9.048 0.745 2.680 1.00 0.00 53 TYR A CA 16
ATOM 17662 C C . TYR A 1 53 ? -9.161 1.638 3.923 1.00 0.00 53 TYR A C 16
ATOM 17663 O O . TYR A 1 53 ? -9.127 2.865 3.834 1.00 0.00 53 TYR A O 16
ATOM 17678 N N . ILE A 1 54 ? -9.119 0.984 5.080 1.00 0.00 54 ILE A N 16
ATOM 17679 C CA . ILE A 1 54 ? -9.328 1.647 6.382 1.00 0.00 54 ILE A CA 16
ATOM 17680 C C . ILE A 1 54 ? -8.013 1.638 7.179 1.00 0.00 54 ILE A C 16
ATOM 17681 O O . ILE A 1 54 ? -7.547 0.599 7.648 1.00 0.00 54 ILE A O 16
ATOM 17687 N N . CYS A 1 55 ? -7.394 2.813 7.201 1.00 0.00 55 CYS A N 16
ATOM 17688 C CA . CYS A 1 55 ? -6.107 3.052 7.878 1.00 0.00 55 CYS A CA 16
ATOM 17689 C C . CYS A 1 55 ? -6.240 3.140 9.406 1.00 0.00 55 CYS A C 16
ATOM 17690 O O . CYS A 1 55 ? -6.908 4.031 9.924 1.00 0.00 55 CYS A O 16
ATOM 17694 N N . LYS A 1 56 ? -5.770 2.084 10.068 1.00 0.00 56 LYS A N 16
ATOM 17695 C CA . LYS A 1 56 ? -5.780 1.986 11.545 1.00 0.00 56 LYS A CA 16
ATOM 17696 C C . LYS A 1 56 ? -4.747 2.912 12.206 1.00 0.00 56 LYS A C 16
ATOM 17697 O O . LYS A 1 56 ? -5.107 3.823 12.947 1.00 0.00 56 LYS A O 16
ATOM 17707 N N . TYR A 1 57 ? -3.473 2.681 11.883 1.00 0.00 57 TYR A N 16
ATOM 17708 C CA . TYR A 1 57 ? -2.345 3.414 12.496 1.00 0.00 57 TYR A CA 16
ATOM 17709 C C . TYR A 1 57 ? -1.210 3.700 11.504 1.00 0.00 57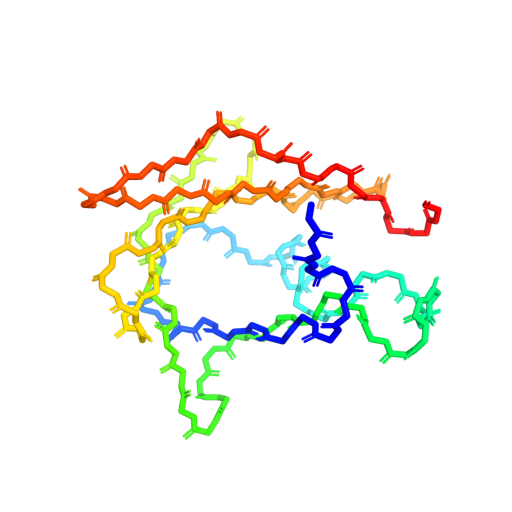 TYR A C 16
ATOM 17710 O O . TYR A 1 57 ? -1.098 3.083 10.439 1.00 0.00 57 TYR A O 16
ATOM 17725 N N . ILE A 1 58 ? -0.360 4.623 11.936 1.00 0.00 58 ILE A N 16
ATOM 17726 C CA . ILE A 1 58 ? 0.879 5.005 11.233 1.00 0.00 58 ILE A CA 16
ATOM 17727 C C . ILE A 1 58 ? 2.148 4.741 12.052 1.00 0.00 58 ILE A C 16
ATOM 17728 O O . ILE A 1 58 ? 2.220 4.977 13.256 1.00 0.00 58 ILE A O 16
ATOM 17734 N N . ASN A 1 59 ? 3.172 4.338 11.317 1.00 0.00 59 ASN A N 16
ATOM 17735 C CA . ASN A 1 59 ? 4.535 4.104 11.816 1.00 0.00 59 ASN A CA 16
ATOM 17736 C C . ASN A 1 59 ? 5.458 5.214 11.310 1.00 0.00 59 ASN A C 16
ATOM 17737 O O . ASN A 1 59 ? 5.834 5.270 10.140 1.00 0.00 59 ASN A O 16
ATOM 17745 N N . THR A 1 60 ? 5.699 6.157 12.208 1.00 0.00 60 THR A N 16
ATOM 17746 C CA . THR A 1 60 ? 6.663 7.260 11.985 1.00 0.00 60 THR A CA 16
ATOM 17747 C C . THR A 1 60 ? 8.125 6.793 11.790 1.00 0.00 60 THR A C 16
ATOM 17748 O O . THR A 1 60 ? 8.789 7.227 10.853 1.00 0.00 60 THR A O 16
ATOM 17754 N N . GLU A 1 61 ? 8.481 5.696 12.463 1.00 0.00 61 GLU A N 16
ATOM 17755 C CA . GLU A 1 61 ? 9.858 5.150 12.480 1.00 0.00 61 GLU A CA 16
ATOM 17756 C C . GLU A 1 61 ? 10.298 4.523 11.140 1.00 0.00 61 GLU A C 16
ATOM 17757 O O . GLU A 1 61 ? 11.358 4.854 10.620 1.00 0.00 61 GLU A O 16
ATOM 17764 N N . HIS A 1 62 ? 9.482 3.612 10.613 1.00 0.00 62 HIS A N 16
ATOM 17765 C CA . HIS A 1 62 ? 9.723 2.981 9.299 1.00 0.00 62 HIS A CA 16
ATOM 17766 C C . HIS A 1 62 ? 8.893 3.635 8.177 1.00 0.00 62 HIS A C 16
ATOM 17767 O O . HIS A 1 62 ? 8.580 2.996 7.174 1.00 0.00 62 HIS A O 16
ATOM 17776 N N . LYS A 1 63 ? 8.569 4.914 8.399 1.00 0.00 63 LYS A N 16
ATOM 17777 C CA . LYS A 1 63 ? 7.730 5.794 7.554 1.00 0.00 63 LYS A CA 16
ATOM 17778 C C . LYS A 1 63 ? 6.617 5.052 6.772 1.00 0.00 63 LYS A C 16
ATOM 17779 O O . LYS A 1 63 ? 6.434 5.218 5.569 1.00 0.00 63 LYS A O 16
ATOM 17789 N N . GLN A 1 64 ? 5.847 4.250 7.503 1.00 0.00 64 GLN A N 16
ATOM 17790 C CA . GLN A 1 64 ? 4.858 3.310 6.928 1.00 0.00 64 GLN A CA 16
ATOM 17791 C C . GLN A 1 64 ? 3.492 3.298 7.636 1.00 0.00 64 GLN A C 16
ATOM 17792 O O . GLN A 1 64 ? 3.336 3.847 8.720 1.00 0.00 64 GLN A O 16
ATOM 17801 N N . LEU A 1 65 ? 2.495 2.823 6.906 1.00 0.00 65 LEU A N 16
ATOM 17802 C CA . LEU A 1 65 ? 1.080 2.734 7.318 1.00 0.00 65 LEU A CA 16
ATOM 17803 C C . LEU A 1 65 ? 0.570 1.284 7.375 1.00 0.00 65 LEU A C 16
ATOM 17804 O O . LEU A 1 65 ? 0.880 0.460 6.511 1.00 0.00 65 LEU A O 16
ATOM 17810 N N . THR A 1 66 ? -0.327 1.080 8.338 1.00 0.00 66 THR A N 16
ATOM 17811 C CA . THR A 1 66 ? -1.066 -0.188 8.530 1.00 0.00 66 THR A CA 16
ATOM 17812 C C . THR A 1 66 ? -2.587 0.022 8.409 1.00 0.00 66 THR A C 16
ATOM 17813 O O . THR A 1 66 ? -3.198 0.795 9.152 1.00 0.00 66 THR A O 16
ATOM 17819 N N . LEU A 1 67 ? -3.128 -0.574 7.351 1.00 0.00 67 LEU A N 16
ATOM 17820 C CA . LEU A 1 67 ? -4.547 -0.422 6.964 1.00 0.00 67 LEU A CA 16
ATOM 17821 C C . LEU A 1 67 ? -5.218 -1.735 6.536 1.00 0.00 67 LEU A C 16
ATOM 17822 O O . LEU A 1 67 ? -4.583 -2.570 5.899 1.00 0.00 67 LEU A O 16
ATOM 17828 N N . TYR A 1 68 ? -6.507 -1.870 6.841 1.00 0.00 68 TYR A N 16
ATOM 17829 C CA . TYR A 1 68 ? -7.279 -3.085 6.509 1.00 0.00 68 TYR A CA 16
ATOM 17830 C C . TYR A 1 68 ? -8.429 -2.814 5.532 1.00 0.00 68 TYR A C 16
ATOM 17831 O O . TYR A 1 68 ? -9.061 -1.760 5.563 1.00 0.00 68 TYR A O 16
ATOM 17846 N N . ASN A 1 69 ? -8.570 -3.717 4.568 1.00 0.00 69 ASN A N 16
ATOM 17847 C CA . ASN A 1 69 ? -9.647 -3.623 3.567 1.00 0.00 69 ASN A CA 16
ATOM 17848 C C . ASN A 1 69 ? -10.989 -4.144 4.098 1.00 0.00 69 ASN A C 16
ATOM 17849 O O . ASN A 1 69 ? -11.129 -5.329 4.411 1.00 0.00 69 ASN A O 16
ATOM 17857 N N . LYS A 1 70 ? -11.964 -3.242 4.047 1.00 0.00 70 LYS A N 16
ATOM 17858 C CA . LYS A 1 70 ? -13.364 -3.541 4.407 1.00 0.00 70 LYS A CA 16
ATOM 17859 C C . LYS A 1 70 ? -14.193 -4.014 3.186 1.00 0.00 70 LYS A C 16
ATOM 17860 O O . LYS A 1 70 ? -15.421 -4.059 3.224 1.00 0.00 70 LYS A O 16
ATOM 17870 N N . ASN A 1 71 ? -13.494 -4.462 2.142 1.00 0.00 71 ASN A N 16
ATOM 17871 C CA . ASN A 1 71 ? -14.124 -4.999 0.914 1.00 0.00 71 ASN A CA 16
ATOM 17872 C C . ASN A 1 71 ? -13.913 -6.513 0.711 1.00 0.00 71 ASN A C 16
ATOM 17873 O O . ASN A 1 71 ? -14.589 -7.124 -0.112 1.00 0.00 71 ASN A O 16
ATOM 17881 N N . ASN A 1 72 ? -12.988 -7.086 1.482 1.00 0.00 72 ASN A N 16
ATOM 17882 C CA . ASN A 1 72 ? -12.683 -8.529 1.461 1.00 0.00 72 ASN A CA 16
ATOM 17883 C C . ASN A 1 72 ? -13.132 -9.209 2.772 1.00 0.00 72 ASN A C 16
ATOM 17884 O O . ASN A 1 72 ? -14.252 -9.704 2.839 1.00 0.00 72 ASN A O 16
ATOM 17892 N N . SER A 1 73 ? -12.272 -9.197 3.801 1.00 0.00 73 SER A N 16
ATOM 17893 C CA . SER A 1 73 ? -12.528 -9.788 5.137 1.00 0.00 73 SER A CA 16
ATOM 17894 C C . SER A 1 73 ? -11.363 -9.487 6.105 1.00 0.00 73 SER A C 16
ATOM 17895 O O . SER A 1 73 ? -10.522 -10.331 6.398 1.00 0.00 73 SER A O 16
ATOM 17900 N N . SER A 1 74 ? -11.298 -8.234 6.559 1.00 0.00 74 SER A N 16
ATOM 17901 C CA . SER A 1 74 ? -10.245 -7.725 7.479 1.00 0.00 74 SER A CA 16
ATOM 17902 C C . SER A 1 74 ? -8.779 -7.903 7.021 1.00 0.00 74 SER A C 16
ATOM 17903 O O . SER A 1 74 ? -7.897 -8.268 7.803 1.00 0.00 74 SER A O 16
ATOM 17908 N N . ILE A 1 75 ? -8.485 -7.338 5.849 1.00 0.00 75 ILE A N 16
ATOM 17909 C CA . ILE A 1 75 ? -7.158 -7.479 5.197 1.00 0.00 75 ILE A CA 16
ATOM 17910 C C . ILE A 1 75 ? -6.266 -6.277 5.564 1.00 0.00 75 ILE A C 16
ATOM 17911 O O . ILE A 1 75 ? -6.232 -5.272 4.853 1.00 0.00 75 ILE A O 16
ATOM 17917 N N . VAL A 1 76 ? -5.501 -6.450 6.634 1.00 0.00 76 VAL A N 16
ATOM 17918 C CA . VAL A 1 76 ? -4.584 -5.424 7.169 1.00 0.00 76 VAL A CA 16
ATOM 17919 C C . VAL A 1 76 ? -3.158 -5.589 6.612 1.00 0.00 76 VAL A C 16
ATOM 17920 O O . VAL A 1 76 ? -2.498 -6.602 6.822 1.00 0.00 76 VAL A O 16
ATOM 17925 N N . ILE A 1 77 ? -2.773 -4.627 5.782 1.00 0.00 77 ILE A N 16
ATOM 17926 C CA . ILE A 1 77 ? -1.456 -4.628 5.111 1.00 0.00 77 ILE A CA 16
ATOM 17927 C C . ILE A 1 77 ? -0.575 -3.471 5.622 1.00 0.00 77 ILE A C 16
ATOM 17928 O O . ILE A 1 77 ? -1.069 -2.377 5.906 1.00 0.00 77 ILE A O 16
ATOM 17934 N N . GLU A 1 78 ? 0.709 -3.778 5.792 1.00 0.00 78 GLU A N 16
ATOM 17935 C CA . GLU A 1 78 ? 1.713 -2.836 6.338 1.00 0.00 78 GLU A CA 16
ATOM 17936 C C . GLU A 1 78 ? 2.813 -2.620 5.289 1.00 0.00 78 GLU A C 16
ATOM 17937 O O . GLU A 1 78 ? 3.566 -3.537 4.956 1.00 0.00 78 GLU A O 16
ATOM 17944 N N . ILE A 1 79 ? 2.724 -1.472 4.631 1.00 0.00 79 ILE A N 16
ATOM 17945 C CA . ILE A 1 79 ? 3.589 -1.198 3.459 1.00 0.00 79 ILE A CA 16
ATOM 17946 C C . ILE A 1 79 ? 4.367 0.120 3.638 1.00 0.00 79 ILE A C 16
ATOM 17947 O O . ILE A 1 79 ? 3.790 1.076 4.143 1.00 0.00 79 ILE A O 16
ATOM 17953 N N . PHE A 1 80 ? 5.621 0.167 3.198 1.00 0.00 80 PHE A N 16
ATOM 17954 C CA . PHE A 1 80 ? 6.451 1.394 3.293 1.00 0.00 80 PHE A CA 16
ATOM 17955 C C . PHE A 1 80 ? 6.745 1.967 1.898 1.00 0.00 80 PHE A C 16
ATOM 17956 O O . PHE A 1 80 ? 7.346 1.294 1.071 1.00 0.00 80 PHE A O 16
ATOM 17970 N N . ILE A 1 81 ? 6.410 3.240 1.785 1.00 0.00 81 ILE A N 16
ATOM 17971 C CA . ILE A 1 81 ? 6.639 4.082 0.588 1.00 0.00 81 ILE A CA 16
ATOM 17972 C C . ILE A 1 81 ? 7.686 5.174 0.934 1.00 0.00 81 ILE A C 16
ATOM 17973 O O . ILE A 1 81 ? 7.335 6.157 1.578 1.00 0.00 81 ILE A O 16
ATOM 17979 N N . PRO A 1 82 ? 8.958 4.900 0.630 1.00 0.00 82 PRO A N 16
ATOM 17980 C CA . PRO A 1 82 ? 10.065 5.843 0.894 1.00 0.00 82 PRO A CA 16
ATOM 17981 C C . PRO A 1 82 ? 10.350 6.733 -0.331 1.00 0.00 82 PRO A C 16
ATOM 17982 O O . PRO A 1 82 ? 9.781 7.814 -0.435 1.00 0.00 82 PRO A O 16
ATOM 17986 N N . ASN A 1 83 ? 11.241 6.254 -1.199 1.00 0.00 83 ASN A N 16
ATOM 17987 C CA . ASN A 1 83 ? 11.788 6.877 -2.433 1.00 0.00 83 ASN A CA 16
ATOM 17988 C C . ASN A 1 83 ? 12.951 5.982 -2.908 1.00 0.00 83 ASN A C 16
ATOM 17989 O O . ASN A 1 83 ? 12.873 4.772 -2.696 1.00 0.00 83 ASN A O 16
ATOM 17997 N N . ASP A 1 84 ? 13.921 6.543 -3.641 1.00 0.00 84 ASP A N 16
ATOM 17998 C CA . ASP A 1 84 ? 15.196 5.895 -4.042 1.00 0.00 84 ASP A CA 16
ATOM 17999 C C . ASP A 1 84 ? 15.093 4.450 -4.560 1.00 0.00 84 ASP A C 16
ATOM 18000 O O . ASP A 1 84 ? 16.034 3.667 -4.463 1.00 0.00 84 ASP A O 16
ATOM 18006 N N . ASN A 1 85 ? 13.966 4.192 -5.222 1.00 0.00 85 ASN A N 16
ATOM 18007 C CA . ASN A 1 85 ? 13.562 2.867 -5.727 1.00 0.00 85 ASN A CA 16
ATOM 18008 C C . ASN A 1 85 ? 13.569 1.837 -4.577 1.00 0.00 85 ASN A C 16
ATOM 18009 O O . ASN A 1 85 ? 14.587 1.203 -4.314 1.00 0.00 85 ASN A O 16
ATOM 18017 N N . LYS A 1 86 ? 12.493 1.858 -3.782 1.00 0.00 86 LYS A N 16
ATOM 18018 C CA . LYS A 1 86 ? 12.207 0.856 -2.722 1.00 0.00 86 LYS A CA 16
ATOM 18019 C C . LYS A 1 86 ? 10.782 1.017 -2.153 1.00 0.00 86 LYS A C 16
ATOM 18020 O O . LYS A 1 86 ? 10.257 2.126 -2.142 1.00 0.00 86 LYS A O 16
ATOM 18030 N N . ILE A 1 87 ? 10.114 -0.123 -1.984 1.00 0.00 87 ILE A N 16
ATOM 18031 C CA . ILE A 1 87 ? 8.822 -0.298 -1.271 1.00 0.00 87 ILE A CA 16
ATOM 18032 C C . ILE A 1 87 ? 8.721 -1.759 -0.784 1.00 0.00 87 ILE A C 16
ATOM 18033 O O . ILE A 1 87 ? 9.224 -2.684 -1.422 1.00 0.00 87 ILE A O 16
ATOM 18039 N N . LEU A 1 88 ? 8.103 -1.918 0.379 1.00 0.00 88 LEU A N 16
ATOM 18040 C CA . LEU A 1 88 ? 7.757 -3.244 0.931 1.00 0.00 88 LEU A CA 16
ATOM 18041 C C . LEU A 1 88 ? 6.255 -3.379 1.218 1.00 0.00 88 LEU A C 16
ATOM 18042 O O . LEU A 1 88 ? 5.626 -2.408 1.632 1.00 0.00 88 LEU A O 16
ATOM 18048 N N . LEU A 1 89 ? 5.718 -4.541 0.857 1.00 0.00 89 LEU A N 16
ATOM 18049 C CA . LEU A 1 89 ? 4.299 -4.901 1.065 1.00 0.00 89 LEU A CA 16
ATOM 18050 C C . LEU A 1 89 ? 4.109 -6.196 1.875 1.00 0.00 89 LEU A C 16
ATOM 18051 O O . LEU A 1 89 ? 4.603 -7.254 1.486 1.00 0.00 89 LEU A O 16
ATOM 18057 N N . THR A 1 90 ? 3.338 -6.093 2.956 1.00 0.00 90 THR A N 16
ATOM 18058 C CA . THR A 1 90 ? 2.900 -7.259 3.764 1.00 0.00 90 THR A CA 16
ATOM 18059 C C . THR A 1 90 ? 1.365 -7.359 3.752 1.00 0.00 90 THR A C 16
ATOM 18060 O O . THR A 1 90 ? 0.699 -6.352 3.555 1.00 0.00 90 THR A O 16
ATOM 18066 N N . ILE A 1 91 ? 0.839 -8.569 3.930 1.00 0.00 91 ILE A N 16
ATOM 18067 C CA . ILE A 1 91 ? -0.612 -8.853 4.044 1.00 0.00 91 ILE A CA 16
ATOM 18068 C C . ILE A 1 91 ? -0.831 -9.634 5.353 1.00 0.00 91 ILE A C 16
ATOM 18069 O O . ILE A 1 91 ? -0.027 -10.493 5.726 1.00 0.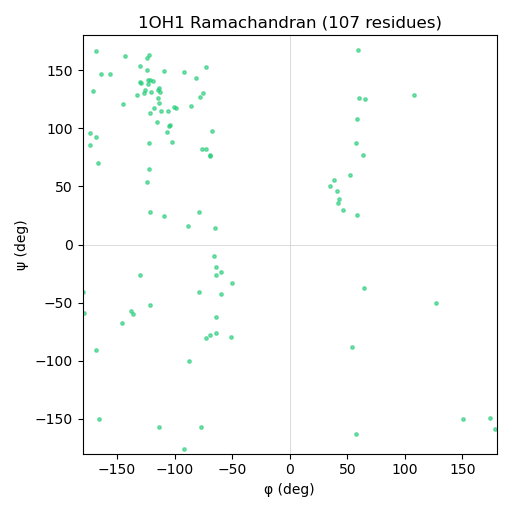00 91 ILE A O 16
ATOM 18075 N N . MET A 1 92 ? -1.898 -9.244 6.040 1.00 0.00 92 MET A N 16
ATOM 18076 C CA . MET A 1 92 ? -2.365 -9.847 7.302 1.00 0.00 92 MET A CA 16
ATOM 18077 C C . MET A 1 92 ? -3.892 -9.697 7.421 1.00 0.00 92 MET A C 16
ATOM 18078 O O . MET A 1 92 ? -4.519 -9.010 6.617 1.00 0.00 92 MET A O 16
ATOM 18084 N N . ASN A 1 93 ? -4.486 -10.516 8.284 1.00 0.00 93 ASN A N 16
ATOM 18085 C CA . ASN A 1 93 ? -5.935 -10.487 8.555 1.00 0.00 93 ASN A CA 16
ATOM 18086 C C . ASN A 1 93 ? -6.242 -10.394 10.051 1.00 0.00 93 ASN A C 16
ATOM 18087 O O . ASN A 1 93 ? -5.822 -11.252 10.823 1.00 0.00 93 ASN A O 16
ATOM 18095 N N . THR A 1 94 ? -7.081 -9.423 10.398 1.00 0.00 94 THR A N 16
ATOM 18096 C CA . THR A 1 94 ? -7.559 -9.207 11.785 1.00 0.00 94 THR A CA 16
ATOM 18097 C C . THR A 1 94 ? -8.366 -10.408 12.322 1.00 0.00 94 THR A C 16
ATOM 18098 O O . THR A 1 94 ? -8.540 -10.552 13.530 1.00 0.00 94 THR A O 16
ATOM 18104 N N . GLU A 1 95 ? -8.943 -11.186 11.405 1.00 0.00 95 GLU A N 16
ATOM 18105 C CA . GLU A 1 95 ? -9.710 -12.404 11.730 1.00 0.00 95 GLU A CA 16
ATOM 18106 C C . GLU A 1 95 ? -9.158 -13.713 11.123 1.00 0.00 95 GLU A C 16
ATOM 18107 O O . GLU A 1 95 ? -9.889 -14.693 10.990 1.00 0.00 95 GLU A O 16
ATOM 18114 N N . ALA A 1 96 ? -7.844 -13.747 10.881 1.00 0.00 96 ALA A N 16
ATOM 18115 C CA . ALA A 1 96 ? -7.125 -14.903 10.297 1.00 0.00 96 ALA A CA 16
ATOM 18116 C C . ALA A 1 96 ? -5.599 -14.721 10.472 1.00 0.00 96 ALA A C 16
ATOM 18117 O O . ALA A 1 96 ? -5.171 -13.970 11.346 1.00 0.00 96 ALA A O 16
ATOM 18120 N N . LEU A 1 97 ? -4.789 -15.357 9.630 1.00 0.00 97 LEU A N 16
ATOM 18121 C CA . LEU A 1 97 ? -3.321 -15.292 9.734 1.00 0.00 97 LEU A CA 16
ATOM 18122 C C . LEU A 1 97 ? -2.750 -14.679 8.451 1.00 0.00 97 LEU A C 16
ATOM 18123 O O . LEU A 1 97 ? -3.235 -14.958 7.354 1.00 0.00 97 LEU A O 16
ATOM 18129 N N . GLY A 1 98 ? -1.978 -13.612 8.674 1.00 0.00 98 GLY A N 16
ATOM 18130 C CA . GLY A 1 98 ? -1.192 -12.974 7.603 1.00 0.00 98 GLY A CA 16
ATOM 18131 C C . GLY A 1 98 ? 0.013 -13.826 7.205 1.00 0.00 98 GLY A C 16
ATOM 18132 O O . GLY A 1 98 ? -0.138 -14.999 6.872 1.00 0.00 98 GLY A O 16
ATOM 18134 N N . THR A 1 99 ? 1.117 -13.114 7.006 1.00 0.00 99 THR A N 16
ATOM 18135 C CA . THR A 1 99 ? 2.472 -13.689 6.818 1.00 0.00 99 THR A CA 16
ATOM 18136 C C . THR A 1 99 ? 2.593 -14.628 5.600 1.00 0.00 99 THR A C 16
ATOM 18137 O O . THR A 1 99 ? 2.314 -15.825 5.635 1.00 0.00 99 THR A O 16
ATOM 18143 N N . SER A 1 100 ? 3.070 -14.020 4.515 1.00 0.00 100 SER A N 16
ATOM 18144 C CA . SER A 1 100 ? 3.189 -14.621 3.161 1.00 0.00 100 SER A CA 16
ATOM 18145 C C . SER A 1 100 ? 3.851 -13.712 2.105 1.00 0.00 100 SER A C 16
ATOM 18146 O O . SER A 1 100 ? 4.956 -14.052 1.693 1.00 0.00 100 SER A O 16
ATOM 18151 N N . PRO A 1 101 ? 3.302 -12.529 1.753 1.00 0.00 101 PRO A N 16
ATOM 18152 C CA . PRO A 1 101 ? 3.825 -11.706 0.643 1.00 0.00 101 PRO A CA 16
ATOM 18153 C C . PRO A 1 101 ? 5.234 -11.140 0.897 1.00 0.00 101 PRO A C 16
ATOM 18154 O O . PRO A 1 101 ? 6.157 -11.511 0.182 1.00 0.00 101 PRO A O 16
ATOM 18158 N N . ARG A 1 102 ? 5.340 -10.151 1.795 1.00 0.00 102 ARG A N 16
ATOM 18159 C CA . ARG A 1 102 ? 6.600 -9.488 2.213 1.00 0.00 102 ARG A CA 16
ATOM 18160 C C . ARG A 1 102 ? 7.571 -9.222 1.055 1.00 0.00 102 ARG A C 16
ATOM 18161 O O . ARG A 1 102 ? 8.746 -9.587 1.053 1.00 0.00 102 ARG A O 16
ATOM 18175 N N . MET A 1 103 ? 7.044 -8.408 0.149 1.00 0.00 103 MET A N 16
ATOM 18176 C CA . MET A 1 103 ? 7.676 -8.154 -1.151 1.00 0.00 103 MET A CA 16
ATOM 18177 C C . MET A 1 103 ? 8.350 -6.779 -1.166 1.00 0.00 103 MET A C 16
ATOM 18178 O O . MET A 1 103 ? 7.729 -5.764 -0.846 1.00 0.00 103 MET A O 16
ATOM 18184 N N . THR A 1 104 ? 9.655 -6.836 -1.411 1.00 0.00 104 THR A N 16
ATOM 18185 C CA . THR A 1 104 ? 10.541 -5.656 -1.465 1.00 0.00 104 THR A CA 16
ATOM 18186 C C . THR A 1 104 ? 10.960 -5.355 -2.910 1.00 0.00 104 THR A C 16
ATOM 18187 O O . THR A 1 104 ? 12.016 -5.739 -3.412 1.00 0.00 104 THR A O 16
ATOM 18193 N N . PHE A 1 105 ? 10.097 -4.564 -3.524 1.00 0.00 105 PHE A N 16
ATOM 18194 C CA . PHE A 1 105 ? 10.197 -4.151 -4.935 1.00 0.00 105 PHE A CA 16
ATOM 18195 C C . PHE A 1 105 ? 10.617 -2.681 -5.037 1.00 0.00 105 PHE A C 16
ATOM 18196 O O . PHE A 1 105 ? 10.290 -1.868 -4.175 1.00 0.00 105 PHE A O 16
ATOM 18210 N N . ILE A 1 106 ? 11.483 -2.407 -6.004 1.00 0.00 106 ILE A N 16
ATOM 18211 C CA . ILE A 1 106 ? 12.064 -1.056 -6.149 1.00 0.00 106 ILE A CA 16
ATOM 18212 C C . ILE A 1 106 ? 11.550 -0.337 -7.411 1.00 0.00 106 ILE A C 16
ATOM 18213 O O . ILE A 1 106 ? 11.211 -0.980 -8.406 1.00 0.00 106 ILE A O 16
ATOM 18219 N N . LYS A 1 107 ? 11.341 0.973 -7.260 1.00 0.00 107 LYS A N 16
ATOM 18220 C CA . LYS A 1 107 ? 10.744 1.891 -8.262 1.00 0.00 107 LYS A CA 16
ATOM 18221 C C . LYS A 1 107 ? 11.686 2.091 -9.459 1.00 0.00 107 LYS A C 16
ATOM 18222 O O . LYS A 1 107 ? 12.410 3.082 -9.530 1.00 0.00 107 LYS A O 16
ATOM 18232 N N . HIS A 1 108 ? 11.728 1.031 -10.264 1.00 0.00 108 HIS A N 16
ATOM 18233 C CA . HIS A 1 108 ? 12.536 0.773 -11.482 1.00 0.00 108 HIS A CA 16
ATOM 18234 C C . HIS A 1 108 ? 13.637 -0.244 -11.146 1.00 0.00 108 HIS A C 16
ATOM 18235 O O . HIS A 1 108 ? 14.264 -0.175 -10.094 1.00 0.00 108 HIS A O 16
ATOM 18244 N N . LYS A 1 109 ? 13.773 -1.235 -12.027 1.00 0.00 109 LYS A N 16
ATOM 18245 C CA . LYS A 1 109 ? 14.788 -2.318 -11.952 1.00 0.00 109 LYS A CA 16
ATOM 18246 C C . LYS A 1 109 ? 14.699 -3.270 -10.738 1.00 0.00 109 LYS A C 16
ATOM 18247 O O . LYS A 1 109 ? 13.850 -4.186 -10.826 1.00 99.99 109 LYS A O 16
ATOM 18257 N N . GLY A 1 1 ? -1.352 -17.873 -4.472 1.00 0.00 1 GLY A N 17
ATOM 18258 C CA . GLY A 1 1 ? -1.094 -16.484 -4.916 1.00 0.00 1 GLY A CA 17
ATOM 18259 C C . GLY A 1 1 ? 0.155 -16.277 -5.802 1.00 0.00 1 GLY A C 17
ATOM 18260 O O . GLY A 1 1 ? 1.228 -16.819 -5.540 1.00 0.00 1 GLY A O 17
ATOM 18264 N N . SER A 1 2 ? -0.064 -15.558 -6.901 1.00 0.00 2 SER A N 17
ATOM 18265 C CA . SER A 1 2 ? 0.979 -15.116 -7.854 1.00 0.00 2 SER A CA 17
ATOM 18266 C C . SER A 1 2 ? 1.854 -13.976 -7.302 1.00 0.00 2 SER A C 17
ATOM 18267 O O . SER A 1 2 ? 1.466 -13.264 -6.375 1.00 0.00 2 SER A O 17
ATOM 18272 N N . MET A 1 3 ? 2.974 -13.738 -7.980 1.00 0.00 3 MET A N 17
ATOM 18273 C CA . MET A 1 3 ? 3.880 -12.611 -7.675 1.00 0.00 3 MET A CA 17
ATOM 18274 C C . MET A 1 3 ? 3.709 -11.522 -8.745 1.00 0.00 3 MET A C 17
ATOM 18275 O O . MET A 1 3 ? 3.990 -11.761 -9.917 1.00 0.00 3 MET A O 17
ATOM 18281 N N . GLU A 1 4 ? 3.029 -10.447 -8.344 1.00 0.00 4 GLU A N 17
ATOM 18282 C CA . GLU A 1 4 ? 2.792 -9.234 -9.167 1.00 0.00 4 GLU A CA 17
ATOM 18283 C C . GLU A 1 4 ? 1.944 -9.452 -10.433 1.00 0.00 4 GLU A C 17
ATOM 18284 O O . GLU A 1 4 ? 2.416 -9.902 -11.476 1.00 0.00 4 GLU A O 17
ATOM 18291 N N . GLN A 1 5 ? 0.671 -9.097 -10.288 1.00 0.00 5 GLN A N 17
ATOM 18292 C CA . GLN A 1 5 ? -0.373 -9.229 -11.327 1.00 0.00 5 GLN A CA 17
ATOM 18293 C C . GLN A 1 5 ? -1.594 -8.433 -10.835 1.00 0.00 5 GLN A C 17
ATOM 18294 O O . GLN A 1 5 ? -2.151 -8.762 -9.789 1.00 0.00 5 GLN A O 17
ATOM 18303 N N . PHE A 1 6 ? -1.798 -7.267 -11.447 1.00 0.00 6 PHE A N 17
ATOM 18304 C CA . PHE A 1 6 ? -2.884 -6.315 -11.106 1.00 0.00 6 PHE A CA 17
ATOM 18305 C C . PHE A 1 6 ? -2.930 -5.918 -9.617 1.00 0.00 6 PHE A C 17
ATOM 18306 O O . PHE A 1 6 ? -3.667 -6.475 -8.803 1.00 0.00 6 PHE A O 17
ATOM 18320 N N . GLU A 1 7 ? -2.175 -4.878 -9.282 1.00 0.00 7 GLU A N 17
ATOM 18321 C CA . GLU A 1 7 ? -2.130 -4.381 -7.892 1.00 0.00 7 GLU A CA 17
ATOM 18322 C C . GLU A 1 7 ? -2.758 -2.987 -7.768 1.00 0.00 7 GLU A C 17
ATOM 18323 O O . GLU A 1 7 ? -2.096 -1.965 -7.926 1.00 0.00 7 GLU A O 17
ATOM 18330 N N . LEU A 1 8 ? -4.056 -2.997 -7.484 1.00 0.00 8 LEU A N 17
ATOM 18331 C CA . LEU A 1 8 ? -4.877 -1.773 -7.453 1.00 0.00 8 LEU A CA 17
ATOM 18332 C C . LEU A 1 8 ? -5.324 -1.451 -6.017 1.00 0.00 8 LEU A C 17
ATOM 18333 O O . LEU A 1 8 ? -6.089 -2.189 -5.397 1.00 0.00 8 LEU A O 17
ATOM 18339 N N . PHE A 1 9 ? -4.761 -0.365 -5.503 1.00 0.00 9 PHE A N 17
ATOM 18340 C CA . PHE A 1 9 ? -5.000 0.085 -4.114 1.00 0.00 9 PHE A CA 17
ATOM 18341 C C . PHE A 1 9 ? -5.606 1.500 -4.047 1.00 0.00 9 PHE A C 17
ATOM 18342 O O . PHE A 1 9 ? -5.279 2.372 -4.850 1.00 0.00 9 PHE A O 17
ATOM 18356 N N . SER A 1 10 ? -6.533 1.701 -3.111 1.00 0.00 10 SER A N 17
ATOM 18357 C CA . SER A 1 10 ? -7.181 3.015 -2.876 1.00 0.00 10 SER A CA 17
ATOM 18358 C C . SER A 1 10 ? -7.071 3.494 -1.421 1.00 0.00 10 SER A C 17
ATOM 18359 O O . SER A 1 10 ? -7.389 2.746 -0.497 1.00 0.00 10 SER A O 17
ATOM 18364 N N . ILE A 1 11 ? -6.540 4.703 -1.222 1.00 0.00 11 ILE A N 17
ATOM 18365 C CA . ILE A 1 11 ? -6.480 5.308 0.130 1.00 0.00 11 ILE A CA 17
ATOM 18366 C C . ILE A 1 11 ? -7.840 5.886 0.556 1.00 0.00 11 ILE A C 17
ATOM 18367 O O . ILE A 1 11 ? -8.458 6.638 -0.191 1.00 0.00 11 ILE A O 17
ATOM 18373 N N . ASP A 1 12 ? -8.053 5.783 1.863 1.00 0.00 12 ASP A N 17
ATOM 18374 C CA . ASP A 1 12 ? -9.239 6.303 2.574 1.00 0.00 12 ASP A CA 17
ATOM 18375 C C . ASP A 1 12 ? -9.502 7.820 2.472 1.00 0.00 12 ASP A C 17
ATOM 18376 O O . ASP A 1 12 ? -10.570 8.278 2.859 1.00 0.00 12 ASP A O 17
ATOM 18382 N N . LYS A 1 13 ? -8.469 8.571 2.083 1.00 0.00 13 LYS A N 17
ATOM 18383 C CA . LYS A 1 13 ? -8.350 10.047 2.206 1.00 0.00 13 LYS A CA 17
ATOM 18384 C C . LYS A 1 13 ? -8.618 10.627 3.614 1.00 0.00 13 LYS A C 17
ATOM 18385 O O . LYS A 1 13 ? -8.522 11.833 3.819 1.00 0.00 13 LYS A O 17
ATOM 18395 N N . PHE A 1 14 ? -8.624 9.730 4.596 1.00 0.00 14 PHE A N 17
ATOM 18396 C CA . PHE A 1 14 ? -8.830 10.017 6.030 1.00 0.00 14 PHE A CA 17
ATOM 18397 C C . PHE A 1 14 ? -7.760 10.941 6.652 1.00 0.00 14 PHE A C 17
ATOM 18398 O O . PHE A 1 14 ? -8.014 11.595 7.656 1.00 0.00 14 PHE A O 17
ATOM 18412 N N . LYS A 1 15 ? -6.622 11.035 5.961 1.00 0.00 15 LYS A N 17
ATOM 18413 C CA . LYS A 1 15 ? -5.365 11.666 6.417 1.00 0.00 15 LYS A CA 17
ATOM 18414 C C . LYS A 1 15 ? -4.926 11.082 7.771 1.00 0.00 15 LYS A C 17
ATOM 18415 O O . LYS A 1 15 ? -5.331 11.517 8.846 1.00 0.00 15 LYS A O 17
ATOM 18425 N N . CYS A 1 16 ? -4.097 10.046 7.665 1.00 0.00 16 CYS A N 17
ATOM 18426 C CA . CYS A 1 16 ? -3.563 9.314 8.834 1.00 0.00 16 CYS A CA 17
ATOM 18427 C C . CYS A 1 16 ? -2.770 10.210 9.809 1.00 0.00 16 CYS A C 17
ATOM 18428 O O . CYS A 1 16 ? -3.225 10.429 10.927 1.00 0.00 16 CYS A O 17
ATOM 18432 N N . ASN A 1 17 ? -1.594 10.687 9.380 1.00 0.00 17 ASN A N 17
ATOM 18433 C CA . ASN A 1 17 ? -0.707 11.601 10.146 1.00 0.00 17 ASN A CA 17
ATOM 18434 C C . ASN A 1 17 ? 0.554 11.944 9.320 1.00 0.00 17 ASN A C 17
ATOM 18435 O O . ASN A 1 17 ? 0.439 12.650 8.325 1.00 0.00 17 ASN A O 17
ATOM 18443 N N . SER A 1 18 ? 1.690 11.296 9.606 1.00 0.00 18 SER A N 17
ATOM 18444 C CA . SER A 1 18 ? 2.985 11.521 8.914 1.00 0.00 18 SER A CA 17
ATOM 18445 C C . SER A 1 18 ? 2.958 11.219 7.402 1.00 0.00 18 SER A C 17
ATOM 18446 O O . SER A 1 18 ? 3.550 11.938 6.600 1.00 0.00 18 SER A O 17
ATOM 18451 N N . GLU A 1 19 ? 2.286 10.128 7.035 1.00 0.00 19 GLU A N 17
ATOM 18452 C CA . GLU A 1 19 ? 2.113 9.746 5.620 1.00 0.00 19 GLU A CA 17
ATOM 18453 C C . GLU A 1 19 ? 1.270 10.778 4.852 1.00 0.00 19 GLU A C 17
ATOM 18454 O O . GLU A 1 19 ? 0.145 11.091 5.239 1.00 0.00 19 GLU A O 17
ATOM 18461 N N . ALA A 1 20 ? 1.890 11.285 3.792 1.00 0.00 20 ALA A N 17
ATOM 18462 C CA . ALA A 1 20 ? 1.324 12.271 2.847 1.00 0.00 20 ALA A CA 17
ATOM 18463 C C . ALA A 1 20 ? 2.302 12.485 1.678 1.00 0.00 20 ALA A C 17
ATOM 18464 O O . ALA A 1 20 ? 2.254 11.712 0.727 1.00 0.00 20 ALA A O 17
ATOM 18467 N N . LYS A 1 21 ? 3.355 13.269 1.925 1.00 0.00 21 LYS A N 17
ATOM 18468 C CA . LYS A 1 21 ? 4.386 13.663 0.937 1.00 0.00 21 LYS A CA 17
ATOM 18469 C C . LYS A 1 21 ? 5.090 12.462 0.272 1.00 0.00 21 LYS A C 17
ATOM 18470 O O . LYS A 1 21 ? 4.647 11.983 -0.770 1.00 0.00 21 LYS A O 17
ATOM 18480 N N . TYR A 1 22 ? 6.109 11.922 0.947 1.00 0.00 22 TYR A N 17
ATOM 18481 C CA . TYR A 1 22 ? 6.855 10.724 0.510 1.00 0.00 22 TYR A CA 17
ATOM 18482 C C . TYR A 1 22 ? 5.936 9.536 0.170 1.00 0.00 22 TYR A C 17
ATOM 18483 O O . TYR A 1 22 ? 6.031 8.976 -0.921 1.00 0.00 22 TYR A O 17
ATOM 18498 N N . TYR A 1 23 ? 4.900 9.355 0.995 1.00 0.00 23 TYR A N 17
ATOM 18499 C CA . TYR A 1 23 ? 3.839 8.357 0.766 1.00 0.00 23 TYR A CA 17
ATOM 18500 C C . TYR A 1 23 ? 3.234 8.459 -0.644 1.00 0.00 23 TYR A C 17
ATOM 18501 O O . TYR A 1 23 ? 3.623 7.678 -1.508 1.00 0.00 23 TYR A O 17
ATOM 18516 N N . LEU A 1 24 ? 2.528 9.550 -0.940 1.00 0.00 24 LEU A N 17
ATOM 18517 C CA . LEU A 1 24 ? 1.938 9.767 -2.274 1.00 0.00 24 LEU A CA 17
ATOM 18518 C C . LEU A 1 24 ? 2.978 9.783 -3.413 1.00 0.00 24 LEU A C 17
ATOM 18519 O O . LEU A 1 24 ? 2.792 9.083 -4.399 1.00 0.00 24 LEU A O 17
ATOM 18525 N N . ASN A 1 25 ? 4.161 10.337 -3.146 1.00 0.00 25 ASN A N 17
ATOM 18526 C CA . ASN A 1 25 ? 5.267 10.381 -4.125 1.00 0.00 25 ASN A CA 17
ATOM 18527 C C . ASN A 1 25 ? 5.765 9.012 -4.630 1.00 0.00 25 ASN A C 17
ATOM 18528 O O . ASN A 1 25 ? 6.372 8.934 -5.696 1.00 0.00 25 ASN A O 17
ATOM 18536 N N . ILE A 1 26 ? 5.604 7.980 -3.803 1.00 0.00 26 ILE A N 17
ATOM 18537 C CA . ILE A 1 26 ? 6.037 6.611 -4.149 1.00 0.00 26 ILE A CA 17
ATOM 18538 C C . ILE A 1 26 ? 4.864 5.607 -4.281 1.00 0.00 26 ILE A C 17
ATOM 18539 O O . ILE A 1 26 ? 4.867 4.808 -5.211 1.00 0.00 26 ILE A O 17
ATOM 18545 N N . ILE A 1 27 ? 3.834 5.699 -3.436 1.00 0.00 27 ILE A N 17
ATOM 18546 C CA . ILE A 1 27 ? 2.625 4.847 -3.565 1.00 0.00 27 ILE A CA 17
ATOM 18547 C C . ILE A 1 27 ? 1.639 5.314 -4.665 1.00 0.00 27 ILE A C 17
ATOM 18548 O O . ILE A 1 27 ? 1.063 4.488 -5.372 1.00 0.00 27 ILE A O 17
ATOM 18554 N N . GLU A 1 28 ? 1.475 6.630 -4.810 1.00 0.00 28 GLU A N 17
ATOM 18555 C CA . GLU A 1 28 ? 0.492 7.213 -5.742 1.00 0.00 28 GLU A CA 17
ATOM 18556 C C . GLU A 1 28 ? 1.110 7.346 -7.139 1.00 0.00 28 GLU A C 17
ATOM 18557 O O . GLU A 1 28 ? 2.007 8.147 -7.386 1.00 0.00 28 GLU A O 17
ATOM 18564 N N . GLY A 1 29 ? 0.690 6.368 -7.930 1.00 0.00 29 GLY A N 17
ATOM 18565 C CA . GLY A 1 29 ? 1.189 6.124 -9.295 1.00 0.00 29 GLY A CA 17
ATOM 18566 C C . GLY A 1 29 ? 1.320 4.611 -9.528 1.00 0.00 29 GLY A C 17
ATOM 18567 O O . GLY A 1 29 ? 0.864 3.804 -8.719 1.00 0.00 29 GLY A O 17
ATOM 18569 N N . GLU A 1 30 ? 2.005 4.289 -10.614 1.00 0.00 30 GLU A N 17
ATOM 18570 C CA . GLU A 1 30 ? 2.098 2.901 -11.122 1.00 0.00 30 GLU A CA 17
ATOM 18571 C C . GLU A 1 30 ? 3.535 2.402 -11.319 1.00 0.00 30 GLU A C 17
ATOM 18572 O O . GLU A 1 30 ? 4.354 3.004 -12.009 1.00 0.00 30 GLU A O 17
ATOM 18579 N N . TRP A 1 31 ? 3.773 1.272 -10.676 1.00 0.00 31 TRP A N 17
ATOM 18580 C CA . TRP A 1 31 ? 5.100 0.639 -10.582 1.00 0.00 31 TRP A CA 17
ATOM 18581 C C . TRP A 1 31 ? 5.427 -0.245 -11.786 1.00 0.00 31 TRP A C 17
ATOM 18582 O O . TRP A 1 31 ? 4.779 -1.258 -12.040 1.00 0.00 31 TRP A O 17
ATOM 18600 N N . HIS A 1 32 ? 6.379 0.305 -12.535 1.00 0.00 32 HIS A N 17
ATOM 18601 C CA . HIS A 1 32 ? 6.954 -0.202 -13.803 1.00 0.00 32 HIS A CA 17
ATOM 18602 C C . HIS A 1 32 ? 5.977 0.068 -14.966 1.00 0.00 32 HIS A C 17
ATOM 18603 O O . HIS A 1 32 ? 4.847 -0.420 -14.927 1.00 0.00 32 HIS A O 17
ATOM 18612 N N . PRO A 1 33 ? 6.458 0.677 -16.062 1.00 0.00 33 PRO A N 17
ATOM 18613 C CA . PRO A 1 33 ? 5.601 1.060 -17.204 1.00 0.00 33 PRO A CA 17
ATOM 18614 C C . PRO A 1 33 ? 4.832 -0.121 -17.827 1.00 0.00 33 PRO A C 17
ATOM 18615 O O . PRO A 1 33 ? 3.618 -0.034 -18.007 1.00 0.00 33 PRO A O 17
ATOM 18619 N N . GLN A 1 34 ? 5.542 -1.216 -18.109 1.00 0.00 34 GLN A N 17
ATOM 18620 C CA . GLN A 1 34 ? 4.920 -2.461 -18.609 1.00 0.00 34 GLN A CA 17
ATOM 18621 C C . GLN A 1 34 ? 5.815 -3.705 -18.421 1.00 0.00 34 GLN A C 17
ATOM 18622 O O . GLN A 1 34 ? 6.004 -4.514 -19.326 1.00 0.00 34 GLN A O 17
ATOM 18631 N N . ASP A 1 35 ? 6.230 -3.931 -17.174 1.00 0.00 35 ASP A N 17
ATOM 18632 C CA . ASP A 1 35 ? 7.124 -5.067 -16.850 1.00 0.00 35 ASP A CA 17
ATOM 18633 C C . ASP A 1 35 ? 6.439 -6.218 -16.082 1.00 0.00 35 ASP A C 17
ATOM 18634 O O . ASP A 1 35 ? 7.074 -7.229 -15.792 1.00 0.00 35 ASP A O 17
ATOM 18640 N N . LEU A 1 36 ? 5.122 -6.113 -15.914 1.00 0.00 36 LEU A N 17
ATOM 18641 C CA . LEU A 1 36 ? 4.308 -7.081 -15.148 1.00 0.00 36 LEU A CA 17
ATOM 18642 C C . LEU A 1 36 ? 2.975 -7.335 -15.876 1.00 0.00 36 LEU A C 17
ATOM 18643 O O . LEU A 1 36 ? 1.934 -6.796 -15.503 1.00 0.00 36 LEU A O 17
ATOM 18649 N N . ASN A 1 37 ? 3.094 -7.922 -17.070 1.00 0.00 37 ASN A N 17
ATOM 18650 C CA . ASN A 1 37 ? 1.966 -8.257 -17.975 1.00 0.00 37 ASN A CA 17
ATOM 18651 C C . ASN A 1 37 ? 0.872 -7.162 -18.041 1.00 0.00 37 ASN A C 17
ATOM 18652 O O . ASN A 1 37 ? -0.252 -7.336 -17.575 1.00 0.00 37 ASN A O 17
ATOM 18660 N N . ASP A 1 38 ? 1.313 -5.963 -18.430 1.00 0.00 38 ASP A N 17
ATOM 18661 C CA . ASP A 1 38 ? 0.521 -4.706 -18.452 1.00 0.00 38 ASP A CA 17
ATOM 18662 C C . ASP A 1 38 ? -0.354 -4.356 -17.221 1.00 0.00 38 ASP A C 17
ATOM 18663 O O . ASP A 1 38 ? -1.222 -3.493 -17.310 1.00 0.00 38 ASP A O 17
ATOM 18669 N N . SER A 1 39 ? 0.009 -4.881 -16.048 1.00 0.00 39 SER A N 17
ATOM 18670 C CA . SER A 1 39 ? -0.784 -4.714 -14.809 1.00 0.00 39 SER A CA 17
ATOM 18671 C C . SER A 1 39 ? 0.022 -4.239 -13.570 1.00 0.00 39 SER A C 17
ATOM 18672 O O . SER A 1 39 ? 0.184 -4.980 -12.594 1.00 0.00 39 SER A O 17
ATOM 18677 N N . PRO A 1 40 ? 0.466 -2.970 -13.560 1.00 0.00 40 PRO A N 17
ATOM 18678 C CA . PRO A 1 40 ? 1.299 -2.404 -12.478 1.00 0.00 40 PRO A CA 17
ATOM 18679 C C . PRO A 1 40 ? 0.635 -2.354 -11.094 1.00 0.00 40 PRO A C 17
ATOM 18680 O O . PRO A 1 40 ? -0.546 -2.649 -10.907 1.00 0.00 40 PRO A O 17
ATOM 18684 N N . LEU A 1 41 ? 1.508 -2.149 -10.112 1.00 0.00 41 LEU A N 17
ATOM 18685 C CA . LEU A 1 41 ? 1.133 -1.700 -8.757 1.00 0.00 41 LEU A CA 17
ATOM 18686 C C . LEU A 1 41 ? 0.764 -0.207 -8.817 1.00 0.00 41 LEU A C 17
ATOM 18687 O O . LEU A 1 41 ? 1.628 0.629 -9.055 1.00 0.00 41 LEU A O 17
ATOM 18693 N N . LYS A 1 42 ? -0.537 0.052 -8.873 1.00 0.00 42 LYS A N 17
ATOM 18694 C CA . LYS A 1 42 ? -1.069 1.426 -8.887 1.00 0.00 42 LYS A CA 17
ATOM 18695 C C . LYS A 1 42 ? -2.042 1.670 -7.726 1.00 0.00 42 LYS A C 17
ATOM 18696 O O . LYS A 1 42 ? -2.917 0.863 -7.408 1.00 0.00 42 LYS A O 17
ATOM 18706 N N . PHE A 1 43 ? -1.801 2.803 -7.086 1.00 0.00 43 PHE A N 17
ATOM 18707 C CA . PHE A 1 43 ? -2.655 3.314 -6.003 1.00 0.00 43 PHE A CA 17
ATOM 18708 C C . PHE A 1 43 ? -3.192 4.734 -6.266 1.00 0.00 43 PHE A C 17
ATOM 18709 O O . PHE A 1 43 ? -2.478 5.619 -6.740 1.00 0.00 43 PHE A O 17
ATOM 18723 N N . ILE A 1 44 ? -4.421 4.919 -5.793 1.00 0.00 44 ILE A N 17
ATOM 18724 C CA . ILE A 1 44 ? -5.190 6.181 -5.880 1.00 0.00 44 ILE A CA 17
ATOM 18725 C C . ILE A 1 44 ? -5.615 6.783 -4.522 1.00 0.00 44 ILE A C 17
ATOM 18726 O O . ILE A 1 44 ? -5.415 6.193 -3.458 1.00 0.00 44 ILE A O 17
ATOM 18732 N N . LEU A 1 45 ? -6.408 7.848 -4.631 1.00 0.00 45 LEU A N 17
ATOM 18733 C CA . LEU A 1 45 ? -6.882 8.693 -3.518 1.00 0.00 45 LEU A CA 17
ATOM 18734 C C . LEU A 1 45 ? -8.414 8.799 -3.514 1.00 0.00 45 LEU A C 17
ATOM 18735 O O . LEU A 1 45 ? -9.023 9.005 -4.566 1.00 0.00 45 LEU A O 17
ATOM 18741 N N . SER A 1 46 ? -8.995 8.462 -2.360 1.00 0.00 46 SER A N 17
ATOM 18742 C CA . SER A 1 46 ? -10.447 8.559 -2.073 1.00 0.00 46 SER A CA 17
ATOM 18743 C C . SER A 1 46 ? -11.305 7.828 -3.125 1.00 0.00 46 SER A C 17
ATOM 18744 O O . SER A 1 46 ? -10.910 6.766 -3.615 1.00 0.00 46 SER A O 17
ATOM 18749 N N . THR A 1 47 ? -12.457 8.407 -3.476 1.00 0.00 47 THR A N 17
ATOM 18750 C CA . THR A 1 47 ? -13.371 7.934 -4.542 1.00 0.00 47 THR A CA 17
ATOM 18751 C C . THR A 1 47 ? -13.846 6.504 -4.193 1.00 0.00 47 THR A C 17
ATOM 18752 O O . THR A 1 47 ? -13.989 6.204 -3.008 1.00 0.00 47 THR A O 17
ATOM 18758 N N . SER A 1 48 ? -14.318 5.730 -5.171 1.00 0.00 48 SER A N 17
ATOM 18759 C CA . SER A 1 48 ? -14.675 4.293 -5.032 1.00 0.00 48 SER A CA 17
ATOM 18760 C C . SER A 1 48 ? -15.463 3.952 -3.749 1.00 0.00 48 SER A C 17
ATOM 18761 O O . SER A 1 48 ? -14.960 3.304 -2.831 1.00 0.00 48 SER A O 17
ATOM 18766 N N . ASP A 1 49 ? -16.663 4.531 -3.658 1.00 0.00 49 ASP A N 17
ATOM 18767 C CA . ASP A 1 49 ? -17.578 4.423 -2.494 1.00 0.00 49 ASP A CA 17
ATOM 18768 C C . ASP A 1 49 ? -16.938 4.722 -1.122 1.00 0.00 49 ASP A C 17
ATOM 18769 O O . ASP A 1 49 ? -16.990 3.920 -0.193 1.00 0.00 49 ASP A O 17
ATOM 18775 N N . ASP A 1 50 ? -16.479 5.968 -0.977 1.00 0.00 50 ASP A N 17
ATOM 18776 C CA . ASP A 1 50 ? -15.748 6.463 0.215 1.00 0.00 50 ASP A CA 17
ATOM 18777 C C . ASP A 1 50 ? -14.532 5.585 0.595 1.00 0.00 50 ASP A C 17
ATOM 18778 O O . ASP A 1 50 ? -14.139 5.517 1.758 1.00 0.00 50 ASP A O 17
ATOM 18784 N N . SER A 1 51 ? -13.813 5.164 -0.447 1.00 0.00 51 SER A N 17
ATOM 18785 C CA . SER A 1 51 ? -12.613 4.293 -0.404 1.00 0.00 51 SER A CA 17
ATOM 18786 C C . SER A 1 51 ? -12.923 2.866 0.078 1.00 0.00 51 SER A C 17
ATOM 18787 O O . SER A 1 51 ? -13.968 2.579 0.651 1.00 0.00 51 SER A O 17
ATOM 18792 N N . ASP A 1 52 ? -11.994 1.963 -0.231 1.00 0.00 52 ASP A N 17
ATOM 18793 C CA . ASP A 1 52 ? -12.094 0.542 0.177 1.00 0.00 52 ASP A CA 17
ATOM 18794 C C . ASP A 1 52 ? -11.186 0.191 1.374 1.00 0.00 52 ASP A C 17
ATOM 18795 O O . ASP A 1 52 ? -11.463 -0.744 2.128 1.00 0.00 52 ASP A O 17
ATOM 18801 N N . TYR A 1 53 ? -10.060 0.896 1.483 1.00 0.00 53 TYR A N 17
ATOM 18802 C CA . TYR A 1 53 ? -9.100 0.760 2.594 1.00 0.00 53 TYR A CA 17
ATOM 18803 C C . TYR A 1 53 ? -9.334 1.848 3.651 1.00 0.00 53 TYR A C 17
ATOM 18804 O O . TYR A 1 53 ? -9.436 3.025 3.313 1.00 0.00 53 TYR A O 17
ATOM 18819 N N . ILE A 1 54 ? -9.264 1.446 4.916 1.00 0.00 54 ILE A N 17
ATOM 18820 C CA . ILE A 1 54 ? -9.469 2.346 6.073 1.00 0.00 54 ILE A CA 17
ATOM 18821 C C . ILE A 1 54 ? -8.146 2.483 6.846 1.00 0.00 54 ILE A C 17
ATOM 18822 O O . ILE A 1 54 ? -7.468 1.489 7.117 1.00 0.00 54 ILE A O 17
ATOM 18828 N N . CYS A 1 55 ? -7.871 3.720 7.262 1.00 0.00 55 CYS A N 17
ATOM 18829 C CA . CYS A 1 55 ? -6.652 4.053 8.025 1.00 0.00 55 CYS A CA 17
ATOM 18830 C C . CYS A 1 55 ? -6.682 3.441 9.433 1.00 0.00 55 CYS A C 17
ATOM 18831 O O . CYS A 1 55 ? -7.612 3.683 10.200 1.00 0.00 55 CYS A O 17
ATOM 18835 N N . LYS A 1 56 ? -5.688 2.599 9.697 1.00 0.00 56 LYS A N 17
ATOM 18836 C CA . LYS A 1 56 ? -5.469 2.030 11.040 1.00 0.00 56 LYS A CA 17
ATOM 18837 C C . LYS A 1 56 ? -4.565 2.954 11.873 1.00 0.00 56 LYS A C 17
ATOM 18838 O O . LYS A 1 56 ? -5.032 3.543 12.844 1.00 0.00 56 LYS A O 17
ATOM 18848 N N . TYR A 1 57 ? -3.288 3.043 11.496 1.00 0.00 57 TYR A N 17
ATOM 18849 C CA . TYR A 1 57 ? -2.316 3.985 12.097 1.00 0.00 57 TYR A CA 17
ATOM 18850 C C . TYR A 1 57 ? -1.014 4.062 11.282 1.00 0.00 57 TYR A C 17
ATOM 18851 O O . TYR A 1 57 ? -0.735 3.210 10.437 1.00 0.00 57 TYR A O 17
ATOM 18866 N N . ILE A 1 58 ? -0.250 5.120 11.533 1.00 0.00 58 ILE A N 17
ATOM 18867 C CA . ILE A 1 58 ? 1.110 5.265 10.970 1.00 0.00 58 ILE A CA 17
ATOM 18868 C C . ILE A 1 58 ? 2.170 4.946 12.033 1.00 0.00 58 ILE A C 17
ATOM 18869 O O . ILE A 1 58 ? 2.038 5.329 13.193 1.00 0.00 58 ILE A O 17
ATOM 18875 N N . ASN A 1 59 ? 3.253 4.339 11.575 1.00 0.00 59 ASN A N 17
ATOM 18876 C CA . ASN A 1 59 ? 4.403 4.056 12.446 1.00 0.00 59 ASN A CA 17
ATOM 18877 C C . ASN A 1 59 ? 5.669 4.754 11.937 1.00 0.00 59 ASN A C 17
ATOM 18878 O O . ASN A 1 59 ? 6.243 4.412 10.899 1.00 0.00 59 ASN A O 17
ATOM 18886 N N . THR A 1 60 ? 6.189 5.577 12.840 1.00 0.00 60 THR A N 17
ATOM 18887 C CA . THR A 1 60 ? 7.414 6.376 12.616 1.00 0.00 60 THR A CA 17
ATOM 18888 C C . THR A 1 60 ? 8.687 5.586 12.990 1.00 0.00 60 THR A C 17
ATOM 18889 O O . THR A 1 60 ? 9.479 5.970 13.845 1.00 0.00 60 THR A O 17
ATOM 18895 N N . GLU A 1 61 ? 8.794 4.414 12.363 1.00 0.00 61 GLU A N 17
ATOM 18896 C CA . GLU A 1 61 ? 9.912 3.471 12.583 1.00 0.00 61 GLU A CA 17
ATOM 18897 C C . GLU A 1 61 ? 10.704 3.227 11.286 1.00 0.00 61 GLU A C 17
ATOM 18898 O O . GLU A 1 61 ? 11.920 3.097 11.336 1.00 0.00 61 GLU A O 17
ATOM 18905 N N . HIS A 1 62 ? 9.974 2.864 10.234 1.00 0.00 62 HIS A N 17
ATOM 18906 C CA . HIS A 1 62 ? 10.495 2.841 8.852 1.00 0.00 62 HIS A CA 17
ATOM 18907 C C . HIS A 1 62 ? 9.529 3.555 7.882 1.00 0.00 62 HIS A C 17
ATOM 18908 O O . HIS A 1 62 ? 9.019 2.940 6.955 1.00 0.00 62 HIS A O 17
ATOM 18917 N N . LYS A 1 63 ? 9.101 4.768 8.252 1.00 0.00 63 LYS A N 17
ATOM 18918 C CA . LYS A 1 63 ? 8.132 5.595 7.481 1.00 0.00 63 LYS A CA 17
ATOM 18919 C C . LYS A 1 63 ? 6.944 4.840 6.832 1.00 0.00 63 LYS A C 17
ATOM 18920 O O . LYS A 1 63 ? 6.622 4.982 5.653 1.00 0.00 63 LYS A O 17
ATOM 18930 N N . GLN A 1 64 ? 6.243 4.054 7.645 1.00 0.00 64 GLN A N 17
ATOM 18931 C CA . GLN A 1 64 ? 5.222 3.110 7.136 1.00 0.00 64 GLN A CA 17
ATOM 18932 C C . GLN A 1 64 ? 3.937 3.036 7.965 1.00 0.00 64 GLN A C 17
ATOM 18933 O O . GLN A 1 64 ? 3.975 3.236 9.179 1.00 0.00 64 GLN A O 17
ATOM 18942 N N . LEU A 1 65 ? 2.833 2.718 7.292 1.00 0.00 65 LEU A N 17
ATOM 18943 C CA . LEU A 1 65 ? 1.509 2.605 7.937 1.00 0.00 65 LEU A CA 17
ATOM 18944 C C . LEU A 1 65 ? 0.921 1.185 7.927 1.00 0.00 65 LEU A C 17
ATOM 18945 O O . LEU A 1 65 ? 1.374 0.308 7.188 1.00 0.00 65 LEU A O 17
ATOM 18951 N N . THR A 1 66 ? -0.139 1.053 8.716 1.00 0.00 66 THR A N 17
ATOM 18952 C CA . THR A 1 66 ? -1.054 -0.106 8.711 1.00 0.00 66 THR A CA 17
ATOM 18953 C C . THR A 1 66 ? -2.459 0.379 8.308 1.00 0.00 66 THR A C 17
ATOM 18954 O O . THR A 1 66 ? -2.906 1.454 8.714 1.00 0.00 66 THR A O 17
ATOM 18960 N N . LEU A 1 67 ? -3.071 -0.369 7.395 1.00 0.00 67 LEU A N 17
ATOM 18961 C CA . LEU A 1 67 ? -4.438 -0.111 6.890 1.00 0.00 67 LEU A CA 17
ATOM 18962 C C . LEU A 1 67 ? -5.267 -1.398 6.772 1.00 0.00 67 LEU A C 17
ATOM 18963 O O . LEU A 1 67 ? -4.727 -2.446 6.426 1.00 0.00 67 LEU A O 17
ATOM 18969 N N . TYR A 1 68 ? -6.576 -1.284 6.984 1.00 0.00 68 TYR A N 17
ATOM 18970 C CA . TYR A 1 68 ? -7.503 -2.428 6.842 1.00 0.00 68 TYR A CA 17
ATOM 18971 C C . TYR A 1 68 ? -8.606 -2.228 5.798 1.00 0.00 68 TYR A C 17
ATOM 18972 O O . TYR A 1 68 ? -9.248 -1.183 5.728 1.00 0.00 68 TYR A O 17
ATOM 18987 N N . ASN A 1 69 ? -8.684 -3.206 4.906 1.00 0.00 69 ASN A N 17
ATOM 18988 C CA . ASN A 1 69 ? -9.653 -3.231 3.792 1.00 0.00 69 ASN A CA 17
ATOM 18989 C C . ASN A 1 69 ? -11.030 -3.699 4.290 1.00 0.00 69 ASN A C 17
ATOM 18990 O O . ASN A 1 69 ? -11.130 -4.718 4.975 1.00 0.00 69 ASN A O 17
ATOM 18998 N N . LYS A 1 70 ? -12.055 -2.959 3.878 1.00 0.00 70 LYS A N 17
ATOM 18999 C CA . LYS A 1 70 ? -13.463 -3.333 4.135 1.00 0.00 70 LYS A CA 17
ATOM 19000 C C . LYS A 1 70 ? -14.187 -4.012 2.950 1.00 0.00 70 LYS A C 17
ATOM 19001 O O . LYS A 1 70 ? -15.397 -4.217 2.992 1.00 0.00 70 LYS A O 17
ATOM 19011 N N . ASN A 1 71 ? -13.416 -4.495 1.976 1.00 0.00 71 ASN A N 17
ATOM 19012 C CA . ASN A 1 71 ? -13.973 -5.239 0.822 1.00 0.00 71 ASN A CA 17
ATOM 19013 C C . ASN A 1 71 ? -13.959 -6.773 0.939 1.00 0.00 71 ASN A C 17
ATOM 19014 O O . ASN A 1 71 ? -14.556 -7.478 0.130 1.00 0.00 71 ASN A O 17
ATOM 19022 N N . ASN A 1 72 ? -13.123 -7.238 1.856 1.00 0.00 72 ASN A N 17
ATOM 19023 C CA . ASN A 1 72 ? -12.868 -8.662 2.144 1.00 0.00 72 ASN A CA 17
ATOM 19024 C C . ASN A 1 72 ? -13.373 -9.019 3.562 1.00 0.00 72 ASN A C 17
ATOM 19025 O O . ASN A 1 72 ? -14.515 -8.711 3.894 1.00 0.00 72 ASN A O 17
ATOM 19033 N N . SER A 1 73 ? -12.530 -9.629 4.394 1.00 0.00 73 SER A N 17
ATOM 19034 C CA . SER A 1 73 ? -12.873 -9.953 5.796 1.00 0.00 73 SER A CA 17
ATOM 19035 C C . SER A 1 73 ? -11.749 -9.615 6.787 1.00 0.00 73 SER A C 17
ATOM 19036 O O . SER A 1 73 ? -10.998 -10.466 7.257 1.00 0.00 73 SER A O 17
ATOM 19041 N N . SER A 1 74 ? -11.719 -8.335 7.157 1.00 0.00 74 SER A N 17
ATOM 19042 C CA . SER A 1 74 ? -10.724 -7.751 8.090 1.00 0.00 74 SER A CA 17
ATOM 19043 C C . SER A 1 74 ? -9.235 -7.984 7.748 1.00 0.00 74 SER A C 17
ATOM 19044 O O . SER A 1 74 ? -8.425 -8.365 8.596 1.00 0.00 74 SER A O 17
ATOM 19049 N N . ILE A 1 75 ? -8.847 -7.444 6.593 1.00 0.00 75 ILE A N 17
ATOM 19050 C CA . ILE A 1 75 ? -7.455 -7.527 6.094 1.00 0.00 75 ILE A CA 17
ATOM 19051 C C . ILE A 1 75 ? -6.687 -6.239 6.437 1.00 0.00 75 ILE A C 17
ATOM 19052 O O . ILE A 1 75 ? -6.924 -5.181 5.859 1.00 0.00 75 ILE A O 17
ATOM 19058 N N . VAL A 1 76 ? -5.664 -6.456 7.253 1.00 0.00 76 VAL A N 17
ATOM 19059 C CA . VAL A 1 76 ? -4.698 -5.434 7.705 1.00 0.00 76 VAL A CA 17
ATOM 19060 C C . VAL A 1 76 ? -3.361 -5.602 6.975 1.00 0.00 76 VAL A C 17
ATOM 19061 O O . VAL A 1 76 ? -2.744 -6.665 6.984 1.00 0.00 76 VAL A O 17
ATOM 19066 N N . ILE A 1 77 ? -3.015 -4.549 6.252 1.00 0.00 77 ILE A N 17
ATOM 19067 C CA . ILE A 1 77 ? -1.766 -4.468 5.469 1.00 0.00 77 ILE A CA 17
ATOM 19068 C C . ILE A 1 77 ? -0.824 -3.400 6.036 1.00 0.00 77 ILE A C 17
ATOM 19069 O O . ILE A 1 77 ? -1.255 -2.343 6.497 1.00 0.00 77 ILE A O 17
ATOM 19075 N N . GLU A 1 78 ? 0.458 -3.734 5.990 1.00 0.00 78 GLU A N 17
ATOM 19076 C CA . GLU A 1 78 ? 1.541 -2.867 6.502 1.00 0.00 78 GLU A CA 17
ATOM 19077 C C . GLU A 1 78 ? 2.521 -2.615 5.350 1.00 0.00 78 GLU A C 17
ATOM 19078 O O . GLU A 1 78 ? 3.056 -3.566 4.777 1.00 0.00 78 GLU A O 17
ATOM 19085 N N . ILE A 1 79 ? 2.528 -1.371 4.884 1.00 0.00 79 ILE A N 17
ATOM 19086 C CA . ILE A 1 79 ? 3.331 -0.994 3.700 1.00 0.00 79 ILE A CA 17
ATOM 19087 C C . ILE A 1 79 ? 4.287 0.191 3.892 1.00 0.00 79 ILE A C 17
ATOM 19088 O O . ILE A 1 79 ? 3.895 1.275 4.333 1.00 0.00 79 ILE A O 17
ATOM 19094 N N . PHE A 1 80 ? 5.522 -0.037 3.449 1.00 0.00 80 PHE A N 17
ATOM 19095 C CA . PHE A 1 80 ? 6.570 1.000 3.464 1.00 0.00 80 PHE A CA 17
ATOM 19096 C C . PHE A 1 80 ? 6.820 1.550 2.062 1.00 0.00 80 PHE A C 17
ATOM 19097 O O . PHE A 1 80 ? 7.167 0.822 1.135 1.00 0.00 80 PHE A O 17
ATOM 19111 N N . ILE A 1 81 ? 6.644 2.863 2.017 1.00 0.00 81 ILE A N 17
ATOM 19112 C CA . ILE A 1 81 ? 6.860 3.735 0.853 1.00 0.00 81 ILE A CA 17
ATOM 19113 C C . ILE A 1 81 ? 8.078 4.631 1.188 1.00 0.00 81 ILE A C 17
ATOM 19114 O O . ILE A 1 81 ? 7.926 5.562 1.979 1.00 0.00 81 ILE A O 17
ATOM 19120 N N . PRO A 1 82 ? 9.292 4.207 0.803 1.00 0.00 82 PRO A N 17
ATOM 19121 C CA . PRO A 1 82 ? 10.519 5.000 0.997 1.00 0.00 82 PRO A CA 17
ATOM 19122 C C . PRO A 1 82 ? 10.665 6.032 -0.139 1.00 0.00 82 PRO A C 17
ATOM 19123 O O . PRO A 1 82 ? 10.049 7.092 -0.087 1.00 0.00 82 PRO A O 17
ATOM 19127 N N . ASN A 1 83 ? 11.414 5.632 -1.168 1.00 0.00 83 ASN A N 17
ATOM 19128 C CA . ASN A 1 83 ? 11.784 6.317 -2.425 1.00 0.00 83 ASN A CA 17
ATOM 19129 C C . ASN A 1 83 ? 12.876 5.430 -3.062 1.00 0.00 83 ASN A C 17
ATOM 19130 O O . ASN A 1 83 ? 12.861 4.222 -2.816 1.00 0.00 83 ASN A O 17
ATOM 19138 N N . ASP A 1 84 ? 13.751 5.983 -3.910 1.00 0.00 84 ASP A N 17
ATOM 19139 C CA . ASP A 1 84 ? 14.925 5.279 -4.488 1.00 0.00 84 ASP A CA 17
ATOM 19140 C C . ASP A 1 84 ? 14.651 3.874 -5.063 1.00 0.00 84 ASP A C 17
ATOM 19141 O O . ASP A 1 84 ? 15.541 3.026 -5.128 1.00 0.00 84 ASP A O 17
ATOM 19147 N N . ASN A 1 85 ? 13.463 3.740 -5.651 1.00 0.00 85 ASN A N 17
ATOM 19148 C CA . ASN A 1 85 ? 12.893 2.466 -6.143 1.00 0.00 85 ASN A CA 17
ATOM 19149 C C . ASN A 1 85 ? 12.878 1.396 -5.031 1.00 0.00 85 ASN A C 17
ATOM 19150 O O . ASN A 1 85 ? 13.802 0.597 -4.912 1.00 0.00 85 ASN A O 17
ATOM 19158 N N . LYS A 1 86 ? 11.865 1.486 -4.167 1.00 0.00 86 LYS A N 17
ATOM 19159 C CA . LYS A 1 86 ? 11.602 0.503 -3.090 1.00 0.00 86 LYS A CA 17
ATOM 19160 C C . LYS A 1 86 ? 10.212 0.721 -2.472 1.00 0.00 86 LYS A C 17
ATOM 19161 O O . LYS A 1 86 ? 9.758 1.860 -2.386 1.00 0.00 86 LYS A O 17
ATOM 19171 N N . ILE A 1 87 ? 9.500 -0.390 -2.301 1.00 0.00 87 ILE A N 17
ATOM 19172 C CA . ILE A 1 87 ? 8.246 -0.509 -1.520 1.00 0.00 87 ILE A CA 17
ATOM 19173 C C . ILE A 1 87 ? 8.111 -1.959 -1.009 1.00 0.00 87 ILE A C 17
ATOM 19174 O O . ILE A 1 87 ? 8.516 -2.906 -1.684 1.00 0.00 87 ILE A O 17
ATOM 19180 N N . LEU A 1 88 ? 7.573 -2.093 0.198 1.00 0.00 88 LEU A N 17
ATOM 19181 C CA . LEU A 1 88 ? 7.266 -3.409 0.793 1.00 0.00 88 LEU A CA 17
ATOM 19182 C C . LEU A 1 88 ? 5.792 -3.512 1.210 1.00 0.00 88 LEU A C 17
ATOM 19183 O O . LEU A 1 88 ? 5.261 -2.598 1.840 1.00 0.00 88 LEU A O 17
ATOM 19189 N N . LEU A 1 89 ? 5.187 -4.633 0.826 1.00 0.00 89 LEU A N 17
ATOM 19190 C CA . LEU A 1 89 ? 3.791 -5.007 1.153 1.00 0.00 89 LEU A CA 17
ATOM 19191 C C . LEU A 1 89 ? 3.713 -6.301 1.969 1.00 0.00 89 LEU A C 17
ATOM 19192 O O . LEU A 1 89 ? 4.336 -7.294 1.602 1.00 0.00 89 LEU A O 17
ATOM 19198 N N . THR A 1 90 ? 2.979 -6.228 3.075 1.00 0.00 90 THR A N 17
ATOM 19199 C CA . THR A 1 90 ? 2.539 -7.430 3.820 1.00 0.00 90 THR A CA 17
ATOM 19200 C C . THR A 1 90 ? 1.021 -7.460 4.065 1.00 0.00 90 THR A C 17
ATOM 19201 O O . THR A 1 90 ? 0.413 -6.431 4.364 1.00 0.00 90 THR A O 17
ATOM 19207 N N . ILE A 1 91 ? 0.492 -8.682 4.027 1.00 0.00 91 ILE A N 17
ATOM 19208 C CA . ILE A 1 91 ? -0.944 -9.006 4.205 1.00 0.00 91 ILE A CA 17
ATOM 19209 C C . ILE A 1 91 ? -1.078 -9.742 5.554 1.00 0.00 91 ILE A C 17
ATOM 19210 O O . ILE A 1 91 ? -0.317 -10.664 5.848 1.00 0.00 91 ILE A O 17
ATOM 19216 N N . MET A 1 92 ? -2.114 -9.369 6.296 1.00 0.00 92 MET A N 17
ATOM 19217 C CA . MET A 1 92 ? -2.481 -9.953 7.605 1.00 0.00 92 MET A CA 17
ATOM 19218 C C . MET A 1 92 ? -3.986 -9.698 7.842 1.00 0.00 92 MET A C 17
ATOM 19219 O O . MET A 1 92 ? -4.617 -8.956 7.092 1.00 0.00 92 MET A O 17
ATOM 19225 N N . ASN A 1 93 ? -4.588 -10.436 8.770 1.00 0.00 93 ASN A N 17
ATOM 19226 C CA . ASN A 1 93 ? -6.016 -10.277 9.120 1.00 0.00 93 ASN A CA 17
ATOM 19227 C C . ASN A 1 93 ? -6.232 -10.077 10.625 1.00 0.00 93 ASN A C 17
ATOM 19228 O O . ASN A 1 93 ? -5.718 -10.855 11.422 1.00 0.00 93 ASN A O 17
ATOM 19236 N N . THR A 1 94 ? -7.095 -9.130 10.982 1.00 0.00 94 THR A N 17
ATOM 19237 C CA . THR A 1 94 ? -7.517 -8.929 12.392 1.00 0.00 94 THR A CA 17
ATOM 19238 C C . THR A 1 94 ? -8.446 -10.028 12.938 1.00 0.00 94 THR A C 17
ATOM 19239 O O . THR A 1 94 ? -8.686 -10.096 14.140 1.00 0.00 94 THR A O 17
ATOM 19245 N N . GLU A 1 95 ? -9.010 -10.827 12.032 1.00 0.00 95 GLU A N 17
ATOM 19246 C CA . GLU A 1 95 ? -9.791 -12.033 12.383 1.00 0.00 95 GLU A CA 17
ATOM 19247 C C . GLU A 1 95 ? -9.074 -13.363 12.056 1.00 0.00 95 GLU A C 17
ATOM 19248 O O . GLU A 1 95 ? -9.703 -14.419 12.018 1.00 0.00 95 GLU A O 17
ATOM 19255 N N . ALA A 1 96 ? -7.740 -13.312 11.977 1.00 0.00 96 ALA A N 17
ATOM 19256 C CA . ALA A 1 96 ? -6.860 -14.458 11.638 1.00 0.00 96 ALA A CA 17
ATOM 19257 C C . ALA A 1 96 ? -5.378 -14.095 11.897 1.00 0.00 96 ALA A C 17
ATOM 19258 O O . ALA A 1 96 ? -5.095 -13.158 12.638 1.00 0.00 96 ALA A O 17
ATOM 19261 N N . LEU A 1 97 ? -4.452 -14.918 11.402 1.00 0.00 97 LEU A N 17
ATOM 19262 C CA . LEU A 1 97 ? -2.996 -14.675 11.476 1.00 0.00 97 LEU A CA 17
ATOM 19263 C C . LEU A 1 97 ? -2.288 -15.131 10.193 1.00 0.00 97 LEU A C 17
ATOM 19264 O O . LEU A 1 97 ? -2.731 -16.081 9.549 1.00 0.00 97 LEU A O 17
ATOM 19270 N N . GLY A 1 98 ? -1.233 -14.389 9.832 1.00 0.00 98 GLY A N 17
ATOM 19271 C CA . GLY A 1 98 ? -0.402 -14.723 8.656 1.00 0.00 98 GLY A CA 17
ATOM 19272 C C . GLY A 1 98 ? 0.728 -13.714 8.416 1.00 0.00 98 GLY A C 17
ATOM 19273 O O . GLY A 1 98 ? 0.566 -12.758 7.665 1.00 0.00 98 GLY A O 17
ATOM 19275 N N . THR A 1 99 ? 1.878 -13.994 9.018 1.00 0.00 99 THR A N 17
ATOM 19276 C CA . THR A 1 99 ? 3.079 -13.140 8.877 1.00 0.00 99 THR A CA 17
ATOM 19277 C C . THR A 1 99 ? 4.066 -13.855 7.943 1.00 0.00 99 THR A C 17
ATOM 19278 O O . THR A 1 99 ? 4.916 -14.632 8.379 1.00 0.00 99 THR A O 17
ATOM 19284 N N . SER A 1 100 ? 3.824 -13.653 6.650 1.00 0.00 100 SER A N 17
ATOM 19285 C CA . SER A 1 100 ? 4.579 -14.300 5.546 1.00 0.00 100 SER A CA 17
ATOM 19286 C C . SER A 1 100 ? 4.458 -13.631 4.156 1.00 0.00 100 SER A C 17
ATOM 19287 O O . SER A 1 100 ? 5.491 -13.510 3.497 1.00 0.00 100 SER A O 17
ATOM 19292 N N . PRO A 1 101 ? 3.277 -13.187 3.684 1.00 0.00 101 PRO A N 17
ATOM 19293 C CA . PRO A 1 101 ? 3.165 -12.506 2.376 1.00 0.00 101 PRO A CA 17
ATOM 19294 C C . PRO A 1 101 ? 3.770 -11.093 2.400 1.00 0.00 101 PRO A C 17
ATOM 19295 O O . PRO A 1 101 ? 3.107 -10.121 2.752 1.00 0.00 101 PRO A O 17
ATOM 19299 N N . ARG A 1 102 ? 5.076 -11.063 2.154 1.00 0.00 102 ARG A N 17
ATOM 19300 C CA . ARG A 1 102 ? 5.875 -9.827 2.066 1.00 0.00 102 ARG A CA 17
ATOM 19301 C C . ARG A 1 102 ? 6.555 -9.708 0.690 1.00 0.00 102 ARG A C 17
ATOM 19302 O O . ARG A 1 102 ? 7.267 -10.606 0.243 1.00 0.00 102 ARG A O 17
ATOM 19316 N N . MET A 1 103 ? 6.146 -8.678 -0.040 1.00 0.00 103 MET A N 17
ATOM 19317 C CA . MET A 1 103 ? 6.659 -8.423 -1.400 1.00 0.00 103 MET A CA 17
ATOM 19318 C C . MET A 1 103 ? 7.372 -7.067 -1.497 1.00 0.00 103 MET A C 17
ATOM 19319 O O . MET A 1 103 ? 6.831 -6.029 -1.106 1.00 0.00 103 MET A O 17
ATOM 19325 N N . THR A 1 104 ? 8.629 -7.163 -1.915 1.00 0.00 104 THR A N 17
ATOM 19326 C CA . THR A 1 104 ? 9.535 -6.010 -2.098 1.00 0.00 104 THR A CA 17
ATOM 19327 C C . THR A 1 104 ? 9.631 -5.686 -3.596 1.00 0.00 104 THR A C 17
ATOM 19328 O O . THR A 1 104 ? 10.380 -6.297 -4.356 1.00 0.00 104 THR A O 17
ATOM 19334 N N . PHE A 1 105 ? 8.894 -4.649 -3.959 1.00 0.00 105 PHE A N 17
ATOM 19335 C CA . PHE A 1 105 ? 8.769 -4.178 -5.353 1.00 0.00 105 PHE A CA 17
ATOM 19336 C C . PHE A 1 105 ? 9.571 -2.874 -5.442 1.00 0.00 105 PHE A C 17
ATOM 19337 O O . PHE A 1 105 ? 9.497 -2.027 -4.552 1.00 0.00 105 PHE A O 17
ATOM 19351 N N . ILE A 1 106 ? 10.426 -2.772 -6.450 1.00 0.00 106 ILE A N 17
ATOM 19352 C CA . ILE A 1 106 ? 11.249 -1.555 -6.623 1.00 0.00 106 ILE A CA 17
ATOM 19353 C C . ILE A 1 106 ? 10.895 -0.849 -7.941 1.00 0.00 106 ILE A C 17
ATOM 19354 O O . ILE A 1 106 ? 10.623 -1.516 -8.937 1.00 0.00 106 ILE A O 17
ATOM 19360 N N . LYS A 1 107 ? 10.706 0.469 -7.871 1.00 0.00 107 LYS A N 17
ATOM 19361 C CA . LYS A 1 107 ? 10.271 1.329 -8.999 1.00 0.00 107 LYS A CA 17
ATOM 19362 C C . LYS A 1 107 ? 11.315 1.391 -10.133 1.00 0.00 107 LYS A C 17
ATOM 19363 O O . LYS A 1 107 ? 12.139 2.295 -10.215 1.00 0.00 107 LYS A O 17
ATOM 19373 N N . HIS A 1 108 ? 11.313 0.283 -10.870 1.00 0.00 108 HIS A N 17
ATOM 19374 C CA . HIS A 1 108 ? 12.103 -0.086 -12.069 1.00 0.00 108 HIS A CA 17
ATOM 19375 C C . HIS A 1 108 ? 13.030 -1.242 -11.676 1.00 0.00 108 HIS A C 17
ATOM 19376 O O . HIS A 1 108 ? 13.683 -1.207 -10.633 1.00 0.00 108 HIS A O 17
ATOM 19385 N N . LYS A 1 109 ? 12.867 -2.342 -12.412 1.00 0.00 109 LYS A N 17
ATOM 19386 C CA . LYS A 1 109 ? 13.483 -3.666 -12.135 1.00 0.00 109 LYS A CA 17
ATOM 19387 C C . LYS A 1 109 ? 13.017 -4.281 -10.786 1.00 0.00 109 LYS A C 17
ATOM 19388 O O . LYS A 1 109 ? 13.519 -5.370 -10.423 1.00 99.99 109 LYS A O 17
ATOM 19398 N N . GLY A 1 1 ? -5.200 -11.381 -6.850 1.00 0.00 1 GLY A N 18
ATOM 19399 C CA . GLY A 1 1 ? -3.863 -10.866 -7.222 1.00 0.00 1 GLY A CA 18
ATOM 19400 C C . GLY A 1 1 ? -3.187 -9.998 -6.140 1.00 0.00 1 GLY A C 18
ATOM 19401 O O . GLY A 1 1 ? -3.786 -9.063 -5.610 1.00 0.00 1 GLY A O 18
ATOM 19405 N N . SER A 1 2 ? -2.015 -10.469 -5.713 1.00 0.00 2 SER A N 18
ATOM 19406 C CA . SER A 1 2 ? -1.158 -9.794 -4.710 1.00 0.00 2 SER A CA 18
ATOM 19407 C C . SER A 1 2 ? 0.279 -10.349 -4.787 1.00 0.00 2 SER A C 18
ATOM 19408 O O . SER A 1 2 ? 0.768 -11.040 -3.895 1.00 0.00 2 SER A O 18
ATOM 19413 N N . MET A 1 3 ? 0.794 -10.287 -6.013 1.00 0.00 3 MET A N 18
ATOM 19414 C CA . MET A 1 3 ? 2.131 -10.797 -6.390 1.00 0.00 3 MET A CA 18
ATOM 19415 C C . MET A 1 3 ? 2.856 -9.749 -7.270 1.00 0.00 3 MET A C 18
ATOM 19416 O O . MET A 1 3 ? 3.143 -8.651 -6.796 1.00 0.00 3 MET A O 18
ATOM 19422 N N . GLU A 1 4 ? 3.015 -10.037 -8.566 1.00 0.00 4 GLU A N 18
ATOM 19423 C CA . GLU A 1 4 ? 3.602 -9.126 -9.575 1.00 0.00 4 GLU A CA 18
ATOM 19424 C C . GLU A 1 4 ? 2.841 -9.168 -10.921 1.00 0.00 4 GLU A C 18
ATOM 19425 O O . GLU A 1 4 ? 3.407 -9.425 -11.982 1.00 0.00 4 GLU A O 18
ATOM 19432 N N . GLN A 1 5 ? 1.525 -8.995 -10.819 1.00 0.00 5 GLN A N 18
ATOM 19433 C CA . GLN A 1 5 ? 0.570 -9.018 -11.950 1.00 0.00 5 GLN A CA 18
ATOM 19434 C C . GLN A 1 5 ? -0.783 -8.535 -11.407 1.00 0.00 5 GLN A C 18
ATOM 19435 O O . GLN A 1 5 ? -1.293 -9.107 -10.443 1.00 0.00 5 GLN A O 18
ATOM 19444 N N . PHE A 1 6 ? -1.149 -7.336 -11.852 1.00 0.00 6 PHE A N 18
ATOM 19445 C CA . PHE A 1 6 ? -2.339 -6.576 -11.413 1.00 0.00 6 PHE A CA 18
ATOM 19446 C C . PHE A 1 6 ? -2.400 -6.309 -9.905 1.00 0.00 6 PHE A C 18
ATOM 19447 O O . PHE A 1 6 ? -2.838 -7.128 -9.097 1.00 0.00 6 PHE A O 18
ATOM 19461 N N . GLU A 1 7 ? -1.815 -5.176 -9.546 1.00 0.00 7 GLU A N 18
ATOM 19462 C CA . GLU A 1 7 ? -1.771 -4.727 -8.143 1.00 0.00 7 GLU A CA 18
ATOM 19463 C C . GLU A 1 7 ? -2.462 -3.356 -8.037 1.00 0.00 7 GLU A C 18
ATOM 19464 O O . GLU A 1 7 ? -1.882 -2.320 -8.357 1.00 0.00 7 GLU A O 18
ATOM 19471 N N . LEU A 1 8 ? -3.758 -3.419 -7.748 1.00 0.00 8 LEU A N 18
ATOM 19472 C CA . LEU A 1 8 ? -4.636 -2.230 -7.686 1.00 0.00 8 LEU A CA 18
ATOM 19473 C C . LEU A 1 8 ? -5.024 -1.905 -6.238 1.00 0.00 8 LEU A C 18
ATOM 19474 O O . LEU A 1 8 ? -5.688 -2.687 -5.559 1.00 0.00 8 LEU A O 18
ATOM 19480 N N . PHE A 1 9 ? -4.500 -0.780 -5.772 1.00 0.00 9 PHE A N 18
ATOM 19481 C CA . PHE A 1 9 ? -4.713 -0.309 -4.387 1.00 0.00 9 PHE A CA 18
ATOM 19482 C C . PHE A 1 9 ? -5.349 1.092 -4.335 1.00 0.00 9 PHE A C 18
ATOM 19483 O O . PHE A 1 9 ? -5.076 1.953 -5.169 1.00 0.00 9 PHE A O 18
ATOM 19497 N N . SER A 1 10 ? -6.229 1.270 -3.356 1.00 0.00 10 SER A N 18
ATOM 19498 C CA . SER A 1 10 ? -6.926 2.553 -3.101 1.00 0.00 10 SER A CA 18
ATOM 19499 C C . SER A 1 10 ? -6.975 2.872 -1.600 1.00 0.00 10 SER A C 18
ATOM 19500 O O . SER A 1 10 ? -7.342 2.010 -0.799 1.00 0.00 10 SER A O 18
ATOM 19505 N N . ILE A 1 11 ? -6.661 4.119 -1.257 1.00 0.00 11 ILE A N 18
ATOM 19506 C CA . ILE A 1 11 ? -6.819 4.595 0.139 1.00 0.00 11 ILE A CA 18
ATOM 19507 C C . ILE A 1 11 ? -8.262 5.069 0.427 1.00 0.00 11 ILE A C 18
ATOM 19508 O O . ILE A 1 11 ? -8.954 5.615 -0.428 1.00 0.00 11 ILE A O 18
ATOM 19514 N N . ASP A 1 12 ? -8.668 4.833 1.666 1.00 0.00 12 ASP A N 18
ATOM 19515 C CA . ASP A 1 12 ? -9.932 5.343 2.246 1.00 0.00 12 ASP A CA 18
ATOM 19516 C C . ASP A 1 12 ? -10.075 6.877 2.353 1.00 0.00 12 ASP A C 18
ATOM 19517 O O . ASP A 1 12 ? -11.154 7.348 2.686 1.00 0.00 12 ASP A O 18
ATOM 19523 N N . LYS A 1 13 ? -8.977 7.605 2.135 1.00 0.00 13 LYS A N 18
ATOM 19524 C CA . LYS A 1 13 ? -8.850 9.071 2.359 1.00 0.00 13 LYS A CA 18
ATOM 19525 C C . LYS A 1 13 ? -9.141 9.497 3.820 1.00 0.00 13 LYS A C 18
ATOM 19526 O O . LYS A 1 13 ? -9.319 10.675 4.110 1.00 0.00 13 LYS A O 18
ATOM 19536 N N . PHE A 1 14 ? -8.891 8.568 4.742 1.00 0.00 14 PHE A N 18
ATOM 19537 C CA . PHE A 1 14 ? -9.123 8.740 6.195 1.00 0.00 14 PHE A CA 18
ATOM 19538 C C . PHE A 1 14 ? -8.138 9.690 6.921 1.00 0.00 14 PHE A C 18
ATOM 19539 O O . PHE A 1 14 ? -8.103 9.754 8.145 1.00 0.00 14 PHE A O 18
ATOM 19553 N N . LYS A 1 15 ? -7.450 10.517 6.133 1.00 0.00 15 LYS A N 18
ATOM 19554 C CA . LYS A 1 15 ? -6.475 11.544 6.577 1.00 0.00 15 LYS A CA 18
ATOM 19555 C C . LYS A 1 15 ? -5.526 11.126 7.725 1.00 0.00 15 LYS A C 18
ATOM 19556 O O . LYS A 1 15 ? -5.195 11.907 8.614 1.00 0.00 15 LYS A O 18
ATOM 19566 N N . CYS A 1 16 ? -4.979 9.918 7.584 1.00 0.00 16 CYS A N 18
ATOM 19567 C CA . CYS A 1 16 ? -4.103 9.283 8.592 1.00 0.00 16 CYS A CA 18
ATOM 19568 C C . CYS A 1 16 ? -2.832 10.088 8.914 1.00 0.00 16 CYS A C 18
ATOM 19569 O O . CYS A 1 16 ? -2.114 10.529 8.019 1.00 0.00 16 CYS A O 18
ATOM 19573 N N . ASN A 1 17 ? -2.639 10.308 10.216 1.00 0.00 17 ASN A N 18
ATOM 19574 C CA . ASN A 1 17 ? -1.516 11.086 10.796 1.00 0.00 17 ASN A CA 18
ATOM 19575 C C . ASN A 1 17 ? -0.117 10.604 10.390 1.00 0.00 17 ASN A C 18
ATOM 19576 O O . ASN A 1 17 ? 0.317 9.542 10.833 1.00 0.00 17 ASN A O 18
ATOM 19584 N N . SER A 1 18 ? 0.663 11.604 9.969 1.00 0.00 18 SER A N 18
ATOM 19585 C CA . SER A 1 18 ? 1.977 11.473 9.284 1.00 0.00 18 SER A CA 18
ATOM 19586 C C . SER A 1 18 ? 1.749 11.008 7.833 1.00 0.00 18 SER A C 18
ATOM 19587 O O . SER A 1 18 ? 0.614 10.747 7.446 1.00 0.00 18 SER A O 18
ATOM 19592 N N . GLU A 1 19 ? 2.817 10.921 7.037 1.00 0.00 19 GLU A N 18
ATOM 19593 C CA . GLU A 1 19 ? 2.761 10.664 5.574 1.00 0.00 19 GLU A CA 18
ATOM 19594 C C . GLU A 1 19 ? 2.074 11.835 4.832 1.00 0.00 19 GLU A C 18
ATOM 19595 O O . GLU A 1 19 ? 1.664 12.805 5.465 1.00 0.00 19 GLU A O 18
ATOM 19602 N N . ALA A 1 20 ? 2.293 11.841 3.517 1.00 0.00 20 ALA A N 18
ATOM 19603 C CA . ALA A 1 20 ? 1.633 12.666 2.469 1.00 0.00 20 ALA A CA 18
ATOM 19604 C C . ALA A 1 20 ? 2.563 12.788 1.251 1.00 0.00 20 ALA A C 18
ATOM 19605 O O . ALA A 1 20 ? 2.637 11.828 0.493 1.00 0.00 20 ALA A O 18
ATOM 19608 N N . LYS A 1 21 ? 3.475 13.761 1.288 1.00 0.00 21 LYS A N 18
ATOM 19609 C CA . LYS A 1 21 ? 4.428 14.086 0.199 1.00 0.00 21 LYS A CA 18
ATOM 19610 C C . LYS A 1 21 ? 5.183 12.871 -0.387 1.00 0.00 21 LYS A C 18
ATOM 19611 O O . LYS A 1 21 ? 4.709 12.285 -1.355 1.00 0.00 21 LYS A O 18
ATOM 19621 N N . TYR A 1 22 ? 6.252 12.437 0.285 1.00 0.00 22 TYR A N 18
ATOM 19622 C CA . TYR A 1 22 ? 7.049 11.239 -0.064 1.00 0.00 22 TYR A CA 18
ATOM 19623 C C . TYR A 1 22 ? 6.197 9.986 -0.351 1.00 0.00 22 TYR A C 18
ATOM 19624 O O . TYR A 1 22 ? 6.274 9.445 -1.452 1.00 0.00 22 TYR A O 18
ATOM 19639 N N . TYR A 1 23 ? 5.196 9.783 0.509 1.00 0.00 23 TYR A N 18
ATOM 19640 C CA . TYR A 1 23 ? 4.211 8.688 0.409 1.00 0.00 23 TYR A CA 18
ATOM 19641 C C . TYR A 1 23 ? 3.532 8.690 -0.976 1.00 0.00 23 TYR A C 18
ATOM 19642 O O . TYR A 1 23 ? 3.900 7.881 -1.823 1.00 0.00 23 TYR A O 18
ATOM 19657 N N . LEU A 1 24 ? 2.786 9.748 -1.288 1.00 0.00 24 LEU A N 18
ATOM 19658 C CA . LEU A 1 24 ? 2.122 9.885 -2.600 1.00 0.00 24 LEU A CA 18
ATOM 19659 C C . LEU A 1 24 ? 3.118 9.956 -3.777 1.00 0.00 24 LEU A C 18
ATOM 19660 O O . LEU A 1 24 ? 2.976 9.188 -4.720 1.00 0.00 24 LEU A O 18
ATOM 19666 N N . ASN A 1 25 ? 4.234 10.657 -3.582 1.00 0.00 25 ASN A N 18
ATOM 19667 C CA . ASN A 1 25 ? 5.297 10.802 -4.600 1.00 0.00 25 ASN A CA 18
ATOM 19668 C C . ASN A 1 25 ? 5.905 9.491 -5.126 1.00 0.00 25 ASN A C 18
ATOM 19669 O O . ASN A 1 25 ? 6.373 9.463 -6.261 1.00 0.00 25 ASN A O 18
ATOM 19677 N N . ILE A 1 26 ? 5.950 8.462 -4.282 1.00 0.00 26 ILE A N 18
ATOM 19678 C CA . ILE A 1 26 ? 6.455 7.148 -4.735 1.00 0.00 26 ILE A CA 18
ATOM 19679 C C . ILE A 1 26 ? 5.344 6.064 -4.811 1.00 0.00 26 ILE A C 18
ATOM 19680 O O . ILE A 1 26 ? 5.420 5.209 -5.689 1.00 0.00 26 ILE A O 18
ATOM 19686 N N . ILE A 1 27 ? 4.284 6.122 -3.994 1.00 0.00 27 ILE A N 18
ATOM 19687 C CA . ILE A 1 27 ? 3.180 5.124 -4.064 1.00 0.00 27 ILE A CA 18
ATOM 19688 C C . ILE A 1 27 ? 2.029 5.458 -5.044 1.00 0.00 27 ILE A C 18
ATOM 19689 O O . ILE A 1 27 ? 1.439 4.553 -5.637 1.00 0.00 27 ILE A O 18
ATOM 19695 N N . GLU A 1 28 ? 1.700 6.742 -5.184 1.00 0.00 28 GLU A N 18
ATOM 19696 C CA . GLU A 1 28 ? 0.503 7.186 -5.926 1.00 0.00 28 GLU A CA 18
ATOM 19697 C C . GLU A 1 28 ? 0.793 7.250 -7.438 1.00 0.00 28 GLU A C 18
ATOM 19698 O O . GLU A 1 28 ? 1.230 8.264 -7.979 1.00 0.00 28 GLU A O 18
ATOM 19705 N N . GLY A 1 29 ? 0.774 6.038 -7.993 1.00 0.00 29 GLY A N 18
ATOM 19706 C CA . GLY A 1 29 ? 0.993 5.751 -9.424 1.00 0.00 29 GLY A CA 18
ATOM 19707 C C . GLY A 1 29 ? 1.370 4.272 -9.615 1.00 0.00 29 GLY A C 18
ATOM 19708 O O . GLY A 1 29 ? 1.286 3.483 -8.673 1.00 0.00 29 GLY A O 18
ATOM 19710 N N . GLU A 1 30 ? 1.891 3.970 -10.801 1.00 0.00 30 GLU A N 18
ATOM 19711 C CA . GLU A 1 30 ? 2.247 2.589 -11.194 1.00 0.00 30 GLU A CA 18
ATOM 19712 C C . GLU A 1 30 ? 3.747 2.301 -11.367 1.00 0.00 30 GLU A C 18
ATOM 19713 O O . GLU A 1 30 ? 4.431 2.864 -12.220 1.00 0.00 30 GLU A O 18
ATOM 19720 N N . TRP A 1 31 ? 4.174 1.338 -10.564 1.00 0.00 31 TRP A N 18
ATOM 19721 C CA . TRP A 1 31 ? 5.550 0.801 -10.510 1.00 0.00 31 TRP A CA 18
ATOM 19722 C C . TRP A 1 31 ? 5.837 -0.083 -11.735 1.00 0.00 31 TRP A C 18
ATOM 19723 O O . TRP A 1 31 ? 5.205 -1.123 -11.907 1.00 0.00 31 TRP A O 18
ATOM 19741 N N . HIS A 1 32 ? 6.914 0.282 -12.436 1.00 0.00 32 HIS A N 18
ATOM 19742 C CA . HIS A 1 32 ? 7.313 -0.207 -13.783 1.00 0.00 32 HIS A CA 18
ATOM 19743 C C . HIS A 1 32 ? 6.475 0.425 -14.914 1.00 0.00 32 HIS A C 18
ATOM 19744 O O . HIS A 1 32 ? 5.252 0.511 -14.777 1.00 0.00 32 HIS A O 18
ATOM 19753 N N . PRO A 1 33 ? 7.095 0.738 -16.067 1.00 0.00 33 PRO A N 18
ATOM 19754 C CA . PRO A 1 33 ? 6.388 1.169 -17.296 1.00 0.00 33 PRO A CA 18
ATOM 19755 C C . PRO A 1 33 ? 5.615 0.034 -18.003 1.00 0.00 33 PRO A C 18
ATOM 19756 O O . PRO A 1 33 ? 5.569 -0.063 -19.226 1.00 0.00 33 PRO A O 18
ATOM 19760 N N . GLN A 1 34 ? 5.000 -0.816 -17.183 1.00 0.00 34 GLN A N 18
ATOM 19761 C CA . GLN A 1 34 ? 4.106 -1.926 -17.575 1.00 0.00 34 GLN A CA 18
ATOM 19762 C C . GLN A 1 34 ? 4.480 -2.742 -18.831 1.00 0.00 34 GLN A C 18
ATOM 19763 O O . GLN A 1 34 ? 3.615 -3.125 -19.620 1.00 0.00 34 GLN A O 18
ATOM 19772 N N . ASP A 1 35 ? 5.679 -3.322 -18.731 1.00 0.00 35 ASP A N 18
ATOM 19773 C CA . ASP A 1 35 ? 6.342 -4.124 -19.795 1.00 0.00 35 ASP A CA 18
ATOM 19774 C C . ASP A 1 35 ? 5.741 -5.527 -20.051 1.00 0.00 35 ASP A C 18
ATOM 19775 O O . ASP A 1 35 ? 6.344 -6.368 -20.713 1.00 0.00 35 ASP A O 18
ATOM 19781 N N . LEU A 1 36 ? 4.528 -5.730 -19.551 1.00 0.00 36 LEU A N 18
ATOM 19782 C CA . LEU A 1 36 ? 3.767 -6.985 -19.667 1.00 0.00 36 LEU A CA 18
ATOM 19783 C C . LEU A 1 36 ? 2.272 -6.624 -19.744 1.00 0.00 36 LEU A C 18
ATOM 19784 O O . LEU A 1 36 ? 1.582 -6.536 -18.731 1.00 0.00 36 LEU A O 18
ATOM 19790 N N . ASN A 1 37 ? 1.926 -6.092 -20.918 1.00 0.00 37 ASN A N 18
ATOM 19791 C CA . ASN A 1 37 ? 0.541 -5.765 -21.344 1.00 0.00 37 ASN A CA 18
ATOM 19792 C C . ASN A 1 37 ? -0.281 -4.882 -20.376 1.00 0.00 37 ASN A C 18
ATOM 19793 O O . ASN A 1 37 ? -1.506 -4.962 -20.323 1.00 0.00 37 ASN A O 18
ATOM 19801 N N . ASP A 1 38 ? 0.412 -3.922 -19.759 1.00 0.00 38 ASP A N 18
ATOM 19802 C CA . ASP A 1 38 ? -0.102 -3.030 -18.695 1.00 0.00 38 ASP A CA 18
ATOM 19803 C C . ASP A 1 38 ? -0.733 -3.771 -17.497 1.00 0.00 38 ASP A C 18
ATOM 19804 O O . ASP A 1 38 ? -1.951 -3.917 -17.406 1.00 0.00 38 ASP A O 18
ATOM 19810 N N . SER A 1 39 ? 0.120 -4.101 -16.526 1.00 0.00 39 SER A N 18
ATOM 19811 C CA . SER A 1 39 ? -0.317 -4.783 -15.283 1.00 0.00 39 SER A CA 18
ATOM 19812 C C . SER A 1 39 ? 0.626 -4.593 -14.061 1.00 0.00 39 SER A C 18
ATOM 19813 O O . SER A 1 39 ? 1.128 -5.566 -13.488 1.00 0.00 39 SER A O 18
ATOM 19818 N N . PRO A 1 40 ? 0.824 -3.352 -13.591 1.00 0.00 40 PRO A N 18
ATOM 19819 C CA . PRO A 1 40 ? 1.813 -3.040 -12.540 1.00 0.00 40 PRO A CA 18
ATOM 19820 C C . PRO A 1 40 ? 1.178 -2.956 -11.135 1.00 0.00 40 PRO A C 18
ATOM 19821 O O . PRO A 1 40 ? 0.125 -3.537 -10.876 1.00 0.00 40 PRO A O 18
ATOM 19825 N N . LEU A 1 41 ? 1.895 -2.276 -10.241 1.00 0.00 41 LEU A N 18
ATOM 19826 C CA . LEU A 1 41 ? 1.453 -1.895 -8.888 1.00 0.00 41 LEU A CA 18
ATOM 19827 C C . LEU A 1 41 ? 1.058 -0.410 -8.909 1.00 0.00 41 LEU A C 18
ATOM 19828 O O . LEU A 1 41 ? 1.922 0.433 -9.133 1.00 0.00 41 LEU A O 18
ATOM 19834 N N . LYS A 1 42 ? -0.244 -0.150 -8.896 1.00 0.00 42 LYS A N 18
ATOM 19835 C CA . LYS A 1 42 ? -0.727 1.234 -8.750 1.00 0.00 42 LYS A CA 18
ATOM 19836 C C . LYS A 1 42 ? -1.702 1.441 -7.586 1.00 0.00 42 LYS A C 18
ATOM 19837 O O . LYS A 1 42 ? -2.548 0.600 -7.281 1.00 0.00 42 LYS A O 18
ATOM 19847 N N . PHE A 1 43 ? -1.435 2.538 -6.896 1.00 0.00 43 PHE A N 18
ATOM 19848 C CA . PHE A 1 43 ? -2.273 3.026 -5.788 1.00 0.00 43 PHE A CA 18
ATOM 19849 C C . PHE A 1 43 ? -2.820 4.433 -6.066 1.00 0.00 43 PHE A C 18
ATOM 19850 O O . PHE A 1 43 ? -2.090 5.358 -6.422 1.00 0.00 43 PHE A O 18
ATOM 19864 N N . ILE A 1 44 ? -4.116 4.533 -5.805 1.00 0.00 44 ILE A N 18
ATOM 19865 C CA . ILE A 1 44 ? -4.894 5.786 -5.891 1.00 0.00 44 ILE A CA 18
ATOM 19866 C C . ILE A 1 44 ? -5.404 6.265 -4.517 1.00 0.00 44 ILE A C 18
ATOM 19867 O O . ILE A 1 44 ? -5.252 5.596 -3.492 1.00 0.00 44 ILE A O 18
ATOM 19873 N N . LEU A 1 45 ? -6.096 7.396 -4.550 1.00 0.00 45 LEU A N 18
ATOM 19874 C CA . LEU A 1 45 ? -6.552 8.089 -3.332 1.00 0.00 45 LEU A CA 18
ATOM 19875 C C . LEU A 1 45 ? -8.043 8.447 -3.396 1.00 0.00 45 LEU A C 18
ATOM 19876 O O . LEU A 1 45 ? -8.523 8.956 -4.405 1.00 0.00 45 LEU A O 18
ATOM 19882 N N . SER A 1 46 ? -8.752 8.059 -2.336 1.00 0.00 46 SER A N 18
ATOM 19883 C CA . SER A 1 46 ? -10.201 8.307 -2.151 1.00 0.00 46 SER A CA 18
ATOM 19884 C C . SER A 1 46 ? -11.020 7.572 -3.237 1.00 0.00 46 SER A C 18
ATOM 19885 O O . SER A 1 46 ? -10.646 6.470 -3.637 1.00 0.00 46 SER A O 18
ATOM 19890 N N . THR A 1 47 ? -12.221 8.085 -3.495 1.00 0.00 47 THR A N 18
ATOM 19891 C CA . THR A 1 47 ? -13.194 7.657 -4.529 1.00 0.00 47 THR A CA 18
ATOM 19892 C C . THR A 1 47 ? -14.487 8.486 -4.421 1.00 0.00 47 THR A C 18
ATOM 19893 O O . THR A 1 47 ? -14.740 9.360 -5.246 1.00 0.00 47 THR A O 18
ATOM 19899 N N . SER A 1 48 ? -15.098 8.390 -3.242 1.00 0.00 48 SER A N 18
ATOM 19900 C CA . SER A 1 48 ? -16.395 9.000 -2.874 1.00 0.00 48 SER A CA 18
ATOM 19901 C C . SER A 1 48 ? -16.708 8.640 -1.412 1.00 0.00 48 SER A C 18
ATOM 19902 O O . SER A 1 48 ? -16.566 9.471 -0.519 1.00 0.00 48 SER A O 18
ATOM 19907 N N . ASP A 1 49 ? -16.872 7.338 -1.174 1.00 0.00 49 ASP A N 18
ATOM 19908 C CA . ASP A 1 49 ? -17.114 6.749 0.158 1.00 0.00 49 ASP A CA 18
ATOM 19909 C C . ASP A 1 49 ? -16.923 5.225 0.078 1.00 0.00 49 ASP A C 18
ATOM 19910 O O . ASP A 1 49 ? -16.970 4.659 -1.012 1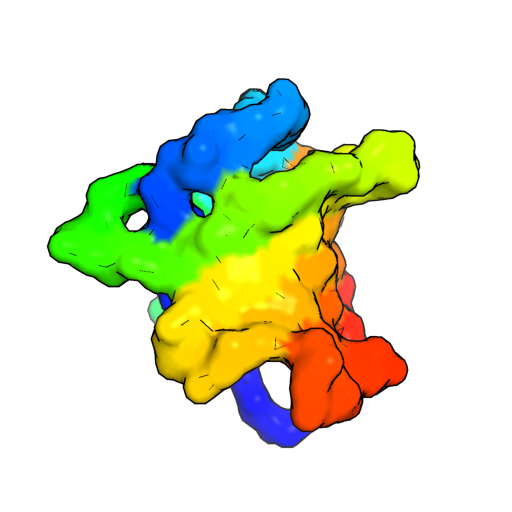.00 0.00 49 ASP A O 18
ATOM 19916 N N . ASP A 1 50 ? -16.582 4.623 1.219 1.00 0.00 50 ASP A N 18
ATOM 19917 C CA . ASP A 1 50 ? -16.335 3.170 1.385 1.00 0.00 50 ASP A CA 18
ATOM 19918 C C . ASP A 1 50 ? -15.310 2.633 0.360 1.00 0.00 50 ASP A C 18
ATOM 19919 O O . ASP A 1 50 ? -15.645 1.958 -0.610 1.00 0.00 50 ASP A O 18
ATOM 19925 N N . SER A 1 51 ? -14.041 2.838 0.699 1.00 0.00 51 SER A N 18
ATOM 19926 C CA . SER A 1 51 ? -12.904 2.502 -0.188 1.00 0.00 51 SER A CA 18
ATOM 19927 C C . SER A 1 51 ? -12.281 1.173 0.268 1.00 0.00 51 SER A C 18
ATOM 19928 O O . SER A 1 51 ? -12.283 0.854 1.455 1.00 0.00 51 SER A O 18
ATOM 19933 N N . ASP A 1 52 ? -11.649 0.491 -0.681 1.00 0.00 52 ASP A N 18
ATOM 19934 C CA . ASP A 1 52 ? -11.133 -0.888 -0.516 1.00 0.00 52 ASP A CA 18
ATOM 19935 C C . ASP A 1 52 ? -10.232 -1.087 0.726 1.00 0.00 52 ASP A C 18
ATOM 19936 O O . ASP A 1 52 ? -10.428 -2.037 1.483 1.00 0.00 52 ASP A O 18
ATOM 19942 N N . TYR A 1 53 ? -9.351 -0.119 0.974 1.00 0.00 53 TYR A N 18
ATOM 19943 C CA . TYR A 1 53 ? -8.435 -0.119 2.135 1.00 0.00 53 TYR A CA 18
ATOM 19944 C C . TYR A 1 53 ? -8.681 1.058 3.092 1.00 0.00 53 TYR A C 18
ATOM 19945 O O . TYR A 1 53 ? -8.508 2.220 2.718 1.00 0.00 53 TYR A O 18
ATOM 19960 N N . ILE A 1 54 ? -8.884 0.723 4.363 1.00 0.00 54 ILE A N 18
ATOM 19961 C CA . ILE A 1 54 ? -9.065 1.730 5.434 1.00 0.00 54 ILE A CA 18
ATOM 19962 C C . ILE A 1 54 ? -7.824 1.831 6.338 1.00 0.00 54 ILE A C 18
ATOM 19963 O O . ILE A 1 54 ? -7.454 0.893 7.045 1.00 0.00 54 ILE A O 18
ATOM 19969 N N . CYS A 1 55 ? -7.125 2.945 6.133 1.00 0.00 55 CYS A N 18
ATOM 19970 C CA . CYS A 1 55 ? -5.941 3.318 6.931 1.00 0.00 55 CYS A CA 18
ATOM 19971 C C . CYS A 1 55 ? -6.373 3.683 8.356 1.00 0.00 55 CYS A C 18
ATOM 19972 O O . CYS A 1 55 ? -7.294 4.479 8.515 1.00 0.00 55 CYS A O 18
ATOM 19976 N N . LYS A 1 56 ? -5.873 2.925 9.324 1.00 0.00 56 LYS A N 18
ATOM 19977 C CA . LYS A 1 56 ? -6.103 3.276 10.739 1.00 0.00 56 LYS A CA 18
ATOM 19978 C C . LYS A 1 56 ? -5.130 4.374 11.206 1.00 0.00 56 LYS A C 18
ATOM 19979 O O . LYS A 1 56 ? -5.567 5.380 11.757 1.00 0.00 56 LYS A O 18
ATOM 19989 N N . TYR A 1 57 ? -3.850 4.209 10.860 1.00 0.00 57 TYR A N 18
ATOM 19990 C CA . TYR A 1 57 ? -2.765 5.176 11.149 1.00 0.00 57 TYR A CA 18
ATOM 19991 C C . TYR A 1 57 ? -1.430 4.773 10.493 1.00 0.00 57 TYR A C 18
ATOM 19992 O O . TYR A 1 57 ? -1.278 3.663 9.984 1.00 0.00 57 TYR A O 18
ATOM 20007 N N . ILE A 1 58 ? -0.532 5.749 10.414 1.00 0.00 58 ILE A N 18
ATOM 20008 C CA . ILE A 1 58 ? 0.823 5.597 9.835 1.00 0.00 58 ILE A CA 18
ATOM 20009 C C . ILE A 1 58 ? 1.900 5.937 10.883 1.00 0.00 58 ILE A C 18
ATOM 20010 O O . ILE A 1 58 ? 1.790 6.904 11.633 1.00 0.00 58 ILE A O 18
ATOM 20016 N N . ASN A 1 59 ? 2.952 5.129 10.859 1.00 0.00 59 ASN A N 18
ATOM 20017 C CA . ASN A 1 59 ? 4.104 5.244 11.776 1.00 0.00 59 ASN A CA 18
ATOM 20018 C C . ASN A 1 59 ? 5.336 5.791 11.046 1.00 0.00 59 ASN A C 18
ATOM 20019 O O . ASN A 1 59 ? 5.882 5.157 10.144 1.00 0.00 59 ASN A O 18
ATOM 20027 N N . THR A 1 60 ? 5.818 6.910 11.572 1.00 0.00 60 THR A N 18
ATOM 20028 C CA . THR A 1 60 ? 7.062 7.570 11.117 1.00 0.00 60 THR A CA 18
ATOM 20029 C C . THR A 1 60 ? 8.358 6.756 11.268 1.00 0.00 60 THR A C 18
ATOM 20030 O O . THR A 1 60 ? 9.253 6.925 10.449 1.00 0.00 60 THR A O 18
ATOM 20036 N N . GLU A 1 61 ? 8.392 5.791 12.191 1.00 0.00 61 GLU A N 18
ATOM 20037 C CA . GLU A 1 61 ? 9.582 4.932 12.425 1.00 0.00 61 GLU A CA 18
ATOM 20038 C C . GLU A 1 61 ? 10.188 4.318 11.149 1.00 0.00 61 GLU A C 18
ATOM 20039 O O . GLU A 1 61 ? 11.327 4.617 10.809 1.00 0.00 61 GLU A O 18
ATOM 20046 N N . HIS A 1 62 ? 9.407 3.487 10.466 1.00 0.00 62 HIS A N 18
ATOM 20047 C CA . HIS A 1 62 ? 9.758 3.021 9.109 1.00 0.00 62 HIS A CA 18
ATOM 20048 C C . HIS A 1 62 ? 8.918 3.732 8.025 1.00 0.00 62 HIS A C 18
ATOM 20049 O O . HIS A 1 62 ? 8.603 3.151 6.998 1.00 0.00 62 HIS A O 18
ATOM 20058 N N . LYS A 1 63 ? 8.519 4.973 8.320 1.00 0.00 63 LYS A N 18
ATOM 20059 C CA . LYS A 1 63 ? 7.747 5.877 7.429 1.00 0.00 63 LYS A CA 18
ATOM 20060 C C . LYS A 1 63 ? 6.584 5.185 6.662 1.00 0.00 63 LYS A C 18
ATOM 20061 O O . LYS A 1 63 ? 6.250 5.533 5.530 1.00 0.00 63 LYS A O 18
ATOM 20071 N N . GLN A 1 64 ? 5.858 4.345 7.399 1.00 0.00 64 GLN A N 18
ATOM 20072 C CA . GLN A 1 64 ? 4.931 3.321 6.858 1.00 0.00 64 GLN A CA 18
ATOM 20073 C C . GLN A 1 64 ? 3.526 3.286 7.481 1.00 0.00 64 GLN A C 18
ATOM 20074 O O . GLN A 1 64 ? 3.373 3.453 8.693 1.00 0.00 64 GLN A O 18
ATOM 20083 N N . LEU A 1 65 ? 2.563 2.896 6.651 1.00 0.00 65 LEU A N 18
ATOM 20084 C CA . LEU A 1 65 ? 1.123 2.874 6.996 1.00 0.00 65 LEU A CA 18
ATOM 20085 C C . LEU A 1 65 ? 0.583 1.459 7.263 1.00 0.00 65 LEU A C 18
ATOM 20086 O O . LEU A 1 65 ? 0.904 0.501 6.557 1.00 0.00 65 LEU A O 18
ATOM 20092 N N . THR A 1 66 ? -0.306 1.413 8.252 1.00 0.00 66 THR A N 18
ATOM 20093 C CA . THR A 1 66 ? -1.053 0.194 8.646 1.00 0.00 66 THR A CA 18
ATOM 20094 C C . THR A 1 66 ? -2.563 0.351 8.396 1.00 0.00 66 THR A C 18
ATOM 20095 O O . THR A 1 66 ? -3.222 1.256 8.920 1.00 0.00 66 THR A O 18
ATOM 20101 N N . LEU A 1 67 ? -3.011 -0.415 7.407 1.00 0.00 67 LEU A N 18
ATOM 20102 C CA . LEU A 1 67 ? -4.418 -0.428 6.950 1.00 0.00 67 LEU A CA 18
ATOM 20103 C C . LEU A 1 67 ? -5.030 -1.813 6.699 1.00 0.00 67 LEU A C 18
ATOM 20104 O O . LEU A 1 67 ? -4.412 -2.676 6.084 1.00 0.00 67 LEU A O 18
ATOM 20110 N N . TYR A 1 68 ? -6.322 -1.904 6.989 1.00 0.00 68 TYR A N 18
ATOM 20111 C CA . TYR A 1 68 ? -7.097 -3.144 6.773 1.00 0.00 68 TYR A CA 18
ATOM 20112 C C . TYR A 1 68 ? -8.164 -3.009 5.681 1.00 0.00 68 TYR A C 18
ATOM 20113 O O . TYR A 1 68 ? -8.704 -1.934 5.430 1.00 0.00 68 TYR A O 18
ATOM 20128 N N . ASN A 1 69 ? -8.173 -4.048 4.862 1.00 0.00 69 ASN A N 18
ATOM 20129 C CA . ASN A 1 69 ? -9.085 -4.168 3.713 1.00 0.00 69 ASN A CA 18
ATOM 20130 C C . ASN A 1 69 ? -10.509 -4.491 4.179 1.00 0.00 69 ASN A C 18
ATOM 20131 O O . ASN A 1 69 ? -10.743 -5.496 4.858 1.00 0.00 69 ASN A O 18
ATOM 20139 N N . LYS A 1 70 ? -11.421 -3.661 3.695 1.00 0.00 70 LYS A N 18
ATOM 20140 C CA . LYS A 1 70 ? -12.858 -3.784 4.018 1.00 0.00 70 LYS A CA 18
ATOM 20141 C C . LYS A 1 70 ? -13.717 -4.394 2.892 1.00 0.00 70 LYS A C 18
ATOM 20142 O O . LYS A 1 70 ? -14.935 -4.473 3.015 1.00 0.00 70 LYS A O 18
ATOM 20152 N N . ASN A 1 71 ? -13.032 -4.984 1.916 1.00 0.00 71 ASN A N 18
ATOM 20153 C CA . ASN A 1 71 ? -13.664 -5.778 0.843 1.00 0.00 71 ASN A CA 18
ATOM 20154 C C . ASN A 1 71 ? -13.447 -7.296 0.961 1.00 0.00 71 ASN A C 18
ATOM 20155 O O . ASN A 1 71 ? -14.265 -8.063 0.459 1.00 0.00 71 ASN A O 18
ATOM 20163 N N . ASN A 1 72 ? -12.268 -7.687 1.443 1.00 0.00 72 ASN A N 18
ATOM 20164 C CA . ASN A 1 72 ? -11.940 -9.113 1.667 1.00 0.00 72 ASN A CA 18
ATOM 20165 C C . ASN A 1 72 ? -12.530 -9.675 2.979 1.00 0.00 72 ASN A C 18
ATOM 20166 O O . ASN A 1 72 ? -13.642 -10.193 2.963 1.00 0.00 72 ASN A O 18
ATOM 20174 N N . SER A 1 73 ? -11.764 -9.622 4.076 1.00 0.00 73 SER A N 18
ATOM 20175 C CA . SER A 1 73 ? -12.183 -10.076 5.427 1.00 0.00 73 SER A CA 18
ATOM 20176 C C . SER A 1 73 ? -11.118 -9.751 6.491 1.00 0.00 73 SER A C 18
ATOM 20177 O O . SER A 1 73 ? -10.253 -10.554 6.837 1.00 0.00 73 SER A O 18
ATOM 20182 N N . SER A 1 74 ? -11.157 -8.501 6.951 1.00 0.00 74 SER A N 18
ATOM 20183 C CA . SER A 1 74 ? -10.269 -7.950 8.011 1.00 0.00 74 SER A CA 18
ATOM 20184 C C . SER A 1 74 ? -8.747 -8.043 7.730 1.00 0.00 74 SER A C 18
ATOM 20185 O O . SER A 1 74 ? -7.930 -8.201 8.637 1.00 0.00 74 SER A O 18
ATOM 20190 N N . ILE A 1 75 ? -8.374 -7.702 6.497 1.00 0.00 75 ILE A N 18
ATOM 20191 C CA . ILE A 1 75 ? -6.994 -7.906 5.993 1.00 0.00 75 ILE A CA 18
ATOM 20192 C C . ILE A 1 75 ? -6.146 -6.649 6.267 1.00 0.00 75 ILE A C 18
ATOM 20193 O O . ILE A 1 75 ? -6.102 -5.726 5.454 1.00 0.00 75 ILE A O 18
ATOM 20199 N N . VAL A 1 76 ? -5.478 -6.643 7.410 1.00 0.00 76 VAL A N 18
ATOM 20200 C CA . VAL A 1 76 ? -4.600 -5.531 7.826 1.00 0.00 76 VAL A CA 18
ATOM 20201 C C . VAL A 1 76 ? -3.169 -5.706 7.295 1.00 0.00 76 VAL A C 18
ATOM 20202 O O . VAL A 1 76 ? -2.407 -6.562 7.736 1.00 0.00 76 VAL A O 18
ATOM 20207 N N . ILE A 1 77 ? -2.880 -4.913 6.274 1.00 0.00 77 ILE A N 18
ATOM 20208 C CA . ILE A 1 77 ? -1.556 -4.904 5.627 1.00 0.00 77 ILE A CA 18
ATOM 20209 C C . ILE A 1 77 ? -0.787 -3.639 6.043 1.00 0.00 77 ILE A C 18
ATOM 20210 O O . ILE A 1 77 ? -1.355 -2.563 6.246 1.00 0.00 77 ILE A O 18
ATOM 20216 N N . GLU A 1 78 ? 0.510 -3.839 6.192 1.00 0.00 78 GLU A N 18
ATOM 20217 C CA . GLU A 1 78 ? 1.436 -2.775 6.609 1.00 0.00 78 GLU A CA 18
ATOM 20218 C C . GLU A 1 78 ? 2.538 -2.640 5.550 1.00 0.00 78 GLU A C 18
ATOM 20219 O O . GLU A 1 78 ? 3.168 -3.631 5.184 1.00 0.00 78 GLU A O 18
ATOM 20226 N N . ILE A 1 79 ? 2.538 -1.488 4.895 1.00 0.00 79 ILE A N 18
ATOM 20227 C CA . ILE A 1 79 ? 3.492 -1.237 3.794 1.00 0.00 79 ILE A CA 18
ATOM 20228 C C . ILE A 1 79 ? 4.353 0.011 4.025 1.00 0.00 79 ILE A C 18
ATOM 20229 O O . ILE A 1 79 ? 3.862 1.037 4.493 1.00 0.00 79 ILE A O 18
ATOM 20235 N N . PHE A 1 80 ? 5.599 -0.106 3.585 1.00 0.00 80 PHE A N 18
ATOM 20236 C CA . PHE A 1 80 ? 6.518 1.046 3.518 1.00 0.00 80 PHE A CA 18
ATOM 20237 C C . PHE A 1 80 ? 6.870 1.364 2.065 1.00 0.00 80 PHE A C 18
ATOM 20238 O O . PHE A 1 80 ? 7.266 0.502 1.284 1.00 0.00 80 PHE A O 18
ATOM 20252 N N . ILE A 1 81 ? 6.592 2.626 1.788 1.00 0.00 81 ILE A N 18
ATOM 20253 C CA . ILE A 1 81 ? 6.955 3.351 0.559 1.00 0.00 81 ILE A CA 18
ATOM 20254 C C . ILE A 1 81 ? 8.055 4.375 0.914 1.00 0.00 81 ILE A C 18
ATOM 20255 O O . ILE A 1 81 ? 7.773 5.340 1.630 1.00 0.00 81 ILE A O 18
ATOM 20261 N N . PRO A 1 82 ? 9.314 4.026 0.621 1.00 0.00 82 PRO A N 18
ATOM 20262 C CA . PRO A 1 82 ? 10.452 4.950 0.780 1.00 0.00 82 PRO A CA 18
ATOM 20263 C C . PRO A 1 82 ? 10.657 5.793 -0.495 1.00 0.00 82 PRO A C 18
ATOM 20264 O O . PRO A 1 82 ? 9.987 6.803 -0.681 1.00 0.00 82 PRO A O 18
ATOM 20268 N N . ASN A 1 83 ? 11.416 5.220 -1.430 1.00 0.00 83 ASN A N 18
ATOM 20269 C CA . ASN A 1 83 ? 12.013 5.814 -2.650 1.00 0.00 83 ASN A CA 18
ATOM 20270 C C . ASN A 1 83 ? 13.025 4.784 -3.197 1.00 0.00 83 ASN A C 18
ATOM 20271 O O . ASN A 1 83 ? 12.832 3.594 -2.947 1.00 0.00 83 ASN A O 18
ATOM 20279 N N . ASP A 1 84 ? 14.103 5.219 -3.864 1.00 0.00 84 ASP A N 18
ATOM 20280 C CA . ASP A 1 84 ? 15.253 4.373 -4.277 1.00 0.00 84 ASP A CA 18
ATOM 20281 C C . ASP A 1 84 ? 14.900 2.968 -4.805 1.00 0.00 84 ASP A C 18
ATOM 20282 O O . ASP A 1 84 ? 15.522 1.972 -4.443 1.00 0.00 84 ASP A O 18
ATOM 20288 N N . ASN A 1 85 ? 13.840 2.924 -5.613 1.00 0.00 85 ASN A N 18
ATOM 20289 C CA . ASN A 1 85 ? 13.220 1.681 -6.114 1.00 0.00 85 ASN A CA 18
ATOM 20290 C C . ASN A 1 85 ? 13.036 0.571 -5.058 1.00 0.00 85 ASN A C 18
ATOM 20291 O O . ASN A 1 85 ? 13.664 -0.479 -5.133 1.00 0.00 85 ASN A O 18
ATOM 20299 N N . LYS A 1 86 ? 12.174 0.835 -4.073 1.00 0.00 86 LYS A N 18
ATOM 20300 C CA . LYS A 1 86 ? 11.768 -0.161 -3.049 1.00 0.00 86 LYS A CA 18
ATOM 20301 C C . LYS A 1 86 ? 10.451 0.166 -2.314 1.00 0.00 86 LYS A C 18
ATOM 20302 O O . LYS A 1 86 ? 10.088 1.336 -2.221 1.00 0.00 86 LYS A O 18
ATOM 20312 N N . ILE A 1 87 ? 9.659 -0.891 -2.121 1.00 0.00 87 ILE A N 18
ATOM 20313 C CA . ILE A 1 87 ? 8.503 -1.007 -1.190 1.00 0.00 87 ILE A CA 18
ATOM 20314 C C . ILE A 1 87 ? 8.530 -2.395 -0.507 1.00 0.00 87 ILE A C 18
ATOM 20315 O O . ILE A 1 87 ? 8.853 -3.395 -1.147 1.00 0.00 87 ILE A O 18
ATOM 20321 N N . LEU A 1 88 ? 8.033 -2.427 0.729 1.00 0.00 88 LEU A N 18
ATOM 20322 C CA . LEU A 1 88 ? 7.766 -3.672 1.486 1.00 0.00 88 LEU A CA 18
ATOM 20323 C C . LEU A 1 88 ? 6.292 -3.818 1.922 1.00 0.00 88 LEU A C 18
ATOM 20324 O O . LEU A 1 88 ? 5.637 -2.822 2.226 1.00 0.00 88 LEU A O 18
ATOM 20330 N N . LEU A 1 89 ? 5.809 -5.060 1.885 1.00 0.00 89 LEU A N 18
ATOM 20331 C CA . LEU A 1 89 ? 4.441 -5.470 2.289 1.00 0.00 89 LEU A CA 18
ATOM 20332 C C . LEU A 1 89 ? 4.410 -6.512 3.422 1.00 0.00 89 LEU A C 18
ATOM 20333 O O . LEU A 1 89 ? 5.166 -7.482 3.423 1.00 0.00 89 LEU A O 18
ATOM 20339 N N . THR A 1 90 ? 3.432 -6.294 4.296 1.00 0.00 90 THR A N 18
ATOM 20340 C CA . THR A 1 90 ? 2.968 -7.211 5.369 1.00 0.00 90 THR A CA 18
ATOM 20341 C C . THR A 1 90 ? 1.460 -7.468 5.166 1.00 0.00 90 THR A C 18
ATOM 20342 O O . THR A 1 90 ? 0.777 -6.623 4.597 1.00 0.00 90 THR A O 18
ATOM 20348 N N . ILE A 1 91 ? 0.986 -8.636 5.595 1.00 0.00 91 ILE A N 18
ATOM 20349 C CA . ILE A 1 91 ? -0.437 -9.063 5.632 1.00 0.00 91 ILE A CA 18
ATOM 20350 C C . ILE A 1 91 ? -0.695 -9.677 7.025 1.00 0.00 91 ILE A C 18
ATOM 20351 O O . ILE A 1 91 ? 0.099 -10.472 7.522 1.00 0.00 91 ILE A O 18
ATOM 20357 N N . MET A 1 92 ? -1.821 -9.296 7.609 1.00 0.00 92 MET A N 18
ATOM 20358 C CA . MET A 1 92 ? -2.332 -9.788 8.908 1.00 0.00 92 MET A CA 18
ATOM 20359 C C . MET A 1 92 ? -3.869 -9.794 8.849 1.00 0.00 92 MET A C 18
ATOM 20360 O O . MET A 1 92 ? -4.460 -9.141 7.991 1.00 0.00 92 MET A O 18
ATOM 20366 N N . ASN A 1 93 ? -4.502 -10.508 9.775 1.00 0.00 93 ASN A N 18
ATOM 20367 C CA . ASN A 1 93 ? -5.976 -10.510 9.880 1.00 0.00 93 ASN A CA 18
ATOM 20368 C C . ASN A 1 93 ? -6.446 -10.125 11.288 1.00 0.00 93 ASN A C 18
ATOM 20369 O O . ASN A 1 93 ? -6.023 -10.739 12.265 1.00 0.00 93 ASN A O 18
ATOM 20377 N N . THR A 1 94 ? -7.436 -9.236 11.334 1.00 0.00 94 THR A N 18
ATOM 20378 C CA . THR A 1 94 ? -8.031 -8.740 12.601 1.00 0.00 94 THR A CA 18
ATOM 20379 C C . THR A 1 94 ? -8.608 -9.889 13.454 1.00 0.00 94 THR A C 18
ATOM 20380 O O . THR A 1 94 ? -8.501 -9.854 14.678 1.00 0.00 94 THR A O 18
ATOM 20386 N N . GLU A 1 95 ? -9.234 -10.872 12.803 1.00 0.00 95 GLU A N 18
ATOM 20387 C CA . GLU A 1 95 ? -9.692 -12.098 13.494 1.00 0.00 95 GLU A CA 18
ATOM 20388 C C . GLU A 1 95 ? -9.422 -13.432 12.761 1.00 0.00 95 GLU A C 18
ATOM 20389 O O . GLU A 1 95 ? -10.323 -14.247 12.561 1.00 0.00 95 GLU A O 18
ATOM 20396 N N . ALA A 1 96 ? -8.150 -13.663 12.422 1.00 0.00 96 ALA A N 18
ATOM 20397 C CA . ALA A 1 96 ? -7.684 -14.895 11.735 1.00 0.00 96 ALA A CA 18
ATOM 20398 C C . ALA A 1 96 ? -6.144 -15.067 11.792 1.00 0.00 96 ALA A C 18
ATOM 20399 O O . ALA A 1 96 ? -5.500 -14.518 12.683 1.00 0.00 96 ALA A O 18
ATOM 20402 N N . LEU A 1 97 ? -5.574 -15.827 10.855 1.00 0.00 97 LEU A N 18
ATOM 20403 C CA . LEU A 1 97 ? -4.139 -16.200 10.815 1.00 0.00 97 LEU A CA 18
ATOM 20404 C C . LEU A 1 97 ? -3.289 -15.225 9.963 1.00 0.00 97 LEU A C 18
ATOM 20405 O O . LEU A 1 97 ? -3.727 -14.109 9.702 1.00 0.00 97 LEU A O 18
ATOM 20411 N N . GLY A 1 98 ? -2.062 -15.637 9.605 1.00 0.00 98 GLY A N 18
ATOM 20412 C CA . GLY A 1 98 ? -1.205 -14.885 8.658 1.00 0.00 98 GLY A CA 18
ATOM 20413 C C . GLY A 1 98 ? -0.030 -14.171 9.344 1.00 0.00 98 GLY A C 18
ATOM 20414 O O . GLY A 1 98 ? -0.220 -13.127 9.960 1.00 0.00 98 GLY A O 18
ATOM 20416 N N . THR A 1 99 ? 1.119 -14.846 9.339 1.00 0.00 99 THR A N 18
ATOM 20417 C CA . THR A 1 99 ? 2.366 -14.338 9.972 1.00 0.00 99 THR A CA 18
ATOM 20418 C C . THR A 1 99 ? 3.703 -14.612 9.248 1.00 0.00 99 THR A C 18
ATOM 20419 O O . THR A 1 99 ? 4.772 -14.483 9.839 1.00 0.00 99 THR A O 18
ATOM 20425 N N . SER A 1 100 ? 3.631 -14.918 7.955 1.00 0.00 100 SER A N 18
ATOM 20426 C CA . SER A 1 100 ? 4.812 -15.009 7.062 1.00 0.00 100 SER A CA 18
ATOM 20427 C C . SER A 1 100 ? 4.950 -14.014 5.872 1.00 0.00 100 SER A C 18
ATOM 20428 O O . SER A 1 100 ? 5.915 -14.169 5.120 1.00 0.00 100 SER A O 18
ATOM 20433 N N . PRO A 1 101 ? 4.073 -13.017 5.641 1.00 0.00 101 PRO A N 18
ATOM 20434 C CA . PRO A 1 101 ? 4.164 -12.159 4.440 1.00 0.00 101 PRO A CA 18
ATOM 20435 C C . PRO A 1 101 ? 5.322 -11.154 4.512 1.00 0.00 101 PRO A C 18
ATOM 20436 O O . PRO A 1 101 ? 5.473 -10.415 5.484 1.00 0.00 101 PRO A O 18
ATOM 20440 N N . ARG A 1 102 ? 6.067 -11.121 3.418 1.00 0.00 102 ARG A N 18
ATOM 20441 C CA . ARG A 1 102 ? 7.193 -10.186 3.234 1.00 0.00 102 ARG A CA 18
ATOM 20442 C C . ARG A 1 102 ? 7.475 -10.072 1.728 1.00 0.00 102 ARG A C 18
ATOM 20443 O O . ARG A 1 102 ? 7.987 -10.997 1.098 1.00 0.00 102 ARG A O 18
ATOM 20457 N N . MET A 1 103 ? 6.855 -9.044 1.159 1.00 0.00 103 MET A N 18
ATOM 20458 C CA . MET A 1 103 ? 6.897 -8.795 -0.298 1.00 0.00 103 MET A CA 18
ATOM 20459 C C . MET A 1 103 ? 7.586 -7.459 -0.611 1.00 0.00 103 MET A C 18
ATOM 20460 O O . MET A 1 103 ? 7.282 -6.433 -0.006 1.00 0.00 103 MET A O 18
ATOM 20466 N N . THR A 1 104 ? 8.542 -7.539 -1.527 1.00 0.00 104 THR A N 18
ATOM 20467 C CA . THR A 1 104 ? 9.389 -6.399 -1.938 1.00 0.00 104 THR A CA 18
ATOM 20468 C C . THR A 1 104 ? 9.198 -5.995 -3.405 1.00 0.00 104 THR A C 18
ATOM 20469 O O . THR A 1 104 ? 9.712 -6.604 -4.343 1.00 0.00 104 THR A O 18
ATOM 20475 N N . PHE A 1 105 ? 8.525 -4.864 -3.550 1.00 0.00 105 PHE A N 18
ATOM 20476 C CA . PHE A 1 105 ? 8.115 -4.322 -4.863 1.00 0.00 105 PHE A CA 18
ATOM 20477 C C . PHE A 1 105 ? 9.011 -3.119 -5.176 1.00 0.00 105 PHE A C 18
ATOM 20478 O O . PHE A 1 105 ? 8.860 -2.026 -4.635 1.00 0.00 105 PHE A O 18
ATOM 20492 N N . ILE A 1 106 ? 10.110 -3.463 -5.826 1.00 0.00 106 ILE A N 18
ATOM 20493 C CA . ILE A 1 106 ? 11.141 -2.487 -6.227 1.00 0.00 106 ILE A CA 18
ATOM 20494 C C . ILE A 1 106 ? 10.851 -1.936 -7.635 1.00 0.00 106 ILE A C 18
ATOM 20495 O O . ILE A 1 106 ? 10.406 -2.670 -8.520 1.00 0.00 106 ILE A O 18
ATOM 20501 N N . LYS A 1 107 ? 10.982 -0.617 -7.784 1.00 0.00 107 LYS A N 18
ATOM 20502 C CA . LYS A 1 107 ? 10.711 0.094 -9.058 1.00 0.00 107 LYS A CA 18
ATOM 20503 C C . LYS A 1 107 ? 11.874 -0.136 -10.044 1.00 0.00 107 LYS A C 18
ATOM 20504 O O . LYS A 1 107 ? 12.752 0.708 -10.201 1.00 0.00 107 LYS A O 18
ATOM 20514 N N . HIS A 1 108 ? 11.898 -1.385 -10.509 1.00 0.00 108 HIS A N 18
ATOM 20515 C CA . HIS A 1 108 ? 12.864 -2.049 -11.423 1.00 0.00 108 HIS A CA 18
ATOM 20516 C C . HIS A 1 108 ? 13.704 -3.046 -10.611 1.00 0.00 108 HIS A C 18
ATOM 20517 O O . HIS A 1 108 ? 14.339 -2.680 -9.627 1.00 0.00 108 HIS A O 18
ATOM 20526 N N . LYS A 1 109 ? 13.542 -4.328 -10.933 1.00 0.00 109 LYS A N 18
ATOM 20527 C CA . LYS A 1 109 ? 14.273 -5.424 -10.251 1.00 0.00 109 LYS A CA 18
ATOM 20528 C C . LYS A 1 109 ? 15.809 -5.333 -10.371 1.00 0.00 109 LYS A C 18
ATOM 20529 O O . LYS A 1 109 ? 16.482 -5.796 -9.428 1.00 99.99 109 LYS A O 18
ATOM 20539 N N . GLY A 1 1 ? 0.436 -19.934 -4.818 1.00 0.00 1 GLY A N 19
ATOM 20540 C CA . GLY A 1 1 ? 0.454 -18.532 -4.336 1.00 0.00 1 GLY A CA 19
ATOM 20541 C C . GLY A 1 1 ? -0.276 -17.526 -5.249 1.00 0.00 1 GLY A C 19
ATOM 20542 O O . GLY A 1 1 ? -1.495 -17.385 -5.185 1.00 0.00 1 GLY A O 19
ATOM 20546 N N . SER A 1 2 ? 0.517 -16.948 -6.159 1.00 0.00 2 SER A N 19
ATOM 20547 C CA . SER A 1 2 ? 0.123 -15.964 -7.199 1.00 0.00 2 SER A CA 19
ATOM 20548 C C . SER A 1 2 ? -0.361 -14.624 -6.618 1.00 0.00 2 SER A C 19
ATOM 20549 O O . SER A 1 2 ? -1.463 -14.511 -6.087 1.00 0.00 2 SER A O 19
ATOM 20554 N N . MET A 1 3 ? 0.589 -13.688 -6.542 1.00 0.00 3 MET A N 19
ATOM 20555 C CA . MET A 1 3 ? 0.379 -12.342 -5.959 1.00 0.00 3 MET A CA 19
ATOM 20556 C C . MET A 1 3 ? 0.688 -11.168 -6.905 1.00 0.00 3 MET A C 19
ATOM 20557 O O . MET A 1 3 ? -0.103 -10.231 -7.009 1.00 0.00 3 MET A O 19
ATOM 20563 N N . GLU A 1 4 ? 1.922 -11.133 -7.419 1.00 0.00 4 GLU A N 19
ATOM 20564 C CA . GLU A 1 4 ? 2.371 -10.152 -8.436 1.00 0.00 4 GLU A CA 19
ATOM 20565 C C . GLU A 1 4 ? 1.632 -10.288 -9.783 1.00 0.00 4 GLU A C 19
ATOM 20566 O O . GLU A 1 4 ? 2.118 -10.874 -10.752 1.00 0.00 4 GLU A O 19
ATOM 20573 N N . GLN A 1 5 ? 0.375 -9.855 -9.733 1.00 0.00 5 GLN A N 19
ATOM 20574 C CA . GLN A 1 5 ? -0.604 -9.929 -10.835 1.00 0.00 5 GLN A CA 19
ATOM 20575 C C . GLN A 1 5 ? -1.843 -9.066 -10.547 1.00 0.00 5 GLN A C 19
ATOM 20576 O O . GLN A 1 5 ? -2.766 -9.454 -9.839 1.00 0.00 5 GLN A O 19
ATOM 20585 N N . PHE A 1 6 ? -1.683 -7.800 -10.923 1.00 0.00 6 PHE A N 19
ATOM 20586 C CA . PHE A 1 6 ? -2.690 -6.718 -10.881 1.00 0.00 6 PHE A CA 19
ATOM 20587 C C . PHE A 1 6 ? -3.061 -6.310 -9.444 1.00 0.00 6 PHE A C 19
ATOM 20588 O O . PHE A 1 6 ? -4.137 -6.594 -8.915 1.00 0.00 6 PHE A O 19
ATOM 20602 N N . GLU A 1 7 ? -2.209 -5.446 -8.899 1.00 0.00 7 GLU A N 19
ATOM 20603 C CA . GLU A 1 7 ? -2.352 -4.950 -7.519 1.00 0.00 7 GLU A CA 19
ATOM 20604 C C . GLU A 1 7 ? -3.011 -3.564 -7.475 1.00 0.00 7 GLU A C 19
ATOM 20605 O O . GLU A 1 7 ? -2.363 -2.536 -7.677 1.00 0.00 7 GLU A O 19
ATOM 20612 N N . LEU A 1 8 ? -4.333 -3.596 -7.324 1.00 0.00 8 LEU A N 19
ATOM 20613 C CA . LEU A 1 8 ? -5.181 -2.387 -7.228 1.00 0.00 8 LEU A CA 19
ATOM 20614 C C . LEU A 1 8 ? -5.464 -2.055 -5.760 1.00 0.00 8 LEU A C 19
ATOM 20615 O O . LEU A 1 8 ? -5.976 -2.887 -5.007 1.00 0.00 8 LEU A O 19
ATOM 20621 N N . PHE A 1 9 ? -5.072 -0.849 -5.360 1.00 0.00 9 PHE A N 19
ATOM 20622 C CA . PHE A 1 9 ? -5.319 -0.367 -3.988 1.00 0.00 9 PHE A CA 19
ATOM 20623 C C . PHE A 1 9 ? -5.840 1.079 -3.952 1.00 0.00 9 PHE A C 19
ATOM 20624 O O . PHE A 1 9 ? -5.419 1.927 -4.737 1.00 0.00 9 PHE A O 19
ATOM 20638 N N . SER A 1 10 ? -6.761 1.341 -3.022 1.00 0.00 10 SER A N 19
ATOM 20639 C CA . SER A 1 10 ? -7.443 2.653 -2.903 1.00 0.00 10 SER A CA 19
ATOM 20640 C C . SER A 1 10 ? -7.544 3.134 -1.450 1.00 0.00 10 SER A C 19
ATOM 20641 O O . SER A 1 10 ? -8.202 2.483 -0.634 1.00 0.00 10 SER A O 19
ATOM 20646 N N . ILE A 1 11 ? -6.910 4.268 -1.141 1.00 0.00 11 ILE A N 19
ATOM 20647 C CA . ILE A 1 11 ? -6.978 4.857 0.217 1.00 0.00 11 ILE A CA 19
ATOM 20648 C C . ILE A 1 11 ? -8.343 5.504 0.529 1.00 0.00 11 ILE A C 19
ATOM 20649 O O . ILE A 1 11 ? -9.015 6.039 -0.350 1.00 0.00 11 ILE A O 19
ATOM 20655 N N . ASP A 1 12 ? -8.673 5.509 1.818 1.00 0.00 12 ASP A N 19
ATOM 20656 C CA . ASP A 1 12 ? -9.825 6.249 2.370 1.00 0.00 12 ASP A CA 19
ATOM 20657 C C . ASP A 1 12 ? -9.800 7.781 2.247 1.00 0.00 12 ASP A C 19
ATOM 20658 O O . ASP A 1 12 ? -10.863 8.384 2.135 1.00 0.00 12 ASP A O 19
ATOM 20664 N N . LYS A 1 13 ? -8.604 8.383 2.302 1.00 0.00 13 LYS A N 19
ATOM 20665 C CA . LYS A 1 13 ? -8.400 9.850 2.414 1.00 0.00 13 LYS A CA 19
ATOM 20666 C C . LYS A 1 13 ? -9.179 10.425 3.623 1.00 0.00 13 LYS A C 19
ATOM 20667 O O . LYS A 1 13 ? -9.889 11.426 3.553 1.00 0.00 13 LYS A O 19
ATOM 20677 N N . PHE A 1 14 ? -8.984 9.760 4.759 1.00 0.00 14 PHE A N 19
ATOM 20678 C CA . PHE A 1 14 ? -9.784 10.011 5.971 1.00 0.00 14 PHE A CA 19
ATOM 20679 C C . PHE A 1 14 ? -8.875 10.398 7.150 1.00 0.00 14 PHE A C 19
ATOM 20680 O O . PHE A 1 14 ? -8.696 11.576 7.440 1.00 0.00 14 PHE A O 19
ATOM 20694 N N . LYS A 1 15 ? -8.387 9.385 7.867 1.00 0.00 15 LYS A N 19
ATOM 20695 C CA . LYS A 1 15 ? -7.350 9.545 8.906 1.00 0.00 15 LYS A CA 19
ATOM 20696 C C . LYS A 1 15 ? -5.960 9.695 8.242 1.00 0.00 15 LYS A C 19
ATOM 20697 O O . LYS A 1 15 ? -5.895 10.152 7.100 1.00 0.00 15 LYS A O 19
ATOM 20707 N N . CYS A 1 16 ? -4.908 9.149 8.862 1.00 0.00 16 CYS A N 19
ATOM 20708 C CA . CYS A 1 16 ? -3.486 9.303 8.459 1.00 0.00 16 CYS A CA 19
ATOM 20709 C C . CYS A 1 16 ? -2.928 10.703 8.765 1.00 0.00 16 CYS A C 19
ATOM 20710 O O . CYS A 1 16 ? -3.674 11.619 9.099 1.00 0.00 16 CYS A O 19
ATOM 20714 N N . ASN A 1 17 ? -1.609 10.724 8.957 1.00 0.00 17 ASN A N 19
ATOM 20715 C CA . ASN A 1 17 ? -0.834 11.928 9.325 1.00 0.00 17 ASN A CA 19
ATOM 20716 C C . ASN A 1 17 ? 0.554 11.950 8.657 1.00 0.00 17 ASN A C 19
ATOM 20717 O O . ASN A 1 17 ? 0.714 12.507 7.575 1.00 0.00 17 ASN A O 19
ATOM 20725 N N . SER A 1 18 ? 1.505 11.221 9.249 1.00 0.00 18 SER A N 19
ATOM 20726 C CA . SER A 1 18 ? 2.895 11.101 8.755 1.00 0.00 18 SER A CA 19
ATOM 20727 C C . SER A 1 18 ? 3.001 10.654 7.285 1.00 0.00 18 SER A C 19
ATOM 20728 O O . SER A 1 18 ? 3.750 11.258 6.521 1.00 0.00 18 SER A O 19
ATOM 20733 N N . GLU A 1 19 ? 2.215 9.652 6.884 1.00 0.00 19 GLU A N 19
ATOM 20734 C CA . GLU A 1 19 ? 2.023 9.337 5.453 1.00 0.00 19 GLU A CA 19
ATOM 20735 C C . GLU A 1 19 ? 1.070 10.353 4.801 1.00 0.00 19 GLU A C 19
ATOM 20736 O O . GLU A 1 19 ? -0.051 10.547 5.271 1.00 0.00 19 GLU A O 19
ATOM 20743 N N . ALA A 1 20 ? 1.549 10.895 3.684 1.00 0.00 20 ALA A N 19
ATOM 20744 C CA . ALA A 1 20 ? 0.839 11.841 2.794 1.00 0.00 20 ALA A CA 19
ATOM 20745 C C . ALA A 1 20 ? 1.723 12.173 1.574 1.00 0.00 20 ALA A C 19
ATOM 20746 O O . ALA A 1 20 ? 1.846 11.327 0.692 1.00 0.00 20 ALA A O 19
ATOM 20749 N N . LYS A 1 21 ? 2.575 13.192 1.707 1.00 0.00 21 LYS A N 19
ATOM 20750 C CA . LYS A 1 21 ? 3.498 13.703 0.665 1.00 0.00 21 LYS A CA 19
ATOM 20751 C C . LYS A 1 21 ? 4.378 12.645 -0.031 1.00 0.00 21 LYS A C 19
ATOM 20752 O O . LYS A 1 21 ? 3.976 12.123 -1.070 1.00 0.00 21 LYS A O 19
ATOM 20762 N N . TYR A 1 22 ? 5.479 12.241 0.609 1.00 0.00 22 TYR A N 19
ATOM 20763 C CA . TYR A 1 22 ? 6.377 11.167 0.121 1.00 0.00 22 TYR A CA 19
ATOM 20764 C C . TYR A 1 22 ? 5.642 9.870 -0.266 1.00 0.00 22 TYR A C 19
ATOM 20765 O O . TYR A 1 22 ? 5.834 9.358 -1.366 1.00 0.00 22 TYR A O 19
ATOM 20780 N N . TYR A 1 23 ? 4.612 9.543 0.518 1.00 0.00 23 TYR A N 19
ATOM 20781 C CA . TYR A 1 23 ? 3.750 8.369 0.298 1.00 0.00 23 TYR A CA 19
ATOM 20782 C C . TYR A 1 23 ? 3.091 8.451 -1.090 1.00 0.00 23 TYR A C 19
ATOM 20783 O O . TYR A 1 23 ? 3.518 7.735 -1.989 1.00 0.00 23 TYR A O 19
ATOM 20798 N N . LEU A 1 24 ? 2.320 9.511 -1.340 1.00 0.00 24 LEU A N 19
ATOM 20799 C CA . LEU A 1 24 ? 1.695 9.735 -2.658 1.00 0.00 24 LEU A CA 19
ATOM 20800 C C . LEU A 1 24 ? 2.738 9.948 -3.774 1.00 0.00 24 LEU A C 19
ATOM 20801 O O . LEU A 1 24 ? 2.736 9.205 -4.747 1.00 0.00 24 LEU A O 19
ATOM 20807 N N . ASN A 1 25 ? 3.771 10.743 -3.504 1.00 0.00 25 ASN A N 19
ATOM 20808 C CA . ASN A 1 25 ? 4.826 11.048 -4.494 1.00 0.00 25 ASN A CA 19
ATOM 20809 C C . ASN A 1 25 ? 5.625 9.840 -5.009 1.00 0.00 25 ASN A C 19
ATOM 20810 O O . ASN A 1 25 ? 6.210 9.912 -6.088 1.00 0.00 25 ASN A O 19
ATOM 20818 N N . ILE A 1 26 ? 5.690 8.782 -4.203 1.00 0.00 26 ILE A N 19
ATOM 20819 C CA . ILE A 1 26 ? 6.368 7.539 -4.616 1.00 0.00 26 ILE A CA 19
ATOM 20820 C C . ILE A 1 26 ? 5.368 6.389 -4.922 1.00 0.00 26 ILE A C 19
ATOM 20821 O O . ILE A 1 26 ? 5.606 5.628 -5.856 1.00 0.00 26 ILE A O 19
ATOM 20827 N N . ILE A 1 27 ? 4.199 6.342 -4.270 1.00 0.00 27 ILE A N 19
ATOM 20828 C CA . ILE A 1 27 ? 3.208 5.248 -4.447 1.00 0.00 27 ILE A CA 19
ATOM 20829 C C . ILE A 1 27 ? 1.918 5.563 -5.243 1.00 0.00 27 ILE A C 19
ATOM 20830 O O . ILE A 1 27 ? 1.266 4.637 -5.724 1.00 0.00 27 ILE A O 19
ATOM 20836 N N . GLU A 1 28 ? 1.508 6.830 -5.320 1.00 0.00 28 GLU A N 19
ATOM 20837 C CA . GLU A 1 28 ? 0.295 7.253 -6.058 1.00 0.00 28 GLU A CA 19
ATOM 20838 C C . GLU A 1 28 ? 0.467 6.968 -7.557 1.00 0.00 28 GLU A C 19
ATOM 20839 O O . GLU A 1 28 ? 1.157 7.680 -8.287 1.00 0.00 28 GLU A O 19
ATOM 20846 N N . GLY A 1 29 ? -0.178 5.872 -7.952 1.00 0.00 29 GLY A N 19
ATOM 20847 C CA . GLY A 1 29 ? -0.103 5.345 -9.321 1.00 0.00 29 GLY A CA 19
ATOM 20848 C C . GLY A 1 29 ? 0.546 3.960 -9.314 1.00 0.00 29 GLY A C 19
ATOM 20849 O O . GLY A 1 29 ? 0.374 3.183 -8.373 1.00 0.00 29 GLY A O 19
ATOM 20851 N N . GLU A 1 30 ? 1.367 3.749 -10.337 1.00 0.00 30 GLU A N 19
ATOM 20852 C CA . GLU A 1 30 ? 1.903 2.417 -10.665 1.00 0.00 30 GLU A CA 19
ATOM 20853 C C . GLU A 1 30 ? 3.418 2.305 -10.859 1.00 0.00 30 GLU A C 19
ATOM 20854 O O . GLU A 1 30 ? 4.041 3.084 -11.579 1.00 0.00 30 GLU A O 19
ATOM 20861 N N . TRP A 1 31 ? 3.969 1.392 -10.065 1.00 0.00 31 TRP A N 19
ATOM 20862 C CA . TRP A 1 31 ? 5.359 0.90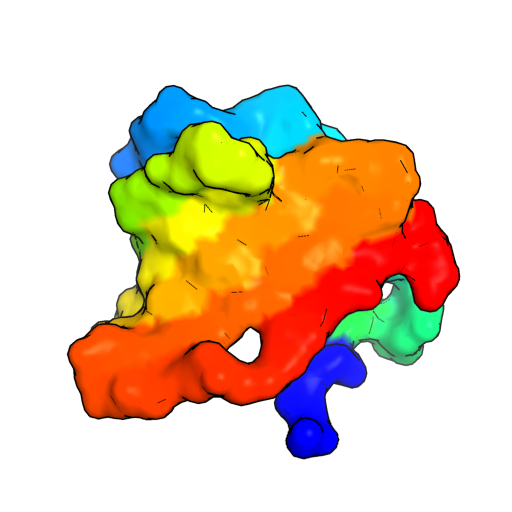4 -10.172 1.00 0.00 31 TRP A CA 19
ATOM 20863 C C . TRP A 1 31 ? 5.480 0.030 -11.420 1.00 0.00 31 TRP A C 19
ATOM 20864 O O . TRP A 1 31 ? 4.569 -0.750 -11.685 1.00 0.00 31 TRP A O 19
ATOM 20882 N N . HIS A 1 32 ? 6.648 0.085 -12.063 1.00 0.00 32 HIS A N 19
ATOM 20883 C CA . HIS A 1 32 ? 6.983 -0.668 -13.293 1.00 0.00 32 HIS A CA 19
ATOM 20884 C C . HIS A 1 32 ? 6.066 -0.280 -14.474 1.00 0.00 32 HIS A C 19
ATOM 20885 O O . HIS A 1 32 ? 4.851 -0.465 -14.392 1.00 0.00 32 HIS A O 19
ATOM 20894 N N . PRO A 1 33 ? 6.637 0.210 -15.587 1.00 0.00 33 PRO A N 19
ATOM 20895 C CA . PRO A 1 33 ? 5.865 0.713 -16.741 1.00 0.00 33 PRO A CA 19
ATOM 20896 C C . PRO A 1 33 ? 5.028 -0.375 -17.440 1.00 0.00 33 PRO A C 19
ATOM 20897 O O . PRO A 1 33 ? 3.911 -0.657 -17.017 1.00 0.00 33 PRO A O 19
ATOM 20901 N N . GLN A 1 34 ? 5.572 -1.016 -18.478 1.00 0.00 34 GLN A N 19
ATOM 20902 C CA . GLN A 1 34 ? 4.836 -2.056 -19.227 1.00 0.00 34 GLN A CA 19
ATOM 20903 C C . GLN A 1 34 ? 5.591 -3.392 -19.382 1.00 0.00 34 GLN A C 19
ATOM 20904 O O . GLN A 1 34 ? 5.140 -4.301 -20.079 1.00 0.00 34 GLN A O 19
ATOM 20913 N N . ASP A 1 35 ? 6.516 -3.637 -18.457 1.00 0.00 35 ASP A N 19
ATOM 20914 C CA . ASP A 1 35 ? 7.455 -4.772 -18.561 1.00 0.00 35 ASP A CA 19
ATOM 20915 C C . ASP A 1 35 ? 7.176 -5.872 -17.516 1.00 0.00 35 ASP A C 19
ATOM 20916 O O . ASP A 1 35 ? 8.079 -6.343 -16.827 1.00 0.00 35 ASP A O 19
ATOM 20922 N N . LEU A 1 36 ? 5.895 -6.239 -17.419 1.00 0.00 36 LEU A N 19
ATOM 20923 C CA . LEU A 1 36 ? 5.378 -7.265 -16.482 1.00 0.00 36 LEU A CA 19
ATOM 20924 C C . LEU A 1 36 ? 3.921 -7.654 -16.831 1.00 0.00 36 LEU A C 19
ATOM 20925 O O . LEU A 1 36 ? 3.004 -7.495 -16.028 1.00 0.00 36 LEU A O 19
ATOM 20931 N N . ASN A 1 37 ? 3.700 -7.985 -18.108 1.00 0.00 37 ASN A N 19
ATOM 20932 C CA . ASN A 1 37 ? 2.385 -8.389 -18.669 1.00 0.00 37 ASN A CA 19
ATOM 20933 C C . ASN A 1 37 ? 1.121 -7.581 -18.295 1.00 0.00 37 ASN A C 19
ATOM 20934 O O . ASN A 1 37 ? 0.001 -8.054 -18.482 1.00 0.00 37 ASN A O 19
ATOM 20942 N N . ASP A 1 38 ? 1.319 -6.291 -18.017 1.00 0.00 38 ASP A N 19
ATOM 20943 C CA . ASP A 1 38 ? 0.293 -5.338 -17.527 1.00 0.00 38 ASP A CA 19
ATOM 20944 C C . ASP A 1 38 ? -0.475 -5.841 -16.290 1.00 0.00 38 ASP A C 19
ATOM 20945 O O . ASP A 1 38 ? -1.659 -6.179 -16.338 1.00 0.00 38 ASP A O 19
ATOM 20951 N N . SER A 1 39 ? 0.263 -5.895 -15.182 1.00 0.00 39 SER A N 19
ATOM 20952 C CA . SER A 1 39 ? -0.268 -6.313 -13.863 1.00 0.00 39 SER A CA 19
ATOM 20953 C C . SER A 1 39 ? 0.527 -5.797 -12.632 1.00 0.00 39 SER A C 19
ATOM 20954 O O . SER A 1 39 ? 0.644 -6.514 -11.631 1.00 0.00 39 SER A O 19
ATOM 20959 N N . PRO A 1 40 ? 0.969 -4.527 -12.606 1.00 0.00 40 PRO A N 19
ATOM 20960 C CA . PRO A 1 40 ? 1.886 -4.013 -11.570 1.00 0.00 40 PRO A CA 19
ATOM 20961 C C . PRO A 1 40 ? 1.127 -3.581 -10.296 1.00 0.00 40 PRO A C 19
ATOM 20962 O O . PRO A 1 40 ? 0.064 -4.119 -9.987 1.00 0.00 40 PRO A O 19
ATOM 20966 N N . LEU A 1 41 ? 1.677 -2.596 -9.582 1.00 0.00 41 LEU A N 19
ATOM 20967 C CA . LEU A 1 41 ? 1.082 -2.018 -8.361 1.00 0.00 41 LEU A CA 19
ATOM 20968 C C . LEU A 1 41 ? 0.554 -0.603 -8.643 1.00 0.00 41 LEU A C 19
ATOM 20969 O O . LEU A 1 41 ? 1.344 0.330 -8.770 1.00 0.00 41 LEU A O 19
ATOM 20975 N N . LYS A 1 42 ? -0.770 -0.487 -8.685 1.00 0.00 42 LYS A N 19
ATOM 20976 C CA . LYS A 1 42 ? -1.459 0.811 -8.817 1.00 0.00 42 LYS A CA 19
ATOM 20977 C C . LYS A 1 42 ? -2.330 1.124 -7.591 1.00 0.00 42 LYS A C 19
ATOM 20978 O O . LYS A 1 42 ? -3.184 0.340 -7.173 1.00 0.00 42 LYS A O 19
ATOM 20988 N N . PHE A 1 43 ? -1.951 2.208 -6.928 1.00 0.00 43 PHE A N 19
ATOM 20989 C CA . PHE A 1 43 ? -2.717 2.751 -5.793 1.00 0.00 43 PHE A CA 19
ATOM 20990 C C . PHE A 1 43 ? -3.191 4.193 -6.023 1.00 0.00 43 PHE A C 19
ATOM 20991 O O . PHE A 1 43 ? -2.407 5.090 -6.333 1.00 0.00 43 PHE A O 19
ATOM 21005 N N . ILE A 1 44 ? -4.477 4.367 -5.742 1.00 0.00 44 ILE A N 19
ATOM 21006 C CA . ILE A 1 44 ? -5.188 5.655 -5.853 1.00 0.00 44 ILE A CA 19
ATOM 21007 C C . ILE A 1 44 ? -5.635 6.177 -4.465 1.00 0.00 44 ILE A C 19
ATOM 21008 O O . ILE A 1 44 ? -5.595 5.479 -3.449 1.00 0.00 44 ILE A O 19
ATOM 21014 N N . LEU A 1 45 ? -6.185 7.387 -4.489 1.00 0.00 45 LEU A N 19
ATOM 21015 C CA . LEU A 1 45 ? -6.491 8.195 -3.296 1.00 0.00 45 LEU A CA 19
ATOM 21016 C C . LEU A 1 45 ? -7.982 8.582 -3.279 1.00 0.00 45 LEU A C 19
ATOM 21017 O O . LEU A 1 45 ? -8.519 9.042 -4.285 1.00 0.00 45 LEU A O 19
ATOM 21023 N N . SER A 1 46 ? -8.591 8.446 -2.101 1.00 0.00 46 SER A N 19
ATOM 21024 C CA . SER A 1 46 ? -10.040 8.638 -1.822 1.00 0.00 46 SER A CA 19
ATOM 21025 C C . SER A 1 46 ? -10.947 7.669 -2.601 1.00 0.00 46 SER A C 19
ATOM 21026 O O . SER A 1 46 ? -10.471 6.798 -3.331 1.00 0.00 46 SER A O 19
ATOM 21031 N N . THR A 1 47 ? -12.203 7.612 -2.158 1.00 0.00 47 THR A N 19
ATOM 21032 C CA . THR A 1 47 ? -13.286 6.915 -2.898 1.00 0.00 47 THR A CA 19
ATOM 21033 C C . THR A 1 47 ? -14.653 7.546 -2.563 1.00 0.00 47 THR A C 19
ATOM 21034 O O . THR A 1 47 ? -15.596 6.854 -2.171 1.00 0.00 47 THR A O 19
ATOM 21040 N N . SER A 1 48 ? -14.700 8.880 -2.662 1.00 0.00 48 SER A N 19
ATOM 21041 C CA . SER A 1 48 ? -15.828 9.767 -2.270 1.00 0.00 48 SER A CA 19
ATOM 21042 C C . SER A 1 48 ? -16.261 9.695 -0.798 1.00 0.00 48 SER A C 19
ATOM 21043 O O . SER A 1 48 ? -16.138 10.662 -0.053 1.00 0.00 48 SER A O 19
ATOM 21048 N N . ASP A 1 49 ? -16.770 8.524 -0.424 1.00 0.00 49 ASP A N 19
ATOM 21049 C CA . ASP A 1 49 ? -17.312 8.184 0.909 1.00 0.00 49 ASP A CA 19
ATOM 21050 C C . ASP A 1 49 ? -17.451 6.669 1.183 1.00 0.00 49 ASP A C 19
ATOM 21051 O O . ASP A 1 49 ? -18.042 6.277 2.187 1.00 0.00 49 ASP A O 19
ATOM 21057 N N . ASP A 1 50 ? -16.862 5.829 0.326 1.00 0.00 50 ASP A N 19
ATOM 21058 C CA . ASP A 1 50 ? -16.904 4.362 0.485 1.00 0.00 50 ASP A CA 19
ATOM 21059 C C . ASP A 1 50 ? -15.636 3.740 -0.120 1.00 0.00 50 ASP A C 19
ATOM 21060 O O . ASP A 1 50 ? -15.572 3.416 -1.305 1.00 0.00 50 ASP A O 19
ATOM 21066 N N . SER A 1 51 ? -14.622 3.624 0.731 1.00 0.00 51 SER A N 19
ATOM 21067 C CA . SER A 1 51 ? -13.270 3.192 0.323 1.00 0.00 51 SER A CA 19
ATOM 21068 C C . SER A 1 51 ? -12.931 1.767 0.755 1.00 0.00 51 SER A C 19
ATOM 21069 O O . SER A 1 51 ? -13.290 1.326 1.845 1.00 0.00 51 SER A O 19
ATOM 21074 N N . ASP A 1 52 ? -12.154 1.098 -0.097 1.00 0.00 52 ASP A N 19
ATOM 21075 C CA . ASP A 1 52 ? -11.635 -0.257 0.191 1.00 0.00 52 ASP A CA 19
ATOM 21076 C C . ASP A 1 52 ? -10.643 -0.291 1.369 1.00 0.00 52 ASP A C 19
ATOM 21077 O O . ASP A 1 52 ? -10.756 -1.142 2.253 1.00 0.00 52 ASP A O 19
ATOM 21083 N N . TYR A 1 53 ? -9.746 0.698 1.414 1.00 0.00 53 TYR A N 19
ATOM 21084 C CA . TYR A 1 53 ? -8.737 0.810 2.481 1.00 0.00 53 TYR A CA 19
ATOM 21085 C C . TYR A 1 53 ? -8.942 1.942 3.485 1.00 0.00 53 TYR A C 19
ATOM 21086 O O . TYR A 1 53 ? -8.706 3.114 3.188 1.00 0.00 53 TYR A O 19
ATOM 21101 N N . ILE A 1 54 ? -9.049 1.513 4.736 1.00 0.00 54 ILE A N 19
ATOM 21102 C CA . ILE A 1 54 ? -9.160 2.432 5.882 1.00 0.00 54 ILE A CA 19
ATOM 21103 C C . ILE A 1 54 ? -7.844 2.494 6.669 1.00 0.00 54 ILE A C 19
ATOM 21104 O O . ILE A 1 54 ? -7.256 1.479 7.050 1.00 0.00 54 ILE A O 19
ATOM 21110 N N . CYS A 1 55 ? -7.359 3.732 6.747 1.00 0.00 55 CYS A N 19
ATOM 21111 C CA . CYS A 1 55 ? -6.113 4.115 7.433 1.00 0.00 55 CYS A CA 19
ATOM 21112 C C . CYS A 1 55 ? -6.180 3.830 8.942 1.00 0.00 55 CYS A C 19
ATOM 21113 O O . CYS A 1 55 ? -6.809 4.569 9.697 1.00 0.00 55 CYS A O 19
ATOM 21117 N N . LYS A 1 56 ? -5.588 2.695 9.311 1.00 0.00 56 LYS A N 19
ATOM 21118 C CA . LYS A 1 56 ? -5.470 2.251 10.712 1.00 0.00 56 LYS A CA 19
ATOM 21119 C C . LYS A 1 56 ? -4.537 3.141 11.550 1.00 0.00 56 LYS A C 19
ATOM 21120 O O . LYS A 1 56 ? -5.006 3.836 12.448 1.00 0.00 56 LYS A O 19
ATOM 21130 N N . TYR A 1 57 ? -3.243 3.134 11.219 1.00 0.00 57 TYR A N 19
ATOM 21131 C CA . TYR A 1 57 ? -2.215 3.972 11.881 1.00 0.00 57 TYR A CA 19
ATOM 21132 C C . TYR A 1 57 ? -0.853 3.959 11.170 1.00 0.00 57 TYR A C 19
ATOM 21133 O O . TYR A 1 57 ? -0.425 2.958 10.595 1.00 0.00 57 TYR A O 19
ATOM 21148 N N . ILE A 1 58 ? -0.162 5.088 11.297 1.00 0.00 58 ILE A N 19
ATOM 21149 C CA . ILE A 1 58 ? 1.139 5.370 10.650 1.00 0.00 58 ILE A CA 19
ATOM 21150 C C . ILE A 1 58 ? 2.232 5.570 11.713 1.00 0.00 58 ILE A C 19
ATOM 21151 O O . ILE A 1 58 ? 2.102 6.430 12.582 1.00 0.00 58 ILE A O 19
ATOM 21157 N N . ASN A 1 59 ? 3.361 4.902 11.486 1.00 0.00 59 ASN A N 19
ATOM 21158 C CA . ASN A 1 59 ? 4.525 4.989 12.387 1.00 0.00 59 ASN A CA 19
ATOM 21159 C C . ASN A 1 59 ? 5.742 5.602 11.685 1.00 0.00 59 ASN A C 19
ATOM 21160 O O . ASN A 1 59 ? 6.310 5.019 10.756 1.00 0.00 59 ASN A O 19
ATOM 21168 N N . THR A 1 60 ? 6.157 6.760 12.199 1.00 0.00 60 THR A N 19
ATOM 21169 C CA . THR A 1 60 ? 7.348 7.507 11.723 1.00 0.00 60 THR A CA 19
ATOM 21170 C C . THR A 1 60 ? 8.678 6.892 12.228 1.00 0.00 60 THR A C 19
ATOM 21171 O O . THR A 1 60 ? 9.657 7.582 12.494 1.00 0.00 60 THR A O 19
ATOM 21177 N N . GLU A 1 61 ? 8.692 5.567 12.354 1.00 0.00 61 GLU A N 19
ATOM 21178 C CA . GLU A 1 61 ? 9.899 4.784 12.682 1.00 0.00 61 GLU A CA 19
ATOM 21179 C C . GLU A 1 61 ? 10.630 4.262 11.439 1.00 0.00 61 GLU A C 19
ATOM 21180 O O . GLU A 1 61 ? 11.856 4.222 11.409 1.00 0.00 61 GLU A O 19
ATOM 21187 N N . HIS A 1 62 ? 9.850 3.756 10.485 1.00 0.00 62 HIS A N 19
ATOM 21188 C CA . HIS A 1 62 ? 10.353 3.360 9.155 1.00 0.00 62 HIS A CA 19
ATOM 21189 C C . HIS A 1 62 ? 9.427 3.880 8.035 1.00 0.00 62 HIS A C 19
ATOM 21190 O O . HIS A 1 62 ? 9.103 3.169 7.083 1.00 0.00 62 HIS A O 19
ATOM 21199 N N . LYS A 1 63 ? 8.912 5.090 8.274 1.00 0.00 63 LYS A N 19
ATOM 21200 C CA . LYS A 1 63 ? 7.966 5.855 7.423 1.00 0.00 63 LYS A CA 19
ATOM 21201 C C . LYS A 1 63 ? 6.860 4.990 6.771 1.00 0.00 63 LYS A C 19
ATOM 21202 O O . LYS A 1 63 ? 6.484 5.132 5.605 1.00 0.00 63 LYS A O 19
ATOM 21212 N N . GLN A 1 64 ? 6.253 4.141 7.598 1.00 0.00 64 GLN A N 19
ATOM 21213 C CA . GLN A 1 64 ? 5.359 3.070 7.118 1.00 0.00 64 GLN A CA 19
ATOM 21214 C C . GLN A 1 64 ? 3.956 3.161 7.733 1.00 0.00 64 GLN A C 19
ATOM 21215 O O . GLN A 1 64 ? 3.797 3.252 8.955 1.00 0.00 64 GLN A O 19
ATOM 21224 N N . LEU A 1 65 ? 2.961 2.996 6.864 1.00 0.00 65 LEU A N 19
ATOM 21225 C CA . LEU A 1 65 ? 1.543 2.976 7.261 1.00 0.00 65 LEU A CA 19
ATOM 21226 C C . LEU A 1 65 ? 1.010 1.540 7.332 1.00 0.00 65 LEU A C 19
ATOM 21227 O O . LEU A 1 65 ? 1.395 0.660 6.562 1.00 0.00 65 LEU A O 19
ATOM 21233 N N . THR A 1 66 ? 0.154 1.367 8.329 1.00 0.00 66 THR A N 19
ATOM 21234 C CA . THR A 1 66 ? -0.652 0.153 8.549 1.00 0.00 66 THR A CA 19
ATOM 21235 C C . THR A 1 66 ? -2.117 0.553 8.316 1.00 0.00 66 THR A C 19
ATOM 21236 O O . THR A 1 66 ? -2.568 1.621 8.744 1.00 0.00 66 THR A O 19
ATOM 21242 N N . LEU A 1 67 ? -2.804 -0.270 7.535 1.00 0.00 67 LEU A N 19
ATOM 21243 C CA . LEU A 1 67 ? -4.188 0.003 7.099 1.00 0.00 67 LEU A CA 19
ATOM 21244 C C . LEU A 1 67 ? -4.915 -1.278 6.674 1.00 0.00 67 LEU A C 19
ATOM 21245 O O . LEU A 1 67 ? -4.266 -2.237 6.260 1.00 0.00 67 LEU A O 19
ATOM 21251 N N . TYR A 1 68 ? -6.231 -1.315 6.883 1.00 0.00 68 TYR A N 19
ATOM 21252 C CA . TYR A 1 68 ? -7.018 -2.541 6.643 1.00 0.00 68 TYR A CA 19
ATOM 21253 C C . TYR A 1 68 ? -8.079 -2.417 5.538 1.00 0.00 68 TYR A C 19
ATOM 21254 O O . TYR A 1 68 ? -8.652 -1.350 5.315 1.00 0.00 68 TYR A O 19
ATOM 21269 N N . ASN A 1 69 ? -8.202 -3.511 4.788 1.00 0.00 69 ASN A N 19
ATOM 21270 C CA . ASN A 1 69 ? -9.226 -3.679 3.741 1.00 0.00 69 ASN A CA 19
ATOM 21271 C C . ASN A 1 69 ? -10.581 -4.120 4.297 1.00 0.00 69 ASN A C 19
ATOM 21272 O O . ASN A 1 69 ? -10.754 -5.260 4.741 1.00 0.00 69 ASN A O 19
ATOM 21280 N N . LYS A 1 70 ? -11.537 -3.228 4.071 1.00 0.00 70 LYS A N 19
ATOM 21281 C CA . LYS A 1 70 ? -12.946 -3.402 4.464 1.00 0.00 70 LYS A CA 19
ATOM 21282 C C . LYS A 1 70 ? -13.811 -3.984 3.320 1.00 0.00 70 LYS A C 19
ATOM 21283 O O . LYS A 1 70 ? -15.026 -4.119 3.448 1.00 0.00 70 LYS A O 19
ATOM 21293 N N . ASN A 1 71 ? -13.159 -4.400 2.231 1.00 0.00 71 ASN A N 19
ATOM 21294 C CA . ASN A 1 71 ? -13.819 -5.071 1.093 1.00 0.00 71 ASN A CA 19
ATOM 21295 C C . ASN A 1 71 ? -13.869 -6.605 1.242 1.00 0.00 71 ASN A C 19
ATOM 21296 O O . ASN A 1 71 ? -14.835 -7.235 0.823 1.00 0.00 71 ASN A O 19
ATOM 21304 N N . ASN A 1 72 ? -12.839 -7.173 1.876 1.00 0.00 72 ASN A N 19
ATOM 21305 C CA . ASN A 1 72 ? -12.727 -8.632 2.088 1.00 0.00 72 ASN A CA 19
ATOM 21306 C C . ASN A 1 72 ? -13.331 -9.108 3.426 1.00 0.00 72 ASN A C 19
ATOM 21307 O O . ASN A 1 72 ? -14.125 -10.045 3.451 1.00 0.00 72 ASN A O 19
ATOM 21315 N N . SER A 1 73 ? -12.881 -8.482 4.517 1.00 0.00 73 SER A N 19
ATOM 21316 C CA . SER A 1 73 ? -13.267 -8.768 5.923 1.00 0.00 73 SER A CA 19
ATOM 21317 C C . SER A 1 73 ? -12.447 -7.896 6.885 1.00 0.00 73 SER A C 19
ATOM 21318 O O . SER A 1 73 ? -12.949 -6.918 7.434 1.00 0.00 73 SER A O 19
ATOM 21323 N N . SER A 1 74 ? -11.171 -8.251 7.040 1.00 0.00 74 SER A N 19
ATOM 21324 C CA . SER A 1 74 ? -10.188 -7.461 7.806 1.00 0.00 74 SER A CA 19
ATOM 21325 C C . SER A 1 74 ? -8.753 -7.848 7.429 1.00 0.00 74 SER A C 19
ATOM 21326 O O . SER A 1 74 ? -8.199 -8.827 7.927 1.00 0.00 74 SER A O 19
ATOM 21331 N N . ILE A 1 75 ? -8.260 -7.167 6.396 1.00 0.00 75 ILE A N 19
ATOM 21332 C CA . ILE A 1 75 ? -6.906 -7.400 5.845 1.00 0.00 75 ILE A CA 19
ATOM 21333 C C . ILE A 1 75 ? -6.044 -6.149 6.085 1.00 0.00 75 ILE A C 19
ATOM 21334 O O . ILE A 1 75 ? -6.094 -5.188 5.317 1.00 0.00 75 ILE A O 19
ATOM 21340 N N . VAL A 1 76 ? -5.224 -6.225 7.126 1.00 0.00 76 VAL A N 19
ATOM 21341 C CA . VAL A 1 76 ? -4.345 -5.121 7.549 1.00 0.00 76 VAL A CA 19
ATOM 21342 C C . VAL A 1 76 ? -2.918 -5.339 7.024 1.00 0.00 76 VAL A C 19
ATOM 21343 O O . VAL A 1 76 ? -2.239 -6.316 7.331 1.00 0.00 76 VAL A O 19
ATOM 21348 N N . ILE A 1 77 ? -2.567 -4.458 6.101 1.00 0.00 77 ILE A N 19
ATOM 21349 C CA . ILE A 1 77 ? -1.275 -4.479 5.393 1.00 0.00 77 ILE A CA 19
ATOM 21350 C C . ILE A 1 77 ? -0.445 -3.241 5.751 1.00 0.00 77 ILE A C 19
ATOM 21351 O O . ILE A 1 77 ? -0.979 -2.188 6.110 1.00 0.00 77 ILE A O 19
ATOM 21357 N N . GLU A 1 78 ? 0.866 -3.457 5.770 1.00 0.00 78 GLU A N 19
ATOM 21358 C CA . GLU A 1 78 ? 1.846 -2.466 6.258 1.00 0.00 78 GLU A CA 19
ATOM 21359 C C . GLU A 1 78 ? 2.894 -2.191 5.175 1.00 0.00 78 GLU A C 19
ATOM 21360 O O . GLU A 1 78 ? 3.648 -3.095 4.803 1.00 0.00 78 GLU A O 19
ATOM 21367 N N . ILE A 1 79 ? 2.787 -1.017 4.550 1.00 0.00 79 ILE A N 19
ATOM 21368 C CA . ILE A 1 79 ? 3.653 -0.656 3.406 1.00 0.00 79 ILE A CA 19
ATOM 21369 C C . ILE A 1 79 ? 4.484 0.616 3.605 1.00 0.00 79 ILE A C 19
ATOM 21370 O O . ILE A 1 79 ? 3.982 1.647 4.071 1.00 0.00 79 ILE A O 19
ATOM 21376 N N . PHE A 1 80 ? 5.767 0.517 3.253 1.00 0.00 80 PHE A N 19
ATOM 21377 C CA . PHE A 1 80 ? 6.695 1.660 3.301 1.00 0.00 80 PHE A CA 19
ATOM 21378 C C . PHE A 1 80 ? 7.003 2.126 1.889 1.00 0.00 80 PHE A C 19
ATOM 21379 O O . PHE A 1 80 ? 7.352 1.333 1.011 1.00 0.00 80 PHE A O 19
ATOM 21393 N N . ILE A 1 81 ? 6.845 3.442 1.742 1.00 0.00 81 ILE A N 19
ATOM 21394 C CA . ILE A 1 81 ? 7.032 4.198 0.507 1.00 0.00 81 ILE A CA 19
ATOM 21395 C C . ILE A 1 81 ? 8.238 5.139 0.718 1.00 0.00 81 ILE A C 19
ATOM 21396 O O . ILE A 1 81 ? 8.063 6.214 1.302 1.00 0.00 81 ILE A O 19
ATOM 21402 N N . PRO A 1 82 ? 9.473 4.666 0.465 1.00 0.00 82 PRO A N 19
ATOM 21403 C CA . PRO A 1 82 ? 10.694 5.467 0.624 1.00 0.00 82 PRO A CA 19
ATOM 21404 C C . PRO A 1 82 ? 10.887 6.400 -0.585 1.00 0.00 82 PRO A C 19
ATOM 21405 O O . PRO A 1 82 ? 10.423 7.538 -0.572 1.00 0.00 82 PRO A O 19
ATOM 21409 N N . ASN A 1 83 ? 11.559 5.853 -1.601 1.00 0.00 83 ASN A N 19
ATOM 21410 C CA . ASN A 1 83 ? 11.973 6.377 -2.917 1.00 0.00 83 ASN A CA 19
ATOM 21411 C C . ASN A 1 83 ? 13.185 5.512 -3.328 1.00 0.00 83 ASN A C 19
ATOM 21412 O O . ASN A 1 83 ? 13.217 4.336 -2.968 1.00 0.00 83 ASN A O 19
ATOM 21420 N N . ASP A 1 84 ? 14.111 6.051 -4.133 1.00 0.00 84 ASP A N 19
ATOM 21421 C CA . ASP A 1 84 ? 15.378 5.407 -4.543 1.00 0.00 84 ASP A CA 19
ATOM 21422 C C . ASP A 1 84 ? 15.192 3.968 -5.064 1.00 0.00 84 ASP A C 19
ATOM 21423 O O . ASP A 1 84 ? 15.972 3.064 -4.775 1.00 0.00 84 ASP A O 19
ATOM 21429 N N . ASN A 1 85 ? 14.061 3.790 -5.749 1.00 0.00 85 ASN A N 19
ATOM 21430 C CA . ASN A 1 85 ? 13.619 2.523 -6.364 1.00 0.00 85 ASN A CA 19
ATOM 21431 C C . ASN A 1 85 ? 13.520 1.399 -5.308 1.00 0.00 85 ASN A C 19
ATOM 21432 O O . ASN A 1 85 ? 14.234 0.402 -5.365 1.00 0.00 85 ASN A O 19
ATOM 21440 N N . LYS A 1 86 ? 12.609 1.594 -4.345 1.00 0.00 86 LYS A N 19
ATOM 21441 C CA . LYS A 1 86 ? 12.345 0.647 -3.234 1.00 0.00 86 LYS A CA 19
ATOM 21442 C C . LYS A 1 86 ? 10.963 0.878 -2.583 1.00 0.00 86 LYS A C 19
ATOM 21443 O O . LYS A 1 86 ? 10.569 2.035 -2.465 1.00 0.00 86 LYS A O 19
ATOM 21453 N N . ILE A 1 87 ? 10.281 -0.226 -2.235 1.00 0.00 87 ILE A N 19
ATOM 21454 C CA . ILE A 1 87 ? 9.070 -0.325 -1.367 1.00 0.00 87 ILE A CA 19
ATOM 21455 C C . ILE A 1 87 ? 8.962 -1.723 -0.696 1.00 0.00 87 ILE A C 19
ATOM 21456 O O . ILE A 1 87 ? 9.342 -2.734 -1.288 1.00 0.00 87 ILE A O 19
ATOM 21462 N N . LEU A 1 88 ? 8.330 -1.736 0.484 1.00 0.00 88 LEU A N 19
ATOM 21463 C CA . LEU A 1 88 ? 7.968 -2.945 1.264 1.00 0.00 88 LEU A CA 19
ATOM 21464 C C . LEU A 1 88 ? 6.442 -3.078 1.501 1.00 0.00 88 LEU A C 19
ATOM 21465 O O . LEU A 1 88 ? 5.763 -2.075 1.716 1.00 0.00 88 LEU A O 19
ATOM 21471 N N . LEU A 1 89 ? 5.964 -4.329 1.501 1.00 0.00 89 LEU A N 19
ATOM 21472 C CA . LEU A 1 89 ? 4.588 -4.772 1.848 1.00 0.00 89 LEU A CA 19
ATOM 21473 C C . LEU A 1 89 ? 4.586 -5.938 2.846 1.00 0.00 89 LEU A C 19
ATOM 21474 O O . LEU A 1 89 ? 5.317 -6.918 2.700 1.00 0.00 89 LEU A O 19
ATOM 21480 N N . THR A 1 90 ? 3.601 -5.833 3.732 1.00 0.00 90 THR A N 19
ATOM 21481 C CA . THR A 1 90 ? 3.252 -6.802 4.794 1.00 0.00 90 THR A CA 19
ATOM 21482 C C . THR A 1 90 ? 1.762 -7.146 4.639 1.00 0.00 90 THR A C 19
ATOM 21483 O O . THR A 1 90 ? 0.981 -6.230 4.409 1.00 0.00 90 THR A O 19
ATOM 21489 N N . ILE A 1 91 ? 1.384 -8.401 4.888 1.00 0.00 91 ILE A N 19
ATOM 21490 C CA . ILE A 1 91 ? -0.028 -8.842 4.970 1.00 0.00 91 ILE A CA 19
ATOM 21491 C C . ILE A 1 91 ? -0.259 -9.460 6.357 1.00 0.00 91 ILE A C 19
ATOM 21492 O O . ILE A 1 91 ? 0.481 -10.343 6.789 1.00 0.00 91 ILE A O 19
ATOM 21498 N N . MET A 1 92 ? -1.345 -9.009 6.975 1.00 0.00 92 MET A N 19
ATOM 21499 C CA . MET A 1 92 ? -1.850 -9.473 8.280 1.00 0.00 92 MET A CA 19
ATOM 21500 C C . MET A 1 92 ? -3.375 -9.251 8.302 1.00 0.00 92 MET A C 19
ATOM 21501 O O . MET A 1 92 ? -3.936 -8.635 7.394 1.00 0.00 92 MET A O 19
ATOM 21507 N N . ASN A 1 93 ? -4.064 -9.846 9.275 1.00 0.00 93 ASN A N 19
ATOM 21508 C CA . ASN A 1 93 ? -5.538 -9.890 9.260 1.00 0.00 93 ASN A CA 19
ATOM 21509 C C . ASN A 1 93 ? -6.083 -9.988 10.689 1.00 0.00 93 ASN A C 19
ATOM 21510 O O . ASN A 1 93 ? -5.759 -10.925 11.418 1.00 0.00 93 ASN A O 19
ATOM 21518 N N . THR A 1 94 ? -6.972 -9.059 11.033 1.00 0.00 94 THR A N 19
ATOM 21519 C CA . THR A 1 94 ? -7.604 -8.984 12.370 1.00 0.00 94 THR A CA 19
ATOM 21520 C C . THR A 1 94 ? -8.425 -10.243 12.714 1.00 0.00 94 THR A C 19
ATOM 21521 O O . THR A 1 94 ? -8.516 -10.623 13.879 1.00 0.00 94 THR A O 19
ATOM 21527 N N . GLU A 1 95 ? -9.107 -10.796 11.708 1.00 0.00 95 GLU A N 19
ATOM 21528 C CA . GLU A 1 95 ? -9.944 -12.011 11.838 1.00 0.00 95 GLU A CA 19
ATOM 21529 C C . GLU A 1 95 ? -9.822 -13.022 10.678 1.00 0.00 95 GLU A C 19
ATOM 21530 O O . GLU A 1 95 ? -10.777 -13.714 10.326 1.00 0.00 95 GLU A O 19
ATOM 21537 N N . ALA A 1 96 ? -8.607 -13.152 10.143 1.00 0.00 96 ALA A N 19
ATOM 21538 C CA . ALA A 1 96 ? -8.303 -14.025 8.986 1.00 0.00 96 ALA A CA 19
ATOM 21539 C C . ALA A 1 96 ? -6.795 -14.362 8.940 1.00 0.00 96 ALA A C 19
ATOM 21540 O O . ALA A 1 96 ? -6.082 -14.086 9.904 1.00 0.00 96 ALA A O 19
ATOM 21543 N N . LEU A 1 97 ? -6.304 -14.849 7.800 1.00 0.00 97 LEU A N 19
ATOM 21544 C CA . LEU A 1 97 ? -4.911 -15.319 7.626 1.00 0.00 97 LEU A CA 19
ATOM 21545 C C . LEU A 1 97 ? -4.427 -15.195 6.170 1.00 0.00 97 LEU A C 19
ATOM 21546 O O . LEU A 1 97 ? -5.100 -15.653 5.251 1.00 0.00 97 LEU A O 19
ATOM 21552 N N . GLY A 1 98 ? -3.480 -14.264 6.011 1.00 0.00 98 GLY A N 19
ATOM 21553 C CA . GLY A 1 98 ? -2.836 -13.962 4.711 1.00 0.00 98 GLY A CA 19
ATOM 21554 C C . GLY A 1 98 ? -1.501 -14.681 4.443 1.00 0.00 98 GLY A C 19
ATOM 21555 O O . GLY A 1 98 ? -1.088 -14.774 3.289 1.00 0.00 98 GLY A O 19
ATOM 21557 N N . THR A 1 99 ? -0.762 -14.959 5.519 1.00 0.00 99 THR A N 19
ATOM 21558 C CA . THR A 1 99 ? 0.505 -15.739 5.542 1.00 0.00 99 THR A CA 19
ATOM 21559 C C . THR A 1 99 ? 1.423 -15.586 4.308 1.00 0.00 99 THR A C 19
ATOM 21560 O O . THR A 1 99 ? 1.700 -16.522 3.560 1.00 0.00 99 THR A O 19
ATOM 21566 N N . SER A 1 100 ? 1.887 -14.348 4.168 1.00 0.00 100 SER A N 19
ATOM 21567 C CA . SER A 1 100 ? 2.790 -13.859 3.095 1.00 0.00 100 SER A CA 19
ATOM 21568 C C . SER A 1 100 ? 3.424 -12.445 3.268 1.00 0.00 100 SER A C 19
ATOM 21569 O O . SER A 1 100 ? 3.859 -11.876 2.264 1.00 0.00 100 SER A O 19
ATOM 21574 N N . PRO A 1 101 ? 3.615 -11.888 4.487 1.00 0.00 101 PRO A N 19
ATOM 21575 C CA . PRO A 1 101 ? 4.146 -10.516 4.661 1.00 0.00 101 PRO A CA 19
ATOM 21576 C C . PRO A 1 101 ? 5.660 -10.378 4.403 1.00 0.00 101 PRO A C 19
ATOM 21577 O O . PRO A 1 101 ? 6.471 -10.432 5.326 1.00 0.00 101 PRO A O 19
ATOM 21581 N N . ARG A 1 102 ? 6.005 -10.243 3.124 1.00 0.00 102 ARG A N 19
ATOM 21582 C CA . ARG A 1 102 ? 7.395 -10.024 2.661 1.00 0.00 102 ARG A CA 19
ATOM 21583 C C . ARG A 1 102 ? 7.426 -9.723 1.147 1.00 0.00 102 ARG A C 19
ATOM 21584 O O . ARG A 1 102 ? 7.692 -10.588 0.312 1.00 0.00 102 ARG A O 19
ATOM 21598 N N . MET A 1 103 ? 7.054 -8.496 0.806 1.00 0.00 103 MET A N 19
ATOM 21599 C CA . MET A 1 103 ? 7.081 -8.054 -0.605 1.00 0.00 103 MET A CA 19
ATOM 21600 C C . MET A 1 103 ? 7.914 -6.774 -0.772 1.00 0.00 103 MET A C 19
ATOM 21601 O O . MET A 1 103 ? 7.749 -5.813 -0.025 1.00 0.00 103 MET A O 19
ATOM 21607 N N . THR A 1 104 ? 8.878 -6.872 -1.677 1.00 0.00 104 THR A N 19
ATOM 21608 C CA . THR A 1 104 ? 9.807 -5.774 -2.037 1.00 0.00 104 THR A CA 19
ATOM 21609 C C . THR A 1 104 ? 9.722 -5.398 -3.526 1.00 0.00 104 THR A C 19
ATOM 21610 O O . THR A 1 104 ? 10.409 -5.933 -4.391 1.00 0.00 104 THR A O 19
ATOM 21616 N N . PHE A 1 105 ? 8.915 -4.375 -3.753 1.00 0.00 105 PHE A N 19
ATOM 21617 C CA . PHE A 1 105 ? 8.521 -3.906 -5.100 1.00 0.00 105 PHE A CA 19
ATOM 21618 C C . PHE A 1 105 ? 9.110 -2.518 -5.340 1.00 0.00 105 PHE A C 19
ATOM 21619 O O . PHE A 1 105 ? 8.739 -1.521 -4.726 1.00 0.00 105 PHE A O 19
ATOM 21633 N N . ILE A 1 106 ? 10.269 -2.643 -5.955 1.00 0.00 106 ILE A N 19
ATOM 21634 C CA . ILE A 1 106 ? 11.227 -1.538 -6.152 1.00 0.00 106 ILE A CA 19
ATOM 21635 C C . ILE A 1 106 ? 11.141 -1.064 -7.616 1.00 0.00 106 ILE A C 19
ATOM 21636 O O . ILE A 1 106 ? 10.783 -1.844 -8.498 1.00 0.00 106 ILE A O 19
ATOM 21642 N N . LYS A 1 107 ? 11.385 0.225 -7.840 1.00 0.00 107 LYS A N 19
ATOM 21643 C CA . LYS A 1 107 ? 11.225 0.854 -9.174 1.00 0.00 107 LYS A CA 19
ATOM 21644 C C . LYS A 1 107 ? 12.400 0.496 -10.102 1.00 0.00 107 LYS A C 19
ATOM 21645 O O . LYS A 1 107 ? 13.157 1.358 -10.547 1.00 0.00 107 LYS A O 19
ATOM 21655 N N . HIS A 1 108 ? 12.327 -0.766 -10.520 1.00 0.00 108 HIS A N 19
ATOM 21656 C CA . HIS A 1 108 ? 13.313 -1.551 -11.303 1.00 0.00 108 HIS A CA 19
ATOM 21657 C C . HIS A 1 108 ? 14.464 -2.032 -10.404 1.00 0.00 108 HIS A C 19
ATOM 21658 O O . HIS A 1 108 ? 15.052 -1.266 -9.644 1.00 0.00 108 HIS A O 19
ATOM 21667 N N . LYS A 1 109 ? 14.687 -3.343 -10.445 1.00 0.00 109 LYS A N 19
ATOM 21668 C CA . LYS A 1 109 ? 15.755 -4.027 -9.676 1.00 0.00 109 LYS A CA 19
ATOM 21669 C C . LYS A 1 109 ? 17.179 -3.555 -10.048 1.00 0.00 109 LYS A C 19
ATOM 21670 O O . LYS A 1 109 ? 18.017 -3.484 -9.123 1.00 99.99 109 LYS A O 19
ATOM 21680 N N . GLY A 1 1 ? -2.928 -15.842 -1.053 1.00 0.00 1 GLY A N 20
ATOM 21681 C CA . GLY A 1 1 ? -3.115 -14.426 -1.442 1.00 0.00 1 GLY A CA 20
ATOM 21682 C C . GLY A 1 1 ? -2.927 -14.146 -2.947 1.00 0.00 1 GLY A C 20
ATOM 21683 O O . GLY A 1 1 ? -3.853 -14.291 -3.740 1.00 0.00 1 GLY A O 20
ATOM 21687 N N . SER A 1 2 ? -1.682 -13.810 -3.297 1.00 0.00 2 SER A N 20
ATOM 21688 C CA . SER A 1 2 ? -1.222 -13.480 -4.667 1.00 0.00 2 SER A CA 20
ATOM 21689 C C . SER A 1 2 ? -2.008 -12.318 -5.304 1.00 0.00 2 SER A C 20
ATOM 21690 O O . SER A 1 2 ? -2.822 -12.476 -6.212 1.00 0.00 2 SER A O 20
ATOM 21695 N N . MET A 1 3 ? -1.736 -11.133 -4.761 1.00 0.00 3 MET A N 20
ATOM 21696 C CA . MET A 1 3 ? -2.279 -9.851 -5.262 1.00 0.00 3 MET A CA 20
ATOM 21697 C C . MET A 1 3 ? -1.688 -9.371 -6.601 1.00 0.00 3 MET A C 20
ATOM 21698 O O . MET A 1 3 ? -2.237 -8.473 -7.233 1.00 0.00 3 MET A O 20
ATOM 21704 N N . GLU A 1 4 ? -0.543 -9.942 -6.982 1.00 0.00 4 GLU A N 20
ATOM 21705 C CA . GLU A 1 4 ? 0.123 -9.700 -8.283 1.00 0.00 4 GLU A CA 20
ATOM 21706 C C . GLU A 1 4 ? -0.866 -9.906 -9.448 1.00 0.00 4 GLU A C 20
ATOM 21707 O O . GLU A 1 4 ? -1.872 -10.591 -9.270 1.00 0.00 4 GLU A O 20
ATOM 21714 N N . GLN A 1 5 ? -0.472 -9.471 -10.647 1.00 0.00 5 GLN A N 20
ATOM 21715 C CA . GLN A 1 5 ? -1.342 -9.485 -11.845 1.00 0.00 5 GLN A CA 20
ATOM 21716 C C . GLN A 1 5 ? -2.551 -8.554 -11.644 1.00 0.00 5 GLN A C 20
ATOM 21717 O O . GLN A 1 5 ? -3.675 -8.976 -11.376 1.00 0.00 5 GLN A O 20
ATOM 21726 N N . PHE A 1 6 ? -2.223 -7.267 -11.755 1.00 0.00 6 PHE A N 20
ATOM 21727 C CA . PHE A 1 6 ? -3.112 -6.087 -11.651 1.00 0.00 6 PHE A CA 20
ATOM 21728 C C . PHE A 1 6 ? -3.475 -5.734 -10.197 1.00 0.00 6 PHE A C 20
ATOM 21729 O O . PHE A 1 6 ? -4.597 -5.906 -9.718 1.00 0.00 6 PHE A O 20
ATOM 21743 N N . GLU A 1 7 ? -2.539 -5.023 -9.579 1.00 0.00 7 GLU A N 20
ATOM 21744 C CA . GLU A 1 7 ? -2.647 -4.609 -8.168 1.00 0.00 7 GLU A CA 20
ATOM 21745 C C . GLU A 1 7 ? -3.134 -3.159 -8.044 1.00 0.00 7 GLU A C 20
ATOM 21746 O O . GLU A 1 7 ? -2.345 -2.220 -7.976 1.00 0.00 7 GLU A O 20
ATOM 21753 N N . LEU A 1 8 ? -4.453 -3.016 -8.024 1.00 0.00 8 LEU A N 20
ATOM 21754 C CA . LEU A 1 8 ? -5.114 -1.702 -7.902 1.00 0.00 8 LEU A CA 20
ATOM 21755 C C . LEU A 1 8 ? -5.651 -1.494 -6.477 1.00 0.00 8 LEU A C 20
ATOM 21756 O O . LEU A 1 8 ? -6.566 -2.180 -6.023 1.00 0.00 8 LEU A O 20
ATOM 21762 N N . PHE A 1 9 ? -4.960 -0.617 -5.757 1.00 0.00 9 PHE A N 20
ATOM 21763 C CA . PHE A 1 9 ? -5.325 -0.261 -4.371 1.00 0.00 9 PHE A CA 20
ATOM 21764 C C . PHE A 1 9 ? -5.645 1.230 -4.241 1.00 0.00 9 PHE A C 20
ATOM 21765 O O . PHE A 1 9 ? -4.936 2.089 -4.759 1.00 0.00 9 PHE A O 20
ATOM 21779 N N . SER A 1 10 ? -6.668 1.506 -3.445 1.00 0.00 10 SER A N 20
ATOM 21780 C CA . SER A 1 10 ? -7.183 2.877 -3.261 1.00 0.00 10 SER A CA 20
ATOM 21781 C C . SER A 1 10 ? -7.231 3.257 -1.774 1.00 0.00 10 SER A C 20
ATOM 21782 O O . SER A 1 10 ? -7.732 2.486 -0.953 1.00 0.00 10 SER A O 20
ATOM 21787 N N . ILE A 1 11 ? -6.687 4.429 -1.438 1.00 0.00 11 ILE A N 20
ATOM 21788 C CA . ILE A 1 11 ? -6.719 4.951 -0.048 1.00 0.00 11 ILE A CA 20
ATOM 21789 C C . ILE A 1 11 ? -8.135 5.335 0.442 1.00 0.00 11 ILE A C 20
ATOM 21790 O O . ILE A 1 11 ? -9.087 5.416 -0.330 1.00 0.00 11 ILE A O 20
ATOM 21796 N N . ASP A 1 12 ? -8.203 5.582 1.748 1.00 0.00 12 ASP A N 20
ATOM 21797 C CA . ASP A 1 12 ? -9.312 6.274 2.445 1.00 0.00 12 ASP A CA 20
ATOM 21798 C C . ASP A 1 12 ? -9.616 7.746 2.105 1.00 0.00 12 ASP A C 20
ATOM 21799 O O . ASP A 1 12 ? -10.738 8.199 2.306 1.00 0.00 12 ASP A O 20
ATOM 21805 N N . LYS A 1 13 ? -8.634 8.453 1.543 1.00 0.00 13 LYS A N 20
ATOM 21806 C CA . LYS A 1 13 ? -8.647 9.921 1.322 1.00 0.00 13 LYS A CA 20
ATOM 21807 C C . LYS A 1 13 ? -8.923 10.741 2.595 1.00 0.00 13 LYS A C 20
ATOM 21808 O O . LYS A 1 13 ? -9.678 11.712 2.621 1.00 0.00 13 LYS A O 20
ATOM 21818 N N . PHE A 1 14 ? -8.221 10.314 3.636 1.00 0.00 14 PHE A N 20
ATOM 21819 C CA . PHE A 1 14 ? -8.282 10.936 4.963 1.00 0.00 14 PHE A CA 20
ATOM 21820 C C . PHE A 1 14 ? -6.875 11.466 5.312 1.00 0.00 14 PHE A C 20
ATOM 21821 O O . PHE A 1 14 ? -6.413 12.407 4.671 1.00 0.00 14 PHE A O 20
ATOM 21835 N N . LYS A 1 15 ? -6.140 10.747 6.163 1.00 0.00 15 LYS A N 20
ATOM 21836 C CA . LYS A 1 15 ? -4.799 11.138 6.649 1.00 0.00 15 LYS A CA 20
ATOM 21837 C C . LYS A 1 15 ? -4.192 9.997 7.476 1.00 0.00 15 LYS A C 20
ATOM 21838 O O . LYS A 1 15 ? -4.924 9.227 8.097 1.00 0.00 15 LYS A O 20
ATOM 21848 N N . CYS A 1 16 ? -2.881 9.818 7.335 1.00 0.00 16 CYS A N 20
ATOM 21849 C CA . CYS A 1 16 ? -2.129 8.849 8.158 1.00 0.00 16 CYS A CA 20
ATOM 21850 C C . CYS A 1 16 ? -0.825 9.474 8.713 1.00 0.00 16 CYS A C 20
ATOM 21851 O O . CYS A 1 16 ? 0.271 8.920 8.596 1.00 0.00 16 CYS A O 20
ATOM 21855 N N . ASN A 1 17 ? -0.995 10.597 9.419 1.00 0.00 17 ASN A N 20
ATOM 21856 C CA . ASN A 1 17 ? 0.079 11.476 9.947 1.00 0.00 17 ASN A CA 20
ATOM 21857 C C . ASN A 1 17 ? 1.247 11.713 8.967 1.00 0.00 17 ASN A C 20
ATOM 21858 O O . ASN A 1 17 ? 1.089 12.495 8.033 1.00 0.00 17 ASN A O 20
ATOM 21866 N N . SER A 1 18 ? 2.357 10.984 9.128 1.00 0.00 18 SER A N 20
ATOM 21867 C CA . SER A 1 18 ? 3.496 11.017 8.187 1.00 0.00 18 SER A CA 20
ATOM 21868 C C . SER A 1 18 ? 3.039 10.597 6.783 1.00 0.00 18 SER A C 20
ATOM 21869 O O . SER A 1 18 ? 3.155 11.367 5.830 1.00 0.00 18 SER A O 20
ATOM 21874 N N . GLU A 1 19 ? 2.325 9.469 6.747 1.00 0.00 19 GLU A N 20
ATOM 21875 C CA . GLU A 1 19 ? 1.895 8.781 5.514 1.00 0.00 19 GLU A CA 20
ATOM 21876 C C . GLU A 1 19 ? 0.813 9.565 4.763 1.00 0.00 19 GLU A C 20
ATOM 21877 O O . GLU A 1 19 ? -0.361 9.590 5.135 1.00 0.00 19 GLU A O 20
ATOM 21884 N N . ALA A 1 20 ? 1.328 10.286 3.771 1.00 0.00 20 ALA A N 20
ATOM 21885 C CA . ALA A 1 20 ? 0.604 11.220 2.883 1.00 0.00 20 ALA A CA 20
ATOM 21886 C C . ALA A 1 20 ? 1.551 11.772 1.800 1.00 0.00 20 ALA A C 20
ATOM 21887 O O . ALA A 1 20 ? 1.662 11.166 0.739 1.00 0.00 20 ALA A O 20
ATOM 21890 N N . LYS A 1 21 ? 2.426 12.707 2.174 1.00 0.00 21 LYS A N 20
ATOM 21891 C CA . LYS A 1 21 ? 3.327 13.416 1.239 1.00 0.00 21 LYS A CA 20
ATOM 21892 C C . LYS A 1 21 ? 4.274 12.497 0.440 1.00 0.00 21 LYS A C 20
ATOM 21893 O O . LYS A 1 21 ? 3.992 12.169 -0.715 1.00 0.00 21 LYS A O 20
ATOM 21903 N N . TYR A 1 22 ? 5.354 12.053 1.085 1.00 0.00 22 TYR A N 20
ATOM 21904 C CA . TYR A 1 22 ? 6.281 11.019 0.571 1.00 0.00 22 TYR A CA 20
ATOM 21905 C C . TYR A 1 22 ? 5.595 9.710 0.140 1.00 0.00 22 TYR A C 20
ATOM 21906 O O . TYR A 1 22 ? 6.089 8.992 -0.726 1.00 0.00 22 TYR A O 20
ATOM 21921 N N . TYR A 1 23 ? 4.420 9.436 0.708 1.00 0.00 23 TYR A N 20
ATOM 21922 C CA . TYR A 1 23 ? 3.560 8.329 0.254 1.00 0.00 23 TYR A CA 20
ATOM 21923 C C . TYR A 1 23 ? 3.149 8.513 -1.201 1.00 0.00 23 TYR A C 20
ATOM 21924 O O . TYR A 1 23 ? 3.753 7.915 -2.087 1.00 0.00 23 TYR A O 20
ATOM 21939 N N . LEU A 1 24 ? 2.368 9.557 -1.451 1.00 0.00 24 LEU A N 20
ATOM 21940 C CA . LEU A 1 24 ? 1.824 9.832 -2.788 1.00 0.00 24 LEU A CA 20
ATOM 21941 C C . LEU A 1 24 ? 2.927 10.152 -3.802 1.00 0.00 24 LEU A C 20
ATOM 21942 O O . LEU A 1 24 ? 3.110 9.375 -4.735 1.00 0.00 24 LEU A O 20
ATOM 21948 N N . ASN A 1 25 ? 3.872 11.002 -3.399 1.00 0.00 25 ASN A N 20
ATOM 21949 C CA . ASN A 1 25 ? 5.006 11.389 -4.259 1.00 0.00 25 ASN A CA 20
ATOM 21950 C C . ASN A 1 25 ? 5.945 10.227 -4.656 1.00 0.00 25 ASN A C 20
ATOM 21951 O O . ASN A 1 25 ? 6.680 10.343 -5.635 1.00 0.00 25 ASN A O 20
ATOM 21959 N N . ILE A 1 26 ? 5.946 9.137 -3.880 1.00 0.00 26 ILE A N 20
ATOM 21960 C CA . ILE A 1 26 ? 6.781 7.952 -4.168 1.00 0.00 26 ILE A CA 20
ATOM 21961 C C . ILE A 1 26 ? 5.984 6.688 -4.590 1.00 0.00 26 ILE A C 20
ATOM 21962 O O . ILE A 1 26 ? 6.512 5.879 -5.348 1.00 0.00 26 ILE A O 20
ATOM 21968 N N . ILE A 1 27 ? 4.719 6.545 -4.180 1.00 0.00 27 ILE A N 20
ATOM 21969 C CA . ILE A 1 27 ? 3.863 5.383 -4.533 1.00 0.00 27 ILE A CA 20
ATOM 21970 C C . ILE A 1 27 ? 2.719 5.659 -5.526 1.00 0.00 27 ILE A C 20
ATOM 21971 O O . ILE A 1 27 ? 2.315 4.731 -6.221 1.00 0.00 27 ILE A O 20
ATOM 21977 N N . GLU A 1 28 ? 2.193 6.885 -5.570 1.00 0.00 28 GLU A N 20
ATOM 21978 C CA . GLU A 1 28 ? 0.947 7.214 -6.302 1.00 0.00 28 GLU A CA 20
ATOM 21979 C C . GLU A 1 28 ? 1.057 6.846 -7.792 1.00 0.00 28 GLU A C 20
ATOM 21980 O O . GLU A 1 28 ? 1.676 7.538 -8.599 1.00 0.00 28 GLU A O 20
ATOM 21987 N N . GLY A 1 29 ? 0.441 5.700 -8.077 1.00 0.00 29 GLY A N 20
ATOM 21988 C CA . GLY A 1 29 ? 0.567 5.018 -9.375 1.00 0.00 29 GLY A CA 20
ATOM 21989 C C . GLY A 1 29 ? 1.219 3.643 -9.183 1.00 0.00 29 GLY A C 20
ATOM 21990 O O . GLY A 1 29 ? 1.070 3.020 -8.131 1.00 0.00 29 GLY A O 20
ATOM 21992 N N . GLU A 1 30 ? 2.013 3.261 -10.180 1.00 0.00 30 GLU A N 20
ATOM 21993 C CA . GLU A 1 30 ? 2.511 1.877 -10.329 1.00 0.00 30 GLU A CA 20
ATOM 21994 C C . GLU A 1 30 ? 4.028 1.672 -10.429 1.00 0.00 30 GLU A C 20
ATOM 21995 O O . GLU A 1 30 ? 4.700 2.235 -11.294 1.00 0.00 30 GLU A O 20
ATOM 22002 N N . TRP A 1 31 ? 4.494 0.719 -9.624 1.00 0.00 31 TRP A N 20
ATOM 22003 C CA . TRP A 1 31 ? 5.883 0.214 -9.652 1.00 0.00 31 TRP A CA 20
ATOM 22004 C C . TRP A 1 31 ? 6.042 -0.789 -10.795 1.00 0.00 31 TRP A C 20
ATOM 22005 O O . TRP A 1 31 ? 5.261 -1.732 -10.894 1.00 0.00 31 TRP A O 20
ATOM 22023 N N . HIS A 1 32 ? 7.151 -0.654 -11.521 1.00 0.00 32 HIS A N 20
ATOM 22024 C CA . HIS A 1 32 ? 7.512 -1.445 -12.719 1.00 0.00 32 HIS A CA 20
ATOM 22025 C C . HIS A 1 32 ? 6.494 -1.265 -13.871 1.00 0.00 32 HIS A C 20
ATOM 22026 O O . HIS A 1 32 ? 5.614 -2.106 -14.085 1.00 0.00 32 HIS A O 20
ATOM 22035 N N . PRO A 1 33 ? 6.624 -0.179 -14.652 1.00 0.00 33 PRO A N 20
ATOM 22036 C CA . PRO A 1 33 ? 5.720 0.088 -15.789 1.00 0.00 33 PRO A CA 20
ATOM 22037 C C . PRO A 1 33 ? 5.877 -0.986 -16.873 1.00 0.00 33 PRO A C 20
ATOM 22038 O O . PRO A 1 33 ? 6.987 -1.432 -17.168 1.00 0.00 33 PRO A O 20
ATOM 22042 N N . GLN A 1 34 ? 4.734 -1.433 -17.390 1.00 0.00 34 GLN A N 20
ATOM 22043 C CA . GLN A 1 34 ? 4.630 -2.481 -18.434 1.00 0.00 34 GLN A CA 20
ATOM 22044 C C . GLN A 1 34 ? 5.268 -3.832 -18.044 1.00 0.00 34 GLN A C 20
ATOM 22045 O O . GLN A 1 34 ? 5.965 -4.491 -18.820 1.00 0.00 34 GLN A O 20
ATOM 22054 N N . ASP A 1 35 ? 4.894 -4.312 -16.862 1.00 0.00 35 ASP A N 20
ATOM 22055 C CA . ASP A 1 35 ? 5.402 -5.594 -16.337 1.00 0.00 35 ASP A CA 20
ATOM 22056 C C . ASP A 1 35 ? 4.349 -6.689 -16.574 1.00 0.00 35 ASP A C 20
ATOM 22057 O O . ASP A 1 35 ? 3.228 -6.561 -16.083 1.00 0.00 35 ASP A O 20
ATOM 22063 N N . LEU A 1 36 ? 4.608 -7.443 -17.646 1.00 0.00 36 LEU A N 20
ATOM 22064 C CA . LEU A 1 36 ? 3.791 -8.583 -18.126 1.00 0.00 36 LEU A CA 20
ATOM 22065 C C . LEU A 1 36 ? 2.292 -8.254 -18.260 1.00 0.00 36 LEU A C 20
ATOM 22066 O O . LEU A 1 36 ? 1.490 -8.495 -17.361 1.00 0.00 36 LEU A O 20
ATOM 22072 N N . ASN A 1 37 ? 1.935 -7.726 -19.434 1.00 0.00 37 ASN A N 20
ATOM 22073 C CA . ASN A 1 37 ? 0.588 -7.184 -19.757 1.00 0.00 37 ASN A CA 20
ATOM 22074 C C . ASN A 1 37 ? 0.164 -5.986 -18.883 1.00 0.00 37 ASN A C 20
ATOM 22075 O O . ASN A 1 37 ? -1.010 -5.633 -18.793 1.00 0.00 37 ASN A O 20
ATOM 22083 N N . ASP A 1 38 ? 1.169 -5.298 -18.335 1.00 0.00 38 ASP A N 20
ATOM 22084 C CA . ASP A 1 38 ? 1.013 -4.101 -17.478 1.00 0.00 38 ASP A CA 20
ATOM 22085 C C . ASP A 1 38 ? 0.143 -4.417 -16.246 1.00 0.00 38 ASP A C 20
ATOM 22086 O O . ASP A 1 38 ? -0.831 -3.728 -15.942 1.00 0.00 38 ASP A O 20
ATOM 22092 N N . SER A 1 39 ? 0.591 -5.410 -15.477 1.00 0.00 39 SER A N 20
ATOM 22093 C CA . SER A 1 39 ? -0.139 -5.857 -14.272 1.00 0.00 39 SER A CA 20
ATOM 22094 C C . SER A 1 39 ? 0.601 -5.636 -12.927 1.00 0.00 39 SER A C 20
ATOM 22095 O O . SER A 1 39 ? 0.484 -6.466 -12.017 1.00 0.00 39 SER A O 20
ATOM 22100 N N . PRO A 1 40 ? 1.199 -4.450 -12.706 1.00 0.00 40 PRO A N 20
ATOM 22101 C CA . PRO A 1 40 ? 2.110 -4.184 -11.579 1.00 0.00 40 PRO A CA 20
ATOM 22102 C C . PRO A 1 40 ? 1.316 -3.766 -10.321 1.00 0.00 40 PRO A C 20
ATOM 22103 O O . PRO A 1 40 ? 0.159 -4.158 -10.168 1.00 0.00 40 PRO A O 20
ATOM 22107 N N . LEU A 1 41 ? 1.911 -2.914 -9.485 1.00 0.00 41 LEU A N 20
ATOM 22108 C CA . LEU A 1 41 ? 1.298 -2.388 -8.246 1.00 0.00 41 LEU A CA 20
ATOM 22109 C C . LEU A 1 41 ? 1.009 -0.879 -8.337 1.00 0.00 41 LEU A C 20
ATOM 22110 O O . LEU A 1 41 ? 1.932 -0.068 -8.259 1.00 0.00 41 LEU A O 20
ATOM 22116 N N . LYS A 1 42 ? -0.278 -0.557 -8.460 1.00 0.00 42 LYS A N 20
ATOM 22117 C CA . LYS A 1 42 ? -0.789 0.827 -8.484 1.00 0.00 42 LYS A CA 20
ATOM 22118 C C . LYS A 1 42 ? -1.725 1.191 -7.322 1.00 0.00 42 LYS A C 20
ATOM 22119 O O . LYS A 1 42 ? -2.651 0.460 -6.970 1.00 0.00 42 LYS A O 20
ATOM 22129 N N . PHE A 1 43 ? -1.408 2.331 -6.713 1.00 0.00 43 PHE A N 20
ATOM 22130 C CA . PHE A 1 43 ? -2.207 2.908 -5.613 1.00 0.00 43 PHE A CA 20
ATOM 22131 C C . PHE A 1 43 ? -2.706 4.330 -5.929 1.00 0.00 43 PHE A C 20
ATOM 22132 O O . PHE A 1 43 ? -1.922 5.227 -6.243 1.00 0.00 43 PHE A O 20
ATOM 22146 N N . ILE A 1 44 ? -4.009 4.509 -5.711 1.00 0.00 44 ILE A N 20
ATOM 22147 C CA . ILE A 1 44 ? -4.760 5.760 -5.978 1.00 0.00 44 ILE A CA 20
ATOM 22148 C C . ILE A 1 44 ? -5.361 6.352 -4.676 1.00 0.00 44 ILE A C 20
ATOM 22149 O O . ILE A 1 44 ? -5.156 5.838 -3.574 1.00 0.00 44 ILE A O 20
ATOM 22155 N N . LEU A 1 45 ? -6.201 7.379 -4.827 1.00 0.00 45 LEU A N 20
ATOM 22156 C CA . LEU A 1 45 ? -6.765 8.177 -3.719 1.00 0.00 45 LEU A CA 20
ATOM 22157 C C . LEU A 1 45 ? -8.299 8.109 -3.685 1.00 0.00 45 LEU A C 20
ATOM 22158 O O . LEU A 1 45 ? -8.976 8.493 -4.637 1.00 0.00 45 LEU A O 20
ATOM 22164 N N . SER A 1 46 ? -8.797 7.699 -2.519 1.00 0.00 46 SER A N 20
ATOM 22165 C CA . SER A 1 46 ? -10.221 7.409 -2.218 1.00 0.00 46 SER A CA 20
ATOM 22166 C C . SER A 1 46 ? -10.728 6.211 -3.027 1.00 0.00 46 SER A C 20
ATOM 22167 O O . SER A 1 46 ? -9.984 5.585 -3.778 1.00 0.00 46 SER A O 20
ATOM 22172 N N . THR A 1 47 ? -11.875 5.706 -2.597 1.00 0.00 47 THR A N 20
ATOM 22173 C CA . THR A 1 47 ? -12.623 4.712 -3.394 1.00 0.00 47 THR A CA 20
ATOM 22174 C C . THR A 1 47 ? -14.092 5.151 -3.529 1.00 0.00 47 THR A C 20
ATOM 22175 O O . THR A 1 47 ? -15.014 4.340 -3.464 1.00 0.00 47 THR A O 20
ATOM 22181 N N . SER A 1 48 ? -14.279 6.466 -3.686 1.00 0.00 48 SER A N 20
ATOM 22182 C CA . SER A 1 48 ? -15.591 7.144 -3.788 1.00 0.00 48 SER A CA 20
ATOM 22183 C C . SER A 1 48 ? -16.478 6.967 -2.539 1.00 0.00 48 SER A C 20
ATOM 22184 O O . SER A 1 48 ? -16.292 7.694 -1.564 1.00 0.00 48 SER A O 20
ATOM 22189 N N . ASP A 1 49 ? -17.178 5.834 -2.461 1.00 0.00 49 ASP A N 20
ATOM 22190 C CA . ASP A 1 49 ? -18.202 5.539 -1.439 1.00 0.00 49 ASP A CA 20
ATOM 22191 C C . ASP A 1 49 ? -17.559 5.155 -0.091 1.00 0.00 49 ASP A C 20
ATOM 22192 O O . ASP A 1 49 ? -17.290 3.987 0.176 1.00 0.00 49 ASP A O 20
ATOM 22198 N N . ASP A 1 50 ? -17.223 6.190 0.680 1.00 0.00 50 ASP A N 20
ATOM 22199 C CA . ASP A 1 50 ? -16.484 6.119 1.963 1.00 0.00 50 ASP A CA 20
ATOM 22200 C C . ASP A 1 50 ? -15.153 5.336 1.908 1.00 0.00 50 ASP A C 20
ATOM 22201 O O . ASP A 1 50 ? -14.562 5.031 2.945 1.00 0.00 50 ASP A O 20
ATOM 22207 N N . SER A 1 51 ? -14.575 5.302 0.706 1.00 0.00 51 SER A N 20
ATOM 22208 C CA . SER A 1 51 ? -13.357 4.541 0.332 1.00 0.00 51 SER A CA 20
ATOM 22209 C C . SER A 1 51 ? -13.406 3.027 0.645 1.00 0.00 51 SER A C 20
ATOM 22210 O O . SER A 1 51 ? -14.459 2.490 0.972 1.00 0.00 51 SER A O 20
ATOM 22215 N N . ASP A 1 52 ? -12.294 2.339 0.370 1.00 0.00 52 ASP A N 20
ATOM 22216 C CA . ASP A 1 52 ? -12.116 0.902 0.672 1.00 0.00 52 ASP A CA 20
ATOM 22217 C C . ASP A 1 52 ? -11.127 0.579 1.806 1.00 0.00 52 ASP A C 20
ATOM 22218 O O . ASP A 1 52 ? -11.418 -0.264 2.656 1.00 0.00 52 ASP A O 20
ATOM 22224 N N . TYR A 1 53 ? -9.910 1.117 1.713 1.00 0.00 53 TYR A N 20
ATOM 22225 C CA . TYR A 1 53 ? -8.872 0.941 2.749 1.00 0.00 53 TYR A CA 20
ATOM 22226 C C . TYR A 1 53 ? -9.052 1.912 3.922 1.00 0.00 53 TYR A C 20
ATOM 22227 O O . TYR A 1 53 ? -9.001 3.123 3.729 1.00 0.00 53 TYR A O 20
ATOM 22242 N N . ILE A 1 54 ? -9.110 1.358 5.129 1.00 0.00 54 ILE A N 20
ATOM 22243 C CA . ILE A 1 54 ? -9.256 2.151 6.370 1.00 0.00 54 ILE A CA 20
ATOM 22244 C C . ILE A 1 54 ? -7.974 2.134 7.221 1.00 0.00 54 ILE A C 20
ATOM 22245 O O . ILE A 1 54 ? -7.588 1.107 7.784 1.00 0.00 54 ILE A O 20
ATOM 22251 N N . CYS A 1 55 ? -7.309 3.293 7.197 1.00 0.00 55 CYS A N 20
ATOM 22252 C CA . CYS A 1 55 ? -6.016 3.560 7.861 1.00 0.00 55 CYS A CA 20
ATOM 22253 C C . CYS A 1 55 ? -6.117 3.365 9.380 1.00 0.00 55 CYS A C 20
ATOM 22254 O O . CYS A 1 55 ? -6.803 4.110 10.075 1.00 0.00 55 CYS A O 20
ATOM 22258 N N . LYS A 1 56 ? -5.574 2.227 9.805 1.00 0.00 56 LYS A N 20
ATOM 22259 C CA . LYS A 1 56 ? -5.585 1.762 11.205 1.00 0.00 56 LYS A CA 20
ATOM 22260 C C . LYS A 1 56 ? -4.719 2.675 12.090 1.00 0.00 56 LYS A C 20
ATOM 22261 O O . LYS A 1 56 ? -5.225 3.426 12.921 1.00 0.00 56 LYS A O 20
ATOM 22271 N N . TYR A 1 57 ? -3.411 2.573 11.881 1.00 0.00 57 TYR A N 20
ATOM 22272 C CA . TYR A 1 57 ? -2.396 3.379 12.576 1.00 0.00 57 TYR A CA 20
ATOM 22273 C C . TYR A 1 57 ? -1.246 3.742 11.634 1.00 0.00 57 TYR A C 20
ATOM 22274 O O . TYR A 1 57 ? -0.955 3.047 10.656 1.00 0.00 57 TYR A O 20
ATOM 22289 N N . ILE A 1 58 ? -0.503 4.734 12.103 1.00 0.00 58 ILE A N 20
ATOM 22290 C CA . ILE A 1 58 ? 0.624 5.318 11.360 1.00 0.00 58 ILE A CA 20
ATOM 22291 C C . ILE A 1 58 ? 1.910 4.801 12.031 1.00 0.00 58 ILE A C 20
ATOM 22292 O O . ILE A 1 58 ? 2.022 4.774 13.257 1.00 0.00 58 ILE A O 20
ATOM 22298 N N . ASN A 1 59 ? 2.836 4.329 11.211 1.00 0.00 59 ASN A N 20
ATOM 22299 C CA . ASN A 1 59 ? 4.094 3.759 11.711 1.00 0.00 59 ASN A CA 20
ATOM 22300 C C . ASN A 1 59 ? 5.284 4.619 11.258 1.00 0.00 59 ASN A C 20
ATOM 22301 O O . ASN A 1 59 ? 6.038 4.269 10.350 1.00 0.00 59 ASN A O 20
ATOM 22309 N N . THR A 1 60 ? 5.484 5.708 12.000 1.00 0.00 60 THR A N 20
ATOM 22310 C CA . THR A 1 60 ? 6.601 6.664 11.790 1.00 0.00 60 THR A CA 20
ATOM 22311 C C . THR A 1 60 ? 7.974 5.971 11.802 1.00 0.00 60 THR A C 20
ATOM 22312 O O . THR A 1 60 ? 8.820 6.305 10.977 1.00 0.00 60 THR A O 20
ATOM 22318 N N . GLU A 1 61 ? 8.067 4.886 12.575 1.00 0.00 61 GLU A N 20
ATOM 22319 C CA . GLU A 1 61 ? 9.302 4.122 12.845 1.00 0.00 61 GLU A CA 20
ATOM 22320 C C . GLU A 1 61 ? 10.096 3.835 11.556 1.00 0.00 61 GLU A C 20
ATOM 22321 O O . GLU A 1 61 ? 11.146 4.432 11.341 1.00 0.00 61 GLU A O 20
ATOM 22328 N N . HIS A 1 62 ? 9.480 3.085 10.645 1.00 0.00 62 HIS A N 20
ATOM 22329 C CA . HIS A 1 62 ? 10.073 2.846 9.316 1.00 0.00 62 HIS A CA 20
ATOM 22330 C C . HIS A 1 62 ? 9.258 3.556 8.215 1.00 0.00 62 HIS A C 20
ATOM 22331 O O . HIS A 1 62 ? 9.184 3.103 7.078 1.00 0.00 62 HIS A O 20
ATOM 22340 N N . LYS A 1 63 ? 8.655 4.683 8.602 1.00 0.00 63 LYS A N 20
ATOM 22341 C CA . LYS A 1 63 ? 7.821 5.577 7.765 1.00 0.00 63 LYS A CA 20
ATOM 22342 C C . LYS A 1 63 ? 6.733 4.860 6.927 1.00 0.00 63 LYS A C 20
ATOM 22343 O O . LYS A 1 63 ? 6.419 5.268 5.810 1.00 0.00 63 LYS A O 20
ATOM 22353 N N . GLN A 1 64 ? 5.970 4.015 7.616 1.00 0.00 64 GLN A N 20
ATOM 22354 C CA . GLN A 1 64 ? 4.990 3.062 7.034 1.00 0.00 64 GLN A CA 20
ATOM 22355 C C . GLN A 1 64 ? 3.561 3.307 7.548 1.00 0.00 64 GLN A C 20
ATOM 22356 O O . GLN A 1 64 ? 3.368 3.958 8.570 1.00 0.00 64 GLN A O 20
ATOM 22365 N N . LEU A 1 65 ? 2.568 2.854 6.790 1.00 0.00 65 LEU A N 20
ATOM 22366 C CA . LEU A 1 65 ? 1.174 2.727 7.272 1.00 0.00 65 LEU A CA 20
ATOM 22367 C C . LEU A 1 65 ? 0.654 1.285 7.319 1.00 0.00 65 LEU A C 20
ATOM 22368 O O . LEU A 1 65 ? 1.065 0.430 6.530 1.00 0.00 65 LEU A O 20
ATOM 22374 N N . THR A 1 66 ? -0.280 1.084 8.244 1.00 0.00 66 THR A N 20
ATOM 22375 C CA . THR A 1 66 ? -1.053 -0.168 8.366 1.00 0.00 66 THR A CA 20
ATOM 22376 C C . THR A 1 66 ? -2.547 0.154 8.207 1.00 0.00 66 THR A C 20
ATOM 22377 O O . THR A 1 66 ? -3.082 1.028 8.892 1.00 0.00 66 THR A O 20
ATOM 22383 N N . LEU A 1 67 ? -3.176 -0.546 7.267 1.00 0.00 67 LEU A N 20
ATOM 22384 C CA . LEU A 1 67 ? -4.634 -0.478 7.022 1.00 0.00 67 LEU A CA 20
ATOM 22385 C C . LEU A 1 67 ? -5.274 -1.769 6.508 1.00 0.00 67 LEU A C 20
ATOM 22386 O O . LEU A 1 67 ? -4.674 -2.503 5.726 1.00 0.00 67 LEU A O 20
ATOM 22392 N N . TYR A 1 68 ? -6.561 -1.893 6.815 1.00 0.00 68 TYR A N 20
ATOM 22393 C CA . TYR A 1 68 ? -7.391 -3.044 6.420 1.00 0.00 68 TYR A CA 20
ATOM 22394 C C . TYR A 1 68 ? -8.506 -2.629 5.451 1.00 0.00 68 TYR A C 20
ATOM 22395 O O . TYR A 1 68 ? -9.015 -1.512 5.517 1.00 0.00 68 TYR A O 20
ATOM 22410 N N . ASN A 1 69 ? -8.600 -3.399 4.374 1.00 0.00 69 ASN A N 20
ATOM 22411 C CA . ASN A 1 69 ? -9.599 -3.179 3.309 1.00 0.00 69 ASN A CA 20
ATOM 22412 C C . ASN A 1 69 ? -10.973 -3.727 3.711 1.00 0.00 69 ASN A C 20
ATOM 22413 O O . ASN A 1 69 ? -11.172 -4.941 3.799 1.00 0.00 69 ASN A O 20
ATOM 22421 N N . LYS A 1 70 ? -11.912 -2.794 3.825 1.00 0.00 70 LYS A N 20
ATOM 22422 C CA . LYS A 1 70 ? -13.327 -3.075 4.146 1.00 0.00 70 LYS A CA 20
ATOM 22423 C C . LYS A 1 70 ? -14.169 -3.607 2.966 1.00 0.00 70 LYS A C 20
ATOM 22424 O O . LYS A 1 70 ? -15.385 -3.751 3.080 1.00 0.00 70 LYS A O 20
ATOM 22434 N N . ASN A 1 71 ? -13.494 -3.968 1.873 1.00 0.00 71 ASN A N 20
ATOM 22435 C CA . ASN A 1 71 ? -14.145 -4.531 0.670 1.00 0.00 71 ASN A CA 20
ATOM 22436 C C . ASN A 1 71 ? -13.915 -6.043 0.470 1.00 0.00 71 ASN A C 20
ATOM 22437 O O . ASN A 1 71 ? -14.771 -6.735 -0.071 1.00 0.00 71 ASN A O 20
ATOM 22445 N N . ASN A 1 72 ? -12.768 -6.526 0.945 1.00 0.00 72 ASN A N 20
ATOM 22446 C CA . ASN A 1 72 ? -12.342 -7.925 0.756 1.00 0.00 72 ASN A CA 20
ATOM 22447 C C . ASN A 1 72 ? -12.878 -8.826 1.888 1.00 0.00 72 ASN A C 20
ATOM 22448 O O . ASN A 1 72 ? -13.999 -9.319 1.812 1.00 0.00 72 ASN A O 20
ATOM 22456 N N . SER A 1 73 ? -12.076 -8.987 2.943 1.00 0.00 73 SER A N 20
ATOM 22457 C CA . SER A 1 73 ? -12.406 -9.739 4.171 1.00 0.00 73 SER A CA 20
ATOM 22458 C C . SER A 1 73 ? -11.254 -9.541 5.169 1.00 0.00 73 SER A C 20
ATOM 22459 O O . SER A 1 73 ? -10.191 -10.142 5.034 1.00 0.00 73 SER A O 20
ATOM 22464 N N . SER A 1 74 ? -11.355 -8.402 5.855 1.00 0.00 74 SER A N 20
ATOM 22465 C CA . SER A 1 74 ? -10.440 -7.975 6.941 1.00 0.00 74 SER A CA 20
ATOM 22466 C C . SER A 1 74 ? -8.926 -8.059 6.641 1.00 0.00 74 SER A C 20
ATOM 22467 O O . SER A 1 74 ? -8.118 -8.411 7.505 1.00 0.00 74 SER A O 20
ATOM 22472 N N . ILE A 1 75 ? -8.548 -7.453 5.516 1.00 0.00 75 ILE A N 20
ATOM 22473 C CA . ILE A 1 75 ? -7.180 -7.566 4.962 1.00 0.00 75 ILE A CA 20
ATOM 22474 C C . ILE A 1 75 ? -6.321 -6.324 5.260 1.00 0.00 75 ILE A C 20
ATOM 22475 O O . ILE A 1 75 ? -6.449 -5.267 4.645 1.00 0.00 75 ILE A O 20
ATOM 22481 N N . VAL A 1 76 ? -5.394 -6.548 6.181 1.00 0.00 76 VAL A N 20
ATOM 22482 C CA . VAL A 1 76 ? -4.566 -5.506 6.819 1.00 0.00 76 VAL A CA 20
ATOM 22483 C C . VAL A 1 76 ? -3.165 -5.539 6.189 1.00 0.00 76 VAL A C 20
ATOM 22484 O O . VAL A 1 76 ? -2.437 -6.520 6.314 1.00 0.00 76 VAL A O 20
ATOM 22489 N N . ILE A 1 77 ? -2.840 -4.502 5.430 1.00 0.00 77 ILE A N 20
ATOM 22490 C CA . ILE A 1 77 ? -1.527 -4.405 4.759 1.00 0.00 77 ILE A CA 20
ATOM 22491 C C . ILE A 1 77 ? -0.682 -3.265 5.345 1.00 0.00 77 ILE A C 20
ATOM 22492 O O . ILE A 1 77 ? -1.207 -2.211 5.717 1.00 0.00 77 ILE A O 20
ATOM 22498 N N . GLU A 1 78 ? 0.600 -3.574 5.527 1.00 0.00 78 GLU A N 20
ATOM 22499 C CA . GLU A 1 78 ? 1.589 -2.626 6.083 1.00 0.00 78 GLU A CA 20
ATOM 22500 C C . GLU A 1 78 ? 2.719 -2.441 5.065 1.00 0.00 78 GLU A C 20
ATOM 22501 O O . GLU A 1 78 ? 3.480 -3.370 4.786 1.00 0.00 78 GLU A O 20
ATOM 22508 N N . ILE A 1 79 ? 2.689 -1.287 4.415 1.00 0.00 79 ILE A N 20
ATOM 22509 C CA . ILE A 1 79 ? 3.646 -0.977 3.328 1.00 0.00 79 ILE A CA 20
ATOM 22510 C C . ILE A 1 79 ? 4.499 0.249 3.689 1.00 0.00 79 ILE A C 20
ATOM 22511 O O . ILE A 1 79 ? 4.015 1.105 4.419 1.00 0.00 79 ILE A O 20
ATOM 22517 N N . PHE A 1 80 ? 5.745 0.287 3.225 1.00 0.00 80 PHE A N 20
ATOM 22518 C CA . PHE A 1 80 ? 6.626 1.471 3.369 1.00 0.00 80 PHE A CA 20
ATOM 22519 C C . PHE A 1 80 ? 6.855 2.089 1.990 1.00 0.00 80 PHE A C 20
ATOM 22520 O O . PHE A 1 80 ? 7.162 1.366 1.048 1.00 0.00 80 PHE A O 20
ATOM 22534 N N . ILE A 1 81 ? 6.705 3.408 1.948 1.00 0.00 81 ILE A N 20
ATOM 22535 C CA . ILE A 1 81 ? 6.966 4.228 0.746 1.00 0.00 81 ILE A CA 20
ATOM 22536 C C . ILE A 1 81 ? 8.132 5.204 1.049 1.00 0.00 81 ILE A C 20
ATOM 22537 O O . ILE A 1 81 ? 7.891 6.259 1.636 1.00 0.00 81 ILE A O 20
ATOM 22543 N N . PRO A 1 82 ? 9.382 4.757 0.840 1.00 0.00 82 PRO A N 20
ATOM 22544 C CA . PRO A 1 82 ? 10.594 5.566 1.077 1.00 0.00 82 PRO A CA 20
ATOM 22545 C C . PRO A 1 82 ? 10.880 6.541 -0.080 1.00 0.00 82 PRO A C 20
ATOM 22546 O O . PRO A 1 82 ? 10.406 7.675 -0.062 1.00 0.00 82 PRO A O 20
ATOM 22550 N N . ASN A 1 83 ? 11.670 6.057 -1.043 1.00 0.00 83 ASN A N 20
ATOM 22551 C CA . ASN A 1 83 ? 12.275 6.745 -2.202 1.00 0.00 83 ASN A CA 20
ATOM 22552 C C . ASN A 1 83 ? 13.333 5.795 -2.796 1.00 0.00 83 ASN A C 20
ATOM 22553 O O . ASN A 1 83 ? 13.221 4.582 -2.610 1.00 0.00 83 ASN A O 20
ATOM 22561 N N . ASP A 1 84 ? 14.284 6.338 -3.566 1.00 0.00 84 ASP A N 20
ATOM 22562 C CA . ASP A 1 84 ? 15.492 5.637 -4.065 1.00 0.00 84 ASP A CA 20
ATOM 22563 C C . ASP A 1 84 ? 15.226 4.276 -4.731 1.00 0.00 84 ASP A C 20
ATOM 22564 O O . ASP A 1 84 ? 16.027 3.344 -4.649 1.00 0.00 84 ASP A O 20
ATOM 22570 N N . ASN A 1 85 ? 14.066 4.199 -5.381 1.00 0.00 85 ASN A N 20
ATOM 22571 C CA . ASN A 1 85 ? 13.567 2.998 -6.073 1.00 0.00 85 ASN A CA 20
ATOM 22572 C C . ASN A 1 85 ? 13.544 1.789 -5.114 1.00 0.00 85 ASN A C 20
ATOM 22573 O O . ASN A 1 85 ? 14.347 0.869 -5.235 1.00 0.00 85 ASN A O 20
ATOM 22581 N N . LYS A 1 86 ? 12.686 1.877 -4.090 1.00 0.00 86 LYS A N 20
ATOM 22582 C CA . LYS A 1 86 ? 12.450 0.793 -3.105 1.00 0.00 86 LYS A CA 20
ATOM 22583 C C . LYS A 1 86 ? 11.179 1.065 -2.282 1.00 0.00 86 LYS A C 20
ATOM 22584 O O . LYS A 1 86 ? 10.949 2.214 -1.910 1.00 0.00 86 LYS A O 20
ATOM 22594 N N . ILE A 1 87 ? 10.319 0.046 -2.184 1.00 0.00 87 ILE A N 20
ATOM 22595 C CA . ILE A 1 87 ? 9.202 -0.053 -1.208 1.00 0.00 87 ILE A CA 20
ATOM 22596 C C . ILE A 1 87 ? 9.007 -1.500 -0.714 1.00 0.00 87 ILE A C 20
ATOM 22597 O O . ILE A 1 87 ? 9.313 -2.453 -1.428 1.00 0.00 87 ILE A O 20
ATOM 22603 N N . LEU A 1 88 ? 8.326 -1.629 0.424 1.00 0.00 88 LEU A N 20
ATOM 22604 C CA . LEU A 1 88 ? 7.977 -2.944 1.008 1.00 0.00 88 LEU A CA 20
ATOM 22605 C C . LEU A 1 88 ? 6.463 -3.065 1.265 1.00 0.00 88 LEU A C 20
ATOM 22606 O O . LEU A 1 88 ? 5.838 -2.087 1.667 1.00 0.00 88 LEU A O 20
ATOM 22612 N N . LEU A 1 89 ? 5.913 -4.242 0.970 1.00 0.00 89 LEU A N 20
ATOM 22613 C CA . LEU A 1 89 ? 4.514 -4.633 1.257 1.00 0.00 89 LEU A CA 20
ATOM 22614 C C . LEU A 1 89 ? 4.404 -5.908 2.104 1.00 0.00 89 LEU A C 20
ATOM 22615 O O . LEU A 1 89 ? 5.120 -6.881 1.872 1.00 0.00 89 LEU A O 20
ATOM 22621 N N . THR A 1 90 ? 3.451 -5.865 3.031 1.00 0.00 90 THR A N 20
ATOM 22622 C CA . THR A 1 90 ? 2.977 -7.043 3.794 1.00 0.00 90 THR A CA 20
ATOM 22623 C C . THR A 1 90 ? 1.453 -7.199 3.655 1.00 0.00 90 THR A C 20
ATOM 22624 O O . THR A 1 90 ? 0.743 -6.220 3.433 1.00 0.00 90 THR A O 20
ATOM 22630 N N . ILE A 1 91 ? 1.000 -8.444 3.772 1.00 0.00 91 ILE A N 20
ATOM 22631 C CA . ILE A 1 91 ? -0.426 -8.848 3.727 1.00 0.00 91 ILE A CA 20
ATOM 22632 C C . ILE A 1 91 ? -0.797 -9.661 4.986 1.00 0.00 91 ILE A C 20
ATOM 22633 O O . ILE A 1 91 ? -0.085 -10.581 5.382 1.00 0.00 91 ILE A O 20
ATOM 22639 N N . MET A 1 92 ? -1.798 -9.153 5.697 1.00 0.00 92 MET A N 20
ATOM 22640 C CA . MET A 1 92 ? -2.421 -9.797 6.876 1.00 0.00 92 MET A CA 20
ATOM 22641 C C . MET A 1 92 ? -3.943 -9.905 6.725 1.00 0.00 92 MET A C 20
ATOM 22642 O O . MET A 1 92 ? -4.554 -9.166 5.954 1.00 0.00 92 MET A O 20
ATOM 22648 N N . ASN A 1 93 ? -4.535 -10.793 7.516 1.00 0.00 93 ASN A N 20
ATOM 22649 C CA . ASN A 1 93 ? -5.999 -10.951 7.579 1.00 0.00 93 ASN A CA 20
ATOM 22650 C C . ASN A 1 93 ? -6.451 -11.152 9.033 1.00 0.00 93 ASN A C 20
ATOM 22651 O O . ASN A 1 93 ? -6.015 -12.084 9.704 1.00 0.00 93 ASN A O 20
ATOM 22659 N N . THR A 1 94 ? -7.468 -10.378 9.400 1.00 0.00 94 THR A N 20
ATOM 22660 C CA . THR A 1 94 ? -8.089 -10.413 10.748 1.00 0.00 94 THR A CA 20
ATOM 22661 C C . THR A 1 94 ? -9.032 -11.633 10.910 1.00 0.00 94 THR A C 20
ATOM 22662 O O . THR A 1 94 ? -9.759 -11.767 11.892 1.00 0.00 94 THR A O 20
ATOM 22668 N N . GLU A 1 95 ? -9.077 -12.475 9.879 1.00 0.00 95 GLU A N 20
ATOM 22669 C CA . GLU A 1 95 ? -9.778 -13.776 9.857 1.00 0.00 95 GLU A CA 20
ATOM 22670 C C . GLU A 1 95 ? -8.819 -14.968 9.653 1.00 0.00 95 GLU A C 20
ATOM 22671 O O . GLU A 1 95 ? -9.220 -16.031 9.179 1.00 0.00 95 GLU A O 20
ATOM 22678 N N . ALA A 1 96 ? -7.564 -14.792 10.073 1.00 0.00 96 ALA A N 20
ATOM 22679 C CA . ALA A 1 96 ? -6.465 -15.761 9.864 1.00 0.00 96 ALA A CA 20
ATOM 22680 C C . ALA A 1 96 ? -5.255 -15.416 10.761 1.00 0.00 96 ALA A C 20
ATOM 22681 O O . ALA A 1 96 ? -5.417 -14.815 11.821 1.00 0.00 96 ALA A O 20
ATOM 22684 N N . LEU A 1 97 ? -4.079 -15.913 10.378 1.00 0.00 97 LEU A N 20
ATOM 22685 C CA . LEU A 1 97 ? -2.786 -15.662 11.042 1.00 0.00 97 LEU A CA 20
ATOM 22686 C C . LEU A 1 97 ? -2.175 -14.314 10.589 1.00 0.00 97 LEU A C 20
ATOM 22687 O O . LEU A 1 97 ? -2.840 -13.493 9.952 1.00 0.00 97 LEU A O 20
ATOM 22693 N N . GLY A 1 98 ? -0.860 -14.176 10.806 1.00 0.00 98 GLY A N 20
ATOM 22694 C CA . GLY A 1 98 ? -0.073 -12.987 10.424 1.00 0.00 98 GLY A CA 20
ATOM 22695 C C . GLY A 1 98 ? 1.425 -13.309 10.499 1.00 0.00 98 GLY A C 20
ATOM 22696 O O . GLY A 1 98 ? 1.810 -14.308 11.105 1.00 0.00 98 GLY A O 20
ATOM 22698 N N . THR A 1 99 ? 2.223 -12.441 9.873 1.00 0.00 99 THR A N 20
ATOM 22699 C CA . THR A 1 99 ? 3.694 -12.576 9.752 1.00 0.00 99 THR A CA 20
ATOM 22700 C C . THR A 1 99 ? 4.084 -13.793 8.894 1.00 0.00 99 THR A C 20
ATOM 22701 O O . THR A 1 99 ? 4.032 -14.939 9.331 1.00 0.00 99 THR A O 20
ATOM 22707 N N . SER A 1 100 ? 4.430 -13.470 7.648 1.00 0.00 100 SER A N 20
ATOM 22708 C CA . SER A 1 100 ? 4.846 -14.432 6.597 1.00 0.00 100 SER A CA 20
ATOM 22709 C C . SER A 1 100 ? 5.201 -13.730 5.266 1.00 0.00 100 SER A C 20
ATOM 22710 O O . SER A 1 100 ? 6.361 -13.826 4.865 1.00 0.00 100 SER A O 20
ATOM 22715 N N . PRO A 1 101 ? 4.316 -12.930 4.637 1.00 0.00 101 PRO A N 20
ATOM 22716 C CA . PRO A 1 101 ? 4.623 -12.272 3.352 1.00 0.00 101 PRO A CA 20
ATOM 22717 C C . PRO A 1 101 ? 5.476 -11.003 3.510 1.00 0.00 101 PRO A C 20
ATOM 22718 O O . PRO A 1 101 ? 5.395 -10.296 4.514 1.00 0.00 101 PRO A O 20
ATOM 22722 N N . ARG A 1 102 ? 6.185 -10.708 2.425 1.00 0.00 102 ARG A N 20
ATOM 22723 C CA . ARG A 1 102 ? 7.037 -9.516 2.247 1.00 0.00 102 ARG A CA 20
ATOM 22724 C C . ARG A 1 102 ? 7.363 -9.377 0.753 1.00 0.00 102 ARG A C 20
ATOM 22725 O O . ARG A 1 102 ? 7.616 -10.375 0.077 1.00 0.00 102 ARG A O 20
ATOM 22739 N N . MET A 1 103 ? 7.028 -8.216 0.210 1.00 0.00 103 MET A N 20
ATOM 22740 C CA . MET A 1 103 ? 7.359 -7.917 -1.194 1.00 0.00 103 MET A CA 20
ATOM 22741 C C . MET A 1 103 ? 8.033 -6.549 -1.348 1.00 0.00 103 MET A C 20
ATOM 22742 O O . MET A 1 103 ? 7.611 -5.565 -0.743 1.00 0.00 103 MET A O 20
ATOM 22748 N N . THR A 1 104 ? 9.096 -6.538 -2.146 1.00 0.00 104 THR A N 20
ATOM 22749 C CA . THR A 1 104 ? 9.979 -5.365 -2.308 1.00 0.00 104 THR A CA 20
ATOM 22750 C C . THR A 1 104 ? 9.934 -4.859 -3.759 1.00 0.00 104 THR A C 20
ATOM 22751 O O . THR A 1 104 ? 10.627 -5.358 -4.646 1.00 0.00 104 THR A O 20
ATOM 22757 N N . PHE A 1 105 ? 9.162 -3.795 -3.945 1.00 0.00 105 PHE A N 20
ATOM 22758 C CA . PHE A 1 105 ? 8.874 -3.220 -5.278 1.00 0.00 105 PHE A CA 20
ATOM 22759 C C . PHE A 1 105 ? 9.638 -1.903 -5.417 1.00 0.00 105 PHE A C 20
ATOM 22760 O O . PHE A 1 105 ? 9.426 -0.932 -4.697 1.00 0.00 105 PHE A O 20
ATOM 22774 N N . ILE A 1 106 ? 10.753 -2.063 -6.097 1.00 0.00 106 ILE A N 20
ATOM 22775 C CA . ILE A 1 106 ? 11.728 -0.988 -6.355 1.00 0.00 106 ILE A CA 20
ATOM 22776 C C . ILE A 1 106 ? 11.400 -0.271 -7.680 1.00 0.00 106 ILE A C 20
ATOM 22777 O O . ILE A 1 106 ? 11.001 -0.930 -8.638 1.00 0.00 106 ILE A O 20
ATOM 22783 N N . LYS A 1 107 ? 11.378 1.066 -7.682 1.00 0.00 107 LYS A N 20
ATOM 22784 C CA . LYS A 1 107 ? 11.049 1.882 -8.882 1.00 0.00 107 LYS A CA 20
ATOM 22785 C C . LYS A 1 107 ? 12.117 1.765 -9.984 1.00 0.00 107 LYS A C 20
ATOM 22786 O O . LYS A 1 107 ? 12.934 2.660 -10.176 1.00 0.00 107 LYS A O 20
ATOM 22796 N N . HIS A 1 108 ? 12.081 0.594 -10.614 1.00 0.00 108 HIS A N 20
ATOM 22797 C CA . HIS A 1 108 ? 12.920 0.055 -11.713 1.00 0.00 108 HIS A CA 20
ATOM 22798 C C . HIS A 1 108 ? 13.790 -1.087 -11.170 1.00 0.00 108 HIS A C 20
ATOM 22799 O O . HIS A 1 108 ? 14.181 -1.088 -10.006 1.00 0.00 108 HIS A O 20
ATOM 22808 N N . LYS A 1 109 ? 13.842 -2.160 -11.959 1.00 0.00 109 LYS A N 20
ATOM 22809 C CA . LYS A 1 109 ? 14.770 -3.304 -11.790 1.00 0.00 109 LYS A CA 20
ATOM 22810 C C . LYS A 1 109 ? 14.727 -4.013 -10.415 1.00 0.00 109 LYS A C 20
ATOM 22811 O O . LYS A 1 109 ? 13.787 -4.824 -10.261 1.00 99.99 109 LYS A O 20
#

CATH classification: 2.40.310.10

B-factor: mean 99.99, std 0.0, range [99.99, 99.99]

Sequence (109 aa):
GSMEQFELFSIDKFKCNSEAKYYLNIIEGEWHPQDLNDSPLKFILSTSDDSDYICKYINTEHKQLTLYNKNNSSIVIEIFIPNDNKILLTIMNTEALGTSPRMTFIKHKGSMEQFELFSIDKFKCNSEAKYYLNIIEGEWHPQDLNDSPLKFILSTSDDSDYICKYINTEHKQLTLYNKNNSSIVIEIFIPNDNKILLTIMNTEALGTSPRMTFIKHKGSMEQFELFSIDKFKCNSEAKYYLNIIEGEWHPQDLNDSPLKFILSTSDDSDYICKYINTEHKQLTLYNKNNSSIVIEIFIPNDNKILLTIMNTEALGTSPRMTFIKHKGSMEQFELFSIDKFKCNSEAKYYLNIIEGEWHPQDLNDSPLKFILSTSDDSDYICKYINTEHKQLTLYNKNNSSIVIEIFIPNDNKILLTIMNTEALGTSPRMTFIKHKGSMEQFELFSIDKFKCNSEAKYYLNIIEGEWHPQDLNDSPLKFILSTSDDSDYICKYINTEHKQLTLYNKNNSSIVIEIFIPNDNKILLTIMNTEALGTSPRMTFIKHKGSMEQFELFSIDKFKCNSEAKYYLNIIEGEWHPQDLNDSPLKFILSTSDDSDYICKYINTEHKQLTLYNKNNSSIVIEIFIPNDNKILLTIMNTEALGTSPRMTFIKHKGSMEQFELFSIDKFKCNSEAKYYLNIIEGEWHPQDLNDSPLKFILSTSDDSDYICKYINTEHKQLTLYNKNNSSIVIEIFIPNDNKILLTIMNTEALGTSPRMTFIKHKGSMEQFELFSIDKFKCNSEAKYYLNIIEGEWHPQDLNDSPLKFILSTSDDSDYICKYINTEHKQLTLYNKNNSSIVIEIFIPNDNKILLTIMNTEALGTSPRMTFIKHKGSMEQFELFSIDKFKCNSEAKYYLNIIEGEWHPQDLNDSPLKFILSTSDDSDYICKYINTEHKQLTLYNKNNSSIVIEIFIPNDNKILLTIMNTEALGTSPRMTFIKHKGSMEQFELFSIDKFKCNSEAKYYLNIIEGEWHPQDLNDSPLKFILSTSDDSDYICKYINTEHKQLTLYNKNNSSIVIEIFIPNDNKILLTIMNTEALGTSPRMTFIKHKGSMEQFELFSIDKFKCNSEAKYYLNIIEGEWHPQDLNDSPLKFILSTSDDSDYICKYINTEHKQLTLYNKNNSSIVIEIFIPNDNKILLTIMNTEALGTSPRMTFIKHKGSMEQFELFSIDKFKCNSEAKYYLNIIEGEWHPQDLNDSPLKFILSTSDDSDYICKYINTEHKQLTLYNKNNSSIVIEIFIPNDNKILLTIMNTEALGTSPRMTFIKHKGSMEQFELFSIDKFKCNSEAKYYLNIIEGEWHPQDLNDSPLKFILSTSDDSDYICKYINTEHKQLTLYNKNNSSIVIEIFIPNDNKILLTIMNTEALGTSPRMTFIKHKGSMEQFELFSIDKFKCNSEAKYYLNIIEGEWHPQDLNDSPLKFILSTSDDSDYICKYINTEHKQLTLYNKNNSSIVIEIFIPNDNKILLTIMNTEALGTSPRMTFIKHKGSMEQFELFSIDKFKCNSEAKYYLNIIEGEWHPQDLNDSPLKFILSTSDDSDYICKYINTEHKQLTLYNKNNSSIVIEIFIPNDNKILLTIMNTEALGTSPRMTFIKHKGSMEQFELFSIDKFKCNSEAKYYLNIIEGEWHPQDLNDSPLKFILSTSDDSDYICKYINTEHKQLTLYNKNNSSIVIEIFIPNDNKILLTIMNTEALGTSPRMTFIKHKGSMEQFELFSIDKFKCNSEAKYYLNIIEGEWHPQDLNDSPLKFILSTSDDSDYICKYINTEHKQLTLYNKNNSSIVIEIFIPNDNKILLTIMNTEALGTSPRMTFIKHKGSMEQFELFSIDKFKCNSEAKYYLNIIEGEWHPQDLNDSPLKFILSTSDDSDYICKYINTEHKQLTLYNKNNSSIVIEIFIPNDNKILLTIMNTEALGTSPRMTFIKHKGSMEQFELFSIDKFKCNSEAKYYLNIIEGEWHPQDLNDSPLKFILSTSDDSDYICKYINTEHKQLTLYNKNNSSIVIEIFIPNDNKILLTIMNTEALGTSPRMTFIKHKGSMEQFELFSIDKFKCNSEAKYYLNIIEGEWHPQDLNDSPLKFILSTSDDSDYICKYINTEHKQLTLYNKNNSSIVIEIFIPNDNKILLTIMNTEALGTSPRMTFIKHK

Solvent-accessible surface area: 7448 Å² total; per-residue (Å²): 140,109,122,82,133,137,18,107,51,17,1,61,107,127,165,26,126,43,26,53,164,50,4,90,103,16,1,65,25,79,7,38,83,117,101,65,133,94,4,11,13,86,6,69,58,42,111,43,151,116,22,43,13,26,3,112,109,32,30,110,136,119,104,4,0,10,1,59,29,140,105,114,89,18,23,30,10,60,14,18,0,29,86,129,58,104,0,49,27,19,74,83,32,94,135,72,159,16,105,96,77,156,100,90,43,66,65,96,204

Radius of gyration: 13.3 Å; Cα contacts (8 Å, |Δi|>4): 235; chains: 1; bounding box: 31×32×31 Å

Nearest PDB structures (foldseek):
  1oh1-assembly1_A  TM=8.924E-01  e=7.693E-15  Staphylococcus aureus
  1nyc-assembly2_B  TM=6.385E-01  e=2.265E-05  Staphylococcus aureus subsp. aureus MW2
  1qwx-assembly2_B  TM=6.352E-01  e=7.653E-04  Staphylococcus aureus subsp. aureus MW2
  1oh1-assembly1_A  TM=9.316E-01  e=6.378E-17  Staphylococcus aureus
  1nyc-assembly2_B  TM=6.527E-01  e=1.738E-05  Staphylococcus aureus subsp. aureus MW2

Secondary structure (DSSP, 8-state):
----S-EEEEE-----SS--HHIIIIIBEEESSSTTTT--EEEEES-TTT--EEEEEEETTTTEEEEEETTTS-EEEEEE--SSS-EEEEEEETTS-BSS--EEE-S--